Protein 9C0S (pdb70)

Sequence (2258 aa):
GPMGPTPFPTAATVRDWSFTLFDRYEPVYTPMCDQCCCYCTFGPCNLEGNRRGACGLDMKGQAAREFFLRCITGCACHSAHGRHLLDHIISIFGEDMPINMGASNVIAPNIQLITGRQPKTLGDLKPIMEYVEEELGQLLATVHAGQEGAAIDYDNKAMLAGILDHVGMEVSDIAQVTALGFPKSDPEAPLVEVGMGTLDASKPVIIAIGHNVAGVTYIMDYMEDNNLTDKMEIGGLCCTAFDMTRYKREDRKPPYAKIVGTISKELKVVRSGIPDVIVIDEQCVRADLVEEGKKLKIPVIASNEKVMYGLPDRTNDDVDAIIEDIKTGKIPGCVMLDYEKLGELVPRLAMEMAPLREGISAIPSDEEMASLVAKCVACGECALACPEELDIPDAIQAAKEGDFTALDFLHDLCVGCRRCEQVCNKEIPILSVIDKAAQKAIAEEKGLVRAGRGQVSDAEIRAEGLNLVMGTTPGVIAIIGCANYPAGSKDVYRIAEEFLNRNYIVAVSGCSAMDIGMYKDADGKTLYERFPGRFERGNILNTGSCVSNSHISGTCHKVAAIFAGRNLSGNLAEIADYTLNRVGAVGLAWGAYSQKAAAIGTGCNMYGIPAVLGPHSGKYRRALIAKTYDENKWKVYDSRNGSELDIPPSPEFLITTAETWQEACVLLAKNCIRPSDNNMGRSIKLTHWIELSEKYLGVLPEDWWKFVRHEADLPLSRREELLKKLETEHGWEIDWKKKKIISGPKIKFDVSSQPTNLKRLCKGPMGPTPFPTAATVRDWSFTLFDRYEPVYTPMCDQCCYCTFGPCNLEGNRRGACGLDMKGQAAREFFLRCITGCACHSAHGRHLLDHIISIFGEDMPINMGASNVIAPNIQLITGRQPKTLGDLKPIMEYVEEELGQLLATVHAGQEGAAIDYDNKAMLAGILDHVGMEVSDIAQVTALGFPKSDPEAPLVEVGMGTLDASKPVIIAIGHNVAGVTYIMDYMEDNNLTDKMEIGGLCCTAFDMTRYKREDRKPPYAKIVGTISKELKVVRSGIPDVIVIDEQCVRADLVEEGKKLKIPVIASNEKVMYGLPDRTNDDVDAIIEDIKTGKIPGCVMLDYEKLGELVPRLAMEMAPLREGISAIPSDEEMASLVAKCVACGECALACPEELDIPDAIQAAKEGDFTALDFLHDLCVGCRRCEQVCNKEIPILSVIDKAAQKAIAEEKGLVRAGRGQVSDAEIRAEGLNLVMGTTPGVIAIIGCANYPAGSKDVYRIAEEFLNRNYIVAVSGCSAMDIGMYKDADGKTLYERFPGRFERGNILNTGSCVSNSHISGTCHKVAAIFAGRNLSGNLAEIADYTLNRVGAVGLAWGAYSQKAAAIGTGCNMYGIPAVLGPHSGKYRRALIAKTYDENKWKVYDSRNGSELDIPPSPEFLITTAETWQEACVLLAKNCIRPSDNNMGRSIKLTHWIELSEKYLGVLPEDWWKFVRHEADLPLSRREELLKKLETEHGWEIDWKKKKIISGPKIKFDVSSQPTNLKRLCVDTTKNTKLFTSYGVKTSKAITTEVAAKLISKAKRPLFVVGTGVLDPELLDRAVKIAKAKNIPIAATGSSMPGFVDKDVNAKYINLHQLGFYLTDPDWPGLDGNGNYDTIILLGHKKYYINQVLSAVKNFSDVKSISIDRNYIQNATMSFGNLSKADHIAALDEVIDLLVDTTKNTKLFTSYGVKTSKAITTEVAAKLISKAKRPLFVVGTGVLDPELLDRAVKIAKAKNIPIAATGSSMPGFVDKDVNAKYINLHQLGFYLTDPDWPGLDGNGNYDTIILLGHKKYYINQVLSAVKNFSDVKSISIDRNYIQNATMSFGNLSKADHIAALDEVIDLLPFEISPMFEGERVRKEGMFVELGGPKSLGLELVRAKPMDEIEDGKVTIVGPDLKDMEEGKTYPWAMIFHVGGELVEPDLESVIERRVHDFINYCQGIMHLNQRYDVWMRISKDTAAKMDSFEPFGKAVMMLFKTELPFIEKMQVTFYTDQAEVEKQMAEAMEIFKARDARTKDLHDEDVDVFYGCTLCQSFAPTNVCVVSPDRVSLCGAINWFDGRAAAKVDPEGPQFAIEKGELLDAKTGEYSGVNEVAKKLSSGEFDKIKLHSFFDAPHTSCGCFEVVGFYIPEVDGIGWVNREYQGMAPNGLGFSTMAGQTGGGKQIVGFLGIGINYFYSPKFIQADGGWNRVVWLPSMLKEKIDEAIPDDMKDKIATEKDVTDIESLKTFLKEKNHPVVANWA

Radius of gyration: 40.44 Å; Cα contacts (8 Å, |Δi|>4): 5189; chains: 5; bounding box: 118×117×101 Å

Secondary structure (DSSP, 8-state):
----S-SS--TTTTHHHHHHHHHHEEEEE--S-SEE-SSTT--EE-TTT-B-TTS-BHHHHHHHHHHHHHHHHHHHHHHHHHHHHHHHHHHH-TTPBP---S-S-S-HHHHHHT-----BSTTHHHHHHHHHHHHHHHHHTTSTTS---HHHHHHHHHHHHHHHHHHHHHHHHHHHHHTT---S-TTPPEEEESGGGS-TTS-EEEEESS--HHHHHHHHHHHHTT-TTT-EEEEETHHHHHHHSTTGGG-PPPS-EEEESTTHHHHHHHHT--SEEEE-SSS--TTHHHHHHTTT--EEE-SSS--TT--B-SSS-HHHHHHHHHSSS-S--B---HHHHHHHHHHHHHHHTTTSTT--SPPPHHHHHHHHHH----SHHHHH-TT---HHHHHHHHTTS-THHHHHHHHH-----TTGGG-TT---HHHHHHHHTHHHHHH--EEEE----S--TTHHHHHHHHHHTTS---EEEEEEEE--SS-THHHHHHHHHHHHTT-EEEE-THHHHHHTT---TTS--HHHHS-SSSSTTEEEE--SGGGHHHHHHHHHHHHHHTS----TT-HHHHHHHHHHH--EEEEEEE--SHHHHHHHHHHHHTT--EEE-GGGGGGSEEEEE-SS-GGGSEEEETTT--EEE--S-S-EEEEE-SSHHHHHHHHHHTT--TT--HHHHHHHHHHHHHHHHHHHSS--SSGGGG--SGGGS-STTHHHHHHHHHHHS--EEETTTTEEEE--SS---TT--EES-GGG--/----S-SS--TTTTHHHHHHHHHHEEEEE--S-SEE-SSTT-PEE-TTT---TTS--HHHHHHHHHHHHHHHHHHHHHHHHHHHHHHHHHHH-S-PBP--SS-S-S-HHHHHHH-----BGGGHHHHHHHHHHHHHHHHGGGSTTS---HHHHHHHHHHHHHHHHHHHHHHHHHHHHHHT---S-TTPPEEEESSTTS-SSS-EEEEESS-TTSHHHHHHHHHTTT-TTTSEEEEEHHHHHHHHHTT-SS-PPPS-EEEE-GGGHHHHHHHT--SEEEE-SSS--TTHHHHHHHTT--EEE-SSS--TT--B-SSS-HHHHHHHHHTTSSSEEE---HHHHHHHHHHHHHHHGGGSTT---PPPHHHHHHHHHH-----HHHHH-TT---HHHHHHHHHTT--HHHHHHHHH-----TGGGT-TT---HHHHHHHHTHHHHTT--EEEEPP--S--HHHHHHHHHHHHHSSS--EEEE---S--SS-THHHHHHHHHHHTTT-EEEE-HHHHHHHTT---TT---HHHHS--SSSTT-EEE--SGGGHHHHHHHHHHIIIIIT----TT-HHHHHHHHHHH--EEEEETT--SHHHHHHHHHHHHTT--EEE-GGGGGGSEEEEE-TT-GGGSEEEETTT--EEE----SSEEEEE-SSHHHHHHHHHHTT--TT--HHHHHHHHHHHHHHIIIIISS--SSGGGG--STTSS-GGGHHHHHHHHHHHH--EEETTTTEEEE--SS---TT--EES-TT--/---TT----SS---S---EE--HHHHHHHHHT-SSEEEEE-GGGGSHHHHHHHHHHHHHTT--EEE-STTHHHHHSS-S-EE---HHHHHHHHT-TT---SSSS---SEEEEES--HHHHHHHHHHHHHSS--EEEE-SSS--SSSSEE-----HHHHHHHHHHHHHT-/--SSS----SS-S-S--PEE--HHHHHHHHHH-SS-EEEE-TTTTSHHHHHHHHHHHHHHT--EEE-SS-GGGGTTSSS-EEE--HHHHHHHTT-TT--TTTSS---SEEEEES--HHHHHHHHHHHHHH---EEEE-SSS--SSSSEE-----HHHHHHHHHHHHHH-/---B-TTTTS----GGGEEEEEESSSS--EEEEEE--TTS--TTEEEEES--GGG--SS-EE--EEEEEEE-TT--GGGHHHHHHHHHHHHTTBTTEE---STT--EEEEEHHHHHHH-SSHHHHHHHHHHHHHHSTT--EEEEEEE-SHHHHHHHHHHHHHHHHHHHHHHHH--SSS-SEEEEE-GGGGTSTT--EEEBTTB--SSSS--HHHHHHHHHH-TTSSEEEEE--SEEETTTTEEHHHHHHHHHHTTSS-S---TT-SSSS-----S--SEEEEEETTTTEEEEEETT--S--TTS--HHHHHTTS-TT---SS-EEE-SGGGG-TTTTGGGTGGGGEEE--HHHHHHHTTTS-TTTGGG-B-TTT--SHHHHHHHHHHTT-GGGTT--

Structure (mmCIF, N/CA/C/O backbone):
data_9C0S
#
_entry.id   9C0S
#
_cell.length_a   1.00
_cell.length_b   1.00
_cell.length_c   1.00
_cell.angle_alpha   90.00
_cell.angle_beta   90.00
_cell.angle_gamma   90.00
#
_symmetry.space_group_name_H-M   'P 1'
#
loop_
_entity.id
_entity.type
_entity.pdbx_description
1 polymer 'Acetyl-CoA decarbonylase/synthase complex subunit alpha 2'
2 polymer 'Acetyl-CoA decarbonylase/synthase complex subunit epsilon 2'
3 polymer 'Acetyl-CoA decarbonylase/synthase complex subunit beta 2'
4 non-polymer 'IRON/SULFUR CLUSTER'
5 non-polymer 'Fe(3)-Ni(1)-S(4) cluster'
6 non-polymer 'FE3-S4 CLUSTER'
7 non-polymer 'CARBON MONOXIDE'
8 non-polymer 'NICKEL (II) ION'
#
loop_
_atom_site.group_PDB
_atom_site.id
_atom_site.type_symbol
_atom_site.label_atom_id
_atom_site.label_alt_id
_atom_site.label_comp_id
_atom_site.label_asym_id
_atom_site.label_entity_id
_atom_site.label_seq_id
_atom_site.pdbx_PDB_ins_code
_atom_site.Cartn_x
_atom_site.Cartn_y
_atom_site.Cartn_z
_atom_site.occupancy
_atom_site.B_iso_or_equiv
_atom_site.auth_seq_id
_atom_site.auth_comp_id
_atom_site.auth_asym_id
_atom_site.auth_atom_id
_atom_site.pdbx_PDB_model_num
ATOM 1 N N . GLY A 1 40 ? 114.188 120.981 167.418 1.00 62.68 40 GLY A N 1
ATOM 2 C CA . GLY A 1 40 ? 114.481 119.862 168.294 1.00 64.13 40 GLY A CA 1
ATOM 3 C C . GLY A 1 40 ? 115.550 118.935 167.746 1.00 65.52 40 GLY A C 1
ATOM 4 O O . GLY A 1 40 ? 116.743 119.198 167.898 1.00 61.87 40 GLY A O 1
ATOM 5 N N . PRO A 1 41 ? 115.128 117.846 167.102 1.00 61.91 41 PRO A N 1
ATOM 6 C CA . PRO A 1 41 ? 116.096 116.888 166.552 1.00 57.30 41 PRO A CA 1
ATOM 7 C C . PRO A 1 41 ? 116.604 117.349 165.193 1.00 53.80 41 PRO A C 1
ATOM 8 O O . PRO A 1 41 ? 115.821 117.682 164.300 1.00 53.66 41 PRO A O 1
ATOM 12 N N . MET A 1 42 ? 117.925 117.362 165.040 1.00 53.25 42 MET A N 1
ATOM 13 C CA . MET A 1 42 ? 118.574 117.839 163.830 1.00 48.70 42 MET A CA 1
ATOM 14 C C . MET A 1 42 ? 119.370 116.713 163.184 1.00 52.47 42 MET A C 1
ATOM 15 O O . MET A 1 42 ? 119.881 115.820 163.866 1.00 58.51 42 MET A O 1
ATOM 20 N N . GLY A 1 43 ? 119.465 116.763 161.859 1.00 47.24 43 GLY A N 1
ATOM 21 C CA . GLY A 1 43 ? 120.233 115.797 161.113 1.00 42.60 43 GLY A CA 1
ATOM 22 C C . GLY A 1 43 ? 121.699 116.171 161.042 1.00 42.58 43 GLY A C 1
ATOM 23 O O . GLY A 1 43 ? 122.158 117.113 161.696 1.00 42.66 43 GLY A O 1
ATOM 24 N N . PRO A 1 44 ? 122.469 115.435 160.234 1.00 40.14 44 PRO A N 1
ATOM 25 C CA . PRO A 1 44 ? 123.917 115.681 160.182 1.00 39.50 44 PRO A CA 1
ATOM 26 C C . PRO A 1 44 ? 124.332 116.839 159.292 1.00 41.30 44 PRO A C 1
ATOM 27 O O . PRO A 1 44 ? 125.448 117.348 159.464 1.00 43.71 44 PRO A O 1
ATOM 31 N N . THR A 1 45 ? 123.491 117.279 158.356 1.00 39.84 45 THR A N 1
ATOM 32 C CA . THR A 1 45 ? 123.883 118.261 157.342 1.00 39.02 45 THR A CA 1
ATOM 33 C C . THR A 1 45 ? 122.934 119.452 157.344 1.00 39.66 45 THR A C 1
ATOM 34 O O . THR A 1 45 ? 122.070 119.572 156.466 1.00 41.02 45 THR A O 1
ATOM 38 N N . PRO A 1 46 ? 123.064 120.355 158.317 1.00 38.34 46 PRO A N 1
ATOM 39 C CA . PRO A 1 46 ? 122.400 121.658 158.212 1.00 34.74 46 PRO A CA 1
ATOM 40 C C . PRO A 1 46 ? 123.333 122.703 157.619 1.00 36.33 46 PRO A C 1
ATOM 41 O O . PRO A 1 46 ? 124.526 122.753 157.924 1.00 39.91 46 PRO A O 1
ATOM 45 N N . PHE A 1 47 ? 122.769 123.555 156.767 1.00 33.75 47 PHE A N 1
ATOM 46 C CA . PHE A 1 47 ? 123.530 124.552 156.021 1.00 30.24 47 PHE A CA 1
ATOM 47 C C . PHE A 1 47 ? 124.680 123.889 155.257 1.00 31.64 47 PHE A C 1
ATOM 48 O O . PHE A 1 47 ? 125.852 124.191 155.505 1.00 34.02 47 PHE A O 1
ATOM 56 N N . PRO A 1 48 ? 124.378 122.992 154.322 1.00 29.95 48 PRO A N 1
ATOM 57 C CA . PRO A 1 48 ? 125.423 122.138 153.747 1.00 29.59 48 PRO A CA 1
ATOM 58 C C . PRO A 1 48 ? 126.364 122.912 152.836 1.00 34.02 48 PRO A C 1
ATOM 59 O O . PRO A 1 48 ? 126.105 124.042 152.415 1.00 35.04 48 PRO A O 1
ATOM 63 N N . THR A 1 49 ? 127.492 122.267 152.540 1.00 32.23 49 THR A N 1
ATOM 64 C CA . THR A 1 49 ? 128.493 122.800 151.625 1.00 29.24 49 THR A CA 1
ATOM 65 C C . THR A 1 49 ? 128.941 121.705 150.666 1.00 28.94 49 THR A C 1
ATOM 66 O O . THR A 1 49 ? 128.320 120.640 150.603 1.00 27.49 49 THR A O 1
ATOM 70 N N . ALA A 1 50 ? 130.014 121.954 149.914 1.00 27.19 50 ALA A N 1
ATOM 71 C CA . ALA A 1 50 ? 130.493 120.953 148.968 1.00 27.76 50 ALA A CA 1
ATOM 72 C C . ALA A 1 50 ? 131.033 119.718 149.676 1.00 32.79 50 ALA A C 1
ATOM 73 O O . ALA A 1 50 ? 130.927 118.606 149.145 1.00 37.19 50 ALA A O 1
ATOM 75 N N . ALA A 1 51 ? 131.616 119.888 150.864 1.00 31.43 51 ALA A N 1
ATOM 76 C CA . ALA A 1 51 ? 132.194 118.759 151.583 1.00 27.45 51 ALA A CA 1
ATOM 77 C C . ALA A 1 51 ? 131.138 117.891 152.255 1.00 29.74 51 ALA A C 1
ATOM 78 O O . ALA A 1 51 ? 131.321 116.673 152.359 1.00 32.14 51 ALA A O 1
ATOM 80 N N . THR A 1 52 ? 130.038 118.487 152.717 1.00 28.50 52 THR A N 1
ATOM 81 C CA . THR A 1 52 ? 129.062 117.739 153.503 1.00 30.42 52 THR A CA 1
ATOM 82 C C . THR A 1 52 ? 128.198 116.829 152.635 1.00 32.56 52 THR A C 1
ATOM 83 O O . THR A 1 52 ? 127.845 115.723 153.058 1.00 34.89 52 THR A O 1
ATOM 87 N N . VAL A 1 53 ? 127.848 117.267 151.428 1.00 30.93 53 VAL A N 1
ATOM 88 C CA . VAL A 1 53 ? 126.960 116.497 150.563 1.00 30.27 53 VAL A CA 1
ATOM 89 C C . VAL A 1 53 ? 127.778 115.631 149.615 1.00 31.49 53 VAL A C 1
ATOM 90 O O . VAL A 1 53 ? 127.230 115.012 148.696 1.00 32.89 53 VAL A O 1
ATOM 94 N N . ARG A 1 54 ? 129.095 115.589 149.827 1.00 31.54 54 ARG A N 1
ATOM 95 C CA . ARG A 1 54 ? 129.963 114.825 148.937 1.00 28.61 54 ARG A CA 1
ATOM 96 C C . ARG A 1 54 ? 129.670 113.332 149.014 1.00 30.04 54 ARG A C 1
ATOM 97 O O . ARG A 1 54 ? 129.700 112.638 147.991 1.00 31.81 54 ARG A O 1
ATOM 105 N N . ASP A 1 55 ? 129.394 112.818 150.214 1.00 30.85 55 ASP A N 1
ATOM 106 C CA . ASP A 1 55 ? 129.153 111.387 150.371 1.00 34.68 55 ASP A CA 1
ATOM 107 C C . ASP A 1 55 ? 127.921 110.942 149.591 1.00 35.36 55 ASP A C 1
ATOM 108 O O . ASP A 1 55 ? 127.959 109.942 148.864 1.00 33.89 55 ASP A O 1
ATOM 113 N N . TRP A 1 56 ? 126.817 111.681 149.721 1.00 31.38 56 TRP A N 1
ATOM 114 C CA . TRP A 1 56 ? 125.585 111.293 149.040 1.00 30.24 56 TRP A CA 1
ATOM 115 C C . TRP A 1 56 ? 125.713 111.432 147.528 1.00 31.78 56 TRP A C 1
ATOM 116 O O . TRP A 1 56 ? 125.254 110.562 146.778 1.00 33.03 56 TRP A O 1
ATOM 127 N N . SER A 1 57 ? 126.324 112.523 147.062 1.00 29.56 57 SER A N 1
ATOM 128 C CA . SER A 1 57 ? 126.509 112.705 145.627 1.00 27.72 57 SER A CA 1
ATOM 129 C C . SER A 1 57 ? 127.408 111.621 145.048 1.00 31.20 57 SER A C 1
ATOM 130 O O . SER A 1 57 ? 127.148 111.104 143.955 1.00 33.70 57 SER A O 1
ATOM 133 N N . PHE A 1 58 ? 128.468 111.254 145.771 1.00 32.12 58 PHE A N 1
ATOM 134 C CA . PHE A 1 58 ? 129.340 110.181 145.307 1.00 32.67 58 PHE A CA 1
ATOM 135 C C . PHE A 1 58 ? 128.611 108.843 145.295 1.00 34.22 58 PHE A C 1
ATOM 136 O O . PHE A 1 58 ? 128.788 108.042 144.371 1.00 37.05 58 PHE A O 1
ATOM 144 N N . THR A 1 59 ? 127.782 108.582 146.310 1.00 31.97 59 THR A N 1
ATOM 145 C CA . THR A 1 59 ? 126.986 107.358 146.314 1.00 34.51 59 THR A CA 1
ATOM 146 C C . THR A 1 59 ? 126.053 107.311 145.111 1.00 34.21 59 THR A C 1
ATOM 147 O O . THR A 1 59 ? 125.899 106.263 144.473 1.00 38.43 59 THR A O 1
ATOM 151 N N . LEU A 1 60 ? 125.433 108.445 144.780 1.00 30.15 60 LEU A N 1
ATOM 152 C CA . LEU A 1 60 ? 124.579 108.505 143.598 1.00 28.45 60 LEU A CA 1
ATOM 153 C C . LEU A 1 60 ? 125.378 108.257 142.324 1.00 28.36 60 LEU A C 1
ATOM 154 O O . LEU A 1 60 ? 124.916 107.550 141.421 1.00 30.25 60 LEU A O 1
ATOM 159 N N . PHE A 1 61 ? 126.580 108.832 142.230 1.00 28.91 61 PHE A N 1
ATOM 160 C CA . PHE A 1 61 ? 127.366 108.717 141.005 1.00 28.18 61 PHE A CA 1
ATOM 161 C C . PHE A 1 61 ? 128.002 107.343 140.831 1.00 30.94 61 PHE A C 1
ATOM 162 O O . PHE A 1 61 ? 128.341 106.974 139.701 1.00 28.86 61 PHE A O 1
ATOM 170 N N . ASP A 1 62 ? 128.185 106.584 141.913 1.00 31.88 62 ASP A N 1
ATOM 171 C CA . ASP A 1 62 ? 128.639 105.203 141.760 1.00 32.41 62 ASP A CA 1
ATOM 172 C C . ASP A 1 62 ? 127.624 104.362 140.994 1.00 35.76 62 ASP A C 1
ATOM 173 O O . ASP A 1 62 ? 128.003 103.524 140.167 1.00 36.71 62 ASP A O 1
ATOM 178 N N . ARG A 1 63 ? 126.332 104.567 141.248 1.00 30.90 63 ARG A N 1
ATOM 179 C CA . ARG A 1 63 ? 125.315 103.853 140.482 1.00 25.06 63 ARG A CA 1
ATOM 180 C C . ARG A 1 63 ? 125.020 104.563 139.165 1.00 25.28 63 ARG A C 1
ATOM 181 O O . ARG A 1 63 ? 125.185 103.987 138.085 1.00 27.46 63 ARG A O 1
ATOM 189 N N . TYR A 1 64 ? 124.583 105.819 139.239 1.00 23.92 64 TYR A N 1
ATOM 190 C CA . TYR A 1 64 ? 124.256 106.605 138.050 1.00 20.25 64 TYR A CA 1
ATOM 191 C C . TYR A 1 64 ? 125.514 107.340 137.607 1.00 22.66 64 TYR A C 1
ATOM 192 O O . TYR A 1 64 ? 125.810 108.445 138.062 1.00 24.21 64 TYR A O 1
ATOM 201 N N . GLU A 1 65 ? 126.262 106.714 136.706 1.00 23.65 65 GLU A N 1
ATOM 202 C CA . GLU A 1 65 ? 127.498 107.306 136.227 1.00 20.91 65 GLU A CA 1
ATOM 203 C C . GLU A 1 65 ? 127.198 108.542 135.383 1.00 20.60 65 GLU A C 1
ATOM 204 O O . GLU A 1 65 ? 126.207 108.567 134.639 1.00 20.01 65 GLU A O 1
ATOM 210 N N . PRO A 1 66 ? 128.020 109.584 135.487 1.00 20.17 66 PRO A N 1
ATOM 211 C CA . PRO A 1 66 ? 127.849 110.747 134.612 1.00 19.17 66 PRO A CA 1
ATOM 212 C C . PRO A 1 66 ? 128.332 110.452 133.202 1.00 17.64 66 PRO A C 1
ATOM 213 O O . PRO A 1 66 ? 129.365 109.810 132.997 1.00 21.04 66 PRO A O 1
ATOM 217 N N . VAL A 1 67 ? 127.566 110.928 132.228 1.00 15.93 67 VAL A N 1
ATOM 218 C CA . VAL A 1 67 ? 127.893 110.812 130.814 1.00 19.24 67 VAL A CA 1
ATOM 219 C C . VAL A 1 67 ? 128.079 112.222 130.279 1.00 20.61 67 VAL A C 1
ATOM 220 O O . VAL A 1 67 ? 127.161 113.047 130.363 1.00 23.02 67 VAL A O 1
ATOM 224 N N . TYR A 1 68 ? 129.261 112.500 129.738 1.00 18.29 68 TYR A N 1
ATOM 225 C CA . TYR A 1 68 ? 129.582 113.815 129.204 1.00 18.39 68 TYR A CA 1
ATOM 226 C C . TYR A 1 68 ? 129.500 113.784 127.686 1.00 20.40 68 TYR A C 1
ATOM 227 O O . TYR A 1 68 ? 130.154 112.962 127.038 1.00 22.64 68 TYR A O 1
ATOM 236 N N . THR A 1 69 ? 128.700 114.691 127.124 1.00 19.75 69 THR A N 1
ATOM 237 C CA . THR A 1 69 ? 128.561 114.867 125.682 1.00 19.45 69 THR A CA 1
ATOM 238 C C . THR A 1 69 ? 128.973 116.303 125.387 1.00 17.95 69 THR A C 1
ATOM 239 O O . THR A 1 69 ? 128.122 117.202 125.314 1.00 19.71 69 THR A O 1
ATOM 243 N N . PRO A 1 70 ? 130.272 116.556 125.230 1.00 17.34 70 PRO A N 1
ATOM 244 C CA . PRO A 1 70 ? 130.748 117.940 125.135 1.00 18.08 70 PRO A CA 1
ATOM 245 C C . PRO A 1 70 ? 130.142 118.668 123.948 1.00 20.97 70 PRO A C 1
ATOM 246 O O . PRO A 1 70 ? 129.971 118.106 122.865 1.00 23.87 70 PRO A O 1
ATOM 250 N N . MET A 1 71 ? 129.820 119.938 124.168 1.00 21.90 71 MET A N 1
ATOM 251 C CA . MET A 1 71 ? 129.257 120.799 123.140 1.00 22.03 71 MET A CA 1
ATOM 252 C C . MET A 1 71 ? 130.326 121.394 122.238 1.00 25.42 71 MET A C 1
ATOM 253 O O . MET A 1 71 ? 129.991 122.131 121.305 1.00 28.10 71 MET A O 1
ATOM 258 N N . CYS A 1 72 ? 131.594 121.085 122.493 1.00 26.54 72 CYS A N 1
ATOM 259 C CA . CYS A 1 72 ? 132.703 121.712 121.793 1.00 27.91 72 CYS A CA 1
ATOM 260 C C . CYS A 1 72 ? 133.977 120.939 122.094 1.00 25.15 72 CYS A C 1
ATOM 261 O O . CYS A 1 72 ? 134.058 120.199 123.077 1.00 26.87 72 CYS A O 1
ATOM 264 N N . ASP A 1 73 ? 134.973 121.122 121.231 1.00 20.99 73 ASP A N 1
ATOM 265 C CA . ASP A 1 73 ? 136.280 120.505 121.396 1.00 18.46 73 ASP A CA 1
ATOM 266 C C . ASP A 1 73 ? 137.321 121.472 121.941 1.00 22.50 73 ASP A C 1
ATOM 267 O O . ASP A 1 73 ? 138.502 121.120 122.004 1.00 28.39 73 ASP A O 1
ATOM 272 N N . GLN A 1 74 ? 136.917 122.679 122.333 1.00 24.73 74 GLN A N 1
ATOM 273 C CA . GLN A 1 74 ? 137.862 123.709 122.736 1.00 21.26 74 GLN A CA 1
ATOM 274 C C . GLN A 1 74 ? 137.411 124.352 124.038 1.00 22.08 74 GLN A C 1
ATOM 275 O O . GLN A 1 74 ? 136.262 124.217 124.462 1.00 29.78 74 GLN A O 1
ATOM 281 N N . CYS A 1 75 ? 138.347 125.053 124.669 1.00 19.57 75 CYS A N 1
ATOM 282 C CA . CYS A 1 75 ? 138.077 125.860 125.851 1.00 24.20 75 CYS A CA 1
ATOM 283 C C . CYS A 1 75 ? 138.443 127.310 125.560 1.00 28.29 75 CYS A C 1
ATOM 284 O O . CYS A 1 75 ? 139.575 127.602 125.156 1.00 25.52 75 CYS A O 1
ATOM 287 N N . CYS A 1 76 ? 137.476 128.203 125.778 1.00 34.85 76 CYS A N 1
ATOM 288 C CA A CYS A 1 76 ? 137.623 129.633 125.512 0.50 36.19 76 CYS A CA 1
ATOM 289 C CA B CYS A 1 76 ? 137.584 129.632 125.524 0.50 36.23 76 CYS A CA 1
ATOM 290 C C . CYS A 1 76 ? 137.856 130.442 126.785 1.00 32.29 76 CYS A C 1
ATOM 291 O O . CYS A 1 76 ? 137.762 131.672 126.747 1.00 37.86 76 CYS A O 1
ATOM 296 N N . TYR A 1 77 ? 138.174 129.786 127.907 1.00 25.61 77 TYR A N 1
ATOM 297 C CA . TYR A 1 77 ? 138.082 130.453 129.206 1.00 25.80 77 TYR A CA 1
ATOM 298 C C . TYR A 1 77 ? 139.163 131.508 129.425 1.00 27.54 77 TYR A C 1
ATOM 299 O O . TYR A 1 77 ? 138.850 132.636 129.821 1.00 37.64 77 TYR A O 1
ATOM 308 N N . CYS A 1 78 ? 140.432 131.178 129.196 1.00 23.49 78 CYS A N 1
ATOM 309 C CA . CYS A 1 78 ? 141.506 132.061 129.633 1.00 18.08 78 CYS A CA 1
ATOM 310 C C . CYS A 1 78 ? 142.528 132.238 128.518 1.00 17.93 78 CYS A C 1
ATOM 311 O O . CYS A 1 78 ? 142.521 131.521 127.515 1.00 22.11 78 CYS A O 1
ATOM 314 N N . THR A 1 79 ? 143.416 133.221 128.707 1.00 15.06 79 THR A N 1
ATOM 315 C CA . THR A 1 79 ? 144.322 133.623 127.635 1.00 14.45 79 THR A CA 1
ATOM 316 C C . THR A 1 79 ? 145.351 132.545 127.318 1.00 16.32 79 THR A C 1
ATOM 317 O O . THR A 1 79 ? 145.984 132.590 126.257 1.00 20.88 79 THR A O 1
ATOM 321 N N . PHE A 1 80 ? 145.543 131.576 128.215 1.00 15.29 80 PHE A N 1
ATOM 322 C CA . PHE A 1 80 ? 146.332 130.404 127.854 1.00 15.10 80 PHE A CA 1
ATOM 323 C C . PHE A 1 80 ? 145.684 129.604 126.737 1.00 16.24 80 PHE A C 1
ATOM 324 O O . PHE A 1 80 ? 146.355 128.764 126.127 1.00 19.39 80 PHE A O 1
ATOM 332 N N . GLY A 1 81 ? 144.406 129.839 126.462 1.00 13.68 81 GLY A N 1
ATOM 333 C CA . GLY A 1 81 ? 143.708 129.148 125.411 1.00 14.63 81 GLY A CA 1
ATOM 334 C C . GLY A 1 81 ? 143.411 130.034 124.219 1.00 17.17 81 GLY A C 1
ATOM 335 O O . GLY A 1 81 ? 144.042 131.077 124.023 1.00 20.20 81 GLY A O 1
ATOM 336 N N . PRO A 1 82 ? 142.430 129.638 123.393 1.00 17.92 82 PRO A N 1
ATOM 337 C CA . PRO A 1 82 ? 141.551 128.463 123.529 1.00 20.53 82 PRO A CA 1
ATOM 338 C C . PRO A 1 82 ? 142.328 127.160 123.424 1.00 16.96 82 PRO A C 1
ATOM 339 O O . PRO A 1 82 ? 143.255 127.055 122.629 1.00 17.15 82 PRO A O 1
ATOM 343 N N . CYS A 1 83 ? 141.988 126.154 124.222 1.00 16.96 83 CYS A N 1
ATOM 344 C CA . CYS A 1 83 ? 142.744 124.909 124.266 1.00 14.54 83 CYS A CA 1
ATOM 345 C C . CYS A 1 83 ? 141.946 123.803 123.596 1.00 18.64 83 CYS A C 1
ATOM 346 O O . CYS A 1 83 ? 140.744 123.671 123.836 1.00 26.76 83 CYS A O 1
ATOM 349 N N . ASN A 1 84 ? 142.618 123.019 122.757 1.00 17.07 84 ASN A N 1
ATOM 350 C CA . ASN A 1 84 ? 141.992 121.899 122.064 1.00 17.39 84 ASN A CA 1
ATOM 351 C C . ASN A 1 84 ? 142.022 120.677 122.972 1.00 22.77 84 ASN A C 1
ATOM 352 O O . ASN A 1 84 ? 143.087 120.103 123.218 1.00 27.31 84 ASN A O 1
ATOM 357 N N . LEU A 1 85 ? 140.853 120.278 123.475 1.00 19.13 85 LEU A N 1
ATOM 358 C CA . LEU A 1 85 ? 140.728 119.126 124.358 1.00 15.72 85 LEU A CA 1
ATOM 359 C C . LEU A 1 85 ? 140.130 117.918 123.647 1.00 17.79 85 LEU A C 1
ATOM 360 O O . LEU A 1 85 ? 139.650 116.992 124.305 1.00 23.53 85 LEU A O 1
ATOM 365 N N . GLU A 1 86 ? 140.147 117.910 122.317 1.00 16.81 86 GLU A N 1
ATOM 366 C CA . GLU A 1 86 ? 139.578 116.801 121.567 1.00 20.76 86 GLU A CA 1
ATOM 367 C C . GLU A 1 86 ? 140.371 115.523 121.809 1.00 20.80 86 GLU A C 1
ATOM 368 O O . GLU A 1 86 ? 141.593 115.543 121.975 1.00 22.78 86 GLU A O 1
ATOM 374 N N . GLY A 1 87 ? 139.660 114.399 121.827 1.00 19.62 87 GLY A N 1
ATOM 375 C CA . GLY A 1 87 ? 140.289 113.134 122.151 1.00 18.58 87 GLY A CA 1
ATOM 376 C C . GLY A 1 87 ? 140.648 112.987 123.611 1.00 19.85 87 GLY A C 1
ATOM 377 O O . GLY A 1 87 ? 141.590 112.258 123.940 1.00 22.54 87 GLY A O 1
ATOM 378 N N . ASN A 1 88 ? 139.921 113.670 124.497 1.00 19.72 88 ASN A N 1
ATOM 379 C CA . ASN A 1 88 ? 140.194 113.662 125.935 1.00 20.92 88 ASN A CA 1
ATOM 380 C C . ASN A 1 88 ? 141.617 114.128 126.235 1.00 23.07 88 ASN A C 1
ATOM 381 O O . ASN A 1 88 ? 142.291 113.599 127.121 1.00 26.37 88 ASN A O 1
ATOM 386 N N . ARG A 1 89 ? 142.079 115.128 125.491 1.00 19.41 89 ARG A N 1
ATOM 387 C CA . ARG A 1 89 ? 143.368 115.740 125.768 1.00 16.96 89 ARG A CA 1
ATOM 388 C C . ARG A 1 89 ? 143.225 116.753 126.901 1.00 19.46 89 ARG A C 1
ATOM 389 O O . ARG A 1 89 ? 142.140 116.966 127.448 1.00 20.84 89 ARG A O 1
ATOM 397 N N . ARG A 1 90 ? 144.332 117.393 127.259 1.00 17.09 90 ARG A N 1
ATOM 398 C CA . ARG A 1 90 ? 144.367 118.309 128.387 1.00 14.56 90 ARG A CA 1
ATOM 399 C C . ARG A 1 90 ? 144.735 119.710 127.919 1.00 14.50 90 ARG A C 1
ATOM 400 O O . ARG A 1 90 ? 145.448 119.885 126.926 1.00 15.95 90 ARG A O 1
ATOM 408 N N . GLY A 1 91 ? 144.237 120.707 128.644 1.00 13.33 91 GLY A N 1
ATOM 409 C CA . GLY A 1 91 ? 144.569 122.086 128.366 1.00 15.22 91 GLY A CA 1
ATOM 410 C C . GLY A 1 91 ? 145.888 122.491 128.992 1.00 16.80 91 GLY A C 1
ATOM 411 O O . GLY A 1 91 ? 146.617 121.686 129.572 1.00 18.92 91 GLY A O 1
ATOM 412 N N . ALA A 1 92 ? 146.199 123.781 128.863 1.00 14.44 92 ALA A N 1
ATOM 413 C CA . ALA A 1 92 ? 147.415 124.310 129.469 1.00 12.64 92 ALA A CA 1
ATOM 414 C C . ALA A 1 92 ? 147.364 124.271 130.990 1.00 15.34 92 ALA A C 1
ATOM 415 O O . ALA A 1 92 ? 148.412 124.369 131.635 1.00 18.96 92 ALA A O 1
ATOM 417 N N . CYS A 1 93 ? 146.177 124.131 131.573 1.00 14.90 93 CYS A N 1
ATOM 418 C CA . CYS A 1 93 ? 146.017 124.000 133.013 1.00 14.60 93 CYS A CA 1
ATOM 419 C C . CYS A 1 93 ? 145.865 122.553 133.460 1.00 17.00 93 CYS A C 1
ATOM 420 O O . CYS A 1 93 ? 145.628 122.307 134.646 1.00 18.02 93 CYS A O 1
ATOM 423 N N . GLY A 1 94 ? 145.998 121.595 132.547 1.00 16.68 94 GLY A N 1
ATOM 424 C CA . GLY A 1 94 ? 145.874 120.198 132.906 1.00 17.17 94 GLY A CA 1
ATOM 425 C C . GLY A 1 94 ? 144.459 119.687 133.028 1.00 19.23 94 GLY A C 1
ATOM 426 O O . GLY A 1 94 ? 144.249 118.611 133.595 1.00 26.56 94 GLY A O 1
ATOM 427 N N . LEU A 1 95 ? 143.477 120.422 132.514 1.00 17.06 95 LEU A N 1
ATOM 428 C CA . LEU A 1 95 ? 142.078 120.024 132.603 1.00 17.71 95 LEU A CA 1
ATOM 429 C C . LEU A 1 95 ? 141.682 119.274 131.337 1.00 17.93 95 LEU A C 1
ATOM 430 O O . LEU A 1 95 ? 141.820 119.801 130.228 1.00 20.42 95 LEU A O 1
ATOM 435 N N . ASP A 1 96 ? 141.193 118.047 131.503 1.00 17.13 96 ASP A N 1
ATOM 436 C CA . ASP A 1 96 ? 140.747 117.247 130.374 1.00 17.81 96 ASP A CA 1
ATOM 437 C C . ASP A 1 96 ? 139.340 117.672 129.955 1.00 19.63 96 ASP A C 1
ATOM 438 O O . ASP A 1 96 ? 138.694 118.503 130.598 1.00 22.87 96 ASP A O 1
ATOM 443 N N . MET A 1 97 ? 138.854 117.091 128.855 1.00 16.68 97 MET A N 1
ATOM 444 C CA . MET A 1 97 ? 137.577 117.525 128.299 1.00 14.52 97 MET A CA 1
ATOM 445 C C . MET A 1 97 ? 136.399 117.112 129.172 1.00 17.48 97 MET A C 1
ATOM 446 O O . MET A 1 97 ? 135.381 117.814 129.203 1.00 19.24 97 MET A O 1
ATOM 451 N N . LYS A 1 98 ? 136.504 115.980 129.873 1.00 17.23 98 LYS A N 1
ATOM 452 C CA . LYS A 1 98 ? 135.454 115.606 130.815 1.00 15.89 98 LYS A CA 1
ATOM 453 C C . LYS A 1 98 ? 135.314 116.650 131.913 1.00 18.38 98 LYS A C 1
ATOM 454 O O . LYS A 1 98 ? 134.196 117.047 132.270 1.00 20.69 98 LYS A O 1
ATOM 460 N N . GLY A 1 99 ? 136.443 117.115 132.451 1.00 17.38 99 GLY A N 1
ATOM 461 C CA . GLY A 1 99 ? 136.399 118.172 133.443 1.00 16.40 99 GLY A CA 1
ATOM 462 C C . GLY A 1 99 ? 135.824 119.461 132.892 1.00 18.32 99 GLY A C 1
ATOM 463 O O . GLY A 1 99 ? 135.099 120.173 133.587 1.00 25.24 99 GLY A O 1
ATOM 464 N N . GLN A 1 100 ? 136.133 119.776 131.632 1.00 15.85 100 GLN A N 1
ATOM 465 C CA . GLN A 1 100 ? 135.581 120.981 131.020 1.00 15.10 100 GLN A CA 1
ATOM 466 C C . GLN A 1 100 ? 134.068 120.886 130.867 1.00 19.18 100 GLN A C 1
ATOM 467 O O . GLN A 1 100 ? 133.350 121.853 131.144 1.00 21.19 100 GLN A O 1
ATOM 473 N N . ALA A 1 101 ? 133.564 119.732 130.422 1.00 19.53 101 ALA A N 1
ATOM 474 C CA . ALA A 1 101 ? 132.118 119.559 130.305 1.00 17.46 101 ALA A CA 1
ATOM 475 C C . ALA A 1 101 ? 131.441 119.639 131.667 1.00 14.77 101 ALA A C 1
ATOM 476 O O . ALA A 1 101 ? 130.376 120.257 131.809 1.00 16.01 101 ALA A O 1
ATOM 478 N N . ALA A 1 102 ? 132.047 119.021 132.685 1.00 14.71 102 ALA A N 1
ATOM 479 C CA . ALA A 1 102 ? 131.487 119.097 134.029 1.00 14.31 102 ALA A CA 1
ATOM 480 C C . ALA A 1 102 ? 131.470 120.532 134.538 1.00 16.78 102 ALA A C 1
ATOM 481 O O . ALA A 1 102 ? 130.490 120.970 135.150 1.00 20.42 102 ALA A O 1
ATOM 483 N N . ARG A 1 103 ? 132.542 121.285 134.280 1.00 15.37 103 ARG A N 1
ATOM 484 C CA . ARG A 1 103 ? 132.591 122.684 134.692 1.00 15.42 103 ARG A CA 1
ATOM 485 C C . ARG A 1 103 ? 131.543 123.516 133.965 1.00 17.71 103 ARG A C 1
ATOM 486 O O . ARG A 1 103 ? 130.927 124.402 134.563 1.00 20.15 103 ARG A O 1
ATOM 494 N N . GLU A 1 104 ? 131.332 123.253 132.673 1.00 18.49 104 GLU A N 1
ATOM 495 C CA . GLU A 1 104 ? 130.317 123.992 131.928 1.00 17.26 104 GLU A CA 1
ATOM 496 C C . GLU A 1 104 ? 128.920 123.719 132.473 1.00 17.04 104 GLU A C 1
ATOM 497 O O . GLU A 1 104 ? 128.123 124.649 132.662 1.00 19.42 104 GLU A O 1
ATOM 503 N N . PHE A 1 105 ? 128.605 122.449 132.741 1.00 14.93 105 PHE A N 1
ATOM 504 C CA . PHE A 1 105 ? 127.296 122.130 133.305 1.00 13.58 105 PHE A CA 1
ATOM 505 C C . PHE A 1 105 ? 127.139 122.730 134.698 1.00 14.96 105 PHE A C 1
ATOM 506 O O . PHE A 1 105 ? 126.053 123.197 135.067 1.00 15.04 105 PHE A O 1
ATOM 514 N N . PHE A 1 106 ? 128.217 122.729 135.484 1.00 14.77 106 PHE A N 1
ATOM 515 C CA . PHE A 1 106 ? 128.198 123.366 136.796 1.00 14.96 106 PHE A CA 1
ATOM 516 C C . PHE A 1 106 ? 127.928 124.860 136.675 1.00 14.54 106 PHE A C 1
ATOM 517 O O . PHE A 1 106 ? 127.178 125.432 137.476 1.00 15.73 106 PHE A O 1
ATOM 525 N N . LEU A 1 107 ? 128.533 125.509 135.678 1.00 13.71 107 LEU A N 1
ATOM 526 C CA . LEU A 1 107 ? 128.290 126.930 135.455 1.00 13.59 107 LEU A CA 1
ATOM 527 C C . LEU A 1 107 ? 126.835 127.188 135.085 1.00 15.79 107 LEU A C 1
ATOM 528 O O . LEU A 1 107 ? 126.227 128.152 135.563 1.00 19.14 107 LEU A O 1
ATOM 533 N N . ARG A 1 108 ? 126.257 126.336 134.235 1.00 14.27 108 ARG A N 1
ATOM 534 C CA . ARG A 1 108 ? 124.841 126.488 133.907 1.00 13.62 108 ARG A CA 1
ATOM 535 C C . ARG A 1 108 ? 123.969 126.343 135.151 1.00 14.67 108 ARG A C 1
ATOM 536 O O . ARG A 1 108 ? 123.041 127.135 135.374 1.00 15.48 108 ARG A O 1
ATOM 544 N N . CYS A 1 109 ? 124.261 125.336 135.979 1.00 15.13 109 CYS A N 1
ATOM 545 C CA . CYS A 1 109 ? 123.467 125.114 137.183 1.00 15.13 109 CYS A CA 1
ATOM 546 C C . CYS A 1 109 ? 123.562 126.298 138.138 1.00 15.35 109 CYS A C 1
ATOM 547 O O . CYS A 1 109 ? 122.550 126.735 138.699 1.00 15.70 109 CYS A O 1
ATOM 550 N N . ILE A 1 110 ? 124.768 126.837 138.332 1.00 13.99 110 ILE A N 1
ATOM 551 C CA . ILE A 1 110 ? 124.905 127.959 139.255 1.00 14.30 110 ILE A CA 1
ATOM 552 C C . ILE A 1 110 ? 124.282 129.221 138.676 1.00 16.69 110 ILE A C 1
ATOM 553 O O . ILE A 1 110 ? 123.779 130.060 139.426 1.00 19.57 110 ILE A O 1
ATOM 558 N N . THR A 1 111 ? 124.291 129.387 137.351 1.00 15.62 111 THR A N 1
ATOM 559 C CA . THR A 1 111 ? 123.604 130.533 136.761 1.00 14.79 111 THR A CA 1
ATOM 560 C C . THR A 1 111 ? 122.100 130.453 136.996 1.00 18.07 111 THR A C 1
ATOM 561 O O . THR A 1 111 ? 121.462 131.454 137.350 1.00 19.62 111 THR A O 1
ATOM 565 N N . GLY A 1 112 ? 121.514 129.267 136.813 1.00 17.58 112 GLY A N 1
ATOM 566 C CA . GLY A 1 112 ? 120.096 129.109 137.107 1.00 15.71 112 GLY A CA 1
ATOM 567 C C . GLY A 1 112 ? 119.777 129.339 138.573 1.00 17.19 112 GLY A C 1
ATOM 568 O O . GLY A 1 112 ? 118.784 130.000 138.914 1.00 21.87 112 GLY A O 1
ATOM 569 N N . CYS A 1 113 ? 120.618 128.803 139.461 1.00 17.62 113 CYS A N 1
ATOM 570 C CA . CYS A 1 113 ? 120.433 129.022 140.891 1.00 17.80 113 CYS A CA 1
ATOM 571 C C . CYS A 1 113 ? 120.525 130.501 141.236 1.00 20.32 113 CYS A C 1
ATOM 572 O O . CYS A 1 113 ? 119.745 131.004 142.051 1.00 23.08 113 CYS A O 1
ATOM 575 N N . ALA A 1 114 ? 121.476 131.211 140.628 1.00 18.47 114 ALA A N 1
ATOM 576 C CA . ALA A 1 114 ? 121.623 132.639 140.880 1.00 18.85 114 ALA A CA 1
ATOM 577 C C . ALA A 1 114 ? 120.408 133.412 140.398 1.00 21.58 114 ALA A C 1
ATOM 578 O O . ALA A 1 114 ? 119.959 134.346 141.067 1.00 23.32 114 ALA A O 1
ATOM 580 N N . CYS A 1 115 ? 119.868 133.049 139.234 1.00 23.33 115 CYS A N 1
ATOM 581 C CA . CYS A 1 115 ? 118.653 133.704 138.758 1.00 23.81 115 CYS A CA 1
ATOM 582 C C . CYS A 1 115 ? 117.511 133.525 139.746 1.00 23.80 115 CYS A C 1
ATOM 583 O O . CYS A 1 115 ? 116.852 134.499 140.139 1.00 28.55 115 CYS A O 1
ATOM 586 N N . HIS A 1 116 ? 117.264 132.281 140.163 1.00 21.99 116 HIS A N 1
ATOM 587 C CA . HIS A 1 116 ? 116.168 132.037 141.095 1.00 23.01 116 HIS A CA 1
ATOM 588 C C . HIS A 1 116 ? 116.389 132.772 142.412 1.00 26.02 116 HIS A C 1
ATOM 589 O O . HIS A 1 116 ? 115.466 133.404 142.942 1.00 25.39 116 HIS A O 1
ATOM 596 N N . SER A 1 117 ? 117.616 132.732 142.938 1.00 24.79 117 SER A N 1
ATOM 597 C CA . SER A 1 117 ? 117.895 133.349 144.229 1.00 23.03 117 SER A CA 1
ATOM 598 C C . SER A 1 117 ? 117.810 134.869 144.160 1.00 28.24 117 SER A C 1
ATOM 599 O O . SER A 1 117 ? 117.330 135.506 145.100 1.00 31.59 117 SER A O 1
ATOM 602 N N . ALA A 1 118 ? 118.267 135.472 143.061 1.00 28.11 118 ALA A N 1
ATOM 603 C CA . ALA A 1 118 ? 118.200 136.924 142.935 1.00 24.78 118 ALA A CA 1
ATOM 604 C C . ALA A 1 118 ? 116.764 137.397 142.760 1.00 29.17 118 ALA A C 1
ATOM 605 O O . ALA A 1 118 ? 116.365 138.413 143.345 1.00 34.92 118 ALA A O 1
ATOM 607 N N . HIS A 1 119 ? 115.971 136.676 141.960 1.00 31.20 119 HIS A N 1
ATOM 608 C CA . HIS A 1 119 ? 114.557 137.016 141.850 1.00 33.73 119 HIS A CA 1
ATOM 609 C C . HIS A 1 119 ? 113.871 136.899 143.204 1.00 33.91 119 HIS A C 1
ATOM 610 O O . HIS A 1 119 ? 113.093 137.781 143.595 1.00 38.91 119 HIS A O 1
ATOM 617 N N . GLY A 1 120 ? 114.173 135.832 143.948 1.00 30.34 120 GLY A N 1
ATOM 618 C CA . GLY A 1 120 ? 113.604 135.682 145.275 1.00 32.92 120 GLY A CA 1
ATOM 619 C C . GLY A 1 120 ? 114.026 136.783 146.227 1.00 32.84 120 GLY A C 1
ATOM 620 O O . GLY A 1 120 ? 113.217 137.274 147.013 1.00 37.25 120 GLY A O 1
ATOM 621 N N . ARG A 1 121 ? 115.297 137.182 146.175 1.00 31.75 121 ARG A N 1
ATOM 622 C CA . ARG A 1 121 ? 115.784 138.234 147.060 1.00 35.11 121 ARG A CA 1
ATOM 623 C C . ARG A 1 121 ? 115.115 139.567 146.755 1.00 34.22 121 ARG A C 1
ATOM 624 O O . ARG A 1 121 ? 114.696 140.279 147.676 1.00 38.55 121 ARG A O 1
ATOM 632 N N . HIS A 1 122 ? 115.004 139.925 145.474 1.00 31.04 122 HIS A N 1
ATOM 633 C CA . HIS A 1 122 ? 114.338 141.176 145.123 1.00 32.70 122 HIS A CA 1
ATOM 634 C C . HIS A 1 122 ? 112.871 141.150 145.536 1.00 37.10 122 HIS A C 1
ATOM 635 O O . HIS A 1 122 ? 112.360 142.123 146.111 1.00 41.06 122 HIS A O 1
ATOM 642 N N . LEU A 1 123 ? 112.183 140.036 145.266 1.00 36.01 123 LEU A N 1
ATOM 643 C CA . LEU A 1 123 ? 110.784 139.918 145.659 1.00 37.23 123 LEU A CA 1
ATOM 644 C C . LEU A 1 123 ? 110.626 140.017 147.171 1.00 34.85 123 LEU A C 1
ATOM 645 O O . LEU A 1 123 ? 109.726 140.704 147.663 1.00 35.74 123 LEU A O 1
ATOM 650 N N . LEU A 1 124 ? 111.501 139.346 147.921 1.00 33.51 124 LEU A N 1
ATOM 651 C CA . LEU A 1 124 ? 111.417 139.359 149.376 1.00 33.14 124 LEU A CA 1
ATOM 652 C C . LEU A 1 124 ? 111.668 140.754 149.929 1.00 34.48 124 LEU A C 1
ATOM 653 O O . LEU A 1 124 ? 110.981 141.198 150.854 1.00 36.66 124 LEU A O 1
ATOM 658 N N . ASP A 1 125 ? 112.661 141.458 149.382 1.00 33.81 125 ASP A N 1
ATOM 659 C CA . ASP A 1 125 ? 112.948 142.807 149.857 1.00 32.70 125 ASP A CA 1
ATOM 660 C C . ASP A 1 125 ? 111.776 143.742 149.590 1.00 35.27 125 ASP A C 1
ATOM 661 O O . ASP A 1 125 ? 111.367 144.506 150.473 1.00 39.05 125 ASP A O 1
ATOM 666 N N . HIS A 1 126 ? 111.206 143.684 148.382 1.00 35.62 126 HIS A N 1
ATOM 667 C CA . HIS A 1 126 ? 110.051 144.530 148.090 1.00 38.73 126 HIS A CA 1
ATOM 668 C C . HIS A 1 126 ? 108.860 144.181 148.976 1.00 37.70 126 HIS A C 1
ATOM 669 O O . HIS A 1 126 ? 108.171 145.081 149.480 1.00 37.49 126 HIS A O 1
ATOM 676 N N . ILE A 1 127 ? 108.615 142.886 149.190 1.00 35.84 127 ILE A N 1
ATOM 677 C CA . ILE A 1 127 ? 107.484 142.455 150.001 1.00 33.15 127 ILE A CA 1
ATOM 678 C C . ILE A 1 127 ? 107.652 142.903 151.446 1.00 34.65 127 ILE A C 1
ATOM 679 O O . ILE A 1 127 ? 106.699 143.368 152.076 1.00 35.96 127 ILE A O 1
ATOM 684 N N . ILE A 1 128 ? 108.856 142.762 152.001 1.00 37.07 128 ILE A N 1
ATOM 685 C CA . ILE A 1 128 ? 109.086 143.188 153.377 1.00 36.17 128 ILE A CA 1
ATOM 686 C C . ILE A 1 128 ? 108.990 144.704 153.490 1.00 36.60 128 ILE A C 1
ATOM 687 O O . ILE A 1 128 ? 108.482 145.235 154.485 1.00 39.02 128 ILE A O 1
ATOM 692 N N . SER A 1 129 ? 109.459 145.427 152.469 1.00 35.15 129 SER A N 1
ATOM 693 C CA . SER A 1 129 ? 109.359 146.882 152.491 1.00 35.39 129 SER A CA 1
ATOM 694 C C . SER A 1 129 ? 107.906 147.341 152.502 1.00 37.59 129 SER A C 1
ATOM 695 O O . SER A 1 129 ? 107.549 148.276 153.228 1.00 34.71 129 SER A O 1
ATOM 698 N N . ILE A 1 130 ? 107.051 146.694 151.709 1.00 42.83 130 ILE A N 1
ATOM 699 C CA . ILE A 1 130 ? 105.666 147.146 151.603 1.00 44.03 130 ILE A CA 1
ATOM 700 C C . ILE A 1 130 ? 104.757 146.598 152.703 1.00 43.29 130 ILE A C 1
ATOM 701 O O . ILE A 1 130 ? 103.946 147.356 153.257 1.00 40.70 130 ILE A O 1
ATOM 706 N N . PHE A 1 131 ? 104.888 145.321 153.061 1.00 45.00 131 PHE A N 1
ATOM 707 C CA . PHE A 1 131 ? 103.944 144.650 153.941 1.00 43.57 131 PHE A CA 1
ATOM 708 C C . PHE A 1 131 ? 104.442 144.455 155.366 1.00 42.25 131 PHE A C 1
ATOM 709 O O . PHE A 1 131 ? 103.658 144.019 156.217 1.00 40.53 131 PHE A O 1
ATOM 717 N N . GLY A 1 132 ? 105.698 144.753 155.653 1.00 44.81 132 GLY A N 1
ATOM 718 C CA . GLY A 1 132 ? 106.229 144.559 156.987 1.00 48.87 132 GLY A CA 1
ATOM 719 C C . GLY A 1 132 ? 106.952 143.231 157.131 1.00 52.69 132 GLY A C 1
ATOM 720 O O . GLY A 1 132 ? 106.651 142.246 156.448 1.00 52.74 132 GLY A O 1
ATOM 721 N N . GLU A 1 133 ? 107.925 143.201 158.042 1.00 50.75 133 GLU A N 1
ATOM 722 C CA . GLU A 1 133 ? 108.753 142.019 158.246 1.00 47.43 133 GLU A CA 1
ATOM 723 C C . GLU A 1 133 ? 108.141 141.010 159.207 1.00 50.47 133 GLU A C 1
ATOM 724 O O . GLU A 1 133 ? 108.663 139.896 159.319 1.00 49.39 133 GLU A O 1
ATOM 730 N N . ASP A 1 134 ? 107.060 141.362 159.900 1.00 57.62 134 ASP A N 1
ATOM 731 C CA . ASP A 1 134 ? 106.435 140.481 160.876 1.00 56.04 134 ASP A CA 1
ATOM 732 C C . ASP A 1 134 ? 105.241 139.725 160.310 1.00 47.83 134 ASP A C 1
ATOM 733 O O . ASP A 1 134 ? 104.512 139.082 161.071 1.00 44.41 134 ASP A O 1
ATOM 738 N N . MET A 1 135 ? 105.023 139.790 159.006 1.00 50.09 135 MET A N 1
ATOM 739 C CA . MET A 1 135 ? 103.900 139.093 158.393 1.00 46.63 135 MET A CA 1
ATOM 740 C C . MET A 1 135 ? 104.114 137.587 158.477 1.00 45.43 135 MET A C 1
ATOM 741 O O . MET A 1 135 ? 105.142 137.090 158.000 1.00 45.57 135 MET A O 1
ATOM 746 N N . PRO A 1 136 ? 103.193 136.831 159.069 1.00 41.97 136 PRO A N 1
ATOM 747 C CA . PRO A 1 136 ? 103.367 135.378 159.135 1.00 38.89 136 PRO A CA 1
ATOM 748 C C . PRO A 1 136 ? 103.229 134.740 157.763 1.00 40.62 136 PRO A C 1
ATOM 749 O O . PRO A 1 136 ? 102.568 135.271 156.868 1.00 43.90 136 PRO A O 1
ATOM 753 N N . ILE A 1 137 ? 103.864 133.583 157.606 1.00 43.48 137 ILE A N 1
ATOM 754 C CA . ILE A 1 137 ? 103.798 132.843 156.350 1.00 42.85 137 ILE A CA 1
ATOM 755 C C . ILE A 1 137 ? 102.444 132.151 156.267 1.00 45.03 137 ILE A C 1
ATOM 756 O O . ILE A 1 137 ? 102.104 131.321 157.117 1.00 48.21 137 ILE A O 1
ATOM 761 N N . ASN A 1 138 ? 101.669 132.489 155.241 1.00 41.65 138 ASN A N 1
ATOM 762 C CA . ASN A 1 138 ? 100.349 131.908 155.006 1.00 43.51 138 ASN A CA 1
ATOM 763 C C . ASN A 1 138 ? 100.390 131.236 153.639 1.00 46.81 138 ASN A C 1
ATOM 764 O O . ASN A 1 138 ? 100.038 131.840 152.624 1.00 51.94 138 ASN A O 1
ATOM 769 N N . MET A 1 139 ? 100.818 129.976 153.618 1.00 49.75 139 MET A N 1
ATOM 770 C CA . MET A 1 139 ? 100.986 129.243 152.371 1.00 51.33 139 MET A CA 1
ATOM 771 C C . MET A 1 139 ? 99.850 128.274 152.084 1.00 52.89 139 MET A C 1
ATOM 772 O O . MET A 1 139 ? 99.533 128.040 150.914 1.00 52.02 139 MET A O 1
ATOM 777 N N . GLY A 1 140 ? 99.238 127.711 153.112 1.00 55.42 140 GLY A N 1
ATOM 778 C CA . GLY A 1 140 ? 98.153 126.772 152.922 1.00 51.72 140 GLY A CA 1
ATOM 779 C C . GLY A 1 140 ? 97.988 125.895 154.144 1.00 58.46 140 GLY A C 1
ATOM 780 O O . GLY A 1 140 ? 98.673 126.055 155.155 1.00 62.34 140 GLY A O 1
ATOM 781 N N . ALA A 1 141 ? 97.055 124.954 154.026 1.00 58.32 141 ALA A N 1
ATOM 782 C CA . ALA A 1 141 ? 96.793 123.985 155.088 1.00 57.58 141 ALA A CA 1
ATOM 783 C C . ALA A 1 141 ? 97.877 122.918 155.027 1.00 54.22 141 ALA A C 1
ATOM 784 O O . ALA A 1 141 ? 97.785 121.946 154.278 1.00 52.41 141 ALA A O 1
ATOM 786 N N . SER A 1 142 ? 98.923 123.103 155.829 1.00 51.63 142 SER A N 1
ATOM 787 C CA . SER A 1 142 ? 100.070 122.210 155.787 1.00 48.37 142 SER A CA 1
ATOM 788 C C . SER A 1 142 ? 100.744 122.179 157.150 1.00 45.31 142 SER A C 1
ATOM 789 O O . SER A 1 142 ? 100.591 123.094 157.964 1.00 44.00 142 SER A O 1
ATOM 792 N N . ASN A 1 143 ? 101.501 121.108 157.386 1.00 44.59 143 ASN A N 1
ATOM 793 C CA . ASN A 1 143 ? 102.293 120.970 158.603 1.00 44.02 143 ASN A CA 1
ATOM 794 C C . ASN A 1 143 ? 103.697 121.538 158.424 1.00 44.05 143 ASN A C 1
ATOM 795 O O . ASN A 1 143 ? 104.184 122.281 159.281 1.00 45.30 143 ASN A O 1
ATOM 800 N N . VAL A 1 144 ? 104.355 121.196 157.322 1.00 39.72 144 VAL A N 1
ATOM 801 C CA . VAL A 1 144 ? 105.644 121.770 156.959 1.00 34.71 144 VAL A CA 1
ATOM 802 C C . VAL A 1 144 ? 105.388 122.773 155.843 1.00 39.22 144 VAL A C 1
ATOM 803 O O . VAL A 1 144 ? 105.037 122.393 154.720 1.00 39.15 144 VAL A O 1
ATOM 807 N N . ILE A 1 145 ? 105.560 124.060 156.147 1.00 40.30 145 ILE A N 1
ATOM 808 C CA . ILE A 1 145 ? 105.278 125.103 155.168 1.00 40.14 145 ILE A CA 1
ATOM 809 C C . ILE A 1 145 ? 106.452 125.377 154.235 1.00 37.93 145 ILE A C 1
ATOM 810 O O . ILE A 1 145 ? 106.252 125.959 153.159 1.00 42.49 145 ILE A O 1
ATOM 815 N N . ALA A 1 146 ? 107.666 124.981 154.611 1.00 33.16 146 ALA A N 1
ATOM 816 C CA . ALA A 1 146 ? 108.860 125.173 153.789 1.00 27.70 146 ALA A CA 1
ATOM 817 C C . ALA A 1 146 ? 109.657 123.876 153.759 1.00 27.80 146 ALA A C 1
ATOM 818 O O . ALA A 1 146 ? 110.706 123.760 154.403 1.00 28.94 146 ALA A O 1
ATOM 820 N N . PRO A 1 147 ? 109.174 122.867 153.026 1.00 27.86 147 PRO A N 1
ATOM 821 C CA . PRO A 1 147 ? 109.872 121.568 153.027 1.00 27.08 147 PRO A CA 1
ATOM 822 C C . PRO A 1 147 ? 111.310 121.639 152.541 1.00 25.72 147 PRO A C 1
ATOM 823 O O . PRO A 1 147 ? 112.177 120.961 153.105 1.00 24.98 147 PRO A O 1
ATOM 827 N N . ASN A 1 148 ? 111.599 122.450 151.520 1.00 25.79 148 ASN A N 1
ATOM 828 C CA . ASN A 1 148 ? 112.971 122.546 151.028 1.00 24.35 148 ASN A CA 1
ATOM 829 C C . ASN A 1 148 ? 113.862 123.291 152.012 1.00 24.35 148 ASN A C 1
ATOM 830 O O . ASN A 1 148 ? 115.010 122.894 152.243 1.00 28.72 148 ASN A O 1
ATOM 835 N N . ILE A 1 149 ? 113.353 124.377 152.598 1.00 21.29 149 ILE A N 1
ATOM 836 C CA . ILE A 1 149 ? 114.137 125.142 153.562 1.00 21.82 149 ILE A CA 1
ATOM 837 C C . ILE A 1 149 ? 114.464 124.285 154.778 1.00 25.15 149 ILE A C 1
ATOM 838 O O . ILE A 1 149 ? 115.604 124.260 155.254 1.00 28.05 149 ILE A O 1
ATOM 843 N N . GLN A 1 150 ? 113.467 123.565 155.294 1.00 23.44 150 GLN A N 1
ATOM 844 C CA . GLN A 1 150 ? 113.712 122.679 156.425 1.00 23.04 150 GLN A CA 1
ATOM 845 C C . GLN A 1 150 ? 114.656 121.546 156.044 1.00 26.81 150 GLN A C 1
ATOM 846 O O . GLN A 1 150 ? 115.528 121.167 156.833 1.00 30.39 150 GLN A O 1
ATOM 852 N N . LEU A 1 151 ? 114.500 120.994 154.839 1.00 25.01 151 LEU A N 1
ATOM 853 C CA . LEU A 1 151 ? 115.346 119.880 154.424 1.00 22.84 151 LEU A CA 1
ATOM 854 C C . LEU A 1 151 ? 116.805 120.298 154.296 1.00 25.32 151 LEU A C 1
ATOM 855 O O . LEU A 1 151 ? 117.706 119.540 154.672 1.00 31.08 151 LEU A O 1
ATOM 860 N N . ILE A 1 152 ? 117.063 121.494 153.773 1.00 24.58 152 ILE A N 1
ATOM 861 C CA . ILE A 1 152 ? 118.434 121.906 153.497 1.00 26.88 152 ILE A CA 1
ATOM 862 C C . ILE A 1 152 ? 119.035 122.629 154.697 1.00 25.74 152 ILE A C 1
ATOM 863 O O . ILE A 1 152 ? 120.028 122.173 155.274 1.00 25.69 152 ILE A O 1
ATOM 868 N N . THR A 1 153 ? 118.442 123.759 155.082 1.00 24.71 153 THR A N 1
ATOM 869 C CA . THR A 1 153 ? 118.998 124.551 156.173 1.00 29.49 153 THR A CA 1
ATOM 870 C C . THR A 1 153 ? 118.716 123.940 157.540 1.00 34.32 153 THR A C 1
ATOM 871 O O . THR A 1 153 ? 119.555 124.039 158.441 1.00 37.34 153 THR A O 1
ATOM 875 N N . GLY A 1 154 ? 117.560 123.306 157.714 1.00 33.96 154 GLY A N 1
ATOM 876 C CA . GLY A 1 154 ? 117.163 122.781 159.002 1.00 32.60 154 GLY A CA 1
ATOM 877 C C . GLY A 1 154 ? 116.330 123.719 159.845 1.00 36.14 154 GLY A C 1
ATOM 878 O O . GLY A 1 154 ? 115.870 123.315 160.920 1.00 41.17 154 GLY A O 1
ATOM 879 N N . ARG A 1 155 ? 116.121 124.952 159.398 1.00 36.01 155 ARG A N 1
ATOM 880 C CA . ARG A 1 155 ? 115.315 125.919 160.123 1.00 41.03 155 ARG A CA 1
ATOM 881 C C . ARG A 1 155 ? 113.838 125.748 159.784 1.00 42.05 155 ARG A C 1
ATOM 882 O O . ARG A 1 155 ? 113.470 125.132 158.781 1.00 40.59 155 ARG A O 1
ATOM 890 N N . GLN A 1 156 ? 112.987 126.312 160.642 1.00 43.84 156 GLN A N 1
ATOM 891 C CA . GLN A 1 156 ? 111.537 126.308 160.455 1.00 42.10 156 GLN A CA 1
ATOM 892 C C . GLN A 1 156 ? 111.053 127.752 160.474 1.00 48.63 156 GLN A C 1
ATOM 893 O O . GLN A 1 156 ? 110.686 128.280 161.535 1.00 49.96 156 GLN A O 1
ATOM 899 N N . PRO A 1 157 ? 111.042 128.429 159.328 1.00 48.54 157 PRO A N 1
ATOM 900 C CA . PRO A 1 157 ? 110.592 129.824 159.301 1.00 47.21 157 PRO A CA 1
ATOM 901 C C . PRO A 1 157 ? 109.118 129.951 159.648 1.00 51.50 157 PRO A C 1
ATOM 902 O O . PRO A 1 157 ? 108.302 129.080 159.337 1.00 50.41 157 PRO A O 1
ATOM 906 N N . LYS A 1 158 ? 108.783 131.057 160.309 1.00 50.57 158 LYS A N 1
ATOM 907 C CA . LYS A 1 158 ? 107.404 131.367 160.666 1.00 44.07 158 LYS A CA 1
ATOM 908 C C . LYS A 1 158 ? 106.903 132.638 160.002 1.00 41.00 158 LYS A C 1
ATOM 909 O O . LYS A 1 158 ? 105.850 132.620 159.353 1.00 44.13 158 LYS A O 1
ATOM 915 N N . THR A 1 159 ? 107.625 133.742 160.144 1.00 40.61 159 THR A N 1
ATOM 916 C CA . THR A 1 159 ? 107.240 135.017 159.567 1.00 42.94 159 THR A CA 1
ATOM 917 C C . THR A 1 159 ? 107.979 135.234 158.248 1.00 43.53 159 THR A C 1
ATOM 918 O O . THR A 1 159 ? 108.675 134.347 157.744 1.00 45.21 159 THR A O 1
ATOM 922 N N . LEU A 1 160 ? 107.826 136.429 157.673 1.00 41.57 160 LEU A N 1
ATOM 923 C CA . LEU A 1 160 ? 108.538 136.746 156.439 1.00 39.67 160 LEU A CA 1
ATOM 924 C C . LEU A 1 160 ? 110.015 137.005 156.705 1.00 41.35 160 LEU A C 1
ATOM 925 O O . LEU A 1 160 ? 110.877 136.554 155.943 1.00 45.03 160 LEU A O 1
ATOM 930 N N . GLY A 1 161 ? 110.326 137.720 157.788 1.00 39.07 161 GLY A N 1
ATOM 931 C CA . GLY A 1 161 ? 111.710 138.010 158.118 1.00 37.37 161 GLY A CA 1
ATOM 932 C C . GLY A 1 161 ? 112.543 136.776 158.390 1.00 37.44 161 GLY A C 1
ATOM 933 O O . GLY A 1 161 ? 113.767 136.818 158.228 1.00 38.40 161 GLY A O 1
ATOM 934 N N . ASP A 1 162 ? 111.908 135.675 158.797 1.00 36.90 162 ASP A N 1
ATOM 935 C CA . ASP A 1 162 ? 112.629 134.422 158.971 1.00 37.26 162 ASP A CA 1
ATOM 936 C C . ASP A 1 162 ? 113.230 133.926 157.665 1.00 40.33 162 ASP A C 1
ATOM 937 O O . ASP A 1 162 ? 114.208 133.170 157.692 1.00 41.47 162 ASP A O 1
ATOM 942 N N . LEU A 1 163 ? 112.668 134.328 156.524 1.00 36.35 163 LEU A N 1
ATOM 943 C CA . LEU A 1 163 ? 113.254 133.982 155.237 1.00 34.01 163 LEU A CA 1
ATOM 944 C C . LEU A 1 163 ? 114.476 134.826 154.906 1.00 36.73 163 LEU A C 1
ATOM 945 O O . LEU A 1 163 ? 115.232 134.466 153.998 1.00 37.75 163 LEU A O 1
ATOM 950 N N . LYS A 1 164 ? 114.679 135.940 155.611 1.00 37.46 164 LYS A N 1
ATOM 951 C CA . LYS A 1 164 ? 115.821 136.804 155.316 1.00 34.81 164 LYS A CA 1
ATOM 952 C C . LYS A 1 164 ? 117.163 136.119 155.543 1.00 34.55 164 LYS A C 1
ATOM 953 O O . LYS A 1 164 ? 118.022 136.196 154.648 1.00 37.76 164 LYS A O 1
ATOM 959 N N . PRO A 1 165 ? 117.429 135.463 156.683 1.00 29.43 165 PRO A N 1
ATOM 960 C CA . PRO A 1 165 ? 118.728 134.783 156.820 1.00 33.86 165 PRO A CA 1
ATOM 961 C C . PRO A 1 165 ? 118.962 133.715 155.768 1.00 33.57 165 PRO A C 1
ATOM 962 O O . PRO A 1 165 ? 120.072 133.613 155.230 1.00 33.82 165 PRO A O 1
ATOM 966 N N . ILE A 1 166 ? 117.926 132.942 155.431 1.00 32.49 166 ILE A N 1
ATOM 967 C CA . ILE A 1 166 ? 118.094 131.819 154.513 1.00 30.28 166 ILE A CA 1
ATOM 968 C C . ILE A 1 166 ? 118.638 132.305 153.178 1.00 33.32 166 ILE A C 1
ATOM 969 O O . ILE A 1 166 ? 119.666 131.816 152.691 1.00 36.13 166 ILE A O 1
ATOM 974 N N . MET A 1 167 ? 117.987 133.318 152.599 1.00 33.26 167 MET A N 1
ATOM 975 C CA . MET A 1 167 ? 118.478 133.918 151.364 1.00 31.45 167 MET A CA 1
ATOM 976 C C . MET A 1 167 ? 119.944 134.294 151.499 1.00 33.05 167 MET A C 1
ATOM 977 O O . MET A 1 167 ? 120.768 133.953 150.640 1.00 34.89 167 MET A O 1
ATOM 982 N N . GLU A 1 168 ? 120.293 134.950 152.610 1.00 31.96 168 GLU A N 1
ATOM 983 C CA . GLU A 1 168 ? 121.678 135.338 152.844 1.00 32.97 168 GLU A CA 1
ATOM 984 C C . GLU A 1 168 ? 122.599 134.139 152.698 1.00 30.66 168 GLU A C 1
ATOM 985 O O . GLU A 1 168 ? 123.548 134.162 151.903 1.00 30.08 168 GLU A O 1
ATOM 991 N N . TYR A 1 169 ? 122.281 133.047 153.401 1.00 27.99 169 TYR A N 1
ATOM 992 C CA . TYR A 1 169 ? 123.108 131.853 153.306 1.00 26.30 169 TYR A CA 1
ATOM 993 C C . TYR A 1 169 ? 123.318 131.478 151.849 1.00 28.37 169 TYR A C 1
ATOM 994 O O . TYR A 1 169 ? 124.459 131.366 151.382 1.00 31.35 169 TYR A O 1
ATOM 1003 N N . VAL A 1 170 ? 122.221 131.402 151.091 1.00 29.39 170 VAL A N 1
ATOM 1004 C CA . VAL A 1 170 ? 122.315 130.974 149.701 1.00 27.60 170 VAL A CA 1
ATOM 1005 C C . VAL A 1 170 ? 123.305 131.854 148.956 1.00 30.47 170 VAL A C 1
ATOM 1006 O O . VAL A 1 170 ? 124.264 131.358 148.347 1.00 34.47 170 VAL A O 1
ATOM 1010 N N . GLU A 1 171 ? 123.154 133.177 149.082 1.00 28.94 171 GLU A N 1
ATOM 1011 C CA . GLU A 1 171 ? 124.002 134.057 148.288 1.00 27.27 171 GLU A CA 1
ATOM 1012 C C . GLU A 1 171 ? 125.462 133.856 148.661 1.00 28.13 171 GLU A C 1
ATOM 1013 O O . GLU A 1 171 ? 126.323 133.751 147.777 1.00 28.06 171 GLU A O 1
ATOM 1019 N N . GLU A 1 172 ? 125.745 133.695 149.958 1.00 29.36 172 GLU A N 1
ATOM 1020 C CA . GLU A 1 172 ? 127.119 133.445 150.369 1.00 30.37 172 GLU A CA 1
ATOM 1021 C C . GLU A 1 172 ? 127.655 132.202 149.680 1.00 29.87 172 GLU A C 1
ATOM 1022 O O . GLU A 1 172 ? 128.702 132.243 149.020 1.00 31.87 172 GLU A O 1
ATOM 1028 N N . GLU A 1 173 ? 126.898 131.104 149.753 1.00 27.50 173 GLU A N 1
ATOM 1029 C CA . GLU A 1 173 ? 127.347 129.873 149.120 1.00 22.76 173 GLU A CA 1
ATOM 1030 C C . GLU A 1 173 ? 127.558 130.090 147.632 1.00 24.42 173 GLU A C 1
ATOM 1031 O O . GLU A 1 173 ? 128.537 129.594 147.058 1.00 25.52 173 GLU A O 1
ATOM 1037 N N . LEU A 1 174 ? 126.679 130.881 147.007 1.00 25.44 174 LEU A N 1
ATOM 1038 C CA . LEU A 1 174 ? 126.815 131.160 145.584 1.00 22.82 174 LEU A CA 1
ATOM 1039 C C . LEU A 1 174 ? 128.213 131.668 145.276 1.00 21.15 174 LEU A C 1
ATOM 1040 O O . LEU A 1 174 ? 128.893 131.147 144.382 1.00 22.88 174 LEU A O 1
ATOM 1045 N N . GLY A 1 175 ? 128.687 132.639 146.063 1.00 18.73 175 GLY A N 1
ATOM 1046 C CA . GLY A 1 175 ? 130.026 133.155 145.842 1.00 19.55 175 GLY A CA 1
ATOM 1047 C C . GLY A 1 175 ? 131.056 132.049 145.824 1.00 20.59 175 GLY A C 1
ATOM 1048 O O . GLY A 1 175 ? 131.819 131.909 144.864 1.00 20.81 175 GLY A O 1
ATOM 1049 N N . GLN A 1 176 ? 131.029 131.191 146.849 1.00 20.61 176 GLN A N 1
ATOM 1050 C CA . GLN A 1 176 ? 131.963 130.074 146.898 1.00 20.11 176 GLN A CA 1
ATOM 1051 C C . GLN A 1 176 ? 131.860 129.240 145.631 1.00 18.14 176 GLN A C 1
ATOM 1052 O O . GLN A 1 176 ? 132.867 128.974 144.963 1.00 17.36 176 GLN A O 1
ATOM 1058 N N . LEU A 1 177 ? 130.633 128.880 145.245 1.00 17.40 177 LEU A N 1
ATOM 1059 C CA . LEU A 1 177 ? 130.457 128.070 144.048 1.00 14.90 177 LEU A CA 1
ATOM 1060 C C . LEU A 1 177 ? 130.948 128.816 142.817 1.00 16.37 177 LEU A C 1
ATOM 1061 O O . LEU A 1 177 ? 131.594 128.227 141.941 1.00 19.22 177 LEU A O 1
ATOM 1066 N N . LEU A 1 178 ? 130.687 130.125 142.752 1.00 16.75 178 LEU A N 1
ATOM 1067 C CA . LEU A 1 178 ? 131.168 130.896 141.613 1.00 15.55 178 LEU A CA 1
ATOM 1068 C C . LEU A 1 178 ? 132.688 130.904 141.568 1.00 14.89 178 LEU A C 1
ATOM 1069 O O . LEU A 1 178 ? 133.279 130.894 140.480 1.00 14.16 178 LEU A O 1
ATOM 1074 N N . ALA A 1 179 ? 133.337 130.872 142.736 1.00 16.84 179 ALA A N 1
ATOM 1075 C CA . ALA A 1 179 ? 134.792 130.820 142.769 1.00 16.11 179 ALA A CA 1
ATOM 1076 C C . ALA A 1 179 ? 135.332 129.567 142.095 1.00 16.97 179 ALA A C 1
ATOM 1077 O O . ALA A 1 179 ? 136.488 129.560 141.662 1.00 17.64 179 ALA A O 1
ATOM 1079 N N . THR A 1 180 ? 134.522 128.514 141.986 1.00 17.55 180 THR A N 1
ATOM 1080 C CA . THR A 1 180 ? 134.971 127.293 141.334 1.00 16.25 180 THR A CA 1
ATOM 1081 C C . THR A 1 180 ? 135.006 127.415 139.816 1.00 17.00 180 THR A C 1
ATOM 1082 O O . THR A 1 180 ? 135.606 126.559 139.156 1.00 18.21 180 THR A O 1
ATOM 1086 N N . VAL A 1 181 ? 134.396 128.457 139.242 1.00 18.41 181 VAL A N 1
ATOM 1087 C CA . VAL A 1 181 ? 134.457 128.637 137.791 1.00 17.31 181 VAL A CA 1
ATOM 1088 C C . VAL A 1 181 ? 135.795 129.195 137.336 1.00 17.00 181 VAL A C 1
ATOM 1089 O O . VAL A 1 181 ? 136.092 129.172 136.135 1.00 22.95 181 VAL A O 1
ATOM 1093 N N . HIS A 1 182 ? 136.622 129.673 138.261 1.00 14.32 182 HIS A N 1
ATOM 1094 C CA . HIS A 1 182 ? 137.923 130.218 137.914 1.00 16.15 182 HIS A CA 1
ATOM 1095 C C . HIS A 1 182 ? 138.834 129.129 137.352 1.00 16.88 182 HIS A C 1
ATOM 1096 O O . HIS A 1 182 ? 138.650 127.934 137.597 1.00 18.07 182 HIS A O 1
ATOM 1103 N N . ALA A 1 183 ? 139.825 129.561 136.577 1.00 15.37 183 ALA A N 1
ATOM 1104 C CA . ALA A 1 183 ? 140.800 128.632 136.026 1.00 16.58 183 ALA A CA 1
ATOM 1105 C C . ALA A 1 183 ? 141.714 128.109 137.126 1.00 19.90 183 ALA A C 1
ATOM 1106 O O . ALA A 1 183 ? 142.137 128.856 138.012 1.00 20.56 183 ALA A O 1
ATOM 1108 N N . GLY A 1 184 ? 142.022 126.819 137.062 1.00 22.60 184 GLY A N 1
ATOM 1109 C CA . GLY A 1 184 ? 142.826 126.193 138.097 1.00 22.36 184 GLY A CA 1
ATOM 1110 C C . GLY A 1 184 ? 142.147 126.126 139.447 1.00 25.13 184 GLY A C 1
ATOM 1111 O O . GLY A 1 184 ? 142.778 126.422 140.469 1.00 32.01 184 GLY A O 1
ATOM 1112 N N . GLN A 1 185 ? 140.871 125.744 139.479 1.00 23.78 185 GLN A N 1
ATOM 1113 C CA . GLN A 1 185 ? 140.108 125.682 140.715 1.00 23.83 185 GLN A CA 1
ATOM 1114 C C . GLN A 1 185 ? 139.564 124.295 141.023 1.00 29.68 185 GLN A C 1
ATOM 1115 O O . GLN A 1 185 ? 138.929 124.116 142.069 1.00 37.89 185 GLN A O 1
ATOM 1121 N N . GLU A 1 186 ? 139.784 123.318 140.148 1.00 30.88 186 GLU A N 1
ATOM 1122 C CA . GLU A 1 186 ? 139.378 121.938 140.376 1.00 32.12 186 GLU A CA 1
ATOM 1123 C C . GLU A 1 186 ? 139.980 121.083 139.273 1.00 33.80 186 GLU A C 1
ATOM 1124 O O . GLU A 1 186 ? 140.138 121.541 138.138 1.00 34.63 186 GLU A O 1
ATOM 1130 N N . GLY A 1 187 ? 140.310 119.840 139.616 1.00 31.86 187 GLY A N 1
ATOM 1131 C CA . GLY A 1 187 ? 140.967 118.958 138.673 1.00 34.18 187 GLY A CA 1
ATOM 1132 C C . GLY A 1 187 ? 140.104 117.818 138.175 1.00 30.68 187 GLY A C 1
ATOM 1133 O O . GLY A 1 187 ? 140.257 117.371 137.035 1.00 34.40 187 GLY A O 1
ATOM 1134 N N . ALA A 1 188 ? 139.192 117.341 139.016 1.00 27.21 188 ALA A N 1
ATOM 1135 C CA . ALA A 1 188 ? 138.357 116.192 138.702 1.00 26.79 188 ALA A CA 1
ATOM 1136 C C . ALA A 1 188 ? 136.958 116.647 138.314 1.00 26.02 188 ALA A C 1
ATOM 1137 O O . ALA A 1 188 ? 136.466 117.667 138.805 1.00 28.23 188 ALA A O 1
ATOM 1139 N N . ALA A 1 189 ? 136.323 115.882 137.423 1.00 21.73 189 ALA A N 1
ATOM 1140 C CA . ALA A 1 189 ? 134.969 116.209 136.990 1.00 22.06 189 ALA A CA 1
ATOM 1141 C C . ALA A 1 189 ? 133.931 115.846 138.045 1.00 25.12 189 ALA A C 1
ATOM 1142 O O . ALA A 1 189 ? 132.878 116.492 138.123 1.00 24.41 189 ALA A O 1
ATOM 1144 N N . ILE A 1 190 ? 134.235 114.813 138.835 1.00 24.25 190 ILE A N 1
ATOM 1145 C CA . ILE A 1 190 ? 133.298 114.364 139.903 1.00 25.57 190 ILE A CA 1
ATOM 1146 C C . ILE A 1 190 ? 133.125 115.498 140.921 1.00 29.05 190 ILE A C 1
ATOM 1147 O O . ILE A 1 190 ? 132.029 115.623 141.486 1.00 33.98 190 ILE A O 1
ATOM 1152 N N . ASP A 1 191 ? 134.171 116.285 141.143 1.00 26.90 191 ASP A N 1
ATOM 1153 C CA . ASP A 1 191 ? 134.090 117.386 142.136 1.00 28.14 191 ASP A CA 1
ATOM 1154 C C . ASP A 1 191 ? 133.277 118.532 141.534 1.00 27.57 191 ASP A C 1
ATOM 1155 O O . ASP A 1 191 ? 132.700 119.298 142.317 1.00 29.07 191 ASP A O 1
ATOM 1160 N N . TYR A 1 192 ? 133.200 118.616 140.202 1.00 24.94 192 TYR A N 1
ATOM 1161 C CA . TYR A 1 192 ? 132.333 119.645 139.567 1.00 20.39 192 TYR A CA 1
ATOM 1162 C C . TYR A 1 192 ? 130.882 119.160 139.607 1.00 22.19 192 TYR A C 1
ATOM 1163 O O . TYR A 1 192 ? 129.993 119.997 139.815 1.00 25.66 192 TYR A O 1
ATOM 1172 N N . ASP A 1 193 ? 130.654 117.858 139.433 1.00 20.84 193 ASP A N 1
ATOM 1173 C CA . ASP A 1 193 ? 129.303 117.308 139.496 1.00 20.39 193 ASP A CA 1
ATOM 1174 C C . ASP A 1 193 ? 128.698 117.468 140.888 1.00 22.26 193 ASP A C 1
ATOM 1175 O O . ASP A 1 193 ? 127.519 117.815 141.024 1.00 25.94 193 ASP A O 1
ATOM 1180 N N . ASN A 1 194 ? 129.488 117.207 141.931 1.00 21.46 194 ASN A N 1
ATOM 1181 C CA . ASN A 1 194 ? 128.998 117.381 143.297 1.00 20.23 194 ASN A CA 1
ATOM 1182 C C . ASN A 1 194 ? 128.646 118.838 143.578 1.00 21.73 194 ASN A C 1
ATOM 1183 O O . ASN A 1 194 ? 127.608 119.136 144.188 1.00 25.10 194 ASN A O 1
ATOM 1188 N N . LYS A 1 195 ? 129.501 119.763 143.137 1.00 18.69 195 LYS A N 1
ATOM 1189 C CA . LYS A 1 195 ? 129.207 121.180 143.304 1.00 15.28 195 LYS A CA 1
ATOM 1190 C C . LYS A 1 195 ? 127.966 121.587 142.519 1.00 15.60 195 LYS A C 1
ATOM 1191 O O . LYS A 1 195 ? 127.199 122.443 142.972 1.00 20.59 195 LYS A O 1
ATOM 1197 N N . ALA A 1 196 ? 127.744 120.982 141.350 1.00 14.88 196 ALA A N 1
ATOM 1198 C CA . ALA A 1 196 ? 126.525 121.253 140.594 1.00 15.50 196 ALA A CA 1
ATOM 1199 C C . ALA A 1 196 ? 125.291 120.746 141.330 1.00 20.00 196 ALA A C 1
ATOM 1200 O O . ALA A 1 196 ? 124.238 121.391 141.302 1.00 21.27 196 ALA A O 1
ATOM 1202 N N . MET A 1 197 ? 125.396 119.586 141.982 1.00 20.24 197 MET A N 1
ATOM 1203 C CA . MET A 1 197 ? 124.285 119.095 142.798 1.00 19.14 197 MET A CA 1
ATOM 1204 C C . MET A 1 197 ? 123.979 120.055 143.943 1.00 15.82 197 MET A C 1
ATOM 1205 O O . MET A 1 197 ? 122.807 120.332 144.247 1.00 19.88 197 MET A O 1
ATOM 1210 N N . LEU A 1 198 ? 125.027 120.566 144.594 1.00 14.24 198 LEU A N 1
ATOM 1211 C CA . LEU A 1 198 ? 124.827 121.571 145.636 1.00 14.94 198 LEU A CA 1
ATOM 1212 C C . LEU A 1 198 ? 124.156 122.818 145.072 1.00 16.01 198 LEU A C 1
ATOM 1213 O O . LEU A 1 198 ? 123.262 123.398 145.703 1.00 18.67 198 LEU A O 1
ATOM 1218 N N . ALA A 1 199 ? 124.574 123.242 143.879 1.00 16.20 199 ALA A N 1
ATOM 1219 C CA . ALA A 1 199 ? 123.941 124.384 143.230 1.00 18.50 199 ALA A CA 1
ATOM 1220 C C . ALA A 1 199 ? 122.466 124.118 142.965 1.00 18.74 199 ALA A C 1
ATOM 1221 O O . ALA A 1 199 ? 121.629 125.008 143.135 1.00 21.60 199 ALA A O 1
ATOM 1223 N N . GLY A 1 200 ? 122.132 122.898 142.547 1.00 18.14 200 GLY A N 1
ATOM 1224 C CA . GLY A 1 200 ? 120.738 122.566 142.292 1.00 19.34 200 GLY A CA 1
ATOM 1225 C C . GLY A 1 200 ? 119.875 122.624 143.540 1.00 17.95 200 GLY A C 1
ATOM 1226 O O . GLY A 1 200 ? 118.764 123.166 143.516 1.00 18.81 200 GLY A O 1
ATOM 1227 N N . ILE A 1 201 ? 120.367 122.066 144.648 1.00 16.79 201 ILE A N 1
ATOM 1228 C CA . ILE A 1 201 ? 119.556 122.096 145.866 1.00 16.74 201 ILE A CA 1
ATOM 1229 C C . ILE A 1 201 ? 119.437 123.523 146.400 1.00 16.24 201 ILE A C 1
ATOM 1230 O O . ILE A 1 201 ? 118.376 123.931 146.896 1.00 17.55 201 ILE A O 1
ATOM 1235 N N . LEU A 1 202 ? 120.510 124.313 146.290 1.00 16.60 202 LEU A N 1
ATOM 1236 C CA . LEU A 1 202 ? 120.420 125.723 146.661 1.00 18.10 202 LEU A CA 1
ATOM 1237 C C . LEU A 1 202 ? 119.423 126.459 145.775 1.00 21.65 202 LEU A C 1
ATOM 1238 O O . LEU A 1 202 ? 118.692 127.344 146.240 1.00 24.07 202 LEU A O 1
ATOM 1243 N N . ASP A 1 203 ? 119.379 126.104 144.490 1.00 20.45 203 ASP A N 1
ATOM 1244 C CA . ASP A 1 203 ? 118.394 126.683 143.588 1.00 18.53 203 ASP A CA 1
ATOM 1245 C C . ASP A 1 203 ? 116.982 126.371 144.052 1.00 21.32 203 ASP A C 1
ATOM 1246 O O . ASP A 1 203 ? 116.119 127.254 144.064 1.00 22.79 203 ASP A O 1
ATOM 1251 N N . HIS A 1 204 ? 116.730 125.117 144.435 1.00 22.05 204 HIS A N 1
ATOM 1252 C CA . HIS A 1 204 ? 115.403 124.752 144.926 1.00 19.70 204 HIS A CA 1
ATOM 1253 C C . HIS A 1 204 ? 115.041 125.548 146.174 1.00 19.12 204 HIS A C 1
ATOM 1254 O O . HIS A 1 204 ? 113.896 125.994 146.327 1.00 24.67 204 HIS A O 1
ATOM 1261 N N . VAL A 1 205 ? 116.010 125.748 147.071 1.00 17.29 205 VAL A N 1
ATOM 1262 C CA . VAL A 1 205 ? 115.763 126.578 148.251 1.00 18.35 205 VAL A CA 1
ATOM 1263 C C . VAL A 1 205 ? 115.374 127.994 147.838 1.00 23.07 205 VAL A C 1
ATOM 1264 O O . VAL A 1 205 ? 114.438 128.589 148.394 1.00 27.17 205 VAL A O 1
ATOM 1268 N N . GLY A 1 206 ? 116.087 128.558 146.860 1.00 22.55 206 GLY A N 1
ATOM 1269 C CA . GLY A 1 206 ? 115.774 129.908 146.412 1.00 22.66 206 GLY A CA 1
ATOM 1270 C C . GLY A 1 206 ? 114.386 130.026 145.808 1.00 25.04 206 GLY A C 1
ATOM 1271 O O . GLY A 1 206 ? 113.649 130.976 146.098 1.00 28.53 206 GLY A O 1
ATOM 1272 N N . MET A 1 207 ? 114.014 129.066 144.956 1.00 23.79 207 MET A N 1
ATOM 1273 C CA . MET A 1 207 ? 112.667 129.061 144.389 1.00 23.15 207 MET A CA 1
ATOM 1274 C C . MET A 1 207 ? 111.609 128.957 145.477 1.00 23.82 207 MET A C 1
ATOM 1275 O O . MET A 1 207 ? 110.575 129.633 145.410 1.00 26.43 207 MET A O 1
ATOM 1280 N N . GLU A 1 208 ? 111.834 128.100 146.477 1.00 24.11 208 GLU A N 1
ATOM 1281 C CA . GLU A 1 208 ? 110.855 127.976 147.550 1.00 25.49 208 GLU A CA 1
ATOM 1282 C C . GLU A 1 208 ? 110.711 129.283 148.316 1.00 29.19 208 GLU A C 1
ATOM 1283 O O . GLU A 1 208 ? 109.594 129.693 148.648 1.00 36.24 208 GLU A O 1
ATOM 1289 N N . VAL A 1 209 ? 111.829 129.958 148.597 1.00 26.69 209 VAL A N 1
ATOM 1290 C CA . VAL A 1 209 ? 111.762 131.239 149.300 1.00 28.22 209 VAL A CA 1
ATOM 1291 C C . VAL A 1 209 ? 110.959 132.248 148.487 1.00 28.94 209 VAL A C 1
ATOM 1292 O O . VAL A 1 209 ? 110.068 132.934 149.011 1.00 28.52 209 VAL A O 1
ATOM 1296 N N . SER A 1 210 ? 111.255 132.340 147.187 1.00 31.05 210 SER A N 1
ATOM 1297 C CA . SER A 1 210 ? 110.568 133.303 146.330 1.00 27.89 210 SER A CA 1
ATOM 1298 C C . SER A 1 210 ? 109.072 133.029 146.278 1.00 28.09 210 SER A C 1
ATOM 1299 O O . SER A 1 210 ? 108.251 133.943 146.439 1.00 31.52 210 SER A O 1
ATOM 1302 N N . ASP A 1 211 ? 108.698 131.768 146.049 1.00 29.27 211 ASP A N 1
ATOM 1303 C CA . ASP A 1 211 ? 107.285 131.432 145.931 1.00 33.32 211 ASP A CA 1
ATOM 1304 C C . ASP A 1 211 ? 106.556 131.634 147.251 1.00 30.77 211 ASP A C 1
ATOM 1305 O O . ASP A 1 211 ? 105.420 132.117 147.264 1.00 30.85 211 ASP A O 1
ATOM 1310 N N . ILE A 1 212 ? 107.189 131.281 148.372 1.00 29.51 212 ILE A N 1
ATOM 1311 C CA . ILE A 1 212 ? 106.558 131.485 149.672 1.00 31.71 212 ILE A CA 1
ATOM 1312 C C . ILE A 1 212 ? 106.290 132.966 149.899 1.00 31.13 212 ILE A C 1
ATOM 1313 O O . ILE A 1 212 ? 105.183 133.363 150.285 1.00 32.69 212 ILE A O 1
ATOM 1318 N N . ALA A 1 213 ? 107.292 133.810 149.633 1.00 29.28 213 ALA A N 1
ATOM 1319 C CA . ALA A 1 213 ? 107.114 135.243 149.840 1.00 27.51 213 ALA A CA 1
ATOM 1320 C C . ALA A 1 213 ? 105.996 135.790 148.962 1.00 30.49 213 ALA A C 1
ATOM 1321 O O . ALA A 1 213 ? 105.097 136.491 149.445 1.00 34.95 213 ALA A O 1
ATOM 1323 N N . GLN A 1 214 ? 106.021 135.460 147.667 1.00 28.83 214 GLN A N 1
ATOM 1324 C CA . GLN A 1 214 ? 105.039 136.037 146.753 1.00 28.77 214 GLN A CA 1
ATOM 1325 C C . GLN A 1 214 ? 103.628 135.537 147.055 1.00 30.12 214 GLN A C 1
ATOM 1326 O O . GLN A 1 214 ? 102.670 136.320 147.020 1.00 31.19 214 GLN A O 1
ATOM 1332 N N . VAL A 1 215 ? 103.477 134.250 147.383 1.00 31.88 215 VAL A N 1
ATOM 1333 C CA . VAL A 1 215 ? 102.153 133.711 147.672 1.00 31.27 215 VAL A CA 1
ATOM 1334 C C . VAL A 1 215 ? 101.606 134.297 148.965 1.00 29.93 215 VAL A C 1
ATOM 1335 O O . VAL A 1 215 ? 100.437 134.691 149.035 1.00 32.46 215 VAL A O 1
ATOM 1339 N N . THR A 1 216 ? 102.438 134.370 150.008 1.00 30.07 216 THR A N 1
ATOM 1340 C CA . THR A 1 216 ? 101.975 134.925 151.273 1.00 30.06 216 THR A CA 1
ATOM 1341 C C . THR A 1 216 ? 101.595 136.392 151.127 1.00 28.87 216 THR A C 1
ATOM 1342 O O . THR A 1 216 ? 100.597 136.842 151.702 1.00 27.02 216 THR A O 1
ATOM 1346 N N . ALA A 1 217 ? 102.366 137.154 150.348 1.00 28.71 217 ALA A N 1
ATOM 1347 C CA . ALA A 1 217 ? 102.129 138.590 150.265 1.00 28.67 217 ALA A CA 1
ATOM 1348 C C . ALA A 1 217 ? 100.960 138.929 149.347 1.00 31.78 217 ALA A C 1
ATOM 1349 O O . ALA A 1 217 ? 99.994 139.575 149.767 1.00 31.74 217 ALA A O 1
ATOM 1351 N N . LEU A 1 218 ? 101.030 138.504 148.085 1.00 32.37 218 LEU A N 1
ATOM 1352 C CA . LEU A 1 218 ? 100.147 139.021 147.049 1.00 29.72 218 LEU A CA 1
ATOM 1353 C C . LEU A 1 218 ? 98.850 138.230 146.909 1.00 32.36 218 LEU A C 1
ATOM 1354 O O . LEU A 1 218 ? 98.203 138.306 145.859 1.00 38.38 218 LEU A O 1
ATOM 1359 N N . GLY A 1 219 ? 98.456 137.485 147.936 1.00 29.87 219 GLY A N 1
ATOM 1360 C CA . GLY A 1 219 ? 97.159 136.824 147.928 1.00 30.39 219 GLY A CA 1
ATOM 1361 C C . GLY A 1 219 ? 96.980 135.796 146.833 1.00 32.15 219 GLY A C 1
ATOM 1362 O O . GLY A 1 219 ? 95.896 135.699 146.247 1.00 34.02 219 GLY A O 1
ATOM 1363 N N . PHE A 1 220 ? 98.020 135.020 146.545 1.00 31.20 220 PHE A N 1
ATOM 1364 C CA . PHE A 1 220 ? 97.919 133.964 145.555 1.00 28.46 220 PHE A CA 1
ATOM 1365 C C . PHE A 1 220 ? 97.038 132.835 146.085 1.00 33.11 220 PHE A C 1
ATOM 1366 O O . PHE A 1 220 ? 96.812 132.729 147.291 1.00 39.72 220 PHE A O 1
ATOM 1374 N N . PRO A 1 221 ? 96.498 131.997 145.199 1.00 32.15 221 PRO A N 1
ATOM 1375 C CA . PRO A 1 221 ? 95.725 130.841 145.667 1.00 34.68 221 PRO A CA 1
ATOM 1376 C C . PRO A 1 221 ? 96.563 129.948 146.570 1.00 38.73 221 PRO A C 1
ATOM 1377 O O . PRO A 1 221 ? 97.744 129.706 146.314 1.00 41.17 221 PRO A O 1
ATOM 1381 N N . LYS A 1 222 ? 95.937 129.460 147.636 1.00 40.17 222 LYS A N 1
ATOM 1382 C CA . LYS A 1 222 ? 96.610 128.680 148.674 1.00 39.44 222 LYS A CA 1
ATOM 1383 C C . LYS A 1 222 ? 96.141 127.231 148.569 1.00 40.70 222 LYS A C 1
ATOM 1384 O O . LYS A 1 222 ? 95.170 126.831 149.213 1.00 46.25 222 LYS A O 1
ATOM 1390 N N . SER A 1 223 ? 96.847 126.448 147.752 1.00 39.87 223 SER A N 1
ATOM 1391 C CA . SER A 1 223 ? 96.566 125.022 147.579 1.00 41.94 223 SER A CA 1
ATOM 1392 C C . SER A 1 223 ? 95.109 124.787 147.188 1.00 48.73 223 SER A C 1
ATOM 1393 O O . SER A 1 223 ? 94.440 123.890 147.704 1.00 51.25 223 SER A O 1
ATOM 1396 N N . ASP A 1 224 ? 94.611 125.609 146.268 1.00 45.73 224 ASP A N 1
ATOM 1397 C CA . ASP A 1 224 ? 93.217 125.533 145.857 1.00 49.75 224 ASP A CA 1
ATOM 1398 C C . ASP A 1 224 ? 93.068 124.529 144.723 1.00 51.80 224 ASP A C 1
ATOM 1399 O O . ASP A 1 224 ? 93.639 124.742 143.645 1.00 53.41 224 ASP A O 1
ATOM 1404 N N . PRO A 1 225 ? 92.330 123.432 144.915 1.00 49.52 225 PRO A N 1
ATOM 1405 C CA . PRO A 1 225 ? 92.073 122.512 143.797 1.00 50.60 225 PRO A CA 1
ATOM 1406 C C . PRO A 1 225 ? 91.093 123.058 142.775 1.00 51.44 225 PRO A C 1
ATOM 1407 O O . PRO A 1 225 ? 90.939 122.450 141.707 1.00 48.77 225 PRO A O 1
ATOM 1411 N N . GLU A 1 226 ? 90.430 124.176 143.064 1.00 52.93 226 GLU A N 1
ATOM 1412 C CA . GLU A 1 226 ? 89.440 124.747 142.161 1.00 53.94 226 GLU A CA 1
ATOM 1413 C C . GLU A 1 226 ? 89.865 126.140 141.717 1.00 55.30 226 GLU A C 1
ATOM 1414 O O . GLU A 1 226 ? 89.057 127.075 141.729 1.00 58.74 226 GLU A O 1
ATOM 1420 N N . ALA A 1 227 ? 91.130 126.286 141.332 1.00 52.11 227 ALA A N 1
ATOM 1421 C CA . ALA A 1 227 ? 91.644 127.581 140.923 1.00 49.20 227 ALA A CA 1
ATOM 1422 C C . ALA A 1 227 ? 90.952 128.053 139.644 1.00 49.69 227 ALA A C 1
ATOM 1423 O O . ALA A 1 227 ? 90.556 127.238 138.806 1.00 49.21 227 ALA A O 1
ATOM 1425 N N . PRO A 1 228 ? 90.788 129.364 139.475 1.00 48.21 228 PRO A N 1
ATOM 1426 C CA . PRO A 1 228 ? 90.067 129.870 138.302 1.00 47.28 228 PRO A CA 1
ATOM 1427 C C . PRO A 1 228 ? 90.812 129.596 137.006 1.00 46.12 228 PRO A C 1
ATOM 1428 O O . PRO A 1 228 ? 92.040 129.485 136.973 1.00 46.59 228 PRO A O 1
ATOM 1432 N N . LEU A 1 229 ? 90.042 129.487 135.926 1.00 42.26 229 LEU A N 1
ATOM 1433 C CA . LEU A 1 229 ? 90.589 129.242 134.600 1.00 42.19 229 LEU A CA 1
ATOM 1434 C C . LEU A 1 229 ? 90.837 130.559 133.878 1.00 42.94 229 LEU A C 1
ATOM 1435 O O . LEU A 1 229 ? 90.063 131.511 134.011 1.00 46.48 229 LEU A O 1
ATOM 1440 N N . VAL A 1 230 ? 91.924 130.606 133.111 1.00 37.87 230 VAL A N 1
ATOM 1441 C CA . VAL A 1 230 ? 92.353 131.811 132.413 1.00 40.01 230 VAL A CA 1
ATOM 1442 C C . VAL A 1 230 ? 92.654 131.456 130.962 1.00 37.47 230 VAL A C 1
ATOM 1443 O O . VAL A 1 230 ? 93.166 130.368 130.670 1.00 39.98 230 VAL A O 1
ATOM 1447 N N . GLU A 1 231 ? 92.309 132.370 130.056 1.00 36.86 231 GLU A N 1
ATOM 1448 C CA . GLU A 1 231 ? 92.497 132.151 128.628 1.00 37.98 231 GLU A CA 1
ATOM 1449 C C . GLU A 1 231 ? 93.972 132.202 128.250 1.00 37.09 231 GLU A C 1
ATOM 1450 O O . GLU A 1 231 ? 94.745 132.995 128.791 1.00 38.67 231 GLU A O 1
ATOM 1456 N N . VAL A 1 232 ? 94.354 131.345 127.305 1.00 40.40 232 VAL A N 1
ATOM 1457 C CA . VAL A 1 232 ? 95.714 131.268 126.785 1.00 40.95 232 VAL A CA 1
ATOM 1458 C C . VAL A 1 232 ? 95.648 131.196 125.267 1.00 45.16 232 VAL A C 1
ATOM 1459 O O . VAL A 1 232 ? 94.817 130.472 124.708 1.00 49.29 232 VAL A O 1
ATOM 1463 N N . GLY A 1 233 ? 96.516 131.943 124.605 1.00 45.25 233 GLY A N 1
ATOM 1464 C CA . GLY A 1 233 ? 96.638 131.905 123.160 1.00 47.21 233 GLY A CA 1
ATOM 1465 C C . GLY A 1 233 ? 96.731 133.297 122.568 1.00 49.87 233 GLY A C 1
ATOM 1466 O O . GLY A 1 233 ? 96.366 134.298 123.185 1.00 49.41 233 GLY A O 1
ATOM 1467 N N . MET A 1 234 ? 97.238 133.361 121.333 1.00 49.59 234 MET A N 1
ATOM 1468 C CA . MET A 1 234 ? 97.328 134.636 120.631 1.00 49.17 234 MET A CA 1
ATOM 1469 C C . MET A 1 234 ? 95.975 135.113 120.128 1.00 51.27 234 MET A C 1
ATOM 1470 O O . MET A 1 234 ? 95.828 136.299 119.814 1.00 54.96 234 MET A O 1
ATOM 1475 N N . GLY A 1 235 ? 94.990 134.223 120.042 1.00 49.56 235 GLY A N 1
ATOM 1476 C CA . GLY A 1 235 ? 93.679 134.588 119.548 1.00 47.93 235 GLY A CA 1
ATOM 1477 C C . GLY A 1 235 ? 92.733 135.000 120.655 1.00 48.13 235 GLY A C 1
ATOM 1478 O O . GLY A 1 235 ? 91.514 135.026 120.464 1.00 51.24 235 GLY A O 1
ATOM 1479 N N . THR A 1 236 ? 93.289 135.322 121.823 1.00 51.79 236 THR A N 1
ATOM 1480 C CA . THR A 1 236 ? 92.500 135.745 122.968 1.00 53.28 236 THR A CA 1
ATOM 1481 C C . THR A 1 236 ? 92.594 137.238 123.248 1.00 51.35 236 THR A C 1
ATOM 1482 O O . THR A 1 236 ? 91.805 137.750 124.049 1.00 47.56 236 THR A O 1
ATOM 1486 N N . LEU A 1 237 ? 93.525 137.946 122.614 1.00 54.58 237 LEU A N 1
ATOM 1487 C CA . LEU A 1 237 ? 93.677 139.382 122.811 1.00 54.87 237 LEU A CA 1
ATOM 1488 C C . LEU A 1 237 ? 92.854 140.123 121.765 1.00 57.29 237 LEU A C 1
ATOM 1489 O O . LEU A 1 237 ? 93.133 140.029 120.565 1.00 54.43 237 LEU A O 1
ATOM 1494 N N . ASP A 1 238 ? 91.841 140.856 122.221 1.00 56.93 238 ASP A N 1
ATOM 1495 C CA . ASP A 1 238 ? 90.997 141.644 121.329 1.00 53.71 238 ASP A CA 1
ATOM 1496 C C . ASP A 1 238 ? 91.768 142.885 120.901 1.00 57.68 238 ASP A C 1
ATOM 1497 O O . ASP A 1 238 ? 92.072 143.753 121.726 1.00 54.54 238 ASP A O 1
ATOM 1502 N N . ALA A 1 239 ? 92.087 142.973 119.611 1.00 56.56 239 ALA A N 1
ATOM 1503 C CA . ALA A 1 239 ? 92.840 144.097 119.063 1.00 49.64 239 ALA A CA 1
ATOM 1504 C C . ALA A 1 239 ? 92.020 145.371 118.961 1.00 50.53 239 ALA A C 1
ATOM 1505 O O . ALA A 1 239 ? 92.525 146.373 118.438 1.00 49.65 239 ALA A O 1
ATOM 1507 N N . SER A 1 240 ? 90.779 145.369 119.437 1.00 51.88 240 SER A N 1
ATOM 1508 C CA . SER A 1 240 ? 89.933 146.553 119.429 1.00 51.23 240 SER A CA 1
ATOM 1509 C C . SER A 1 240 ? 90.144 147.434 120.653 1.00 53.60 240 SER A C 1
ATOM 1510 O O . SER A 1 240 ? 89.499 148.481 120.763 1.00 56.35 240 SER A O 1
ATOM 1513 N N . LYS A 1 241 ? 91.023 147.040 121.563 1.00 48.70 241 LYS A N 1
ATOM 1514 C CA . LYS A 1 241 ? 91.323 147.772 122.782 1.00 45.03 241 LYS A CA 1
ATOM 1515 C C . LYS A 1 241 ? 92.824 147.981 122.886 1.00 45.29 241 LYS A C 1
ATOM 1516 O O . LYS A 1 241 ? 93.604 147.253 122.262 1.00 47.18 241 LYS A O 1
ATOM 1522 N N . PRO A 1 242 ? 93.263 148.983 123.649 1.00 43.23 242 PRO A N 1
ATOM 1523 C CA . PRO A 1 242 ? 94.698 149.116 123.929 1.00 41.34 242 PRO A CA 1
ATOM 1524 C C . PRO A 1 242 ? 95.230 147.877 124.633 1.00 42.71 242 PRO A C 1
ATOM 1525 O O . PRO A 1 242 ? 94.549 147.277 125.468 1.00 44.50 242 PRO A O 1
ATOM 1529 N N . VAL A 1 243 ? 96.459 147.496 124.285 1.00 39.43 243 VAL A N 1
ATOM 1530 C CA . VAL A 1 243 ? 97.059 146.245 124.735 1.00 32.73 243 VAL A CA 1
ATOM 1531 C C . VAL A 1 243 ? 98.379 146.535 125.436 1.00 30.79 243 VAL A C 1
ATOM 1532 O O . VAL A 1 243 ? 99.261 147.203 124.878 1.00 37.67 243 VAL A O 1
ATOM 1536 N N . ILE A 1 244 ? 98.510 146.021 126.656 1.00 29.89 244 ILE A N 1
ATOM 1537 C CA . ILE A 1 244 ? 99.764 146.006 127.398 1.00 30.76 244 ILE A CA 1
ATOM 1538 C C . ILE A 1 244 ? 100.256 144.567 127.439 1.00 29.74 244 ILE A C 1
ATOM 1539 O O . ILE A 1 244 ? 99.474 143.649 127.710 1.00 36.15 244 ILE A O 1
ATOM 1544 N N . ILE A 1 245 ? 101.539 144.366 127.147 1.00 23.51 245 ILE A N 1
ATOM 1545 C CA . ILE A 1 245 ? 102.141 143.038 127.143 1.00 24.98 245 ILE A CA 1
ATOM 1546 C C . ILE A 1 245 ? 103.318 143.049 128.107 1.00 28.26 245 ILE A C 1
ATOM 1547 O O . ILE A 1 245 ? 104.272 143.815 127.921 1.00 32.29 245 ILE A O 1
ATOM 1552 N N . ALA A 1 246 ? 103.259 142.189 129.120 1.00 25.74 246 ALA A N 1
ATOM 1553 C CA . ALA A 1 246 ? 104.297 142.085 130.138 1.00 22.60 246 ALA A CA 1
ATOM 1554 C C . ALA A 1 246 ? 105.104 140.818 129.893 1.00 26.78 246 ALA A C 1
ATOM 1555 O O . ALA A 1 246 ? 104.546 139.715 129.883 1.00 32.36 246 ALA A O 1
ATOM 1557 N N . ILE A 1 247 ? 106.411 140.978 129.708 1.00 23.35 247 ILE A N 1
ATOM 1558 C CA . ILE A 1 247 ? 107.331 139.877 129.460 1.00 24.84 247 ILE A CA 1
ATOM 1559 C C . ILE A 1 247 ? 108.360 139.866 130.578 1.00 27.69 247 ILE A C 1
ATOM 1560 O O . ILE A 1 247 ? 108.960 140.903 130.884 1.00 31.26 247 ILE A O 1
ATOM 1565 N N . GLY A 1 248 ? 108.559 138.711 131.186 1.00 25.00 248 GLY A N 1
ATOM 1566 C CA . GLY A 1 248 ? 109.543 138.579 132.236 1.00 28.28 248 GLY A CA 1
ATOM 1567 C C . GLY A 1 248 ? 109.126 137.511 133.224 1.00 33.54 248 GLY A C 1
ATOM 1568 O O . GLY A 1 248 ? 108.264 136.686 132.939 1.00 35.13 248 GLY A O 1
ATOM 1569 N N . HIS A 1 249 ? 109.765 137.550 134.393 1.00 38.49 249 HIS A N 1
ATOM 1570 C CA . HIS A 1 249 ? 109.498 136.591 135.452 1.00 36.41 249 HIS A CA 1
ATOM 1571 C C . HIS A 1 249 ? 109.121 137.227 136.778 1.00 36.69 249 HIS A C 1
ATOM 1572 O O . HIS A 1 249 ? 108.645 136.512 137.666 1.00 41.34 249 HIS A O 1
ATOM 1579 N N . ASN A 1 250 ? 109.317 138.528 136.946 1.00 36.50 250 ASN A N 1
ATOM 1580 C CA . ASN A 1 250 ? 108.915 139.200 138.168 1.00 39.58 250 ASN A CA 1
ATOM 1581 C C . ASN A 1 250 ? 107.463 139.656 138.067 1.00 40.75 250 ASN A C 1
ATOM 1582 O O . ASN A 1 250 ? 106.843 139.625 137.003 1.00 41.25 250 ASN A O 1
ATOM 1587 N N . VAL A 1 251 ? 106.919 140.082 139.208 1.00 41.58 251 VAL A N 1
ATOM 1588 C CA . VAL A 1 251 ? 105.535 140.525 139.294 1.00 39.07 251 VAL A CA 1
ATOM 1589 C C . VAL A 1 251 ? 105.386 141.851 140.025 1.00 39.09 251 VAL A C 1
ATOM 1590 O O . VAL A 1 251 ? 104.271 142.362 140.132 1.00 44.33 251 VAL A O 1
ATOM 1594 N N . ALA A 1 252 ? 106.480 142.441 140.512 1.00 33.92 252 ALA A N 1
ATOM 1595 C CA . ALA A 1 252 ? 106.378 143.619 141.368 1.00 35.47 252 ALA A CA 1
ATOM 1596 C C . ALA A 1 252 ? 105.737 144.794 140.637 1.00 39.25 252 ALA A C 1
ATOM 1597 O O . ALA A 1 252 ? 104.775 145.394 141.130 1.00 42.04 252 ALA A O 1
ATOM 1599 N N . GLY A 1 253 ? 106.258 145.142 139.458 1.00 38.99 253 GLY A N 1
ATOM 1600 C CA . GLY A 1 253 ? 105.673 146.234 138.700 1.00 34.40 253 GLY A CA 1
ATOM 1601 C C . GLY A 1 253 ? 104.358 145.864 138.046 1.00 36.30 253 GLY A C 1
ATOM 1602 O O . GLY A 1 253 ? 103.497 146.727 137.836 1.00 41.73 253 GLY A O 1
ATOM 1603 N N . VAL A 1 254 ? 104.182 144.583 137.719 1.00 35.87 254 VAL A N 1
ATOM 1604 C CA . VAL A 1 254 ? 102.923 144.130 137.140 1.00 33.01 254 VAL A CA 1
ATOM 1605 C C . VAL A 1 254 ? 101.784 144.335 138.129 1.00 35.48 254 VAL A C 1
ATOM 1606 O O . VAL A 1 254 ? 100.671 144.711 137.745 1.00 40.34 254 VAL A O 1
ATOM 1610 N N . THR A 1 255 ? 102.045 144.100 139.417 1.00 33.40 255 THR A N 1
ATOM 1611 C CA . THR A 1 255 ? 101.016 144.324 140.427 1.00 34.99 255 THR A CA 1
ATOM 1612 C C . THR A 1 255 ? 100.601 145.788 140.475 1.00 37.23 255 THR A C 1
ATOM 1613 O O . THR A 1 255 ? 99.412 146.096 140.598 1.00 42.39 255 THR A O 1
ATOM 1617 N N . TYR A 1 256 ? 101.566 146.705 140.382 1.00 34.94 256 TYR A N 1
ATOM 1618 C CA . TYR A 1 256 ? 101.230 148.125 140.365 1.00 35.77 256 TYR A CA 1
ATOM 1619 C C . TYR A 1 256 ? 100.428 148.486 139.122 1.00 40.17 256 TYR A C 1
ATOM 1620 O O . TYR A 1 256 ? 99.487 149.288 139.190 1.00 41.52 256 TYR A O 1
ATOM 1629 N N . ILE A 1 257 ? 100.788 147.906 137.976 1.00 39.39 257 ILE A N 1
ATOM 1630 C CA . ILE A 1 257 ? 100.040 148.165 136.746 1.00 37.62 257 ILE A CA 1
ATOM 1631 C C . ILE A 1 257 ? 98.593 147.706 136.897 1.00 40.29 257 ILE A C 1
ATOM 1632 O O . ILE A 1 257 ? 97.650 148.429 136.548 1.00 46.84 257 ILE A O 1
ATOM 1637 N N . MET A 1 258 ? 98.397 146.496 137.428 1.00 37.63 258 MET A N 1
ATOM 1638 C CA . MET A 1 258 ? 97.042 145.990 137.639 1.00 39.64 258 MET A CA 1
ATOM 1639 C C . MET A 1 258 ? 96.279 146.837 138.648 1.00 42.16 258 MET A C 1
ATOM 1640 O O . MET A 1 258 ? 95.076 147.066 138.486 1.00 44.54 258 MET A O 1
ATOM 1645 N N . ASP A 1 259 ? 96.952 147.290 139.707 1.00 40.67 259 ASP A N 1
ATOM 1646 C CA . ASP A 1 259 ? 96.285 148.129 140.696 1.00 38.78 259 ASP A CA 1
ATOM 1647 C C . ASP A 1 259 ? 95.817 149.437 140.078 1.00 41.38 259 ASP A C 1
ATOM 1648 O O . ASP A 1 259 ? 94.696 149.888 140.339 1.00 45.90 259 ASP A O 1
ATOM 1653 N N . TYR A 1 260 ? 96.659 150.058 139.248 1.00 42.50 260 TYR A N 1
ATOM 1654 C CA . TYR A 1 260 ? 96.248 151.288 138.579 1.00 42.63 260 TYR A CA 1
ATOM 1655 C C . TYR A 1 260 ? 95.094 151.034 137.620 1.00 44.05 260 TYR A C 1
ATOM 1656 O O . TYR A 1 260 ? 94.178 151.857 137.511 1.00 47.73 260 TYR A O 1
ATOM 1665 N N . MET A 1 261 ? 95.123 149.905 136.907 1.00 41.33 261 MET A N 1
ATOM 1666 C CA . MET A 1 261 ? 94.020 149.582 136.007 1.00 39.53 261 MET A CA 1
ATOM 1667 C C . MET A 1 261 ? 92.716 149.392 136.775 1.00 44.97 261 MET A C 1
ATOM 1668 O O . MET A 1 261 ? 91.659 149.872 136.348 1.00 46.92 261 MET A O 1
ATOM 1673 N N . GLU A 1 262 ? 92.772 148.694 137.912 1.00 47.59 262 GLU A N 1
ATOM 1674 C CA . GLU A 1 262 ? 91.566 148.446 138.698 1.00 46.64 262 GLU A CA 1
ATOM 1675 C C . GLU A 1 262 ? 91.027 149.728 139.321 1.00 47.73 262 GLU A C 1
ATOM 1676 O O . GLU A 1 262 ? 89.810 149.940 139.357 1.00 50.52 262 GLU A O 1
ATOM 1682 N N . ASP A 1 263 ? 91.915 150.589 139.827 1.00 47.85 263 ASP A N 1
ATOM 1683 C CA . ASP A 1 263 ? 91.466 151.788 140.530 1.00 48.72 263 ASP A CA 1
ATOM 1684 C C . ASP A 1 263 ? 90.721 152.739 139.600 1.00 53.67 263 ASP A C 1
ATOM 1685 O O . ASP A 1 263 ? 89.723 153.348 140.000 1.00 57.19 263 ASP A O 1
ATOM 1690 N N . ASN A 1 264 ? 91.187 152.881 138.363 1.00 52.12 264 ASN A N 1
ATOM 1691 C CA . ASN A 1 264 ? 90.580 153.790 137.402 1.00 53.24 264 ASN A CA 1
ATOM 1692 C C . ASN A 1 264 ? 89.502 153.122 136.556 1.00 55.99 264 ASN A C 1
ATOM 1693 O O . ASN A 1 264 ? 88.987 153.751 135.624 1.00 58.32 264 ASN A O 1
ATOM 1698 N N . ASN A 1 265 ? 89.160 151.867 136.856 1.00 54.37 265 ASN A N 1
ATOM 1699 C CA . ASN A 1 265 ? 88.120 151.125 136.138 1.00 55.14 265 ASN A CA 1
ATOM 1700 C C . ASN A 1 265 ? 88.457 150.983 134.655 1.00 55.26 265 ASN A C 1
ATOM 1701 O O . ASN A 1 265 ? 87.576 151.012 133.794 1.00 58.14 265 ASN A O 1
ATOM 1706 N N . LEU A 1 266 ? 89.743 150.827 134.354 1.00 52.53 266 LEU A N 1
ATOM 1707 C CA . LEU A 1 266 ? 90.201 150.601 132.990 1.00 53.84 266 LEU A CA 1
ATOM 1708 C C . LEU A 1 266 ? 90.271 149.125 132.627 1.00 56.26 266 LEU A C 1
ATOM 1709 O O . LEU A 1 266 ? 90.652 148.797 131.499 1.00 58.07 266 LEU A O 1
ATOM 1714 N N . THR A 1 267 ? 89.913 148.230 133.550 1.00 55.82 267 THR A N 1
ATOM 1715 C CA . THR A 1 267 ? 90.003 146.800 133.286 1.00 56.35 267 THR A CA 1
ATOM 1716 C C . THR A 1 267 ? 89.020 146.339 132.218 1.00 59.09 267 THR A C 1
ATOM 1717 O O . THR A 1 267 ? 89.206 145.257 131.651 1.00 58.90 267 THR A O 1
ATOM 1721 N N . ASP A 1 268 ? 87.985 147.124 131.935 1.00 60.78 268 ASP A N 1
ATOM 1722 C CA . ASP A 1 268 ? 86.992 146.769 130.932 1.00 61.21 268 ASP A CA 1
ATOM 1723 C C . ASP A 1 268 ? 87.283 147.369 129.562 1.00 59.32 268 ASP A C 1
ATOM 1724 O O . ASP A 1 268 ? 86.520 147.124 128.622 1.00 60.52 268 ASP A O 1
ATOM 1729 N N . LYS A 1 269 ? 88.359 148.144 129.422 1.00 53.64 269 LYS A N 1
ATOM 1730 C CA . LYS A 1 269 ? 88.696 148.744 128.140 1.00 52.11 269 LYS A CA 1
ATOM 1731 C C . LYS A 1 269 ? 90.169 148.625 127.774 1.00 52.96 269 LYS A C 1
ATOM 1732 O O . LYS A 1 269 ? 90.552 149.083 126.694 1.00 56.94 269 LYS A O 1
ATOM 1738 N N . MET A 1 270 ? 91.002 148.034 128.627 1.00 52.25 270 MET A N 1
ATOM 1739 C CA . MET A 1 270 ? 92.408 147.801 128.331 1.00 49.45 270 MET A CA 1
ATOM 1740 C C . MET A 1 270 ? 92.720 146.337 128.590 1.00 47.75 270 MET A C 1
ATOM 1741 O O . MET A 1 270 ? 92.309 145.787 129.617 1.00 55.37 270 MET A O 1
ATOM 1746 N N . GLU A 1 271 ? 93.443 145.707 127.669 1.00 38.01 271 GLU A N 1
ATOM 1747 C CA . GLU A 1 271 ? 93.734 144.282 127.747 1.00 39.99 271 GLU A CA 1
ATOM 1748 C C . GLU A 1 271 ? 95.198 144.090 128.111 1.00 41.30 271 GLU A C 1
ATOM 1749 O O . GLU A 1 271 ? 96.086 144.591 127.412 1.00 44.59 271 GLU A O 1
ATOM 1755 N N . ILE A 1 272 ? 95.447 143.357 129.193 1.00 38.78 272 ILE A N 1
ATOM 1756 C CA . ILE A 1 272 ? 96.799 143.067 129.652 1.00 34.73 272 ILE A CA 1
ATOM 1757 C C . ILE A 1 272 ? 97.075 141.583 129.447 1.00 37.91 272 ILE A C 1
ATOM 1758 O O . ILE A 1 272 ? 96.244 140.724 129.780 1.00 44.68 272 ILE A O 1
ATOM 1763 N N . GLY A 1 273 ? 98.218 141.291 128.843 1.00 33.36 273 GLY A N 1
ATOM 1764 C CA . GLY A 1 273 ? 98.614 139.924 128.586 1.00 32.63 273 GLY A CA 1
ATOM 1765 C C . GLY A 1 273 ? 100.020 139.684 129.088 1.00 30.57 273 GLY A C 1
ATOM 1766 O O . GLY A 1 273 ? 100.839 140.598 129.170 1.00 30.95 273 GLY A O 1
ATOM 1767 N N . GLY A 1 274 ? 100.281 138.438 129.441 1.00 27.31 274 GLY A N 1
ATOM 1768 C CA . GLY A 1 274 ? 101.566 138.040 129.993 1.00 25.23 274 GLY A CA 1
ATOM 1769 C C . GLY A 1 274 ? 102.238 136.995 129.126 1.00 27.58 274 GLY A C 1
ATOM 1770 O O . GLY A 1 274 ? 101.591 136.056 128.660 1.00 33.53 274 GLY A O 1
ATOM 1771 N N . LEU A 1 275 ? 103.536 137.177 128.904 1.00 25.20 275 LEU A N 1
ATOM 1772 C CA . LEU A 1 275 ? 104.383 136.184 128.263 1.00 26.39 275 LEU A CA 1
ATOM 1773 C C . LEU A 1 275 ? 105.336 135.615 129.304 1.00 31.36 275 LEU A C 1
ATOM 1774 O O . LEU A 1 275 ? 105.827 136.348 130.167 1.00 33.24 275 LEU A O 1
ATOM 1779 N N . CYS A 1 276 ? 105.579 134.306 129.226 1.00 34.10 276 CYS A N 1
ATOM 1780 C CA . CYS A 1 276 ? 106.391 133.581 130.202 1.00 34.11 276 CYS A CA 1
ATOM 1781 C C . CYS A 1 276 ? 105.714 133.567 131.568 1.00 34.84 276 CYS A C 1
ATOM 1782 O O . CYS A 1 276 ? 104.516 133.847 131.675 1.00 35.35 276 CYS A O 1
ATOM 1785 N N . CYS A 1 277 ? 106.475 133.247 132.619 1.00 34.54 277 CYS A N 1
ATOM 1786 C CA . CYS A 1 277 ? 105.890 132.972 133.929 1.00 34.89 277 CYS A CA 1
ATOM 1787 C C . CYS A 1 277 ? 105.207 134.183 134.554 1.00 33.61 277 CYS A C 1
ATOM 1788 O O . CYS A 1 277 ? 104.390 134.009 135.467 1.00 36.51 277 CYS A O 1
ATOM 1791 N N . THR A 1 278 ? 105.520 135.399 134.101 1.00 30.77 278 THR A N 1
ATOM 1792 C CA . THR A 1 278 ? 104.818 136.559 134.633 1.00 29.90 278 THR A CA 1
ATOM 1793 C C . THR A 1 278 ? 103.330 136.507 134.316 1.00 32.21 278 THR A C 1
ATOM 1794 O O . THR A 1 278 ? 102.536 137.110 135.040 1.00 34.02 278 THR A O 1
ATOM 1798 N N . ALA A 1 279 ? 102.933 135.773 133.273 1.00 32.13 279 ALA A N 1
ATOM 1799 C CA . ALA A 1 279 ? 101.513 135.562 133.015 1.00 29.74 279 ALA A CA 1
ATOM 1800 C C . ALA A 1 279 ? 100.858 134.801 134.161 1.00 32.34 279 ALA A C 1
ATOM 1801 O O . ALA A 1 279 ? 99.794 135.191 134.655 1.00 34.10 279 ALA A O 1
ATOM 1803 N N . PHE A 1 280 ? 101.491 133.713 134.607 1.00 32.37 280 PHE A N 1
ATOM 1804 C CA . PHE A 1 280 ? 100.971 132.978 135.755 1.00 30.04 280 PHE A CA 1
ATOM 1805 C C . PHE A 1 280 ? 101.008 133.831 137.015 1.00 31.74 280 PHE A C 1
ATOM 1806 O O . PHE A 1 280 ? 100.065 133.812 137.815 1.00 35.00 280 PHE A O 1
ATOM 1814 N N . ASP A 1 281 ? 102.089 134.591 137.206 1.00 30.33 281 ASP A N 1
ATOM 1815 C CA . ASP A 1 281 ? 102.197 135.424 138.399 1.00 29.29 281 ASP A CA 1
ATOM 1816 C C . ASP A 1 281 ? 101.128 136.511 138.431 1.00 32.26 281 ASP A C 1
ATOM 1817 O O . ASP A 1 281 ? 100.650 136.876 139.510 1.00 37.53 281 ASP A O 1
ATOM 1822 N N . MET A 1 282 ? 100.741 137.040 137.267 1.00 31.88 282 MET A N 1
ATOM 1823 C CA . MET A 1 282 ? 99.713 138.073 137.220 1.00 31.82 282 MET A CA 1
ATOM 1824 C C . MET A 1 282 ? 98.309 137.483 137.262 1.00 33.27 282 MET A C 1
ATOM 1825 O O . MET A 1 282 ? 97.376 138.157 137.711 1.00 37.24 282 MET A O 1
ATOM 1830 N N . THR A 1 283 ? 98.134 136.244 136.804 1.00 33.24 283 THR A N 1
ATOM 1831 C CA . THR A 1 283 ? 96.838 135.586 136.889 1.00 34.33 283 THR A CA 1
ATOM 1832 C C . THR A 1 283 ? 96.621 134.876 138.217 1.00 35.21 283 THR A C 1
ATOM 1833 O O . THR A 1 283 ? 95.525 134.359 138.451 1.00 41.98 283 THR A O 1
ATOM 1837 N N . ARG A 1 284 ? 97.638 134.817 139.075 1.00 32.32 284 ARG A N 1
ATOM 1838 C CA . ARG A 1 284 ? 97.467 134.376 140.452 1.00 31.14 284 ARG A CA 1
ATOM 1839 C C . ARG A 1 284 ? 97.279 135.533 141.424 1.00 32.28 284 ARG A C 1
ATOM 1840 O O . ARG A 1 284 ? 97.058 135.291 142.615 1.00 37.41 284 ARG A O 1
ATOM 1848 N N . TYR A 1 285 ? 97.362 136.773 140.947 1.00 29.22 285 TYR A N 1
ATOM 1849 C CA . TYR A 1 285 ? 97.319 137.948 141.811 1.00 30.48 285 TYR A CA 1
ATOM 1850 C C . TYR A 1 285 ? 95.925 138.103 142.407 1.00 33.51 285 TYR A C 1
ATOM 1851 O O . TYR A 1 285 ? 94.961 138.379 141.685 1.00 36.59 285 TYR A O 1
ATOM 1860 N N . LYS A 1 286 ? 95.818 137.918 143.724 1.00 32.68 286 LYS A N 1
ATOM 1861 C CA . LYS A 1 286 ? 94.573 138.072 144.477 1.00 35.04 286 LYS A CA 1
ATOM 1862 C C . LYS A 1 286 ? 93.476 137.121 144.006 1.00 37.66 286 LYS A C 1
ATOM 1863 O O . LYS A 1 286 ? 92.294 137.354 144.274 1.00 39.35 286 LYS A O 1
ATOM 1869 N N . ARG A 1 287 ? 93.840 136.042 143.312 1.00 37.59 287 ARG A N 1
ATOM 1870 C CA . ARG A 1 287 ? 92.867 135.096 142.780 1.00 38.78 287 ARG A CA 1
ATOM 1871 C C . ARG A 1 287 ? 92.584 133.943 143.733 1.00 43.57 287 ARG A C 1
ATOM 1872 O O . ARG A 1 287 ? 92.154 132.870 143.290 1.00 50.23 287 ARG A O 1
ATOM 1880 N N . GLU A 1 288 ? 92.817 134.133 145.033 1.00 41.96 288 GLU A N 1
ATOM 1881 C CA . GLU A 1 288 ? 92.457 133.113 146.010 1.00 42.55 288 GLU A CA 1
ATOM 1882 C C . GLU A 1 288 ? 90.949 132.972 146.165 1.00 52.27 288 GLU A C 1
ATOM 1883 O O . GLU A 1 288 ? 90.485 131.939 146.659 1.00 58.14 288 GLU A O 1
ATOM 1889 N N . ASP A 1 289 ? 90.179 133.978 145.755 1.00 53.23 289 ASP A N 1
ATOM 1890 C CA . ASP A 1 289 ? 88.726 133.945 145.852 1.00 55.72 289 ASP A CA 1
ATOM 1891 C C . ASP A 1 289 ? 88.063 133.331 144.626 1.00 57.83 289 ASP A C 1
ATOM 1892 O O . ASP A 1 289 ? 86.830 133.319 144.549 1.00 63.25 289 ASP A O 1
ATOM 1897 N N . ARG A 1 290 ? 88.849 132.841 143.667 1.00 53.69 290 ARG A N 1
ATOM 1898 C CA . ARG A 1 290 ? 88.396 132.124 142.477 1.00 56.61 290 ARG A CA 1
ATOM 1899 C C . ARG A 1 290 ? 87.604 132.994 141.510 1.00 57.89 290 ARG A C 1
ATOM 1900 O O . ARG A 1 290 ? 86.968 132.461 140.593 1.00 58.95 290 ARG A O 1
ATOM 1908 N N . LYS A 1 291 ? 87.618 134.311 141.682 1.00 59.59 291 LYS A N 1
ATOM 1909 C CA . LYS A 1 291 ? 87.006 135.184 140.691 1.00 59.64 291 LYS A CA 1
ATOM 1910 C C . LYS A 1 291 ? 87.779 135.092 139.378 1.00 58.41 291 LYS A C 1
ATOM 1911 O O . LYS A 1 291 ? 89.013 135.050 139.387 1.00 61.70 291 LYS A O 1
ATOM 1917 N N . PRO A 1 292 ? 87.091 135.038 138.242 1.00 56.92 292 PRO A N 1
ATOM 1918 C CA . PRO A 1 292 ? 87.789 134.965 136.952 1.00 60.72 292 PRO A CA 1
ATOM 1919 C C . PRO A 1 292 ? 88.693 136.168 136.756 1.00 60.69 292 PRO A C 1
ATOM 1920 O O . PRO A 1 292 ? 88.311 137.303 137.080 1.00 60.34 292 PRO A O 1
ATOM 1924 N N . PRO A 1 293 ? 89.901 135.964 136.232 1.00 56.09 293 PRO A N 1
ATOM 1925 C CA . PRO A 1 293 ? 90.846 137.075 136.082 1.00 52.64 293 PRO A CA 1
ATOM 1926 C C . PRO A 1 293 ? 90.733 137.770 134.734 1.00 51.55 293 PRO A C 1
ATOM 1927 O O . PRO A 1 293 ? 90.552 137.144 133.688 1.00 54.24 293 PRO A O 1
ATOM 1931 N N . TYR A 1 294 ? 90.843 139.098 134.772 1.00 46.45 294 TYR A N 1
ATOM 1932 C CA . TYR A 1 294 ? 90.827 139.893 133.551 1.00 48.77 294 TYR A CA 1
ATOM 1933 C C . TYR A 1 294 ? 92.147 139.833 132.793 1.00 51.05 294 TYR A C 1
ATOM 1934 O O . TYR A 1 294 ? 92.165 140.108 131.589 1.00 51.19 294 TYR A O 1
ATOM 1943 N N . ALA A 1 295 ? 93.242 139.486 133.463 1.00 50.17 295 ALA A N 1
ATOM 1944 C CA . ALA A 1 295 ? 94.513 139.302 132.779 1.00 45.10 295 ALA A CA 1
ATOM 1945 C C . ALA A 1 295 ? 94.449 138.094 131.856 1.00 44.98 295 ALA A C 1
ATOM 1946 O O . ALA A 1 295 ? 93.689 137.150 132.084 1.00 50.03 295 ALA A O 1
ATOM 1948 N N . LYS A 1 296 ? 95.259 138.124 130.802 1.00 40.22 296 LYS A N 1
ATOM 1949 C CA . LYS A 1 296 ? 95.313 137.011 129.870 1.00 37.34 296 LYS A CA 1
ATOM 1950 C C . LYS A 1 296 ? 96.747 136.523 129.704 1.00 37.33 296 LYS A C 1
ATOM 1951 O O . LYS A 1 296 ? 97.710 137.233 130.002 1.00 40.71 296 LYS A O 1
ATOM 1957 N N . ILE A 1 297 ? 96.871 135.287 129.234 1.00 33.99 297 ILE A N 1
ATOM 1958 C CA . ILE A 1 297 ? 98.158 134.643 129.001 1.00 30.47 297 ILE A CA 1
ATOM 1959 C C . ILE A 1 297 ? 98.340 134.518 127.497 1.00 36.60 297 ILE A C 1
ATOM 1960 O O . ILE A 1 297 ? 97.504 133.913 126.815 1.00 39.46 297 ILE A O 1
ATOM 1965 N N . VAL A 1 298 ? 99.423 135.091 126.973 1.00 35.39 298 VAL A N 1
ATOM 1966 C CA . VAL A 1 298 ? 99.641 135.058 125.532 1.00 30.11 298 VAL A CA 1
ATOM 1967 C C . VAL A 1 298 ? 100.275 133.739 125.112 1.00 31.09 298 VAL A C 1
ATOM 1968 O O . VAL A 1 298 ? 99.788 133.064 124.197 1.00 36.38 298 VAL A O 1
ATOM 1972 N N . GLY A 1 299 ? 101.357 133.347 125.768 1.00 24.53 299 GLY A N 1
ATOM 1973 C CA . GLY A 1 299 ? 102.010 132.099 125.438 1.00 28.64 299 GLY A CA 1
ATOM 1974 C C . GLY A 1 299 ? 103.408 132.042 126.023 1.00 30.63 299 GLY A C 1
ATOM 1975 O O . GLY A 1 299 ? 103.776 132.832 126.891 1.00 31.95 299 GLY A O 1
ATOM 1976 N N . THR A 1 300 ? 104.177 131.083 125.515 1.00 31.43 300 THR A N 1
ATOM 1977 C CA . THR A 1 300 ? 105.528 130.823 125.991 1.00 29.42 300 THR A CA 1
ATOM 1978 C C . THR A 1 300 ? 106.514 131.763 125.299 1.00 31.29 300 THR A C 1
ATOM 1979 O O . THR A 1 300 ? 106.132 132.741 124.653 1.00 33.14 300 THR A O 1
ATOM 1983 N N . ILE A 1 301 ? 107.812 131.471 125.433 1.00 34.00 301 ILE A N 1
ATOM 1984 C CA . ILE A 1 301 ? 108.837 132.312 124.820 1.00 32.82 301 ILE A CA 1
ATOM 1985 C C . ILE A 1 301 ? 108.738 132.276 123.301 1.00 29.33 301 ILE A C 1
ATOM 1986 O O . ILE A 1 301 ? 109.074 133.257 122.625 1.00 29.79 301 ILE A O 1
ATOM 1991 N N . SER A 1 302 ? 108.263 131.160 122.741 1.00 27.68 302 SER A N 1
ATOM 1992 C CA . SER A 1 302 ? 108.183 131.026 121.289 1.00 26.49 302 SER A CA 1
ATOM 1993 C C . SER A 1 302 ? 107.327 132.126 120.673 1.00 28.54 302 SER A C 1
ATOM 1994 O O . SER A 1 302 ? 107.664 132.665 119.612 1.00 28.19 302 SER A O 1
ATOM 1997 N N . LYS A 1 303 ? 106.218 132.476 121.325 1.00 31.63 303 LYS A N 1
ATOM 1998 C CA . LYS A 1 303 ? 105.331 133.509 120.810 1.00 30.18 303 LYS A CA 1
ATOM 1999 C C . LYS A 1 303 ? 105.896 134.913 120.975 1.00 29.86 303 LYS A C 1
ATOM 2000 O O . LYS A 1 303 ? 105.360 135.846 120.365 1.00 32.32 303 LYS A O 1
ATOM 2006 N N . GLU A 1 304 ? 106.975 135.075 121.749 1.00 28.20 304 GLU A N 1
ATOM 2007 C CA . GLU A 1 304 ? 107.431 136.401 122.162 1.00 26.33 304 GLU A CA 1
ATOM 2008 C C . GLU A 1 304 ? 107.632 137.333 120.975 1.00 29.89 304 GLU A C 1
ATOM 2009 O O . GLU A 1 304 ? 107.153 138.472 120.977 1.00 32.92 304 GLU A O 1
ATOM 2015 N N . LEU A 1 305 ? 108.345 136.870 119.950 1.00 27.80 305 LEU A N 1
ATOM 2016 C CA . LEU A 1 305 ? 108.530 137.700 118.767 1.00 26.70 305 LEU A CA 1
ATOM 2017 C C . LEU A 1 305 ? 107.273 137.732 117.906 1.00 28.11 305 LEU A C 1
ATOM 2018 O O . LEU A 1 305 ? 106.920 138.785 117.362 1.00 30.06 305 LEU A O 1
ATOM 2023 N N . LYS A 1 306 ? 106.575 136.597 117.798 1.00 27.42 306 LYS A N 1
ATOM 2024 C CA . LYS A 1 306 ? 105.468 136.493 116.853 1.00 27.33 306 LYS A CA 1
ATOM 2025 C C . LYS A 1 306 ? 104.387 137.522 117.150 1.00 28.87 306 LYS A C 1
ATOM 2026 O O . LYS A 1 306 ? 103.891 138.194 116.237 1.00 30.37 306 LYS A O 1
ATOM 2032 N N . VAL A 1 307 ? 104.030 137.679 118.425 1.00 26.62 307 VAL A N 1
ATOM 2033 C CA . VAL A 1 307 ? 103.046 138.688 118.803 1.00 29.83 307 VAL A CA 1
ATOM 2034 C C . VAL A 1 307 ? 103.527 140.072 118.395 1.00 31.99 307 VAL A C 1
ATOM 2035 O O . VAL A 1 307 ? 102.766 140.870 117.832 1.00 35.15 307 VAL A O 1
ATOM 2039 N N . VAL A 1 308 ? 104.806 140.370 118.644 1.00 29.66 308 VAL A N 1
ATOM 2040 C CA . VAL A 1 308 ? 105.361 141.654 118.228 1.00 30.09 308 VAL A CA 1
ATOM 2041 C C . VAL A 1 308 ? 105.288 141.799 116.716 1.00 32.90 308 VAL A C 1
ATOM 2042 O O . VAL A 1 308 ? 105.107 142.908 116.197 1.00 34.03 308 VAL A O 1
ATOM 2046 N N . ARG A 1 309 ? 105.414 140.689 115.984 1.00 32.30 309 ARG A N 1
ATOM 2047 C CA . ARG A 1 309 ? 105.301 140.752 114.532 1.00 28.87 309 ARG A CA 1
ATOM 2048 C C . ARG A 1 309 ? 103.877 141.056 114.091 1.00 31.15 309 ARG A C 1
ATOM 2049 O O . ARG A 1 309 ? 103.672 141.615 113.008 1.00 35.84 309 ARG A O 1
ATOM 2057 N N . SER A 1 310 ? 102.885 140.704 114.908 1.00 31.18 310 SER A N 1
ATOM 2058 C CA . SER A 1 310 ? 101.494 140.855 114.503 1.00 33.69 310 SER A CA 1
ATOM 2059 C C . SER A 1 310 ? 100.952 142.258 114.730 1.00 36.45 310 SER A C 1
ATOM 2060 O O . SER A 1 310 ? 99.845 142.556 114.269 1.00 38.22 310 SER A O 1
ATOM 2063 N N . GLY A 1 311 ? 101.689 143.120 115.425 1.00 33.78 311 GLY A N 1
ATOM 2064 C CA . GLY A 1 311 ? 101.191 144.435 115.762 1.00 33.05 311 GLY A CA 1
ATOM 2065 C C . GLY A 1 311 ? 100.147 144.452 116.853 1.00 35.08 311 GLY A C 1
ATOM 2066 O O . GLY A 1 311 ? 99.587 145.519 117.135 1.00 41.67 311 GLY A O 1
ATOM 2067 N N . ILE A 1 312 ? 99.862 143.302 117.469 1.00 34.98 312 ILE A N 1
ATOM 2068 C CA . ILE A 1 312 ? 98.871 143.256 118.545 1.00 36.17 312 ILE A CA 1
ATOM 2069 C C . ILE A 1 312 ? 99.265 144.129 119.733 1.00 35.52 312 ILE A C 1
ATOM 2070 O O . ILE A 1 312 ? 98.430 144.931 120.183 1.00 32.50 312 ILE A O 1
ATOM 2075 N N . PRO A 1 313 ? 100.480 144.036 120.286 1.00 35.37 313 PRO A N 1
ATOM 2076 C CA . PRO A 1 313 ? 100.791 144.833 121.479 1.00 35.83 313 PRO A CA 1
ATOM 2077 C C . PRO A 1 313 ? 100.838 146.319 121.169 1.00 35.50 313 PRO A C 1
ATOM 2078 O O . PRO A 1 313 ? 101.310 146.739 120.111 1.00 38.25 313 PRO A O 1
ATOM 2082 N N . ASP A 1 314 ? 100.341 147.115 122.112 1.00 33.56 314 ASP A N 1
ATOM 2083 C CA . ASP A 1 314 ? 100.449 148.563 122.028 1.00 31.94 314 ASP A CA 1
ATOM 2084 C C . ASP A 1 314 ? 101.542 149.122 122.923 1.00 32.45 314 ASP A C 1
ATOM 2085 O O . ASP A 1 314 ? 102.145 150.143 122.579 1.00 39.48 314 ASP A O 1
ATOM 2090 N N . VAL A 1 315 ? 101.814 148.475 124.055 1.00 29.80 315 VAL A N 1
ATOM 2091 C CA . VAL A 1 315 ? 102.955 148.807 124.904 1.00 27.25 315 VAL A CA 1
ATOM 2092 C C . VAL A 1 315 ? 103.558 147.505 125.413 1.00 28.40 315 VAL A C 1
ATOM 2093 O O . VAL A 1 315 ? 102.828 146.556 125.722 1.00 32.64 315 VAL A O 1
ATOM 2097 N N . ILE A 1 316 ? 104.888 147.446 125.484 1.00 26.81 316 ILE A N 1
ATOM 2098 C CA . ILE A 1 316 ? 105.595 146.278 125.993 1.00 24.47 316 ILE A CA 1
ATOM 2099 C C . ILE A 1 316 ? 106.365 146.690 127.238 1.00 25.23 316 ILE A C 1
ATOM 2100 O O . ILE A 1 316 ? 107.036 147.726 127.240 1.00 28.64 316 ILE A O 1
ATOM 2105 N N . VAL A 1 317 ? 106.245 145.897 128.300 1.00 27.74 317 VAL A N 1
ATOM 2106 C CA . VAL A 1 317 ? 107.036 146.054 129.514 1.00 30.40 317 VAL A CA 1
ATOM 2107 C C . VAL A 1 317 ? 107.858 144.788 129.699 1.00 31.56 317 VAL A C 1
ATOM 2108 O O . VAL A 1 317 ? 107.361 143.683 129.461 1.00 33.81 317 VAL A O 1
ATOM 2112 N N . ILE A 1 318 ? 109.121 144.945 130.094 1.00 28.04 318 ILE A N 1
ATOM 2113 C CA . ILE A 1 318 ? 110.034 143.816 130.253 1.00 27.28 318 ILE A CA 1
ATOM 2114 C C . ILE A 1 318 ? 110.617 143.841 131.661 1.00 31.25 318 ILE A C 1
ATOM 2115 O O . ILE A 1 318 ? 111.108 144.882 132.112 1.00 32.79 318 ILE A O 1
ATOM 2120 N N . ASP A 1 319 ? 110.538 142.710 132.370 1.00 30.45 319 ASP A N 1
ATOM 2121 C CA . ASP A 1 319 ? 111.017 142.729 133.748 1.00 32.12 319 ASP A CA 1
ATOM 2122 C C . ASP A 1 319 ? 112.432 142.188 133.947 1.00 37.76 319 ASP A C 1
ATOM 2123 O O . ASP A 1 319 ? 113.364 142.972 134.150 1.00 42.12 319 ASP A O 1
ATOM 2128 N N . GLU A 1 320 ? 112.624 140.865 133.876 1.00 33.73 320 GLU A N 1
ATOM 2129 C CA . GLU A 1 320 ? 113.953 140.319 134.149 1.00 32.96 320 GLU A CA 1
ATOM 2130 C C . GLU A 1 320 ? 114.534 139.379 133.097 1.00 41.23 320 GLU A C 1
ATOM 2131 O O . GLU A 1 320 ? 115.653 139.588 132.623 1.00 52.85 320 GLU A O 1
ATOM 2137 N N . GLN A 1 321 ? 113.814 138.316 132.751 1.00 36.04 321 GLN A N 1
ATOM 2138 C CA . GLN A 1 321 ? 114.464 137.164 132.145 1.00 34.27 321 GLN A CA 1
ATOM 2139 C C . GLN A 1 321 ? 113.514 136.448 131.198 1.00 34.55 321 GLN A C 1
ATOM 2140 O O . GLN A 1 321 ? 112.299 136.658 131.218 1.00 40.95 321 GLN A O 1
ATOM 2146 N N . CYS A 1 322 ? 114.101 135.587 130.364 1.00 32.21 322 CYS A N 1
ATOM 2147 C CA . CYS A 1 322 ? 113.407 134.970 129.233 1.00 38.30 322 CYS A CA 1
ATOM 2148 C C . CYS A 1 322 ? 112.826 136.043 128.319 1.00 34.99 322 CYS A C 1
ATOM 2149 O O . CYS A 1 322 ? 111.721 135.917 127.788 1.00 33.52 322 CYS A O 1
ATOM 2152 N N . VAL A 1 323 ? 113.594 137.114 128.135 1.00 30.80 323 VAL A N 1
ATOM 2153 C CA . VAL A 1 323 ? 113.216 138.249 127.306 1.00 30.37 323 VAL A CA 1
ATOM 2154 C C . VAL A 1 323 ? 114.133 138.276 126.092 1.00 31.99 323 VAL A C 1
ATOM 2155 O O . VAL A 1 323 ? 115.361 138.266 126.237 1.00 36.87 323 VAL A O 1
ATOM 2159 N N . ARG A 1 324 ? 113.542 138.306 124.901 1.00 29.98 324 ARG A N 1
ATOM 2160 C CA . ARG A 1 324 ? 114.333 138.369 123.680 1.00 28.84 324 ARG A CA 1
ATOM 2161 C C . ARG A 1 324 ? 115.116 139.674 123.633 1.00 31.18 324 ARG A C 1
ATOM 2162 O O . ARG A 1 324 ? 114.573 140.747 123.907 1.00 34.59 324 ARG A O 1
ATOM 2170 N N . ALA A 1 325 ? 116.396 139.580 123.282 1.00 33.63 325 ALA A N 1
ATOM 2171 C CA . ALA A 1 325 ? 117.308 140.714 123.322 1.00 34.23 325 ALA A CA 1
ATOM 2172 C C . ALA A 1 325 ? 117.224 141.597 122.085 1.00 37.65 325 ALA A C 1
ATOM 2173 O O . ALA A 1 325 ? 118.136 142.398 121.851 1.00 46.34 325 ALA A O 1
ATOM 2175 N N . ASP A 1 326 ? 116.163 141.476 121.288 1.00 34.15 326 ASP A N 1
ATOM 2176 C CA . ASP A 1 326 ? 115.981 142.307 120.104 1.00 31.74 326 ASP A CA 1
ATOM 2177 C C . ASP A 1 326 ? 114.539 142.783 119.983 1.00 36.43 326 ASP A C 1
ATOM 2178 O O . ASP A 1 326 ? 114.061 143.061 118.881 1.00 40.36 326 ASP A O 1
ATOM 2183 N N . LEU A 1 327 ? 113.835 142.884 121.113 1.00 37.20 327 LEU A N 1
ATOM 2184 C CA . LEU A 1 327 ? 112.452 143.347 121.084 1.00 32.69 327 LEU A CA 1
ATOM 2185 C C . LEU A 1 327 ? 112.363 144.782 120.585 1.00 36.08 327 LEU A C 1
ATOM 2186 O O . LEU A 1 327 ? 111.445 145.129 119.834 1.00 42.27 327 LEU A O 1
ATOM 2191 N N . VAL A 1 328 ? 113.306 145.632 120.995 1.00 37.41 328 VAL A N 1
ATOM 2192 C CA . VAL A 1 328 ? 113.322 147.015 120.523 1.00 38.96 328 VAL A CA 1
ATOM 2193 C C . VAL A 1 328 ? 113.541 147.062 119.016 1.00 41.24 328 VAL A C 1
ATOM 2194 O O . VAL A 1 328 ? 112.915 147.860 118.308 1.00 47.69 328 VAL A O 1
ATOM 2198 N N . GLU A 1 329 ? 114.416 146.194 118.501 1.00 41.73 329 GLU A N 1
ATOM 2199 C CA . GLU A 1 329 ? 114.735 146.211 117.076 1.00 42.95 329 GLU A CA 1
ATOM 2200 C C . GLU A 1 329 ? 113.501 145.948 116.224 1.00 42.24 329 GLU A C 1
ATOM 2201 O O . GLU A 1 329 ? 113.288 146.614 115.205 1.00 44.94 329 GLU A O 1
ATOM 2207 N N . GLU A 1 330 ? 112.677 144.985 116.623 1.00 39.22 330 GLU A N 1
ATOM 2208 C CA . GLU A 1 330 ? 111.469 144.643 115.886 1.00 39.05 330 GLU A CA 1
ATOM 2209 C C . GLU A 1 330 ? 110.248 145.427 116.347 1.00 40.83 330 GLU A C 1
ATOM 2210 O O . GLU A 1 330 ? 109.180 145.294 115.741 1.00 43.53 330 GLU A O 1
ATOM 2216 N N . GLY A 1 331 ? 110.377 146.235 117.396 1.00 39.00 331 GLY A N 1
ATOM 2217 C CA . GLY A 1 331 ? 109.267 147.029 117.879 1.00 37.88 331 GLY A CA 1
ATOM 2218 C C . GLY A 1 331 ? 109.291 148.451 117.361 1.00 42.67 331 GLY A C 1
ATOM 2219 O O . GLY A 1 331 ? 108.239 149.035 117.087 1.00 48.84 331 GLY A O 1
ATOM 2220 N N . LYS A 1 332 ? 110.490 149.023 117.226 1.00 42.09 332 LYS A N 1
ATOM 2221 C CA . LYS A 1 332 ? 110.609 150.368 116.675 1.00 46.02 332 LYS A CA 1
ATOM 2222 C C . LYS A 1 332 ? 110.126 150.419 115.232 1.00 46.72 332 LYS A C 1
ATOM 2223 O O . LYS A 1 332 ? 109.605 151.448 114.786 1.00 47.97 332 LYS A O 1
ATOM 2229 N N . LYS A 1 333 ? 110.287 149.321 114.489 1.00 44.27 333 LYS A N 1
ATOM 2230 C CA . LYS A 1 333 ? 109.759 149.259 113.131 1.00 42.54 333 LYS A CA 1
ATOM 2231 C C . LYS A 1 333 ? 108.241 149.357 113.119 1.00 42.10 333 LYS A C 1
ATOM 2232 O O . LYS A 1 333 ? 107.658 149.849 112.146 1.00 44.08 333 LYS A O 1
ATOM 2238 N N . LEU A 1 334 ? 107.585 148.893 114.182 1.00 40.17 334 LEU A N 1
ATOM 2239 C CA . LEU A 1 334 ? 106.133 148.924 114.291 1.00 38.56 334 LEU A CA 1
ATOM 2240 C C . LEU A 1 334 ? 105.642 149.990 115.262 1.00 38.12 334 LEU A C 1
ATOM 2241 O O . LEU A 1 334 ? 104.446 150.026 115.570 1.00 39.06 334 LEU A O 1
ATOM 2246 N N . LYS A 1 335 ? 106.535 150.853 115.751 1.00 36.50 335 LYS A N 1
ATOM 2247 C CA . LYS A 1 335 ? 106.185 151.925 116.685 1.00 36.18 335 LYS A CA 1
ATOM 2248 C C . LYS A 1 335 ? 105.548 151.367 117.957 1.00 35.48 335 LYS A C 1
ATOM 2249 O O . LYS A 1 335 ? 104.510 151.844 118.422 1.00 40.15 335 LYS A O 1
ATOM 2255 N N . ILE A 1 336 ? 106.180 150.345 118.521 1.00 33.98 336 ILE A N 1
ATOM 2256 C CA . ILE A 1 336 ? 105.714 149.692 119.738 1.00 31.55 336 ILE A CA 1
ATOM 2257 C C . ILE A 1 336 ? 106.674 150.068 120.866 1.00 32.44 336 ILE A C 1
ATOM 2258 O O . ILE A 1 336 ? 107.805 149.562 120.907 1.00 36.30 336 ILE A O 1
ATOM 2263 N N . PRO A 1 337 ? 106.279 150.946 121.787 1.00 31.85 337 PRO A N 1
ATOM 2264 C CA . PRO A 1 337 ? 107.184 151.329 122.878 1.00 31.36 337 PRO A CA 1
ATOM 2265 C C . PRO A 1 337 ? 107.543 150.142 123.761 1.00 32.49 337 PRO A C 1
ATOM 2266 O O . PRO A 1 337 ? 106.714 149.267 124.031 1.00 33.32 337 PRO A O 1
ATOM 2270 N N . VAL A 1 338 ? 108.797 150.130 124.213 1.00 30.97 338 VAL A N 1
ATOM 2271 C CA . VAL A 1 338 ? 109.327 149.085 125.084 1.00 26.80 338 VAL A CA 1
ATOM 2272 C C . VAL A 1 338 ? 109.873 149.747 126.340 1.00 27.86 338 VAL A C 1
ATOM 2273 O O . VAL A 1 338 ? 110.714 150.648 126.255 1.00 34.40 338 VAL A O 1
ATOM 2277 N N . ILE A 1 339 ? 109.409 149.293 127.502 1.00 28.07 339 ILE A N 1
ATOM 2278 C CA . ILE A 1 339 ? 109.743 149.905 128.783 1.00 32.77 339 ILE A CA 1
ATOM 2279 C C . ILE A 1 339 ? 110.421 148.860 129.658 1.00 34.73 339 ILE A C 1
ATOM 2280 O O . ILE A 1 339 ? 109.853 147.790 129.916 1.00 34.22 339 ILE A O 1
ATOM 2285 N N . ALA A 1 340 ? 111.627 149.176 130.122 1.00 31.30 340 ALA A N 1
ATOM 2286 C CA . ALA A 1 340 ? 112.319 148.348 131.095 1.00 30.14 340 ALA A CA 1
ATOM 2287 C C . ALA A 1 340 ? 111.914 148.769 132.500 1.00 35.14 340 ALA A C 1
ATOM 2288 O O . ALA A 1 340 ? 111.602 149.934 132.751 1.00 38.34 340 ALA A O 1
ATOM 2290 N N . SER A 1 341 ? 111.917 147.806 133.422 1.00 32.95 341 SER A N 1
ATOM 2291 C CA . SER A 1 341 ? 111.463 148.062 134.780 1.00 32.21 341 SER A CA 1
ATOM 2292 C C . SER A 1 341 ? 112.397 147.538 135.861 1.00 36.99 341 SER A C 1
ATOM 2293 O O . SER A 1 341 ? 112.100 147.720 137.047 1.00 41.82 341 SER A O 1
ATOM 2296 N N . ASN A 1 342 ? 113.509 146.901 135.501 1.00 34.28 342 ASN A N 1
ATOM 2297 C CA . ASN A 1 342 ? 114.426 146.333 136.476 1.00 34.88 342 ASN A CA 1
ATOM 2298 C C . ASN A 1 342 ? 115.856 146.727 136.143 1.00 37.39 342 ASN A C 1
ATOM 2299 O O . ASN A 1 342 ? 116.201 146.954 134.981 1.00 36.62 342 ASN A O 1
ATOM 2304 N N . GLU A 1 343 ? 116.688 146.808 137.184 1.00 43.12 343 GLU A N 1
ATOM 2305 C CA . GLU A 1 343 ? 118.101 147.111 136.992 1.00 41.17 343 GLU A CA 1
ATOM 2306 C C . GLU A 1 343 ? 118.844 145.979 136.297 1.00 37.10 343 GLU A C 1
ATOM 2307 O O . GLU A 1 343 ? 119.916 146.215 135.730 1.00 42.63 343 GLU A O 1
ATOM 2313 N N . LYS A 1 344 ? 118.304 144.759 136.333 1.00 34.34 344 LYS A N 1
ATOM 2314 C CA . LYS A 1 344 ? 118.927 143.653 135.613 1.00 33.27 344 LYS A CA 1
ATOM 2315 C C . LYS A 1 344 ? 118.894 143.888 134.109 1.00 35.87 344 LYS A C 1
ATOM 2316 O O . LYS A 1 344 ? 119.856 143.569 133.403 1.00 44.03 344 LYS A O 1
ATOM 2322 N N . VAL A 1 345 ? 117.792 144.435 133.601 1.00 35.01 345 VAL A N 1
ATOM 2323 C CA . VAL A 1 345 ? 117.590 144.638 132.170 1.00 33.84 345 VAL A CA 1
ATOM 2324 C C . VAL A 1 345 ? 117.282 146.109 131.947 1.00 33.89 345 VAL A C 1
ATOM 2325 O O . VAL A 1 345 ? 116.173 146.569 132.248 1.00 36.17 345 VAL A O 1
ATOM 2329 N N . MET A 1 346 ? 118.253 146.836 131.397 1.00 30.44 346 MET A N 1
ATOM 2330 C CA . MET A 1 346 ? 118.005 148.263 131.078 1.00 32.52 346 MET A CA 1
ATOM 2331 C C . MET A 1 346 ? 118.000 148.406 129.554 1.00 33.73 346 MET A C 1
ATOM 2332 O O . MET A 1 346 ? 117.685 149.503 129.074 1.00 38.18 346 MET A O 1
ATOM 2337 N N . TYR A 1 347 ? 118.342 147.340 128.829 1.00 29.58 347 TYR A N 1
ATOM 2338 C CA . TYR A 1 347 ? 118.231 147.335 127.343 1.00 29.68 347 TYR A CA 1
ATOM 2339 C C . TYR A 1 347 ? 118.919 148.554 126.702 1.00 34.81 347 TYR A C 1
ATOM 2340 O O . TYR A 1 347 ? 118.541 148.905 125.571 1.00 36.43 347 TYR A O 1
ATOM 2349 N N . GLY A 1 348 ? 119.905 149.160 127.372 1.00 35.29 348 GLY A N 1
ATOM 2350 C CA . GLY A 1 348 ? 120.636 150.322 126.817 1.00 37.01 348 GLY A CA 1
ATOM 2351 C C . GLY A 1 348 ? 119.733 151.519 126.615 1.00 38.89 348 GLY A C 1
ATOM 2352 O O . GLY A 1 348 ? 120.103 152.388 125.810 1.00 39.21 348 GLY A O 1
ATOM 2353 N N . LEU A 1 349 ? 118.608 151.579 127.330 1.00 40.72 349 LEU A N 1
ATOM 2354 C CA . LEU A 1 349 ? 117.627 152.641 127.212 1.00 41.59 349 LEU A CA 1
ATOM 2355 C C . LEU A 1 349 ? 117.973 153.804 128.136 1.00 43.13 349 LEU A C 1
ATOM 2356 O O . LEU A 1 349 ? 118.660 153.626 129.145 1.00 46.09 349 LEU A O 1
ATOM 2361 N N . PRO A 1 350 ? 117.517 155.012 127.809 1.00 38.60 350 PRO A N 1
ATOM 2362 C CA . PRO A 1 350 ? 117.722 156.142 128.722 1.00 43.73 350 PRO A CA 1
ATOM 2363 C C . PRO A 1 350 ? 116.962 155.944 130.023 1.00 43.14 350 PRO A C 1
ATOM 2364 O O . PRO A 1 350 ? 115.859 155.393 130.042 1.00 45.50 350 PRO A O 1
ATOM 2368 N N . ASP A 1 351 ? 117.563 156.399 131.118 1.00 43.89 351 ASP A N 1
ATOM 2369 C CA . ASP A 1 351 ? 116.967 156.264 132.442 1.00 50.04 351 ASP A CA 1
ATOM 2370 C C . ASP A 1 351 ? 116.187 157.534 132.761 1.00 55.25 351 ASP A C 1
ATOM 2371 O O . ASP A 1 351 ? 116.778 158.589 133.014 1.00 62.55 351 ASP A O 1
ATOM 2376 N N . ARG A 1 352 ? 114.861 157.431 132.750 1.00 51.40 352 ARG A N 1
ATOM 2377 C CA . ARG A 1 352 ? 113.980 158.556 133.023 1.00 53.14 352 ARG A CA 1
ATOM 2378 C C . ARG A 1 352 ? 113.298 158.456 134.378 1.00 57.67 352 ARG A C 1
ATOM 2379 O O . ARG A 1 352 ? 112.228 159.046 134.560 1.00 67.05 352 ARG A O 1
ATOM 2387 N N . THR A 1 353 ? 113.882 157.722 135.326 1.00 54.87 353 THR A N 1
ATOM 2388 C CA . THR A 1 353 ? 113.254 157.451 136.615 1.00 57.12 353 THR A CA 1
ATOM 2389 C C . THR A 1 353 ? 112.872 158.725 137.358 1.00 60.86 353 THR A C 1
ATOM 2390 O O . THR A 1 353 ? 111.738 158.856 137.828 1.00 64.71 353 THR A O 1
ATOM 2394 N N . ASN A 1 354 ? 113.803 159.670 137.468 1.00 60.19 354 ASN A N 1
ATOM 2395 C CA . ASN A 1 354 ? 113.543 160.932 138.161 1.00 63.44 354 ASN A CA 1
ATOM 2396 C C . ASN A 1 354 ? 113.095 161.957 137.128 1.00 68.07 354 ASN A C 1
ATOM 2397 O O . ASN A 1 354 ? 113.892 162.734 136.602 1.00 71.52 354 ASN A O 1
ATOM 2402 N N . ASP A 1 355 ? 111.798 161.963 136.840 1.00 65.74 355 ASP A N 1
ATOM 2403 C CA . ASP A 1 355 ? 111.232 162.845 135.828 1.00 65.53 355 ASP A CA 1
ATOM 2404 C C . ASP A 1 355 ? 109.729 162.946 136.068 1.00 70.69 355 ASP A C 1
ATOM 2405 O O . ASP A 1 355 ? 109.219 162.516 137.108 1.00 73.40 355 ASP A O 1
ATOM 2410 N N . ASP A 1 356 ? 109.018 163.521 135.103 1.00 71.02 356 ASP A N 1
ATOM 2411 C CA . ASP A 1 356 ? 107.569 163.646 135.146 1.00 69.35 356 ASP A CA 1
ATOM 2412 C C . ASP A 1 356 ? 106.954 162.731 134.095 1.00 65.07 356 ASP A C 1
ATOM 2413 O O . ASP A 1 356 ? 107.491 162.591 132.992 1.00 65.07 356 ASP A O 1
ATOM 2418 N N . VAL A 1 357 ? 105.828 162.108 134.446 1.00 60.88 357 VAL A N 1
ATOM 2419 C CA . VAL A 1 357 ? 105.230 161.102 133.572 1.00 60.69 357 VAL A CA 1
ATOM 2420 C C . VAL A 1 357 ? 104.757 161.728 132.265 1.00 63.99 357 VAL A C 1
ATOM 2421 O O . VAL A 1 357 ? 104.839 161.105 131.200 1.00 63.73 357 VAL A O 1
ATOM 2425 N N . ASP A 1 358 ? 104.254 162.964 132.318 1.00 63.66 358 ASP A N 1
ATOM 2426 C CA . ASP A 1 358 ? 103.760 163.611 131.106 1.00 62.47 358 ASP A CA 1
ATOM 2427 C C . ASP A 1 358 ? 104.878 163.829 130.093 1.00 65.18 358 ASP A C 1
ATOM 2428 O O . ASP A 1 358 ? 104.686 163.614 128.890 1.00 65.95 358 ASP A O 1
ATOM 2433 N N . ALA A 1 359 ? 106.053 164.263 130.558 1.00 63.66 359 ALA A N 1
ATOM 2434 C CA . ALA A 1 359 ? 107.172 164.482 129.646 1.00 61.76 359 ALA A CA 1
ATOM 2435 C C . ALA A 1 359 ? 107.632 163.176 129.011 1.00 61.59 359 ALA A C 1
ATOM 2436 O O . ALA A 1 359 ? 107.929 163.130 127.810 1.00 66.95 359 ALA A O 1
ATOM 2438 N N . ILE A 1 360 ? 107.696 162.102 129.801 1.00 56.34 360 ILE A N 1
ATOM 2439 C CA . ILE A 1 360 ? 108.068 160.798 129.259 1.00 57.12 360 ILE A CA 1
ATOM 2440 C C . ILE A 1 360 ? 107.046 160.342 128.227 1.00 55.49 360 ILE A C 1
ATOM 2441 O O . ILE A 1 360 ? 107.405 159.815 127.166 1.00 55.39 360 ILE A O 1
ATOM 2446 N N . ILE A 1 361 ? 105.759 160.537 128.521 1.00 55.46 361 ILE A N 1
ATOM 2447 C CA . ILE A 1 361 ? 104.708 160.153 127.583 1.00 54.06 361 ILE A CA 1
ATOM 2448 C C . ILE A 1 361 ? 104.861 160.919 126.277 1.00 58.71 361 ILE A C 1
ATOM 2449 O O . ILE A 1 361 ? 104.773 160.345 125.187 1.00 62.24 361 ILE A O 1
ATOM 2454 N N . GLU A 1 362 ? 105.094 162.230 126.369 1.00 57.32 362 GLU A N 1
ATOM 2455 C CA . GLU A 1 362 ? 105.229 163.042 125.164 1.00 58.04 362 GLU A CA 1
ATOM 2456 C C . GLU A 1 362 ? 106.444 162.625 124.345 1.00 59.25 362 GLU A C 1
ATOM 2457 O O . GLU A 1 362 ? 106.367 162.521 123.114 1.00 61.15 362 GLU A O 1
ATOM 2463 N N . ASP A 1 363 ? 107.576 162.379 125.010 1.00 58.53 363 ASP A N 1
ATOM 2464 C CA . ASP A 1 363 ? 108.781 161.978 124.293 1.00 56.94 363 ASP A CA 1
ATOM 2465 C C . ASP A 1 363 ? 108.612 160.616 123.629 1.00 58.47 363 ASP A C 1
ATOM 2466 O O . ASP A 1 363 ? 109.071 160.411 122.501 1.00 61.21 363 ASP A O 1
ATOM 2471 N N . ILE A 1 364 ? 107.969 159.666 124.311 1.00 58.30 364 ILE A N 1
ATOM 2472 C CA . ILE A 1 364 ? 107.751 158.355 123.706 1.00 56.12 364 ILE A CA 1
ATOM 2473 C C . ILE A 1 364 ? 106.758 158.455 122.553 1.00 57.11 364 ILE A C 1
ATOM 2474 O O . ILE A 1 364 ? 106.910 157.784 121.525 1.00 57.01 364 ILE A O 1
ATOM 2479 N N . LYS A 1 365 ? 105.734 159.299 122.698 1.00 58.25 365 LYS A N 1
ATOM 2480 C CA . LYS A 1 365 ? 104.707 159.422 121.670 1.00 58.02 365 LYS A CA 1
ATOM 2481 C C . LYS A 1 365 ? 105.263 160.062 120.405 1.00 56.97 365 LYS A C 1
ATOM 2482 O O . LYS A 1 365 ? 105.140 159.504 119.309 1.00 54.80 365 LYS A O 1
ATOM 2488 N N . THR A 1 366 ? 105.882 161.237 120.536 1.00 61.27 366 THR A N 1
ATOM 2489 C CA . THR A 1 366 ? 106.470 161.953 119.399 1.00 66.81 366 THR A CA 1
ATOM 2490 C C . THR A 1 366 ? 107.871 162.385 119.827 1.00 66.04 366 THR A C 1
ATOM 2491 O O . THR A 1 366 ? 108.055 163.478 120.370 1.00 69.67 366 THR A O 1
ATOM 2495 N N . GLY A 1 367 ? 108.851 161.529 119.577 1.00 62.37 367 GLY A N 1
ATOM 2496 C CA . GLY A 1 367 ? 110.203 161.831 119.997 1.00 63.53 367 GLY A CA 1
ATOM 2497 C C . GLY A 1 367 ? 111.188 160.807 119.489 1.00 59.87 367 GLY A C 1
ATOM 2498 O O . GLY A 1 367 ? 110.914 160.073 118.537 1.00 58.54 367 GLY A O 1
ATOM 2499 N N . LYS A 1 368 ? 112.346 160.767 120.145 1.00 59.30 368 LYS A N 1
ATOM 2500 C CA . LYS A 1 368 ? 113.469 159.957 119.695 1.00 62.72 368 LYS A CA 1
ATOM 2501 C C . LYS A 1 368 ? 113.634 158.652 120.461 1.00 60.71 368 LYS A C 1
ATOM 2502 O O . LYS A 1 368 ? 114.313 157.747 119.965 1.00 67.83 368 LYS A O 1
ATOM 2508 N N . ILE A 1 369 ? 113.042 158.529 121.643 1.00 54.61 369 ILE A N 1
ATOM 2509 C CA . ILE A 1 369 ? 113.268 157.382 122.517 1.00 54.64 369 ILE A CA 1
ATOM 2510 C C . ILE A 1 369 ? 112.161 156.359 122.271 1.00 50.71 369 ILE A C 1
ATOM 2511 O O . ILE A 1 369 ? 110.975 156.723 122.329 1.00 52.42 369 ILE A O 1
ATOM 2516 N N . PRO A 1 370 ? 112.492 155.102 121.970 1.00 44.96 370 PRO A N 1
ATOM 2517 C CA . PRO A 1 370 ? 111.472 154.053 121.861 1.00 46.47 370 PRO A CA 1
ATOM 2518 C C . PRO A 1 370 ? 111.032 153.464 123.193 1.00 42.51 370 PRO A C 1
ATOM 2519 O O . PRO A 1 370 ? 110.356 152.429 123.202 1.00 37.12 370 PRO A O 1
ATOM 2523 N N . GLY A 1 371 ? 111.405 154.093 124.296 1.00 43.57 371 GLY A N 1
ATOM 2524 C CA . GLY A 1 371 ? 111.076 153.591 125.611 1.00 39.06 371 GLY A CA 1
ATOM 2525 C C . GLY A 1 371 ? 112.014 154.186 126.642 1.00 37.92 371 GLY A C 1
ATOM 2526 O O . GLY A 1 371 ? 112.787 155.098 126.353 1.00 42.69 371 GLY A O 1
ATOM 2527 N N . CYS A 1 372 ? 111.929 153.643 127.852 1.00 32.79 372 CYS A N 1
ATOM 2528 C CA . CYS A 1 372 ? 112.739 154.143 128.953 1.00 36.85 372 CYS A CA 1
ATOM 2529 C C . CYS A 1 372 ? 112.834 153.072 130.029 1.00 41.45 372 CYS A C 1
ATOM 2530 O O . CYS A 1 372 ? 112.138 152.054 129.992 1.00 42.13 372 CYS A O 1
ATOM 2533 N N . VAL A 1 373 ? 113.726 153.315 130.985 1.00 39.89 373 VAL A N 1
ATOM 2534 C CA . VAL A 1 373 ? 113.858 152.489 132.177 1.00 38.06 373 VAL A CA 1
ATOM 2535 C C . VAL A 1 373 ? 113.127 153.200 133.306 1.00 41.98 373 VAL A C 1
ATOM 2536 O O . VAL A 1 373 ? 113.466 154.336 133.659 1.00 46.59 373 VAL A O 1
ATOM 2540 N N . MET A 1 374 ? 112.122 152.537 133.871 1.00 38.92 374 MET A N 1
ATOM 2541 C CA . MET A 1 374 ? 111.250 153.112 134.890 1.00 41.04 374 MET A CA 1
ATOM 2542 C C . MET A 1 374 ? 111.342 152.220 136.125 1.00 42.40 374 MET A C 1
ATOM 2543 O O . MET A 1 374 ? 110.545 151.296 136.300 1.00 43.91 374 MET A O 1
ATOM 2548 N N . LEU A 1 375 ? 112.322 152.502 136.983 1.00 44.13 375 LEU A N 1
ATOM 2549 C CA . LEU A 1 375 ? 112.566 151.671 138.153 1.00 43.85 375 LEU A CA 1
ATOM 2550 C C . LEU A 1 375 ? 111.651 152.002 139.324 1.00 47.14 375 LEU A C 1
ATOM 2551 O O . LEU A 1 375 ? 111.606 151.229 140.287 1.00 47.22 375 LEU A O 1
ATOM 2556 N N . ASP A 1 376 ? 110.928 153.119 139.272 1.00 49.94 376 ASP A N 1
ATOM 2557 C CA . ASP A 1 376 ? 109.943 153.439 140.298 1.00 49.36 376 ASP A CA 1
ATOM 2558 C C . ASP A 1 376 ? 108.641 152.721 139.967 1.00 47.76 376 ASP A C 1
ATOM 2559 O O . ASP A 1 376 ? 108.094 152.890 138.872 1.00 48.38 376 ASP A O 1
ATOM 2564 N N . TYR A 1 377 ? 108.143 151.924 140.914 1.00 44.47 377 TYR A N 1
ATOM 2565 C CA . TYR A 1 377 ? 107.033 151.025 140.611 1.00 42.78 377 TYR A CA 1
ATOM 2566 C C . TYR A 1 377 ? 105.712 151.775 140.496 1.00 43.89 377 TYR A C 1
ATOM 2567 O O . TYR A 1 377 ? 104.895 151.462 139.624 1.00 47.63 377 TYR A O 1
ATOM 2576 N N . GLU A 1 378 ? 105.478 152.762 141.363 1.00 43.45 378 GLU A N 1
ATOM 2577 C CA . GLU A 1 378 ? 104.263 153.563 141.245 1.00 43.56 378 GLU A CA 1
ATOM 2578 C C . GLU A 1 378 ? 104.255 154.356 139.944 1.00 47.02 378 GLU A C 1
ATOM 2579 O O . GLU A 1 378 ? 103.233 154.417 139.246 1.00 43.84 378 GLU A O 1
ATOM 2585 N N . LYS A 1 379 ? 105.394 154.959 139.596 1.00 48.81 379 LYS A N 1
ATOM 2586 C CA . LYS A 1 379 ? 105.478 155.718 138.355 1.00 43.54 379 LYS A CA 1
ATOM 2587 C C . LYS A 1 379 ? 105.280 154.818 137.145 1.00 40.69 379 LYS A C 1
ATOM 2588 O O . LYS A 1 379 ? 104.629 155.215 136.176 1.00 45.27 379 LYS A O 1
ATOM 2594 N N . LEU A 1 380 ? 105.834 153.605 137.177 1.00 39.18 380 LEU A N 1
ATOM 2595 C CA . LEU A 1 380 ? 105.623 152.671 136.074 1.00 39.53 380 LEU A CA 1
ATOM 2596 C C . LEU A 1 380 ? 104.160 152.257 135.976 1.00 39.36 380 LEU A C 1
ATOM 2597 O O . LEU A 1 380 ? 103.584 152.217 134.879 1.00 41.57 380 LEU A O 1
ATOM 2602 N N . GLY A 1 381 ? 103.541 151.946 137.117 1.00 40.42 381 GLY A N 1
ATOM 2603 C CA . GLY A 1 381 ? 102.153 151.525 137.111 1.00 37.94 381 GLY A CA 1
ATOM 2604 C C . GLY A 1 381 ? 101.204 152.620 136.671 1.00 39.50 381 GLY A C 1
ATOM 2605 O O . GLY A 1 381 ? 100.103 152.337 136.197 1.00 41.56 381 GLY A O 1
ATOM 2606 N N . GLU A 1 382 ? 101.606 153.879 136.837 1.00 42.52 382 GLU A N 1
ATOM 2607 C CA . GLU A 1 382 ? 100.812 154.981 136.306 1.00 41.16 382 GLU A CA 1
ATOM 2608 C C . GLU A 1 382 ? 101.125 155.266 134.839 1.00 37.49 382 GLU A C 1
ATOM 2609 O O . GLU A 1 382 ? 100.218 155.582 134.061 1.00 38.17 382 GLU A O 1
ATOM 2615 N N . LEU A 1 383 ? 102.393 155.132 134.442 1.00 39.14 383 LEU A N 1
ATOM 2616 C CA . LEU A 1 383 ? 102.820 155.500 133.096 1.00 36.63 383 LEU A CA 1
ATOM 2617 C C . LEU A 1 383 ? 102.335 154.505 132.052 1.00 35.55 383 LEU A C 1
ATOM 2618 O O . LEU A 1 383 ? 101.854 154.907 130.987 1.00 38.71 383 LEU A O 1
ATOM 2623 N N . VAL A 1 384 ? 102.466 153.205 132.329 1.00 32.45 384 VAL A N 1
ATOM 2624 C CA . VAL A 1 384 ? 102.160 152.198 131.309 1.00 31.56 384 VAL A CA 1
ATOM 2625 C C . VAL A 1 384 ? 100.720 152.287 130.812 1.00 37.40 384 VAL A C 1
ATOM 2626 O O . VAL A 1 384 ? 100.514 152.279 129.586 1.00 41.25 384 VAL A O 1
ATOM 2630 N N . PRO A 1 385 ? 99.695 152.375 131.671 1.00 35.39 385 PRO A N 1
ATOM 2631 C CA . PRO A 1 385 ? 98.323 152.460 131.137 1.00 36.04 385 PRO A CA 1
ATOM 2632 C C . PRO A 1 385 ? 98.075 153.699 130.295 1.00 38.48 385 PRO A C 1
ATOM 2633 O O . PRO A 1 385 ? 97.482 153.600 129.213 1.00 42.70 385 PRO A O 1
ATOM 2637 N N . ARG A 1 386 ? 98.505 154.871 130.766 1.00 36.05 386 ARG A N 1
ATOM 2638 C CA . ARG A 1 386 ? 98.305 156.093 129.995 1.00 34.62 386 ARG A CA 1
ATOM 2639 C C . ARG A 1 386 ? 99.064 156.043 128.676 1.00 35.74 386 ARG A C 1
ATOM 2640 O O . ARG A 1 386 ? 98.558 156.493 127.642 1.00 41.29 386 ARG A O 1
ATOM 2648 N N . LEU A 1 387 ? 100.284 155.503 128.695 1.00 35.19 387 LEU A N 1
ATOM 2649 C CA . LEU A 1 387 ? 101.057 155.381 127.464 1.00 35.65 387 LEU A CA 1
ATOM 2650 C C . LEU A 1 387 ? 100.363 154.460 126.469 1.00 36.55 387 LEU A C 1
ATOM 2651 O O . LEU A 1 387 ? 100.305 154.761 125.272 1.00 39.79 387 LEU A O 1
ATOM 2656 N N . ALA A 1 388 ? 99.825 153.334 126.945 1.00 36.00 388 ALA A N 1
ATOM 2657 C CA . ALA A 1 388 ? 99.090 152.439 126.056 1.00 36.75 388 ALA A CA 1
ATOM 2658 C C . ALA A 1 388 ? 97.847 153.117 125.496 1.00 41.49 388 ALA A C 1
ATOM 2659 O O . ALA A 1 388 ? 97.534 152.976 124.308 1.00 46.26 388 ALA A O 1
ATOM 2661 N N . MET A 1 389 ? 97.127 153.860 126.340 1.00 41.91 389 MET A N 1
ATOM 2662 C CA . MET A 1 389 ? 95.924 154.549 125.885 1.00 40.26 389 MET A CA 1
ATOM 2663 C C . MET A 1 389 ? 96.250 155.589 124.822 1.00 42.87 389 MET A C 1
ATOM 2664 O O . MET A 1 389 ? 95.508 155.742 123.845 1.00 45.18 389 MET A O 1
ATOM 2669 N N . GLU A 1 390 ? 97.352 156.319 124.997 1.00 45.01 390 GLU A N 1
ATOM 2670 C CA . GLU A 1 390 ? 97.728 157.352 124.040 1.00 43.18 390 GLU A CA 1
ATOM 2671 C C . GLU A 1 390 ? 98.427 156.795 122.806 1.00 44.06 390 GLU A C 1
ATOM 2672 O O . GLU A 1 390 ? 98.520 157.501 121.797 1.00 51.18 390 GLU A O 1
ATOM 2678 N N . MET A 1 391 ? 98.920 155.558 122.858 1.00 43.90 391 MET A N 1
ATOM 2679 C CA . MET A 1 391 ? 99.577 154.960 121.703 1.00 45.27 391 MET A CA 1
ATOM 2680 C C . MET A 1 391 ? 98.658 154.072 120.877 1.00 43.22 391 MET A C 1
ATOM 2681 O O . MET A 1 391 ? 98.962 153.816 119.707 1.00 44.95 391 MET A O 1
ATOM 2686 N N . ALA A 1 392 ? 97.555 153.592 121.451 1.00 41.82 392 ALA A N 1
ATOM 2687 C CA . ALA A 1 392 ? 96.641 152.743 120.689 1.00 41.19 392 ALA A CA 1
ATOM 2688 C C . ALA A 1 392 ? 96.068 153.428 119.452 1.00 47.71 392 ALA A C 1
ATOM 2689 O O . ALA A 1 392 ? 96.075 152.804 118.376 1.00 54.28 392 ALA A O 1
ATOM 2691 N N . PRO A 1 393 ? 95.565 154.666 119.507 1.00 47.98 393 PRO A N 1
ATOM 2692 C CA . PRO A 1 393 ? 95.017 155.285 118.294 1.00 45.63 393 PRO A CA 1
ATOM 2693 C C . PRO A 1 393 ? 96.062 155.793 117.313 1.00 48.44 393 PRO A C 1
ATOM 2694 O O . PRO A 1 393 ? 95.689 156.247 116.226 1.00 47.01 393 PRO A O 1
ATOM 2698 N N . LEU A 1 394 ? 97.349 155.737 117.654 1.00 49.82 394 LEU A N 1
ATOM 2699 C CA . LEU A 1 394 ? 98.397 156.262 116.787 1.00 44.48 394 LEU A CA 1
ATOM 2700 C C . LEU A 1 394 ? 99.186 155.181 116.066 1.00 43.50 394 LEU A C 1
ATOM 2701 O O . LEU A 1 394 ? 99.788 155.463 115.025 1.00 45.34 394 LEU A O 1
ATOM 2706 N N . ARG A 1 395 ? 99.206 153.956 116.589 1.00 46.56 395 ARG A N 1
ATOM 2707 C CA . ARG A 1 395 ? 99.874 152.839 115.938 1.00 50.39 395 ARG A CA 1
ATOM 2708 C C . ARG A 1 395 ? 98.892 151.924 115.214 1.00 53.38 395 ARG A C 1
ATOM 2709 O O . ARG A 1 395 ? 99.254 150.802 114.842 1.00 56.61 395 ARG A O 1
ATOM 2717 N N . GLU A 1 396 ? 97.662 152.387 115.002 1.00 51.96 396 GLU A N 1
ATOM 2718 C CA . GLU A 1 396 ? 96.651 151.586 114.327 1.00 58.72 396 GLU A CA 1
ATOM 2719 C C . GLU A 1 396 ? 97.084 151.251 112.903 1.00 63.61 396 GLU A C 1
ATOM 2720 O O . GLU A 1 396 ? 97.694 152.066 112.205 1.00 61.56 396 GLU A O 1
ATOM 2726 N N . GLY A 1 397 ? 96.759 150.034 112.477 1.00 61.59 397 GLY A N 1
ATOM 2727 C CA . GLY A 1 397 ? 97.064 149.602 111.122 1.00 61.16 397 GLY A CA 1
ATOM 2728 C C . GLY A 1 397 ? 98.540 149.441 110.834 1.00 65.57 397 GLY A C 1
ATOM 2729 O O . GLY A 1 397 ? 98.995 149.771 109.732 1.00 68.75 397 GLY A O 1
ATOM 2730 N N . ILE A 1 398 ? 99.304 148.942 111.803 1.00 58.10 398 ILE A N 1
ATOM 2731 C CA . ILE A 1 398 ? 100.726 148.671 111.628 1.00 51.59 398 ILE A CA 1
ATOM 2732 C C . ILE A 1 398 ? 100.990 147.237 112.060 1.00 46.63 398 ILE A C 1
ATOM 2733 O O . ILE A 1 398 ? 100.729 146.875 113.213 1.00 46.99 398 ILE A O 1
ATOM 2738 N N . SER A 1 399 ? 101.505 146.426 111.140 1.00 45.57 399 SER A N 1
ATOM 2739 C CA . SER A 1 399 ? 101.882 145.053 111.444 1.00 41.23 399 SER A CA 1
ATOM 2740 C C . SER A 1 399 ? 102.881 144.585 110.398 1.00 38.72 399 SER A C 1
ATOM 2741 O O . SER A 1 399 ? 102.935 145.113 109.284 1.00 41.30 399 SER A O 1
ATOM 2744 N N . ALA A 1 400 ? 103.669 143.581 110.769 1.00 34.93 400 ALA A N 1
ATOM 2745 C CA . ALA A 1 400 ? 104.680 143.024 109.883 1.00 36.55 400 ALA A CA 1
ATOM 2746 C C . ALA A 1 400 ? 104.136 141.930 108.974 1.00 40.64 400 ALA A C 1
ATOM 2747 O O . ALA A 1 400 ? 104.893 141.387 108.164 1.00 40.57 400 ALA A O 1
ATOM 2749 N N . ILE A 1 401 ? 102.858 141.596 109.089 1.00 41.62 401 ILE A N 1
ATOM 2750 C CA . ILE A 1 401 ? 102.270 140.562 108.230 1.00 40.79 401 ILE A CA 1
ATOM 2751 C C . ILE A 1 401 ? 102.194 141.085 106.799 1.00 43.77 401 ILE A C 1
ATOM 2752 O O . ILE A 1 401 ? 101.626 142.168 106.568 1.00 41.86 401 ILE A O 1
ATOM 2757 N N . PRO A 1 402 ? 102.741 140.372 105.820 1.00 46.75 402 PRO A N 1
ATOM 2758 C CA . PRO A 1 402 ? 102.710 140.865 104.440 1.00 49.97 402 PRO A CA 1
ATOM 2759 C C . PRO A 1 402 ? 101.326 140.737 103.825 1.00 55.02 402 PRO A C 1
ATOM 2760 O O . PRO A 1 402 ? 100.493 139.931 104.245 1.00 55.77 402 PRO A O 1
ATOM 2764 N N . SER A 1 403 ? 101.089 141.559 102.805 1.00 56.62 403 SER A N 1
ATOM 2765 C CA . SER A 1 403 ? 99.868 141.457 102.026 1.00 59.40 403 SER A CA 1
ATOM 2766 C C . SER A 1 403 ? 99.885 140.176 101.193 1.00 60.75 403 SER A C 1
ATOM 2767 O O . SER A 1 403 ? 100.913 139.509 101.048 1.00 63.70 403 SER A O 1
ATOM 2770 N N . ASP A 1 404 ? 98.718 139.826 100.647 1.00 59.63 404 ASP A N 1
ATOM 2771 C CA . ASP A 1 404 ? 98.622 138.618 99.833 1.00 61.88 404 ASP A CA 1
ATOM 2772 C C . ASP A 1 404 ? 99.509 138.720 98.597 1.00 57.50 404 ASP A C 1
ATOM 2773 O O . ASP A 1 404 ? 100.248 137.785 98.268 1.00 60.18 404 ASP A O 1
ATOM 2778 N N . GLU A 1 405 ? 99.462 139.862 97.908 1.00 55.18 405 GLU A N 1
ATOM 2779 C CA . GLU A 1 405 ? 100.369 140.086 96.787 1.00 55.30 405 GLU A CA 1
ATOM 2780 C C . GLU A 1 405 ? 101.813 140.193 97.264 1.00 52.66 405 GLU A C 1
ATOM 2781 O O . GLU A 1 405 ? 102.733 139.687 96.607 1.00 50.56 405 GLU A O 1
ATOM 2787 N N . GLU A 1 406 ? 102.027 140.850 98.407 1.00 51.84 406 GLU A N 1
ATOM 2788 C CA . GLU A 1 406 ? 103.368 140.935 98.975 1.00 49.36 406 GLU A CA 1
ATOM 2789 C C . GLU A 1 406 ? 103.907 139.552 99.319 1.00 45.63 406 GLU A C 1
ATOM 2790 O O . GLU A 1 406 ? 105.070 139.241 99.034 1.00 45.57 406 GLU A O 1
ATOM 2796 N N . MET A 1 407 ? 103.070 138.702 99.920 1.00 45.40 407 MET A N 1
ATOM 2797 C CA . MET A 1 407 ? 103.506 137.348 100.243 1.00 44.19 407 MET A CA 1
ATOM 2798 C C . MET A 1 407 ? 103.746 136.524 98.987 1.00 40.28 407 MET A C 1
ATOM 2799 O O . MET A 1 407 ? 104.654 135.686 98.962 1.00 38.62 407 MET A O 1
ATOM 2804 N N . ALA A 1 408 ? 102.946 136.739 97.939 1.00 38.96 408 ALA A N 1
ATOM 2805 C CA . ALA A 1 408 ? 103.192 136.050 96.676 1.00 37.50 408 ALA A CA 1
ATOM 2806 C C . ALA A 1 408 ? 104.543 136.442 96.091 1.00 36.12 408 ALA A C 1
ATOM 2807 O O . ALA A 1 408 ? 105.300 135.583 95.624 1.00 39.31 408 ALA A O 1
ATOM 2809 N N . SER A 1 409 ? 104.872 137.735 96.121 1.00 35.17 409 SER A N 1
ATOM 2810 C CA . SER A 1 409 ? 106.179 138.166 95.634 1.00 35.35 409 SER A CA 1
ATOM 2811 C C . SER A 1 409 ? 107.303 137.587 96.486 1.00 34.42 409 SER A C 1
ATOM 2812 O O . SER A 1 409 ? 108.341 137.163 95.959 1.00 32.22 409 SER A O 1
ATOM 2815 N N . LEU A 1 410 ? 107.111 137.553 97.807 1.00 36.93 410 LEU A N 1
ATOM 2816 C CA . LEU A 1 410 ? 108.120 136.987 98.697 1.00 31.92 410 LEU A CA 1
ATOM 2817 C C . LEU A 1 410 ? 108.358 135.513 98.392 1.00 30.33 410 LEU A C 1
ATOM 2818 O O . LEU A 1 410 ? 109.503 135.052 98.336 1.00 33.29 410 LEU A O 1
ATOM 2823 N N . VAL A 1 411 ? 107.279 134.752 98.194 1.00 31.14 411 VAL A N 1
ATOM 2824 C CA . VAL A 1 411 ? 107.427 133.326 97.920 1.00 29.76 411 VAL A CA 1
ATOM 2825 C C . VAL A 1 411 ? 107.984 133.100 96.521 1.00 30.97 411 VAL A C 1
ATOM 2826 O O . VAL A 1 411 ? 108.602 132.063 96.252 1.00 31.49 411 VAL A O 1
ATOM 2830 N N . ALA A 1 412 ? 107.783 134.055 95.611 1.00 32.43 412 ALA A N 1
ATOM 2831 C CA . ALA A 1 412 ? 108.378 133.951 94.286 1.00 32.13 412 ALA A CA 1
ATOM 2832 C C . ALA A 1 412 ? 109.838 134.382 94.265 1.00 32.90 412 ALA A C 1
ATOM 2833 O O . ALA A 1 412 ? 110.542 134.091 93.292 1.00 31.12 412 ALA A O 1
ATOM 2835 N N . LYS A 1 413 ? 110.307 135.068 95.309 1.00 33.40 413 LYS A N 1
ATOM 2836 C CA . LYS A 1 413 ? 111.685 135.547 95.335 1.00 31.83 413 LYS A CA 1
ATOM 2837 C C . LYS A 1 413 ? 112.706 134.460 95.654 1.00 38.49 413 LYS A C 1
ATOM 2838 O O . LYS A 1 413 ? 113.890 134.642 95.354 1.00 43.06 413 LYS A O 1
ATOM 2844 N N . CYS A 1 414 ? 112.290 133.344 96.248 1.00 37.69 414 CYS A N 1
ATOM 2845 C CA . CYS A 1 414 ? 113.250 132.350 96.712 1.00 35.43 414 CYS A CA 1
ATOM 2846 C C . CYS A 1 414 ? 113.872 131.585 95.547 1.00 40.30 414 CYS A C 1
ATOM 2847 O O . CYS A 1 414 ? 113.273 131.433 94.479 1.00 41.28 414 CYS A O 1
ATOM 2850 N N . VAL A 1 415 ? 115.095 131.103 95.770 1.00 42.86 415 VAL A N 1
ATOM 2851 C CA . VAL A 1 415 ? 115.833 130.311 94.793 1.00 38.55 415 VAL A CA 1
ATOM 2852 C C . VAL A 1 415 ? 116.227 128.944 95.339 1.00 39.29 415 VAL A C 1
ATOM 2853 O O . VAL A 1 415 ? 116.906 128.183 94.643 1.00 43.79 415 VAL A O 1
ATOM 2857 N N . ALA A 1 416 ? 115.811 128.607 96.561 1.00 39.41 416 ALA A N 1
ATOM 2858 C CA . ALA A 1 416 ? 116.100 127.316 97.188 1.00 39.60 416 ALA A CA 1
ATOM 2859 C C . ALA A 1 416 ? 117.609 127.079 97.305 1.00 40.97 416 ALA A C 1
ATOM 2860 O O . ALA A 1 416 ? 118.176 126.163 96.706 1.00 39.43 416 ALA A O 1
ATOM 2862 N N . CYS A 1 417 ? 118.256 127.937 98.095 1.00 40.01 417 CYS A N 1
ATOM 2863 C CA . CYS A 1 417 ? 119.682 127.812 98.363 1.00 37.63 417 CYS A CA 1
ATOM 2864 C C . CYS A 1 417 ? 119.990 127.022 99.631 1.00 40.75 417 CYS A C 1
ATOM 2865 O O . CYS A 1 417 ? 121.154 126.673 99.855 1.00 39.89 417 CYS A O 1
ATOM 2868 N N . GLY A 1 418 ? 118.988 126.739 100.463 1.00 37.61 418 GLY A N 1
ATOM 2869 C CA . GLY A 1 418 ? 119.143 125.837 101.587 1.00 30.53 418 GLY A CA 1
ATOM 2870 C C . GLY A 1 418 ? 119.748 126.423 102.846 1.00 29.89 418 GLY A C 1
ATOM 2871 O O . GLY A 1 418 ? 119.950 125.676 103.812 1.00 31.80 418 GLY A O 1
ATOM 2872 N N . GLU A 1 419 ? 120.049 127.723 102.876 1.00 29.31 419 GLU A N 1
ATOM 2873 C CA . GLU A 1 419 ? 120.659 128.309 104.068 1.00 26.10 419 GLU A CA 1
ATOM 2874 C C . GLU A 1 419 ? 119.695 128.322 105.249 1.00 26.46 419 GLU A C 1
ATOM 2875 O O . GLU A 1 419 ? 120.099 128.059 106.390 1.00 27.78 419 GLU A O 1
ATOM 2881 N N . CYS A 1 420 ? 118.421 128.639 105.001 1.00 26.61 420 CYS A N 1
ATOM 2882 C CA . CYS A 1 420 ? 117.461 128.744 106.094 1.00 25.34 420 CYS A CA 1
ATOM 2883 C C . CYS A 1 420 ? 117.283 127.411 106.809 1.00 24.12 420 CYS A C 1
ATOM 2884 O O . CYS A 1 420 ? 117.230 127.364 108.043 1.00 26.01 420 CYS A O 1
ATOM 2887 N N . ALA A 1 421 ? 117.192 126.315 106.052 1.00 24.29 421 ALA A N 1
ATOM 2888 C CA . ALA A 1 421 ? 117.083 125.000 106.674 1.00 24.66 421 ALA A CA 1
ATOM 2889 C C . ALA A 1 421 ? 118.340 124.650 107.457 1.00 24.46 421 ALA A C 1
ATOM 2890 O O . ALA A 1 421 ? 118.262 123.975 108.490 1.00 25.12 421 ALA A O 1
ATOM 2892 N N . LEU A 1 422 ? 119.504 125.093 106.979 1.00 24.41 422 LEU A N 1
ATOM 2893 C CA . LEU A 1 422 ? 120.746 124.845 107.701 1.00 21.91 422 LEU A CA 1
ATOM 2894 C C . LEU A 1 422 ? 120.804 125.623 109.008 1.00 22.43 422 LEU A C 1
ATOM 2895 O O . LEU A 1 422 ? 121.386 125.143 109.987 1.00 27.80 422 LEU A O 1
ATOM 2900 N N . ALA A 1 423 ? 120.217 126.817 109.047 1.00 20.00 423 ALA A N 1
ATOM 2901 C CA . ALA A 1 423 ? 120.273 127.664 110.231 1.00 17.23 423 ALA A CA 1
ATOM 2902 C C . ALA A 1 423 ? 119.091 127.470 111.174 1.00 17.75 423 ALA A C 1
ATOM 2903 O O . ALA A 1 423 ? 119.047 128.117 112.225 1.00 20.84 423 ALA A O 1
ATOM 2905 N N . CYS A 1 424 ? 118.143 126.605 110.838 1.00 18.59 424 CYS A N 1
ATOM 2906 C CA . CYS A 1 424 ? 116.971 126.410 111.686 1.00 18.62 424 CYS A CA 1
ATOM 2907 C C . CYS A 1 424 ? 117.327 125.537 112.885 1.00 21.06 424 CYS A C 1
ATOM 2908 O O . CYS A 1 424 ? 117.857 124.437 112.704 1.00 23.78 424 CYS A O 1
ATOM 2911 N N . PRO A 1 425 ? 117.068 125.993 114.114 1.00 19.39 425 PRO A N 1
ATOM 2912 C CA . PRO A 1 425 ? 117.339 125.138 115.281 1.00 16.45 425 PRO A CA 1
ATOM 2913 C C . PRO A 1 425 ? 116.540 123.849 115.284 1.00 17.41 425 PRO A C 1
ATOM 2914 O O . PRO A 1 425 ? 117.038 122.825 115.767 1.00 23.41 425 PRO A O 1
ATOM 2918 N N . GLU A 1 426 ? 115.315 123.864 114.764 1.00 16.27 426 GLU A N 1
ATOM 2919 C CA . GLU A 1 426 ? 114.477 122.675 114.705 1.00 18.62 426 GLU A CA 1
ATOM 2920 C C . GLU A 1 426 ? 114.621 121.916 113.393 1.00 22.32 426 GLU A C 1
ATOM 2921 O O . GLU A 1 426 ? 113.912 120.925 113.190 1.00 28.91 426 GLU A O 1
ATOM 2927 N N . GLU A 1 427 ? 115.514 122.358 112.507 1.00 21.60 427 GLU A N 1
ATOM 2928 C CA . GLU A 1 427 ? 115.797 121.676 111.243 1.00 24.06 427 GLU A CA 1
ATOM 2929 C C . GLU A 1 427 ? 114.535 121.504 110.399 1.00 27.09 427 GLU A C 1
ATOM 2930 O O . GLU A 1 427 ? 114.314 120.458 109.784 1.00 28.12 427 GLU A O 1
ATOM 2936 N N . LEU A 1 428 ? 113.701 122.539 110.371 1.00 27.34 428 LEU A N 1
ATOM 2937 C CA . LEU A 1 428 ? 112.494 122.504 109.558 1.00 27.31 428 LEU A CA 1
ATOM 2938 C C . LEU A 1 428 ? 112.844 122.558 108.076 1.00 37.25 428 LEU A C 1
ATOM 2939 O O . LEU A 1 428 ? 113.816 123.203 107.673 1.00 39.22 428 LEU A O 1
ATOM 2944 N N . ASP A 1 429 ? 112.041 121.873 107.262 1.00 38.97 429 ASP A N 1
ATOM 2945 C CA . ASP A 1 429 ? 112.243 121.823 105.813 1.00 38.70 429 ASP A CA 1
ATOM 2946 C C . ASP A 1 429 ? 111.624 123.064 105.166 1.00 37.32 429 ASP A C 1
ATOM 2947 O O . ASP A 1 429 ? 110.618 123.013 104.457 1.00 42.09 429 ASP A O 1
ATOM 2952 N N . ILE A 1 430 ? 112.258 124.208 105.430 1.00 34.07 430 ILE A N 1
ATOM 2953 C CA . ILE A 1 430 ? 111.753 125.476 104.900 1.00 32.58 430 ILE A CA 1
ATOM 2954 C C . ILE A 1 430 ? 111.767 125.522 103.375 1.00 36.48 430 ILE A C 1
ATOM 2955 O O . ILE A 1 430 ? 110.739 125.894 102.784 1.00 38.50 430 ILE A O 1
ATOM 2960 N N . PRO A 1 431 ? 112.867 125.187 102.680 1.00 36.58 431 PRO A N 1
ATOM 2961 C CA . PRO A 1 431 ? 112.848 125.301 101.211 1.00 35.44 431 PRO A CA 1
ATOM 2962 C C . PRO A 1 431 ? 111.778 124.454 100.544 1.00 38.55 431 PRO A C 1
ATOM 2963 O O . PRO A 1 431 ? 111.206 124.880 99.535 1.00 39.96 431 PRO A O 1
ATOM 2967 N N . ASP A 1 432 ? 111.487 123.267 101.080 1.00 43.44 432 ASP A N 1
ATOM 2968 C CA . ASP A 1 432 ? 110.405 122.459 100.530 1.00 40.66 432 ASP A CA 1
ATOM 2969 C C . ASP A 1 432 ? 109.066 123.172 100.668 1.00 37.94 432 ASP A C 1
ATOM 2970 O O . ASP A 1 432 ? 108.253 123.175 99.736 1.00 40.56 432 ASP A O 1
ATOM 2975 N N . ALA A 1 433 ? 108.825 123.790 101.825 1.00 36.25 433 ALA A N 1
ATOM 2976 C CA . ALA A 1 433 ? 107.583 124.525 102.031 1.00 38.26 433 ALA A CA 1
ATOM 2977 C C . ALA A 1 433 ? 107.481 125.713 101.083 1.00 39.59 433 ALA A C 1
ATOM 2978 O O . ALA A 1 433 ? 106.408 125.988 100.535 1.00 43.15 433 ALA A O 1
ATOM 2980 N N . ILE A 1 434 ? 108.587 126.430 100.875 1.00 38.09 434 ILE A N 1
ATOM 2981 C CA . ILE A 1 434 ? 108.553 127.582 99.977 1.00 36.25 434 ILE A CA 1
ATOM 2982 C C . ILE A 1 434 ? 108.331 127.134 98.537 1.00 37.41 434 ILE A C 1
ATOM 2983 O O . ILE A 1 434 ? 107.596 127.778 97.778 1.00 38.45 434 ILE A O 1
ATOM 2988 N N . GLN A 1 435 ? 108.956 126.024 98.136 1.00 38.94 435 GLN A N 1
ATOM 2989 C CA . GLN A 1 435 ? 108.743 125.498 96.792 1.00 38.90 435 GLN A CA 1
ATOM 2990 C C . GLN A 1 435 ? 107.297 125.063 96.594 1.00 41.11 435 GLN A C 1
ATOM 2991 O O . GLN A 1 435 ? 106.715 125.280 95.524 1.00 45.46 435 GLN A O 1
ATOM 2997 N N . ALA A 1 436 ? 106.701 124.442 97.614 1.00 40.34 436 ALA A N 1
ATOM 2998 C CA . ALA A 1 436 ? 105.290 124.082 97.530 1.00 43.93 436 ALA A CA 1
ATOM 2999 C C . ALA A 1 436 ? 104.409 125.322 97.443 1.00 46.13 436 ALA A C 1
ATOM 3000 O O . ALA A 1 436 ? 103.437 125.350 96.679 1.00 50.58 436 ALA A O 1
ATOM 3002 N N . ALA A 1 437 ? 104.737 126.361 98.213 1.00 42.27 437 ALA A N 1
ATOM 3003 C CA . ALA A 1 437 ? 103.925 127.572 98.227 1.00 42.99 437 ALA A CA 1
ATOM 3004 C C . ALA A 1 437 ? 104.134 128.430 96.988 1.00 45.29 437 ALA A C 1
ATOM 3005 O O . ALA A 1 437 ? 103.341 129.348 96.747 1.00 46.16 437 ALA A O 1
ATOM 3007 N N . LYS A 1 438 ? 105.183 128.163 96.205 1.00 44.98 438 LYS A N 1
ATOM 3008 C CA . LYS A 1 438 ? 105.375 128.886 94.951 1.00 43.92 438 LYS A CA 1
ATOM 3009 C C . LYS A 1 438 ? 104.219 128.657 93.988 1.00 53.05 438 LYS A C 1
ATOM 3010 O O . LYS A 1 438 ? 103.949 129.505 93.130 1.00 56.67 438 LYS A O 1
ATOM 3016 N N . GLU A 1 439 ? 103.529 127.525 94.112 1.00 51.94 439 GLU A N 1
ATOM 3017 C CA . GLU A 1 439 ? 102.435 127.155 93.223 1.00 55.12 439 GLU A CA 1
ATOM 3018 C C . GLU A 1 439 ? 101.087 127.218 93.937 1.00 56.52 439 GLU A C 1
ATOM 3019 O O . GLU A 1 439 ? 100.206 126.388 93.709 1.00 58.59 439 GLU A O 1
ATOM 3025 N N . GLY A 1 440 ? 100.919 128.207 94.809 1.00 57.61 440 GLY A N 1
ATOM 3026 C CA . GLY A 1 440 ? 99.647 128.407 95.489 1.00 54.32 440 GLY A CA 1
ATOM 3027 C C . GLY A 1 440 ? 99.251 127.295 96.435 1.00 54.31 440 GLY A C 1
ATOM 3028 O O . GLY A 1 440 ? 98.091 126.864 96.431 1.00 59.07 440 GLY A O 1
ATOM 3029 N N . ASP A 1 441 ? 100.191 126.815 97.248 1.00 52.45 441 ASP A N 1
ATOM 3030 C CA . ASP A 1 441 ? 99.932 125.778 98.249 1.00 52.16 441 ASP A CA 1
ATOM 3031 C C . ASP A 1 441 ? 100.503 126.276 99.575 1.00 53.97 441 ASP A C 1
ATOM 3032 O O . ASP A 1 441 ? 101.655 125.992 99.912 1.00 55.14 441 ASP A O 1
ATOM 3037 N N . PHE A 1 442 ? 99.686 127.011 100.333 1.00 50.16 442 PHE A N 1
ATOM 3038 C CA . PHE A 1 442 ? 100.129 127.669 101.556 1.00 48.16 442 PHE A CA 1
ATOM 3039 C C . PHE A 1 442 ? 99.907 126.821 102.804 1.00 51.27 442 PHE A C 1
ATOM 3040 O O . PHE A 1 442 ? 99.821 127.370 103.910 1.00 51.86 442 PHE A O 1
ATOM 3048 N N . THR A 1 443 ? 99.810 125.498 102.666 1.00 49.26 443 THR A N 1
ATOM 3049 C CA . THR A 1 443 ? 99.540 124.654 103.823 1.00 50.53 443 THR A CA 1
ATOM 3050 C C . THR A 1 443 ? 100.808 124.122 104.480 1.00 48.21 443 THR A C 1
ATOM 3051 O O . THR A 1 443 ? 100.786 123.796 105.673 1.00 48.55 443 THR A O 1
ATOM 3055 N N . ALA A 1 444 ? 101.914 124.027 103.736 1.00 47.15 444 ALA A N 1
ATOM 3056 C CA . ALA A 1 444 ? 103.164 123.566 104.332 1.00 39.32 444 ALA A CA 1
ATOM 3057 C C . ALA A 1 444 ? 103.668 124.552 105.376 1.00 41.68 444 ALA A C 1
ATOM 3058 O O . ALA A 1 444 ? 104.140 124.152 106.447 1.00 48.70 444 ALA A O 1
ATOM 3060 N N . LEU A 1 445 ? 103.569 125.849 105.085 1.00 39.47 445 LEU A N 1
ATOM 3061 C CA . LEU A 1 445 ? 103.924 126.859 106.076 1.00 38.30 445 LEU A CA 1
ATOM 3062 C C . LEU A 1 445 ? 102.956 126.833 107.254 1.00 38.34 445 LEU A C 1
ATOM 3063 O O . LEU A 1 445 ? 103.354 127.077 108.400 1.00 42.00 445 LEU A O 1
ATOM 3068 N N . ASP A 1 446 ? 101.683 126.532 106.990 1.00 38.94 446 ASP A N 1
ATOM 3069 C CA . ASP A 1 446 ? 100.720 126.369 108.073 1.00 42.53 446 ASP A CA 1
ATOM 3070 C C . ASP A 1 446 ? 101.138 125.244 109.010 1.00 45.52 446 ASP A C 1
ATOM 3071 O O . ASP A 1 446 ? 101.032 125.373 110.235 1.00 51.40 446 ASP A O 1
ATOM 3076 N N . PHE A 1 447 ? 101.601 124.125 108.449 1.00 45.52 447 PHE A N 1
ATOM 3077 C CA . PHE A 1 447 ? 102.118 123.044 109.281 1.00 42.45 447 PHE A CA 1
ATOM 3078 C C . PHE A 1 447 ? 103.369 123.482 110.033 1.00 37.00 447 PHE A C 1
ATOM 3079 O O . PHE A 1 447 ? 103.508 123.216 111.232 1.00 38.46 447 PHE A O 1
ATOM 3087 N N . LEU A 1 448 ? 104.287 124.163 109.346 1.00 33.77 448 LEU A N 1
ATOM 3088 C CA . LEU A 1 448 ? 105.545 124.577 109.955 1.00 34.06 448 LEU A CA 1
ATOM 3089 C C . LEU A 1 448 ? 105.367 125.635 111.036 1.00 32.41 448 LEU A C 1
ATOM 3090 O O . LEU A 1 448 ? 106.298 125.854 111.818 1.00 33.32 448 LEU A O 1
ATOM 3095 N N . HIS A 1 449 ? 104.212 126.302 111.089 1.00 29.38 449 HIS A N 1
ATOM 3096 C CA . HIS A 1 449 ? 104.010 127.340 112.096 1.00 27.79 449 HIS A CA 1
ATOM 3097 C C . HIS A 1 449 ? 104.115 126.787 113.512 1.00 32.01 449 HIS A C 1
ATOM 3098 O O . HIS A 1 449 ? 104.738 127.409 114.380 1.00 31.98 449 HIS A O 1
ATOM 3105 N N . ASP A 1 450 ? 103.507 125.629 113.770 1.00 34.15 450 ASP A N 1
ATOM 3106 C CA . ASP A 1 450 ? 103.528 125.075 115.119 1.00 31.69 450 ASP A CA 1
ATOM 3107 C C . ASP A 1 450 ? 104.919 124.605 115.522 1.00 29.95 450 ASP A C 1
ATOM 3108 O O . ASP A 1 450 ? 105.300 124.740 116.690 1.00 31.84 450 ASP A O 1
ATOM 3113 N N . LEU A 1 451 ? 105.688 124.060 114.578 1.00 27.08 451 LEU A N 1
ATOM 3114 C CA . LEU A 1 451 ? 107.024 123.566 114.890 1.00 23.44 451 LEU A CA 1
ATOM 3115 C C . LEU A 1 451 ? 108.033 124.695 115.062 1.00 22.46 451 LEU A C 1
ATOM 3116 O O . LEU A 1 451 ? 109.014 124.534 115.796 1.00 24.48 451 LEU A O 1
ATOM 3121 N N . CYS A 1 452 ? 107.817 125.828 114.401 1.00 22.26 452 CYS A N 1
ATOM 3122 C CA . CYS A 1 452 ? 108.748 126.943 114.488 1.00 19.92 452 CYS A CA 1
ATOM 3123 C C . CYS A 1 452 ? 108.663 127.615 115.854 1.00 22.02 452 CYS A C 1
ATOM 3124 O O . CYS A 1 452 ? 107.603 127.666 116.482 1.00 26.67 452 CYS A O 1
ATOM 3127 N N . VAL A 1 453 ? 109.800 128.136 116.315 1.00 20.68 453 VAL A N 1
ATOM 3128 C CA . VAL A 1 453 ? 109.895 128.770 117.624 1.00 18.98 453 VAL A CA 1
ATOM 3129 C C . VAL A 1 453 ? 110.051 130.281 117.514 1.00 20.19 453 VAL A C 1
ATOM 3130 O O . VAL A 1 453 ? 110.270 130.951 118.529 1.00 21.09 453 VAL A O 1
ATOM 3134 N N . GLY A 1 454 ? 109.939 130.838 116.311 1.00 20.88 454 GLY A N 1
ATOM 3135 C CA . GLY A 1 454 ? 110.021 132.274 116.125 1.00 20.22 454 GLY A CA 1
ATOM 3136 C C . GLY A 1 454 ? 111.351 132.871 116.535 1.00 21.09 454 GLY A C 1
ATOM 3137 O O . GLY A 1 454 ? 111.392 133.890 117.230 1.00 20.56 454 GLY A O 1
ATOM 3138 N N . CYS A 1 455 ? 112.447 132.246 116.111 1.00 19.98 455 CYS A N 1
ATOM 3139 C CA . CYS A 1 455 ? 113.780 132.657 116.527 1.00 19.48 455 CYS A CA 1
ATOM 3140 C C . CYS A 1 455 ? 114.503 133.515 115.496 1.00 20.37 455 CYS A C 1
ATOM 3141 O O . CYS A 1 455 ? 115.585 134.029 115.797 1.00 21.21 455 CYS A O 1
ATOM 3144 N N . ARG A 1 456 ? 113.947 133.668 114.294 1.00 24.02 456 ARG A N 1
ATOM 3145 C CA . ARG A 1 456 ? 114.425 134.559 113.238 1.00 23.54 456 ARG A CA 1
ATOM 3146 C C . ARG A 1 456 ? 115.759 134.135 112.630 1.00 25.78 456 ARG A C 1
ATOM 3147 O O . ARG A 1 456 ? 116.243 134.814 111.714 1.00 30.13 456 ARG A O 1
ATOM 3155 N N . ARG A 1 457 ? 116.362 133.033 113.083 1.00 21.45 457 ARG A N 1
ATOM 3156 C CA . ARG A 1 457 ? 117.693 132.667 112.610 1.00 18.46 457 ARG A CA 1
ATOM 3157 C C . ARG A 1 457 ? 117.714 132.338 111.123 1.00 19.71 457 ARG A C 1
ATOM 3158 O O . ARG A 1 457 ? 118.781 132.397 110.504 1.00 22.83 457 ARG A O 1
ATOM 3166 N N . CYS A 1 458 ? 116.568 131.993 110.538 1.00 22.10 458 CYS A N 1
ATOM 3167 C CA . CYS A 1 458 ? 116.508 131.750 109.102 1.00 20.21 458 CYS A CA 1
ATOM 3168 C C . CYS A 1 458 ? 116.548 133.042 108.300 1.00 22.96 458 CYS A C 1
ATOM 3169 O O . CYS A 1 458 ? 117.016 133.040 107.157 1.00 28.49 458 CYS A O 1
ATOM 3172 N N . GLU A 1 459 ? 116.058 134.146 108.870 1.00 26.03 459 GLU A N 1
ATOM 3173 C CA . GLU A 1 459 ? 115.980 135.393 108.117 1.00 24.23 459 GLU A CA 1
ATOM 3174 C C . GLU A 1 459 ? 117.363 135.975 107.849 1.00 23.67 459 GLU A C 1
ATOM 3175 O O . GLU A 1 459 ? 117.606 136.544 106.779 1.00 24.84 459 GLU A O 1
ATOM 3181 N N . GLN A 1 460 ? 118.280 135.844 108.806 1.00 23.32 460 GLN A N 1
ATOM 3182 C CA . GLN A 1 460 ? 119.574 136.508 108.723 1.00 24.85 460 GLN A CA 1
ATOM 3183 C C . GLN A 1 460 ? 120.545 135.826 107.767 1.00 26.69 460 GLN A C 1
ATOM 3184 O O . GLN A 1 460 ? 121.616 136.382 107.505 1.00 30.46 460 GLN A O 1
ATOM 3190 N N . VAL A 1 461 ? 120.207 134.648 107.246 1.00 24.26 461 VAL A N 1
ATOM 3191 C CA . VAL A 1 461 ? 121.052 133.945 106.288 1.00 21.22 461 VAL A CA 1
ATOM 3192 C C . VAL A 1 461 ? 120.451 133.919 104.896 1.00 26.54 461 VAL A C 1
ATOM 3193 O O . VAL A 1 461 ? 121.011 133.266 104.003 1.00 34.60 461 VAL A O 1
ATOM 3197 N N . CYS A 1 462 ? 119.333 134.603 104.677 1.00 30.00 462 CYS A N 1
ATOM 3198 C CA . CYS A 1 462 ? 118.685 134.640 103.373 1.00 33.45 462 CYS A CA 1
ATOM 3199 C C . CYS A 1 462 ? 119.228 135.825 102.586 1.00 38.01 462 CYS A C 1
ATOM 3200 O O . CYS A 1 462 ? 119.049 136.979 102.990 1.00 43.43 462 CYS A O 1
ATOM 3203 N N . ASN A 1 463 ? 119.898 135.540 101.467 1.00 38.27 463 ASN A N 1
ATOM 3204 C CA . ASN A 1 463 ? 120.455 136.607 100.643 1.00 40.51 463 ASN A CA 1
ATOM 3205 C C . ASN A 1 463 ? 119.375 137.432 99.957 1.00 43.08 463 ASN A C 1
ATOM 3206 O O . ASN A 1 463 ? 119.658 138.547 99.508 1.00 39.81 463 ASN A O 1
ATOM 3211 N N . LYS A 1 464 ? 118.153 136.911 99.864 1.00 41.55 464 LYS A N 1
ATOM 3212 C CA . LYS A 1 464 ? 117.049 137.626 99.242 1.00 36.92 464 LYS A CA 1
ATOM 3213 C C . LYS A 1 464 ? 116.295 138.523 100.212 1.00 36.61 464 LYS A C 1
ATOM 3214 O O . LYS A 1 464 ? 115.397 139.254 99.780 1.00 40.23 464 LYS A O 1
ATOM 3220 N N . GLU A 1 465 ? 116.637 138.486 101.502 1.00 37.12 465 GLU A N 1
ATOM 3221 C CA . GLU A 1 465 ? 115.949 139.260 102.537 1.00 37.63 465 GLU A CA 1
ATOM 3222 C C . GLU A 1 465 ? 114.458 138.928 102.576 1.00 35.17 465 GLU A C 1
ATOM 3223 O O . GLU A 1 465 ? 113.598 139.810 102.561 1.00 35.57 465 GLU A O 1
ATOM 3229 N N . ILE A 1 466 ? 114.157 137.635 102.623 1.00 32.23 466 ILE A N 1
ATOM 3230 C CA . ILE A 1 466 ? 112.783 137.151 102.705 1.00 30.14 466 ILE A CA 1
ATOM 3231 C C . ILE A 1 466 ? 112.425 136.997 104.180 1.00 33.26 466 ILE A C 1
ATOM 3232 O O . ILE A 1 466 ? 113.093 136.228 104.887 1.00 37.29 466 ILE A O 1
ATOM 3237 N N . PRO A 1 467 ? 111.405 137.695 104.679 1.00 30.97 467 PRO A N 1
ATOM 3238 C CA . PRO A 1 467 ? 110.984 137.492 106.071 1.00 28.49 467 PRO A CA 1
ATOM 3239 C C . PRO A 1 467 ? 110.214 136.194 106.243 1.00 28.74 467 PRO A C 1
ATOM 3240 O O . PRO A 1 467 ? 108.980 136.182 106.194 1.00 30.06 467 PRO A O 1
ATOM 3244 N N . ILE A 1 468 ? 110.940 135.091 106.436 1.00 26.62 468 ILE A N 1
ATOM 3245 C CA . ILE A 1 468 ? 110.308 133.774 106.478 1.00 26.00 468 ILE A CA 1
ATOM 3246 C C . ILE A 1 468 ? 109.369 133.660 107.673 1.00 26.92 468 ILE A C 1
ATOM 3247 O O . ILE A 1 468 ? 108.323 133.006 107.596 1.00 29.48 468 ILE A O 1
ATOM 3252 N N . LEU A 1 469 ? 109.730 134.280 108.798 1.00 23.54 469 LEU A N 1
ATOM 3253 C CA . LEU A 1 469 ? 108.865 134.235 109.974 1.00 24.81 469 LEU A CA 1
ATOM 3254 C C . LEU A 1 469 ? 107.527 134.912 109.696 1.00 31.09 469 LEU A C 1
ATOM 3255 O O . LEU A 1 469 ? 106.462 134.378 110.032 1.00 35.48 469 LEU A O 1
ATOM 3260 N N . SER A 1 470 ? 107.563 136.087 109.064 1.00 28.58 470 SER A N 1
ATOM 3261 C CA . SER A 1 470 ? 106.326 136.771 108.707 1.00 25.92 470 SER A CA 1
ATOM 3262 C C . SER A 1 470 ? 105.550 136.005 107.645 1.00 26.92 470 SER A C 1
ATOM 3263 O O . SER A 1 470 ? 104.316 136.025 107.649 1.00 32.64 470 SER A O 1
ATOM 3266 N N . VAL A 1 471 ? 106.249 135.325 106.735 1.00 25.02 471 VAL A N 1
ATOM 3267 C CA . VAL A 1 471 ? 105.576 134.497 105.736 1.00 26.38 471 VAL A CA 1
ATOM 3268 C C . VAL A 1 471 ? 104.809 133.369 106.416 1.00 30.85 471 VAL A C 1
ATOM 3269 O O . VAL A 1 471 ? 103.649 133.088 106.086 1.00 38.30 471 VAL A O 1
ATOM 3273 N N . ILE A 1 472 ? 105.446 132.714 107.388 1.00 30.94 472 ILE A N 1
ATOM 3274 C CA . ILE A 1 472 ? 104.796 131.634 108.125 1.00 33.22 472 ILE A CA 1
ATOM 3275 C C . ILE A 1 472 ? 103.604 132.165 108.911 1.00 34.18 472 ILE A C 1
ATOM 3276 O O . ILE A 1 472 ? 102.538 131.535 108.959 1.00 36.27 472 ILE A O 1
ATOM 3281 N N . ASP A 1 473 ? 103.761 133.334 109.537 1.00 33.34 473 ASP A N 1
ATOM 3282 C CA . ASP A 1 473 ? 102.652 133.929 110.278 1.00 36.83 473 ASP A CA 1
ATOM 3283 C C . ASP A 1 473 ? 101.483 134.265 109.358 1.00 40.73 473 ASP A C 1
ATOM 3284 O O . ASP A 1 473 ? 100.319 134.054 109.717 1.00 44.65 473 ASP A O 1
ATOM 3289 N N . LYS A 1 474 ? 101.770 134.800 108.170 1.00 37.82 474 LYS A N 1
ATOM 3290 C CA . LYS A 1 474 ? 100.705 135.088 107.216 1.00 36.07 474 LYS A CA 1
ATOM 3291 C C . LYS A 1 474 ? 100.005 133.810 106.776 1.00 37.47 474 LYS A C 1
ATOM 3292 O O . LYS A 1 474 ? 98.776 133.780 106.643 1.00 44.31 474 LYS A O 1
ATOM 3298 N N . ALA A 1 475 ? 100.770 132.741 106.549 1.00 35.79 475 ALA A N 1
ATOM 3299 C CA . ALA A 1 475 ? 100.160 131.481 106.138 1.00 39.33 475 ALA A CA 1
ATOM 3300 C C . ALA A 1 475 ? 99.319 130.864 107.250 1.00 45.68 475 ALA A C 1
ATOM 3301 O O . ALA A 1 475 ? 98.350 130.152 106.967 1.00 49.62 475 ALA A O 1
ATOM 3303 N N . ALA A 1 476 ? 99.673 131.112 108.513 1.00 45.66 476 ALA A N 1
ATOM 3304 C CA . ALA A 1 476 ? 98.952 130.535 109.643 1.00 42.99 476 ALA A CA 1
ATOM 3305 C C . ALA A 1 476 ? 98.096 131.559 110.382 1.00 45.14 476 ALA A C 1
ATOM 3306 O O . ALA A 1 476 ? 97.790 131.362 111.562 1.00 48.22 476 ALA A O 1
ATOM 3308 N N . GLN A 1 477 ? 97.765 132.674 109.729 1.00 44.37 477 GLN A N 1
ATOM 3309 C CA . GLN A 1 477 ? 96.888 133.680 110.326 1.00 46.37 477 GLN A CA 1
ATOM 3310 C C . GLN A 1 477 ? 95.589 133.081 110.858 1.00 49.75 477 GLN A C 1
ATOM 3311 O O . GLN A 1 477 ? 95.178 133.372 111.987 1.00 53.24 477 GLN A O 1
ATOM 3317 N N . LYS A 1 478 ? 94.913 132.259 110.051 1.00 45.58 478 LYS A N 1
ATOM 3318 C CA . LYS A 1 478 ? 93.639 131.694 110.491 1.00 47.24 478 LYS A CA 1
ATOM 3319 C C . LYS A 1 478 ? 93.826 130.757 111.680 1.00 52.89 478 LYS A C 1
ATOM 3320 O O . LYS A 1 478 ? 93.026 130.776 112.625 1.00 52.56 478 LYS A O 1
ATOM 3326 N N . ALA A 1 479 ? 94.877 129.935 111.654 1.00 50.65 479 ALA A N 1
ATOM 3327 C CA . ALA A 1 479 ? 95.148 129.049 112.781 1.00 43.97 479 ALA A CA 1
ATOM 3328 C C . ALA A 1 479 ? 95.424 129.846 114.049 1.00 49.81 479 ALA A C 1
ATOM 3329 O O . ALA A 1 479 ? 94.954 129.483 115.133 1.00 56.97 479 ALA A O 1
ATOM 3331 N N . ILE A 1 480 ? 96.182 130.938 113.929 1.00 50.72 480 ILE A N 1
ATOM 3332 C CA . ILE A 1 480 ? 96.441 131.801 115.080 1.00 53.38 480 ILE A CA 1
ATOM 3333 C C . ILE A 1 480 ? 95.138 132.386 115.605 1.00 55.40 480 ILE A C 1
ATOM 3334 O O . ILE A 1 480 ? 94.906 132.441 116.819 1.00 56.61 480 ILE A O 1
ATOM 3339 N N . ALA A 1 481 ? 94.266 132.833 114.697 1.00 50.87 481 ALA A N 1
ATOM 3340 C CA . ALA A 1 481 ? 92.958 133.330 115.107 1.00 54.28 481 ALA A CA 1
ATOM 3341 C C . ALA A 1 481 ? 92.154 132.257 115.829 1.00 60.31 481 ALA A C 1
ATOM 3342 O O . ALA A 1 481 ? 91.342 132.572 116.706 1.00 56.72 481 ALA A O 1
ATOM 3344 N N . GLU A 1 482 ? 92.364 130.989 115.476 1.00 60.67 482 GLU A N 1
ATOM 3345 C CA . GLU A 1 482 ? 91.671 129.888 116.132 1.00 60.27 482 GLU A CA 1
ATOM 3346 C C . GLU A 1 482 ? 92.307 129.484 117.459 1.00 59.33 482 GLU A C 1
ATOM 3347 O O . GLU A 1 482 ? 91.690 128.729 118.218 1.00 59.49 482 GLU A O 1
ATOM 3353 N N . GLU A 1 483 ? 93.506 129.975 117.769 1.00 57.86 483 GLU A N 1
ATOM 3354 C CA . GLU A 1 483 ? 94.239 129.546 118.961 1.00 59.33 483 GLU A CA 1
ATOM 3355 C C . GLU A 1 483 ? 93.601 130.139 120.211 1.00 58.11 483 GLU A C 1
ATOM 3356 O O . GLU A 1 483 ? 93.862 131.288 120.574 1.00 59.03 483 GLU A O 1
ATOM 3362 N N . LYS A 1 484 ? 92.764 129.349 120.882 1.00 56.30 484 LYS A N 1
ATOM 3363 C CA . LYS A 1 484 ? 92.185 129.727 122.164 1.00 50.78 484 LYS A CA 1
ATOM 3364 C C . LYS A 1 484 ? 92.146 128.504 123.067 1.00 48.41 484 LYS A C 1
ATOM 3365 O O . LYS A 1 484 ? 91.745 127.422 122.630 1.00 53.73 484 LYS A O 1
ATOM 3371 N N . GLY A 1 485 ? 92.558 128.679 124.324 1.00 44.29 485 GLY A N 1
ATOM 3372 C CA . GLY A 1 485 ? 92.559 127.586 125.276 1.00 41.49 485 GLY A CA 1
ATOM 3373 C C . GLY A 1 485 ? 92.379 128.101 126.687 1.00 39.23 485 GLY A C 1
ATOM 3374 O O . GLY A 1 485 ? 92.371 129.307 126.934 1.00 37.67 485 GLY A O 1
ATOM 3375 N N . LEU A 1 486 ? 92.253 127.162 127.621 1.00 37.21 486 LEU A N 1
ATOM 3376 C CA . LEU A 1 486 ? 92.043 127.480 129.026 1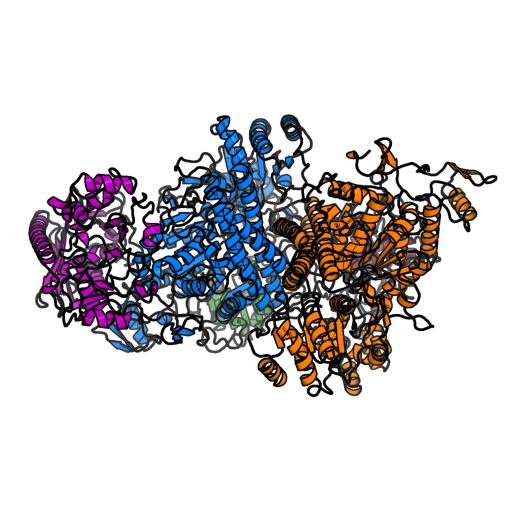.00 35.74 486 LEU A CA 1
ATOM 3377 C C . LEU A 1 486 ? 93.078 126.760 129.876 1.00 34.98 486 LEU A C 1
ATOM 3378 O O . LEU A 1 486 ? 93.379 125.587 129.636 1.00 37.12 486 LEU A O 1
ATOM 3383 N N . VAL A 1 487 ? 93.623 127.460 130.872 1.00 35.10 487 VAL A N 1
ATOM 3384 C CA . VAL A 1 487 ? 94.570 126.852 131.800 1.00 32.83 487 VAL A CA 1
ATOM 3385 C C . VAL A 1 487 ? 94.193 127.240 133.223 1.00 34.06 487 VAL A C 1
ATOM 3386 O O . VAL A 1 487 ? 93.594 128.291 133.465 1.00 35.66 487 VAL A O 1
ATOM 3390 N N . ARG A 1 488 ? 94.540 126.372 134.169 1.00 31.71 488 ARG A N 1
ATOM 3391 C CA . ARG A 1 488 ? 94.258 126.615 135.577 1.00 29.25 488 ARG A CA 1
ATOM 3392 C C . ARG A 1 488 ? 95.363 127.456 136.201 1.00 32.44 488 ARG A C 1
ATOM 3393 O O . ARG A 1 488 ? 96.550 127.234 135.946 1.00 36.36 488 ARG A O 1
ATOM 3401 N N . ALA A 1 489 ? 94.963 128.426 137.019 1.00 32.25 489 ALA A N 1
ATOM 3402 C CA . ALA A 1 489 ? 95.922 129.292 137.682 1.00 30.42 489 ALA A CA 1
ATOM 3403 C C . ALA A 1 489 ? 96.720 128.512 138.722 1.00 31.39 489 ALA A C 1
ATOM 3404 O O . ALA A 1 489 ? 96.310 127.448 139.193 1.00 36.85 489 ALA A O 1
ATOM 3406 N N . GLY A 1 490 ? 97.879 129.059 139.078 1.00 31.16 490 GLY A N 1
ATOM 3407 C CA . GLY A 1 490 ? 98.772 128.402 140.011 1.00 34.49 490 GLY A CA 1
ATOM 3408 C C . GLY A 1 490 ? 98.191 128.203 141.395 1.00 37.10 490 GLY A C 1
ATOM 3409 O O . GLY A 1 490 ? 97.925 129.171 142.114 1.00 38.33 490 GLY A O 1
ATOM 3410 N N . ARG A 1 491 ? 97.995 126.941 141.778 1.00 35.87 491 ARG A N 1
ATOM 3411 C CA . ARG A 1 491 ? 97.413 126.616 143.072 1.00 37.76 491 ARG A CA 1
ATOM 3412 C C . ARG A 1 491 ? 98.384 126.805 144.229 1.00 42.36 491 ARG A C 1
ATOM 3413 O O . ARG A 1 491 ? 97.940 127.000 145.365 1.00 47.84 491 ARG A O 1
ATOM 3421 N N . GLY A 1 492 ? 99.683 126.757 143.975 1.00 40.46 492 GLY A N 1
ATOM 3422 C CA . GLY A 1 492 ? 100.673 126.810 145.037 1.00 39.16 492 GLY A CA 1
ATOM 3423 C C . GLY A 1 492 ? 101.258 125.431 145.313 1.00 38.18 492 GLY A C 1
ATOM 3424 O O . GLY A 1 492 ? 101.681 124.735 144.392 1.00 41.79 492 GLY A O 1
ATOM 3425 N N . GLN A 1 493 ? 101.273 125.042 146.583 1.00 35.66 493 GLN A N 1
ATOM 3426 C CA . GLN A 1 493 ? 101.785 123.743 146.991 1.00 39.54 493 GLN A CA 1
ATOM 3427 C C . GLN A 1 493 ? 100.640 122.757 147.192 1.00 40.88 493 GLN A C 1
ATOM 3428 O O . GLN A 1 493 ? 99.460 123.102 147.112 1.00 44.59 493 GLN A O 1
ATOM 3434 N N . VAL A 1 494 ? 101.010 121.509 147.456 1.00 36.70 494 VAL A N 1
ATOM 3435 C CA . VAL A 1 494 ? 100.046 120.453 147.737 1.00 36.97 494 VAL A CA 1
ATOM 3436 C C . VAL A 1 494 ? 99.852 120.363 149.244 1.00 43.43 494 VAL A C 1
ATOM 3437 O O . VAL A 1 494 ? 100.826 120.274 150.001 1.00 50.59 494 VAL A O 1
ATOM 3441 N N . SER A 1 495 ? 98.597 120.391 149.679 1.00 41.49 495 SER A N 1
ATOM 3442 C CA . SER A 1 495 ? 98.292 120.382 151.101 1.00 41.58 495 SER A CA 1
ATOM 3443 C C . SER A 1 495 ? 98.573 119.011 151.711 1.00 41.42 495 SER A C 1
ATOM 3444 O O . SER A 1 495 ? 98.594 117.986 151.026 1.00 40.87 495 SER A O 1
ATOM 3447 N N . ASP A 1 496 ? 98.788 119.007 153.025 1.00 41.46 496 ASP A N 1
ATOM 3448 C CA . ASP A 1 496 ? 99.031 117.784 153.792 1.00 37.32 496 ASP A CA 1
ATOM 3449 C C . ASP A 1 496 ? 97.796 116.923 153.961 1.00 38.92 496 ASP A C 1
ATOM 3450 O O . ASP A 1 496 ? 97.874 115.966 154.734 1.00 38.65 496 ASP A O 1
ATOM 3455 N N . ALA A 1 497 ? 96.669 117.211 153.314 1.00 38.57 497 ALA A N 1
ATOM 3456 C CA . ALA A 1 497 ? 95.520 116.314 153.310 1.00 30.67 497 ALA A CA 1
ATOM 3457 C C . ALA A 1 497 ? 95.416 115.509 152.024 1.00 36.02 497 ALA A C 1
ATOM 3458 O O . ALA A 1 497 ? 95.095 114.316 152.064 1.00 37.26 497 ALA A O 1
ATOM 3460 N N . GLU A 1 498 ? 95.699 116.137 150.880 1.00 37.97 498 GLU A N 1
ATOM 3461 C CA . GLU A 1 498 ? 95.680 115.418 149.612 1.00 35.74 498 GLU A CA 1
ATOM 3462 C C . GLU A 1 498 ? 96.787 114.374 149.543 1.00 34.46 498 GLU A C 1
ATOM 3463 O O . GLU A 1 498 ? 96.603 113.319 148.928 1.00 36.66 498 GLU A O 1
ATOM 3469 N N . ILE A 1 499 ? 97.934 114.643 150.172 1.00 29.65 499 ILE A N 1
ATOM 3470 C CA . ILE A 1 499 ? 99.012 113.658 150.198 1.00 27.90 499 ILE A CA 1
ATOM 3471 C C . ILE A 1 499 ? 98.566 112.401 150.933 1.00 32.16 499 ILE A C 1
ATOM 3472 O O . ILE A 1 499 ? 98.814 111.278 150.480 1.00 37.55 499 ILE A O 1
ATOM 3477 N N . ARG A 1 500 ? 97.905 112.569 152.080 1.00 30.13 500 ARG A N 1
ATOM 3478 C CA . ARG A 1 500 ? 97.386 111.416 152.809 1.00 29.19 500 ARG A CA 1
ATOM 3479 C C . ARG A 1 500 ? 96.279 110.722 152.028 1.00 32.23 500 ARG A C 1
ATOM 3480 O O . ARG A 1 500 ? 96.185 109.489 152.037 1.00 32.81 500 ARG A O 1
ATOM 3488 N N . ALA A 1 501 ? 95.426 111.496 151.353 1.00 31.35 501 ALA A N 1
ATOM 3489 C CA . ALA A 1 501 ? 94.358 110.895 150.561 1.00 32.22 501 ALA A CA 1
ATOM 3490 C C . ALA A 1 501 ? 94.908 110.086 149.394 1.00 35.58 501 ALA A C 1
ATOM 3491 O O . ALA A 1 501 ? 94.283 109.109 148.967 1.00 38.21 501 ALA A O 1
ATOM 3493 N N . GLU A 1 502 ? 96.068 110.472 148.864 1.00 37.70 502 GLU A N 1
ATOM 3494 C CA . GLU A 1 502 ? 96.655 109.768 147.732 1.00 39.15 502 GLU A CA 1
ATOM 3495 C C . GLU A 1 502 ? 97.632 108.672 148.130 1.00 41.63 502 GLU A C 1
ATOM 3496 O O . GLU A 1 502 ? 97.938 107.811 147.298 1.00 45.28 502 GLU A O 1
ATOM 3502 N N . GLY A 1 503 ? 98.146 108.693 149.359 1.00 41.60 503 GLY A N 1
ATOM 3503 C CA . GLY A 1 503 ? 99.027 107.619 149.790 1.00 42.64 503 GLY A CA 1
ATOM 3504 C C . GLY A 1 503 ? 98.341 106.267 149.775 1.00 42.69 503 GLY A C 1
ATOM 3505 O O . GLY A 1 503 ? 98.939 105.258 149.390 1.00 43.67 503 GLY A O 1
ATOM 3506 N N . LEU A 1 504 ? 97.072 106.231 150.186 1.00 40.76 504 LEU A N 1
ATOM 3507 C CA . LEU A 1 504 ? 96.317 104.985 150.154 1.00 43.82 504 LEU A CA 1
ATOM 3508 C C . LEU A 1 504 ? 96.158 104.474 148.729 1.00 47.77 504 LEU A C 1
ATOM 3509 O O . LEU A 1 504 ? 96.306 103.273 148.468 1.00 46.71 504 LEU A O 1
ATOM 3514 N N . ASN A 1 505 ? 95.852 105.373 147.791 1.00 45.62 505 ASN A N 1
ATOM 3515 C CA . ASN A 1 505 ? 95.719 104.969 146.397 1.00 43.01 505 ASN A CA 1
ATOM 3516 C C . ASN A 1 505 ? 97.051 104.513 145.819 1.00 41.86 505 ASN A C 1
ATOM 3517 O O . ASN A 1 505 ? 97.084 103.613 144.974 1.00 42.35 505 ASN A O 1
ATOM 3522 N N . LEU A 1 506 ? 98.155 105.116 146.264 1.00 39.07 506 LEU A N 1
ATOM 3523 C CA . LEU A 1 506 ? 99.465 104.714 145.767 1.00 38.26 506 LEU A CA 1
ATOM 3524 C C . LEU A 1 506 ? 99.893 103.364 146.331 1.00 43.18 506 LEU A C 1
ATOM 3525 O O . LEU A 1 506 ? 100.608 102.615 145.656 1.00 46.57 506 LEU A O 1
ATOM 3530 N N . VAL A 1 507 ? 99.475 103.035 147.555 1.00 42.85 507 VAL A N 1
ATOM 3531 C CA . VAL A 1 507 ? 99.861 101.753 148.141 1.00 39.13 507 VAL A CA 1
ATOM 3532 C C . VAL A 1 507 ? 98.895 100.618 147.814 1.00 42.50 507 VAL A C 1
ATOM 3533 O O . VAL A 1 507 ? 99.276 99.445 147.937 1.00 43.56 507 VAL A O 1
ATOM 3537 N N . MET A 1 508 ? 97.663 100.922 147.409 1.00 42.24 508 MET A N 1
ATOM 3538 C CA . MET A 1 508 ? 96.708 99.886 147.034 1.00 42.51 508 MET A CA 1
ATOM 3539 C C . MET A 1 508 ? 96.678 99.622 145.533 1.00 42.99 508 MET A C 1
ATOM 3540 O O . MET A 1 508 ? 95.757 98.956 145.050 1.00 43.04 508 MET A O 1
ATOM 3545 N N . GLY A 1 509 ? 97.662 100.118 144.791 1.00 43.06 509 GLY A N 1
ATOM 3546 C CA . GLY A 1 509 ? 97.752 99.830 143.371 1.00 42.68 509 GLY A CA 1
ATOM 3547 C C . GLY A 1 509 ? 96.649 100.420 142.520 1.00 45.31 509 GLY A C 1
ATOM 3548 O O . GLY A 1 509 ? 96.141 99.744 141.617 1.00 48.32 509 GLY A O 1
ATOM 3549 N N . THR A 1 510 ? 96.261 101.668 142.786 1.00 44.33 510 THR A N 1
ATOM 3550 C CA . THR A 1 510 ? 95.348 102.395 141.919 1.00 41.17 510 THR A CA 1
ATOM 3551 C C . THR A 1 510 ? 95.969 103.628 141.283 1.00 39.52 510 THR A C 1
ATOM 3552 O O . THR A 1 510 ? 95.490 104.062 140.230 1.00 38.87 510 THR A O 1
ATOM 3556 N N . THR A 1 511 ? 97.009 104.200 141.885 1.00 41.38 511 THR A N 1
ATOM 3557 C CA . THR A 1 511 ? 97.768 105.285 141.275 1.00 36.36 511 THR A CA 1
ATOM 3558 C C . THR A 1 511 ? 99.109 104.743 140.800 1.00 33.19 511 THR A C 1
ATOM 3559 O O . THR A 1 511 ? 99.970 104.420 141.633 1.00 37.83 511 THR A O 1
ATOM 3563 N N . PRO A 1 512 ? 99.328 104.609 139.490 1.00 28.99 512 PRO A N 1
ATOM 3564 C CA . PRO A 1 512 ? 100.596 104.034 139.011 1.00 27.14 512 PRO A CA 1
ATOM 3565 C C . PRO A 1 512 ? 101.824 104.882 139.303 1.00 27.40 512 PRO A C 1
ATOM 3566 O O . PRO A 1 512 ? 102.937 104.348 139.256 1.00 36.93 512 PRO A O 1
ATOM 3570 N N . GLY A 1 513 ? 101.675 106.167 139.589 1.00 24.77 513 GLY A N 1
ATOM 3571 C CA . GLY A 1 513 ? 102.823 106.994 139.894 1.00 25.70 513 GLY A CA 1
ATOM 3572 C C . GLY A 1 513 ? 102.501 108.464 139.703 1.00 24.72 513 GLY A C 1
ATOM 3573 O O . GLY A 1 513 ? 101.351 108.846 139.496 1.00 28.75 513 GLY A O 1
ATOM 3574 N N . VAL A 1 514 ? 103.553 109.278 139.781 1.00 24.74 514 VAL A N 1
ATOM 3575 C CA . VAL A 1 514 ? 103.445 110.723 139.624 1.00 23.86 514 VAL A CA 1
ATOM 3576 C C . VAL A 1 514 ? 104.321 111.154 138.456 1.00 23.55 514 VAL A C 1
ATOM 3577 O O . VAL A 1 514 ? 105.497 110.778 138.381 1.00 26.42 514 VAL A O 1
ATOM 3581 N N . ILE A 1 515 ? 103.745 111.932 137.544 1.00 21.48 515 ILE A N 1
ATOM 3582 C CA . ILE A 1 515 ? 104.466 112.507 136.414 1.00 21.21 515 ILE A CA 1
ATOM 3583 C C . ILE A 1 515 ? 104.405 114.020 136.550 1.00 25.21 515 ILE A C 1
ATOM 3584 O O . ILE A 1 515 ? 103.314 114.596 136.634 1.00 28.11 515 ILE A O 1
ATOM 3589 N N . ALA A 1 516 ? 105.568 114.662 136.574 1.00 26.51 516 ALA A N 1
ATOM 3590 C CA . ALA A 1 516 ? 105.667 116.112 136.726 1.00 24.80 516 ALA A CA 1
ATOM 3591 C C . ALA A 1 516 ? 106.153 116.697 135.405 1.00 25.33 516 ALA A C 1
ATOM 3592 O O . ALA A 1 516 ? 107.351 116.681 135.114 1.00 27.07 516 ALA A O 1
ATOM 3594 N N . ILE A 1 517 ? 105.224 117.212 134.605 1.00 20.26 517 ILE A N 1
ATOM 3595 C CA . ILE A 1 517 ? 105.553 117.800 133.312 1.00 21.38 517 ILE A CA 1
ATOM 3596 C C . ILE A 1 517 ? 105.897 119.266 133.552 1.00 21.54 517 ILE A C 1
ATOM 3597 O O . ILE A 1 517 ? 105.019 120.083 133.839 1.00 23.25 517 ILE A O 1
ATOM 3602 N N . ILE A 1 518 ? 107.182 119.596 133.456 1.00 20.96 518 ILE A N 1
ATOM 3603 C CA . ILE A 1 518 ? 107.681 120.937 133.700 1.00 21.77 518 ILE A CA 1
ATOM 3604 C C . ILE A 1 518 ? 108.644 121.303 132.577 1.00 23.89 518 ILE A C 1
ATOM 3605 O O . ILE A 1 518 ? 108.828 120.553 131.621 1.00 26.74 518 ILE A O 1
ATOM 3610 N N . GLY A 1 519 ? 109.249 122.472 132.696 1.00 22.62 519 GLY A N 1
ATOM 3611 C CA . GLY A 1 519 ? 110.319 122.871 131.808 1.00 25.45 519 GLY A CA 1
ATOM 3612 C C . GLY A 1 519 ? 109.910 123.996 130.875 1.00 27.24 519 GLY A C 1
ATOM 3613 O O . GLY A 1 519 ? 108.849 124.611 131.005 1.00 31.99 519 GLY A O 1
ATOM 3614 N N . CYS A 1 520 ? 110.787 124.250 129.911 1.00 26.53 520 CYS A N 1
ATOM 3615 C CA . CYS A 1 520 ? 110.645 125.350 128.972 1.00 23.06 520 CYS A CA 1
ATOM 3616 C C . CYS A 1 520 ? 109.900 124.878 127.724 1.00 22.67 520 CYS A C 1
ATOM 3617 O O . CYS A 1 520 ? 109.322 123.789 127.693 1.00 25.14 520 CYS A O 1
ATOM 3620 N N . ALA A 1 521 ? 109.904 125.698 126.676 1.00 21.86 521 ALA A N 1
ATOM 3621 C CA . ALA A 1 521 ? 109.128 125.441 125.469 1.00 23.22 521 ALA A CA 1
ATOM 3622 C C . ALA A 1 521 ? 110.009 125.397 124.226 1.00 23.12 521 ALA A C 1
ATOM 3623 O O . ALA A 1 521 ? 109.639 125.901 123.165 1.00 28.64 521 ALA A O 1
ATOM 3625 N N . ASN A 1 522 ? 111.190 124.794 124.340 1.00 20.89 522 ASN A N 1
ATOM 3626 C CA . ASN A 1 522 ? 112.033 124.522 123.176 1.00 17.28 522 ASN A CA 1
ATOM 3627 C C . ASN A 1 522 ? 111.792 123.086 122.709 1.00 20.60 522 ASN A C 1
ATOM 3628 O O . ASN A 1 522 ? 112.660 122.215 122.768 1.00 21.97 522 ASN A O 1
ATOM 3633 N N . TYR A 1 523 ? 110.567 122.856 122.245 1.00 20.50 523 TYR A N 1
ATOM 3634 C CA . TYR A 1 523 ? 110.139 121.526 121.848 1.00 20.85 523 TYR A CA 1
ATOM 3635 C C . TYR A 1 523 ? 110.713 121.150 120.484 1.00 21.36 523 TYR A C 1
ATOM 3636 O O . TYR A 1 523 ? 110.899 122.010 119.620 1.00 23.24 523 TYR A O 1
ATOM 3645 N N . PRO A 1 524 ? 110.998 119.865 120.269 1.00 20.36 524 PRO A N 1
ATOM 3646 C CA . PRO A 1 524 ? 111.543 119.437 118.974 1.00 21.93 524 PRO A CA 1
ATOM 3647 C C . PRO A 1 524 ? 110.502 119.395 117.865 1.00 25.92 524 PRO A C 1
ATOM 3648 O O . PRO A 1 524 ? 110.813 119.700 116.710 1.00 23.64 524 PRO A O 1
ATOM 3652 N N . ALA A 1 525 ? 109.269 119.022 118.198 1.00 25.83 525 ALA A N 1
ATOM 3653 C CA . ALA A 1 525 ? 108.212 118.815 117.212 1.00 22.57 525 ALA A CA 1
ATOM 3654 C C . ALA A 1 525 ? 106.920 119.491 117.652 1.00 23.44 525 ALA A C 1
ATOM 3655 O O . ALA A 1 525 ? 105.839 118.900 117.631 1.00 27.62 525 ALA A O 1
ATOM 3657 N N . GLY A 1 526 ? 107.016 120.753 118.057 1.00 22.11 526 GLY A N 1
ATOM 3658 C CA . GLY A 1 526 ? 105.834 121.529 118.371 1.00 23.88 526 GLY A CA 1
ATOM 3659 C C . GLY A 1 526 ? 105.362 121.354 119.798 1.00 27.88 526 GLY A C 1
ATOM 3660 O O . GLY A 1 526 ? 105.862 120.535 120.572 1.00 31.80 526 GLY A O 1
ATOM 3661 N N . SER A 1 527 ? 104.349 122.145 120.142 1.00 25.87 527 SER A N 1
ATOM 3662 C CA . SER A 1 527 ? 103.839 122.221 121.504 1.00 27.24 527 SER A CA 1
ATOM 3663 C C . SER A 1 527 ? 102.779 121.173 121.814 1.00 27.34 527 SER A C 1
ATOM 3664 O O . SER A 1 527 ? 102.260 121.155 122.935 1.00 27.41 527 SER A O 1
ATOM 3667 N N . LYS A 1 528 ? 102.436 120.309 120.861 1.00 27.02 528 LYS A N 1
ATOM 3668 C CA . LYS A 1 528 ? 101.410 119.303 121.100 1.00 25.67 528 LYS A CA 1
ATOM 3669 C C . LYS A 1 528 ? 101.939 118.056 121.797 1.00 27.80 528 LYS A C 1
ATOM 3670 O O . LYS A 1 528 ? 101.135 117.248 122.273 1.00 30.81 528 LYS A O 1
ATOM 3676 N N . ASP A 1 529 ? 103.261 117.879 121.874 1.00 28.21 529 ASP A N 1
ATOM 3677 C CA . ASP A 1 529 ? 103.812 116.664 122.467 1.00 27.31 529 ASP A CA 1
ATOM 3678 C C . ASP A 1 529 ? 103.527 116.591 123.963 1.00 23.99 529 ASP A C 1
ATOM 3679 O O . ASP A 1 529 ? 103.194 115.519 124.486 1.00 22.66 529 ASP A O 1
ATOM 3684 N N . VAL A 1 530 ? 103.662 117.715 124.669 1.00 23.45 530 VAL A N 1
ATOM 3685 C CA . VAL A 1 530 ? 103.355 117.730 126.096 1.00 24.11 530 VAL A CA 1
ATOM 3686 C C . VAL A 1 530 ? 101.879 117.434 126.321 1.00 26.55 530 VAL A C 1
ATOM 3687 O O . VAL A 1 530 ? 101.511 116.710 127.255 1.00 28.72 530 VAL A O 1
ATOM 3691 N N . TYR A 1 531 ? 101.012 117.983 125.466 1.00 25.29 531 TYR A N 1
ATOM 3692 C CA . TYR A 1 531 ? 99.585 117.691 125.559 1.00 24.08 531 TYR A CA 1
ATOM 3693 C C . TYR A 1 531 ? 99.308 116.208 125.351 1.00 24.79 531 TYR A C 1
ATOM 3694 O O . TYR A 1 531 ? 98.517 115.609 126.087 1.00 26.22 531 TYR A O 1
ATOM 3703 N N . ARG A 1 532 ? 99.952 115.598 124.353 1.00 23.77 532 ARG A N 1
ATOM 3704 C CA . ARG A 1 532 ? 99.737 114.178 124.095 1.00 23.50 532 ARG A CA 1
ATOM 3705 C C . ARG A 1 532 ? 100.213 113.323 125.263 1.00 26.45 532 ARG A C 1
ATOM 3706 O O . ARG A 1 532 ? 99.525 112.380 125.673 1.00 31.49 532 ARG A O 1
ATOM 3714 N N . ILE A 1 533 ? 101.384 113.643 125.817 1.00 23.75 533 ILE A N 1
ATOM 3715 C CA . ILE A 1 533 ? 101.914 112.873 126.941 1.00 22.66 533 ILE A CA 1
ATOM 3716 C C . ILE A 1 533 ? 101.004 113.009 128.157 1.00 26.37 533 ILE A C 1
ATOM 3717 O O . ILE A 1 533 ? 100.682 112.021 128.831 1.00 27.36 533 ILE A O 1
ATOM 3722 N N . ALA A 1 534 ? 100.571 114.239 128.452 1.00 26.15 534 ALA A N 1
ATOM 3723 C CA . ALA A 1 534 ? 99.692 114.461 129.594 1.00 24.66 534 ALA A CA 1
ATOM 3724 C C . ALA A 1 534 ? 98.363 113.741 129.418 1.00 27.02 534 ALA A C 1
ATOM 3725 O O . ALA A 1 534 ? 97.847 113.140 130.365 1.00 27.80 534 ALA A O 1
ATOM 3727 N N . GLU A 1 535 ? 97.791 113.788 128.211 1.00 30.88 535 GLU A N 1
ATOM 3728 C CA . GLU A 1 535 ? 96.536 113.090 127.957 1.00 28.36 535 GLU A CA 1
ATOM 3729 C C . GLU A 1 535 ? 96.700 111.585 128.114 1.00 28.32 535 GLU A C 1
ATOM 3730 O O . GLU A 1 535 ? 95.847 110.918 128.712 1.00 29.62 535 GLU A O 1
ATOM 3736 N N . GLU A 1 536 ? 97.797 111.032 127.589 1.00 28.27 536 GLU A N 1
ATOM 3737 C CA . GLU A 1 536 ? 98.028 109.597 127.703 1.00 30.90 536 GLU A CA 1
ATOM 3738 C C . GLU A 1 536 ? 98.174 109.172 129.157 1.00 29.73 536 GLU A C 1
ATOM 3739 O O . GLU A 1 536 ? 97.626 108.142 129.567 1.00 31.14 536 GLU A O 1
ATOM 3745 N N . PHE A 1 537 ? 98.906 109.950 129.956 1.00 27.39 537 PHE A N 1
ATOM 3746 C CA . PHE A 1 537 ? 99.111 109.557 131.347 1.00 25.28 537 PHE A CA 1
ATOM 3747 C C . PHE A 1 537 ? 97.889 109.824 132.217 1.00 25.62 537 PHE A C 1
ATOM 3748 O O . PHE A 1 537 ? 97.685 109.123 133.213 1.00 29.37 537 PHE A O 1
ATOM 3756 N N . LEU A 1 538 ? 97.067 110.816 131.870 1.00 26.20 538 LEU A N 1
ATOM 3757 C CA . LEU A 1 538 ? 95.833 111.041 132.612 1.00 23.88 538 LEU A CA 1
ATOM 3758 C C . LEU A 1 538 ? 94.772 110.007 132.267 1.00 27.22 538 LEU A C 1
ATOM 3759 O O . LEU A 1 538 ? 93.946 109.667 133.121 1.00 29.20 538 LEU A O 1
ATOM 3764 N N . ASN A 1 539 ? 94.775 109.500 131.032 1.00 31.16 539 ASN A N 1
ATOM 3765 C CA . ASN A 1 539 ? 93.845 108.439 130.666 1.00 30.24 539 ASN A CA 1
ATOM 3766 C C . ASN A 1 539 ? 94.094 107.161 131.455 1.00 31.28 539 ASN A C 1
ATOM 3767 O O . ASN A 1 539 ? 93.170 106.358 131.619 1.00 38.24 539 ASN A O 1
ATOM 3772 N N . ARG A 1 540 ? 95.314 106.958 131.948 1.00 29.61 540 ARG A N 1
ATOM 3773 C CA . ARG A 1 540 ? 95.664 105.791 132.744 1.00 27.51 540 ARG A CA 1
ATOM 3774 C C . ARG A 1 540 ? 95.663 106.083 134.239 1.00 27.20 540 ARG A C 1
ATOM 3775 O O . ARG A 1 540 ? 96.184 105.277 135.017 1.00 26.32 540 ARG A O 1
ATOM 3783 N N . ASN A 1 541 ? 95.110 107.226 134.648 1.00 30.03 541 ASN A N 1
ATOM 3784 C CA . ASN A 1 541 ? 94.921 107.579 136.058 1.00 30.50 541 ASN A CA 1
ATOM 3785 C C . ASN A 1 541 ? 96.253 107.753 136.788 1.00 29.78 541 ASN A C 1
ATOM 3786 O O . ASN A 1 541 ? 96.442 107.272 137.906 1.00 29.89 541 ASN A O 1
ATOM 3791 N N . TYR A 1 542 ? 97.181 108.456 136.144 1.00 27.65 542 TYR A N 1
ATOM 3792 C CA . TYR A 1 542 ? 98.381 108.917 136.824 1.00 22.75 542 TYR A CA 1
ATOM 3793 C C . TYR A 1 542 ? 98.071 110.198 137.595 1.00 23.57 542 TYR A C 1
ATOM 3794 O O . TYR A 1 542 ? 96.963 110.738 137.539 1.00 28.78 542 TYR A O 1
ATOM 3803 N N . ILE A 1 543 ? 99.061 110.694 138.327 1.00 21.27 543 ILE A N 1
ATOM 3804 C CA . ILE A 1 543 ? 98.996 112.004 138.964 1.00 21.13 543 ILE A CA 1
ATOM 3805 C C . ILE A 1 543 ? 99.922 112.913 138.170 1.00 22.05 543 ILE A C 1
ATOM 3806 O O . ILE A 1 543 ? 101.149 112.836 138.299 1.00 26.86 543 ILE A O 1
ATOM 3811 N N . VAL A 1 544 ? 99.345 113.774 137.341 1.00 21.26 544 VAL A N 1
ATOM 3812 C CA . VAL A 1 544 ? 100.111 114.665 136.480 1.00 20.59 544 VAL A CA 1
ATOM 3813 C C . VAL A 1 544 ? 100.121 116.049 137.110 1.00 21.17 544 VAL A C 1
ATOM 3814 O O . VAL A 1 544 ? 99.062 116.627 137.379 1.00 24.36 544 VAL A O 1
ATOM 3818 N N . ALA A 1 545 ? 101.317 116.576 137.355 1.00 19.02 545 ALA A N 1
ATOM 3819 C CA . ALA A 1 545 ? 101.500 117.924 137.870 1.00 17.80 545 ALA A CA 1
ATOM 3820 C C . ALA A 1 545 ? 102.281 118.728 136.843 1.00 23.54 545 ALA A C 1
ATOM 3821 O O . ALA A 1 545 ? 103.315 118.270 136.349 1.00 28.68 545 ALA A O 1
ATOM 3823 N N . VAL A 1 546 ? 101.786 119.922 136.521 1.00 21.65 546 VAL A N 1
ATOM 3824 C CA . VAL A 1 546 ? 102.372 120.745 135.474 1.00 21.76 546 VAL A CA 1
ATOM 3825 C C . VAL A 1 546 ? 102.716 122.113 136.043 1.00 26.15 546 VAL A C 1
ATOM 3826 O O . VAL A 1 546 ? 102.160 122.553 137.050 1.00 28.83 546 VAL A O 1
ATOM 3830 N N . SER A 1 547 ? 103.657 122.782 135.379 1.00 25.82 547 SER A N 1
ATOM 3831 C CA . SER A 1 547 ? 104.080 124.117 135.774 1.00 26.00 547 SER A CA 1
ATOM 3832 C C . SER A 1 547 ? 104.865 124.741 134.631 1.00 29.07 547 SER A C 1
ATOM 3833 O O . SER A 1 547 ? 105.310 124.052 133.711 1.00 31.41 547 SER A O 1
ATOM 3836 N N . GLY A 1 548 ? 105.029 126.061 134.705 1.00 30.92 548 GLY A N 1
ATOM 3837 C CA . GLY A 1 548 ? 105.832 126.764 133.725 1.00 32.45 548 GLY A CA 1
ATOM 3838 C C . GLY A 1 548 ? 105.168 126.844 132.360 1.00 28.81 548 GLY A C 1
ATOM 3839 O O . GLY A 1 548 ? 103.943 126.807 132.224 1.00 29.54 548 GLY A O 1
ATOM 3840 N N . CYS A 1 549 ? 106.007 126.953 131.327 1.00 26.90 549 CYS A N 1
ATOM 3841 C CA . CYS A 1 549 ? 105.511 127.093 129.962 1.00 30.26 549 CYS A CA 1
ATOM 3842 C C . CYS A 1 549 ? 104.783 125.838 129.491 1.00 28.28 549 CYS A C 1
ATOM 3843 O O . CYS A 1 549 ? 103.926 125.912 128.597 1.00 29.90 549 CYS A O 1
ATOM 3846 N N . SER A 1 550 ? 105.110 124.685 130.079 1.00 24.77 550 SER A N 1
ATOM 3847 C CA . SER A 1 550 ? 104.470 123.437 129.679 1.00 23.65 550 SER A CA 1
ATOM 3848 C C . SER A 1 550 ? 102.974 123.466 129.964 1.00 28.63 550 SER A C 1
ATOM 3849 O O . SER A 1 550 ? 102.179 122.945 129.177 1.00 33.79 550 SER A O 1
ATOM 3852 N N . ALA A 1 551 ? 102.570 124.070 131.083 1.00 25.62 551 ALA A N 1
ATOM 3853 C CA . ALA A 1 551 ? 101.145 124.213 131.366 1.00 21.67 551 ALA A CA 1
ATOM 3854 C C . ALA A 1 551 ? 100.454 125.052 130.298 1.00 24.48 551 ALA A C 1
ATOM 3855 O O . ALA A 1 551 ? 99.356 124.708 129.840 1.00 28.68 551 ALA A O 1
ATOM 3857 N N . MET A 1 552 ? 101.089 126.152 129.883 1.00 24.94 552 MET A N 1
ATOM 3858 C CA . MET A 1 552 ? 100.516 126.992 128.836 1.00 25.06 552 MET A CA 1
ATOM 3859 C C . MET A 1 552 ? 100.355 126.218 127.538 1.00 28.18 552 MET A C 1
ATOM 3860 O O . MET A 1 552 ? 99.322 126.325 126.867 1.00 31.67 552 MET A O 1
ATOM 3865 N N . ASP A 1 553 ? 101.366 125.435 127.163 1.00 27.57 553 ASP A N 1
ATOM 3866 C CA . ASP A 1 553 ? 101.290 124.718 125.896 1.00 32.32 553 ASP A CA 1
ATOM 3867 C C . ASP A 1 553 ? 100.473 123.435 125.983 1.00 31.20 553 ASP A C 1
ATOM 3868 O O . ASP A 1 553 ? 100.182 122.835 124.943 1.00 37.11 553 ASP A O 1
ATOM 3873 N N . ILE A 1 554 ? 100.101 123.000 127.183 1.00 27.03 554 ILE A N 1
ATOM 3874 C CA . ILE A 1 554 ? 99.158 121.895 127.327 1.00 27.70 554 ILE A CA 1
ATOM 3875 C C . ILE A 1 554 ? 97.720 122.393 127.292 1.00 31.64 554 ILE A C 1
ATOM 3876 O O . ILE A 1 554 ? 96.853 121.766 126.678 1.00 34.67 554 ILE A O 1
ATOM 3881 N N . GLY A 1 555 ? 97.446 123.530 127.928 1.00 32.35 555 GLY A N 1
ATOM 3882 C CA . GLY A 1 555 ? 96.097 124.061 127.960 1.00 30.96 555 GLY A CA 1
ATOM 3883 C C . GLY A 1 555 ? 95.674 124.791 126.701 1.00 34.14 555 GLY A C 1
ATOM 3884 O O . GLY A 1 555 ? 94.787 125.647 126.748 1.00 37.32 555 GLY A O 1
ATOM 3885 N N . MET A 1 556 ? 96.295 124.467 125.566 1.00 34.05 556 MET A N 1
ATOM 3886 C CA . MET A 1 556 ? 96.044 125.181 124.322 1.00 36.01 556 MET A CA 1
ATOM 3887 C C . MET A 1 556 ? 95.296 124.359 123.279 1.00 39.39 556 MET A C 1
ATOM 3888 O O . MET A 1 556 ? 94.846 124.927 122.279 1.00 45.63 556 MET A O 1
ATOM 3893 N N . TYR A 1 557 ? 95.151 123.052 123.478 1.00 37.84 557 TYR A N 1
ATOM 3894 C CA . TYR A 1 557 ? 94.516 122.170 122.500 1.00 34.75 557 TYR A CA 1
ATOM 3895 C C . TYR A 1 557 ? 93.156 121.728 123.029 1.00 39.13 557 TYR A C 1
ATOM 3896 O O . TYR A 1 557 ? 93.069 120.842 123.884 1.00 42.73 557 TYR A O 1
ATOM 3905 N N . LYS A 1 558 ? 92.097 122.346 122.515 1.00 44.82 558 LYS A N 1
ATOM 3906 C CA . LYS A 1 558 ? 90.748 121.917 122.844 1.00 50.27 558 LYS A CA 1
ATOM 3907 C C . LYS A 1 558 ? 90.433 120.585 122.171 1.00 53.17 558 LYS A C 1
ATOM 3908 O O . LYS A 1 558 ? 90.960 120.261 121.103 1.00 48.58 558 LYS A O 1
ATOM 3914 N N . ASP A 1 559 ? 89.565 119.810 122.813 1.00 59.38 559 ASP A N 1
ATOM 3915 C CA . ASP A 1 559 ? 89.153 118.517 122.291 1.00 64.54 559 ASP A CA 1
ATOM 3916 C C . ASP A 1 559 ? 88.059 118.705 121.240 1.00 72.36 559 ASP A C 1
ATOM 3917 O O . ASP A 1 559 ? 87.579 119.815 120.995 1.00 74.36 559 ASP A O 1
ATOM 3922 N N . ALA A 1 560 ? 87.662 117.600 120.601 1.00 73.85 560 ALA A N 1
ATOM 3923 C CA . ALA A 1 560 ? 86.574 117.643 119.631 1.00 72.01 560 ALA A CA 1
ATOM 3924 C C . ALA A 1 560 ? 85.272 118.132 120.249 1.00 69.84 560 ALA A C 1
ATOM 3925 O O . ALA A 1 560 ? 84.400 118.627 119.526 1.00 67.88 560 ALA A O 1
ATOM 3927 N N . ASP A 1 561 ? 85.122 118.005 121.565 1.00 71.08 561 ASP A N 1
ATOM 3928 C CA . ASP A 1 561 ? 83.986 118.553 122.290 1.00 72.16 561 ASP A CA 1
ATOM 3929 C C . ASP A 1 561 ? 84.235 119.977 122.768 1.00 69.48 561 ASP A C 1
ATOM 3930 O O . ASP A 1 561 ? 83.416 120.520 123.517 1.00 66.17 561 ASP A O 1
ATOM 3935 N N . GLY A 1 562 ? 85.339 120.590 122.351 1.00 67.79 562 GLY A N 1
ATOM 3936 C CA . GLY A 1 562 ? 85.676 121.937 122.777 1.00 61.22 562 GLY A CA 1
ATOM 3937 C C . GLY A 1 562 ? 86.052 122.059 124.237 1.00 59.42 562 GLY A C 1
ATOM 3938 O O . GLY A 1 562 ? 85.644 123.021 124.899 1.00 58.16 562 GLY A O 1
ATOM 3939 N N . LYS A 1 563 ? 86.822 121.107 124.757 1.00 59.08 563 LYS A N 1
ATOM 3940 C CA . LYS A 1 563 ? 87.274 121.127 126.139 1.00 55.88 563 LYS A CA 1
ATOM 3941 C C . LYS A 1 563 ? 88.771 120.861 126.193 1.00 52.10 563 LYS A C 1
ATOM 3942 O O . LYS A 1 563 ? 89.334 120.200 125.317 1.00 53.00 563 LYS A O 1
ATOM 3948 N N . THR A 1 564 ? 89.412 121.384 127.232 1.00 46.69 564 THR A N 1
ATOM 3949 C CA . THR A 1 564 ? 90.830 121.170 127.472 1.00 42.35 564 THR A CA 1
ATOM 3950 C C . THR A 1 564 ? 91.021 120.159 128.597 1.00 43.49 564 THR A C 1
ATOM 3951 O O . THR A 1 564 ? 90.065 119.721 129.244 1.00 43.21 564 THR A O 1
ATOM 3955 N N . LEU A 1 565 ? 92.283 119.784 128.817 1.00 37.94 565 LEU A N 1
ATOM 3956 C CA . LEU A 1 565 ? 92.593 118.798 129.846 1.00 32.03 565 LEU A CA 1
ATOM 3957 C C . LEU A 1 565 ? 92.242 119.305 131.237 1.00 34.16 565 LEU A C 1
ATOM 3958 O O . LEU A 1 565 ? 91.808 118.524 132.091 1.00 39.66 565 LEU A O 1
ATOM 3963 N N . TYR A 1 566 ? 92.419 120.604 131.484 1.00 33.32 566 TYR A N 1
ATOM 3964 C CA . TYR A 1 566 ? 92.129 121.152 132.805 1.00 35.33 566 TYR A CA 1
ATOM 3965 C C . TYR A 1 566 ? 90.637 121.137 133.106 1.00 42.92 566 TYR A C 1
ATOM 3966 O O . TYR A 1 566 ? 90.244 121.044 134.275 1.00 46.87 566 TYR A O 1
ATOM 3975 N N . GLU A 1 567 ? 89.795 121.232 132.080 1.00 42.29 567 GLU A N 1
ATOM 3976 C CA . GLU A 1 567 ? 88.357 121.106 132.274 1.00 41.53 567 GLU A CA 1
ATOM 3977 C C . GLU A 1 567 ? 87.898 119.656 132.283 1.00 40.97 567 GLU A C 1
ATOM 3978 O O . GLU A 1 567 ? 86.902 119.333 132.941 1.00 43.22 567 GLU A O 1
ATOM 3984 N N . ARG A 1 568 ? 88.601 118.776 131.568 1.00 37.55 568 ARG A N 1
ATOM 3985 C CA . ARG A 1 568 ? 88.247 117.361 131.584 1.00 37.17 568 ARG A CA 1
ATOM 3986 C C . ARG A 1 568 ? 88.588 116.719 132.922 1.00 40.32 568 ARG A C 1
ATOM 3987 O O . ARG A 1 568 ? 87.832 115.879 133.424 1.00 44.44 568 ARG A O 1
ATOM 3995 N N . PHE A 1 569 ? 89.716 117.099 133.517 1.00 40.10 569 PHE A N 1
ATOM 3996 C CA . PHE A 1 569 ? 90.176 116.505 134.758 1.00 38.11 569 PHE A CA 1
ATOM 3997 C C . PHE A 1 569 ? 90.351 117.584 135.818 1.00 40.14 569 PHE A C 1
ATOM 3998 O O . PHE A 1 569 ? 90.937 118.637 135.532 1.00 41.67 569 PHE A O 1
ATOM 4006 N N . PRO A 1 570 ? 89.871 117.366 137.040 1.00 37.64 570 PRO A N 1
ATOM 4007 C CA . PRO A 1 570 ? 89.972 118.403 138.072 1.00 40.48 570 PRO A CA 1
ATOM 4008 C C . PRO A 1 570 ? 91.414 118.652 138.488 1.00 40.70 570 PRO A C 1
ATOM 4009 O O . PRO A 1 570 ? 92.329 117.890 138.170 1.00 38.09 570 PRO A O 1
ATOM 4013 N N . GLY A 1 571 ? 91.603 119.751 139.215 1.00 38.96 571 GLY A N 1
ATOM 4014 C CA . GLY A 1 571 ? 92.926 120.163 139.637 1.00 36.01 571 GLY A CA 1
ATOM 4015 C C . GLY A 1 571 ? 93.311 119.699 141.027 1.00 36.62 571 GLY A C 1
ATOM 4016 O O . GLY A 1 571 ? 94.018 120.407 141.750 1.00 38.40 571 GLY A O 1
ATOM 4017 N N . ARG A 1 572 ? 92.855 118.513 141.412 1.00 35.37 572 ARG A N 1
ATOM 4018 C CA . ARG A 1 572 ? 93.192 117.951 142.708 1.00 35.62 572 ARG A CA 1
ATOM 4019 C C . ARG A 1 572 ? 94.476 117.134 142.617 1.00 35.63 572 ARG A C 1
ATOM 4020 O O . ARG A 1 572 ? 94.955 116.792 141.535 1.00 40.20 572 ARG A O 1
ATOM 4028 N N . PHE A 1 573 ? 95.042 116.826 143.784 1.00 31.37 573 PHE A N 1
ATOM 4029 C CA . PHE A 1 573 ? 96.158 115.886 143.874 1.00 29.77 573 PHE A CA 1
ATOM 4030 C C . PHE A 1 573 ? 95.575 114.496 144.102 1.00 35.11 573 PHE A C 1
ATOM 4031 O O . PHE A 1 573 ? 95.479 113.998 145.224 1.00 36.19 573 PHE A O 1
ATOM 4039 N N . GLU A 1 574 ? 95.164 113.871 143.002 1.00 37.61 574 GLU A N 1
ATOM 4040 C CA . GLU A 1 574 ? 94.584 112.536 143.050 1.00 36.37 574 GLU A CA 1
ATOM 4041 C C . GLU A 1 574 ? 94.715 111.902 141.672 1.00 33.70 574 GLU A C 1
ATOM 4042 O O . GLU A 1 574 ? 95.035 112.571 140.687 1.00 32.54 574 GLU A O 1
ATOM 4048 N N . ARG A 1 575 ? 94.477 110.593 141.622 1.00 33.14 575 ARG A N 1
ATOM 4049 C CA . ARG A 1 575 ? 94.640 109.849 140.381 1.00 31.63 575 ARG A CA 1
ATOM 4050 C C . ARG A 1 575 ? 93.697 110.376 139.306 1.00 35.37 575 ARG A C 1
ATOM 4051 O O . ARG A 1 575 ? 92.526 110.664 139.565 1.00 37.88 575 ARG A O 1
ATOM 4059 N N . GLY A 1 576 ? 94.222 110.510 138.090 1.00 31.67 576 GLY A N 1
ATOM 4060 C CA . GLY A 1 576 ? 93.433 111.023 136.991 1.00 30.04 576 GLY A CA 1
ATOM 4061 C C . GLY A 1 576 ? 93.145 112.503 137.056 1.00 33.03 576 GLY A C 1
ATOM 4062 O O . GLY A 1 576 ? 92.199 112.967 136.417 1.00 36.91 576 GLY A O 1
ATOM 4063 N N . ASN A 1 577 ? 93.933 113.263 137.812 1.00 31.04 577 ASN A N 1
ATOM 4064 C CA . ASN A 1 577 ? 93.730 114.696 137.966 1.00 30.77 577 ASN A CA 1
ATOM 4065 C C . ASN A 1 577 ? 95.025 115.429 137.654 1.00 31.95 577 ASN A C 1
ATOM 4066 O O . ASN A 1 577 ? 96.116 114.929 137.944 1.00 32.59 577 ASN A O 1
ATOM 4071 N N . ILE A 1 578 ? 94.902 116.614 137.061 1.00 33.29 578 ILE A N 1
ATOM 4072 C CA . ILE A 1 578 ? 96.044 117.422 136.649 1.00 26.74 578 ILE A CA 1
ATOM 4073 C C . ILE A 1 578 ? 95.982 118.758 137.375 1.00 29.54 578 ILE A C 1
ATOM 4074 O O . ILE A 1 578 ? 94.960 119.452 137.324 1.00 37.43 578 ILE A O 1
ATOM 4079 N N . LEU A 1 579 ? 97.075 119.118 138.043 1.00 25.07 579 LEU A N 1
ATOM 4080 C CA . LEU A 1 579 ? 97.167 120.361 138.794 1.00 24.76 579 LEU A CA 1
ATOM 4081 C C . LEU A 1 579 ? 98.333 121.192 138.277 1.00 27.33 579 LEU A C 1
ATOM 4082 O O . LEU A 1 579 ? 99.431 120.672 138.058 1.00 32.01 579 LEU A O 1
ATOM 4087 N N . ASN A 1 580 ? 98.085 122.482 138.075 1.00 28.15 580 ASN A N 1
ATOM 4088 C CA . ASN A 1 580 ? 99.108 123.425 137.638 1.00 28.49 580 ASN A CA 1
ATOM 4089 C C . ASN A 1 580 ? 99.600 124.186 138.864 1.00 31.35 580 ASN A C 1
ATOM 4090 O O . ASN A 1 580 ? 98.871 125.013 139.422 1.00 31.92 580 ASN A O 1
ATOM 4095 N N . THR A 1 581 ? 100.836 123.902 139.283 1.00 30.18 581 THR A N 1
ATOM 4096 C CA . THR A 1 581 ? 101.365 124.518 140.497 1.00 31.10 581 THR A CA 1
ATOM 4097 C C . THR A 1 581 ? 101.556 126.020 140.322 1.00 34.02 581 THR A C 1
ATOM 4098 O O . THR A 1 581 ? 101.336 126.790 141.264 1.00 36.49 581 THR A O 1
ATOM 4102 N N . GLY A 1 582 ? 101.968 126.455 139.135 1.00 30.70 582 GLY A N 1
ATOM 4103 C CA . GLY A 1 582 ? 102.126 127.874 138.884 1.00 30.73 582 GLY A CA 1
ATOM 4104 C C . GLY A 1 582 ? 103.285 128.227 137.977 1.00 32.19 582 GLY A C 1
ATOM 4105 O O . GLY A 1 582 ? 103.485 127.601 136.933 1.00 34.48 582 GLY A O 1
ATOM 4106 N N . SER A 1 583 ? 104.057 129.236 138.371 1.00 31.09 583 SER A N 1
ATOM 4107 C CA . SER A 1 583 ? 105.169 129.721 137.566 1.00 28.88 583 SER A CA 1
ATOM 4108 C C . SER A 1 583 ? 106.371 128.794 137.740 1.00 33.07 583 SER A C 1
ATOM 4109 O O . SER A 1 583 ? 106.269 127.697 138.296 1.00 36.35 583 SER A O 1
ATOM 4112 N N . CYS A 1 584 ? 107.533 129.229 137.250 1.00 33.25 584 CYS A N 1
ATOM 4113 C CA . CYS A 1 584 ? 108.734 128.406 137.347 1.00 31.92 584 CYS A CA 1
ATOM 4114 C C . CYS A 1 584 ? 109.126 128.191 138.804 1.00 28.63 584 CYS A C 1
ATOM 4115 O O . CYS A 1 584 ? 109.396 127.061 139.228 1.00 30.51 584 CYS A O 1
ATOM 4118 N N . VAL A 1 585 ? 109.115 129.264 139.601 1.00 27.99 585 VAL A N 1
ATOM 4119 C CA . VAL A 1 585 ? 109.491 129.178 141.009 1.00 29.68 585 VAL A CA 1
ATOM 4120 C C . VAL A 1 585 ? 108.525 128.341 141.831 1.00 28.47 585 VAL A C 1
ATOM 4121 O O . VAL A 1 585 ? 108.785 128.097 143.014 1.00 28.08 585 VAL A O 1
ATOM 4125 N N . SER A 1 586 ? 107.414 127.902 141.242 1.00 27.60 586 SER A N 1
ATOM 4126 C CA . SER A 1 586 ? 106.507 126.990 141.921 1.00 26.35 586 SER A CA 1
ATOM 4127 C C . SER A 1 586 ? 106.984 125.546 141.875 1.00 27.63 586 SER A C 1
ATOM 4128 O O . SER A 1 586 ? 106.450 124.714 142.617 1.00 32.95 586 SER A O 1
ATOM 4131 N N . ASN A 1 587 ? 107.978 125.232 141.036 1.00 26.03 587 ASN A N 1
ATOM 4132 C CA . ASN A 1 587 ? 108.461 123.857 140.945 1.00 25.04 587 ASN A CA 1
ATOM 4133 C C . ASN A 1 587 ? 109.016 123.370 142.275 1.00 27.43 587 ASN A C 1
ATOM 4134 O O . ASN A 1 587 ? 109.009 122.163 142.545 1.00 28.57 587 ASN A O 1
ATOM 4139 N N . SER A 1 588 ? 109.487 124.291 143.119 1.00 27.12 588 SER A N 1
ATOM 4140 C CA . SER A 1 588 ? 109.982 123.915 144.438 1.00 26.08 588 SER A CA 1
ATOM 4141 C C . SER A 1 588 ? 108.918 123.197 145.254 1.00 25.77 588 SER A C 1
ATOM 4142 O O . SER A 1 588 ? 109.248 122.417 146.154 1.00 27.60 588 SER A O 1
ATOM 4145 N N . HIS A 1 589 ? 107.640 123.450 144.965 1.00 26.59 589 HIS A N 1
ATOM 4146 C CA . HIS A 1 589 ? 106.582 122.711 145.642 1.00 28.15 589 HIS A CA 1
ATOM 4147 C C . HIS A 1 589 ? 106.569 121.250 145.212 1.00 30.62 589 HIS A C 1
ATOM 4148 O O . HIS A 1 589 ? 106.462 120.353 146.058 1.00 37.99 589 HIS A O 1
ATOM 4155 N N . ILE A 1 590 ? 106.709 120.989 143.909 1.00 25.86 590 ILE A N 1
ATOM 4156 C CA . ILE A 1 590 ? 106.600 119.620 143.408 1.00 28.25 590 ILE A CA 1
ATOM 4157 C C . ILE A 1 590 ? 107.638 118.729 144.077 1.00 33.09 590 ILE A C 1
ATOM 4158 O O . ILE A 1 590 ? 107.304 117.703 144.683 1.00 35.34 590 ILE A O 1
ATOM 4163 N N . SER A 1 591 ? 108.906 119.148 144.042 1.00 29.95 591 SER A N 1
ATOM 4164 C CA . SER A 1 591 ? 109.941 118.409 144.756 1.00 28.53 591 SER A CA 1
ATOM 4165 C C . SER A 1 591 ? 109.631 118.359 146.243 1.00 28.62 591 SER A C 1
ATOM 4166 O O . SER A 1 591 ? 109.765 117.306 146.880 1.00 32.71 591 SER A O 1
ATOM 4169 N N . GLY A 1 592 ? 109.169 119.480 146.801 1.00 26.59 592 GLY A N 1
ATOM 4170 C CA . GLY A 1 592 ? 108.785 119.490 148.200 1.00 24.53 592 GLY A CA 1
ATOM 4171 C C . GLY A 1 592 ? 107.734 118.444 148.507 1.00 22.75 592 GLY A C 1
ATOM 4172 O O . GLY A 1 592 ? 107.764 117.816 149.570 1.00 25.82 592 GLY A O 1
ATOM 4173 N N . THR A 1 593 ? 106.813 118.218 147.564 1.00 22.30 593 THR A N 1
ATOM 4174 C CA . THR A 1 593 ? 105.804 117.181 147.749 1.00 27.21 593 THR A CA 1
ATOM 4175 C C . THR A 1 593 ? 106.463 115.854 148.094 1.00 26.10 593 THR A C 1
ATOM 4176 O O . THR A 1 593 ? 106.091 115.197 149.075 1.00 26.15 593 THR A O 1
ATOM 4180 N N . CYS A 1 594 ? 107.491 115.478 147.330 1.00 25.09 594 CYS A N 1
ATOM 4181 C CA . CYS A 1 594 ? 108.205 114.237 147.608 1.00 26.37 594 CYS A CA 1
ATOM 4182 C C . CYS A 1 594 ? 108.721 114.222 149.040 1.00 26.18 594 CYS A C 1
ATOM 4183 O O . CYS A 1 594 ? 108.519 113.248 149.775 1.00 27.24 594 CYS A O 1
ATOM 4186 N N . HIS A 1 595 ? 109.345 115.324 149.469 1.00 25.48 595 HIS A N 1
ATOM 4187 C CA . HIS A 1 595 ? 109.859 115.391 150.831 1.00 24.54 595 HIS A CA 1
ATOM 4188 C C . HIS A 1 595 ? 108.743 115.166 151.839 1.00 26.40 595 HIS A C 1
ATOM 4189 O O . HIS A 1 595 ? 108.923 114.439 152.824 1.00 29.31 595 HIS A O 1
ATOM 4196 N N . LYS A 1 596 ? 107.570 115.752 151.587 1.00 25.90 596 LYS A N 1
ATOM 4197 C CA . LYS A 1 596 ? 106.460 115.595 152.518 1.00 22.29 596 LYS A CA 1
ATOM 4198 C C . LYS A 1 596 ? 106.064 114.132 152.650 1.00 23.43 596 LYS A C 1
ATOM 4199 O O . LYS A 1 596 ? 105.701 113.677 153.741 1.00 28.35 596 LYS A O 1
ATOM 4205 N N . VAL A 1 597 ? 106.165 113.369 151.558 1.00 23.31 597 VAL A N 1
ATOM 4206 C CA . VAL A 1 597 ? 105.834 111.949 151.622 1.00 23.70 597 VAL A CA 1
ATOM 4207 C C . VAL A 1 597 ? 106.745 111.243 152.617 1.00 25.94 597 VAL A C 1
ATOM 4208 O O . VAL A 1 597 ? 106.313 110.351 153.357 1.00 25.43 597 VAL A O 1
ATOM 4212 N N . ALA A 1 598 ? 108.015 111.647 152.668 1.00 28.15 598 ALA A N 1
ATOM 4213 C CA . ALA A 1 598 ? 108.922 111.079 153.656 1.00 27.76 598 ALA A CA 1
ATOM 4214 C C . ALA A 1 598 ? 108.560 111.535 155.063 1.00 27.03 598 ALA A C 1
ATOM 4215 O O . ALA A 1 598 ? 108.712 110.776 156.027 1.00 29.76 598 ALA A O 1
ATOM 4217 N N . ALA A 1 599 ? 108.077 112.769 155.202 1.00 24.92 599 ALA A N 1
ATOM 4218 C CA . ALA A 1 599 ? 107.822 113.345 156.514 1.00 25.88 599 ALA A CA 1
ATOM 4219 C C . ALA A 1 599 ? 106.431 113.039 157.050 1.00 32.69 599 ALA A C 1
ATOM 4220 O O . ALA A 1 599 ? 106.153 113.353 158.213 1.00 40.76 599 ALA A O 1
ATOM 4222 N N . ILE A 1 600 ? 105.557 112.439 156.246 1.00 30.53 600 ILE A N 1
ATOM 4223 C CA . ILE A 1 600 ? 104.194 112.151 156.677 1.00 27.16 600 ILE A CA 1
ATOM 4224 C C . ILE A 1 600 ? 104.067 110.678 157.037 1.00 27.99 600 ILE A C 1
ATOM 4225 O O . ILE A 1 600 ? 103.758 110.331 158.182 1.00 31.15 600 ILE A O 1
ATOM 4230 N N . PHE A 1 601 ? 104.308 109.803 156.060 1.00 25.18 601 PHE A N 1
ATOM 4231 C CA . PHE A 1 601 ? 104.064 108.379 156.255 1.00 24.85 601 PHE A CA 1
ATOM 4232 C C . PHE A 1 601 ? 105.194 107.689 157.005 1.00 27.89 601 PHE A C 1
ATOM 4233 O O . PHE A 1 601 ? 104.947 106.714 157.720 1.00 30.42 601 PHE A O 1
ATOM 4241 N N . ALA A 1 602 ? 106.429 108.165 156.854 1.00 27.21 602 ALA A N 1
ATOM 4242 C CA . ALA A 1 602 ? 107.558 107.568 157.554 1.00 27.36 602 ALA A CA 1
ATOM 4243 C C . ALA A 1 602 ? 107.930 108.310 158.830 1.00 31.22 602 ALA A C 1
ATOM 4244 O O . ALA A 1 602 ? 108.630 107.743 159.677 1.00 29.74 602 ALA A O 1
ATOM 4246 N N . GLY A 1 603 ? 107.484 109.553 158.989 1.00 32.61 603 GLY A N 1
ATOM 4247 C CA . GLY A 1 603 ? 107.784 110.299 160.194 1.00 31.58 603 GLY A CA 1
ATOM 4248 C C . GLY A 1 603 ? 109.224 110.726 160.335 1.00 36.47 603 GLY A C 1
ATOM 4249 O O . GLY A 1 603 ? 109.648 111.083 161.436 1.00 37.86 603 GLY A O 1
ATOM 4250 N N . ARG A 1 604 ? 109.992 110.701 159.249 1.00 36.10 604 ARG A N 1
ATOM 4251 C CA . ARG A 1 604 ? 111.398 111.067 159.311 1.00 34.25 604 ARG A CA 1
ATOM 4252 C C . ARG A 1 604 ? 111.559 112.560 159.568 1.00 34.99 604 ARG A C 1
ATOM 4253 O O . ARG A 1 604 ? 110.721 113.377 159.179 1.00 35.37 604 ARG A O 1
ATOM 4261 N N . ASN A 1 605 ? 112.652 112.911 160.238 1.00 34.86 605 ASN A N 1
ATOM 4262 C CA . ASN A 1 605 ? 112.974 114.313 160.454 1.00 33.84 605 ASN A CA 1
ATOM 4263 C C . ASN A 1 605 ? 113.411 114.958 159.145 1.00 36.23 605 ASN A C 1
ATOM 4264 O O . ASN A 1 605 ? 114.188 114.383 158.378 1.00 37.22 605 ASN A O 1
ATOM 4269 N N . LEU A 1 606 ? 112.905 116.162 158.891 1.00 36.23 606 LEU A N 1
ATOM 4270 C CA . LEU A 1 606 ? 113.287 116.902 157.696 1.00 31.04 606 LEU A CA 1
ATOM 4271 C C . LEU A 1 606 ? 114.473 117.824 157.929 1.00 29.97 606 LEU A C 1
ATOM 4272 O O . LEU A 1 606 ? 115.215 118.111 156.985 1.00 30.67 606 LEU A O 1
ATOM 4277 N N . SER A 1 607 ? 114.677 118.283 159.161 1.00 31.25 607 SER A N 1
ATOM 4278 C CA . SER A 1 607 ? 115.706 119.276 159.452 1.00 32.38 607 SER A CA 1
ATOM 4279 C C . SER A 1 607 ? 117.089 118.681 159.218 1.00 35.58 607 SER A C 1
ATOM 4280 O O . SER A 1 607 ? 117.547 117.830 159.987 1.00 39.49 607 SER A O 1
ATOM 4283 N N . GLY A 1 608 ? 117.753 119.129 158.156 1.00 33.74 608 GLY A N 1
ATOM 4284 C CA . GLY A 1 608 ? 119.112 118.697 157.864 1.00 34.21 608 GLY A CA 1
ATOM 4285 C C . GLY A 1 608 ? 119.260 117.218 157.584 1.00 36.23 608 GLY A C 1
ATOM 4286 O O . GLY A 1 608 ? 120.222 116.595 158.048 1.00 41.96 608 GLY A O 1
ATOM 4287 N N . ASN A 1 609 ? 118.337 116.640 156.821 1.00 31.98 609 ASN A N 1
ATOM 4288 C CA . ASN A 1 609 ? 118.339 115.212 156.517 1.00 32.64 609 ASN A CA 1
ATOM 4289 C C . ASN A 1 609 ? 118.273 114.988 155.014 1.00 33.33 609 ASN A C 1
ATOM 4290 O O . ASN A 1 609 ? 117.464 114.207 154.510 1.00 35.86 609 ASN A O 1
ATOM 4295 N N . LEU A 1 610 ? 119.135 115.689 154.275 1.00 29.39 610 LEU A N 1
ATOM 4296 C CA . LEU A 1 610 ? 119.116 115.598 152.819 1.00 29.43 610 LEU A CA 1
ATOM 4297 C C . LEU A 1 610 ? 119.381 114.174 152.348 1.00 27.26 610 LEU A C 1
ATOM 4298 O O . LEU A 1 610 ? 118.669 113.654 151.481 1.00 27.81 610 LEU A O 1
ATOM 4303 N N . ALA A 1 611 ? 120.401 113.522 152.911 1.00 28.98 611 ALA A N 1
ATOM 4304 C CA . ALA A 1 611 ? 120.750 112.178 152.462 1.00 29.10 611 ALA A CA 1
ATOM 4305 C C . ALA A 1 611 ? 119.640 111.179 152.765 1.00 30.73 611 ALA A C 1
ATOM 4306 O O . ALA A 1 611 ? 119.275 110.371 151.904 1.00 34.76 611 ALA A O 1
ATOM 4308 N N . GLU A 1 612 ? 119.081 111.230 153.976 1.00 29.62 612 GLU A N 1
ATOM 4309 C CA . GLU A 1 612 ? 118.048 110.275 154.366 1.00 31.06 612 GLU A CA 1
ATOM 4310 C C . GLU A 1 612 ? 116.800 110.427 153.507 1.00 30.43 612 GLU A C 1
ATOM 4311 O O . GLU A 1 612 ? 116.270 109.442 152.975 1.00 34.30 612 GLU A O 1
ATOM 4317 N N . ILE A 1 613 ? 116.317 111.660 153.355 1.00 28.98 613 ILE A N 1
ATOM 4318 C CA . ILE A 1 613 ? 115.097 111.893 152.591 1.00 27.48 613 ILE A CA 1
ATOM 4319 C C . ILE A 1 613 ? 115.328 111.609 151.112 1.00 25.54 613 ILE A C 1
ATOM 4320 O O . ILE A 1 613 ? 114.443 111.094 150.419 1.00 25.14 613 ILE A O 1
ATOM 4325 N N . ALA A 1 614 ? 116.517 111.940 150.603 1.00 24.79 614 ALA A N 1
ATOM 4326 C CA . ALA A 1 614 ? 116.829 111.639 149.211 1.00 23.76 614 ALA A CA 1
ATOM 4327 C C . ALA A 1 614 ? 116.851 110.137 148.966 1.00 25.96 614 ALA A C 1
ATOM 4328 O O . ALA A 1 614 ? 116.332 109.661 147.951 1.00 26.45 614 ALA A O 1
ATOM 4330 N N . ASP A 1 615 ? 117.438 109.373 149.890 1.00 25.84 615 ASP A N 1
ATOM 4331 C CA . ASP A 1 615 ? 117.418 107.918 149.775 1.00 24.09 615 ASP A CA 1
ATOM 4332 C C . ASP A 1 615 ? 115.993 107.383 149.818 1.00 27.98 615 ASP A C 1
ATOM 4333 O O . ASP A 1 615 ? 115.630 106.491 149.039 1.00 33.86 615 ASP A O 1
ATOM 4338 N N . TYR A 1 616 ? 115.174 107.916 150.727 1.00 26.90 616 TYR A N 1
ATOM 4339 C CA . TYR A 1 616 ? 113.790 107.467 150.842 1.00 22.85 616 TYR A CA 1
ATOM 4340 C C . TYR A 1 616 ? 113.025 107.726 149.549 1.00 22.91 616 TYR A C 1
ATOM 4341 O O . TYR A 1 616 ? 112.292 106.858 149.062 1.00 23.65 616 TYR A O 1
ATOM 4350 N N . THR A 1 617 ? 113.187 108.920 148.978 1.00 23.13 617 THR A N 1
ATOM 4351 C CA . THR A 1 617 ? 112.512 109.245 147.726 1.00 25.68 617 THR A CA 1
ATOM 4352 C C . THR A 1 617 ? 113.021 108.374 146.583 1.00 25.72 617 THR A C 1
ATOM 4353 O O . THR A 1 617 ? 112.236 107.911 145.747 1.00 24.24 617 THR A O 1
ATOM 4357 N N . LEU A 1 618 ? 114.333 108.133 146.535 1.00 24.95 618 LEU A N 1
ATOM 4358 C CA . LEU A 1 618 ? 114.904 107.316 145.472 1.00 24.66 618 LEU A CA 1
ATOM 4359 C C . LEU A 1 618 ? 114.426 105.873 145.544 1.00 26.66 618 LEU A C 1
ATOM 4360 O O . LEU A 1 618 ? 114.273 105.222 144.505 1.00 28.88 618 LEU A O 1
ATOM 4365 N N . ASN A 1 619 ? 114.187 105.353 146.748 1.00 24.47 619 ASN A N 1
ATOM 4366 C CA . ASN A 1 619 ? 113.841 103.946 146.893 1.00 23.82 619 ASN A CA 1
ATOM 4367 C C . ASN A 1 619 ? 112.344 103.674 146.978 1.00 26.76 619 ASN A C 1
ATOM 4368 O O . ASN A 1 619 ? 111.930 102.538 146.724 1.00 27.63 619 ASN A O 1
ATOM 4373 N N . ARG A 1 620 ? 111.525 104.662 147.323 1.00 26.49 620 ARG A N 1
ATOM 4374 C CA . ARG A 1 620 ? 110.128 104.331 147.596 1.00 23.73 620 ARG A CA 1
ATOM 4375 C C . ARG A 1 620 ? 109.122 105.129 146.778 1.00 24.97 620 ARG A C 1
ATOM 4376 O O . ARG A 1 620 ? 108.116 104.566 146.343 1.00 27.15 620 ARG A O 1
ATOM 4384 N N . VAL A 1 621 ? 109.362 106.416 146.554 1.00 25.73 621 VAL A N 1
ATOM 4385 C CA . VAL A 1 621 ? 108.374 107.294 145.936 1.00 25.00 621 VAL A CA 1
ATOM 4386 C C . VAL A 1 621 ? 108.497 107.209 144.422 1.00 26.74 621 VAL A C 1
ATOM 4387 O O . VAL A 1 621 ? 109.575 107.443 143.863 1.00 31.33 621 VAL A O 1
ATOM 4391 N N . GLY A 1 622 ? 107.393 106.877 143.755 1.00 26.64 622 GLY A N 1
ATOM 4392 C CA . GLY A 1 622 ? 107.387 106.808 142.306 1.00 27.55 622 GLY A CA 1
ATOM 4393 C C . GLY A 1 622 ? 106.977 108.108 141.647 1.00 27.19 622 GLY A C 1
ATOM 4394 O O . GLY A 1 622 ? 105.786 108.378 141.457 1.00 28.79 622 GLY A O 1
ATOM 4395 N N . ALA A 1 623 ? 107.969 108.907 141.260 1.00 22.70 623 ALA A N 1
ATOM 4396 C CA . ALA A 1 623 ? 107.733 110.214 140.665 1.00 21.14 623 ALA A CA 1
ATOM 4397 C C . ALA A 1 623 ? 108.818 110.483 139.636 1.00 21.63 623 ALA A C 1
ATOM 4398 O O . ALA A 1 623 ? 110.005 110.326 139.932 1.00 25.13 623 ALA A O 1
ATOM 4400 N N . VAL A 1 624 ? 108.409 110.876 138.432 1.00 19.39 624 VAL A N 1
ATOM 4401 C CA . VAL A 1 624 ? 109.332 111.146 137.336 1.00 16.28 624 VAL A CA 1
ATOM 4402 C C . VAL A 1 624 ? 109.012 112.511 136.745 1.00 19.09 624 VAL A C 1
ATOM 4403 O O . VAL A 1 624 ? 107.843 112.842 136.518 1.00 24.49 624 VAL A O 1
ATOM 4407 N N . GLY A 1 625 ? 110.051 113.304 136.501 1.00 18.71 625 GLY A N 1
ATOM 4408 C CA . GLY A 1 625 ? 109.907 114.603 135.877 1.00 19.34 625 GLY A CA 1
ATOM 4409 C C . GLY A 1 625 ? 110.143 114.533 134.380 1.00 21.63 625 GLY A C 1
ATOM 4410 O O . GLY A 1 625 ? 110.880 113.681 133.891 1.00 22.81 625 GLY A O 1
ATOM 4411 N N . LEU A 1 626 ? 109.509 115.449 133.652 1.00 19.42 626 LEU A N 1
ATOM 4412 C CA . LEU A 1 626 ? 109.615 115.497 132.198 1.00 20.31 626 LEU A CA 1
ATOM 4413 C C . LEU A 1 626 ? 109.765 116.943 131.760 1.00 20.24 626 LEU A C 1
ATOM 4414 O O . LEU A 1 626 ? 108.849 117.749 131.953 1.00 21.11 626 LEU A O 1
ATOM 4419 N N . ALA A 1 627 ? 110.912 117.265 131.167 1.00 19.77 627 ALA A N 1
ATOM 4420 C CA . ALA A 1 627 ? 111.206 118.597 130.642 1.00 18.02 627 ALA A CA 1
ATOM 4421 C C . ALA A 1 627 ? 111.428 118.458 129.139 1.00 19.09 627 ALA A C 1
ATOM 4422 O O . ALA A 1 627 ? 112.552 118.253 128.676 1.00 23.65 627 ALA A O 1
ATOM 4424 N N . TRP A 1 628 ? 110.344 118.567 128.371 1.00 18.33 628 TRP A N 1
ATOM 4425 C CA . TRP A 1 628 ? 110.435 118.309 126.939 1.00 17.30 628 TRP A CA 1
ATOM 4426 C C . TRP A 1 628 ? 111.132 119.443 126.197 1.00 19.52 628 TRP A C 1
ATOM 4427 O O . TRP A 1 628 ? 111.851 119.190 125.224 1.00 24.40 628 TRP A O 1
ATOM 4438 N N . GLY A 1 629 ? 110.944 120.684 126.632 1.00 16.96 629 GLY A N 1
ATOM 4439 C CA . GLY A 1 629 ? 111.487 121.809 125.898 1.00 19.00 629 GLY A CA 1
ATOM 4440 C C . GLY A 1 629 ? 112.472 122.664 126.667 1.00 19.72 629 GLY A C 1
ATOM 4441 O O . GLY A 1 629 ? 112.582 123.865 126.411 1.00 22.79 629 GLY A O 1
ATOM 4442 N N . ALA A 1 630 ? 113.205 122.061 127.598 1.00 19.37 630 ALA A N 1
ATOM 4443 C CA . ALA A 1 630 ? 114.120 122.819 128.440 1.00 17.80 630 ALA A CA 1
ATOM 4444 C C . ALA A 1 630 ? 115.292 123.356 127.625 1.00 18.33 630 ALA A C 1
ATOM 4445 O O . ALA A 1 630 ? 115.927 122.615 126.869 1.00 22.37 630 ALA A O 1
ATOM 4447 N N . TYR A 1 631 ? 115.577 124.650 127.781 1.00 16.80 631 TYR A N 1
ATOM 4448 C CA . TYR A 1 631 ? 116.745 125.255 127.152 1.00 16.66 631 TYR A CA 1
ATOM 4449 C C . TYR A 1 631 ? 117.552 126.051 128.170 1.00 16.11 631 TYR A C 1
ATOM 4450 O O . TYR A 1 631 ? 118.775 126.169 128.049 1.00 18.62 631 TYR A O 1
ATOM 4459 N N . SER A 1 632 ? 116.874 126.599 129.174 1.00 16.00 632 SER A N 1
ATOM 4460 C CA . SER A 1 632 ? 117.481 127.573 130.066 1.00 14.77 632 SER A CA 1
ATOM 4461 C C . SER A 1 632 ? 118.362 126.898 131.112 1.00 16.55 632 SER A C 1
ATOM 4462 O O . SER A 1 632 ? 118.271 125.694 131.366 1.00 19.29 632 SER A O 1
ATOM 4465 N N . GLN A 1 633 ? 119.230 127.707 131.724 1.00 16.05 633 GLN A N 1
ATOM 4466 C CA . GLN A 1 633 ? 120.055 127.223 132.824 1.00 16.42 633 GLN A CA 1
ATOM 4467 C C . GLN A 1 633 ? 119.228 127.003 134.083 1.00 18.45 633 GLN A C 1
ATOM 4468 O O . GLN A 1 633 ? 119.599 126.189 134.937 1.00 20.36 633 GLN A O 1
ATOM 4474 N N . LYS A 1 634 ? 118.109 127.719 134.213 1.00 16.89 634 LYS A N 1
ATOM 4475 C CA . LYS A 1 634 ? 117.188 127.470 135.315 1.00 15.87 634 LYS A CA 1
ATOM 4476 C C . LYS A 1 634 ? 116.633 126.055 135.249 1.00 15.23 634 LYS A C 1
ATOM 4477 O O . LYS A 1 634 ? 116.491 125.387 136.279 1.00 16.84 634 LYS A O 1
ATOM 4483 N N . ALA A 1 635 ? 116.302 125.587 134.045 1.00 13.36 635 ALA A N 1
ATOM 4484 C CA . ALA A 1 635 ? 115.829 124.217 133.887 1.00 13.39 635 ALA A CA 1
ATOM 4485 C C . ALA A 1 635 ? 116.904 123.217 134.285 1.00 15.64 635 ALA A C 1
ATOM 4486 O O . ALA A 1 635 ? 116.607 122.186 134.900 1.00 19.21 635 ALA A O 1
ATOM 4488 N N . ALA A 1 636 ? 118.162 123.502 133.942 1.00 14.52 636 ALA A N 1
ATOM 4489 C CA . ALA A 1 636 ? 119.257 122.638 134.368 1.00 15.06 636 ALA A CA 1
ATOM 4490 C C . ALA A 1 636 ? 119.372 122.604 135.886 1.00 15.56 636 ALA A C 1
ATOM 4491 O O . ALA A 1 636 ? 119.565 121.537 136.478 1.00 15.61 636 ALA A O 1
ATOM 4493 N N . ALA A 1 637 ? 119.256 123.766 136.532 1.00 14.72 637 ALA A N 1
ATOM 4494 C CA . ALA A 1 637 ? 119.325 123.806 137.989 1.00 14.10 637 ALA A CA 1
ATOM 4495 C C . ALA A 1 637 ? 118.182 123.021 138.620 1.00 17.92 637 ALA A C 1
ATOM 4496 O O . ALA A 1 637 ? 118.391 122.271 139.581 1.00 22.44 637 ALA A O 1
ATOM 4498 N N . ILE A 1 638 ? 116.967 123.171 138.086 1.00 17.65 638 ILE A N 1
ATOM 4499 C CA . ILE A 1 638 ? 115.816 122.451 138.628 1.00 15.80 638 ILE A CA 1
ATOM 4500 C C . ILE A 1 638 ? 115.990 120.948 138.448 1.00 14.95 638 ILE A C 1
ATOM 4501 O O . ILE A 1 638 ? 115.731 120.165 139.370 1.00 16.03 638 ILE A O 1
ATOM 4506 N N . GLY A 1 639 ? 116.431 120.520 137.264 1.00 14.98 639 GLY A N 1
ATOM 4507 C CA . GLY A 1 639 ? 116.638 119.099 137.032 1.00 14.71 639 GLY A CA 1
ATOM 4508 C C . GLY A 1 639 ? 117.721 118.512 137.916 1.00 16.48 639 GLY A C 1
ATOM 4509 O O . GLY A 1 639 ? 117.570 117.410 138.449 1.00 20.44 639 GLY A O 1
ATOM 4510 N N . THR A 1 640 ? 118.829 119.237 138.084 1.00 15.36 640 THR A N 1
ATOM 4511 C CA . THR A 1 640 ? 119.899 118.760 138.952 1.00 16.78 640 THR A CA 1
ATOM 4512 C C . THR A 1 640 ? 119.438 118.678 140.403 1.00 17.55 640 THR A C 1
ATOM 4513 O O . THR A 1 640 ? 119.743 117.705 141.105 1.00 18.56 640 THR A O 1
ATOM 4517 N N . GLY A 1 641 ? 118.694 119.684 140.869 1.00 18.12 641 GLY A N 1
ATOM 4518 C CA . GLY A 1 641 ? 118.160 119.628 142.220 1.00 17.90 641 GLY A CA 1
ATOM 4519 C C . GLY A 1 641 ? 117.195 118.476 142.415 1.00 19.09 641 GLY A C 1
ATOM 4520 O O . GLY A 1 641 ? 117.170 117.848 143.476 1.00 19.91 641 GLY A O 1
ATOM 4521 N N . CYS A 1 642 ? 116.384 118.184 141.395 1.00 18.32 642 CYS A N 1
ATOM 4522 C CA . CYS A 1 642 ? 115.506 117.021 141.459 1.00 17.10 642 CYS A CA 1
ATOM 4523 C C . CYS A 1 642 ? 116.312 115.730 141.517 1.00 17.37 642 CYS A C 1
ATOM 4524 O O . CYS A 1 642 ? 115.954 114.796 142.243 1.00 19.89 642 CYS A O 1
ATOM 4527 N N . ASN A 1 643 ? 117.402 115.658 140.749 1.00 17.72 643 ASN A N 1
ATOM 4528 C CA . ASN A 1 643 ? 118.251 114.472 140.767 1.00 17.19 643 ASN A CA 1
ATOM 4529 C C . ASN A 1 643 ? 118.887 114.266 142.136 1.00 18.54 643 ASN A C 1
ATOM 4530 O O . ASN A 1 643 ? 118.985 113.133 142.619 1.00 21.14 643 ASN A O 1
ATOM 4535 N N . MET A 1 644 ? 119.334 115.351 142.773 1.00 17.87 644 MET A N 1
ATOM 4536 C CA . MET A 1 644 ? 119.899 115.239 144.113 1.00 18.57 644 MET A CA 1
ATOM 4537 C C . MET A 1 644 ? 118.861 114.802 145.139 1.00 19.52 644 MET A C 1
ATOM 4538 O O . MET A 1 644 ? 119.229 114.245 146.178 1.00 21.58 644 MET A O 1
ATOM 4543 N N . TYR A 1 645 ? 117.579 115.031 144.869 1.00 19.86 645 TYR A N 1
ATOM 4544 C CA . TYR A 1 645 ? 116.505 114.541 145.720 1.00 16.33 645 TYR A CA 1
ATOM 4545 C C . TYR A 1 645 ? 116.059 113.134 145.346 1.00 17.91 645 TYR A C 1
ATOM 4546 O O . TYR A 1 645 ? 115.147 112.601 145.983 1.00 22.14 645 TYR A O 1
ATOM 4555 N N . GLY A 1 646 ? 116.671 112.527 144.333 1.00 15.84 646 GLY A N 1
ATOM 4556 C CA . GLY A 1 646 ? 116.355 111.170 143.942 1.00 17.42 646 GLY A CA 1
ATOM 4557 C C . GLY A 1 646 ? 115.244 111.017 142.928 1.00 18.23 646 GLY A C 1
ATOM 4558 O O . GLY A 1 646 ? 114.750 109.898 142.745 1.00 22.63 646 GLY A O 1
ATOM 4559 N N . ILE A 1 647 ? 114.837 112.091 142.264 1.00 15.78 647 ILE A N 1
ATOM 4560 C CA . ILE A 1 647 ? 113.727 112.063 141.314 1.00 15.66 647 ILE A CA 1
ATOM 4561 C C . ILE A 1 647 ? 114.305 111.978 139.905 1.00 15.44 647 ILE A C 1
ATOM 4562 O O . ILE A 1 647 ? 114.993 112.916 139.476 1.00 16.85 647 ILE A O 1
ATOM 4567 N N . PRO A 1 648 ? 114.061 110.900 139.165 1.00 14.34 648 PRO A N 1
ATOM 4568 C CA . PRO A 1 648 ? 114.550 110.824 137.785 1.00 13.95 648 PRO A CA 1
ATOM 4569 C C . PRO A 1 648 ? 113.810 111.791 136.871 1.00 17.51 648 PRO A C 1
ATOM 4570 O O . PRO A 1 648 ? 112.655 112.155 137.101 1.00 22.97 648 PRO A O 1
ATOM 4574 N N . ALA A 1 649 ? 114.506 112.204 135.814 1.00 16.86 649 ALA A N 1
ATOM 4575 C CA . ALA A 1 649 ? 113.981 113.178 134.867 1.00 15.84 649 ALA A CA 1
ATOM 4576 C C . ALA A 1 649 ? 114.314 112.772 133.439 1.00 16.72 649 ALA A C 1
ATOM 4577 O O . ALA A 1 649 ? 115.415 112.287 133.152 1.00 20.45 649 ALA A O 1
ATOM 4579 N N . VAL A 1 650 ? 113.349 112.982 132.549 1.00 16.44 650 VAL A N 1
ATOM 4580 C CA . VAL A 1 650 ? 113.509 112.761 131.118 1.00 17.16 650 VAL A CA 1
ATOM 4581 C C . VAL A 1 650 ? 113.345 114.102 130.420 1.00 19.24 650 VAL A C 1
ATOM 4582 O O . VAL A 1 650 ? 112.354 114.806 130.643 1.00 19.72 650 VAL A O 1
ATOM 4586 N N . LEU A 1 651 ? 114.313 114.456 129.584 1.00 19.73 651 LEU A N 1
ATOM 4587 C CA . LEU A 1 651 ? 114.353 115.746 128.920 1.00 17.78 651 LEU A CA 1
ATOM 4588 C C . LEU A 1 651 ? 114.242 115.564 127.412 1.00 18.54 651 LEU A C 1
ATOM 4589 O O . LEU A 1 651 ? 114.321 114.452 126.880 1.00 19.86 651 LEU A O 1
ATOM 4594 N N . GLY A 1 652 ? 114.035 116.685 126.731 1.00 19.88 652 GLY A N 1
ATOM 4595 C CA . GLY A 1 652 ? 113.912 116.693 125.293 1.00 19.42 652 GLY A CA 1
ATOM 4596 C C . GLY A 1 652 ? 115.235 116.424 124.606 1.00 22.27 652 GLY A C 1
ATOM 4597 O O . GLY A 1 652 ? 116.300 116.451 125.230 1.00 28.01 652 GLY A O 1
ATOM 4598 N N . PRO A 1 653 ? 115.191 116.149 123.301 1.00 18.16 653 PRO A N 1
ATOM 4599 C CA . PRO A 1 653 ? 116.434 115.846 122.573 1.00 18.21 653 PRO A CA 1
ATOM 4600 C C . PRO A 1 653 ? 117.416 117.003 122.533 1.00 18.06 653 PRO A C 1
ATOM 4601 O O . PRO A 1 653 ? 118.614 116.769 122.329 1.00 15.41 653 PRO A O 1
ATOM 4605 N N . HIS A 1 654 ? 116.952 118.241 122.714 1.00 21.04 654 HIS A N 1
ATOM 4606 C CA . HIS A 1 654 ? 117.865 119.378 122.738 1.00 20.40 654 HIS A CA 1
ATOM 4607 C C . HIS A 1 654 ? 118.734 119.373 123.988 1.00 19.51 654 HIS A C 1
ATOM 4608 O O . HIS A 1 654 ? 119.853 119.897 123.969 1.00 23.32 654 HIS A O 1
ATOM 4615 N N . SER A 1 655 ? 118.246 118.771 125.074 1.00 17.71 655 SER A N 1
ATOM 4616 C CA . SER A 1 655 ? 118.946 118.813 126.352 1.00 19.08 655 SER A CA 1
ATOM 4617 C C . SER A 1 655 ? 120.261 118.049 126.336 1.00 19.62 655 SER A C 1
ATOM 4618 O O . SER A 1 655 ? 121.043 118.181 127.284 1.00 23.06 655 SER A O 1
ATOM 4621 N N . GLY A 1 656 ? 120.526 117.257 125.295 1.00 16.74 656 GLY A N 1
ATOM 4622 C CA . GLY A 1 656 ? 121.848 116.686 125.128 1.00 15.39 656 GLY A CA 1
ATOM 4623 C C . GLY A 1 656 ? 122.929 117.732 124.972 1.00 14.10 656 GLY A C 1
ATOM 4624 O O . GLY A 1 656 ? 124.112 117.423 125.146 1.00 14.86 656 GLY A O 1
ATOM 4625 N N . LYS A 1 657 ? 122.548 118.968 124.649 1.00 14.64 657 LYS A N 1
ATOM 4626 C CA . LYS A 1 657 ? 123.485 120.080 124.607 1.00 14.88 657 LYS A CA 1
ATOM 4627 C C . LYS A 1 657 ? 123.884 120.568 125.993 1.00 15.14 657 LYS A C 1
ATOM 4628 O O . LYS A 1 657 ? 124.767 121.426 126.097 1.00 18.42 657 LYS A O 1
ATOM 4634 N N . TYR A 1 658 ? 123.258 120.053 127.053 1.00 14.59 658 TYR A N 1
ATOM 4635 C CA . TYR A 1 658 ? 123.625 120.437 128.411 1.00 14.81 658 TYR A CA 1
ATOM 4636 C C . TYR A 1 658 ? 124.964 119.859 128.846 1.00 17.44 658 TYR A C 1
ATOM 4637 O O . TYR A 1 658 ? 125.486 120.276 129.885 1.00 22.27 658 TYR A O 1
ATOM 4646 N N . ARG A 1 659 ? 125.514 118.907 128.092 1.00 15.37 659 ARG A N 1
ATOM 4647 C CA . ARG A 1 659 ? 126.833 118.291 128.243 1.00 13.32 659 ARG A CA 1
ATOM 4648 C C . ARG A 1 659 ? 126.910 117.284 129.386 1.00 15.83 659 ARG A C 1
ATOM 4649 O O . ARG A 1 659 ? 127.996 116.748 129.624 1.00 18.64 659 ARG A O 1
ATOM 4657 N N . ARG A 1 660 ? 125.822 117.002 130.099 1.00 16.45 660 ARG A N 1
ATOM 4658 C CA . ARG A 1 660 ? 125.898 116.041 131.189 1.00 17.46 660 ARG A CA 1
ATOM 4659 C C . ARG A 1 660 ? 124.574 115.310 131.348 1.00 17.97 660 ARG A C 1
ATOM 4660 O O . ARG A 1 660 ? 123.504 115.924 131.312 1.00 19.67 660 ARG A O 1
ATOM 4668 N N . ALA A 1 661 ? 124.666 113.994 131.523 1.00 14.85 661 ALA A N 1
ATOM 4669 C CA . ALA A 1 661 ? 123.534 113.154 131.884 1.00 14.05 661 ALA A CA 1
ATOM 4670 C C . ALA A 1 661 ? 123.988 112.191 132.971 1.00 16.59 661 ALA A C 1
ATOM 4671 O O . ALA A 1 661 ? 125.175 112.091 133.277 1.00 19.87 661 ALA A O 1
ATOM 4673 N N . LEU A 1 662 ? 123.034 111.471 133.556 1.00 16.06 662 LEU A N 1
ATOM 4674 C CA . LEU A 1 662 ? 123.322 110.490 134.600 1.00 15.13 662 LEU A CA 1
ATOM 4675 C C . LEU A 1 662 ? 122.620 109.188 134.246 1.00 15.13 662 LEU A C 1
ATOM 4676 O O . LEU A 1 662 ? 121.396 109.086 134.378 1.00 16.18 662 LEU A O 1
ATOM 4681 N N . ILE A 1 663 ? 123.387 108.193 133.805 1.00 16.61 663 ILE A N 1
ATOM 4682 C CA . ILE A 1 663 ? 122.820 106.928 133.350 1.00 17.08 663 ILE A CA 1
ATOM 4683 C C . ILE A 1 663 ? 123.481 105.788 134.110 1.00 21.03 663 ILE A C 1
ATOM 4684 O O . ILE A 1 663 ? 124.652 105.869 134.491 1.00 23.66 663 ILE A O 1
ATOM 4689 N N . ALA A 1 664 ? 122.718 104.724 134.346 1.00 22.33 664 ALA A N 1
ATOM 4690 C CA . ALA A 1 664 ? 123.191 103.564 135.085 1.00 23.63 664 ALA A CA 1
ATOM 4691 C C . ALA A 1 664 ? 123.396 102.390 134.139 1.00 33.89 664 ALA A C 1
ATOM 4692 O O . ALA A 1 664 ? 122.626 102.199 133.193 1.00 35.09 664 ALA A O 1
ATOM 4694 N N . LYS A 1 665 ? 124.440 101.605 134.400 1.00 33.54 665 LYS A N 1
ATOM 4695 C CA . LYS A 1 665 ? 124.737 100.425 133.595 1.00 34.64 665 LYS A CA 1
ATOM 4696 C C . LYS A 1 665 ? 123.829 99.284 134.035 1.00 40.40 665 LYS A C 1
ATOM 4697 O O . LYS A 1 665 ? 123.974 98.757 135.142 1.00 45.59 665 LYS A O 1
ATOM 4703 N N . THR A 1 666 ? 122.889 98.906 133.168 1.00 39.99 666 THR A N 1
ATOM 4704 C CA . THR A 1 666 ? 121.965 97.824 133.491 1.00 38.33 666 THR A CA 1
ATOM 4705 C C . THR A 1 666 ? 122.690 96.489 133.621 1.00 43.24 666 THR A C 1
ATOM 4706 O O . THR A 1 666 ? 122.407 95.706 134.536 1.00 47.92 666 THR A O 1
ATOM 4710 N N . TYR A 1 667 ? 123.646 96.222 132.728 1.00 38.53 667 TYR A N 1
ATOM 4711 C CA . TYR A 1 667 ? 124.249 94.895 132.653 1.00 37.66 667 TYR A CA 1
ATOM 4712 C C . TYR A 1 667 ? 125.092 94.565 133.881 1.00 42.72 667 TYR A C 1
ATOM 4713 O O . TYR A 1 667 ? 125.135 93.404 134.300 1.00 44.49 667 TYR A O 1
ATOM 4722 N N . ASP A 1 668 ? 125.767 95.551 134.467 1.00 43.33 668 ASP A N 1
ATOM 4723 C CA . ASP A 1 668 ? 126.632 95.304 135.618 1.00 42.22 668 ASP A CA 1
ATOM 4724 C C . ASP A 1 668 ? 125.761 95.064 136.846 1.00 43.82 668 ASP A C 1
ATOM 4725 O O . ASP A 1 668 ? 125.125 95.991 137.357 1.00 42.19 668 ASP A O 1
ATOM 4730 N N . GLU A 1 669 ? 125.737 93.819 137.327 1.00 46.85 669 GLU A N 1
ATOM 4731 C CA . GLU A 1 669 ? 124.865 93.435 138.430 1.00 45.78 669 GLU A CA 1
ATOM 4732 C C . GLU A 1 669 ? 125.392 93.857 139.794 1.00 43.67 669 GLU A C 1
ATOM 4733 O O . GLU A 1 669 ? 124.635 93.812 140.769 1.00 44.38 669 GLU A O 1
ATOM 4739 N N . ASN A 1 670 ? 126.656 94.260 139.894 1.00 43.94 670 ASN A N 1
ATOM 4740 C CA . ASN A 1 670 ? 127.220 94.667 141.174 1.00 44.84 670 ASN A CA 1
ATOM 4741 C C . ASN A 1 670 ? 126.897 96.111 141.533 1.00 42.74 670 ASN A C 1
ATOM 4742 O O . ASN A 1 670 ? 127.248 96.550 142.633 1.00 40.52 670 ASN A O 1
ATOM 4747 N N . LYS A 1 671 ? 126.242 96.855 140.641 1.00 41.72 671 LYS A N 1
ATOM 4748 C CA . LYS A 1 671 ? 125.862 98.238 140.899 1.00 41.45 671 LYS A CA 1
ATOM 4749 C C . LYS A 1 671 ? 124.372 98.380 141.183 1.00 39.00 671 LYS A C 1
ATOM 4750 O O . LYS A 1 671 ? 123.809 99.463 141.002 1.00 39.47 671 LYS A O 1
ATOM 4756 N N . TRP A 1 672 ? 123.724 97.304 141.618 1.00 37.23 672 TRP A N 1
ATOM 4757 C CA . TRP A 1 672 ? 122.304 97.292 141.949 1.00 35.60 672 TRP A CA 1
ATOM 4758 C C . TRP A 1 672 ? 122.085 96.609 143.291 1.00 38.88 672 TRP A C 1
ATOM 4759 O O . TRP A 1 672 ? 121.220 95.746 143.449 1.00 41.33 672 TRP A O 1
ATOM 4770 N N . LYS A 1 673 ? 122.888 96.989 144.283 1.00 38.94 673 LYS A N 1
ATOM 4771 C CA . LYS A 1 673 ? 122.812 96.420 145.620 1.00 36.85 673 LYS A CA 1
ATOM 4772 C C . LYS A 1 673 ? 122.639 97.534 146.642 1.00 37.90 673 LYS A C 1
ATOM 4773 O O . LYS A 1 673 ? 123.251 98.599 146.520 1.00 41.99 673 LYS A O 1
ATOM 4779 N N . VAL A 1 674 ? 121.805 97.280 147.648 1.00 39.32 674 VAL A N 1
ATOM 4780 C CA . VAL A 1 674 ? 121.567 98.204 148.743 1.00 38.90 674 VAL A CA 1
ATOM 4781 C C . VAL A 1 674 ? 121.762 97.447 150.053 1.00 40.21 674 VAL A C 1
ATOM 4782 O O . VAL A 1 674 ? 122.129 96.275 150.061 1.00 41.64 674 VAL A O 1
ATOM 4786 N N . TYR A 1 675 ? 121.505 98.128 151.165 1.00 39.65 675 TYR A N 1
ATOM 4787 C CA . TYR A 1 675 ? 121.569 97.519 152.484 1.00 37.72 675 TYR A CA 1
ATOM 4788 C C . TYR A 1 675 ? 120.174 97.460 153.088 1.00 39.58 675 TYR A C 1
ATOM 4789 O O . TYR A 1 675 ? 119.379 98.391 152.930 1.00 42.55 675 TYR A O 1
ATOM 4798 N N . ASP A 1 676 ? 119.877 96.357 153.767 1.00 38.60 676 ASP A N 1
ATOM 4799 C CA . ASP A 1 676 ? 118.613 96.226 154.478 1.00 36.37 676 ASP A CA 1
ATOM 4800 C C . ASP A 1 676 ? 118.733 96.952 155.813 1.00 41.03 676 ASP A C 1
ATOM 4801 O O . ASP A 1 676 ? 119.588 96.610 156.636 1.00 45.80 676 ASP A O 1
ATOM 4806 N N . SER A 1 677 ? 117.881 97.951 156.027 1.00 38.71 677 SER A N 1
ATOM 4807 C CA . SER A 1 677 ? 117.977 98.813 157.205 1.00 40.29 677 SER A CA 1
ATOM 4808 C C . SER A 1 677 ? 117.673 98.087 158.511 1.00 48.43 677 SER A C 1
ATOM 4809 O O . SER A 1 677 ? 117.729 98.721 159.573 1.00 52.30 677 SER A O 1
ATOM 4812 N N . ARG A 1 678 ? 117.353 96.797 158.468 1.00 46.99 678 ARG A N 1
ATOM 4813 C CA . ARG A 1 678 ? 117.153 95.984 159.661 1.00 46.02 678 ARG A CA 1
ATOM 4814 C C . ARG A 1 678 ? 118.311 95.041 159.939 1.00 48.39 678 ARG A C 1
ATOM 4815 O O . ARG A 1 678 ? 118.673 94.840 161.100 1.00 50.35 678 ARG A O 1
ATOM 4823 N N . ASN A 1 679 ? 118.900 94.457 158.898 1.00 45.41 679 ASN A N 1
ATOM 4824 C CA . ASN A 1 679 ? 120.008 93.521 159.034 1.00 43.80 679 ASN A CA 1
ATOM 4825 C C . ASN A 1 679 ? 121.358 94.148 158.723 1.00 48.07 679 ASN A C 1
ATOM 4826 O O . ASN A 1 679 ? 122.363 93.779 159.338 1.00 52.75 679 ASN A O 1
ATOM 4831 N N . GLY A 1 680 ? 121.406 95.091 157.785 1.00 46.63 680 GLY A N 1
ATOM 4832 C CA . GLY A 1 680 ? 122.658 95.616 157.291 1.00 41.93 680 GLY A CA 1
ATOM 4833 C C . GLY A 1 680 ? 123.302 94.784 156.207 1.00 43.26 680 GLY A C 1
ATOM 4834 O O . GLY A 1 680 ? 124.405 95.123 155.760 1.00 49.44 680 GLY A O 1
ATOM 4835 N N . SER A 1 681 ? 122.652 93.709 155.773 1.00 38.98 681 SER A N 1
ATOM 4836 C CA . SER A 1 681 ? 123.171 92.826 154.743 1.00 42.63 681 SER A CA 1
ATOM 4837 C C . SER A 1 681 ? 122.874 93.383 153.352 1.00 46.30 681 SER A C 1
ATOM 4838 O O . SER A 1 681 ? 122.086 94.315 153.179 1.00 46.45 681 SER A O 1
ATOM 4841 N N . GLU A 1 682 ? 123.522 92.794 152.351 1.00 47.11 682 GLU A N 1
ATOM 4842 C CA . GLU A 1 682 ? 123.337 93.218 150.971 1.00 42.93 682 GLU A CA 1
ATOM 4843 C C . GLU A 1 682 ? 122.014 92.687 150.433 1.00 46.15 682 GLU A C 1
ATOM 4844 O O . GLU A 1 682 ? 121.669 91.521 150.648 1.00 49.49 682 GLU A O 1
ATOM 4850 N N . LEU A 1 683 ? 121.277 93.547 149.735 1.00 45.81 683 LEU A N 1
ATOM 4851 C CA . LEU A 1 683 ? 119.968 93.215 149.190 1.00 43.76 683 LEU A CA 1
ATOM 4852 C C . LEU A 1 683 ? 119.902 93.670 147.740 1.00 41.62 683 LEU A C 1
ATOM 4853 O O . LEU A 1 683 ? 120.335 94.780 147.414 1.00 42.44 683 LEU A O 1
ATOM 4858 N N . ASP A 1 684 ? 119.367 92.813 146.877 1.00 43.05 684 ASP A N 1
ATOM 4859 C CA . ASP A 1 684 ? 119.208 93.153 145.472 1.00 41.33 684 ASP A CA 1
ATOM 4860 C C . ASP A 1 684 ? 117.987 94.040 145.269 1.00 41.70 684 ASP A C 1
ATOM 4861 O O . ASP A 1 684 ? 117.013 93.979 146.025 1.00 46.94 684 ASP A O 1
ATOM 4866 N N . ILE A 1 685 ? 118.050 94.878 144.239 1.00 36.01 685 ILE A N 1
ATOM 4867 C CA . ILE A 1 685 ? 116.929 95.736 143.864 1.00 35.62 685 ILE A CA 1
ATOM 4868 C C . ILE A 1 685 ? 116.721 95.643 142.357 1.00 34.49 685 ILE A C 1
ATOM 4869 O O . ILE A 1 685 ? 117.678 95.370 141.618 1.00 32.75 685 ILE A O 1
ATOM 4874 N N . PRO A 1 686 ? 115.501 95.850 141.856 1.00 32.90 686 PRO A N 1
ATOM 4875 C CA . PRO A 1 686 ? 115.308 95.877 140.410 1.00 30.99 686 PRO A CA 1
ATOM 4876 C C . PRO A 1 686 ? 115.998 97.084 139.804 1.00 31.02 686 PRO A C 1
ATOM 4877 O O . PRO A 1 686 ? 116.151 98.126 140.464 1.00 32.27 686 PRO A O 1
ATOM 4881 N N . PRO A 1 687 ? 116.436 96.993 138.550 1.00 29.91 687 PRO A N 1
ATOM 4882 C CA . PRO A 1 687 ? 117.136 98.137 137.925 1.00 29.88 687 PRO A CA 1
ATOM 4883 C C . PRO A 1 687 ? 116.179 99.249 137.509 1.00 30.25 687 PRO A C 1
ATOM 4884 O O . PRO A 1 687 ? 115.978 99.552 136.329 1.00 31.44 687 PRO A O 1
ATOM 4888 N N . SER A 1 688 ? 115.566 99.888 138.508 1.00 26.74 688 SER A N 1
ATOM 4889 C CA . SER A 1 688 ? 114.665 101.004 138.279 1.00 23.31 688 SER A CA 1
ATOM 4890 C C . SER A 1 688 ? 114.719 101.927 139.490 1.00 23.33 688 SER A C 1
ATOM 4891 O O . SER A 1 688 ? 114.602 101.441 140.626 1.00 25.84 688 SER A O 1
ATOM 4894 N N . PRO A 1 689 ? 114.889 103.240 139.289 1.00 22.99 689 PRO A N 1
ATOM 4895 C CA . PRO A 1 689 ? 115.038 103.933 138.002 1.00 24.67 689 PRO A CA 1
ATOM 4896 C C . PRO A 1 689 ? 116.408 103.685 137.381 1.00 25.88 689 PRO A C 1
ATOM 4897 O O . PRO A 1 689 ? 117.413 103.628 138.082 1.00 29.50 689 PRO A O 1
ATOM 4901 N N . GLU A 1 690 ? 116.473 103.529 136.062 1.00 23.27 690 GLU A N 1
ATOM 4902 C CA . GLU A 1 690 ? 117.720 103.230 135.374 1.00 25.31 690 GLU A CA 1
ATOM 4903 C C . GLU A 1 690 ? 118.514 104.479 135.020 1.00 26.98 690 GLU A C 1
ATOM 4904 O O . GLU A 1 690 ? 119.595 104.363 134.434 1.00 29.88 690 GLU A O 1
ATOM 4910 N N . PHE A 1 691 ? 118.007 105.661 135.358 1.00 22.90 691 PHE A N 1
ATOM 4911 C CA . PHE A 1 691 ? 118.741 106.899 135.147 1.00 19.50 691 PHE A CA 1
ATOM 4912 C C . PHE A 1 691 ? 118.242 107.935 136.142 1.00 19.74 691 PHE A C 1
ATOM 4913 O O . PHE A 1 691 ? 117.135 107.827 136.674 1.00 26.22 691 PHE A O 1
ATOM 4921 N N . LEU A 1 692 ? 119.076 108.943 136.386 1.00 16.37 692 LEU A N 1
ATOM 4922 C CA . LEU A 1 692 ? 118.649 110.112 137.140 1.00 14.82 692 LEU A CA 1
ATOM 4923 C C . LEU A 1 692 ? 118.257 111.273 136.243 1.00 15.95 692 LEU A C 1
ATOM 4924 O O . LEU A 1 692 ? 117.278 111.964 136.534 1.00 20.75 692 LEU A O 1
ATOM 4929 N N . ILE A 1 693 ? 118.983 111.495 135.154 1.00 14.63 693 ILE A N 1
ATOM 4930 C CA . ILE A 1 693 ? 118.538 112.401 134.101 1.00 16.20 693 ILE A CA 1
ATOM 4931 C C . ILE A 1 693 ? 118.916 111.774 132.767 1.00 15.16 693 ILE A C 1
ATOM 4932 O O . ILE A 1 693 ? 119.981 111.163 132.635 1.00 18.03 693 ILE A O 1
ATOM 4937 N N . THR A 1 694 ? 118.016 111.867 131.794 1.00 12.94 694 THR A N 1
ATOM 4938 C CA . THR A 1 694 ? 118.286 111.306 130.474 1.00 15.78 694 THR A CA 1
ATOM 4939 C C . THR A 1 694 ? 117.549 112.144 129.438 1.00 17.62 694 THR A C 1
ATOM 4940 O O . THR A 1 694 ? 116.804 113.064 129.779 1.00 18.94 694 THR A O 1
ATOM 4944 N N . THR A 1 695 ? 117.759 111.822 128.163 1.00 17.60 695 THR A N 1
ATOM 4945 C CA . THR A 1 695 ? 117.113 112.520 127.063 1.00 19.55 695 THR A CA 1
ATOM 4946 C C . THR A 1 695 ? 116.344 111.527 126.205 1.00 20.71 695 THR A C 1
ATOM 4947 O O . THR A 1 695 ? 116.708 110.353 126.109 1.00 24.08 695 THR A O 1
ATOM 4951 N N . ALA A 1 696 ? 115.270 112.012 125.587 1.00 21.07 696 ALA A N 1
ATOM 4952 C CA . ALA A 1 696 ? 114.456 111.210 124.685 1.00 21.94 696 ALA A CA 1
ATOM 4953 C C . ALA A 1 696 ? 114.203 111.994 123.407 1.00 26.90 696 ALA A C 1
ATOM 4954 O O . ALA A 1 696 ? 114.123 113.224 123.425 1.00 31.91 696 ALA A O 1
ATOM 4956 N N . GLU A 1 697 ? 114.072 111.273 122.294 1.00 24.53 697 GLU A N 1
ATOM 4957 C CA . GLU A 1 697 ? 113.933 111.918 120.993 1.00 25.82 697 GLU A CA 1
ATOM 4958 C C . GLU A 1 697 ? 112.477 112.212 120.640 1.00 28.79 697 GLU A C 1
ATOM 4959 O O . GLU A 1 697 ? 112.131 113.357 120.336 1.00 34.35 697 GLU A O 1
ATOM 4965 N N . THR A 1 698 ? 111.620 111.198 120.665 1.00 26.58 698 THR A N 1
ATOM 4966 C CA . THR A 1 698 ? 110.208 111.360 120.354 1.00 23.66 698 THR A CA 1
ATOM 4967 C C . THR A 1 698 ? 109.371 111.182 121.613 1.00 26.05 698 THR A C 1
ATOM 4968 O O . THR A 1 698 ? 109.841 110.670 122.632 1.00 29.66 698 THR A O 1
ATOM 4972 N N . TRP A 1 699 ? 108.111 111.618 121.533 1.00 24.48 699 TRP A N 1
ATOM 4973 C CA . TRP A 1 699 ? 107.251 111.598 122.710 1.00 22.06 699 TRP A CA 1
ATOM 4974 C C . TRP A 1 699 ? 106.768 110.196 123.063 1.00 24.02 699 TRP A C 1
ATOM 4975 O O . TRP A 1 699 ? 106.434 109.951 124.225 1.00 26.69 699 TRP A O 1
ATOM 4986 N N . GLN A 1 700 ? 106.723 109.272 122.100 1.00 24.01 700 GLN A N 1
ATOM 4987 C CA . GLN A 1 700 ? 106.417 107.883 122.435 1.00 23.17 700 GLN A CA 1
ATOM 4988 C C . GLN A 1 700 ? 107.512 107.273 123.302 1.00 23.32 700 GLN A C 1
ATOM 4989 O O . GLN A 1 700 ? 107.225 106.574 124.285 1.00 24.28 700 GLN A O 1
ATOM 4995 N N . GLU A 1 701 ? 108.774 107.534 122.955 1.00 20.08 701 GLU A N 1
ATOM 4996 C CA . GLU A 1 701 ? 109.884 107.082 123.786 1.00 18.56 701 GLU A CA 1
ATOM 4997 C C . GLU A 1 701 ? 109.814 107.705 125.172 1.00 19.56 701 GLU A C 1
ATOM 4998 O O . GLU A 1 701 ? 110.084 107.037 126.177 1.00 21.32 701 GLU A O 1
ATOM 5004 N N . ALA A 1 702 ? 109.454 108.988 125.243 1.00 18.75 702 ALA A N 1
ATOM 5005 C CA . ALA A 1 702 ? 109.299 109.644 126.536 1.00 18.95 702 ALA A CA 1
ATOM 5006 C C . ALA A 1 702 ? 108.196 108.991 127.357 1.00 17.04 702 ALA A C 1
ATOM 5007 O O . ALA A 1 702 ? 108.352 108.792 128.565 1.00 20.69 702 ALA A O 1
ATOM 5009 N N . CYS A 1 703 ? 107.073 108.653 126.719 1.00 15.68 703 CYS A N 1
ATOM 5010 C CA . CYS A 1 703 ? 105.986 107.988 127.431 1.00 16.66 703 CYS A CA 1
ATOM 5011 C C . CYS A 1 703 ? 106.438 106.645 127.986 1.00 18.71 703 CYS A C 1
ATOM 5012 O O . CYS A 1 703 ? 106.170 106.315 129.149 1.00 21.60 703 CYS A O 1
ATOM 5015 N N . VAL A 1 704 ? 107.138 105.857 127.165 1.00 17.81 704 VAL A N 1
ATOM 5016 C CA . VAL A 1 704 ? 107.606 104.548 127.617 1.00 17.37 704 VAL A CA 1
ATOM 5017 C C . VAL A 1 704 ? 108.588 104.699 128.775 1.00 19.09 704 VAL A C 1
ATOM 5018 O O . VAL A 1 704 ? 108.505 103.976 129.776 1.00 20.25 704 VAL A O 1
ATOM 5022 N N . LEU A 1 705 ? 109.531 105.638 128.658 1.00 18.46 705 LEU A N 1
ATOM 5023 C CA . LEU A 1 705 ? 110.519 105.836 129.714 1.00 16.82 705 LEU A CA 1
ATOM 5024 C C . LEU A 1 705 ? 109.867 106.306 131.008 1.00 17.59 705 LEU A C 1
ATOM 5025 O O . LEU A 1 705 ? 110.225 105.840 132.096 1.00 19.65 705 LEU A O 1
ATOM 5030 N N . LEU A 1 706 ? 108.910 107.233 130.912 1.00 16.26 706 LEU A N 1
ATOM 5031 C CA . LEU A 1 706 ? 108.219 107.717 132.101 1.00 17.50 706 LEU A CA 1
ATOM 5032 C C . LEU A 1 706 ? 107.426 106.603 132.769 1.00 20.75 706 LEU A C 1
ATOM 5033 O O . LEU A 1 706 ? 107.406 106.498 134.001 1.00 21.30 706 LEU A O 1
ATOM 5038 N N . ALA A 1 707 ? 106.754 105.765 131.974 1.00 20.26 707 ALA A N 1
ATOM 5039 C CA . ALA A 1 707 ? 106.021 104.640 132.545 1.00 18.69 707 ALA A CA 1
ATOM 5040 C C . ALA A 1 707 ? 106.960 103.656 133.229 1.00 19.04 707 ALA A C 1
ATOM 5041 O O . ALA A 1 707 ? 106.662 103.158 134.320 1.00 18.26 707 ALA A O 1
ATOM 5043 N N . LYS A 1 708 ? 108.101 103.364 132.601 1.00 22.65 708 LYS A N 1
ATOM 5044 C CA . LYS A 1 708 ? 109.019 102.373 133.153 1.00 20.95 708 LYS A CA 1
ATOM 5045 C C . LYS A 1 708 ? 109.724 102.881 134.404 1.00 20.81 708 LYS A C 1
ATOM 5046 O O . LYS A 1 708 ? 109.996 102.098 135.320 1.00 22.17 708 LYS A O 1
ATOM 5052 N N . ASN A 1 709 ? 110.012 104.179 134.472 1.00 22.11 709 ASN A N 1
ATOM 5053 C CA . ASN A 1 709 ? 110.811 104.722 135.564 1.00 19.53 709 ASN A CA 1
ATOM 5054 C C . ASN A 1 709 ? 109.992 105.069 136.799 1.00 22.15 709 ASN A C 1
ATOM 5055 O O . ASN A 1 709 ? 110.564 105.552 137.782 1.00 21.33 709 ASN A O 1
ATOM 5060 N N . CYS A 1 710 ? 108.680 104.843 136.780 1.00 23.98 710 CYS A N 1
ATOM 5061 C CA . CYS A 1 710 ? 107.868 105.025 137.975 1.00 23.17 710 CYS A CA 1
ATOM 5062 C C . CYS A 1 710 ? 108.003 103.871 138.958 1.00 26.46 710 CYS A C 1
ATOM 5063 O O . CYS A 1 710 ? 107.523 103.982 140.090 1.00 28.92 710 CYS A O 1
ATOM 5066 N N . ILE A 1 711 ? 108.642 102.772 138.552 1.00 23.61 711 ILE A N 1
ATOM 5067 C CA . ILE A 1 711 ? 108.800 101.618 139.425 1.00 24.16 711 ILE A CA 1
ATOM 5068 C C . ILE A 1 711 ? 109.826 101.922 140.512 1.00 24.76 711 ILE A C 1
ATOM 5069 O O . ILE A 1 711 ? 110.785 102.677 140.305 1.00 24.25 711 ILE A O 1
ATOM 5074 N N . ARG A 1 712 ? 109.618 101.335 141.687 1.00 24.46 712 ARG A N 1
ATOM 5075 C CA . ARG A 1 712 ? 110.503 101.503 142.826 1.00 24.10 712 ARG A CA 1
ATOM 5076 C C . ARG A 1 712 ? 110.782 100.154 143.472 1.00 28.33 712 ARG A C 1
ATOM 5077 O O . ARG A 1 712 ? 109.949 99.246 143.405 1.00 32.63 712 ARG A O 1
ATOM 5085 N N . PRO A 1 713 ? 111.954 99.993 144.094 1.00 26.80 713 PRO A N 1
ATOM 5086 C CA . PRO A 1 713 ? 112.290 98.693 144.701 1.00 25.72 713 PRO A CA 1
ATOM 5087 C C . PRO A 1 713 ? 111.333 98.248 145.794 1.00 29.13 713 PRO A C 1
ATOM 5088 O O . PRO A 1 713 ? 111.113 97.041 145.952 1.00 31.02 713 PRO A O 1
ATOM 5092 N N . SER A 1 714 ? 110.757 99.178 146.551 1.00 30.10 714 SER A N 1
ATOM 5093 C CA . SER A 1 714 ? 109.938 98.844 147.710 1.00 27.97 714 SER A CA 1
ATOM 5094 C C . SER A 1 714 ? 108.468 98.636 147.373 1.00 33.64 714 SER A C 1
ATOM 5095 O O . SER A 1 714 ? 107.664 98.438 148.289 1.00 41.38 714 SER A O 1
ATOM 5098 N N . ASP A 1 715 ? 108.096 98.687 146.096 1.00 31.10 715 ASP A N 1
ATOM 5099 C CA . ASP A 1 715 ? 106.700 98.536 145.713 1.00 30.49 715 ASP A CA 1
ATOM 5100 C C . ASP A 1 715 ? 106.154 97.182 146.150 1.00 31.91 715 ASP A C 1
ATOM 5101 O O . ASP A 1 715 ? 106.823 96.152 146.027 1.00 34.77 715 ASP A O 1
ATOM 5106 N N . ASN A 1 716 ? 104.926 97.188 146.663 1.00 33.69 716 ASN A N 1
ATOM 5107 C CA . ASN A 1 716 ? 104.241 95.956 147.030 1.00 34.38 716 ASN A CA 1
ATOM 5108 C C . ASN A 1 716 ? 103.675 95.301 145.771 1.00 35.81 716 ASN A C 1
ATOM 5109 O O . ASN A 1 716 ? 103.953 95.722 144.645 1.00 40.11 716 ASN A O 1
ATOM 5114 N N . ASN A 1 717 ? 102.871 94.251 145.949 1.00 32.49 717 ASN A N 1
ATOM 5115 C CA . ASN A 1 717 ? 102.382 93.493 144.802 1.00 33.98 717 ASN A CA 1
ATOM 5116 C C . ASN A 1 717 ? 101.441 94.320 143.934 1.00 37.03 717 ASN A C 1
ATOM 5117 O O . ASN A 1 717 ? 101.511 94.253 142.702 1.00 38.74 717 ASN A O 1
ATOM 5122 N N . MET A 1 718 ? 100.559 95.109 144.551 1.00 35.37 718 MET A N 1
ATOM 5123 C CA . MET A 1 718 ? 99.556 95.843 143.783 1.00 34.66 718 MET A CA 1
ATOM 5124 C C . MET A 1 718 ? 100.188 96.966 142.967 1.00 33.33 718 MET A C 1
ATOM 5125 O O . MET A 1 718 ? 99.895 97.123 141.773 1.00 35.12 718 MET A O 1
ATOM 5130 N N . GLY A 1 719 ? 101.051 97.765 143.597 1.00 31.45 719 GLY A N 1
ATOM 5131 C CA . GLY A 1 719 ? 101.708 98.841 142.874 1.00 28.63 719 GLY A CA 1
ATOM 5132 C C . GLY A 1 719 ? 102.612 98.331 141.770 1.00 28.41 719 GLY A C 1
ATOM 5133 O O . GLY A 1 719 ? 102.614 98.864 140.657 1.00 31.66 719 GLY A O 1
ATOM 5134 N N . ARG A 1 720 ? 103.385 97.283 142.059 1.00 28.01 720 ARG A N 1
ATOM 5135 C CA . ARG A 1 720 ? 104.231 96.689 141.031 1.00 28.29 720 ARG A CA 1
ATOM 5136 C C . ARG A 1 720 ? 103.392 96.132 139.890 1.00 28.55 720 ARG A C 1
ATOM 5137 O O . ARG A 1 720 ? 103.755 96.274 138.718 1.00 31.60 720 ARG A O 1
ATOM 5145 N N . SER A 1 721 ? 102.259 95.505 140.213 1.00 27.60 721 SER A N 1
ATOM 5146 C CA . SER A 1 721 ? 101.398 94.940 139.180 1.00 25.81 721 SER A CA 1
ATOM 5147 C C . SER A 1 721 ? 100.836 96.027 138.274 1.00 24.90 721 SER A C 1
ATOM 5148 O O . SER A 1 721 ? 100.847 95.891 137.046 1.00 27.72 721 SER A O 1
ATOM 5151 N N . ILE A 1 722 ? 100.346 97.122 138.859 1.00 26.71 722 ILE A N 1
ATOM 5152 C CA . ILE A 1 722 ? 99.756 98.174 138.036 1.00 26.09 722 ILE A CA 1
ATOM 5153 C C . ILE A 1 722 ? 100.830 98.880 137.211 1.00 28.45 722 ILE A C 1
ATOM 5154 O O . ILE A 1 722 ? 100.607 99.223 136.040 1.00 30.00 722 ILE A O 1
ATOM 5159 N N . LYS A 1 723 ? 102.016 99.091 137.792 1.00 26.22 723 LYS A N 1
ATOM 5160 C CA . LYS A 1 723 ? 103.095 99.717 137.037 1.00 23.80 723 LYS A CA 1
ATOM 5161 C C . LYS A 1 723 ? 103.546 98.832 135.883 1.00 24.35 723 LYS A C 1
ATOM 5162 O O . LYS A 1 723 ? 103.774 99.326 134.774 1.00 26.47 723 LYS A O 1
ATOM 5168 N N . LEU A 1 724 ? 103.676 97.524 136.121 1.00 25.11 724 LEU A N 1
ATOM 5169 C CA . LEU A 1 724 ? 104.021 96.606 135.041 1.00 23.51 724 LEU A CA 1
ATOM 5170 C C . LEU A 1 724 ? 102.945 96.595 133.966 1.00 25.51 724 LEU A C 1
ATOM 5171 O O . LEU A 1 724 ? 103.256 96.574 132.771 1.00 27.30 724 LEU A O 1
ATOM 5176 N N . THR A 1 725 ? 101.672 96.613 134.372 1.00 26.80 725 THR A N 1
ATOM 5177 C CA . THR A 1 725 ? 100.580 96.653 133.405 1.00 28.43 725 THR A CA 1
ATOM 5178 C C . THR A 1 725 ? 100.710 97.862 132.490 1.00 28.77 725 THR A C 1
ATOM 5179 O O . THR A 1 725 ? 100.706 97.731 131.259 1.00 31.35 725 THR A O 1
ATOM 5183 N N . HIS A 1 726 ? 100.853 99.052 133.080 1.00 25.88 726 HIS A N 1
ATOM 5184 C CA . HIS A 1 726 ? 100.898 100.264 132.271 1.00 22.79 726 HIS A CA 1
ATOM 5185 C C . HIS A 1 726 ? 102.164 100.326 131.425 1.00 25.30 726 HIS A C 1
ATOM 5186 O O . HIS A 1 726 ? 102.119 100.755 130.266 1.00 27.94 726 HIS A O 1
ATOM 5193 N N . TRP A 1 727 ? 103.298 99.888 131.977 1.00 25.38 727 TRP A N 1
ATOM 5194 C CA . TRP A 1 727 ? 104.548 99.907 131.223 1.00 21.58 727 TRP A CA 1
ATOM 5195 C C . TRP A 1 727 ? 104.484 98.967 130.026 1.00 24.56 727 TRP A C 1
ATOM 5196 O O . TRP A 1 727 ? 104.880 99.334 128.914 1.00 26.88 727 TRP A O 1
ATOM 5207 N N . ILE A 1 728 ? 103.976 97.750 130.233 1.00 23.33 728 ILE A N 1
ATOM 5208 C CA . ILE A 1 728 ? 103.858 96.795 129.137 1.00 25.28 728 ILE A CA 1
ATOM 5209 C C . ILE A 1 728 ? 102.891 97.313 128.083 1.00 26.31 728 ILE A C 1
ATOM 5210 O O . ILE A 1 728 ? 103.152 97.209 126.878 1.00 31.40 728 ILE A O 1
ATOM 5215 N N . GLU A 1 729 ? 101.760 97.881 128.513 1.00 25.10 729 GLU A N 1
ATOM 5216 C CA . GLU A 1 729 ? 100.786 98.396 127.557 1.00 26.82 729 GLU A CA 1
ATOM 5217 C C . GLU A 1 729 ? 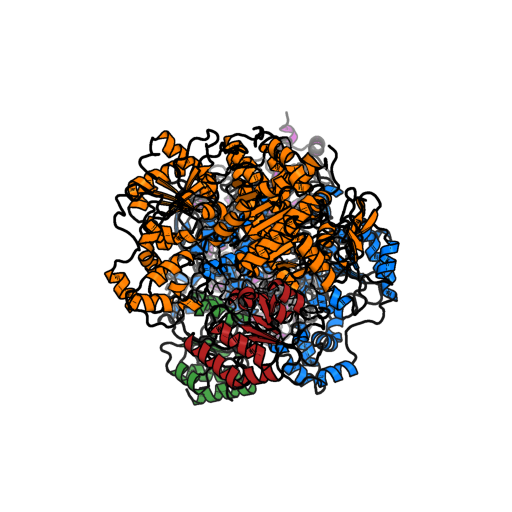101.377 99.526 126.722 1.00 28.35 729 GLU A C 1
ATOM 5218 O O . GLU A 1 729 ? 101.222 99.553 125.496 1.00 27.42 729 GLU A O 1
ATOM 5224 N N . LEU A 1 730 ? 102.070 100.466 127.370 1.00 27.47 730 LEU A N 1
ATOM 5225 C CA . LEU A 1 730 ? 102.667 101.575 126.633 1.00 22.44 730 LEU A CA 1
ATOM 5226 C C . LEU A 1 730 ? 103.758 101.091 125.688 1.00 22.90 730 LEU A C 1
ATOM 5227 O O . LEU A 1 730 ? 103.866 101.579 124.558 1.00 25.00 730 LEU A O 1
ATOM 5232 N N . SER A 1 731 ? 104.581 100.136 126.131 1.00 23.16 731 SER A N 1
ATOM 5233 C CA . SER A 1 731 ? 105.628 99.609 125.262 1.00 24.88 731 SER A CA 1
ATOM 5234 C C . SER A 1 731 ? 105.035 98.919 124.042 1.00 25.42 731 SER A C 1
ATOM 5235 O O . SER A 1 731 ? 105.501 99.127 122.916 1.00 28.43 731 SER A O 1
ATOM 5238 N N . GLU A 1 732 ? 103.991 98.111 124.240 1.00 25.87 732 GLU A N 1
ATOM 5239 C CA . GLU A 1 732 ? 103.357 97.436 123.112 1.00 25.65 732 GLU A CA 1
ATOM 5240 C C . GLU A 1 732 ? 102.690 98.432 122.172 1.00 23.74 732 GLU A C 1
ATOM 5241 O O . GLU A 1 732 ? 102.698 98.241 120.951 1.00 24.25 732 GLU A O 1
ATOM 5247 N N . LYS A 1 733 ? 102.103 99.497 122.720 1.00 22.69 733 LYS A N 1
ATOM 5248 C CA . LYS A 1 733 ? 101.377 100.445 121.882 1.00 22.84 733 LYS A CA 1
ATOM 5249 C C . LYS A 1 733 ? 102.325 101.328 121.077 1.00 23.22 733 LYS A C 1
ATOM 5250 O O . LYS A 1 733 ? 102.083 101.584 119.892 1.00 22.90 733 LYS A O 1
ATOM 5256 N N . TYR A 1 734 ? 103.409 101.799 121.692 1.00 22.97 734 TYR A N 1
ATOM 5257 C CA . TYR A 1 734 ? 104.278 102.784 121.065 1.00 20.18 734 TYR A CA 1
ATOM 5258 C C . TYR A 1 734 ? 105.573 102.202 120.514 1.00 21.99 734 TYR A C 1
ATOM 5259 O O . TYR A 1 734 ? 106.385 102.956 119.970 1.00 26.74 734 TYR A O 1
ATOM 5268 N N . LEU A 1 735 ? 105.794 100.894 120.637 1.00 22.16 735 LEU A N 1
ATOM 5269 C CA . LEU A 1 735 ? 106.995 100.288 120.083 1.00 21.60 735 LEU A CA 1
ATOM 5270 C C . LEU A 1 735 ? 106.732 98.986 119.342 1.00 25.19 735 LEU A C 1
ATOM 5271 O O . LEU A 1 735 ? 107.687 98.377 118.852 1.00 27.95 735 LEU A O 1
ATOM 5276 N N . GLY A 1 736 ? 105.483 98.534 119.249 1.00 24.94 736 GLY A N 1
ATOM 5277 C CA . GLY A 1 736 ? 105.163 97.298 118.569 1.00 26.33 736 GLY A CA 1
ATOM 5278 C C . GLY A 1 736 ? 105.633 96.037 119.257 1.00 31.91 736 GLY A C 1
ATOM 5279 O O . GLY A 1 736 ? 105.208 94.945 118.862 1.00 35.63 736 GLY A O 1
ATOM 5280 N N . VAL A 1 737 ? 106.495 96.141 120.269 1.00 29.06 737 VAL A N 1
ATOM 5281 C CA . VAL A 1 737 ? 107.001 94.990 121.001 1.00 29.46 737 VAL A CA 1
ATOM 5282 C C . VAL A 1 737 ? 106.813 95.240 122.490 1.00 30.21 737 VAL A C 1
ATOM 5283 O O . VAL A 1 737 ? 106.654 96.376 122.942 1.00 28.49 737 VAL A O 1
ATOM 5287 N N . LEU A 1 738 ? 106.819 94.157 123.247 1.00 32.16 738 LEU A N 1
ATOM 5288 C CA . LEU A 1 738 ? 106.783 94.217 124.698 1.00 32.59 738 LEU A CA 1
ATOM 5289 C C . LEU A 1 738 ? 108.205 94.154 125.252 1.00 30.68 738 LEU A C 1
ATOM 5290 O O . LEU A 1 738 ? 109.088 93.548 124.637 1.00 31.14 738 LEU A O 1
ATOM 5295 N N . PRO A 1 739 ? 108.454 94.775 126.408 1.00 30.48 739 PRO A N 1
ATOM 5296 C CA . PRO A 1 739 ? 109.839 94.968 126.861 1.00 33.27 739 PRO A CA 1
ATOM 5297 C C . PRO A 1 739 ? 110.573 93.652 127.062 1.00 40.17 739 PRO A C 1
ATOM 5298 O O . PRO A 1 739 ? 109.975 92.620 127.366 1.00 44.77 739 PRO A O 1
ATOM 5302 N N . GLU A 1 740 ? 111.904 93.701 126.970 1.00 36.25 740 GLU A N 1
ATOM 5303 C CA . GLU A 1 740 ? 112.719 92.466 127.135 1.00 39.31 740 GLU A CA 1
ATOM 5304 C C . GLU A 1 740 ? 113.140 92.302 128.602 1.00 37.36 740 GLU A C 1
ATOM 5305 O O . GLU A 1 740 ? 113.625 91.207 128.950 1.00 40.78 740 GLU A O 1
ATOM 5311 N N . ASP A 1 741 ? 112.953 93.333 129.433 1.00 33.89 741 ASP A N 1
ATOM 5312 C CA . ASP A 1 741 ? 113.437 93.266 130.841 1.00 31.48 741 ASP A CA 1
ATOM 5313 C C . ASP A 1 741 ? 112.263 93.165 131.824 1.00 31.90 741 ASP A C 1
ATOM 5314 O O . ASP A 1 741 ? 112.503 93.310 133.038 1.00 33.34 741 ASP A O 1
ATOM 5319 N N . TRP A 1 742 ? 111.047 92.935 131.322 1.00 30.08 742 TRP A N 1
ATOM 5320 C CA . TRP A 1 742 ? 109.853 92.847 132.206 1.00 28.32 742 TRP A CA 1
ATOM 5321 C C . TRP A 1 742 ? 110.094 91.782 133.281 1.00 32.30 742 TRP A C 1
ATOM 5322 O O . TRP A 1 742 ? 109.772 92.050 134.455 1.00 34.71 742 TRP A O 1
ATOM 5333 N N . TRP A 1 743 ? 110.645 90.627 132.894 1.00 32.71 743 TRP A N 1
ATOM 5334 C CA . TRP A 1 743 ? 110.909 89.547 133.837 1.00 30.72 743 TRP A CA 1
ATOM 5335 C C . TRP A 1 743 ? 111.828 89.981 134.968 1.00 30.96 743 TRP A C 1
ATOM 5336 O O . TRP A 1 743 ? 111.837 89.340 136.025 1.00 35.22 743 TRP A O 1
ATOM 5347 N N . LYS A 1 744 ? 112.602 91.049 134.773 1.00 28.20 744 LYS A N 1
ATOM 5348 C CA . LYS A 1 744 ? 113.476 91.537 135.830 1.00 29.06 744 LYS A CA 1
ATOM 5349 C C . LYS A 1 744 ? 112.710 92.221 136.953 1.00 31.54 744 LYS A C 1
ATOM 5350 O O . LYS A 1 744 ? 113.316 92.554 137.978 1.00 34.46 744 LYS A O 1
ATOM 5356 N N . PHE A 1 745 ? 111.404 92.440 136.790 1.00 30.97 745 PHE A N 1
ATOM 5357 C CA . PHE A 1 745 ? 110.594 93.127 137.788 1.00 26.54 745 PHE A CA 1
ATOM 5358 C C . PHE A 1 745 ? 109.503 92.231 138.365 1.00 28.10 745 PHE A C 1
ATOM 5359 O O . PHE A 1 745 ? 108.538 92.734 138.947 1.00 27.34 745 PHE A O 1
ATOM 5367 N N . VAL A 1 746 ? 109.635 90.914 138.220 1.00 32.03 746 VAL A N 1
ATOM 5368 C CA . VAL A 1 746 ? 108.616 89.985 138.694 1.00 36.49 746 VAL A CA 1
ATOM 5369 C C . VAL A 1 746 ? 109.162 89.160 139.852 1.00 39.89 746 VAL A C 1
ATOM 5370 O O . VAL A 1 746 ? 109.813 88.131 139.643 1.00 41.50 746 VAL A O 1
ATOM 5374 N N . ARG A 1 747 ? 108.900 89.606 141.081 1.00 36.25 747 ARG A N 1
ATOM 5375 C CA . ARG A 1 747 ? 109.290 88.855 142.265 1.00 36.04 747 ARG A CA 1
ATOM 5376 C C . ARG A 1 747 ? 108.214 87.887 142.731 1.00 43.05 747 ARG A C 1
ATOM 5377 O O . ARG A 1 747 ? 108.520 86.953 143.481 1.00 46.76 747 ARG A O 1
ATOM 5385 N N . HIS A 1 748 ? 106.969 88.085 142.305 1.00 46.08 748 HIS A N 1
ATOM 5386 C CA . HIS A 1 748 ? 105.843 87.328 142.826 1.00 46.01 748 HIS A CA 1
ATOM 5387 C C . HIS A 1 748 ? 104.849 87.074 141.704 1.00 46.30 748 HIS A C 1
ATOM 5388 O O . HIS A 1 748 ? 104.782 87.824 140.726 1.00 46.53 748 HIS A O 1
ATOM 5395 N N . GLU A 1 749 ? 104.062 86.008 141.863 1.00 49.37 749 GLU A N 1
ATOM 5396 C CA . GLU A 1 749 ? 102.997 85.730 140.908 1.00 49.31 749 GLU A CA 1
ATOM 5397 C C . GLU A 1 749 ? 101.929 86.813 140.920 1.00 46.14 749 GLU A C 1
ATOM 5398 O O . GLU A 1 749 ? 101.163 86.925 139.957 1.00 47.10 749 GLU A O 1
ATOM 5404 N N . ALA A 1 750 ? 101.858 87.607 141.988 1.00 43.28 750 ALA A N 1
ATOM 5405 C CA . ALA A 1 750 ? 100.954 88.746 142.039 1.00 38.58 750 ALA A CA 1
ATOM 5406 C C . ALA A 1 750 ? 101.529 89.983 141.365 1.00 40.71 750 ALA A C 1
ATOM 5407 O O . ALA A 1 750 ? 100.814 90.981 141.229 1.00 42.49 750 ALA A O 1
ATOM 5409 N N . ASP A 1 751 ? 102.796 89.944 140.948 1.00 42.38 751 ASP A N 1
ATOM 5410 C CA . ASP A 1 751 ? 103.402 91.071 140.251 1.00 39.03 751 ASP A CA 1
ATOM 5411 C C . ASP A 1 751 ? 102.935 91.190 138.807 1.00 37.51 751 ASP A C 1
ATOM 5412 O O . ASP A 1 751 ? 103.077 92.261 138.210 1.00 31.52 751 ASP A O 1
ATOM 5417 N N . LEU A 1 752 ? 102.386 90.122 138.238 1.00 40.64 752 LEU A N 1
ATOM 5418 C CA . LEU A 1 752 ? 102.037 90.089 136.828 1.00 38.87 752 LEU A CA 1
ATOM 5419 C C . LEU A 1 752 ? 100.711 90.803 136.569 1.00 40.40 752 LEU A C 1
ATOM 5420 O O . LEU A 1 752 ? 99.865 90.903 137.461 1.00 39.94 752 LEU A O 1
ATOM 5425 N N . PRO A 1 753 ? 100.515 91.318 135.354 1.00 42.09 753 PRO A N 1
ATOM 5426 C CA . PRO A 1 753 ? 99.241 91.969 135.024 1.00 39.88 753 PRO A CA 1
ATOM 5427 C C . PRO A 1 753 ? 98.072 90.998 135.091 1.00 43.50 753 PRO A C 1
ATOM 5428 O O . PRO A 1 753 ? 98.215 89.795 134.863 1.00 45.83 753 PRO A O 1
ATOM 5432 N N . LEU A 1 754 ? 96.898 91.546 135.410 1.00 42.42 754 LEU A N 1
ATOM 5433 C CA . LEU A 1 754 ? 95.708 90.721 135.589 1.00 45.20 754 LEU A CA 1
ATOM 5434 C C . LEU A 1 754 ? 95.211 90.149 134.267 1.00 46.17 754 LEU A C 1
ATOM 5435 O O . LEU A 1 754 ? 94.809 88.981 134.203 1.00 45.54 754 LEU A O 1
ATOM 5440 N N . SER A 1 755 ? 95.224 90.957 133.204 1.00 45.00 755 SER A N 1
ATOM 5441 C CA . SER A 1 755 ? 94.578 90.557 131.956 1.00 44.91 755 SER A CA 1
ATOM 5442 C C . SER A 1 755 ? 95.274 89.364 131.310 1.00 47.30 755 SER A C 1
ATOM 5443 O O . SER A 1 755 ? 94.610 88.450 130.809 1.00 43.48 755 SER A O 1
ATOM 5446 N N . ARG A 1 756 ? 96.604 89.352 131.309 1.00 46.74 756 ARG A N 1
ATOM 5447 C CA . ARG A 1 756 ? 97.383 88.336 130.611 1.00 45.60 756 ARG A CA 1
ATOM 5448 C C . ARG A 1 756 ? 98.283 87.570 131.573 1.00 46.09 756 ARG A C 1
ATOM 5449 O O . ARG A 1 756 ? 99.461 87.338 131.296 1.00 47.57 756 ARG A O 1
ATOM 5457 N N . ARG A 1 757 ? 97.736 87.168 132.722 1.00 46.29 757 ARG A N 1
ATOM 5458 C CA . ARG A 1 757 ? 98.547 86.487 133.727 1.00 43.38 757 ARG A CA 1
ATOM 5459 C C . ARG A 1 757 ? 99.018 85.124 133.232 1.00 41.98 757 ARG A C 1
ATOM 5460 O O . ARG A 1 757 ? 100.199 84.787 133.355 1.00 47.05 757 ARG A O 1
ATOM 5468 N N . GLU A 1 758 ? 98.109 84.326 132.670 1.00 44.13 758 GLU A N 1
ATOM 5469 C CA . GLU A 1 758 ? 98.498 83.011 132.169 1.00 47.71 758 GLU A CA 1
ATOM 5470 C C . GLU A 1 758 ? 99.408 83.128 130.952 1.00 48.63 758 GLU A C 1
ATOM 5471 O O . GLU A 1 758 ? 100.373 82.365 130.813 1.00 49.64 758 GLU A O 1
ATOM 5477 N N . GLU A 1 759 ? 99.122 84.085 130.065 1.00 49.65 759 GLU A N 1
ATOM 5478 C CA . GLU A 1 759 ? 99.943 84.272 128.873 1.00 47.90 759 GLU A CA 1
ATOM 5479 C C . GLU A 1 759 ? 101.363 84.696 129.226 1.00 45.36 759 GLU A C 1
ATOM 5480 O O . GLU A 1 759 ? 102.308 84.355 128.507 1.00 46.11 759 GLU A O 1
ATOM 5486 N N . LEU A 1 760 ? 101.534 85.437 130.322 1.00 44.93 760 LEU A N 1
ATOM 5487 C CA . LEU A 1 760 ? 102.870 85.834 130.747 1.00 40.73 760 LEU A CA 1
ATOM 5488 C C . LEU A 1 760 ? 103.554 84.747 131.565 1.00 43.93 760 LEU A C 1
ATOM 5489 O O . LEU A 1 760 ? 104.776 84.584 131.473 1.00 47.54 760 LEU A O 1
ATOM 5494 N N . LEU A 1 761 ? 102.792 84.000 132.368 1.00 46.47 761 LEU A N 1
ATOM 5495 C CA . LEU A 1 761 ? 103.376 82.905 133.136 1.00 46.17 761 LEU A CA 1
ATOM 5496 C C . LEU A 1 761 ? 103.881 81.799 132.220 1.00 47.59 761 LEU A C 1
ATOM 5497 O O . LEU A 1 761 ? 104.925 81.192 132.488 1.00 49.81 761 LEU A O 1
ATOM 5502 N N . LYS A 1 762 ? 103.156 81.521 131.133 1.00 47.16 762 LYS A N 1
ATOM 5503 C CA . LYS A 1 762 ? 103.635 80.538 130.168 1.00 49.69 762 LYS A CA 1
ATOM 5504 C C . LYS A 1 762 ? 104.948 80.983 129.538 1.00 52.26 762 LYS A C 1
ATOM 5505 O O . LYS A 1 762 ? 105.861 80.171 129.346 1.00 60.49 762 LYS A O 1
ATOM 5511 N N . LYS A 1 763 ? 105.062 82.272 129.208 1.00 46.41 763 LYS A N 1
ATOM 5512 C CA . LYS A 1 763 ? 106.311 82.789 128.658 1.00 46.28 763 LYS A CA 1
ATOM 5513 C C . LYS A 1 763 ? 107.441 82.700 129.675 1.00 50.86 763 LYS A C 1
ATOM 5514 O O . LYS A 1 763 ? 108.579 82.372 129.319 1.00 53.00 763 LYS A O 1
ATOM 5520 N N . LEU A 1 764 ? 107.149 82.998 130.943 1.00 48.72 764 LEU A N 1
ATOM 5521 C CA . LEU A 1 764 ? 108.164 82.872 131.985 1.00 47.19 764 LEU A CA 1
ATOM 5522 C C . LEU A 1 764 ? 108.645 81.433 132.112 1.00 51.55 764 LEU A C 1
ATOM 5523 O O . LEU A 1 764 ? 109.846 81.182 132.260 1.00 52.74 764 LEU A O 1
ATOM 5528 N N . GLU A 1 765 ? 107.717 80.475 132.066 1.00 54.55 765 GLU A N 1
ATOM 5529 C CA . GLU A 1 765 ? 108.102 79.069 132.145 1.00 55.56 765 GLU A CA 1
ATOM 5530 C C . GLU A 1 765 ? 108.916 78.641 130.930 1.00 60.69 765 GLU A C 1
ATOM 5531 O O . GLU A 1 765 ? 109.902 77.908 131.064 1.00 62.93 765 GLU A O 1
ATOM 5537 N N . THR A 1 766 ? 108.521 79.083 129.736 1.00 61.79 766 THR A N 1
ATOM 5538 C CA . THR A 1 766 ? 109.148 78.612 128.504 1.00 62.86 766 THR A CA 1
ATOM 5539 C C . THR A 1 766 ? 110.415 79.395 128.164 1.00 62.95 766 THR A C 1
ATOM 5540 O O . THR A 1 766 ? 111.487 78.806 127.991 1.00 64.68 766 THR A O 1
ATOM 5544 N N . GLU A 1 767 ? 110.305 80.721 128.060 1.00 60.39 767 GLU A N 1
ATOM 5545 C CA . GLU A 1 767 ? 111.446 81.523 127.626 1.00 60.65 767 GLU A CA 1
ATOM 5546 C C . GLU A 1 767 ? 112.539 81.589 128.686 1.00 56.70 767 GLU A C 1
ATOM 5547 O O . GLU A 1 767 ? 113.724 81.651 128.342 1.00 56.95 767 GLU A O 1
ATOM 5553 N N . HIS A 1 768 ? 112.172 81.576 129.968 1.00 53.72 768 HIS A N 1
ATOM 5554 C CA . HIS A 1 768 ? 113.140 81.729 131.045 1.00 53.54 768 HIS A CA 1
ATOM 5555 C C . HIS A 1 768 ? 113.364 80.464 131.861 1.00 53.34 768 HIS A C 1
ATOM 5556 O O . HIS A 1 768 ? 114.322 80.416 132.639 1.00 48.32 768 HIS A O 1
ATOM 5563 N N . GLY A 1 769 ? 112.519 79.447 131.712 1.00 55.27 769 GLY A N 1
ATOM 5564 C CA . GLY A 1 769 ? 112.717 78.203 132.430 1.00 58.57 769 GLY A CA 1
ATOM 5565 C C . GLY A 1 769 ? 112.376 78.240 133.901 1.00 62.16 769 GLY A C 1
ATOM 5566 O O . GLY A 1 769 ? 112.890 77.415 134.662 1.00 60.38 769 GLY A O 1
ATOM 5567 N N . TRP A 1 770 ? 111.525 79.168 134.328 1.00 59.86 770 TRP A N 1
ATOM 5568 C CA . TRP A 1 770 ? 111.178 79.275 135.738 1.00 56.81 770 TRP A CA 1
ATOM 5569 C C . TRP A 1 770 ? 110.269 78.125 136.162 1.00 64.20 770 TRP A C 1
ATOM 5570 O O . TRP A 1 770 ? 109.535 77.551 135.354 1.00 66.21 770 TRP A O 1
ATOM 5581 N N . GLU A 1 771 ? 110.328 77.792 137.449 1.00 63.39 771 GLU A N 1
ATOM 5582 C CA . GLU A 1 771 ? 109.519 76.721 138.017 1.00 65.06 771 GLU A CA 1
ATOM 5583 C C . GLU A 1 771 ? 108.209 77.304 138.535 1.00 65.64 771 GLU A C 1
ATOM 5584 O O . GLU A 1 771 ? 108.215 78.150 139.436 1.00 63.76 771 GLU A O 1
ATOM 5590 N N . ILE A 1 772 ? 107.093 76.838 137.979 1.00 68.66 772 ILE A N 1
ATOM 5591 C CA . ILE A 1 772 ? 105.773 77.382 138.270 1.00 67.47 772 ILE A CA 1
ATOM 5592 C C . ILE A 1 772 ? 104.800 76.238 138.524 1.00 73.83 772 ILE A C 1
ATOM 5593 O O . ILE A 1 772 ? 104.886 75.181 137.889 1.00 81.39 772 ILE A O 1
ATOM 5598 N N . ASP A 1 773 ? 103.888 76.443 139.471 1.00 69.66 773 ASP A N 1
ATOM 5599 C CA . ASP A 1 773 ? 102.799 75.514 139.737 1.00 69.87 773 ASP A CA 1
ATOM 5600 C C . ASP A 1 773 ? 101.554 76.031 139.027 1.00 70.24 773 ASP A C 1
ATOM 5601 O O . ASP A 1 773 ? 101.227 77.218 139.125 1.00 72.14 773 ASP A O 1
ATOM 5606 N N . TRP A 1 774 ? 100.863 75.141 138.315 1.00 69.99 774 TRP A N 1
ATOM 5607 C CA . TRP A 1 774 ? 99.751 75.558 137.471 1.00 72.42 774 TRP A CA 1
ATOM 5608 C C . TRP A 1 774 ? 98.402 75.511 138.175 1.00 74.79 774 TRP A C 1
ATOM 5609 O O . TRP A 1 774 ? 97.520 76.315 137.852 1.00 77.35 774 TRP A O 1
ATOM 5620 N N . LYS A 1 775 ? 98.212 74.589 139.122 1.00 76.16 775 LYS A N 1
ATOM 5621 C CA . LYS A 1 775 ? 96.941 74.529 139.837 1.00 75.04 775 LYS A CA 1
ATOM 5622 C C . LYS A 1 775 ? 96.703 75.795 140.651 1.00 75.66 775 LYS A C 1
ATOM 5623 O O . LYS A 1 775 ? 95.589 76.330 140.669 1.00 76.95 775 LYS A O 1
ATOM 5629 N N . LYS A 1 776 ? 97.734 76.287 141.331 1.00 74.37 776 LYS A N 1
ATOM 5630 C CA . LYS A 1 776 ? 97.624 77.491 142.142 1.00 72.02 776 LYS A CA 1
ATOM 5631 C C . LYS A 1 776 ? 98.053 78.751 141.402 1.00 74.36 776 LYS A C 1
ATOM 5632 O O . LYS A 1 776 ? 97.927 79.847 141.959 1.00 72.66 776 LYS A O 1
ATOM 5638 N N . LYS A 1 777 ? 98.547 78.622 140.169 1.00 75.02 777 LYS A N 1
ATOM 5639 C CA . LYS A 1 777 ? 99.028 79.756 139.378 1.00 70.24 777 LYS A CA 1
ATOM 5640 C C . LYS A 1 777 ? 100.087 80.544 140.147 1.00 69.76 777 LYS A C 1
ATOM 5641 O O . LYS A 1 777 ? 100.066 81.775 140.204 1.00 71.35 777 LYS A O 1
ATOM 5647 N N . LYS A 1 778 ? 101.025 79.815 140.745 1.00 64.47 778 LYS A N 1
ATOM 5648 C CA . LYS A 1 778 ? 102.016 80.385 141.647 1.00 60.11 778 LYS A CA 1
ATOM 5649 C C . LYS A 1 778 ? 103.416 80.123 141.116 1.00 63.30 778 LYS A C 1
ATOM 5650 O O . LYS A 1 778 ? 103.725 79.004 140.694 1.00 68.15 778 LYS A O 1
ATOM 5656 N N . ILE A 1 779 ? 104.259 81.152 141.145 1.00 62.26 779 ILE A N 1
ATOM 5657 C CA . ILE A 1 779 ? 105.663 81.013 140.771 1.00 63.21 779 ILE A CA 1
ATOM 5658 C C . ILE A 1 779 ? 106.409 80.451 141.976 1.00 62.14 779 ILE A C 1
ATOM 5659 O O . ILE A 1 779 ? 106.553 81.127 142.997 1.00 60.05 779 ILE A O 1
ATOM 5664 N N . ILE A 1 780 ? 106.882 79.213 141.862 1.00 61.15 780 ILE A N 1
ATOM 5665 C CA . ILE A 1 780 ? 107.545 78.572 142.992 1.00 62.67 780 ILE A CA 1
ATOM 5666 C C . ILE A 1 780 ? 109.056 78.796 142.976 1.00 62.46 780 ILE A C 1
ATOM 5667 O O . ILE A 1 780 ? 109.693 78.753 144.033 1.00 62.10 780 ILE A O 1
ATOM 5672 N N . SER A 1 781 ? 109.645 79.051 141.809 1.00 62.17 781 SER A N 1
ATOM 5673 C CA . SER A 1 781 ? 111.081 79.283 141.730 1.00 58.23 781 SER A CA 1
ATOM 5674 C C . SER A 1 781 ? 111.398 79.998 140.426 1.00 58.94 781 SER A C 1
ATOM 5675 O O . SER A 1 781 ? 110.667 79.884 139.439 1.00 61.23 781 SER A O 1
ATOM 5678 N N . GLY A 1 782 ? 112.508 80.733 140.437 1.00 55.14 782 GLY A N 1
ATOM 5679 C CA . GLY A 1 782 ? 112.975 81.427 139.260 1.00 51.18 782 GLY A CA 1
ATOM 5680 C C . GLY A 1 782 ? 113.325 82.891 139.465 1.00 47.76 782 GLY A C 1
ATOM 5681 O O . GLY A 1 782 ? 114.321 83.377 138.921 1.00 47.87 782 GLY A O 1
ATOM 5682 N N . PRO A 1 783 ? 112.527 83.630 140.240 1.00 49.06 783 PRO A N 1
ATOM 5683 C CA . PRO A 1 783 ? 112.924 85.001 140.581 1.00 45.81 783 PRO A CA 1
ATOM 5684 C C . PRO A 1 783 ? 114.229 85.027 141.361 1.00 47.25 783 PRO A C 1
ATOM 5685 O O . PRO A 1 783 ? 114.499 84.154 142.188 1.00 49.20 783 PRO A O 1
ATOM 5689 N N . LYS A 1 784 ? 115.042 86.044 141.088 1.00 45.56 784 LYS A N 1
ATOM 5690 C CA . LYS A 1 784 ? 116.310 86.231 141.779 1.00 49.64 784 LYS A CA 1
ATOM 5691 C C . LYS A 1 784 ? 116.196 87.158 142.981 1.00 54.73 784 LYS A C 1
ATOM 5692 O O . LYS A 1 784 ? 117.213 87.451 143.618 1.00 62.38 784 LYS A O 1
ATOM 5698 N N . ILE A 1 785 ? 114.992 87.626 143.302 1.00 52.60 785 ILE A N 1
ATOM 5699 C CA . ILE A 1 785 ? 114.751 88.462 144.472 1.00 51.13 785 ILE A CA 1
ATOM 5700 C C . ILE A 1 785 ? 113.414 88.036 145.068 1.00 51.25 785 ILE A C 1
ATOM 5701 O O . ILE A 1 785 ? 112.362 88.244 144.453 1.00 51.29 785 ILE A O 1
ATOM 5706 N N . LYS A 1 786 ? 113.455 87.422 146.246 1.00 49.48 786 LYS A N 1
ATOM 5707 C CA . LYS A 1 786 ? 112.232 86.992 146.906 1.00 52.57 786 LYS A CA 1
ATOM 5708 C C . LYS A 1 786 ? 111.465 88.198 147.433 1.00 55.30 786 LYS A C 1
ATOM 5709 O O . LYS A 1 786 ? 112.049 89.125 148.002 1.00 58.12 786 LYS A O 1
ATOM 5715 N N . PHE A 1 787 ? 110.149 88.184 147.239 1.00 50.18 787 PHE A N 1
ATOM 5716 C CA . PHE A 1 787 ? 109.322 89.300 147.671 1.00 47.13 787 PHE A CA 1
ATOM 5717 C C . PHE A 1 787 ? 109.256 89.354 149.191 1.00 50.55 787 PHE A C 1
ATOM 5718 O O . PHE A 1 787 ? 108.987 88.344 149.849 1.00 49.78 787 PHE A O 1
ATOM 5726 N N . ASP A 1 788 ? 109.505 90.542 149.748 1.00 54.18 788 ASP A N 1
ATOM 5727 C CA . ASP A 1 788 ? 109.439 90.744 151.195 1.00 49.19 788 ASP A CA 1
ATOM 5728 C C . ASP A 1 788 ? 109.128 92.227 151.397 1.00 50.87 788 ASP A C 1
ATOM 5729 O O . ASP A 1 788 ? 110.021 93.069 151.268 1.00 51.75 788 ASP A O 1
ATOM 5734 N N . VAL A 1 789 ? 107.867 92.529 151.715 1.00 49.46 789 VAL A N 1
ATOM 5735 C CA . VAL A 1 789 ? 107.439 93.919 151.846 1.00 46.98 789 VAL A CA 1
ATOM 5736 C C . VAL A 1 789 ? 108.102 94.617 153.029 1.00 44.26 789 VAL A C 1
ATOM 5737 O O . VAL A 1 789 ? 108.240 95.846 153.019 1.00 44.35 789 VAL A O 1
ATOM 5741 N N . SER A 1 790 ? 108.531 93.870 154.046 1.00 43.02 790 SER A N 1
ATOM 5742 C CA . SER A 1 790 ? 109.150 94.470 155.221 1.00 43.38 790 SER A CA 1
ATOM 5743 C C . SER A 1 790 ? 110.588 94.913 154.984 1.00 43.95 790 SER A C 1
ATOM 5744 O O . SER A 1 790 ? 111.139 95.631 155.825 1.00 43.92 790 SER A O 1
ATOM 5747 N N . SER A 1 791 ? 111.205 94.508 153.877 1.00 43.33 791 SER A N 1
ATOM 5748 C CA . SER A 1 791 ? 112.574 94.916 153.593 1.00 39.09 791 SER A CA 1
ATOM 5749 C C . SER A 1 791 ? 112.654 96.425 153.400 1.00 37.88 791 SER A C 1
ATOM 5750 O O . SER A 1 791 ? 111.785 97.036 152.773 1.00 46.00 791 SER A O 1
ATOM 5753 N N . GLN A 1 792 ? 113.714 97.028 153.942 1.00 37.43 792 GLN A N 1
ATOM 5754 C CA . GLN A 1 792 ? 113.908 98.477 153.924 1.00 38.73 792 GLN A CA 1
ATOM 5755 C C . GLN A 1 792 ? 115.212 98.796 153.206 1.00 39.14 792 GLN A C 1
ATOM 5756 O O . GLN A 1 792 ? 116.286 98.815 153.829 1.00 39.96 792 GLN A O 1
ATOM 5762 N N . PRO A 1 793 ? 115.170 99.047 151.898 1.00 33.44 793 PRO A N 1
ATOM 5763 C CA . PRO A 1 793 ? 116.400 99.377 151.171 1.00 30.92 793 PRO A CA 1
ATOM 5764 C C . PRO A 1 793 ? 116.997 100.693 151.643 1.00 33.24 793 PRO A C 1
ATOM 5765 O O . PRO A 1 793 ? 116.284 101.627 152.017 1.00 38.41 793 PRO A O 1
ATOM 5769 N N . THR A 1 794 ? 118.327 100.757 151.629 1.00 33.19 794 THR A N 1
ATOM 5770 C CA . THR A 1 794 ? 119.036 101.978 151.976 1.00 34.64 794 THR A CA 1
ATOM 5771 C C . THR A 1 794 ? 120.359 102.015 151.226 1.00 35.49 794 THR A C 1
ATOM 5772 O O . THR A 1 794 ? 120.983 100.978 150.986 1.00 36.71 794 THR A O 1
ATOM 5776 N N . ASN A 1 795 ? 120.772 103.220 150.841 1.00 36.43 795 ASN A N 1
ATOM 5777 C CA . ASN A 1 795 ? 122.101 103.448 150.293 1.00 37.54 795 ASN A CA 1
ATOM 5778 C C . ASN A 1 795 ? 123.093 103.917 151.347 1.00 38.16 795 ASN A C 1
ATOM 5779 O O . ASN A 1 795 ? 124.264 104.135 151.022 1.00 39.84 795 ASN A O 1
ATOM 5784 N N . LEU A 1 796 ? 122.656 104.076 152.593 1.00 37.80 796 LEU A N 1
ATOM 5785 C CA . LEU A 1 796 ? 123.494 104.574 153.674 1.00 41.37 796 LEU A CA 1
ATOM 5786 C C . LEU A 1 796 ? 123.678 103.485 154.721 1.00 47.91 796 LEU A C 1
ATOM 5787 O O . LEU A 1 796 ? 122.697 102.910 155.204 1.00 47.36 796 LEU A O 1
ATOM 5792 N N . LYS A 1 797 ? 124.934 103.208 155.070 1.00 47.08 797 LYS A N 1
ATOM 5793 C CA . LYS A 1 797 ? 125.240 102.216 156.092 1.00 46.11 797 LYS A CA 1
ATOM 5794 C C . LYS A 1 797 ? 125.114 102.765 157.507 1.00 49.13 797 LYS A C 1
ATOM 5795 O O . LYS A 1 797 ? 125.156 101.983 158.463 1.00 56.99 797 LYS A O 1
ATOM 5801 N N . ARG A 1 798 ? 124.951 104.077 157.665 1.00 42.52 798 ARG A N 1
ATOM 5802 C CA . ARG A 1 798 ? 124.887 104.694 158.983 1.00 44.19 798 ARG A CA 1
ATOM 5803 C C . ARG A 1 798 ? 123.499 104.633 159.609 1.00 46.35 798 ARG A C 1
ATOM 5804 O O . ARG A 1 798 ? 123.331 105.100 160.740 1.00 46.08 798 ARG A O 1
ATOM 5812 N N . LEU A 1 799 ? 122.510 104.077 158.914 1.00 47.75 799 LEU A N 1
ATOM 5813 C CA . LEU A 1 799 ? 121.150 103.948 159.424 1.00 45.78 799 LEU A CA 1
ATOM 5814 C C . LEU A 1 799 ? 120.695 102.493 159.413 1.00 45.48 799 LEU A C 1
ATOM 5815 O O . LEU A 1 799 ? 119.568 102.178 159.027 1.00 45.86 799 LEU A O 1
ATOM 5820 N N . CYS A 1 800 ? 121.568 101.587 159.843 1.00 48.49 800 CYS A N 1
ATOM 5821 C CA . CYS A 1 800 ? 121.273 100.162 159.872 1.00 56.33 800 CYS A CA 1
ATOM 5822 C C . CYS A 1 800 ? 121.405 99.636 161.294 1.00 56.62 800 CYS A C 1
ATOM 5823 O O . CYS A 1 800 ? 122.333 100.005 162.021 1.00 53.30 800 CYS A O 1
ATOM 5826 N N . LYS A 1 801 ? 120.472 98.773 161.683 1.00 56.17 801 LYS A N 1
ATOM 5827 C CA . LYS A 1 801 ? 120.487 98.173 163.011 1.00 61.51 801 LYS A CA 1
ATOM 5828 C C . LYS A 1 801 ? 121.600 97.136 163.130 1.00 63.65 801 LYS A C 1
ATOM 5829 O O . LYS A 1 801 ? 121.388 96.038 163.644 1.00 61.27 801 LYS A O 1
ATOM 5835 N N . GLY B 1 40 ? 129.333 160.320 158.789 1.00 78.34 40 GLY B N 1
ATOM 5836 C CA . GLY B 1 40 ? 129.627 161.711 158.501 1.00 74.87 40 GLY B CA 1
ATOM 5837 C C . GLY B 1 40 ? 129.024 162.187 157.194 1.00 73.14 40 GLY B C 1
ATOM 5838 O O . GLY B 1 40 ? 127.955 161.723 156.797 1.00 71.06 40 GLY B O 1
ATOM 5839 N N . PRO B 1 41 ? 129.706 163.110 156.516 1.00 71.45 41 PRO B N 1
ATOM 5840 C CA . PRO B 1 41 ? 129.204 163.602 155.223 1.00 65.48 41 PRO B CA 1
ATOM 5841 C C . PRO B 1 41 ? 129.370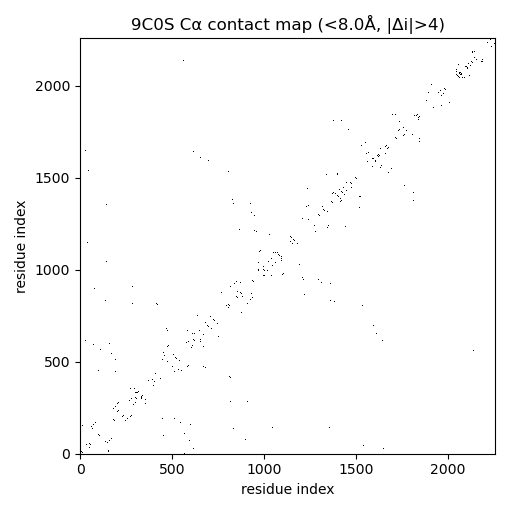 162.533 154.152 1.00 62.94 41 PRO B C 1
ATOM 5842 O O . PRO B 1 41 ? 130.488 162.134 153.822 1.00 62.95 41 PRO B O 1
ATOM 5846 N N . MET B 1 42 ? 128.246 162.075 153.608 1.00 62.54 42 MET B N 1
ATOM 5847 C CA . MET B 1 42 ? 128.205 160.901 152.749 1.00 60.08 42 MET B CA 1
ATOM 5848 C C . MET B 1 42 ? 127.865 161.304 151.319 1.00 59.45 42 MET B C 1
ATOM 5849 O O . MET B 1 42 ? 127.038 162.192 151.093 1.00 61.88 42 MET B O 1
ATOM 5854 N N . GLY B 1 43 ? 128.506 160.643 150.356 1.00 55.77 43 GLY B N 1
ATOM 5855 C CA . GLY B 1 43 ? 128.309 160.957 148.962 1.00 50.86 43 GLY B CA 1
ATOM 5856 C C . GLY B 1 43 ? 127.019 160.384 148.415 1.00 52.15 43 GLY B C 1
ATOM 5857 O O . GLY B 1 43 ? 126.220 159.755 149.121 1.00 57.01 43 GLY B O 1
ATOM 5858 N N . PRO B 1 44 ? 126.804 160.598 147.114 1.00 46.63 44 PRO B N 1
ATOM 5859 C CA . PRO B 1 44 ? 125.511 160.269 146.504 1.00 47.30 44 PRO B CA 1
ATOM 5860 C C . PRO B 1 44 ? 125.352 158.821 146.066 1.00 50.55 44 PRO B C 1
ATOM 5861 O O . PRO B 1 44 ? 124.308 158.488 145.494 1.00 52.97 44 PRO B O 1
ATOM 5865 N N . THR B 1 45 ? 126.330 157.947 146.305 1.00 51.96 45 THR B N 1
ATOM 5866 C CA . THR B 1 45 ? 126.258 156.546 145.881 1.00 49.97 45 THR B CA 1
ATOM 5867 C C . THR B 1 45 ? 126.511 155.630 147.072 1.00 51.63 45 THR B C 1
ATOM 5868 O O . THR B 1 45 ? 127.604 155.064 147.214 1.00 47.93 45 THR B O 1
ATOM 5872 N N . PRO B 1 46 ? 125.519 155.454 147.948 1.00 54.74 46 PRO B N 1
ATOM 5873 C CA . PRO B 1 46 ? 125.652 154.480 149.044 1.00 47.35 46 PRO B CA 1
ATOM 5874 C C . PRO B 1 46 ? 125.373 153.069 148.548 1.00 48.54 46 PRO B C 1
ATOM 5875 O O . PRO B 1 46 ? 124.279 152.780 148.057 1.00 51.53 46 PRO B O 1
ATOM 5879 N N . PHE B 1 47 ? 126.366 152.183 148.691 1.00 43.77 47 PHE B N 1
ATOM 5880 C CA . PHE B 1 47 ? 126.262 150.788 148.272 1.00 40.45 47 PHE B CA 1
ATOM 5881 C C . PHE B 1 47 ? 125.802 150.714 146.820 1.00 42.67 47 PHE B C 1
ATOM 5882 O O . PHE B 1 47 ? 124.653 150.344 146.548 1.00 46.14 47 PHE B O 1
ATOM 5890 N N . PRO B 1 48 ? 126.667 151.059 145.870 1.00 42.89 48 PRO B N 1
ATOM 5891 C CA . PRO B 1 48 ? 126.216 151.243 144.487 1.00 40.34 48 PRO B CA 1
ATOM 5892 C C . PRO B 1 48 ? 125.727 149.956 143.843 1.00 41.29 48 PRO B C 1
ATOM 5893 O O . PRO B 1 48 ? 126.163 148.852 144.178 1.00 41.92 48 PRO B O 1
ATOM 5897 N N . THR B 1 49 ? 124.797 150.122 142.902 1.00 41.55 49 THR B N 1
ATOM 5898 C CA . THR B 1 49 ? 124.280 149.027 142.090 1.00 37.17 49 THR B CA 1
ATOM 5899 C C . THR B 1 49 ? 124.449 149.371 140.616 1.00 37.20 49 THR B C 1
ATOM 5900 O O . THR B 1 49 ? 125.146 150.333 140.278 1.00 38.53 49 THR B O 1
ATOM 5904 N N . ALA B 1 50 ? 123.825 148.588 139.733 1.00 35.04 50 ALA B N 1
ATOM 5905 C CA . ALA B 1 50 ? 123.970 148.825 138.299 1.00 36.02 50 ALA B CA 1
ATOM 5906 C C . ALA B 1 50 ? 123.444 150.200 137.902 1.00 37.39 50 ALA B C 1
ATOM 5907 O O . ALA B 1 50 ? 124.066 150.900 137.096 1.00 37.66 50 ALA B O 1
ATOM 5909 N N . ALA B 1 51 ? 122.296 150.602 138.452 1.00 37.22 51 ALA B N 1
ATOM 5910 C CA . ALA B 1 51 ? 121.726 151.900 138.109 1.00 37.29 51 ALA B CA 1
ATOM 5911 C C . ALA B 1 51 ? 122.453 153.050 138.793 1.00 37.76 51 ALA B C 1
ATOM 5912 O O . ALA B 1 51 ? 122.480 154.163 138.257 1.00 39.75 51 ALA B O 1
ATOM 5914 N N . THR B 1 52 ? 123.035 152.809 139.969 1.00 35.87 52 THR B N 1
ATOM 5915 C CA . THR B 1 52 ? 123.708 153.883 140.693 1.00 36.88 52 THR B CA 1
ATOM 5916 C C . THR B 1 52 ? 124.982 154.331 139.987 1.00 42.35 52 THR B C 1
ATOM 5917 O O . THR B 1 52 ? 125.335 155.514 140.041 1.00 48.19 52 THR B O 1
ATOM 5921 N N . VAL B 1 53 ? 125.682 153.411 139.325 1.00 41.35 53 VAL B N 1
ATOM 5922 C CA . VAL B 1 53 ? 126.911 153.719 138.606 1.00 34.75 53 VAL B CA 1
ATOM 5923 C C . VAL B 1 53 ? 126.701 153.713 137.099 1.00 33.93 53 VAL B C 1
ATOM 5924 O O . VAL B 1 53 ? 127.675 153.743 136.341 1.00 37.09 53 VAL B O 1
ATOM 5928 N N . ARG B 1 54 ? 125.448 153.663 136.643 1.00 36.13 54 ARG B N 1
ATOM 5929 C CA . ARG B 1 54 ? 125.183 153.646 135.209 1.00 34.99 54 ARG B CA 1
ATOM 5930 C C . ARG B 1 54 ? 125.631 154.944 134.550 1.00 37.35 54 ARG B C 1
ATOM 5931 O O . ARG B 1 54 ? 126.225 154.925 133.464 1.00 42.04 54 ARG B O 1
ATOM 5939 N N . ASP B 1 55 ? 125.360 156.081 135.194 1.00 35.39 55 ASP B N 1
ATOM 5940 C CA . ASP B 1 55 ? 125.726 157.370 134.614 1.00 37.01 55 ASP B CA 1
ATOM 5941 C C . ASP B 1 55 ? 127.238 157.525 134.506 1.00 34.39 55 ASP B C 1
ATOM 5942 O O . ASP B 1 55 ? 127.742 158.023 133.495 1.00 34.74 55 ASP B O 1
ATOM 5947 N N . TRP B 1 56 ? 127.979 157.107 135.536 1.00 36.36 56 TRP B N 1
ATOM 5948 C CA . TRP B 1 56 ? 129.432 157.241 135.496 1.00 34.61 56 TRP B CA 1
ATOM 5949 C C . TRP B 1 56 ? 130.042 156.335 134.433 1.00 33.10 56 TRP B C 1
ATOM 5950 O O . TRP B 1 56 ? 130.959 156.745 133.711 1.00 36.40 56 TRP B O 1
ATOM 5961 N N . SER B 1 57 ? 129.545 155.103 134.319 1.00 30.84 57 SER B N 1
ATOM 5962 C CA . SER B 1 57 ? 130.034 154.206 133.279 1.00 29.18 57 SER B CA 1
ATOM 5963 C C . SER B 1 57 ? 129.722 154.752 131.892 1.00 33.77 57 SER B C 1
ATOM 5964 O O . SER B 1 57 ? 130.553 154.665 130.981 1.00 36.64 57 SER B O 1
ATOM 5967 N N . PHE B 1 58 ? 128.524 155.312 131.710 1.00 37.39 58 PHE B N 1
ATOM 5968 C CA . PHE B 1 58 ? 128.171 155.895 130.420 1.00 36.65 58 PHE B CA 1
ATOM 5969 C C . PHE B 1 58 ? 129.055 157.094 130.099 1.00 36.34 58 PHE B C 1
ATOM 5970 O O . PHE B 1 58 ? 129.475 157.277 128.951 1.00 40.14 58 PHE B O 1
ATOM 5978 N N . THR B 1 59 ? 129.353 157.920 131.105 1.00 34.62 59 THR B N 1
ATOM 5979 C CA . THR B 1 59 ? 130.266 159.040 130.902 1.00 35.35 59 THR B CA 1
ATOM 5980 C C . THR B 1 59 ? 131.650 158.551 130.494 1.00 34.30 59 THR B C 1
ATOM 5981 O O . THR B 1 59 ? 132.272 159.110 129.582 1.00 36.91 59 THR B O 1
ATOM 5985 N N . LEU B 1 60 ? 132.143 157.498 131.150 1.00 32.57 60 LEU B N 1
ATOM 5986 C CA . LEU B 1 60 ? 133.451 156.952 130.800 1.00 28.25 60 LEU B CA 1
ATOM 5987 C C . LEU B 1 60 ? 133.460 156.413 129.374 1.00 28.70 60 LEU B C 1
ATOM 5988 O O . LEU B 1 60 ? 134.398 156.664 128.609 1.00 29.47 60 LEU B O 1
ATOM 5993 N N . PHE B 1 61 ? 132.419 155.670 128.996 1.00 30.09 61 PHE B N 1
ATOM 5994 C CA . PHE B 1 61 ? 132.371 155.071 127.666 1.00 29.45 61 PHE B CA 1
ATOM 5995 C C . PHE B 1 61 ? 132.036 156.073 126.570 1.00 33.22 61 PHE B C 1
ATOM 5996 O O . PHE B 1 61 ? 132.210 155.749 125.391 1.00 32.87 61 PHE B O 1
ATOM 6004 N N . ASP B 1 62 ? 131.549 157.263 126.919 1.00 34.79 62 ASP B N 1
ATOM 6005 C CA . ASP B 1 62 ? 131.409 158.314 125.918 1.00 35.42 62 ASP B CA 1
ATOM 6006 C C . ASP B 1 62 ? 132.762 158.749 125.371 1.00 36.94 62 ASP B C 1
ATOM 6007 O O . ASP B 1 62 ? 132.866 159.099 124.190 1.00 40.90 62 ASP B O 1
ATOM 6012 N N . ARG B 1 63 ? 133.800 158.733 126.206 1.00 30.29 63 ARG B N 1
ATOM 6013 C CA . ARG B 1 63 ? 135.145 159.083 125.773 1.00 29.31 63 ARG B CA 1
ATOM 6014 C C . ARG B 1 63 ? 135.952 157.872 125.329 1.00 29.44 63 ARG B C 1
ATOM 6015 O O . ARG B 1 63 ? 136.712 157.965 124.359 1.00 31.20 63 ARG B O 1
ATOM 6023 N N . TYR B 1 64 ? 135.800 156.739 126.009 1.00 28.39 64 TYR B N 1
ATOM 6024 C CA . TYR B 1 64 ? 136.569 155.528 125.729 1.00 25.69 64 TYR B CA 1
ATOM 6025 C C . TYR B 1 64 ? 135.608 154.461 125.216 1.00 27.27 64 TYR B C 1
ATOM 6026 O O . TYR B 1 64 ? 134.959 153.766 126.004 1.00 28.78 64 TYR B O 1
ATOM 6035 N N . GLU B 1 65 ? 135.523 154.330 123.897 1.00 25.71 65 GLU B N 1
ATOM 6036 C CA . GLU B 1 65 ? 134.618 153.358 123.310 1.00 23.08 65 GLU B CA 1
ATOM 6037 C C . GLU B 1 65 ? 135.110 151.941 123.595 1.00 21.08 65 GLU B C 1
ATOM 6038 O O . GLU B 1 65 ? 136.322 151.688 123.592 1.00 22.13 65 GLU B O 1
ATOM 6044 N N . PRO B 1 66 ? 134.200 151.004 123.865 1.00 20.87 66 PRO B N 1
ATOM 6045 C CA . PRO B 1 66 ? 134.599 149.599 124.013 1.00 20.21 66 PRO B CA 1
ATOM 6046 C C . PRO B 1 66 ? 134.891 148.970 122.657 1.00 18.71 66 PRO B C 1
ATOM 6047 O O . PRO B 1 66 ? 134.072 149.025 121.737 1.00 22.63 66 PRO B O 1
ATOM 6051 N N . VAL B 1 67 ? 136.071 148.374 122.545 1.00 15.08 67 VAL B N 1
ATOM 6052 C CA . VAL B 1 67 ? 136.496 147.646 121.359 1.00 15.14 67 VAL B CA 1
ATOM 6053 C C . VAL B 1 67 ? 136.355 146.164 121.662 1.00 19.77 67 VAL B C 1
ATOM 6054 O O . VAL B 1 67 ? 137.029 145.640 122.556 1.00 24.46 67 VAL B O 1
ATOM 6058 N N . TYR B 1 68 ? 135.485 145.488 120.922 1.00 18.27 68 TYR B N 1
ATOM 6059 C CA . TYR B 1 68 ? 135.196 144.080 121.149 1.00 17.11 68 TYR B CA 1
ATOM 6060 C C . TYR B 1 68 ? 135.984 143.242 120.153 1.00 17.93 68 TYR B C 1
ATOM 6061 O O . TYR B 1 68 ? 135.860 143.432 118.939 1.00 20.38 68 TYR B O 1
ATOM 6070 N N . THR B 1 69 ? 136.790 142.315 120.670 1.00 19.97 69 THR B N 1
ATOM 6071 C CA . THR B 1 69 ? 137.575 141.384 119.865 1.00 22.19 69 THR B CA 1
ATOM 6072 C C . THR B 1 69 ? 137.186 139.982 120.317 1.00 21.90 69 THR B C 1
ATOM 6073 O O . THR B 1 69 ? 137.897 139.354 121.116 1.00 19.42 69 THR B O 1
ATOM 6077 N N . PRO B 1 70 ? 136.056 139.467 119.835 1.00 22.31 70 PRO B N 1
ATOM 6078 C CA . PRO B 1 70 ? 135.543 138.194 120.351 1.00 23.81 70 PRO B CA 1
ATOM 6079 C C . PRO B 1 70 ? 136.496 137.040 120.086 1.00 26.49 70 PRO B C 1
ATOM 6080 O O . PRO B 1 70 ? 137.195 136.996 119.073 1.00 27.67 70 PRO B O 1
ATOM 6084 N N . MET B 1 71 ? 136.515 136.100 121.029 1.00 26.09 71 MET B N 1
ATOM 6085 C CA . MET B 1 71 ? 137.370 134.924 120.953 1.00 27.32 71 MET B CA 1
ATOM 6086 C C . MET B 1 71 ? 136.722 133.765 120.209 1.00 26.71 71 MET B C 1
ATOM 6087 O O . MET B 1 71 ? 137.410 132.790 119.891 1.00 26.24 71 MET B O 1
ATOM 6092 N N . CYS B 1 72 ? 135.434 133.854 119.893 1.00 25.21 72 CYS B N 1
ATOM 6093 C CA . CYS B 1 72 ? 134.730 132.691 119.382 1.00 25.48 72 CYS B CA 1
ATOM 6094 C C . CYS B 1 72 ? 133.494 133.188 118.643 1.00 30.25 72 CYS B C 1
ATOM 6095 O O . CYS B 1 72 ? 132.781 134.072 119.124 1.00 35.74 72 CYS B O 1
ATOM 6098 N N . ASP B 1 73 ? 133.250 132.617 117.463 1.00 28.61 73 ASP B N 1
ATOM 6099 C CA . ASP B 1 73 ? 132.204 133.093 116.564 1.00 24.22 73 ASP B CA 1
ATOM 6100 C C . ASP B 1 73 ? 130.842 132.472 116.849 1.00 24.61 73 ASP B C 1
ATOM 6101 O O . ASP B 1 73 ? 129.895 132.692 116.082 1.00 26.42 73 ASP B O 1
ATOM 6106 N N . GLN B 1 74 ? 130.721 131.699 117.922 1.00 21.98 74 GLN B N 1
ATOM 6107 C CA . GLN B 1 74 ? 129.470 131.051 118.273 1.00 19.33 74 GLN B CA 1
ATOM 6108 C C . GLN B 1 74 ? 129.142 131.328 119.731 1.00 20.47 74 GLN B C 1
ATOM 6109 O O . GLN B 1 74 ? 130.034 131.540 120.557 1.00 24.28 74 GLN B O 1
ATOM 6115 N N . CYS B 1 75 ? 127.850 131.336 120.035 1.00 18.30 75 CYS B N 1
ATOM 6116 C CA . CYS B 1 75 ? 127.369 131.376 121.406 1.00 15.87 75 CYS B CA 1
ATOM 6117 C C . CYS B 1 75 ? 126.789 130.015 121.750 1.00 16.25 75 CYS B C 1
ATOM 6118 O O . CYS B 1 75 ? 126.059 129.418 120.951 1.00 17.87 75 CYS B O 1
ATOM 6121 N N . CYS B 1 76 ? 127.129 129.528 122.944 1.00 22.71 76 CYS B N 1
ATOM 6122 C CA . CYS B 1 76 ? 126.871 128.146 123.327 1.00 23.72 76 CYS B CA 1
ATOM 6123 C C . CYS B 1 76 ? 126.195 128.049 124.691 1.00 22.18 76 CYS B C 1
ATOM 6124 O O . CYS B 1 76 ? 126.248 126.993 125.328 1.00 27.42 76 CYS B O 1
ATOM 6127 N N . TYR B 1 77 ? 125.559 129.130 125.148 1.00 20.57 77 TYR B N 1
ATOM 6128 C CA . TYR B 1 77 ? 125.068 129.189 126.521 1.00 17.86 77 TYR B CA 1
ATOM 6129 C C . TYR B 1 77 ? 123.891 128.246 126.745 1.00 19.40 77 TYR B C 1
ATOM 6130 O O . TYR B 1 77 ? 123.871 127.486 127.719 1.00 26.06 77 TYR B O 1
ATOM 6139 N N . CYS B 1 78 ? 122.899 128.281 125.863 1.00 18.62 78 CYS B N 1
ATOM 6140 C CA . CYS B 1 78 ? 121.671 127.527 126.058 1.00 17.76 78 CYS B CA 1
ATOM 6141 C C . CYS B 1 78 ? 121.479 126.535 124.916 1.00 18.83 78 CYS B C 1
ATOM 6142 O O . CYS B 1 78 ? 122.217 126.536 123.929 1.00 21.75 78 CYS B O 1
ATOM 6145 N N . THR B 1 79 ? 120.472 125.676 125.065 1.00 15.64 79 THR B N 1
ATOM 6146 C CA . THR B 1 79 ? 120.258 124.583 124.125 1.00 15.18 79 THR B CA 1
ATOM 6147 C C . THR B 1 79 ? 119.590 125.026 122.831 1.00 17.30 79 THR B C 1
ATOM 6148 O O . THR B 1 79 ? 119.444 124.205 121.919 1.00 19.01 79 THR B O 1
ATOM 6152 N N . PHE B 1 80 ? 119.172 126.289 122.727 1.00 17.33 80 PHE B N 1
ATOM 6153 C CA . PHE B 1 80 ? 118.779 126.822 121.427 1.00 17.10 80 PHE B CA 1
ATOM 6154 C C . PHE B 1 80 ? 119.959 126.850 120.466 1.00 18.27 80 PHE B C 1
ATOM 6155 O O . PHE B 1 80 ? 119.771 126.782 119.247 1.00 18.07 80 PHE B O 1
ATOM 6163 N N . GLY B 1 81 ? 121.175 126.936 120.996 1.00 17.76 81 GLY B N 1
ATOM 6164 C CA . GLY B 1 81 ? 122.363 127.042 120.187 1.00 15.50 81 GLY B CA 1
ATOM 6165 C C . GLY B 1 81 ? 122.883 125.701 119.713 1.00 19.99 81 GLY B C 1
ATOM 6166 O O . GLY B 1 81 ? 122.181 124.687 119.761 1.00 26.32 81 GLY B O 1
ATOM 6167 N N . PRO B 1 82 ? 124.133 125.669 119.230 1.00 19.33 82 PRO B N 1
ATOM 6168 C CA . PRO B 1 82 ? 125.080 126.788 119.092 1.00 21.51 82 PRO B CA 1
ATOM 6169 C C . PRO B 1 82 ? 124.612 127.816 118.069 1.00 20.87 82 PRO B C 1
ATOM 6170 O O . PRO B 1 82 ? 124.198 127.459 116.971 1.00 22.25 82 PRO B O 1
ATOM 6174 N N . CYS B 1 83 ? 124.655 129.101 118.405 1.00 18.96 83 CYS B N 1
ATOM 6175 C CA . CYS B 1 83 ? 124.216 130.155 117.501 1.00 15.76 83 CYS B CA 1
ATOM 6176 C C . CYS B 1 83 ? 125.439 130.794 116.860 1.00 17.80 83 CYS B C 1
ATOM 6177 O O . CYS B 1 83 ? 126.318 131.300 117.564 1.00 23.19 83 CYS B O 1
ATOM 6180 N N . ASN B 1 84 ? 125.491 130.763 115.532 1.00 18.22 84 ASN B N 1
ATOM 6181 C CA . ASN B 1 84 ? 126.555 131.417 114.784 1.00 19.52 84 ASN B CA 1
ATOM 6182 C C . ASN B 1 84 ? 126.296 132.917 114.767 1.00 19.92 84 ASN B C 1
ATOM 6183 O O . ASN B 1 84 ? 125.254 133.363 114.276 1.00 22.83 84 ASN B O 1
ATOM 6188 N N . LEU B 1 85 ? 127.232 133.700 115.306 1.00 18.61 85 LEU B N 1
ATOM 6189 C CA . LEU B 1 85 ? 127.080 135.147 115.366 1.00 18.23 85 LEU B CA 1
ATOM 6190 C C . LEU B 1 85 ? 128.057 135.867 114.445 1.00 23.38 85 LEU B C 1
ATOM 6191 O O . LEU B 1 85 ? 128.253 137.078 114.583 1.00 27.64 85 LEU B O 1
ATOM 6196 N N . GLU B 1 86 ? 128.670 135.144 113.510 1.00 24.51 86 GLU B N 1
ATOM 6197 C CA . GLU B 1 86 ? 129.633 135.746 112.598 1.00 26.39 86 GLU B CA 1
ATOM 6198 C C . GLU B 1 86 ? 128.971 136.835 111.763 1.00 27.61 86 GLU B C 1
ATOM 6199 O O . GLU B 1 86 ? 127.871 136.649 111.236 1.00 27.83 86 GLU B O 1
ATOM 6205 N N . GLY B 1 87 ? 129.647 137.973 111.643 1.00 27.96 87 GLY B N 1
ATOM 6206 C CA . GLY B 1 87 ? 129.076 139.103 110.940 1.00 28.13 87 GLY B CA 1
ATOM 6207 C C . GLY B 1 87 ? 128.062 139.884 111.740 1.00 26.76 87 GLY B C 1
ATOM 6208 O O . GLY B 1 87 ? 127.157 140.488 111.156 1.00 27.60 87 GLY B O 1
ATOM 6209 N N . ASN B 1 88 ? 128.185 139.878 113.069 1.00 26.52 88 ASN B N 1
ATOM 6210 C CA . ASN B 1 88 ? 127.274 140.586 113.969 1.00 24.27 88 ASN B CA 1
ATOM 6211 C C . ASN B 1 88 ? 125.831 140.118 113.809 1.00 23.83 88 ASN B C 1
ATOM 6212 O O . ASN B 1 88 ? 124.890 140.868 114.077 1.00 25.23 88 ASN B O 1
ATOM 6217 N N . ARG B 1 89 ? 125.643 138.876 113.373 1.00 22.87 89 ARG B N 1
ATOM 6218 C CA . ARG B 1 89 ? 124.306 138.309 113.309 1.00 22.13 89 ARG B CA 1
ATOM 6219 C C . ARG B 1 89 ? 123.802 137.993 114.711 1.00 19.09 89 ARG B C 1
ATOM 6220 O O . ARG B 1 89 ? 124.574 137.669 115.617 1.00 22.41 89 ARG B O 1
ATOM 6228 N N . ARG B 1 90 ? 122.491 138.097 114.888 1.00 15.04 90 ARG B N 1
ATOM 6229 C CA . ARG B 1 90 ? 121.878 137.882 116.188 1.00 16.41 90 ARG B CA 1
ATOM 6230 C C . ARG B 1 90 ? 121.547 136.409 116.388 1.00 16.46 90 ARG B C 1
ATOM 6231 O O . ARG B 1 90 ? 121.279 135.676 115.433 1.00 20.16 90 ARG B O 1
ATOM 6239 N N . GLY B 1 91 ? 121.577 135.981 117.648 1.00 13.63 91 GLY B N 1
ATOM 6240 C CA . GLY B 1 91 ? 121.250 134.616 117.993 1.00 13.76 91 GLY B CA 1
ATOM 6241 C C . GLY B 1 91 ? 119.755 134.384 118.077 1.00 18.61 91 GLY B C 1
ATOM 6242 O O . GLY B 1 91 ? 118.937 135.266 117.820 1.00 22.50 91 GLY B O 1
ATOM 6243 N N . ALA B 1 92 ? 119.397 133.153 118.452 1.00 17.28 92 ALA B N 1
ATOM 6244 C CA . ALA B 1 92 ? 117.988 132.794 118.571 1.00 14.93 92 ALA B CA 1
ATOM 6245 C C . ALA B 1 92 ? 117.274 133.595 119.651 1.00 16.67 92 ALA B C 1
ATOM 6246 O O . ALA B 1 92 ? 116.041 133.671 119.636 1.00 18.66 92 ALA B O 1
ATOM 6248 N N . CYS B 1 93 ? 118.012 134.189 120.585 1.00 16.14 93 CYS B N 1
ATOM 6249 C CA . CYS B 1 93 ? 117.436 135.046 121.611 1.00 14.46 93 CYS B CA 1
ATOM 6250 C C . CYS B 1 93 ? 117.564 136.528 121.288 1.00 17.32 93 CYS B C 1
ATOM 6251 O O . CYS B 1 93 ? 117.172 137.361 122.109 1.00 18.38 93 CYS B O 1
ATOM 6254 N N . GLY B 1 94 ? 118.100 136.876 120.122 1.00 17.93 94 GLY B N 1
ATOM 6255 C CA . GLY B 1 94 ? 118.246 138.260 119.727 1.00 19.36 94 GLY B CA 1
ATOM 6256 C C . GLY B 1 94 ? 119.564 138.910 120.088 1.00 19.29 94 GLY B C 1
ATOM 6257 O O . GLY B 1 94 ? 119.794 140.059 119.693 1.00 23.82 94 GLY B O 1
ATOM 6258 N N . LEU B 1 95 ? 120.435 138.222 120.821 1.00 17.93 95 LEU B N 1
ATOM 6259 C CA . LEU B 1 95 ? 121.733 138.779 121.174 1.00 20.49 95 LEU B CA 1
ATOM 6260 C C . LEU B 1 95 ? 122.673 138.717 119.976 1.00 21.37 95 LEU B C 1
ATOM 6261 O O . LEU B 1 95 ? 122.786 137.678 119.320 1.00 24.79 95 LEU B O 1
ATOM 6266 N N . ASP B 1 96 ? 123.347 139.828 119.695 1.00 18.31 96 ASP B N 1
ATOM 6267 C CA . ASP B 1 96 ? 124.284 139.905 118.585 1.00 18.09 96 ASP B CA 1
ATOM 6268 C C . ASP B 1 96 ? 125.672 139.465 119.050 1.00 20.15 96 ASP B C 1
ATOM 6269 O O . ASP B 1 96 ? 125.853 138.984 120.171 1.00 24.08 96 ASP B O 1
ATOM 6274 N N . MET B 1 97 ? 126.674 139.627 118.186 1.00 19.40 97 MET B N 1
ATOM 6275 C CA . MET B 1 97 ? 128.020 139.182 118.527 1.00 19.56 97 MET B CA 1
ATOM 6276 C C . MET B 1 97 ? 128.698 140.144 119.497 1.00 21.78 97 MET B C 1
ATOM 6277 O O . MET B 1 97 ? 129.433 139.711 120.393 1.00 24.95 97 MET B O 1
ATOM 6282 N N . LYS B 1 98 ? 128.460 141.449 119.339 1.00 19.99 98 LYS B N 1
ATOM 6283 C CA . LYS B 1 98 ? 129.002 142.420 120.285 1.00 20.23 98 LYS B CA 1
ATOM 6284 C C . LYS B 1 98 ? 128.430 142.204 121.679 1.00 21.64 98 LYS B C 1
ATOM 6285 O O . LYS B 1 98 ? 129.164 142.244 122.676 1.00 24.08 98 LYS B O 1
ATOM 6291 N N . GLY B 1 99 ? 127.120 141.973 121.766 1.00 17.72 99 GLY B N 1
ATOM 6292 C CA . GLY B 1 99 ? 126.516 141.682 123.054 1.00 18.86 99 GLY B CA 1
ATOM 6293 C C . GLY B 1 99 ? 127.060 140.411 123.672 1.00 18.75 99 GLY B C 1
ATOM 6294 O O . GLY B 1 99 ? 127.261 140.337 124.885 1.00 21.36 99 GLY B O 1
ATOM 6295 N N . GLN B 1 100 ? 127.311 139.393 122.846 1.00 15.57 100 GLN B N 1
ATOM 6296 C CA . GLN B 1 100 ? 127.873 138.147 123.359 1.00 16.51 100 GLN B CA 1
ATOM 6297 C C . GLN B 1 100 ? 129.292 138.349 123.879 1.00 21.13 100 GLN B C 1
ATOM 6298 O O . GLN B 1 100 ? 129.663 137.787 124.915 1.00 21.37 100 GLN B O 1
ATOM 6304 N N . ALA B 1 101 ? 130.100 139.146 123.175 1.00 21.42 101 ALA B N 1
ATOM 6305 C CA . ALA B 1 101 ? 131.443 139.446 123.664 1.00 16.46 101 ALA B CA 1
ATOM 6306 C C . ALA B 1 101 ? 131.390 140.203 124.984 1.00 18.82 101 ALA B C 1
ATOM 6307 O O . ALA B 1 101 ? 132.162 139.913 125.911 1.00 24.57 101 ALA B O 1
ATOM 6309 N N . ALA B 1 102 ? 130.483 141.177 125.090 1.00 16.16 102 ALA B N 1
ATOM 6310 C CA . ALA B 1 102 ? 130.334 141.910 126.343 1.00 16.63 102 ALA B CA 1
ATOM 6311 C C . ALA B 1 102 ? 129.888 140.986 127.469 1.00 18.75 102 ALA B C 1
ATOM 6312 O O . ALA B 1 102 ? 130.363 141.103 128.603 1.00 19.49 102 ALA B O 1
ATOM 6314 N N . ARG B 1 103 ? 128.979 140.056 127.170 1.00 17.91 103 ARG B N 1
ATOM 6315 C CA . ARG B 1 103 ? 128.527 139.098 128.174 1.00 17.77 103 ARG B CA 1
ATOM 6316 C C . ARG B 1 103 ? 129.665 138.191 128.627 1.00 18.71 103 ARG B C 1
ATOM 6317 O O . ARG B 1 103 ? 129.788 137.888 129.818 1.00 17.76 103 ARG B O 1
ATOM 6325 N N . GLU B 1 104 ? 130.504 137.743 127.690 1.00 16.96 104 GLU B N 1
ATOM 6326 C CA . GLU B 1 104 ? 131.644 136.906 128.055 1.00 16.60 104 GLU B CA 1
ATOM 6327 C C . GLU B 1 104 ? 132.626 137.661 128.945 1.00 16.31 104 GLU B C 1
ATOM 6328 O O . GLU B 1 104 ? 133.112 137.121 129.949 1.00 17.92 104 GLU B O 1
ATOM 6334 N N . PHE B 1 105 ? 132.928 138.914 128.597 1.00 16.16 105 PHE B N 1
ATOM 6335 C CA . PHE B 1 105 ? 133.834 139.700 129.430 1.00 14.85 105 PHE B CA 1
ATOM 6336 C C . PHE B 1 105 ? 133.235 139.950 130.809 1.00 16.69 105 PHE B C 1
ATOM 6337 O O . PHE B 1 105 ? 133.944 139.906 131.822 1.00 18.78 105 PHE B O 1
ATOM 6345 N N . PHE B 1 106 ? 131.928 140.212 130.867 1.00 16.77 106 PHE B N 1
ATOM 6346 C CA . PHE B 1 106 ? 131.258 140.396 132.149 1.00 15.40 106 PHE B CA 1
ATOM 6347 C C . PHE B 1 106 ? 131.316 139.126 132.987 1.00 15.99 106 PHE B C 1
ATOM 6348 O O . PHE B 1 106 ? 131.493 139.187 134.209 1.00 19.17 106 PHE B O 1
ATOM 6356 N N . LEU B 1 107 ? 131.162 137.964 132.346 1.00 15.29 107 LEU B N 1
ATOM 6357 C CA . LEU B 1 107 ? 131.268 136.697 133.063 1.00 15.31 107 LEU B CA 1
ATOM 6358 C C . LEU B 1 107 ? 132.668 136.505 133.632 1.00 15.23 107 LEU B C 1
ATOM 6359 O O . LEU B 1 107 ? 132.826 136.072 134.779 1.00 15.13 107 LEU B O 1
ATOM 6364 N N . ARG B 1 108 ? 133.698 136.828 132.847 1.00 14.93 108 ARG B N 1
ATOM 6365 C CA . ARG B 1 108 ? 135.062 136.744 133.367 1.00 14.69 108 ARG B CA 1
ATOM 6366 C C . ARG B 1 108 ? 135.254 137.673 134.562 1.00 16.90 108 ARG B C 1
ATOM 6367 O O . ARG B 1 108 ? 135.850 137.285 135.579 1.00 20.49 108 ARG B O 1
ATOM 6375 N N . CYS B 1 109 ? 134.749 138.905 134.457 1.00 15.57 109 CYS B N 1
ATOM 6376 C CA . CYS B 1 109 ? 134.912 139.868 135.542 1.00 14.72 109 CYS B CA 1
ATOM 6377 C C . CYS B 1 109 ? 134.215 139.402 136.814 1.00 15.87 109 CYS B C 1
ATOM 6378 O O . CYS B 1 109 ? 134.786 139.488 137.908 1.00 18.47 109 CYS B O 1
ATOM 6381 N N . ILE B 1 110 ? 132.980 138.905 136.697 1.00 15.07 110 ILE B N 1
ATOM 6382 C CA . ILE B 1 110 ? 132.278 138.456 137.896 1.00 15.38 110 ILE B CA 1
ATOM 6383 C C . ILE B 1 110 ? 132.921 137.198 138.459 1.00 17.72 110 ILE B C 1
ATOM 6384 O O . ILE B 1 110 ? 132.917 136.994 139.675 1.00 19.28 110 ILE B O 1
ATOM 6389 N N . THR B 1 111 ? 133.476 136.333 137.605 1.00 17.01 111 THR B N 1
ATOM 6390 C CA . THR B 1 111 ? 134.189 135.165 138.111 1.00 14.39 111 THR B CA 1
ATOM 6391 C C . THR B 1 111 ? 135.382 135.582 138.960 1.00 17.07 111 THR B C 1
ATOM 6392 O O . THR B 1 111 ? 135.583 135.067 140.067 1.00 20.93 111 THR B O 1
ATOM 6396 N N . GLY B 1 112 ? 136.175 136.534 138.464 1.00 17.61 112 GLY B N 1
ATOM 6397 C CA . GLY B 1 112 ? 137.298 137.022 139.253 1.00 18.57 112 GLY B CA 1
ATOM 6398 C C . GLY B 1 112 ? 136.862 137.695 140.543 1.00 20.30 112 GLY B C 1
ATOM 6399 O O . GLY B 1 112 ? 137.458 137.479 141.607 1.00 22.95 112 GLY B O 1
ATOM 6400 N N . CYS B 1 113 ? 135.814 138.520 140.465 1.00 20.17 113 CYS B N 1
ATOM 6401 C CA . CYS B 1 113 ? 135.316 139.208 141.651 1.00 19.83 113 CYS B CA 1
ATOM 6402 C C . CYS B 1 113 ? 134.823 138.218 142.696 1.00 24.03 113 CYS B C 1
ATOM 6403 O O . CYS B 1 113 ? 135.096 138.377 143.891 1.00 26.52 113 CYS B O 1
ATOM 6406 N N . ALA B 1 114 ? 134.097 137.186 142.263 1.00 22.82 114 ALA B N 1
ATOM 6407 C CA . ALA B 1 114 ? 133.607 136.178 143.193 1.00 21.95 114 ALA B CA 1
ATOM 6408 C C . ALA B 1 114 ? 134.749 135.364 143.775 1.00 24.73 114 ALA B C 1
ATOM 6409 O O . ALA B 1 114 ? 134.693 134.963 144.939 1.00 29.33 114 ALA B O 1
ATOM 6411 N N . CYS B 1 115 ? 135.791 135.101 142.986 1.00 26.04 115 CYS B N 1
ATOM 6412 C CA . CYS B 1 115 ? 136.951 134.400 143.522 1.00 27.47 115 CYS B CA 1
ATOM 6413 C C . CYS B 1 115 ? 137.587 135.196 144.656 1.00 27.74 115 CYS B C 1
ATOM 6414 O O . CYS B 1 115 ? 137.837 134.666 145.749 1.00 33.48 115 CYS B O 1
ATOM 6417 N N . HIS B 1 116 ? 137.829 136.488 144.418 1.00 25.53 116 HIS B N 1
ATOM 6418 C CA . HIS B 1 116 ? 138.427 137.324 145.457 1.00 26.52 116 HIS B CA 1
ATOM 6419 C C . HIS B 1 116 ? 137.513 137.441 146.672 1.00 30.89 116 HIS B C 1
ATOM 6420 O O . HIS B 1 116 ? 137.977 137.372 147.818 1.00 34.83 116 HIS B O 1
ATOM 6427 N N . SER B 1 117 ? 136.206 137.600 146.446 1.00 29.23 117 SER B N 1
ATOM 6428 C CA . SER B 1 117 ? 135.277 137.756 147.559 1.00 30.34 117 SER B CA 1
ATOM 6429 C C . SER B 1 117 ? 135.126 136.471 148.363 1.00 31.44 117 SER B C 1
ATOM 6430 O O . SER B 1 117 ? 134.966 136.528 149.585 1.00 34.77 117 SER B O 1
ATOM 6433 N N . ALA B 1 118 ? 135.162 135.310 147.705 1.00 31.20 118 ALA B N 1
ATOM 6434 C CA . ALA B 1 118 ? 135.122 134.042 148.423 1.00 33.64 118 ALA B CA 1
ATOM 6435 C C . ALA B 1 118 ? 136.384 133.840 149.248 1.00 34.40 118 ALA B C 1
ATOM 6436 O O . ALA B 1 118 ? 136.318 133.365 150.390 1.00 38.49 118 ALA B O 1
ATOM 6438 N N . HIS B 1 119 ? 137.544 134.195 148.686 1.00 35.18 119 HIS B N 1
ATOM 6439 C CA . HIS B 1 119 ? 138.773 134.164 149.472 1.00 39.60 119 HIS B CA 1
ATOM 6440 C C . HIS B 1 119 ? 138.647 135.051 150.704 1.00 38.57 119 HIS B C 1
ATOM 6441 O O . HIS B 1 119 ? 139.011 134.644 151.815 1.00 40.74 119 HIS B O 1
ATOM 6448 N N . GLY B 1 120 ? 138.104 136.257 150.529 1.00 36.05 120 GLY B N 1
ATOM 6449 C CA . GLY B 1 120 ? 137.939 137.156 151.660 1.00 36.65 120 GLY B CA 1
ATOM 6450 C C . GLY B 1 120 ? 136.978 136.626 152.706 1.00 36.36 120 GLY B C 1
ATOM 6451 O O . GLY B 1 120 ? 137.239 136.725 153.905 1.00 38.30 120 GLY B O 1
ATOM 6452 N N . ARG B 1 121 ? 135.850 136.065 152.266 1.00 37.88 121 ARG B N 1
ATOM 6453 C CA . ARG B 1 121 ? 134.875 135.520 153.204 1.00 39.15 121 ARG B CA 1
ATOM 6454 C C . ARG B 1 121 ? 135.460 134.362 153.999 1.00 42.05 121 ARG B C 1
ATOM 6455 O O . ARG B 1 121 ? 135.298 134.297 155.223 1.00 46.02 121 ARG B O 1
ATOM 6463 N N . HIS B 1 122 ? 136.152 133.440 153.324 1.00 40.54 122 HIS B N 1
ATOM 6464 C CA . HIS B 1 122 ? 136.755 132.313 154.027 1.00 41.39 122 HIS B CA 1
ATOM 6465 C C . HIS B 1 122 ? 137.815 132.789 155.014 1.00 41.97 122 HIS B C 1
ATOM 6466 O O . HIS B 1 122 ? 137.855 132.338 156.167 1.00 45.03 122 HIS B O 1
ATOM 6473 N N . LEU B 1 123 ? 138.679 133.712 154.580 1.00 40.73 123 LEU B N 1
ATOM 6474 C CA . LEU B 1 123 ? 139.721 134.219 155.466 1.00 40.29 123 LEU B CA 1
ATOM 6475 C C . LEU B 1 123 ? 139.121 134.917 156.679 1.00 42.43 123 LEU B C 1
ATOM 6476 O O . LEU B 1 123 ? 139.571 134.704 157.810 1.00 46.47 123 LEU B O 1
ATOM 6481 N N . LEU B 1 124 ? 138.099 135.749 156.464 1.00 40.72 124 LEU B N 1
ATOM 6482 C CA . LEU B 1 124 ? 137.478 136.465 157.571 1.00 38.91 124 LEU B CA 1
ATOM 6483 C C . LEU B 1 124 ? 136.802 135.508 158.541 1.00 44.11 124 LEU B C 1
ATOM 6484 O O . LEU B 1 124 ? 136.927 135.668 159.759 1.00 46.19 124 LEU B O 1
ATOM 6489 N N . ASP B 1 125 ? 136.087 134.504 158.026 1.00 45.16 125 ASP B N 1
ATOM 6490 C CA . ASP B 1 125 ? 135.435 133.537 158.903 1.00 45.05 125 ASP B CA 1
ATOM 6491 C C . ASP B 1 125 ? 136.459 132.776 159.737 1.00 45.21 125 ASP B C 1
ATOM 6492 O O . ASP B 1 125 ? 136.305 132.636 160.957 1.00 46.46 125 ASP B O 1
ATOM 6497 N N . HIS B 1 126 ? 137.528 132.295 159.096 1.00 45.86 126 HIS B N 1
ATOM 6498 C CA . HIS B 1 126 ? 138.534 131.524 159.821 1.00 46.88 126 HIS B CA 1
ATOM 6499 C C . HIS B 1 126 ? 139.262 132.383 160.847 1.00 45.59 126 HIS B C 1
ATOM 6500 O O . HIS B 1 126 ? 139.570 131.913 161.949 1.00 48.99 126 HIS B O 1
ATOM 6507 N N . ILE B 1 127 ? 139.555 133.639 160.505 1.00 41.69 127 ILE B N 1
ATOM 6508 C CA . ILE B 1 127 ? 140.262 134.516 161.432 1.00 43.92 127 ILE B CA 1
ATOM 6509 C C . ILE B 1 127 ? 139.365 134.897 162.605 1.00 42.24 127 ILE B C 1
ATOM 6510 O O . ILE B 1 127 ? 139.826 134.994 163.749 1.00 42.77 127 ILE B O 1
ATOM 6515 N N . ILE B 1 128 ? 138.074 135.125 162.344 1.00 44.14 128 ILE B N 1
ATOM 6516 C CA . ILE B 1 128 ? 137.134 135.418 163.419 1.00 45.59 128 ILE B CA 1
ATOM 6517 C C . ILE B 1 128 ? 136.982 134.214 164.336 1.00 45.38 128 ILE B C 1
ATOM 6518 O O . ILE B 1 128 ? 136.840 134.366 165.556 1.00 44.32 128 ILE B O 1
ATOM 6523 N N . SER B 1 129 ? 137.036 133.003 163.779 1.00 46.59 129 SER B N 1
ATOM 6524 C CA . SER B 1 129 ? 136.962 131.794 164.591 1.00 44.04 129 SER B CA 1
ATOM 6525 C C . SER B 1 129 ? 138.162 131.613 165.516 1.00 49.52 129 SER B C 1
ATOM 6526 O O . SER B 1 129 ? 138.191 130.629 166.264 1.00 55.25 129 SER B O 1
ATOM 6529 N N . ILE B 1 130 ? 139.141 132.517 165.491 1.00 47.09 130 ILE B N 1
ATOM 6530 C CA . ILE B 1 130 ? 140.322 132.396 166.338 1.00 46.78 130 ILE B CA 1
ATOM 6531 C C . ILE B 1 130 ? 140.487 133.645 167.195 1.00 46.40 130 ILE B C 1
ATOM 6532 O O . ILE B 1 130 ? 140.555 133.562 168.426 1.00 45.22 130 ILE B O 1
ATOM 6537 N N . PHE B 1 131 ? 140.551 134.809 166.553 1.00 48.26 131 PHE B N 1
ATOM 6538 C CA . PHE B 1 131 ? 140.825 136.066 167.237 1.00 45.74 131 PHE B CA 1
ATOM 6539 C C . PHE B 1 131 ? 139.562 136.815 167.642 1.00 46.06 131 PHE B C 1
ATOM 6540 O O . PHE B 1 131 ? 139.658 137.947 168.127 1.00 45.11 131 PHE B O 1
ATOM 6548 N N . GLY B 1 132 ? 138.391 136.219 167.458 1.00 47.18 132 GLY B N 1
ATOM 6549 C CA . GLY B 1 132 ? 137.156 136.907 167.756 1.00 48.11 132 GLY B CA 1
ATOM 6550 C C . GLY B 1 132 ? 136.770 137.878 166.656 1.00 51.59 132 GLY B C 1
ATOM 6551 O O . GLY B 1 132 ? 137.304 137.860 165.543 1.00 54.34 132 GLY B O 1
ATOM 6552 N N . GLU B 1 133 ? 135.821 138.751 166.987 1.00 50.89 133 GLU B N 1
ATOM 6553 C CA . GLU B 1 133 ? 135.285 139.700 166.025 1.00 50.99 133 GLU B CA 1
ATOM 6554 C C . GLU B 1 133 ? 135.432 141.153 166.454 1.00 55.92 133 GLU B C 1
ATOM 6555 O O . GLU B 1 133 ? 135.027 142.046 165.701 1.00 55.87 133 GLU B O 1
ATOM 6561 N N . ASP B 1 134 ? 136.002 141.422 167.628 1.00 57.36 134 ASP B N 1
ATOM 6562 C CA . ASP B 1 134 ? 136.152 142.786 168.119 1.00 55.74 134 ASP B CA 1
ATOM 6563 C C . ASP B 1 134 ? 137.606 143.247 168.151 1.00 54.83 134 ASP B C 1
ATOM 6564 O O . ASP B 1 134 ? 137.936 144.192 168.873 1.00 53.12 134 ASP B O 1
ATOM 6569 N N . MET B 1 135 ? 138.479 142.606 167.383 1.00 56.27 135 MET B N 1
ATOM 6570 C CA . MET B 1 135 ? 139.878 143.011 167.344 1.00 52.60 135 MET B CA 1
ATOM 6571 C C . MET B 1 135 ? 140.024 144.275 166.505 1.00 50.65 135 MET B C 1
ATOM 6572 O O . MET B 1 135 ? 139.614 144.280 165.338 1.00 53.58 135 MET B O 1
ATOM 6577 N N . PRO B 1 136 ? 140.580 145.356 167.049 1.00 48.68 136 PRO B N 1
ATOM 6578 C CA . PRO B 1 136 ? 140.706 146.593 166.269 1.00 51.91 136 PRO B CA 1
ATOM 6579 C C . PRO B 1 136 ? 141.597 146.404 165.050 1.00 49.84 136 PRO B C 1
ATOM 6580 O O . PRO B 1 136 ? 142.574 145.653 165.075 1.00 49.93 136 PRO B O 1
ATOM 6584 N N . ILE B 1 137 ? 141.243 147.100 163.975 1.00 50.89 137 ILE B N 1
ATOM 6585 C CA . ILE B 1 137 ? 142.000 147.036 162.729 1.00 52.58 137 ILE B CA 1
ATOM 6586 C C . ILE B 1 137 ? 143.232 147.921 162.848 1.00 56.52 137 ILE B C 1
ATOM 6587 O O . ILE B 1 137 ? 143.138 149.086 163.252 1.00 59.30 137 ILE B O 1
ATOM 6592 N N . ASN B 1 138 ? 144.394 147.370 162.496 1.00 54.46 138 ASN B N 1
ATOM 6593 C CA . ASN B 1 138 ? 145.658 148.106 162.554 1.00 58.25 138 ASN B CA 1
ATOM 6594 C C . ASN B 1 138 ? 146.465 147.766 161.304 1.00 60.68 138 ASN B C 1
ATOM 6595 O O . ASN B 1 138 ? 147.194 146.770 161.278 1.00 60.49 138 ASN B O 1
ATOM 6600 N N . MET B 1 139 ? 146.334 148.597 160.273 1.00 56.57 139 MET B N 1
ATOM 6601 C CA . MET B 1 139 ? 147.064 148.419 159.026 1.00 55.14 139 MET B CA 1
ATOM 6602 C C . MET B 1 139 ? 148.347 149.236 158.970 1.00 60.56 139 MET B C 1
ATOM 6603 O O . MET B 1 139 ? 149.065 149.168 157.968 1.00 60.42 139 MET B O 1
ATOM 6608 N N . GLY B 1 140 ? 148.654 150.000 160.017 1.00 60.13 140 GLY B N 1
ATOM 6609 C CA . GLY B 1 140 ? 149.805 150.870 160.059 1.00 57.58 140 GLY B CA 1
ATOM 6610 C C . GLY B 1 140 ? 149.412 152.232 160.584 1.00 66.79 140 GLY B C 1
ATOM 6611 O O . GLY B 1 140 ? 148.356 152.400 161.205 1.00 69.97 140 GLY B O 1
ATOM 6612 N N . ALA B 1 141 ? 150.272 153.216 160.332 1.00 68.79 141 ALA B N 1
ATOM 6613 C CA . ALA B 1 141 ? 150.045 154.585 160.786 1.00 68.86 141 ALA B CA 1
ATOM 6614 C C . ALA B 1 141 ? 149.338 155.360 159.680 1.00 66.21 141 ALA B C 1
ATOM 6615 O O . ALA B 1 141 ? 149.962 155.748 158.687 1.00 64.39 141 ALA B O 1
ATOM 6617 N N . SER B 1 142 ? 148.044 155.586 159.857 1.00 65.94 142 SER B N 1
ATOM 6618 C CA . SER B 1 142 ? 147.204 156.308 158.903 1.00 65.46 142 SER B CA 1
ATOM 6619 C C . SER B 1 142 ? 145.864 156.568 159.583 1.00 66.19 142 SER B C 1
ATOM 6620 O O . SER B 1 142 ? 145.675 156.238 160.761 1.00 67.53 142 SER B O 1
ATOM 6623 N N . ASN B 1 143 ? 144.928 157.160 158.843 1.00 65.32 143 ASN B N 1
ATOM 6624 C CA . ASN B 1 143 ? 143.593 157.401 159.376 1.00 62.98 143 ASN B CA 1
ATOM 6625 C C . ASN B 1 143 ? 142.538 156.779 158.469 1.00 62.95 143 ASN B C 1
ATOM 6626 O O . ASN B 1 143 ? 141.480 156.352 158.943 1.00 65.69 143 ASN B O 1
ATOM 6631 N N . VAL B 1 144 ? 142.814 156.717 157.168 1.00 61.58 144 VAL B N 1
ATOM 6632 C CA . VAL B 1 144 ? 141.933 156.034 156.218 1.00 59.49 144 VAL B CA 1
ATOM 6633 C C . VAL B 1 144 ? 142.442 154.597 156.137 1.00 58.04 144 VAL B C 1
ATOM 6634 O O . VAL B 1 144 ? 143.296 154.255 155.318 1.00 61.01 144 VAL B O 1
ATOM 6638 N N . ILE B 1 145 ? 141.927 153.749 157.028 1.00 56.04 145 ILE B N 1
ATOM 6639 C CA . ILE B 1 145 ? 142.374 152.361 157.073 1.00 54.55 145 ILE B CA 1
ATOM 6640 C C . ILE B 1 145 ? 141.879 151.598 155.852 1.00 53.34 145 ILE B C 1
ATOM 6641 O O . ILE B 1 145 ? 142.634 150.845 155.225 1.00 57.20 145 ILE B O 1
ATOM 6646 N N . ALA B 1 146 ? 140.612 151.780 155.491 1.00 51.65 146 ALA B N 1
ATOM 6647 C CA . ALA B 1 146 ? 140.012 151.099 154.344 1.00 47.45 146 ALA B CA 1
ATOM 6648 C C . ALA B 1 146 ? 139.583 152.131 153.312 1.00 46.45 146 ALA B C 1
ATOM 6649 O O . ALA B 1 146 ? 138.486 152.707 153.424 1.00 49.90 146 ALA B O 1
ATOM 6651 N N . PRO B 1 147 ? 140.404 152.405 152.299 1.00 42.15 147 PRO B N 1
ATOM 6652 C CA . PRO B 1 147 ? 140.030 153.409 151.293 1.00 39.70 147 PRO B CA 1
ATOM 6653 C C . PRO B 1 147 ? 138.921 152.945 150.362 1.00 39.52 147 PRO B C 1
ATOM 6654 O O . PRO B 1 147 ? 137.980 153.698 150.093 1.00 40.64 147 PRO B O 1
ATOM 6658 N N . ASN B 1 148 ? 139.021 151.710 149.862 1.00 40.62 148 ASN B N 1
ATOM 6659 C CA . ASN B 1 148 ? 138.012 151.203 148.935 1.00 37.52 148 ASN B CA 1
ATOM 6660 C C . ASN B 1 148 ? 136.664 151.025 149.620 1.00 38.10 148 ASN B C 1
ATOM 6661 O O . ASN B 1 148 ? 135.620 151.332 149.032 1.00 42.67 148 ASN B O 1
ATOM 6666 N N . ILE B 1 149 ? 136.664 150.524 150.857 1.00 34.04 149 ILE B N 1
ATOM 6667 C CA . ILE B 1 149 ? 135.412 150.342 151.588 1.00 34.43 149 ILE B CA 1
ATOM 6668 C C . ILE B 1 149 ? 134.722 151.682 151.793 1.00 35.77 149 ILE B C 1
ATOM 6669 O O . ILE B 1 149 ? 133.519 151.827 151.550 1.00 37.08 149 ILE B O 1
ATOM 6674 N N . GLN B 1 150 ? 135.481 152.687 152.232 1.00 34.58 150 GLN B N 1
ATOM 6675 C CA . GLN B 1 150 ? 134.904 154.007 152.451 1.00 33.10 150 GLN B CA 1
ATOM 6676 C C . GLN B 1 150 ? 134.423 154.620 151.143 1.00 34.26 150 GLN B C 1
ATOM 6677 O O . GLN B 1 150 ? 133.380 155.282 151.106 1.00 35.55 150 GLN B O 1
ATOM 6683 N N . LEU B 1 151 ? 135.172 154.416 150.059 1.00 34.21 151 LEU B N 1
ATOM 6684 C CA . LEU B 1 151 ? 134.768 154.969 148.772 1.00 33.87 151 LEU B CA 1
ATOM 6685 C C . LEU B 1 151 ? 133.473 154.340 148.270 1.00 36.72 151 LEU B C 1
ATOM 6686 O O . LEU B 1 151 ? 132.588 155.046 147.775 1.00 41.49 151 LEU B O 1
ATOM 6691 N N . ILE B 1 152 ? 133.338 153.021 148.394 1.00 34.80 152 ILE B N 1
ATOM 6692 C CA . ILE B 1 152 ? 132.221 152.316 147.776 1.00 32.87 152 ILE B CA 1
ATOM 6693 C C . ILE B 1 152 ? 131.010 152.304 148.701 1.00 35.91 152 ILE B C 1
ATOM 6694 O O . ILE B 1 152 ? 129.947 152.830 148.353 1.00 42.63 152 ILE B O 1
ATOM 6699 N N . THR B 1 153 ? 131.155 151.705 149.882 1.00 32.64 153 THR B N 1
ATOM 6700 C CA . THR B 1 153 ? 130.033 151.547 150.796 1.00 32.90 153 THR B CA 1
ATOM 6701 C C . THR B 1 153 ? 129.851 152.729 151.738 1.00 35.68 153 THR B C 1
ATOM 6702 O O . THR B 1 153 ? 128.848 152.776 152.457 1.00 39.13 153 THR B O 1
ATOM 6706 N N . GLY B 1 154 ? 130.783 153.679 151.752 1.00 36.38 154 GLY B N 1
ATOM 6707 C CA . GLY B 1 154 ? 130.669 154.807 152.654 1.00 36.91 154 GLY B CA 1
ATOM 6708 C C . GLY B 1 154 ? 130.806 154.461 154.116 1.00 35.73 154 GLY B C 1
ATOM 6709 O O . GLY B 1 154 ? 130.380 155.243 154.970 1.00 34.31 154 GLY B O 1
ATOM 6710 N N . ARG B 1 155 ? 131.390 153.311 154.431 1.00 36.09 155 ARG B N 1
ATOM 6711 C CA . ARG B 1 155 ? 131.549 152.852 155.800 1.00 36.98 155 ARG B CA 1
ATOM 6712 C C . ARG B 1 155 ? 133.024 152.825 156.173 1.00 39.06 155 ARG B C 1
ATOM 6713 O O . ARG B 1 155 ? 133.894 152.611 155.323 1.00 41.95 155 ARG B O 1
ATOM 6721 N N . GLN B 1 156 ? 133.300 153.043 157.460 1.00 38.85 156 GLN B N 1
ATOM 6722 C CA . GLN B 1 156 ? 134.660 153.088 157.993 1.00 43.43 156 GLN B CA 1
ATOM 6723 C C . GLN B 1 156 ? 134.761 152.066 159.119 1.00 47.06 156 GLN B C 1
ATOM 6724 O O . GLN B 1 156 ? 134.687 152.421 160.305 1.00 52.53 156 GLN B O 1
ATOM 6730 N N . PRO B 1 157 ? 134.920 150.786 158.785 1.00 46.42 157 PRO B N 1
ATOM 6731 C CA . PRO B 1 157 ? 135.000 149.757 159.825 1.00 50.77 157 PRO B CA 1
ATOM 6732 C C . PRO B 1 157 ? 136.229 149.930 160.702 1.00 50.28 157 PRO B C 1
ATOM 6733 O O . PRO B 1 157 ? 137.282 150.395 160.259 1.00 51.17 157 PRO B O 1
ATOM 6737 N N . LYS B 1 158 ? 136.079 149.547 161.971 1.00 49.00 158 LYS B N 1
ATOM 6738 C CA . LYS B 1 158 ? 137.161 149.638 162.941 1.00 49.36 158 LYS B CA 1
ATOM 6739 C C . LYS B 1 158 ? 137.455 148.331 163.660 1.00 46.59 158 LYS B C 1
ATOM 6740 O O . LYS B 1 158 ? 138.475 148.249 164.353 1.00 46.22 158 LYS B O 1
ATOM 6746 N N . THR B 1 159 ? 136.606 147.315 163.526 1.00 47.77 159 THR B N 1
ATOM 6747 C CA . THR B 1 159 ? 136.825 146.016 164.141 1.00 46.34 159 THR B CA 1
ATOM 6748 C C . THR B 1 159 ? 136.730 144.934 163.076 1.00 47.35 159 THR B C 1
ATOM 6749 O O . THR B 1 159 ? 136.148 145.134 162.007 1.00 49.23 159 THR B O 1
ATOM 6753 N N . LEU B 1 160 ? 137.323 143.777 163.378 1.00 45.51 160 LEU B N 1
ATOM 6754 C CA . LEU B 1 160 ? 137.350 142.688 162.409 1.00 45.51 160 LEU B CA 1
ATOM 6755 C C . LEU B 1 160 ? 135.950 142.179 162.091 1.00 46.91 160 LEU B C 1
ATOM 6756 O O . LEU B 1 160 ? 135.701 141.708 160.975 1.00 43.44 160 LEU B O 1
ATOM 6761 N N . GLY B 1 161 ? 135.026 142.262 163.049 1.00 50.34 161 GLY B N 1
ATOM 6762 C CA . GLY B 1 161 ? 133.647 141.901 162.775 1.00 47.35 161 GLY B CA 1
ATOM 6763 C C . GLY B 1 161 ? 132.893 142.932 161.962 1.00 46.26 161 GLY B C 1
ATOM 6764 O O . GLY B 1 161 ? 131.894 142.590 161.321 1.00 47.42 161 GLY B O 1
ATOM 6765 N N . ASP B 1 162 ? 133.357 144.185 161.966 1.00 47.04 162 ASP B N 1
ATOM 6766 C CA . ASP B 1 162 ? 132.699 145.235 161.197 1.00 46.05 162 ASP B CA 1
ATOM 6767 C C . ASP B 1 162 ? 132.799 145.003 159.696 1.00 46.39 162 ASP B C 1
ATOM 6768 O O . ASP B 1 162 ? 132.021 145.592 158.938 1.00 49.55 162 ASP B O 1
ATOM 6773 N N . LEU B 1 163 ? 133.742 144.175 159.249 1.00 44.41 163 LEU B N 1
ATOM 6774 C CA . LEU B 1 163 ? 133.817 143.795 157.846 1.00 39.71 163 LEU B CA 1
ATOM 6775 C C . LEU B 1 163 ? 132.807 142.720 157.476 1.00 41.79 163 LEU B C 1
ATOM 6776 O O . LEU B 1 163 ? 132.630 142.446 156.284 1.00 42.60 163 LEU B O 1
ATOM 6781 N N . LYS B 1 164 ? 132.154 142.104 158.461 1.00 45.83 164 LYS B N 1
ATOM 6782 C CA . LYS B 1 164 ? 131.160 141.074 158.163 1.00 44.52 164 LYS B CA 1
ATOM 6783 C C . LYS B 1 164 ? 129.988 141.601 157.344 1.00 44.45 164 LYS B C 1
ATOM 6784 O O . LYS B 1 164 ? 129.609 140.939 156.362 1.00 44.89 164 LYS B O 1
ATOM 6790 N N . PRO B 1 165 ? 129.359 142.738 157.676 1.00 42.53 165 PRO B N 1
ATOM 6791 C CA . PRO B 1 165 ? 128.289 143.241 156.796 1.00 42.94 165 PRO B CA 1
ATOM 6792 C C . PRO B 1 165 ? 128.759 143.548 155.385 1.00 40.01 165 PRO B C 1
ATOM 6793 O O . PRO B 1 165 ? 128.024 143.285 154.424 1.00 40.67 165 PRO B O 1
ATOM 6797 N N . ILE B 1 166 ? 129.981 144.069 155.236 1.00 39.23 166 ILE B N 1
ATOM 6798 C CA . ILE B 1 166 ? 130.465 144.496 153.924 1.00 36.07 166 ILE B CA 1
ATOM 6799 C C . ILE B 1 166 ? 130.457 143.327 152.947 1.00 37.25 166 ILE B C 1
ATOM 6800 O O . ILE B 1 166 ? 129.845 143.399 151.873 1.00 40.51 166 ILE B O 1
ATOM 6805 N N . MET B 1 167 ? 131.096 142.214 153.332 1.00 36.55 167 MET B N 1
ATOM 6806 C CA . MET B 1 167 ? 131.021 140.988 152.541 1.00 35.28 167 MET B CA 1
ATOM 6807 C C . MET B 1 167 ? 129.586 140.640 152.197 1.00 38.29 167 MET B C 1
ATOM 6808 O O . MET B 1 167 ? 129.272 140.366 151.035 1.00 40.48 167 MET B O 1
ATOM 6813 N N . GLU B 1 168 ? 128.689 140.709 153.183 1.00 38.26 168 GLU B N 1
ATOM 6814 C CA . GLU B 1 168 ? 127.286 140.419 152.919 1.00 37.80 168 GLU B CA 1
ATOM 6815 C C . GLU B 1 168 ? 126.785 141.229 151.730 1.00 36.21 168 GLU B C 1
ATOM 6816 O O . GLU B 1 168 ? 126.302 140.665 150.737 1.00 39.88 168 GLU B O 1
ATOM 6822 N N . TYR B 1 169 ? 126.994 142.550 151.772 1.00 33.45 169 TYR B N 1
ATOM 6823 C CA . TYR B 1 169 ? 126.592 143.398 150.655 1.00 33.80 169 TYR B CA 1
ATOM 6824 C C . TYR B 1 169 ? 127.174 142.867 149.357 1.00 33.82 169 TYR B C 1
ATOM 6825 O O . TYR B 1 169 ? 126.439 142.581 148.402 1.00 36.34 169 TYR B O 1
ATOM 6834 N N . VAL B 1 170 ? 128.488 142.634 149.346 1.00 32.82 170 VAL B N 1
ATOM 6835 C CA . VAL B 1 170 ? 129.147 142.149 148.140 1.00 32.29 170 VAL B CA 1
ATOM 6836 C C . VAL B 1 170 ? 128.479 140.870 147.658 1.00 37.47 170 VAL B C 1
ATOM 6837 O O . VAL B 1 170 ? 128.096 140.758 146.486 1.00 38.23 170 VAL B O 1
ATOM 6841 N N . GLU B 1 171 ? 128.257 139.916 148.573 1.00 37.56 171 GLU B N 1
ATOM 6842 C CA . GLU B 1 171 ? 127.659 138.651 148.159 1.00 33.37 171 GLU B CA 1
ATOM 6843 C C . GLU B 1 171 ? 126.331 138.898 147.465 1.00 35.09 171 GLU B C 1
ATOM 6844 O O . GLU B 1 171 ? 126.082 138.371 146.372 1.00 38.33 171 GLU B O 1
ATOM 6850 N N . GLU B 1 172 ? 125.499 139.766 148.049 1.00 33.29 172 GLU B N 1
ATOM 6851 C CA . GLU B 1 172 ? 124.219 140.081 147.432 1.00 36.44 172 GLU B CA 1
ATOM 6852 C C . GLU B 1 172 ? 124.427 140.546 146.000 1.00 37.20 172 GLU B C 1
ATOM 6853 O O . GLU B 1 172 ? 123.894 139.951 145.053 1.00 34.42 172 GLU B O 1
ATOM 6859 N N . GLU B 1 173 ? 125.297 141.543 145.820 1.00 35.71 173 GLU B N 1
ATOM 6860 C CA . GLU B 1 173 ? 125.529 142.077 144.486 1.00 32.02 173 GLU B CA 1
ATOM 6861 C C . GLU B 1 173 ? 126.023 140.986 143.552 1.00 32.16 173 GLU B C 1
ATOM 6862 O O . GLU B 1 173 ? 125.598 140.914 142.392 1.00 35.88 173 GLU B O 1
ATOM 6868 N N . LEU B 1 174 ? 126.879 140.094 144.061 1.00 31.41 174 LEU B N 1
ATOM 6869 C CA . LEU B 1 174 ? 127.393 139.013 143.230 1.00 30.08 174 LEU B CA 1
ATOM 6870 C C . LEU B 1 174 ? 126.247 138.233 142.609 1.00 29.30 174 LEU B C 1
ATOM 6871 O O . LEU B 1 174 ? 126.200 138.043 141.386 1.00 29.36 174 LEU B O 1
ATOM 6876 N N . GLY B 1 175 ? 125.272 137.837 143.430 1.00 27.20 175 GLY B N 1
ATOM 6877 C CA . GLY B 1 175 ? 124.126 137.132 142.886 1.00 28.07 175 GLY B CA 1
ATOM 6878 C C . GLY B 1 175 ? 123.417 137.954 141.831 1.00 27.89 175 GLY B C 1
ATOM 6879 O O . GLY B 1 175 ? 123.175 137.484 140.715 1.00 28.06 175 GLY B O 1
ATOM 6880 N N . GLN B 1 176 ? 123.167 139.230 142.140 1.00 29.15 176 GLN B N 1
ATOM 6881 C CA . GLN B 1 176 ? 122.440 140.088 141.216 1.00 26.41 176 GLN B CA 1
ATOM 6882 C C . GLN B 1 176 ? 123.200 140.292 139.917 1.00 28.74 176 GLN B C 1
ATOM 6883 O O . GLN B 1 176 ? 122.610 140.745 138.930 1.00 30.60 176 GLN B O 1
ATOM 6889 N N . LEU B 1 177 ? 124.492 139.966 139.891 1.00 26.82 177 LEU B N 1
ATOM 6890 C CA . LEU B 1 177 ? 125.226 140.021 138.637 1.00 23.31 177 LEU B CA 1
ATOM 6891 C C . LEU B 1 177 ? 125.227 138.676 137.923 1.00 22.71 177 LEU B C 1
ATOM 6892 O O . LEU B 1 177 ? 125.096 138.630 136.695 1.00 25.00 177 LEU B O 1
ATOM 6897 N N . LEU B 1 178 ? 125.336 137.574 138.670 1.00 21.85 178 LEU B N 1
ATOM 6898 C CA . LEU B 1 178 ? 125.428 136.271 138.020 1.00 18.57 178 LEU B CA 1
ATOM 6899 C C . LEU B 1 178 ? 124.129 135.918 137.311 1.00 19.26 178 LEU B C 1
ATOM 6900 O O . LEU B 1 178 ? 124.152 135.267 136.260 1.00 21.29 178 LEU B O 1
ATOM 6905 N N . ALA B 1 179 ? 122.994 136.367 137.852 1.00 19.71 179 ALA B N 1
ATOM 6906 C CA . ALA B 1 179 ? 121.713 136.166 137.189 1.00 19.43 179 ALA B CA 1
ATOM 6907 C C . ALA B 1 179 ? 121.675 136.800 135.807 1.00 22.39 179 ALA B C 1
ATOM 6908 O O . ALA B 1 179 ? 120.853 136.401 134.977 1.00 24.26 179 ALA B O 1
ATOM 6910 N N . THR B 1 180 ? 122.544 137.777 135.538 1.00 21.42 180 THR B N 1
ATOM 6911 C CA . THR B 1 180 ? 122.574 138.391 134.218 1.00 20.60 180 THR B CA 1
ATOM 6912 C C . THR B 1 180 ? 123.192 137.472 133.170 1.00 21.97 180 THR B C 1
ATOM 6913 O O . THR B 1 180 ? 122.962 137.675 131.973 1.00 23.51 180 THR B O 1
ATOM 6917 N N . VAL B 1 181 ? 123.956 136.460 133.590 1.00 20.31 181 VAL B N 1
ATOM 6918 C CA . VAL B 1 181 ? 124.558 135.533 132.637 1.00 20.10 181 VAL B CA 1
ATOM 6919 C C . VAL B 1 181 ? 123.504 134.660 131.967 1.00 22.64 181 VAL B C 1
ATOM 6920 O O . VAL B 1 181 ? 123.754 134.097 130.894 1.00 27.01 181 VAL B O 1
ATOM 6924 N N . HIS B 1 182 ? 122.318 134.553 132.559 1.00 19.97 182 HIS B N 1
ATOM 6925 C CA . HIS B 1 182 ? 121.254 133.742 131.983 1.00 22.58 182 HIS B CA 1
ATOM 6926 C C . HIS B 1 182 ? 120.815 134.300 130.635 1.00 24.39 182 HIS B C 1
ATOM 6927 O O . HIS B 1 182 ? 120.839 135.510 130.398 1.00 23.84 182 HIS B O 1
ATOM 6934 N N . ALA B 1 183 ? 120.414 133.395 129.746 1.00 25.51 183 ALA B N 1
ATOM 6935 C CA . ALA B 1 183 ? 119.912 133.799 128.442 1.00 24.73 183 ALA B CA 1
ATOM 6936 C C . ALA B 1 183 ? 118.667 134.664 128.594 1.00 26.57 183 ALA B C 1
ATOM 6937 O O . ALA B 1 183 ? 117.758 134.346 129.365 1.00 27.64 183 ALA B O 1
ATOM 6939 N N . GLY B 1 184 ? 118.632 135.767 127.851 1.00 24.94 184 GLY B N 1
ATOM 6940 C CA . GLY B 1 184 ? 117.495 136.661 127.896 1.00 23.78 184 GLY B CA 1
ATOM 6941 C C . GLY B 1 184 ? 117.419 137.559 129.108 1.00 29.67 184 GLY B C 1
ATOM 6942 O O . GLY B 1 184 ? 116.318 137.964 129.491 1.00 38.39 184 GLY B O 1
ATOM 6943 N N . GLN B 1 185 ? 118.552 137.889 129.726 1.00 28.79 185 GLN B N 1
ATOM 6944 C CA . GLN B 1 185 ? 118.573 138.748 130.902 1.00 28.13 185 GLN B CA 1
ATOM 6945 C C . GLN B 1 185 ? 119.181 140.117 130.634 1.00 32.26 185 GLN B C 1
ATOM 6946 O O . GLN B 1 185 ? 119.195 140.957 131.538 1.00 39.46 185 GLN B O 1
ATOM 6952 N N . GLU B 1 186 ? 119.692 140.358 129.429 1.00 29.48 186 GLU B N 1
ATOM 6953 C CA . GLU B 1 186 ? 120.209 141.658 129.023 1.00 31.95 186 GLU B CA 1
ATOM 6954 C C . GLU B 1 186 ? 120.495 141.607 127.531 1.00 34.71 186 GLU B C 1
ATOM 6955 O O . GLU B 1 186 ? 120.951 140.583 127.014 1.00 40.36 186 GLU B O 1
ATOM 6961 N N . GLY B 1 187 ? 120.225 142.716 126.847 1.00 31.21 187 GLY B N 1
ATOM 6962 C CA . GLY B 1 187 ? 120.389 142.759 125.408 1.00 33.54 187 GLY B CA 1
ATOM 6963 C C . GLY B 1 187 ? 121.112 143.986 124.897 1.00 35.46 187 GLY B C 1
ATOM 6964 O O . GLY B 1 187 ? 120.895 144.413 123.760 1.00 40.09 187 GLY B O 1
ATOM 6965 N N . ALA B 1 188 ? 121.971 144.567 125.730 1.00 32.11 188 ALA B N 1
ATOM 6966 C CA . ALA B 1 188 ? 122.768 145.726 125.353 1.00 28.76 188 ALA B CA 1
ATOM 6967 C C . ALA B 1 188 ? 124.197 145.516 125.824 1.00 30.01 188 ALA B C 1
ATOM 6968 O O . ALA B 1 188 ? 124.426 145.213 126.998 1.00 33.18 188 ALA B O 1
ATOM 6970 N N . ALA B 1 189 ? 125.154 145.677 124.908 1.00 25.88 189 ALA B N 1
ATOM 6971 C CA . ALA B 1 189 ? 126.556 145.528 125.278 1.00 24.27 189 ALA B CA 1
ATOM 6972 C C . ALA B 1 189 ? 127.004 146.617 126.244 1.00 28.64 189 ALA B C 1
ATOM 6973 O O . ALA B 1 189 ? 127.871 146.371 127.091 1.00 30.67 189 ALA B O 1
ATOM 6975 N N . ILE B 1 190 ? 126.430 147.816 126.141 1.00 29.51 190 ILE B N 1
ATOM 6976 C CA . ILE B 1 190 ? 126.854 148.918 126.999 1.00 30.62 190 ILE B CA 1
ATOM 6977 C C . ILE B 1 190 ? 126.437 148.668 128.446 1.00 32.16 190 ILE B C 1
ATOM 6978 O O . ILE B 1 190 ? 127.199 148.940 129.385 1.00 37.52 190 ILE B O 1
ATOM 6983 N N . ASP B 1 191 ? 125.232 148.132 128.654 1.00 26.53 191 ASP B N 1
ATOM 6984 C CA . ASP B 1 191 ? 124.801 147.789 130.004 1.00 27.02 191 ASP B CA 1
ATOM 6985 C C . ASP B 1 191 ? 125.643 146.654 130.575 1.00 29.52 191 ASP B C 1
ATOM 6986 O O . ASP B 1 191 ? 125.962 146.648 131.772 1.00 32.20 191 ASP B O 1
ATOM 6991 N N . TYR B 1 192 ? 126.013 145.687 129.733 1.00 27.58 192 TYR B N 1
ATOM 6992 C CA . TYR B 1 192 ? 126.917 144.628 130.169 1.00 24.73 192 TYR B CA 1
ATOM 6993 C C . TYR B 1 192 ? 128.264 145.198 130.594 1.00 24.76 192 TYR B C 1
ATOM 6994 O O . TYR B 1 192 ? 128.839 144.767 131.598 1.00 26.86 192 TYR B O 1
ATOM 7003 N N . ASP B 1 193 ? 128.783 146.170 129.839 1.00 24.43 193 ASP B N 1
ATOM 7004 C CA . ASP B 1 193 ? 130.042 146.808 130.212 1.00 26.21 193 ASP B CA 1
ATOM 7005 C C . ASP B 1 193 ? 129.920 147.539 131.544 1.00 30.46 193 ASP B C 1
ATOM 7006 O O . ASP B 1 193 ? 130.830 147.478 132.382 1.00 32.92 193 ASP B O 1
ATOM 7011 N N . ASN B 1 194 ? 128.804 148.243 131.754 1.00 28.30 194 ASN B N 1
ATOM 7012 C CA . ASN B 1 194 ? 128.590 148.927 133.028 1.00 27.56 194 ASN B CA 1
ATOM 7013 C C . ASN B 1 194 ? 128.559 147.936 134.187 1.00 29.24 194 ASN B C 1
ATOM 7014 O O . ASN B 1 194 ? 129.181 148.164 135.236 1.00 32.91 194 ASN B O 1
ATOM 7019 N N . LYS B 1 195 ? 127.851 146.819 134.009 1.00 23.42 195 LYS B N 1
ATOM 7020 C CA . LYS B 1 195 ? 127.807 145.800 135.050 1.00 22.85 195 LYS B CA 1
ATOM 7021 C C . LYS B 1 195 ? 129.182 145.185 135.288 1.00 23.32 195 LYS B C 1
ATOM 7022 O O . LYS B 1 195 ? 129.524 144.853 136.428 1.00 24.16 195 LYS B O 1
ATOM 7028 N N . ALA B 1 196 ? 129.982 145.027 134.229 1.00 24.40 196 ALA B N 1
ATOM 7029 C CA . ALA B 1 196 ? 131.334 144.500 134.391 1.00 21.94 196 ALA B CA 1
ATOM 7030 C C . ALA B 1 196 ? 132.205 145.450 135.199 1.00 23.68 196 ALA B C 1
ATOM 7031 O O . ALA B 1 196 ? 132.998 145.016 136.042 1.00 30.03 196 ALA B O 1
ATOM 7033 N N . MET B 1 197 ? 132.082 146.753 134.946 1.00 24.04 197 MET B N 1
ATOM 7034 C CA . MET B 1 197 ? 132.831 147.728 135.736 1.00 26.78 197 MET B CA 1
ATOM 7035 C C . MET B 1 197 ? 132.399 147.698 137.201 1.00 24.41 197 MET B C 1
ATOM 7036 O O . MET B 1 197 ? 133.237 147.800 138.112 1.00 27.16 197 MET B O 1
ATOM 7041 N N . LEU B 1 198 ? 131.094 147.552 137.448 1.00 22.85 198 LEU B N 1
ATOM 7042 C CA . LEU B 1 198 ? 130.623 147.407 138.825 1.00 23.34 198 LEU B CA 1
ATOM 7043 C C . LEU B 1 198 ? 131.216 146.163 139.481 1.00 24.65 198 LEU B C 1
ATOM 7044 O O . LEU B 1 198 ? 131.642 146.201 140.644 1.00 28.12 198 LEU B O 1
ATOM 7049 N N . ALA B 1 199 ? 131.261 145.052 138.743 1.00 23.71 199 ALA B N 1
ATOM 7050 C CA . ALA B 1 199 ? 131.871 143.835 139.266 1.00 22.27 199 ALA B CA 1
ATOM 7051 C C . ALA B 1 199 ? 133.345 144.050 139.582 1.00 22.12 199 ALA B C 1
ATOM 7052 O O . ALA B 1 199 ? 133.857 143.524 140.575 1.00 25.86 199 ALA B O 1
ATOM 7054 N N . GLY B 1 200 ? 134.046 144.811 138.742 1.00 22.31 200 GLY B N 1
ATOM 7055 C CA . GLY B 1 200 ? 135.448 145.090 139.009 1.00 21.39 200 GLY B CA 1
ATOM 7056 C C . GLY B 1 200 ? 135.659 145.870 140.294 1.00 23.93 200 GLY B C 1
ATOM 7057 O O . GLY B 1 200 ? 136.553 145.554 141.088 1.00 28.57 200 GLY B O 1
ATOM 7058 N N . ILE B 1 201 ? 134.842 146.902 140.521 1.00 23.17 201 ILE B N 1
ATOM 7059 C CA . ILE B 1 201 ? 135.002 147.654 141.767 1.00 22.11 201 ILE B CA 1
ATOM 7060 C C . ILE B 1 201 ? 134.631 146.792 142.974 1.00 25.01 201 ILE B C 1
ATOM 7061 O O . ILE B 1 201 ? 135.248 146.907 144.046 1.00 28.84 201 ILE B O 1
ATOM 7066 N N . LEU B 1 202 ? 133.594 145.965 142.846 1.00 24.93 202 LEU B N 1
ATOM 7067 C CA . LEU B 1 202 ? 133.225 145.067 143.970 1.00 22.45 202 LEU B CA 1
ATOM 7068 C C . LEU B 1 202 ? 134.322 144.015 144.133 1.00 25.84 202 LEU B C 1
ATOM 7069 O O . LEU B 1 202 ? 134.294 143.300 145.144 1.00 28.27 202 LEU B O 1
ATOM 7074 N N . ASP B 1 203 ? 135.253 143.937 143.177 1.00 27.16 203 ASP B N 1
ATOM 7075 C CA . ASP B 1 203 ? 136.394 142.987 143.254 1.00 25.44 203 ASP B CA 1
ATOM 7076 C C . ASP B 1 203 ? 137.547 143.668 143.981 1.00 26.07 203 ASP B C 1
ATOM 7077 O O . ASP B 1 203 ? 138.336 142.956 144.619 1.00 28.77 203 ASP B O 1
ATOM 7082 N N . HIS B 1 204 ? 137.643 144.994 143.860 1.00 24.56 204 HIS B N 1
ATOM 7083 C CA . HIS B 1 204 ? 138.689 145.747 144.593 1.00 25.12 204 HIS B CA 1
ATOM 7084 C C . HIS B 1 204 ? 138.246 145.881 146.045 1.00 26.44 204 HIS B C 1
ATOM 7085 O O . HIS B 1 204 ? 139.120 145.962 146.917 1.00 31.37 204 HIS B O 1
ATOM 7092 N N . VAL B 1 205 ? 136.936 145.889 146.289 1.00 24.67 205 VAL B N 1
ATOM 7093 C CA . VAL B 1 205 ? 136.507 145.924 147.689 1.00 26.05 205 VAL B CA 1
ATOM 7094 C C . VAL B 1 205 ? 136.795 144.590 148.373 1.00 30.58 205 VAL B C 1
ATOM 7095 O O . VAL B 1 205 ? 137.272 144.546 149.518 1.00 34.33 205 VAL B O 1
ATOM 7099 N N . GLY B 1 206 ? 136.504 143.483 147.686 1.00 29.90 206 GLY B N 1
ATOM 7100 C CA . GLY B 1 206 ? 136.772 142.172 148.258 1.00 28.51 206 GLY B CA 1
ATOM 7101 C C . GLY B 1 206 ? 138.245 141.943 148.538 1.00 30.94 206 GLY B C 1
ATOM 7102 O O . GLY B 1 206 ? 138.613 141.422 149.596 1.00 32.94 206 GLY B O 1
ATOM 7103 N N . MET B 1 207 ? 139.109 142.332 147.596 1.00 32.05 207 MET B N 1
ATOM 7104 C CA . MET B 1 207 ? 140.548 142.237 147.827 1.00 32.68 207 MET B CA 1
ATOM 7105 C C . MET B 1 207 ? 140.969 143.088 149.016 1.00 33.61 207 MET B C 1
ATOM 7106 O O . MET B 1 207 ? 141.820 142.678 149.818 1.00 37.49 207 MET B O 1
ATOM 7111 N N . GLU B 1 208 ? 140.398 144.289 149.133 1.00 32.31 208 GLU B N 1
ATOM 7112 C CA . GLU B 1 208 ? 140.744 145.161 150.249 1.00 33.87 208 GLU B CA 1
ATOM 7113 C C . GLU B 1 208 ? 140.417 144.500 151.577 1.00 35.45 208 GLU B C 1
ATOM 7114 O O . GLU B 1 208 ? 141.234 144.508 152.505 1.00 40.50 208 GLU B O 1
ATOM 7120 N N . VAL B 1 209 ? 139.226 143.911 151.685 1.00 32.13 209 VAL B N 1
ATOM 7121 C CA . VAL B 1 209 ? 138.853 143.288 152.951 1.00 33.08 209 VAL B CA 1
ATOM 7122 C C . VAL B 1 209 ? 139.729 142.072 153.221 1.00 37.88 209 VAL B C 1
ATOM 7123 O O . VAL B 1 209 ? 140.133 141.820 154.365 1.00 39.40 209 VAL B O 1
ATOM 7127 N N . SER B 1 210 ? 140.023 141.291 152.175 1.00 40.07 210 SER B N 1
ATOM 7128 C CA . SER B 1 210 ? 140.888 140.126 152.331 1.00 34.98 210 SER B CA 1
ATOM 7129 C C . SER B 1 210 ? 142.227 140.525 152.930 1.00 36.11 210 SER B C 1
ATOM 7130 O O . SER B 1 210 ? 142.677 139.955 153.936 1.00 39.76 210 SER B O 1
ATOM 7133 N N . ASP B 1 211 ? 142.873 141.521 152.320 1.00 36.95 211 ASP B N 1
ATOM 7134 C CA . ASP B 1 211 ? 144.184 141.942 152.794 1.00 38.11 211 ASP B CA 1
ATOM 7135 C C . ASP B 1 211 ? 144.096 142.552 154.184 1.00 38.09 211 ASP B C 1
ATOM 7136 O O . ASP B 1 211 ? 144.979 142.324 155.017 1.00 38.62 211 ASP B O 1
ATOM 7141 N N . ILE B 1 212 ? 143.041 143.323 154.459 1.00 38.39 212 ILE B N 1
ATOM 7142 C CA . ILE B 1 212 ? 142.896 143.931 155.778 1.00 36.85 212 ILE B CA 1
ATOM 7143 C C . ILE B 1 212 ? 142.848 142.854 156.852 1.00 36.45 212 ILE B C 1
ATOM 7144 O O . ILE B 1 212 ? 143.563 142.924 157.859 1.00 36.40 212 ILE B O 1
ATOM 7149 N N . ALA B 1 213 ? 142.016 141.831 156.643 1.00 36.92 213 ALA B N 1
ATOM 7150 C CA . ALA B 1 213 ? 141.893 140.769 157.636 1.00 32.98 213 ALA B CA 1
ATOM 7151 C C . ALA B 1 213 ? 143.206 140.014 157.799 1.00 36.11 213 ALA B C 1
ATOM 7152 O O . ALA B 1 213 ? 143.687 139.815 158.924 1.00 37.93 213 ALA B O 1
ATOM 7154 N N . GLN B 1 214 ? 143.814 139.598 156.683 1.00 39.18 214 GLN B N 1
ATOM 7155 C CA . GLN B 1 214 ? 145.015 138.775 156.778 1.00 35.10 214 GLN B CA 1
ATOM 7156 C C . GLN B 1 214 ? 146.226 139.558 157.270 1.00 35.17 214 GLN B C 1
ATOM 7157 O O . GLN B 1 214 ? 147.200 138.945 157.719 1.00 37.85 214 GLN B O 1
ATOM 7163 N N . VAL B 1 215 ? 146.191 140.886 157.206 1.00 37.57 215 VAL B N 1
ATOM 7164 C CA . VAL B 1 215 ? 147.279 141.688 157.751 1.00 38.45 215 VAL B CA 1
ATOM 7165 C C . VAL B 1 215 ? 147.058 141.988 159.227 1.00 35.74 215 VAL B C 1
ATOM 7166 O O . VAL B 1 215 ? 147.988 141.886 160.031 1.00 38.90 215 VAL B O 1
ATOM 7170 N N . THR B 1 216 ? 145.833 142.350 159.618 1.00 36.30 216 THR B N 1
ATOM 7171 C CA . THR B 1 216 ? 145.583 142.659 161.019 1.00 37.69 216 THR B CA 1
ATOM 7172 C C . THR B 1 216 ? 145.577 141.416 161.899 1.00 40.54 216 THR B C 1
ATOM 7173 O O . THR B 1 216 ? 145.756 141.540 163.115 1.00 41.67 216 THR B O 1
ATOM 7177 N N . ALA B 1 217 ? 145.383 140.227 161.325 1.00 38.37 217 ALA B N 1
ATOM 7178 C CA . ALA B 1 217 ? 145.315 139.021 162.144 1.00 36.71 217 ALA B CA 1
ATOM 7179 C C . ALA B 1 217 ? 146.665 138.317 162.263 1.00 35.69 217 ALA B C 1
ATOM 7180 O O . ALA B 1 217 ? 147.176 138.123 163.370 1.00 39.21 217 ALA B O 1
ATOM 7182 N N . LEU B 1 218 ? 147.251 137.934 161.131 1.00 35.18 218 LEU B N 1
ATOM 7183 C CA . LEU B 1 218 ? 148.394 137.030 161.119 1.00 35.12 218 LEU B CA 1
ATOM 7184 C C . LEU B 1 218 ? 149.718 137.714 161.435 1.00 35.16 218 LEU B C 1
ATOM 7185 O O . LEU B 1 218 ? 150.736 137.024 161.544 1.00 41.58 218 LEU B O 1
ATOM 7190 N N . GLY B 1 219 ? 149.738 139.034 161.583 1.00 34.33 219 GLY B N 1
ATOM 7191 C CA . GLY B 1 219 ? 150.970 139.727 161.903 1.00 40.04 219 GLY B CA 1
ATOM 7192 C C . GLY B 1 219 ? 151.843 139.982 160.692 1.00 46.87 219 GLY B C 1
ATOM 7193 O O . GLY B 1 219 ? 153.018 139.604 160.669 1.00 52.23 219 GLY B O 1
ATOM 7194 N N . PHE B 1 220 ? 151.273 140.621 159.680 1.00 41.00 220 PHE B N 1
ATOM 7195 C CA . PHE B 1 220 ? 151.991 140.963 158.463 1.00 39.15 220 PHE B CA 1
ATOM 7196 C C . PHE B 1 220 ? 152.749 142.269 158.659 1.00 46.26 220 PHE B C 1
ATOM 7197 O O . PHE B 1 220 ? 152.541 142.981 159.643 1.00 52.57 220 PHE B O 1
ATOM 7205 N N . PRO B 1 221 ? 153.668 142.604 157.752 1.00 47.23 221 PRO B N 1
ATOM 7206 C CA . PRO B 1 221 ? 154.257 143.949 157.780 1.00 47.23 221 PRO B CA 1
ATOM 7207 C C . PRO B 1 221 ? 153.177 145.013 157.643 1.00 48.95 221 PRO B C 1
ATOM 7208 O O . PRO B 1 221 ? 152.221 144.858 156.881 1.00 52.57 221 PRO B O 1
ATOM 7212 N N . LYS B 1 222 ? 153.336 146.098 158.396 1.00 48.57 222 LYS B N 1
ATOM 7213 C CA . LYS B 1 222 ? 152.339 147.165 158.478 1.00 52.24 222 LYS B CA 1
ATOM 7214 C C . LYS B 1 222 ? 152.884 148.392 157.751 1.00 60.12 222 LYS B C 1
ATOM 7215 O O . LYS B 1 222 ? 153.474 149.281 158.366 1.00 66.17 222 LYS B O 1
ATOM 7221 N N . SER B 1 223 ? 152.669 148.436 156.433 1.00 56.33 223 SER B N 1
ATOM 7222 C CA . SER B 1 223 ? 153.136 149.537 155.588 1.00 55.19 223 SER B CA 1
ATOM 7223 C C . SER B 1 223 ? 154.631 149.775 155.776 1.00 64.14 223 SER B C 1
ATOM 7224 O O . SER B 1 223 ? 155.110 150.910 155.770 1.00 64.63 223 SER B O 1
ATOM 7227 N N . ASP B 1 224 ? 155.374 148.689 155.945 1.00 65.07 224 ASP B N 1
ATOM 7228 C CA . ASP B 1 224 ? 156.786 148.787 156.282 1.00 64.81 224 ASP B CA 1
ATOM 7229 C C . ASP B 1 224 ? 157.596 149.142 155.042 1.00 66.55 224 ASP B C 1
ATOM 7230 O O . ASP B 1 224 ? 157.541 148.409 154.048 1.00 64.81 224 ASP B O 1
ATOM 7235 N N . PRO B 1 225 ? 158.350 150.243 155.051 1.00 65.08 225 PRO B N 1
ATOM 7236 C CA . PRO B 1 225 ? 159.246 150.542 153.930 1.00 62.64 225 PRO B CA 1
ATOM 7237 C C . PRO B 1 225 ? 160.563 149.787 153.977 1.00 64.53 225 PRO B C 1
ATOM 7238 O O . PRO B 1 225 ? 161.414 150.007 153.108 1.00 62.18 225 PRO B O 1
ATOM 7242 N N . GLU B 1 226 ? 160.753 148.910 154.960 1.00 66.29 226 GLU B N 1
ATOM 7243 C CA . GLU B 1 226 ? 161.987 148.155 155.147 1.00 66.41 226 GLU B CA 1
ATOM 7244 C C . GLU B 1 226 ? 161.675 146.682 155.379 1.00 67.04 226 GLU B C 1
ATOM 7245 O O . GLU B 1 226 ? 162.182 146.048 156.306 1.00 71.75 226 GLU B O 1
ATOM 7251 N N . ALA B 1 227 ? 160.818 146.122 154.530 1.00 61.22 227 ALA B N 1
ATOM 7252 C CA . ALA B 1 227 ? 160.460 144.720 154.648 1.00 57.09 227 ALA B CA 1
ATOM 7253 C C . ALA B 1 227 ? 161.670 143.835 154.345 1.00 56.07 227 ALA B C 1
ATOM 7254 O O . ALA B 1 227 ? 162.527 144.197 153.535 1.00 55.43 227 ALA B O 1
ATOM 7256 N N . PRO B 1 228 ? 161.767 142.674 154.991 1.00 57.72 228 PRO B N 1
ATOM 7257 C CA . PRO B 1 228 ? 162.935 141.814 154.781 1.00 58.99 228 PRO B CA 1
ATOM 7258 C C . PRO B 1 228 ? 162.988 141.247 153.371 1.00 57.18 228 PRO B C 1
ATOM 7259 O O . PRO B 1 228 ? 161.964 141.052 152.711 1.00 52.99 228 PRO B O 1
ATOM 7263 N N . LEU B 1 229 ? 164.209 140.987 152.911 1.00 52.58 229 LEU B N 1
ATOM 7264 C CA . LEU B 1 229 ? 164.420 140.364 151.614 1.00 45.86 229 LEU B CA 1
ATOM 7265 C C . LEU B 1 229 ? 164.193 138.859 151.705 1.00 48.83 229 LEU B C 1
ATOM 7266 O O . LEU B 1 229 ? 164.405 138.238 152.750 1.00 52.81 229 LEU B O 1
ATOM 7271 N N . VAL B 1 230 ? 163.752 138.274 150.593 1.00 46.92 230 VAL B N 1
ATOM 7272 C CA . VAL B 1 230 ? 163.338 136.878 150.538 1.00 41.03 230 VAL B CA 1
ATOM 7273 C C . VAL B 1 230 ? 164.004 136.223 149.339 1.00 41.63 230 VAL B C 1
ATOM 7274 O O . VAL B 1 230 ? 164.005 136.789 148.240 1.00 44.04 230 VAL B O 1
ATOM 7278 N N . GLU B 1 231 ? 164.562 135.033 149.551 1.00 46.20 231 GLU B N 1
ATOM 7279 C CA . GLU B 1 231 ? 165.153 134.273 148.458 1.00 48.61 231 GLU B CA 1
ATOM 7280 C C . GLU B 1 231 ? 164.052 133.654 147.606 1.00 43.68 231 GLU B C 1
ATOM 7281 O O . GLU B 1 231 ? 163.138 133.008 148.127 1.00 41.73 231 GLU B O 1
ATOM 7287 N N . VAL B 1 232 ? 164.138 133.855 146.295 1.00 42.46 232 VAL B N 1
ATOM 7288 C CA . VAL B 1 232 ? 163.143 133.363 145.351 1.00 42.26 232 VAL B CA 1
ATOM 7289 C C . VAL B 1 232 ? 163.859 132.764 144.149 1.00 40.46 232 VAL B C 1
ATOM 7290 O O . VAL B 1 232 ? 164.818 133.349 143.633 1.00 43.14 232 VAL B O 1
ATOM 7294 N N . GLY B 1 233 ? 163.409 131.599 143.717 1.00 36.74 233 GLY B N 1
ATOM 7295 C CA . GLY B 1 233 ? 163.927 131.001 142.502 1.00 40.84 233 GLY B CA 1
ATOM 7296 C C . GLY B 1 233 ? 163.904 129.490 142.572 1.00 40.35 233 GLY B C 1
ATOM 7297 O O . GLY B 1 233 ? 163.564 128.887 143.588 1.00 42.15 233 GLY B O 1
ATOM 7298 N N . MET B 1 234 ? 164.273 128.879 141.445 1.00 42.72 234 MET B N 1
ATOM 7299 C CA . MET B 1 234 ? 164.372 127.425 141.374 1.00 44.42 234 MET B CA 1
ATOM 7300 C C . MET B 1 234 ? 165.527 126.910 142.224 1.00 50.73 234 MET B C 1
ATOM 7301 O O . MET B 1 234 ? 165.363 125.976 143.017 1.00 54.77 234 MET B O 1
ATOM 7306 N N . GLY B 1 235 ? 166.705 127.509 142.070 1.00 50.10 235 GLY B N 1
ATOM 7307 C CA . GLY B 1 235 ? 167.901 127.063 142.751 1.00 49.85 235 GLY B CA 1
ATOM 7308 C C . GLY B 1 235 ? 168.037 127.494 144.189 1.00 52.94 235 GLY B C 1
ATOM 7309 O O . GLY B 1 235 ? 168.989 127.083 144.859 1.00 56.72 235 GLY B O 1
ATOM 7310 N N . THR B 1 236 ? 167.115 128.315 144.693 1.00 49.69 236 THR B N 1
ATOM 7311 C CA . THR B 1 236 ? 167.166 128.709 146.095 1.00 54.51 236 THR B CA 1
ATOM 7312 C C . THR B 1 236 ? 166.756 127.575 147.023 1.00 57.32 236 THR B C 1
ATOM 7313 O O . THR B 1 236 ? 167.052 127.631 148.222 1.00 54.85 236 THR B O 1
ATOM 7317 N N . LEU B 1 237 ? 166.086 126.554 146.499 1.00 56.24 237 LEU B N 1
ATOM 7318 C CA . LEU B 1 237 ? 165.669 125.418 147.303 1.00 57.62 237 LEU B CA 1
ATOM 7319 C C . LEU B 1 237 ? 166.777 124.375 147.381 1.00 59.42 237 LEU B C 1
ATOM 7320 O O . LEU B 1 237 ? 167.579 124.217 146.456 1.00 59.88 237 LEU B O 1
ATOM 7325 N N . ASP B 1 238 ? 166.819 123.667 148.503 1.00 58.45 238 ASP B N 1
ATOM 7326 C CA . ASP B 1 238 ? 167.733 122.550 148.676 1.00 59.99 238 ASP B CA 1
ATOM 7327 C C . ASP B 1 238 ? 167.116 121.271 148.114 1.00 62.32 238 ASP B C 1
ATOM 7328 O O . ASP B 1 238 ? 165.951 121.231 147.713 1.00 63.41 238 ASP B O 1
ATOM 7333 N N . ALA B 1 239 ? 167.921 120.211 148.087 1.00 61.25 239 ALA B N 1
ATOM 7334 C CA . ALA B 1 239 ? 167.470 118.913 147.604 1.00 56.99 239 ALA B CA 1
ATOM 7335 C C . ALA B 1 239 ? 167.780 117.759 148.542 1.00 60.28 239 ALA B C 1
ATOM 7336 O O . ALA B 1 239 ? 167.139 116.708 148.422 1.00 62.36 239 ALA B O 1
ATOM 7338 N N . SER B 1 240 ? 168.730 117.909 149.465 1.00 61.92 240 SER B N 1
ATOM 7339 C CA . SER B 1 240 ? 169.043 116.859 150.425 1.00 61.54 240 SER B CA 1
ATOM 7340 C C . SER B 1 240 ? 168.125 116.872 151.639 1.00 60.82 240 SER B C 1
ATOM 7341 O O . SER B 1 240 ? 168.233 115.980 152.486 1.00 61.55 240 SER B O 1
ATOM 7344 N N . LYS B 1 241 ? 167.238 117.851 151.744 1.00 54.69 241 LYS B N 1
ATOM 7345 C CA . LYS B 1 241 ? 166.320 117.998 152.858 1.00 52.40 241 LYS B CA 1
ATOM 7346 C C . LYS B 1 241 ? 164.890 117.710 152.418 1.00 52.16 241 LYS B C 1
ATOM 7347 O O . LYS B 1 241 ? 164.573 117.769 151.226 1.00 55.43 241 LYS B O 1
ATOM 7353 N N . PRO B 1 242 ? 164.001 117.367 153.353 1.00 50.40 242 PRO B N 1
ATOM 7354 C CA . PRO B 1 242 ? 162.584 117.229 152.999 1.00 45.33 242 PRO B CA 1
ATOM 7355 C C . PRO B 1 242 ? 162.032 118.540 152.460 1.00 46.36 242 PRO B C 1
ATOM 7356 O O . PRO B 1 242 ? 162.436 119.625 152.879 1.00 50.72 242 PRO B O 1
ATOM 7360 N N . VAL B 1 243 ? 161.119 118.428 151.495 1.00 41.23 243 VAL B N 1
ATOM 7361 C CA . VAL B 1 243 ? 160.589 119.582 150.776 1.00 38.24 243 VAL B CA 1
ATOM 7362 C C . VAL B 1 243 ? 159.069 119.583 150.872 1.00 35.79 243 VAL B C 1
ATOM 7363 O O . VAL B 1 243 ? 158.417 118.576 150.564 1.00 40.56 243 VAL B O 1
ATOM 7367 N N . ILE B 1 244 ? 158.510 120.719 151.281 1.00 33.89 244 ILE B N 1
ATOM 7368 C CA . ILE B 1 244 ? 157.068 120.935 151.317 1.00 33.75 244 ILE B CA 1
ATOM 7369 C C . ILE B 1 244 ? 156.750 122.078 150.366 1.00 35.62 244 ILE B C 1
ATOM 7370 O O . ILE B 1 244 ? 157.182 123.214 150.594 1.00 40.31 244 ILE B O 1
ATOM 7375 N N . ILE B 1 245 ? 155.975 121.794 149.323 1.00 31.76 245 ILE B N 1
ATOM 7376 C CA . ILE B 1 245 ? 155.618 122.788 148.318 1.00 31.01 245 ILE B CA 1
ATOM 7377 C C . ILE B 1 245 ? 154.154 123.153 148.511 1.00 31.03 245 ILE B C 1
ATOM 7378 O O . ILE B 1 245 ? 153.274 122.285 148.445 1.00 33.00 245 ILE B O 1
ATOM 7383 N N . ALA B 1 246 ? 153.894 124.437 148.735 1.00 28.65 246 ALA B N 1
ATOM 7384 C CA . ALA B 1 246 ? 152.546 124.952 148.930 1.00 26.40 246 ALA B CA 1
ATOM 7385 C C . ALA B 1 246 ? 152.126 125.723 147.687 1.00 28.96 246 ALA B C 1
ATOM 7386 O O . ALA B 1 246 ? 152.740 126.740 147.346 1.00 34.60 246 ALA B O 1
ATOM 7388 N N . ILE B 1 247 ? 151.078 125.245 147.024 1.00 26.49 247 ILE B N 1
ATOM 7389 C CA . ILE B 1 247 ? 150.516 125.891 145.846 1.00 27.61 247 ILE B CA 1
ATOM 7390 C C . ILE B 1 247 ? 149.127 126.396 146.201 1.00 31.20 247 ILE B C 1
ATOM 7391 O O . ILE B 1 247 ? 148.393 125.744 146.953 1.00 36.77 247 ILE B O 1
ATOM 7396 N N . GLY B 1 248 ? 148.770 127.563 145.675 1.00 31.44 248 GLY B N 1
ATOM 7397 C CA . GLY B 1 248 ? 147.445 128.096 145.918 1.00 35.62 248 GLY B CA 1
ATOM 7398 C C . GLY B 1 248 ? 147.429 129.550 146.338 1.00 37.82 248 GLY B C 1
ATOM 7399 O O . GLY B 1 248 ? 148.328 130.316 145.985 1.00 40.88 248 GLY B O 1
ATOM 7400 N N . HIS B 1 249 ? 146.398 129.941 147.087 1.00 39.02 249 HIS B N 1
ATOM 7401 C CA . HIS B 1 249 ? 146.231 131.331 147.491 1.00 37.51 249 HIS B CA 1
ATOM 7402 C C . HIS B 1 249 ? 145.832 131.523 148.944 1.00 38.59 249 HIS B C 1
ATOM 7403 O O . HIS B 1 249 ? 145.800 132.671 149.396 1.00 43.31 249 HIS B O 1
ATOM 7410 N N . ASN B 1 250 ? 145.528 130.466 149.691 1.00 36.99 250 ASN B N 1
ATOM 7411 C CA . ASN B 1 250 ? 144.992 130.589 151.042 1.00 39.93 250 ASN B CA 1
ATOM 7412 C C . ASN B 1 250 ? 146.092 130.284 152.049 1.00 44.21 250 ASN B C 1
ATOM 7413 O O . ASN B 1 250 ? 146.543 129.140 152.157 1.00 45.20 250 ASN B O 1
ATOM 7418 N N . VAL B 1 251 ? 146.519 131.302 152.789 1.00 42.39 251 VAL B N 1
ATOM 7419 C CA . VAL B 1 251 ? 147.464 131.094 153.895 1.00 42.65 251 VAL B CA 1
ATOM 7420 C C . VAL B 1 251 ? 146.605 130.849 155.132 1.00 46.61 251 VAL B C 1
ATOM 7421 O O . VAL B 1 251 ? 146.385 131.718 155.980 1.00 50.68 251 VAL B O 1
ATOM 7425 N N . ALA B 1 252 ? 146.094 129.623 155.233 1.00 41.36 252 ALA B N 1
ATOM 7426 C CA . ALA B 1 252 ? 145.281 129.238 156.379 1.00 40.82 252 ALA B CA 1
ATOM 7427 C C . ALA B 1 252 ? 145.742 127.908 156.960 1.00 44.18 252 ALA B C 1
ATOM 7428 O O . ALA B 1 252 ? 145.645 127.688 158.171 1.00 47.19 252 ALA B O 1
ATOM 7430 N N . GLY B 1 253 ? 146.240 127.017 156.106 1.00 45.79 253 GLY B N 1
ATOM 7431 C CA . GLY B 1 253 ? 146.821 125.766 156.553 1.00 45.59 253 GLY B CA 1
ATOM 7432 C C . GLY B 1 253 ? 148.329 125.862 156.521 1.00 44.97 253 GLY B C 1
ATOM 7433 O O . GLY B 1 253 ? 149.038 125.167 157.259 1.00 48.39 253 GLY B O 1
ATOM 7434 N N . VAL B 1 254 ? 148.826 126.745 155.653 1.00 42.19 254 VAL B N 1
ATOM 7435 C CA . VAL B 1 254 ? 150.250 127.056 155.645 1.00 40.20 254 VAL B CA 1
ATOM 7436 C C . VAL B 1 254 ? 150.664 127.651 156.982 1.00 43.12 254 VAL B C 1
ATOM 7437 O O . VAL B 1 254 ? 151.768 127.398 157.472 1.00 46.77 254 VAL B O 1
ATOM 7441 N N . THR B 1 255 ? 149.787 128.452 157.592 1.00 42.11 255 THR B N 1
ATOM 7442 C CA . THR B 1 255 ? 150.077 128.986 158.919 1.00 41.51 255 THR B CA 1
ATOM 7443 C C . THR B 1 255 ? 150.217 127.869 159.947 1.00 43.82 255 THR B C 1
ATOM 7444 O O . THR B 1 255 ? 151.137 127.891 160.771 1.00 47.36 255 THR B O 1
ATOM 7448 N N . TYR B 1 256 ? 149.314 126.886 159.916 1.00 44.55 256 TYR B N 1
ATOM 7449 C CA . TYR B 1 256 ? 149.414 125.768 160.850 1.00 43.69 256 TYR B CA 1
ATOM 7450 C C . TYR B 1 256 ? 150.697 124.980 160.620 1.00 46.82 256 TYR B C 1
ATOM 7451 O O . TYR B 1 256 ? 151.373 124.581 161.577 1.00 50.50 256 TYR B O 1
ATOM 7460 N N . ILE B 1 257 ? 151.055 124.766 159.352 1.00 42.41 257 ILE B N 1
ATOM 7461 C CA . ILE B 1 257 ? 152.299 124.071 159.029 1.00 42.15 257 ILE B CA 1
ATOM 7462 C C . ILE B 1 257 ? 153.496 124.840 159.577 1.00 42.65 257 ILE B C 1
ATOM 7463 O O . ILE B 1 257 ? 154.416 124.255 160.165 1.00 43.66 257 ILE B O 1
ATOM 7468 N N . MET B 1 258 ? 153.501 126.163 159.398 1.00 41.43 258 MET B N 1
ATOM 7469 C CA . MET B 1 258 ? 154.627 126.972 159.854 1.00 41.10 258 MET B CA 1
ATOM 7470 C C . MET B 1 258 ? 154.739 126.975 161.373 1.00 46.87 258 MET B C 1
ATOM 7471 O O . MET B 1 258 ? 155.845 126.882 161.911 1.00 51.25 258 MET B O 1
ATOM 7476 N N . ASP B 1 259 ? 153.615 127.093 162.085 1.00 46.57 259 ASP B N 1
ATOM 7477 C CA . ASP B 1 259 ? 153.669 126.992 163.542 1.00 46.56 259 ASP B CA 1
ATOM 7478 C C . ASP B 1 259 ? 154.185 125.628 163.985 1.00 51.08 259 ASP B C 1
ATOM 7479 O O . ASP B 1 259 ? 155.019 125.542 164.895 1.00 52.95 259 ASP B O 1
ATOM 7484 N N . TYR B 1 260 ? 153.713 124.551 163.349 1.00 49.75 260 TYR B N 1
ATOM 7485 C CA . TYR B 1 260 ? 154.201 123.221 163.704 1.00 47.84 260 TYR B CA 1
ATOM 7486 C C . TYR B 1 260 ? 155.701 123.101 163.469 1.00 51.60 260 TYR B C 1
ATOM 7487 O O . TYR B 1 260 ? 156.403 122.421 164.225 1.00 58.62 260 TYR B O 1
ATOM 7496 N N . MET B 1 261 ? 156.211 123.740 162.416 1.00 49.46 261 MET B N 1
ATOM 7497 C CA . MET B 1 261 ? 157.641 123.649 162.144 1.00 51.01 261 MET B CA 1
ATOM 7498 C C . MET B 1 261 ? 158.463 124.516 163.093 1.00 53.56 261 MET B C 1
ATOM 7499 O O . MET B 1 261 ? 159.573 124.127 163.474 1.00 55.80 261 MET B O 1
ATOM 7504 N N . GLU B 1 262 ? 157.951 125.686 163.483 1.00 55.96 262 GLU B N 1
ATOM 7505 C CA . GLU B 1 262 ? 158.721 126.557 164.369 1.00 57.76 262 GLU B CA 1
ATOM 7506 C C . GLU B 1 262 ? 158.702 126.076 165.816 1.00 59.95 262 GLU B C 1
ATOM 7507 O O . GLU B 1 262 ? 159.697 126.239 166.530 1.00 62.95 262 GLU B O 1
ATOM 7513 N N . ASP B 1 263 ? 157.600 125.486 166.276 1.00 58.48 263 ASP B N 1
ATOM 7514 C CA . ASP B 1 263 ? 157.553 125.013 167.655 1.00 58.81 263 ASP B CA 1
ATOM 7515 C C . ASP B 1 263 ? 158.112 123.605 167.816 1.00 56.10 263 ASP B C 1
ATOM 7516 O O . ASP B 1 263 ? 158.095 123.071 168.929 1.00 57.55 263 ASP B O 1
ATOM 7521 N N . ASN B 1 264 ? 158.596 122.994 166.735 1.00 54.99 264 ASN B N 1
ATOM 7522 C CA . ASN B 1 264 ? 159.245 121.690 166.792 1.00 56.99 264 ASN B CA 1
ATOM 7523 C C . ASN B 1 264 ? 160.683 121.741 166.294 1.00 61.90 264 ASN B C 1
ATOM 7524 O O . ASN B 1 264 ? 161.286 120.684 166.067 1.00 60.62 264 ASN B O 1
ATOM 7529 N N . ASN B 1 265 ? 161.245 122.940 166.120 1.00 62.78 265 ASN B N 1
ATOM 7530 C CA . ASN B 1 265 ? 162.630 123.124 165.681 1.00 61.70 265 ASN B CA 1
ATOM 7531 C C . ASN B 1 265 ? 162.906 122.407 164.360 1.00 61.53 265 ASN B C 1
ATOM 7532 O O . ASN B 1 265 ? 163.949 121.775 164.180 1.00 61.79 265 ASN B O 1
ATOM 7537 N N . LEU B 1 266 ? 161.963 122.506 163.424 1.00 60.41 266 LEU B N 1
ATOM 7538 C CA . LEU B 1 266 ? 162.116 121.931 162.095 1.00 57.50 266 LEU B CA 1
ATOM 7539 C C . LEU B 1 266 ? 162.376 122.986 161.027 1.00 60.69 266 LEU B C 1
ATOM 7540 O O . LEU B 1 266 ? 162.384 122.660 159.836 1.00 60.82 266 LEU B O 1
ATOM 7545 N N . THR B 1 267 ? 162.586 124.245 161.422 1.00 62.85 267 THR B N 1
ATOM 7546 C CA . THR B 1 267 ? 162.854 125.296 160.447 1.00 61.68 267 THR B CA 1
ATOM 7547 C C . THR B 1 267 ? 164.194 125.113 159.748 1.00 60.83 267 THR B C 1
ATOM 7548 O O . THR B 1 267 ? 164.408 125.703 158.684 1.00 62.68 267 THR B O 1
ATOM 7552 N N . ASP B 1 268 ? 165.098 124.313 160.318 1.00 61.02 268 ASP B N 1
ATOM 7553 C CA . ASP B 1 268 ? 166.409 124.082 159.731 1.00 63.05 268 ASP B CA 1
ATOM 7554 C C . ASP B 1 268 ? 166.578 122.699 159.121 1.00 59.82 268 ASP B C 1
ATOM 7555 O O . ASP B 1 268 ? 167.467 122.519 158.284 1.00 59.73 268 ASP B O 1
ATOM 7560 N N . LYS B 1 269 ? 165.757 121.726 159.512 1.00 56.06 269 LYS B N 1
ATOM 7561 C CA . LYS B 1 269 ? 165.892 120.360 159.027 1.00 52.90 269 LYS B CA 1
ATOM 7562 C C . LYS B 1 269 ? 165.121 120.094 157.742 1.00 55.38 269 LYS B C 1
ATOM 7563 O O . LYS B 1 269 ? 165.282 119.019 157.155 1.00 56.68 269 LYS B O 1
ATOM 7569 N N . MET B 1 270 ? 164.294 121.033 157.288 1.00 57.46 270 MET B N 1
ATOM 7570 C CA . MET B 1 270 ? 163.523 120.847 156.068 1.00 54.14 270 MET B CA 1
ATOM 7571 C C . MET B 1 270 ? 163.318 122.200 155.403 1.00 52.93 270 MET B C 1
ATOM 7572 O O . MET B 1 270 ? 163.691 123.245 155.942 1.00 53.99 270 MET B O 1
ATOM 7577 N N . GLU B 1 271 ? 162.713 122.171 154.218 1.00 46.61 271 GLU B N 1
ATOM 7578 C CA . GLU B 1 271 ? 162.480 123.370 153.430 1.00 44.86 271 GLU B CA 1
ATOM 7579 C C . GLU B 1 271 ? 161.007 123.464 153.069 1.00 43.43 271 GLU B C 1
ATOM 7580 O O . GLU B 1 271 ? 160.377 122.460 152.719 1.00 46.72 271 GLU B O 1
ATOM 7586 N N . ILE B 1 272 ? 160.464 124.674 153.159 1.00 41.79 272 ILE B N 1
ATOM 7587 C CA . ILE B 1 272 ? 159.090 124.955 152.767 1.00 36.37 272 ILE B CA 1
ATOM 7588 C C . ILE B 1 272 ? 159.124 126.030 151.689 1.00 37.37 272 ILE B C 1
ATOM 7589 O O . ILE B 1 272 ? 159.550 127.166 151.941 1.00 39.56 272 ILE B O 1
ATOM 7594 N N . GLY B 1 273 ? 158.693 125.666 150.487 1.00 35.55 273 GLY B N 1
ATOM 7595 C CA . GLY B 1 273 ? 158.622 126.593 149.379 1.00 35.33 273 GLY B CA 1
ATOM 7596 C C . GLY B 1 273 ? 157.180 126.818 148.973 1.00 32.11 273 GLY B C 1
ATOM 7597 O O . GLY B 1 273 ? 156.324 125.954 149.159 1.00 34.28 273 GLY B O 1
ATOM 7598 N N . GLY B 1 274 ? 156.918 127.995 148.425 1.00 33.72 274 GLY B N 1
ATOM 7599 C CA . GLY B 1 274 ? 155.582 128.351 147.999 1.00 36.90 274 GLY B CA 1
ATOM 7600 C C . GLY B 1 274 ? 155.570 128.847 146.569 1.00 35.02 274 GLY B C 1
ATOM 7601 O O . GLY B 1 274 ? 156.534 129.440 146.084 1.00 37.98 274 GLY B O 1
ATOM 7602 N N . LEU B 1 275 ? 154.452 128.595 145.897 1.00 30.89 275 LEU B N 1
ATOM 7603 C CA . LEU B 1 275 ? 154.219 129.069 144.544 1.00 33.60 275 LEU B CA 1
ATOM 7604 C C . LEU B 1 275 ? 153.020 130.006 144.541 1.00 38.89 275 LEU B C 1
ATOM 7605 O O . LEU B 1 275 ? 152.193 129.986 145.456 1.00 42.50 275 LEU B O 1
ATOM 7610 N N . CYS B 1 276 ? 152.937 130.835 143.500 1.00 37.40 276 CYS B N 1
ATOM 7611 C CA . CYS B 1 276 ? 151.868 131.820 143.372 1.00 36.54 276 CYS B CA 1
ATOM 7612 C C . CYS B 1 276 ? 151.849 132.769 144.566 1.00 41.72 276 CYS B C 1
ATOM 7613 O O . CYS B 1 276 ? 152.875 132.962 145.225 1.00 48.04 276 CYS B O 1
ATOM 7616 N N . CYS B 1 277 ? 150.690 133.365 144.856 1.00 37.89 277 CYS B N 1
ATOM 7617 C CA . CYS B 1 277 ? 150.611 134.374 145.906 1.00 37.06 277 CYS B CA 1
ATOM 7618 C C . CYS B 1 277 ? 150.660 133.788 147.309 1.00 37.67 277 CYS B C 1
ATOM 7619 O O . CYS B 1 277 ? 150.965 134.521 148.260 1.00 42.48 277 CYS B O 1
ATOM 7622 N N . THR B 1 278 ? 150.356 132.497 147.470 1.00 36.28 278 THR B N 1
ATOM 7623 C CA . THR B 1 278 ? 150.490 131.900 148.791 1.00 35.58 278 THR B CA 1
ATOM 7624 C C . THR B 1 278 ? 151.934 131.932 149.267 1.00 35.74 278 THR B C 1
ATOM 7625 O O . THR B 1 278 ? 152.170 131.961 150.474 1.00 35.30 278 THR B O 1
ATOM 7629 N N . ALA B 1 279 ? 152.900 131.978 148.346 1.00 37.59 279 ALA B N 1
ATOM 7630 C CA . ALA B 1 279 ? 154.292 132.172 148.737 1.00 35.97 279 ALA B CA 1
ATOM 7631 C C . ALA B 1 279 ? 154.494 133.536 149.384 1.00 38.53 279 ALA B C 1
ATOM 7632 O O . ALA B 1 279 ? 155.138 133.651 150.433 1.00 39.91 279 ALA B O 1
ATOM 7634 N N . PHE B 1 280 ? 153.949 134.586 148.766 1.00 36.61 280 PHE B N 1
ATOM 7635 C CA . PHE B 1 280 ? 154.091 135.925 149.326 1.00 36.31 280 PHE B CA 1
ATOM 7636 C C . PHE B 1 280 ? 153.384 136.037 150.669 1.00 41.67 280 PHE B C 1
ATOM 7637 O O . PHE B 1 280 ? 153.914 136.637 151.611 1.00 44.30 280 PHE B O 1
ATOM 7645 N N . ASP B 1 281 ? 152.185 135.460 150.778 1.00 41.69 281 ASP B N 1
ATOM 7646 C CA . ASP B 1 281 ? 151.462 135.509 152.045 1.00 40.09 281 ASP B CA 1
ATOM 7647 C C . ASP B 1 281 ? 152.174 134.701 153.125 1.00 41.34 281 ASP B C 1
ATOM 7648 O O . ASP B 1 281 ? 152.216 135.114 154.290 1.00 42.35 281 ASP B O 1
ATOM 7653 N N . MET B 1 282 ? 152.737 133.548 152.759 1.00 42.98 282 MET B N 1
ATOM 7654 C CA . MET B 1 282 ? 153.507 132.743 153.698 1.00 40.49 282 MET B CA 1
ATOM 7655 C C . MET B 1 282 ? 154.740 133.494 154.179 1.00 40.76 282 MET B C 1
ATOM 7656 O O . MET B 1 282 ? 155.087 133.444 155.364 1.00 45.50 282 MET B O 1
ATOM 7661 N N . THR B 1 283 ? 155.417 134.192 153.267 1.00 38.67 283 THR B N 1
ATOM 7662 C CA . THR B 1 283 ? 156.597 134.962 153.640 1.00 43.16 283 THR B CA 1
ATOM 7663 C C . THR B 1 283 ? 156.236 136.122 154.560 1.00 44.94 283 THR B C 1
ATOM 7664 O O . THR B 1 283 ? 156.895 136.342 155.582 1.00 47.91 283 THR B O 1
ATOM 7668 N N . ARG B 1 284 ? 155.185 136.872 154.219 1.00 42.79 284 ARG B N 1
ATOM 7669 C CA . ARG B 1 284 ? 154.787 138.007 155.046 1.00 41.55 284 ARG B CA 1
ATOM 7670 C C . ARG B 1 284 ? 154.306 137.580 156.425 1.00 43.69 284 ARG B C 1
ATOM 7671 O O . ARG B 1 284 ? 154.265 138.412 157.338 1.00 46.44 284 ARG B O 1
ATOM 7679 N N . TYR B 1 285 ? 153.941 136.311 156.594 1.00 41.90 285 TYR B N 1
ATOM 7680 C CA . TYR B 1 285 ? 153.408 135.836 157.864 1.00 40.43 285 TYR B CA 1
ATOM 7681 C C . TYR B 1 285 ? 154.434 135.992 158.980 1.00 45.50 285 TYR B C 1
ATOM 7682 O O . TYR B 1 285 ? 155.595 135.600 158.833 1.00 50.08 285 TYR B O 1
ATOM 7691 N N . LYS B 1 286 ? 153.992 136.570 160.100 1.00 44.85 286 LYS B N 1
ATOM 7692 C CA . LYS B 1 286 ? 154.819 136.730 161.299 1.00 47.42 286 LYS B CA 1
ATOM 7693 C C . LYS B 1 286 ? 156.122 137.466 160.998 1.00 50.96 286 LYS B C 1
ATOM 7694 O O . LYS B 1 286 ? 157.174 137.143 161.554 1.00 56.50 286 LYS B O 1
ATOM 7700 N N . ARG B 1 287 ? 156.066 138.465 160.123 1.00 49.52 287 ARG B N 1
ATOM 7701 C CA . ARG B 1 287 ? 157.257 139.183 159.688 1.00 53.96 287 ARG B CA 1
ATOM 7702 C C . ARG B 1 287 ? 157.113 140.685 159.898 1.00 53.62 287 ARG B C 1
ATOM 7703 O O . ARG B 1 287 ? 157.574 141.493 159.090 1.00 50.19 287 ARG B O 1
ATOM 7711 N N . GLU B 1 288 ? 156.464 141.075 160.992 1.00 55.55 288 GLU B N 1
ATOM 7712 C CA . GLU B 1 288 ? 156.452 142.472 161.405 1.00 58.90 288 GLU B CA 1
ATOM 7713 C C . GLU B 1 288 ? 157.684 142.833 162.221 1.00 63.81 288 GLU B C 1
ATOM 7714 O O . GLU B 1 288 ? 157.924 144.017 162.482 1.00 64.11 288 GLU B O 1
ATOM 7720 N N . ASP B 1 289 ? 158.468 141.832 162.623 1.00 64.46 289 ASP B N 1
ATOM 7721 C CA . ASP B 1 289 ? 159.701 142.030 163.376 1.00 66.21 289 ASP B CA 1
ATOM 7722 C C . ASP B 1 289 ? 160.910 142.277 162.484 1.00 70.59 289 ASP B C 1
ATOM 7723 O O . ASP B 1 289 ? 162.017 142.431 163.013 1.00 74.84 289 ASP B O 1
ATOM 7728 N N . ARG B 1 290 ? 160.731 142.286 161.163 1.00 68.45 290 ARG B N 1
ATOM 7729 C CA . ARG B 1 290 ? 161.737 142.602 160.152 1.00 68.16 290 ARG B CA 1
ATOM 7730 C C . ARG B 1 290 ? 162.816 141.534 160.012 1.00 71.09 290 ARG B C 1
ATOM 7731 O O . ARG B 1 290 ? 163.707 141.688 159.168 1.00 73.22 290 ARG B O 1
ATOM 7739 N N . LYS B 1 291 ? 162.776 140.466 160.800 1.00 67.36 291 LYS B N 1
ATOM 7740 C CA . LYS B 1 291 ? 163.767 139.411 160.660 1.00 66.15 291 LYS B CA 1
ATOM 7741 C C . LYS B 1 291 ? 163.547 138.661 159.347 1.00 64.96 291 LYS B C 1
ATOM 7742 O O . LYS B 1 291 ? 162.409 138.533 158.889 1.00 65.14 291 LYS B O 1
ATOM 7748 N N . PRO B 1 292 ? 164.614 138.171 158.708 1.00 63.47 292 PRO B N 1
ATOM 7749 C CA . PRO B 1 292 ? 164.438 137.459 157.444 1.00 62.22 292 PRO B CA 1
ATOM 7750 C C . PRO B 1 292 ? 163.658 136.172 157.650 1.00 61.70 292 PRO B C 1
ATOM 7751 O O . PRO B 1 292 ? 163.779 135.518 158.700 1.00 59.97 292 PRO B O 1
ATOM 7755 N N . PRO B 1 293 ? 162.845 135.773 156.679 1.00 56.71 293 PRO B N 1
ATOM 7756 C CA . PRO B 1 293 ? 162.069 134.540 156.821 1.00 53.13 293 PRO B CA 1
ATOM 7757 C C . PRO B 1 293 ? 162.876 133.310 156.433 1.00 56.54 293 PRO B C 1
ATOM 7758 O O . PRO B 1 293 ? 163.894 133.384 155.742 1.00 60.32 293 PRO B O 1
ATOM 7762 N N . TYR B 1 294 ? 162.392 132.159 156.898 1.00 54.57 294 TYR B N 1
ATOM 7763 C CA . TYR B 1 294 ? 162.960 130.877 156.510 1.00 54.29 294 TYR B CA 1
ATOM 7764 C C . TYR B 1 294 ? 162.234 130.240 155.334 1.00 49.76 294 TYR B C 1
ATOM 7765 O O . TYR B 1 294 ? 162.809 129.376 154.664 1.00 47.64 294 TYR B O 1
ATOM 7774 N N . ALA B 1 295 ? 160.994 130.644 155.073 1.00 48.24 295 ALA B N 1
ATOM 7775 C CA . ALA B 1 295 ? 160.242 130.109 153.950 1.00 45.50 295 ALA B CA 1
ATOM 7776 C C . ALA B 1 295 ? 160.788 130.647 152.633 1.00 47.02 295 ALA B C 1
ATOM 7777 O O . ALA B 1 295 ? 161.306 131.764 152.558 1.00 46.49 295 ALA B O 1
ATOM 7779 N N . LYS B 1 296 ? 160.666 129.837 151.583 1.00 43.50 296 LYS B N 1
ATOM 7780 C CA . LYS B 1 296 ? 161.209 130.170 150.276 1.00 39.64 296 LYS B CA 1
ATOM 7781 C C . LYS B 1 296 ? 160.095 130.311 149.247 1.00 37.85 296 LYS B C 1
ATOM 7782 O O . LYS B 1 296 ? 159.010 129.743 149.396 1.00 41.02 296 LYS B O 1
ATOM 7788 N N . ILE B 1 297 ? 160.375 131.083 148.202 1.00 34.53 297 ILE B N 1
ATOM 7789 C CA . ILE B 1 297 ? 159.467 131.260 147.076 1.00 29.59 297 ILE B CA 1
ATOM 7790 C C . ILE B 1 297 ? 160.070 130.559 145.869 1.00 31.79 297 ILE B C 1
ATOM 7791 O O . ILE B 1 297 ? 161.220 130.825 145.500 1.00 40.42 297 ILE B O 1
ATOM 7796 N N . VAL B 1 298 ? 159.306 129.661 145.255 1.00 26.39 298 VAL B N 1
ATOM 7797 C CA . VAL B 1 298 ? 159.820 128.863 144.147 1.00 25.97 298 VAL B CA 1
ATOM 7798 C C . VAL B 1 298 ? 159.620 129.567 142.813 1.00 31.90 298 VAL B C 1
ATOM 7799 O O . VAL B 1 298 ? 160.558 129.705 142.025 1.00 37.86 298 VAL B O 1
ATOM 7803 N N . GLY B 1 299 ? 158.405 130.022 142.533 1.00 31.11 299 GLY B N 1
ATOM 7804 C CA . GLY B 1 299 ? 158.143 130.684 141.274 1.00 28.72 299 GLY B CA 1
ATOM 7805 C C . GLY B 1 299 ? 156.657 130.892 141.068 1.00 34.01 299 GLY B C 1
ATOM 7806 O O . GLY B 1 299 ? 155.844 130.653 141.964 1.00 32.81 299 GLY B O 1
ATOM 7807 N N . THR B 1 300 ? 156.325 131.343 139.864 1.00 35.02 300 THR B N 1
ATOM 7808 C CA . THR B 1 300 ? 154.949 131.647 139.497 1.00 30.45 300 THR B CA 1
ATOM 7809 C C . THR B 1 300 ? 154.233 130.365 139.074 1.00 31.66 300 THR B C 1
ATOM 7810 O O . THR B 1 300 ? 154.723 129.251 139.278 1.00 34.44 300 THR B O 1
ATOM 7814 N N . ILE B 1 301 ? 153.047 130.517 138.480 1.00 32.71 301 ILE B N 1
ATOM 7815 C CA . ILE B 1 301 ? 152.280 129.357 138.037 1.00 34.19 301 ILE B CA 1
ATOM 7816 C C . ILE B 1 301 ? 152.994 128.634 136.901 1.00 33.03 301 ILE B C 1
ATOM 7817 O O . ILE B 1 301 ? 152.955 127.399 136.821 1.00 32.37 301 ILE B O 1
ATOM 7822 N N . SER B 1 302 ? 153.680 129.373 136.026 1.00 33.23 302 SER B N 1
ATOM 7823 C CA . SER B 1 302 ? 154.326 128.758 134.873 1.00 30.91 302 SER B CA 1
ATOM 7824 C C . SER B 1 302 ? 155.437 127.798 135.274 1.00 29.29 302 SER B C 1
ATOM 7825 O O . SER B 1 302 ? 155.898 127.016 134.437 1.00 28.83 302 SER B O 1
ATOM 7828 N N . LYS B 1 303 ? 155.880 127.841 136.528 1.00 30.88 303 LYS B N 1
ATOM 7829 C CA . LYS B 1 303 ? 156.901 126.929 137.016 1.00 31.27 303 LYS B CA 1
ATOM 7830 C C . LYS B 1 303 ? 156.330 125.653 137.622 1.00 29.67 303 LYS B C 1
ATOM 7831 O O . LYS B 1 303 ? 157.092 124.704 137.841 1.00 30.46 303 LYS B O 1
ATOM 7837 N N . GLU B 1 304 ? 155.014 125.588 137.849 1.00 28.93 304 GLU B N 1
ATOM 7838 C CA . GLU B 1 304 ? 154.421 124.539 138.674 1.00 26.99 304 GLU B CA 1
ATOM 7839 C C . GLU B 1 304 ? 154.811 123.145 138.207 1.00 26.92 304 GLU B C 1
ATOM 7840 O O . GLU B 1 304 ? 155.551 122.439 138.904 1.00 29.97 304 GLU B O 1
ATOM 7846 N N . LEU B 1 305 ? 154.358 122.762 137.010 1.00 24.73 305 LEU B N 1
ATOM 7847 C CA . LEU B 1 305 ? 154.695 121.445 136.482 1.00 23.92 305 LEU B CA 1
ATOM 7848 C C . LEU B 1 305 ? 156.202 121.243 136.451 1.00 26.21 305 LEU B C 1
ATOM 7849 O O . LEU B 1 305 ? 156.693 120.148 136.750 1.00 31.47 305 LEU B O 1
ATOM 7854 N N . LYS B 1 306 ? 156.952 122.304 136.136 1.00 25.53 306 LYS B N 1
ATOM 7855 C CA . LYS B 1 306 ? 158.406 122.207 136.113 1.00 25.32 306 LYS B CA 1
ATOM 7856 C C . LYS B 1 306 ? 158.929 121.673 137.437 1.00 27.37 306 LYS B C 1
ATOM 7857 O O . LYS B 1 306 ? 159.686 120.695 137.471 1.00 29.73 306 LYS B O 1
ATOM 7863 N N . VAL B 1 307 ? 158.488 122.273 138.546 1.00 27.82 307 VAL B N 1
ATOM 7864 C CA . VAL B 1 307 ? 158.917 121.801 139.859 1.00 26.33 307 VAL B CA 1
ATOM 7865 C C . VAL B 1 307 ? 158.560 120.332 140.021 1.00 27.00 307 VAL B C 1
ATOM 7866 O O . VAL B 1 307 ? 159.384 119.514 140.446 1.00 33.83 307 VAL B O 1
ATOM 7870 N N . VAL B 1 308 ? 157.336 119.971 139.631 1.00 24.87 308 VAL B N 1
ATOM 7871 C CA . VAL B 1 308 ? 156.892 118.589 139.760 1.00 24.55 308 VAL B CA 1
ATOM 7872 C C . VAL B 1 308 ? 157.784 117.673 138.936 1.00 26.67 308 VAL B C 1
ATOM 7873 O O . VAL B 1 308 ? 158.112 116.558 139.358 1.00 29.70 308 VAL B O 1
ATOM 7877 N N . ARG B 1 309 ? 158.218 118.138 137.765 1.00 27.20 309 ARG B N 1
ATOM 7878 C CA . ARG B 1 309 ? 159.075 117.318 136.922 1.00 28.83 309 ARG B CA 1
ATOM 7879 C C . ARG B 1 309 ? 160.516 117.276 137.407 1.00 33.62 309 ARG B C 1
ATOM 7880 O O . ARG B 1 309 ? 161.278 116.417 136.951 1.00 38.78 309 ARG B O 1
ATOM 7888 N N . SER B 1 310 ? 160.910 118.172 138.313 1.00 31.38 310 SER B N 1
ATOM 7889 C CA . SER B 1 310 ? 162.284 118.175 138.794 1.00 30.33 310 SER B CA 1
ATOM 7890 C C . SER B 1 310 ? 162.532 117.149 139.891 1.00 33.29 310 SER B C 1
ATOM 7891 O O . SER B 1 310 ? 163.694 116.837 140.170 1.00 34.01 310 SER B O 1
ATOM 7894 N N . GLY B 1 311 ? 161.481 116.622 140.515 1.00 33.21 311 GLY B N 1
ATOM 7895 C CA . GLY B 1 311 ? 161.632 115.688 141.608 1.00 35.43 311 GLY B CA 1
ATOM 7896 C C . GLY B 1 311 ? 161.983 116.318 142.935 1.00 37.96 311 GLY B C 1
ATOM 7897 O O . GLY B 1 311 ? 162.147 115.591 143.922 1.00 46.20 311 GLY B O 1
ATOM 7898 N N . ILE B 1 312 ? 162.109 117.645 142.987 1.00 36.10 312 ILE B N 1
ATOM 7899 C CA . ILE B 1 312 ? 162.486 118.308 144.236 1.00 36.35 312 ILE B CA 1
ATOM 7900 C C . ILE B 1 312 ? 161.453 118.111 145.341 1.00 40.46 312 ILE B C 1
ATOM 7901 O O . ILE B 1 312 ? 161.840 117.701 146.447 1.00 43.26 312 ILE B O 1
ATOM 7906 N N . PRO B 1 313 ? 160.156 118.371 145.131 1.00 39.70 313 PRO B N 1
ATOM 7907 C CA . PRO B 1 313 ? 159.220 118.331 146.260 1.00 38.79 313 PRO B CA 1
ATOM 7908 C C . PRO B 1 313 ? 159.084 116.938 146.853 1.00 38.43 313 PRO B C 1
ATOM 7909 O O . PRO B 1 313 ? 159.134 115.927 146.149 1.00 39.98 313 PRO B O 1
ATOM 7913 N N . ASP B 1 314 ? 158.908 116.901 148.173 1.00 35.97 314 ASP B N 1
ATOM 7914 C CA . ASP B 1 314 ? 158.584 115.673 148.878 1.00 37.59 314 ASP B CA 1
ATOM 7915 C C . ASP B 1 314 ? 157.130 115.599 149.312 1.00 42.53 314 ASP B C 1
ATOM 7916 O O . ASP B 1 314 ? 156.646 114.500 149.596 1.00 46.82 314 ASP B O 1
ATOM 7921 N N . VAL B 1 315 ? 156.429 116.731 149.375 1.00 40.92 315 VAL B N 1
ATOM 7922 C CA . VAL B 1 315 ? 154.979 116.743 149.532 1.00 36.42 315 VAL B CA 1
ATOM 7923 C C . VAL B 1 315 ? 154.454 118.033 148.916 1.00 35.42 315 VAL B C 1
ATOM 7924 O O . VAL B 1 315 ? 155.158 119.045 148.868 1.00 35.08 315 VAL B O 1
ATOM 7928 N N . ILE B 1 316 ? 153.217 117.988 148.418 1.00 32.13 316 ILE B N 1
ATOM 7929 C CA . ILE B 1 316 ? 152.579 119.147 147.803 1.00 30.03 316 ILE B CA 1
ATOM 7930 C C . ILE B 1 316 ? 151.222 119.354 148.461 1.00 29.00 316 ILE B C 1
ATOM 7931 O O . ILE B 1 316 ? 150.452 118.401 148.611 1.00 30.93 316 ILE B O 1
ATOM 7936 N N . VAL B 1 317 ? 150.941 120.591 148.866 1.00 25.90 317 VAL B N 1
ATOM 7937 C CA . VAL B 1 317 ? 149.661 120.964 149.461 1.00 24.11 317 VAL B CA 1
ATOM 7938 C C . VAL B 1 317 ? 149.053 122.080 148.617 1.00 26.07 317 VAL B C 1
ATOM 7939 O O . VAL B 1 317 ? 149.672 123.136 148.433 1.00 28.10 317 VAL B O 1
ATOM 7943 N N . ILE B 1 318 ? 147.844 121.848 148.108 1.00 26.17 318 ILE B N 1
ATOM 7944 C CA . ILE B 1 318 ? 147.182 122.762 147.178 1.00 26.59 318 ILE B CA 1
ATOM 7945 C C . ILE B 1 318 ? 145.997 123.409 147.882 1.00 29.33 318 ILE B C 1
ATOM 7946 O O . ILE B 1 318 ? 145.152 122.709 148.452 1.00 32.51 318 ILE B O 1
ATOM 7951 N N . ASP B 1 319 ? 145.940 124.747 147.868 1.00 31.12 319 ASP B N 1
ATOM 7952 C CA . ASP B 1 319 ? 144.906 125.386 148.674 1.00 32.74 319 ASP B CA 1
ATOM 7953 C C . ASP B 1 319 ? 143.643 125.772 147.904 1.00 40.25 319 ASP B C 1
ATOM 7954 O O . ASP B 1 319 ? 142.644 125.053 147.986 1.00 47.17 319 ASP B O 1
ATOM 7959 N N . GLU B 1 320 ? 143.656 126.863 147.130 1.00 37.96 320 GLU B N 1
ATOM 7960 C CA . GLU B 1 320 ? 142.471 127.140 146.318 1.00 41.62 320 GLU B CA 1
ATOM 7961 C C . GLU B 1 320 ? 142.744 127.509 144.861 1.00 41.89 320 GLU B C 1
ATOM 7962 O O . GLU B 1 320 ? 142.173 126.909 143.946 1.00 45.83 320 GLU B O 1
ATOM 7968 N N . GLN B 1 321 ? 143.599 128.501 144.628 1.00 37.94 321 GLN B N 1
ATOM 7969 C CA . GLN B 1 321 ? 143.609 129.207 143.354 1.00 37.10 321 GLN B CA 1
ATOM 7970 C C . GLN B 1 321 ? 144.910 129.000 142.595 1.00 43.71 321 GLN B C 1
ATOM 7971 O O . GLN B 1 321 ? 145.974 128.795 143.185 1.00 45.53 321 GLN B O 1
ATOM 7977 N N . CYS B 1 322 ? 144.804 129.074 141.268 1.00 38.49 322 CYS B N 1
ATOM 7978 C CA . CYS B 1 322 ? 145.941 128.947 140.362 1.00 39.20 322 CYS B CA 1
ATOM 7979 C C . CYS B 1 322 ? 146.702 127.651 140.638 1.00 37.84 322 CYS B C 1
ATOM 7980 O O . CYS B 1 322 ? 147.892 127.644 140.952 1.00 37.57 322 CYS B O 1
ATOM 7983 N N . VAL B 1 323 ? 145.971 126.546 140.535 1.00 33.88 323 VAL B N 1
ATOM 7984 C CA . VAL B 1 323 ? 146.497 125.210 140.782 1.00 28.95 323 VAL B CA 1
ATOM 7985 C C . VAL B 1 323 ? 146.247 124.368 139.540 1.00 29.31 323 VAL B C 1
ATOM 7986 O O . VAL B 1 323 ? 145.105 124.260 139.080 1.00 36.63 323 VAL B O 1
ATOM 7990 N N . ARG B 1 324 ? 147.309 123.775 139.002 1.00 24.69 324 ARG B N 1
ATOM 7991 C CA . ARG B 1 324 ? 147.168 122.936 137.822 1.00 24.82 324 ARG B CA 1
ATOM 7992 C C . ARG B 1 324 ? 146.269 121.744 138.130 1.00 25.81 324 ARG B C 1
ATOM 7993 O O . ARG B 1 324 ? 146.230 121.234 139.250 1.00 32.75 324 ARG B O 1
ATOM 8001 N N . ALA B 1 325 ? 145.535 121.299 137.113 1.00 25.54 325 ALA B N 1
ATOM 8002 C CA . ALA B 1 325 ? 144.511 120.277 137.280 1.00 30.43 325 ALA B CA 1
ATOM 8003 C C . ALA B 1 325 ? 145.043 118.866 137.069 1.00 34.31 325 ALA B C 1
ATOM 8004 O O . ALA B 1 325 ? 144.254 117.916 137.045 1.00 44.32 325 ALA B O 1
ATOM 8006 N N . ASP B 1 326 ? 146.357 118.702 136.917 1.00 30.66 326 ASP B N 1
ATOM 8007 C CA . ASP B 1 326 ? 146.947 117.394 136.656 1.00 32.41 326 ASP B CA 1
ATOM 8008 C C . ASP B 1 326 ? 148.119 117.115 137.588 1.00 35.24 326 ASP B C 1
ATOM 8009 O O . ASP B 1 326 ? 149.001 116.318 137.261 1.00 34.61 326 ASP B O 1
ATOM 8014 N N . LEU B 1 327 ? 148.147 117.766 138.754 1.00 35.91 327 LEU B N 1
ATOM 8015 C CA . LEU B 1 327 ? 149.245 117.543 139.688 1.00 32.43 327 LEU B CA 1
ATOM 8016 C C . LEU B 1 327 ? 149.226 116.132 140.259 1.00 35.74 327 LEU B C 1
ATOM 8017 O O . LEU B 1 327 ? 150.289 115.569 140.538 1.00 41.03 327 LEU B O 1
ATOM 8022 N N . VAL B 1 328 ? 148.040 115.546 140.441 1.00 37.89 328 VAL B N 1
ATOM 8023 C CA . VAL B 1 328 ? 147.961 114.193 140.987 1.00 41.24 328 VAL B CA 1
ATOM 8024 C C . VAL B 1 328 ? 148.625 113.193 140.051 1.00 43.41 328 VAL B C 1
ATOM 8025 O O . VAL B 1 328 ? 149.392 112.333 140.492 1.00 49.31 328 VAL B O 1
ATOM 8029 N N . GLU B 1 329 ? 148.357 113.295 138.748 1.00 40.42 329 GLU B N 1
ATOM 8030 C CA . GLU B 1 329 ? 148.901 112.320 137.806 1.00 43.27 329 GLU B CA 1
ATOM 8031 C C . GLU B 1 329 ? 150.425 112.360 137.783 1.00 44.34 329 GLU B C 1
ATOM 8032 O O . GLU B 1 329 ? 151.089 111.331 137.957 1.00 47.49 329 GLU B O 1
ATOM 8038 N N . GLU B 1 330 ? 150.999 113.549 137.585 1.00 39.56 330 GLU B N 1
ATOM 8039 C CA . GLU B 1 330 ? 152.452 113.663 137.514 1.00 38.69 330 GLU B CA 1
ATOM 8040 C C . GLU B 1 330 ? 153.103 113.347 138.856 1.00 40.24 330 GLU B C 1
ATOM 8041 O O . GLU B 1 330 ? 154.155 112.696 138.903 1.00 43.81 330 GLU B O 1
ATOM 8047 N N . GLY B 1 331 ? 152.493 113.791 139.956 1.00 36.99 331 GLY B N 1
ATOM 8048 C CA . GLY B 1 331 ? 153.032 113.471 141.266 1.00 36.41 331 GLY B CA 1
ATOM 8049 C C . GLY B 1 331 ? 153.020 111.983 141.552 1.00 40.23 331 GLY B C 1
ATOM 8050 O O . GLY B 1 331 ? 153.935 111.457 142.186 1.00 45.42 331 GLY B O 1
ATOM 8051 N N . LYS B 1 332 ? 151.982 111.285 141.088 1.00 41.61 332 LYS B N 1
ATOM 8052 C CA . LYS B 1 332 ? 151.923 109.836 141.240 1.00 42.17 332 LYS B CA 1
ATOM 8053 C C . LYS B 1 332 ? 152.973 109.155 140.374 1.00 41.49 332 LYS B C 1
ATOM 8054 O O . LYS B 1 332 ? 153.581 108.160 140.785 1.00 45.22 332 LYS B O 1
ATOM 8060 N N . LYS B 1 333 ? 153.203 109.680 139.167 1.00 39.08 333 LYS B N 1
ATOM 8061 C CA . LYS B 1 333 ? 154.304 109.175 138.352 1.00 40.42 333 LYS B CA 1
ATOM 8062 C C . LYS B 1 333 ? 155.639 109.346 139.066 1.00 39.51 333 LYS B C 1
ATOM 8063 O O . LYS B 1 333 ? 156.522 108.487 138.964 1.00 39.98 333 LYS B O 1
ATOM 8069 N N . LEU B 1 334 ? 155.807 110.451 139.791 1.00 38.87 334 LEU B N 1
ATOM 8070 C CA . LEU B 1 334 ? 157.032 110.712 140.534 1.00 40.20 334 LEU B CA 1
ATOM 8071 C C . LEU B 1 334 ? 156.889 110.458 142.032 1.00 39.00 334 LEU B C 1
ATOM 8072 O O . LEU B 1 334 ? 157.778 110.843 142.798 1.00 38.25 334 LEU B O 1
ATOM 8077 N N . LYS B 1 335 ? 155.797 109.820 142.461 1.00 40.46 335 LYS B N 1
ATOM 8078 C CA . LYS B 1 335 ? 155.589 109.429 143.859 1.00 39.89 335 LYS B CA 1
ATOM 8079 C C . LYS B 1 335 ? 155.636 110.639 144.794 1.00 42.13 335 LYS B C 1
ATOM 8080 O O . LYS B 1 335 ? 156.333 110.642 145.811 1.00 43.31 335 LYS B O 1
ATOM 8086 N N . ILE B 1 336 ? 154.882 111.676 144.444 1.00 41.51 336 ILE B N 1
ATOM 8087 C CA . ILE B 1 336 ? 154.821 112.912 145.213 1.00 38.81 336 ILE B CA 1
ATOM 8088 C C . ILE B 1 336 ? 153.447 112.985 145.880 1.00 41.42 336 ILE B C 1
ATOM 8089 O O . ILE B 1 336 ? 152.426 113.083 145.183 1.00 43.85 336 ILE B O 1
ATOM 8094 N N . PRO B 1 337 ? 153.368 112.932 147.210 1.00 37.28 337 PRO B N 1
ATOM 8095 C CA . PRO B 1 337 ? 152.063 113.026 147.879 1.00 33.09 337 PRO B CA 1
ATOM 8096 C C . PRO B 1 337 ? 151.397 114.375 147.646 1.00 36.67 337 PRO B C 1
ATOM 8097 O O . PRO B 1 337 ? 152.058 115.416 147.580 1.00 35.77 337 PRO B O 1
ATOM 8101 N N . VAL B 1 338 ? 150.067 114.344 147.543 1.00 36.09 338 VAL B N 1
ATOM 8102 C CA . VAL B 1 338 ? 149.249 115.519 147.264 1.00 30.06 338 VAL B CA 1
ATOM 8103 C C . VAL B 1 338 ? 148.171 115.632 148.335 1.00 30.15 338 VAL B C 1
ATOM 8104 O O . VAL B 1 338 ? 147.415 114.680 148.568 1.00 34.80 338 VAL B O 1
ATOM 8108 N N . ILE B 1 339 ? 148.096 116.794 148.980 1.00 30.61 339 ILE B N 1
ATOM 8109 C CA . ILE B 1 339 ? 147.126 117.058 150.034 1.00 30.98 339 ILE B CA 1
ATOM 8110 C C . ILE B 1 339 ? 146.310 118.284 149.644 1.00 30.95 339 ILE B C 1
ATOM 8111 O O . ILE B 1 339 ? 146.873 119.338 149.321 1.00 33.63 339 ILE B O 1
ATOM 8116 N N . ALA B 1 340 ? 144.988 118.143 149.687 1.00 28.91 340 ALA B N 1
ATOM 8117 C CA . ALA B 1 340 ? 144.061 119.234 149.413 1.00 27.80 340 ALA B CA 1
ATOM 8118 C C . ALA B 1 340 ? 143.423 119.670 150.724 1.00 31.74 340 ALA B C 1
ATOM 8119 O O . ALA B 1 340 ? 142.795 118.858 151.410 1.00 37.18 340 ALA B O 1
ATOM 8121 N N . SER B 1 341 ? 143.569 120.948 151.062 1.00 30.94 341 SER B N 1
ATOM 8122 C CA . SER B 1 341 ? 143.122 121.480 152.343 1.00 33.03 341 SER B CA 1
ATOM 8123 C C . SER B 1 341 ? 142.051 122.551 152.167 1.00 37.21 341 SER B C 1
ATOM 8124 O O . SER B 1 341 ? 142.032 123.554 152.882 1.00 37.80 341 SER B O 1
ATOM 8127 N N . ASN B 1 342 ? 141.139 122.353 151.217 1.00 39.32 342 ASN B N 1
ATOM 8128 C CA . ASN B 1 342 ? 140.084 123.330 150.985 1.00 43.02 342 ASN B CA 1
ATOM 8129 C C . ASN B 1 342 ? 138.909 122.653 150.297 1.00 47.03 342 ASN B C 1
ATOM 8130 O O . ASN B 1 342 ? 139.037 121.564 149.731 1.00 43.08 342 ASN B O 1
ATOM 8135 N N . GLU B 1 343 ? 137.753 123.319 150.361 1.00 49.95 343 GLU B N 1
ATOM 8136 C CA . GLU B 1 343 ? 136.547 122.822 149.711 1.00 45.28 343 GLU B CA 1
ATOM 8137 C C . GLU B 1 343 ? 136.488 123.166 148.230 1.00 42.70 343 GLU B C 1
ATOM 8138 O O . GLU B 1 343 ? 135.835 122.446 147.468 1.00 47.93 343 GLU B O 1
ATOM 8144 N N . LYS B 1 344 ? 137.145 124.248 147.807 1.00 40.33 344 LYS B N 1
ATOM 8145 C CA . LYS B 1 344 ? 137.109 124.628 146.399 1.00 39.45 344 LYS B CA 1
ATOM 8146 C C . LYS B 1 344 ? 137.925 123.665 145.546 1.00 43.06 344 LYS B C 1
ATOM 8147 O O . LYS B 1 344 ? 137.537 123.347 144.417 1.00 47.56 344 LYS B O 1
ATOM 8153 N N . VAL B 1 345 ? 139.053 123.191 146.066 1.00 39.31 345 VAL B N 1
ATOM 8154 C CA . VAL B 1 345 ? 139.920 122.250 145.366 1.00 37.04 345 VAL B CA 1
ATOM 8155 C C . VAL B 1 345 ? 139.946 120.960 146.171 1.00 36.13 345 VAL B C 1
ATOM 8156 O O . VAL B 1 345 ? 140.417 120.943 147.316 1.00 38.84 345 VAL B O 1
ATOM 8160 N N . MET B 1 346 ? 139.456 119.865 145.581 1.00 34.92 346 MET B N 1
ATOM 8161 C CA . MET B 1 346 ? 139.456 118.543 146.268 1.00 29.32 346 MET B CA 1
ATOM 8162 C C . MET B 1 346 ? 140.081 117.469 145.367 1.00 28.59 346 MET B C 1
ATOM 8163 O O . MET B 1 346 ? 140.551 116.472 145.927 1.00 33.38 346 MET B O 1
ATOM 8168 N N . TYR B 1 347 ? 140.048 117.630 144.041 1.00 25.77 347 TYR B N 1
ATOM 8169 C CA . TYR B 1 347 ? 140.745 116.713 143.091 1.00 26.05 347 TYR B CA 1
ATOM 8170 C C . TYR B 1 347 ? 140.115 115.322 142.990 1.00 29.12 347 TYR B C 1
ATOM 8171 O O . TYR B 1 347 ? 140.655 114.500 142.237 1.00 32.38 347 TYR B O 1
ATOM 8180 N N . GLY B 1 348 ? 139.035 115.051 143.714 1.00 29.15 348 GLY B N 1
ATOM 8181 C CA . GLY B 1 348 ? 138.478 113.688 143.710 1.00 28.57 348 GLY B CA 1
ATOM 8182 C C . GLY B 1 348 ? 139.254 112.775 144.637 1.00 31.67 348 GLY B C 1
ATOM 8183 O O . GLY B 1 348 ? 139.035 111.555 144.569 1.00 34.06 348 GLY B O 1
ATOM 8184 N N . LEU B 1 349 ? 140.148 113.332 145.455 1.00 32.01 349 LEU B N 1
ATOM 8185 C CA . LEU B 1 349 ? 140.870 112.539 146.432 1.00 36.06 349 LEU B CA 1
ATOM 8186 C C . LEU B 1 349 ? 139.957 112.187 147.606 1.00 36.87 349 LEU B C 1
ATOM 8187 O O . LEU B 1 349 ? 139.009 112.920 147.902 1.00 38.52 349 LEU B O 1
ATOM 8192 N N . PRO B 1 350 ? 140.214 111.066 148.280 1.00 34.16 350 PRO B N 1
ATOM 8193 C CA . PRO B 1 350 ? 139.357 110.673 149.405 1.00 36.51 350 PRO B CA 1
ATOM 8194 C C . PRO B 1 350 ? 139.369 111.713 150.514 1.00 39.83 350 PRO B C 1
ATOM 8195 O O . PRO B 1 350 ? 140.395 112.333 150.800 1.00 42.39 350 PRO B O 1
ATOM 8199 N N . ASP B 1 351 ? 138.209 111.901 151.137 1.00 39.84 351 ASP B N 1
ATOM 8200 C CA . ASP B 1 351 ? 138.069 112.800 152.277 1.00 41.09 351 ASP B CA 1
ATOM 8201 C C . ASP B 1 351 ? 138.395 112.017 153.543 1.00 43.45 351 ASP B C 1
ATOM 8202 O O . ASP B 1 351 ? 137.598 111.187 153.991 1.00 50.37 351 ASP B O 1
ATOM 8207 N N . ARG B 1 352 ? 139.566 112.275 154.115 1.00 42.45 352 ARG B N 1
ATOM 8208 C CA . ARG B 1 352 ? 140.042 111.577 155.301 1.00 46.46 352 ARG B CA 1
ATOM 8209 C C . ARG B 1 352 ? 140.301 112.557 156.437 1.00 44.93 352 ARG B C 1
ATOM 8210 O O . ARG B 1 352 ? 141.292 112.452 157.161 1.00 44.32 352 ARG B O 1
ATOM 8218 N N . THR B 1 353 ? 139.405 113.532 156.598 1.00 45.30 353 THR B N 1
ATOM 8219 C CA . THR B 1 353 ? 139.553 114.503 157.677 1.00 49.10 353 THR B CA 1
ATOM 8220 C C . THR B 1 353 ? 139.352 113.852 159.040 1.00 51.01 353 THR B C 1
ATOM 8221 O O . THR B 1 353 ? 140.059 114.176 160.000 1.00 51.91 353 THR B O 1
ATOM 8225 N N . ASN B 1 354 ? 138.399 112.929 159.141 1.00 51.40 354 ASN B N 1
ATOM 8226 C CA . ASN B 1 354 ? 138.104 112.258 160.400 1.00 50.34 354 ASN B CA 1
ATOM 8227 C C . ASN B 1 354 ? 139.005 111.058 160.662 1.00 52.67 354 ASN B C 1
ATOM 8228 O O . ASN B 1 354 ? 138.875 110.427 161.716 1.00 53.50 354 ASN B O 1
ATOM 8233 N N . ASP B 1 355 ? 139.906 110.729 159.743 1.00 52.38 355 ASP B N 1
ATOM 8234 C CA . ASP B 1 355 ? 140.799 109.595 159.913 1.00 53.41 355 ASP B CA 1
ATOM 8235 C C . ASP B 1 355 ? 142.056 110.008 160.673 1.00 54.34 355 ASP B C 1
ATOM 8236 O O . ASP B 1 355 ? 142.418 111.185 160.738 1.00 51.62 355 ASP B O 1
ATOM 8241 N N . ASP B 1 356 ? 142.719 109.014 161.257 1.00 58.87 356 ASP B N 1
ATOM 8242 C CA . ASP B 1 356 ? 143.914 109.269 162.047 1.00 57.12 356 ASP B CA 1
ATOM 8243 C C . ASP B 1 356 ? 145.076 109.686 161.153 1.00 57.71 356 ASP B C 1
ATOM 8244 O O . ASP B 1 356 ? 145.189 109.262 160.000 1.00 60.73 356 ASP B O 1
ATOM 8249 N N . VAL B 1 357 ? 145.948 110.534 161.702 1.00 57.62 357 VAL B N 1
ATOM 8250 C CA . VAL B 1 357 ? 147.103 111.007 160.946 1.00 56.26 357 VAL B CA 1
ATOM 8251 C C . VAL B 1 357 ? 148.055 109.856 160.640 1.00 53.49 357 VAL B C 1
ATOM 8252 O O . VAL B 1 357 ? 148.602 109.764 159.535 1.00 51.03 357 VAL B O 1
ATOM 8256 N N . ASP B 1 358 ? 148.267 108.960 161.608 1.00 55.60 358 ASP B N 1
ATOM 8257 C CA . ASP B 1 358 ? 149.170 107.835 161.390 1.00 57.15 358 ASP B CA 1
ATOM 8258 C C . ASP B 1 358 ? 148.647 106.906 160.301 1.00 56.37 358 ASP B C 1
ATOM 8259 O O . ASP B 1 358 ? 149.418 106.427 159.462 1.00 56.86 358 ASP B O 1
ATOM 8264 N N . ALA B 1 359 ? 147.339 106.636 160.302 1.00 54.47 359 ALA B N 1
ATOM 8265 C CA . ALA B 1 359 ? 146.760 105.778 159.272 1.00 51.26 359 ALA B CA 1
ATOM 8266 C C . ALA B 1 359 ? 146.897 106.403 157.890 1.00 51.49 359 ALA B C 1
ATOM 8267 O O . ALA B 1 359 ? 147.234 105.714 156.919 1.00 53.77 359 ALA B O 1
ATOM 8269 N N . ILE B 1 360 ? 146.642 107.709 157.782 1.00 50.42 360 ILE B N 1
ATOM 8270 C CA . ILE B 1 360 ? 146.780 108.396 156.500 1.00 48.77 360 ILE B CA 1
ATOM 8271 C C . ILE B 1 360 ? 148.227 108.357 156.030 1.00 49.48 360 ILE B C 1
ATOM 8272 O O . ILE B 1 360 ? 148.507 108.112 154.850 1.00 51.54 360 ILE B O 1
ATOM 8277 N N . ILE B 1 361 ? 149.169 108.600 156.945 1.00 48.18 361 ILE B N 1
ATOM 8278 C CA . ILE B 1 361 ? 150.583 108.589 156.585 1.00 45.79 361 ILE B CA 1
ATOM 8279 C C . ILE B 1 361 ? 150.997 107.205 156.106 1.00 50.26 361 ILE B C 1
ATOM 8280 O O . ILE B 1 361 ? 151.710 107.067 155.106 1.00 53.05 361 ILE B O 1
ATOM 8285 N N . GLU B 1 362 ? 150.552 106.158 156.806 1.00 52.65 362 GLU B N 1
ATOM 8286 C CA . GLU B 1 362 ? 150.890 104.798 156.399 1.00 52.35 362 GLU B CA 1
ATOM 8287 C C . GLU B 1 362 ? 150.290 104.460 155.040 1.00 52.86 362 GLU B C 1
ATOM 8288 O O . GLU B 1 362 ? 150.952 103.845 154.196 1.00 55.78 362 GLU B O 1
ATOM 8294 N N . ASP B 1 363 ? 149.035 104.855 154.809 1.00 53.83 363 ASP B N 1
ATOM 8295 C CA . ASP B 1 363 ? 148.391 104.569 153.531 1.00 54.16 363 ASP B CA 1
ATOM 8296 C C . ASP B 1 363 ? 149.088 105.291 152.386 1.00 52.88 363 ASP B C 1
ATOM 8297 O O . ASP B 1 363 ? 149.245 104.733 151.294 1.00 55.99 363 ASP B O 1
ATOM 8302 N N . ILE B 1 364 ? 149.506 106.538 152.612 1.00 52.57 364 ILE B N 1
ATOM 8303 C CA . ILE B 1 364 ? 150.211 107.282 151.573 1.00 50.67 364 ILE B CA 1
ATOM 8304 C C . ILE B 1 364 ? 151.590 106.681 151.325 1.00 52.65 364 ILE B C 1
ATOM 8305 O O . ILE B 1 364 ? 152.030 106.559 150.176 1.00 53.40 364 ILE B O 1
ATOM 8310 N N . LYS B 1 365 ? 152.287 106.288 152.394 1.00 53.94 365 LYS B N 1
ATOM 8311 C CA . LYS B 1 365 ? 153.614 105.696 152.251 1.00 54.39 365 LYS B CA 1
ATOM 8312 C C . LYS B 1 365 ? 153.556 104.374 151.495 1.00 58.52 365 LYS B C 1
ATOM 8313 O O . LYS B 1 365 ? 154.402 104.106 150.634 1.00 57.89 365 LYS B O 1
ATOM 8319 N N . THR B 1 366 ? 152.564 103.539 151.796 1.00 61.52 366 THR B N 1
ATOM 8320 C CA . THR B 1 366 ? 152.428 102.246 151.139 1.00 61.27 366 THR B CA 1
ATOM 8321 C C . THR B 1 366 ? 151.807 102.347 149.751 1.00 62.41 366 THR B C 1
ATOM 8322 O O . THR B 1 366 ? 151.595 101.312 149.110 1.00 59.21 366 THR B O 1
ATOM 8326 N N . GLY B 1 367 ? 151.515 103.553 149.278 1.00 60.50 367 GLY B N 1
ATOM 8327 C CA . GLY B 1 367 ? 150.993 103.742 147.935 1.00 59.75 367 GLY B CA 1
ATOM 8328 C C . GLY B 1 367 ? 149.614 103.167 147.694 1.00 58.25 367 GLY B C 1
ATOM 8329 O O . GLY B 1 367 ? 149.356 102.621 146.614 1.00 65.31 367 GLY B O 1
ATOM 8330 N N . LYS B 1 368 ? 148.719 103.273 148.674 1.00 55.18 368 LYS B N 1
ATOM 8331 C CA . LYS B 1 368 ? 147.340 102.846 148.483 1.00 57.95 368 LYS B CA 1
ATOM 8332 C C . LYS B 1 368 ? 146.445 103.966 147.975 1.00 55.70 368 LYS B C 1
ATOM 8333 O O . LYS B 1 368 ? 145.420 103.684 147.343 1.00 54.95 368 LYS B O 1
ATOM 8339 N N . ILE B 1 369 ? 146.805 105.219 148.234 1.00 49.91 369 ILE B N 1
ATOM 8340 C CA . ILE B 1 369 ? 146.064 106.371 147.729 1.00 48.85 369 ILE B CA 1
ATOM 8341 C C . ILE B 1 369 ? 147.064 107.364 147.147 1.00 48.58 369 ILE B C 1
ATOM 8342 O O . ILE B 1 369 ? 148.209 107.432 147.616 1.00 51.53 369 ILE B O 1
ATOM 8347 N N . PRO B 1 370 ? 146.690 108.147 146.132 1.00 44.54 370 PRO B N 1
ATOM 8348 C CA . PRO B 1 370 ? 147.619 109.136 145.573 1.00 42.51 370 PRO B CA 1
ATOM 8349 C C . PRO B 1 370 ? 147.691 110.431 146.362 1.00 39.92 370 PRO B C 1
ATOM 8350 O O . PRO B 1 370 ? 148.465 111.321 145.991 1.00 37.95 370 PRO B O 1
ATOM 8354 N N . GLY B 1 371 ? 146.919 110.553 147.428 1.00 40.77 371 GLY B N 1
ATOM 8355 C CA . GLY B 1 371 ? 146.849 111.781 148.189 1.00 38.74 371 GLY B CA 1
ATOM 8356 C C . GLY B 1 371 ? 145.615 111.765 149.062 1.00 41.61 371 GLY B C 1
ATOM 8357 O O . GLY B 1 371 ? 144.873 110.785 149.110 1.00 45.05 371 GLY B O 1
ATOM 8358 N N . CYS B 1 372 ? 145.406 112.881 149.753 1.00 41.21 372 CYS B N 1
ATOM 8359 C CA . CYS B 1 372 ? 144.283 112.966 150.678 1.00 38.73 372 CYS B CA 1
ATOM 8360 C C . CYS B 1 372 ? 143.739 114.385 150.743 1.00 38.14 372 CYS B C 1
ATOM 8361 O O . CYS B 1 372 ? 144.382 115.353 150.325 1.00 41.01 372 CYS B O 1
ATOM 8364 N N . VAL B 1 373 ? 142.521 114.487 151.270 1.00 37.33 373 VAL B N 1
ATOM 8365 C CA . VAL B 1 373 ? 141.859 115.756 151.540 1.00 35.69 373 VAL B CA 1
ATOM 8366 C C . VAL B 1 373 ? 141.743 115.908 153.049 1.00 36.02 373 VAL B C 1
ATOM 8367 O O . VAL B 1 373 ? 141.222 115.017 153.730 1.00 42.93 373 VAL B O 1
ATOM 8371 N N . MET B 1 374 ? 142.232 117.030 153.569 1.00 33.21 374 MET B N 1
ATOM 8372 C CA . MET B 1 374 ? 142.237 117.293 155.005 1.00 39.57 374 MET B CA 1
ATOM 8373 C C . MET B 1 374 ? 141.746 118.712 155.248 1.00 41.42 374 MET B C 1
ATOM 8374 O O . MET B 1 374 ? 142.481 119.676 155.013 1.00 41.48 374 MET B O 1
ATOM 8379 N N . LEU B 1 375 ? 140.512 118.838 155.726 1.00 40.72 375 LEU B N 1
ATOM 8380 C CA . LEU B 1 375 ? 139.931 120.133 156.046 1.00 42.68 375 LEU B CA 1
ATOM 8381 C C . LEU B 1 375 ? 140.185 120.562 157.483 1.00 48.53 375 LEU B C 1
ATOM 8382 O O . LEU B 1 375 ? 139.795 121.672 157.860 1.00 53.42 375 LEU B O 1
ATOM 8387 N N . ASP B 1 376 ? 140.823 119.720 158.292 1.00 48.73 376 ASP B N 1
ATOM 8388 C CA . ASP B 1 376 ? 141.148 120.062 159.673 1.00 45.71 376 ASP B CA 1
ATOM 8389 C C . ASP B 1 376 ? 142.545 120.670 159.691 1.00 46.48 376 ASP B C 1
ATOM 8390 O O . ASP B 1 376 ? 143.539 119.965 159.487 1.00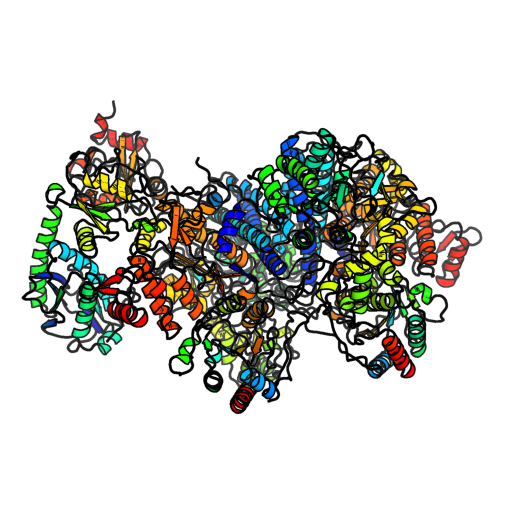 47.46 376 ASP B O 1
ATOM 8395 N N . TYR B 1 377 ? 142.617 121.980 159.933 1.00 43.74 377 TYR B N 1
ATOM 8396 C CA . TYR B 1 377 ? 143.898 122.677 159.867 1.00 43.21 377 TYR B CA 1
ATOM 8397 C C . TYR B 1 377 ? 144.864 122.166 160.928 1.00 45.66 377 TYR B C 1
ATOM 8398 O O . TYR B 1 377 ? 146.066 122.035 160.671 1.00 48.12 377 TYR B O 1
ATOM 8407 N N . GLU B 1 378 ? 144.356 121.873 162.127 1.00 47.49 378 GLU B N 1
ATOM 8408 C CA . GLU B 1 378 ? 145.213 121.346 163.185 1.00 45.63 378 GLU B CA 1
ATOM 8409 C C . GLU B 1 378 ? 145.806 119.999 162.793 1.00 44.19 378 GLU B C 1
ATOM 8410 O O . GLU B 1 378 ? 146.985 119.732 163.052 1.00 46.19 378 GLU B O 1
ATOM 8416 N N . LYS B 1 379 ? 145.001 119.131 162.175 1.00 43.68 379 LYS B N 1
ATOM 8417 C CA . LYS B 1 379 ? 145.516 117.852 161.698 1.00 41.02 379 LYS B CA 1
ATOM 8418 C C . LYS B 1 379 ? 146.473 118.041 160.529 1.00 42.56 379 LYS B C 1
ATOM 8419 O O . LYS B 1 379 ? 147.498 117.358 160.441 1.00 47.27 379 LYS B O 1
ATOM 8425 N N . LEU B 1 380 ? 146.142 118.951 159.608 1.00 40.67 380 LEU B N 1
ATOM 8426 C CA . LEU B 1 380 ? 146.964 119.145 158.416 1.00 39.44 380 LEU B CA 1
ATOM 8427 C C . LEU B 1 380 ? 148.345 119.688 158.758 1.00 41.28 380 LEU B C 1
ATOM 8428 O O . LEU B 1 380 ? 149.345 119.264 158.163 1.00 43.70 380 LEU B O 1
ATOM 8433 N N . GLY B 1 381 ? 148.421 120.625 159.707 1.00 43.51 381 GLY B N 1
ATOM 8434 C CA . GLY B 1 381 ? 149.699 121.189 160.105 1.00 42.72 381 GLY B CA 1
ATOM 8435 C C . GLY B 1 381 ? 150.648 120.184 160.721 1.00 45.20 381 GLY B C 1
ATOM 8436 O O . GLY B 1 381 ? 151.859 120.422 160.737 1.00 47.05 381 GLY B O 1
ATOM 8437 N N . GLU B 1 382 ? 150.124 119.073 161.234 1.00 44.08 382 GLU B N 1
ATOM 8438 C CA . GLU B 1 382 ? 150.957 117.980 161.715 1.00 46.29 382 GLU B CA 1
ATOM 8439 C C . GLU B 1 382 ? 151.180 116.914 160.655 1.00 43.87 382 GLU B C 1
ATOM 8440 O O . GLU B 1 382 ? 152.235 116.269 160.642 1.00 45.80 382 GLU B O 1
ATOM 8446 N N . LEU B 1 383 ? 150.211 116.721 159.760 1.00 39.83 383 LEU B N 1
ATOM 8447 C CA . LEU B 1 383 ? 150.321 115.664 158.763 1.00 37.72 383 LEU B CA 1
ATOM 8448 C C . LEU B 1 383 ? 151.323 116.025 157.675 1.00 38.72 383 LEU B C 1
ATOM 8449 O O . LEU B 1 383 ? 152.122 115.178 157.259 1.00 38.90 383 LEU B O 1
ATOM 8454 N N . VAL B 1 384 ? 151.297 117.272 157.199 1.00 40.57 384 VAL B N 1
ATOM 8455 C CA . VAL B 1 384 ? 152.157 117.651 156.075 1.00 38.25 384 VAL B CA 1
ATOM 8456 C C . VAL B 1 384 ? 153.641 117.525 156.410 1.00 40.81 384 VAL B C 1
ATOM 8457 O O . VAL B 1 384 ? 154.369 116.865 155.649 1.00 44.78 384 VAL B O 1
ATOM 8461 N N . PRO B 1 385 ? 154.156 118.105 157.506 1.00 39.11 385 PRO B N 1
ATOM 8462 C CA . PRO B 1 385 ? 155.592 117.939 157.789 1.00 37.73 385 PRO B CA 1
ATOM 8463 C C . PRO B 1 385 ? 155.986 116.503 158.074 1.00 38.64 385 PRO B C 1
ATOM 8464 O O . PRO B 1 385 ? 157.043 116.052 157.613 1.00 40.89 385 PRO B O 1
ATOM 8468 N N . ARG B 1 386 ? 155.165 115.768 158.828 1.00 40.67 386 ARG B N 1
ATOM 8469 C CA . ARG B 1 386 ? 155.473 114.369 159.104 1.00 41.89 386 ARG B CA 1
ATOM 8470 C C . ARG B 1 386 ? 155.484 113.548 157.823 1.00 41.81 386 ARG B C 1
ATOM 8471 O O . ARG B 1 386 ? 156.366 112.704 157.625 1.00 42.68 386 ARG B O 1
ATOM 8479 N N . LEU B 1 387 ? 154.510 113.781 156.940 1.00 41.50 387 LEU B N 1
ATOM 8480 C CA . LEU B 1 387 ? 154.480 113.063 155.671 1.00 38.78 387 LEU B CA 1
ATOM 8481 C C . LEU B 1 387 ? 155.707 113.382 154.829 1.00 40.25 387 LEU B C 1
ATOM 8482 O O . LEU B 1 387 ? 156.301 112.483 154.226 1.00 44.87 387 LEU B O 1
ATOM 8487 N N . ALA B 1 388 ? 156.102 114.657 154.774 1.00 40.43 388 ALA B N 1
ATOM 8488 C CA . ALA B 1 388 ? 157.296 115.017 154.017 1.00 38.67 388 ALA B CA 1
ATOM 8489 C C . ALA B 1 388 ? 158.537 114.346 154.591 1.00 43.99 388 ALA B C 1
ATOM 8490 O O . ALA B 1 388 ? 159.374 113.825 153.843 1.00 46.21 388 ALA B O 1
ATOM 8492 N N . MET B 1 389 ? 158.668 114.340 155.920 1.00 47.81 389 MET B N 1
ATOM 8493 C CA . MET B 1 389 ? 159.835 113.731 156.551 1.00 46.22 389 MET B CA 1
ATOM 8494 C C . MET B 1 389 ? 159.880 112.227 156.309 1.00 45.13 389 MET B C 1
ATOM 8495 O O . MET B 1 389 ? 160.959 111.663 156.097 1.00 48.13 389 MET B O 1
ATOM 8500 N N . GLU B 1 390 ? 158.725 111.559 156.346 1.00 44.59 390 GLU B N 1
ATOM 8501 C CA . GLU B 1 390 ? 158.709 110.117 156.117 1.00 47.40 390 GLU B CA 1
ATOM 8502 C C . GLU B 1 390 ? 158.899 109.768 154.645 1.00 49.33 390 GLU B C 1
ATOM 8503 O O . GLU B 1 390 ? 159.439 108.701 154.331 1.00 46.71 390 GLU B O 1
ATOM 8509 N N . MET B 1 391 ? 158.465 110.637 153.733 1.00 48.45 391 MET B N 1
ATOM 8510 C CA . MET B 1 391 ? 158.544 110.339 152.309 1.00 47.47 391 MET B CA 1
ATOM 8511 C C . MET B 1 391 ? 159.858 110.768 151.674 1.00 50.53 391 MET B C 1
ATOM 8512 O O . MET B 1 391 ? 160.185 110.283 150.585 1.00 53.81 391 MET B O 1
ATOM 8517 N N . ALA B 1 392 ? 160.611 111.664 152.314 1.00 49.76 392 ALA B N 1
ATOM 8518 C CA . ALA B 1 392 ? 161.912 112.052 151.772 1.00 46.23 392 ALA B CA 1
ATOM 8519 C C . ALA B 1 392 ? 162.856 110.870 151.582 1.00 52.88 392 ALA B C 1
ATOM 8520 O O . ALA B 1 392 ? 163.482 110.780 150.511 1.00 59.84 392 ALA B O 1
ATOM 8522 N N . PRO B 1 393 ? 163.017 109.935 152.542 1.00 53.23 393 PRO B N 1
ATOM 8523 C CA . PRO B 1 393 ? 163.933 108.811 152.304 1.00 51.54 393 PRO B CA 1
ATOM 8524 C C . PRO B 1 393 ? 163.289 107.663 151.542 1.00 49.67 393 PRO B C 1
ATOM 8525 O O . PRO B 1 393 ? 163.835 106.556 151.506 1.00 51.95 393 PRO B O 1
ATOM 8529 N N . LEU B 1 394 ? 162.129 107.907 150.932 1.00 48.61 394 LEU B N 1
ATOM 8530 C CA . LEU B 1 394 ? 161.417 106.878 150.189 1.00 47.00 394 LEU B CA 1
ATOM 8531 C C . LEU B 1 394 ? 161.321 107.156 148.697 1.00 50.60 394 LEU B C 1
ATOM 8532 O O . LEU B 1 394 ? 160.838 106.294 147.957 1.00 51.39 394 LEU B O 1
ATOM 8537 N N . ARG B 1 395 ? 161.759 108.323 148.236 1.00 53.71 395 ARG B N 1
ATOM 8538 C CA . ARG B 1 395 ? 161.699 108.687 146.827 1.00 55.09 395 ARG B CA 1
ATOM 8539 C C . ARG B 1 395 ? 163.014 109.301 146.375 1.00 59.25 395 ARG B C 1
ATOM 8540 O O . ARG B 1 395 ? 163.054 110.132 145.464 1.00 63.05 395 ARG B O 1
ATOM 8548 N N . GLU B 1 396 ? 164.113 108.905 147.011 1.00 61.37 396 GLU B N 1
ATOM 8549 C CA . GLU B 1 396 ? 165.422 109.400 146.608 1.00 63.95 396 GLU B CA 1
ATOM 8550 C C . GLU B 1 396 ? 165.795 108.855 145.236 1.00 66.48 396 GLU B C 1
ATOM 8551 O O . GLU B 1 396 ? 165.592 107.673 144.941 1.00 67.13 396 GLU B O 1
ATOM 8557 N N . GLY B 1 397 ? 166.346 109.726 144.395 1.00 66.37 397 GLY B N 1
ATOM 8558 C CA . GLY B 1 397 ? 166.706 109.327 143.051 1.00 65.82 397 GLY B CA 1
ATOM 8559 C C . GLY B 1 397 ? 165.539 109.139 142.111 1.00 62.05 397 GLY B C 1
ATOM 8560 O O . GLY B 1 397 ? 165.676 108.447 141.099 1.00 63.04 397 GLY B O 1
ATOM 8561 N N . ILE B 1 398 ? 164.388 109.734 142.414 1.00 61.01 398 ILE B N 1
ATOM 8562 C CA . ILE B 1 398 ? 163.203 109.651 141.568 1.00 58.15 398 ILE B CA 1
ATOM 8563 C C . ILE B 1 398 ? 162.964 111.028 140.965 1.00 53.48 398 ILE B C 1
ATOM 8564 O O . ILE B 1 398 ? 162.734 112.001 141.693 1.00 50.05 398 ILE B O 1
ATOM 8569 N N . SER B 1 399 ? 163.018 111.108 139.638 1.00 49.93 399 SER B N 1
ATOM 8570 C CA . SER B 1 399 ? 162.813 112.369 138.939 1.00 45.24 399 SER B CA 1
ATOM 8571 C C . SER B 1 399 ? 162.454 112.074 137.491 1.00 46.30 399 SER B C 1
ATOM 8572 O O . SER B 1 399 ? 162.655 110.963 136.995 1.00 49.01 399 SER B O 1
ATOM 8575 N N . ALA B 1 400 ? 161.917 113.090 136.820 1.00 42.98 400 ALA B N 1
ATOM 8576 C CA . ALA B 1 400 ? 161.538 112.988 135.419 1.00 42.90 400 ALA B CA 1
ATOM 8577 C C . ALA B 1 400 ? 162.589 113.559 134.477 1.00 44.69 400 ALA B C 1
ATOM 8578 O O . ALA B 1 400 ? 162.373 113.563 133.261 1.00 45.10 400 ALA B O 1
ATOM 8580 N N . ILE B 1 401 ? 163.712 114.039 135.001 1.00 46.25 401 ILE B N 1
ATOM 8581 C CA . ILE B 1 401 ? 164.766 114.613 134.170 1.00 44.53 401 ILE B CA 1
ATOM 8582 C C . ILE B 1 401 ? 165.443 113.484 133.402 1.00 47.48 401 ILE B C 1
ATOM 8583 O O . ILE B 1 401 ? 165.931 112.523 134.015 1.00 49.81 401 ILE B O 1
ATOM 8588 N N . PRO B 1 402 ? 165.485 113.547 132.074 1.00 43.46 402 PRO B N 1
ATOM 8589 C CA . PRO B 1 402 ? 166.113 112.468 131.307 1.00 47.83 402 PRO B CA 1
ATOM 8590 C C . PRO B 1 402 ? 167.622 112.469 131.475 1.00 49.96 402 PRO B C 1
ATOM 8591 O O . PRO B 1 402 ? 168.245 113.503 131.728 1.00 53.62 402 PRO B O 1
ATOM 8595 N N . SER B 1 403 ? 168.209 111.284 131.331 1.00 46.63 403 SER B N 1
ATOM 8596 C CA . SER B 1 403 ? 169.657 111.176 131.289 1.00 47.43 403 SER B CA 1
ATOM 8597 C C . SER B 1 403 ? 170.176 111.697 129.951 1.00 53.77 403 SER B C 1
ATOM 8598 O O . SER B 1 403 ? 169.418 111.919 129.003 1.00 57.61 403 SER B O 1
ATOM 8601 N N . ASP B 1 404 ? 171.494 111.900 129.883 1.00 53.31 404 ASP B N 1
ATOM 8602 C CA . ASP B 1 404 ? 172.097 112.416 128.658 1.00 54.59 404 ASP B CA 1
ATOM 8603 C C . ASP B 1 404 ? 171.871 111.466 127.488 1.00 56.65 404 ASP B C 1
ATOM 8604 O O . ASP B 1 404 ? 171.534 111.902 126.380 1.00 57.44 404 ASP B O 1
ATOM 8609 N N . GLU B 1 405 ? 172.042 110.162 127.716 1.00 53.48 405 GLU B N 1
ATOM 8610 C CA . GLU B 1 405 ? 171.794 109.185 126.662 1.00 49.13 405 GLU B CA 1
ATOM 8611 C C . GLU B 1 405 ? 170.317 109.137 126.287 1.00 49.68 405 GLU B C 1
ATOM 8612 O O . GLU B 1 405 ? 169.973 109.090 125.098 1.00 50.21 405 GLU B O 1
ATOM 8618 N N . GLU B 1 406 ? 169.433 109.288 127.275 1.00 50.04 406 GLU B N 1
ATOM 8619 C CA . GLU B 1 406 ? 167.974 109.332 126.969 1.00 48.08 406 GLU B CA 1
ATOM 8620 C C . GLU B 1 406 ? 167.614 110.633 126.240 1.00 46.88 406 GLU B C 1
ATOM 8621 O O . GLU B 1 406 ? 166.745 110.583 125.359 1.00 46.70 406 GLU B O 1
ATOM 8627 N N . MET B 1 407 ? 168.259 111.751 126.588 1.00 46.96 407 MET B N 1
ATOM 8628 C CA . MET B 1 407 ? 167.988 113.039 125.894 1.00 41.31 407 MET B CA 1
ATOM 8629 C C . MET B 1 407 ? 168.698 113.033 124.542 1.00 41.36 407 MET B C 1
ATOM 8630 O O . MET B 1 407 ? 168.447 113.950 123.748 1.00 42.12 407 MET B O 1
ATOM 8635 N N . ALA B 1 408 ? 169.560 112.049 124.300 1.00 42.75 408 ALA B N 1
ATOM 8636 C CA . ALA B 1 408 ? 170.202 111.908 122.975 1.00 42.21 408 ALA B CA 1
ATOM 8637 C C . ALA B 1 408 ? 169.303 111.028 122.111 1.00 40.16 408 ALA B C 1
ATOM 8638 O O . ALA B 1 408 ? 169.282 111.229 120.889 1.00 41.07 408 ALA B O 1
ATOM 8640 N N . SER B 1 409 ? 168.580 110.102 122.736 1.00 37.97 409 SER B N 1
ATOM 8641 C CA . SER B 1 409 ? 167.673 109.198 122.036 1.00 35.96 409 SER B CA 1
ATOM 8642 C C . SER B 1 409 ? 166.348 109.883 121.717 1.00 37.68 409 SER B C 1
ATOM 8643 O O . SER B 1 409 ? 165.833 109.780 120.596 1.00 38.23 409 SER B O 1
ATOM 8646 N N . LEU B 1 410 ? 165.786 110.599 122.693 1.00 38.88 410 LEU B N 1
ATOM 8647 C CA . LEU B 1 410 ? 164.522 111.295 122.469 1.00 38.03 410 LEU B CA 1
ATOM 8648 C C . LEU B 1 410 ? 164.675 112.397 121.428 1.00 37.56 410 LEU B C 1
ATOM 8649 O O . LEU B 1 410 ? 163.778 112.606 120.604 1.00 36.44 410 LEU B O 1
ATOM 8654 N N . VAL B 1 411 ? 165.799 113.117 121.454 1.00 35.02 411 VAL B N 1
ATOM 8655 C CA . VAL B 1 411 ? 166.040 114.156 120.458 1.00 31.01 411 VAL B CA 1
ATOM 8656 C C . VAL B 1 411 ? 166.132 113.547 119.064 1.00 33.33 411 VAL B C 1
ATOM 8657 O O . VAL B 1 411 ? 165.553 114.067 118.103 1.00 37.30 411 VAL B O 1
ATOM 8661 N N . ALA B 1 412 ? 166.850 112.429 118.934 1.00 34.40 412 ALA B N 1
ATOM 8662 C CA . ALA B 1 412 ? 166.962 111.763 117.642 1.00 34.26 412 ALA B CA 1
ATOM 8663 C C . ALA B 1 412 ? 165.653 111.124 117.200 1.00 36.07 412 ALA B C 1
ATOM 8664 O O . ALA B 1 412 ? 165.497 110.824 116.012 1.00 37.63 412 ALA B O 1
ATOM 8666 N N . LYS B 1 413 ? 164.715 110.903 118.124 1.00 35.04 413 LYS B N 1
ATOM 8667 C CA . LYS B 1 413 ? 163.453 110.267 117.757 1.00 33.75 413 LYS B CA 1
ATOM 8668 C C . LYS B 1 413 ? 162.585 111.162 116.877 1.00 35.79 413 LYS B C 1
ATOM 8669 O O . LYS B 1 413 ? 161.801 110.654 116.068 1.00 37.03 413 LYS B O 1
ATOM 8675 N N . CYS B 1 414 ? 162.702 112.481 117.016 1.00 35.49 414 CYS B N 1
ATOM 8676 C CA . CYS B 1 414 ? 161.812 113.392 116.309 1.00 36.01 414 CYS B CA 1
ATOM 8677 C C . CYS B 1 414 ? 162.046 113.346 114.803 1.00 37.93 414 CYS B C 1
ATOM 8678 O O . CYS B 1 414 ? 163.145 113.049 114.328 1.00 39.62 414 CYS B O 1
ATOM 8681 N N . VAL B 1 415 ? 160.989 113.650 114.049 1.00 38.82 415 VAL B N 1
ATOM 8682 C CA . VAL B 1 415 ? 161.040 113.633 112.591 1.00 38.23 415 VAL B CA 1
ATOM 8683 C C . VAL B 1 415 ? 160.595 114.981 112.037 1.00 40.56 415 VAL B C 1
ATOM 8684 O O . VAL B 1 415 ? 160.398 115.128 110.826 1.00 47.38 415 VAL B O 1
ATOM 8688 N N . ALA B 1 416 ? 160.430 115.967 112.920 1.00 39.63 416 ALA B N 1
ATOM 8689 C CA . ALA B 1 416 ? 160.099 117.343 112.543 1.00 39.55 416 ALA B CA 1
ATOM 8690 C C . ALA B 1 416 ? 158.790 117.412 111.752 1.00 37.98 416 ALA B C 1
ATOM 8691 O O . ALA B 1 416 ? 158.757 117.777 110.576 1.00 39.35 416 ALA B O 1
ATOM 8693 N N . CYS B 1 417 ? 157.698 117.048 112.426 1.00 38.63 417 CYS B N 1
ATOM 8694 C CA . CYS B 1 417 ? 156.374 117.149 111.825 1.00 38.80 417 CYS B CA 1
ATOM 8695 C C . CYS B 1 417 ? 155.662 118.454 112.164 1.00 36.01 417 CYS B C 1
ATOM 8696 O O . CYS B 1 417 ? 154.677 118.795 111.500 1.00 32.96 417 CYS B O 1
ATOM 8699 N N . GLY B 1 418 ? 156.130 119.186 113.174 1.00 36.30 418 GLY B N 1
ATOM 8700 C CA . GLY B 1 418 ? 155.647 120.529 113.436 1.00 33.70 418 GLY B CA 1
ATOM 8701 C C . GLY B 1 418 ? 154.388 120.642 114.266 1.00 33.59 418 GLY B C 1
ATOM 8702 O O . GLY B 1 418 ? 153.857 121.751 114.397 1.00 29.77 418 GLY B O 1
ATOM 8703 N N . GLU B 1 419 ? 153.889 119.541 114.831 1.00 34.49 419 GLU B N 1
ATOM 8704 C CA . GLU B 1 419 ? 152.666 119.612 115.627 1.00 34.18 419 GLU B CA 1
ATOM 8705 C C . GLU B 1 419 ? 152.889 120.360 116.937 1.00 29.99 419 GLU B C 1
ATOM 8706 O O . GLU B 1 419 ? 151.999 121.080 117.407 1.00 29.66 419 GLU B O 1
ATOM 8712 N N . CYS B 1 420 ? 154.066 120.195 117.546 1.00 26.73 420 CYS B N 1
ATOM 8713 C CA . CYS B 1 420 ? 154.337 120.846 118.824 1.00 26.79 420 CYS B CA 1
ATOM 8714 C C . CYS B 1 420 ? 154.322 122.363 118.689 1.00 26.49 420 CYS B C 1
ATOM 8715 O O . CYS B 1 420 ? 153.802 123.066 119.563 1.00 27.11 420 CYS B O 1
ATOM 8718 N N . ALA B 1 421 ? 154.896 122.889 117.605 1.00 27.32 421 ALA B N 1
ATOM 8719 C CA . ALA B 1 421 ? 154.861 124.330 117.382 1.00 26.54 421 ALA B CA 1
ATOM 8720 C C . ALA B 1 421 ? 153.442 124.822 117.136 1.00 26.67 421 ALA B C 1
ATOM 8721 O O . ALA B 1 421 ? 153.097 125.942 117.530 1.00 26.13 421 ALA B O 1
ATOM 8723 N N . LEU B 1 422 ? 152.612 124.008 116.483 1.00 29.25 422 LEU B N 1
ATOM 8724 C CA . LEU B 1 422 ? 151.210 124.369 116.301 1.00 28.60 422 LEU B CA 1
ATOM 8725 C C . LEU B 1 422 ? 150.477 124.426 117.635 1.00 25.91 422 LEU B C 1
ATOM 8726 O O . LEU B 1 422 ? 149.642 125.311 117.853 1.00 25.30 422 LEU B O 1
ATOM 8731 N N . ALA B 1 423 ? 150.774 123.494 118.536 1.00 24.12 423 ALA B N 1
ATOM 8732 C CA . ALA B 1 423 ? 150.076 123.406 119.811 1.00 20.41 423 ALA B CA 1
ATOM 8733 C C . ALA B 1 423 ? 150.677 124.292 120.896 1.00 19.98 423 ALA B C 1
ATOM 8734 O O . ALA B 1 423 ? 150.132 124.338 122.003 1.00 21.38 423 ALA B O 1
ATOM 8736 N N . CYS B 1 424 ? 151.771 124.989 120.618 1.00 22.34 424 CYS B N 1
ATOM 8737 C CA . CYS B 1 424 ? 152.415 125.808 121.639 1.00 20.88 424 CYS B CA 1
ATOM 8738 C C . CYS B 1 424 ? 151.673 127.129 121.800 1.00 22.69 424 CYS B C 1
ATOM 8739 O O . CYS B 1 424 ? 151.546 127.878 120.825 1.00 26.18 424 CYS B O 1
ATOM 8742 N N . PRO B 1 425 ? 151.168 127.450 122.994 1.00 19.67 425 PRO B N 1
ATOM 8743 C CA . PRO B 1 425 ? 150.522 128.757 123.189 1.00 18.53 425 PRO B CA 1
ATOM 8744 C C . PRO B 1 425 ? 151.447 129.935 122.946 1.00 19.47 425 PRO B C 1
ATOM 8745 O O . PRO B 1 425 ? 150.982 130.992 122.504 1.00 23.43 425 PRO B O 1
ATOM 8749 N N . GLU B 1 426 ? 152.739 129.790 123.224 1.00 20.56 426 GLU B N 1
ATOM 8750 C CA . GLU B 1 426 ? 153.697 130.872 123.050 1.00 21.85 426 GLU B CA 1
ATOM 8751 C C . GLU B 1 426 ? 154.342 130.881 121.670 1.00 24.09 426 GLU B C 1
ATOM 8752 O O . GLU B 1 426 ? 155.154 131.768 121.390 1.00 24.48 426 GLU B O 1
ATOM 8758 N N . GLU B 1 427 ? 154.000 129.919 120.812 1.00 24.67 427 GLU B N 1
ATOM 8759 C CA . GLU B 1 427 ? 154.463 129.870 119.425 1.00 25.82 427 GLU B CA 1
ATOM 8760 C C . GLU B 1 427 ? 155.991 129.815 119.348 1.00 30.44 427 GLU B C 1
ATOM 8761 O O . GLU B 1 427 ? 156.650 130.689 118.782 1.00 29.17 427 GLU B O 1
ATOM 8767 N N . LEU B 1 428 ? 156.544 128.759 119.935 1.00 29.97 428 LEU B N 1
ATOM 8768 C CA . LEU B 1 428 ? 157.976 128.512 119.921 1.00 30.07 428 LEU B CA 1
ATOM 8769 C C . LEU B 1 428 ? 158.328 127.532 118.810 1.00 36.10 428 LEU B C 1
ATOM 8770 O O . LEU B 1 428 ? 157.563 126.615 118.500 1.00 37.37 428 LEU B O 1
ATOM 8775 N N . ASP B 1 429 ? 159.502 127.735 118.209 1.00 33.91 429 ASP B N 1
ATOM 8776 C CA . ASP B 1 429 ? 159.981 126.868 117.133 1.00 36.71 429 ASP B CA 1
ATOM 8777 C C . ASP B 1 429 ? 160.625 125.622 117.743 1.00 37.40 429 ASP B C 1
ATOM 8778 O O . ASP B 1 429 ? 161.841 125.421 117.716 1.00 41.83 429 ASP B O 1
ATOM 8783 N N . ILE B 1 430 ? 159.766 124.775 118.313 1.00 36.64 430 ILE B N 1
ATOM 8784 C CA . ILE B 1 430 ? 160.242 123.541 118.940 1.00 32.88 430 ILE B CA 1
ATOM 8785 C C . ILE B 1 430 ? 160.938 122.615 117.947 1.00 36.76 430 ILE B C 1
ATOM 8786 O O . ILE B 1 430 ? 162.017 122.094 118.277 1.00 38.17 430 ILE B O 1
ATOM 8791 N N . PRO B 1 431 ? 160.388 122.341 116.753 1.00 36.59 431 PRO B N 1
ATOM 8792 C CA . PRO B 1 431 ? 161.118 121.462 115.822 1.00 37.65 431 PRO B CA 1
ATOM 8793 C C . PRO B 1 431 ? 162.489 121.990 115.442 1.00 40.82 431 PRO B C 1
ATOM 8794 O O . PRO B 1 431 ? 163.426 121.199 115.291 1.00 44.95 431 PRO B O 1
ATOM 8798 N N . ASP B 1 432 ? 162.639 123.307 115.290 1.00 39.16 432 ASP B N 1
ATOM 8799 C CA . ASP B 1 432 ? 163.951 123.866 114.979 1.00 41.27 432 ASP B CA 1
ATOM 8800 C C . ASP B 1 432 ? 164.932 123.640 116.122 1.00 43.16 432 ASP B C 1
ATOM 8801 O O . ASP B 1 432 ? 166.096 123.287 115.894 1.00 46.46 432 ASP B O 1
ATOM 8806 N N . ALA B 1 433 ? 164.479 123.836 117.363 1.00 40.95 433 ALA B N 1
ATOM 8807 C CA . ALA B 1 433 ? 165.344 123.603 118.514 1.00 39.86 433 ALA B CA 1
ATOM 8808 C C . ALA B 1 433 ? 165.740 122.137 118.621 1.00 39.46 433 ALA B C 1
ATOM 8809 O O . ALA B 1 433 ? 166.892 121.817 118.930 1.00 40.01 433 ALA B O 1
ATOM 8811 N N . ILE B 1 434 ? 164.798 121.229 118.364 1.00 39.27 434 ILE B N 1
ATOM 8812 C CA . ILE B 1 434 ? 165.111 119.805 118.431 1.00 37.44 434 ILE B CA 1
ATOM 8813 C C . ILE B 1 434 ? 166.070 119.414 117.311 1.00 41.19 434 ILE B C 1
ATOM 8814 O O . ILE B 1 434 ? 166.971 118.589 117.507 1.00 45.78 434 ILE B O 1
ATOM 8819 N N . GLN B 1 435 ? 165.902 120.005 116.125 1.00 40.39 435 GLN B N 1
ATOM 8820 C CA . GLN B 1 435 ? 166.835 119.753 115.033 1.00 44.20 435 GLN B CA 1
ATOM 8821 C C . GLN B 1 435 ? 168.235 120.238 115.386 1.00 47.47 435 GLN B C 1
ATOM 8822 O O . GLN B 1 435 ? 169.227 119.557 115.104 1.00 51.02 435 GLN B O 1
ATOM 8828 N N . ALA B 1 436 ? 168.334 121.416 116.005 1.00 45.72 436 ALA B N 1
ATOM 8829 C CA . ALA B 1 436 ? 169.631 121.897 116.469 1.00 43.71 436 ALA B CA 1
ATOM 8830 C C . ALA B 1 436 ? 170.216 120.960 117.518 1.00 45.62 436 ALA B C 1
ATOM 8831 O O . ALA B 1 436 ? 171.430 120.724 117.546 1.00 50.14 436 ALA B O 1
ATOM 8833 N N . ALA B 1 437 ? 169.366 120.422 118.395 1.00 43.11 437 ALA B N 1
ATOM 8834 C CA . ALA B 1 437 ? 169.823 119.444 119.376 1.00 42.63 437 ALA B CA 1
ATOM 8835 C C . ALA B 1 437 ? 170.340 118.178 118.707 1.00 44.36 437 ALA B C 1
ATOM 8836 O O . ALA B 1 437 ? 171.262 117.536 119.221 1.00 48.70 437 ALA B O 1
ATOM 8838 N N . LYS B 1 438 ? 169.756 117.800 117.567 1.00 43.56 438 LYS B N 1
ATOM 8839 C CA . LYS B 1 438 ? 170.254 116.648 116.824 1.00 46.93 438 LYS B CA 1
ATOM 8840 C C . LYS B 1 438 ? 171.660 116.876 116.289 1.00 51.28 438 LYS B C 1
ATOM 8841 O O . LYS B 1 438 ? 172.358 115.906 115.977 1.00 52.81 438 LYS B O 1
ATOM 8847 N N . GLU B 1 439 ? 172.089 118.131 116.175 1.00 52.84 439 GLU B N 1
ATOM 8848 C CA . GLU B 1 439 ? 173.434 118.465 115.727 1.00 53.58 439 GLU B CA 1
ATOM 8849 C C . GLU B 1 439 ? 174.407 118.669 116.880 1.00 51.37 439 GLU B C 1
ATOM 8850 O O . GLU B 1 439 ? 175.567 119.018 116.639 1.00 53.56 439 GLU B O 1
ATOM 8856 N N . GLY B 1 440 ? 173.967 118.461 118.120 1.00 49.59 440 GLY B N 1
ATOM 8857 C CA . GLY B 1 440 ? 174.801 118.652 119.285 1.00 50.08 440 GLY B CA 1
ATOM 8858 C C . GLY B 1 440 ? 174.661 120.002 119.955 1.00 51.34 440 GLY B C 1
ATOM 8859 O O . GLY B 1 440 ? 175.156 120.171 121.075 1.00 55.53 440 GLY B O 1
ATOM 8860 N N . ASP B 1 441 ? 174.003 120.962 119.310 1.00 49.56 441 ASP B N 1
ATOM 8861 C CA . ASP B 1 441 ? 173.803 122.291 119.877 1.00 48.12 441 ASP B CA 1
ATOM 8862 C C . ASP B 1 441 ? 172.528 122.280 120.712 1.00 50.60 441 ASP B C 1
ATOM 8863 O O . ASP B 1 441 ? 171.423 122.179 120.169 1.00 51.86 441 ASP B O 1
ATOM 8868 N N . PHE B 1 442 ? 172.679 122.385 122.030 1.00 49.47 442 PHE B N 1
ATOM 8869 C CA . PHE B 1 442 ? 171.549 122.408 122.948 1.00 46.79 442 PHE B CA 1
ATOM 8870 C C . PHE B 1 442 ? 171.223 123.811 123.439 1.00 45.93 442 PHE B C 1
ATOM 8871 O O . PHE B 1 442 ? 170.444 123.960 124.385 1.00 50.04 442 PHE B O 1
ATOM 8879 N N . THR B 1 443 ? 171.803 124.843 122.822 1.00 44.52 443 THR B N 1
ATOM 8880 C CA . THR B 1 443 ? 171.528 126.208 123.254 1.00 41.81 443 THR B CA 1
ATOM 8881 C C . THR B 1 443 ? 170.144 126.672 122.820 1.00 44.75 443 THR B C 1
ATOM 8882 O O . THR B 1 443 ? 169.569 127.567 123.449 1.00 46.75 443 THR B O 1
ATOM 8886 N N . ALA B 1 444 ? 169.597 126.086 121.753 1.00 46.65 444 ALA B N 1
ATOM 8887 C CA . ALA B 1 444 ? 168.264 126.469 121.298 1.00 46.25 444 ALA B CA 1
ATOM 8888 C C . ALA B 1 444 ? 167.208 126.143 122.348 1.00 43.38 444 ALA B C 1
ATOM 8889 O O . ALA B 1 444 ? 166.352 126.976 122.666 1.00 46.21 444 ALA B O 1
ATOM 8891 N N . LEU B 1 445 ? 167.263 124.934 122.912 1.00 38.62 445 LEU B N 1
ATOM 8892 C CA . LEU B 1 445 ? 166.318 124.571 123.963 1.00 38.26 445 LEU B CA 1
ATOM 8893 C C . LEU B 1 445 ? 166.572 125.375 125.233 1.00 39.77 445 LEU B C 1
ATOM 8894 O O . LEU B 1 445 ? 165.629 125.732 125.950 1.00 44.10 445 LEU B O 1
ATOM 8899 N N . ASP B 1 446 ? 167.839 125.678 125.522 1.00 41.31 446 ASP B N 1
ATOM 8900 C CA . ASP B 1 446 ? 168.157 126.505 126.682 1.00 44.99 446 ASP B CA 1
ATOM 8901 C C . ASP B 1 446 ? 167.550 127.896 126.547 1.00 41.91 446 ASP B C 1
ATOM 8902 O O . ASP B 1 446 ? 167.085 128.479 127.533 1.00 41.70 446 ASP B O 1
ATOM 8907 N N . PHE B 1 447 ? 167.553 128.448 125.332 1.00 42.28 447 PHE B N 1
ATOM 8908 C CA . PHE B 1 447 ? 166.905 129.734 125.101 1.00 42.83 447 PHE B CA 1
ATOM 8909 C C . PHE B 1 447 ? 165.387 129.601 125.143 1.00 40.61 447 PHE B C 1
ATOM 8910 O O . PHE B 1 447 ? 164.691 130.504 125.620 1.00 39.93 447 PHE B O 1
ATOM 8918 N N . LEU B 1 448 ? 164.858 128.480 124.645 1.00 39.36 448 LEU B N 1
ATOM 8919 C CA . LEU B 1 448 ? 163.418 128.242 124.693 1.00 36.70 448 LEU B CA 1
ATOM 8920 C C . LEU B 1 448 ? 162.911 128.123 126.123 1.00 33.57 448 LEU B C 1
ATOM 8921 O O . LEU B 1 448 ? 161.732 128.385 126.386 1.00 35.05 448 LEU B O 1
ATOM 8926 N N . HIS B 1 449 ? 163.779 127.713 127.050 1.00 32.73 449 HIS B N 1
ATOM 8927 C CA . HIS B 1 449 ? 163.344 127.428 128.415 1.00 32.99 449 HIS B CA 1
ATOM 8928 C C . HIS B 1 449 ? 162.682 128.638 129.065 1.00 33.54 449 HIS B C 1
ATOM 8929 O O . HIS B 1 449 ? 161.628 128.515 129.698 1.00 36.12 449 HIS B O 1
ATOM 8936 N N . ASP B 1 450 ? 163.290 129.818 128.926 1.00 34.20 450 ASP B N 1
ATOM 8937 C CA . ASP B 1 450 ? 162.729 131.006 129.562 1.00 36.55 450 ASP B CA 1
ATOM 8938 C C . ASP B 1 450 ? 161.388 131.387 128.946 1.00 35.96 450 ASP B C 1
ATOM 8939 O O . ASP B 1 450 ? 160.480 131.840 129.653 1.00 33.22 450 ASP B O 1
ATOM 8944 N N . LEU B 1 451 ? 161.244 131.210 127.631 1.00 33.12 451 LEU B N 1
ATOM 8945 C CA . LEU B 1 451 ? 160.001 131.570 126.960 1.00 27.59 451 LEU B CA 1
ATOM 8946 C C . LEU B 1 451 ? 158.878 130.577 127.232 1.00 29.03 451 LEU B C 1
ATOM 8947 O O . LEU B 1 451 ? 157.705 130.934 127.084 1.00 31.89 451 LEU B O 1
ATOM 8952 N N . CYS B 1 452 ? 159.205 129.348 127.622 1.00 29.89 452 CYS B N 1
ATOM 8953 C CA . CYS B 1 452 ? 158.196 128.317 127.818 1.00 28.05 452 CYS B CA 1
ATOM 8954 C C . CYS B 1 452 ? 157.524 128.487 129.174 1.00 26.39 452 CYS B C 1
ATOM 8955 O O . CYS B 1 452 ? 158.197 128.687 130.189 1.00 28.65 452 CYS B O 1
ATOM 8958 N N . VAL B 1 453 ? 156.193 128.407 129.189 1.00 24.77 453 VAL B N 1
ATOM 8959 C CA . VAL B 1 453 ? 155.426 128.599 130.414 1.00 26.89 453 VAL B CA 1
ATOM 8960 C C . VAL B 1 453 ? 155.135 127.248 131.054 1.00 28.04 453 VAL B C 1
ATOM 8961 O O . VAL B 1 453 ? 154.423 127.168 132.060 1.00 30.13 453 VAL B O 1
ATOM 8965 N N . GLY B 1 454 ? 155.673 126.181 130.471 1.00 24.83 454 GLY B N 1
ATOM 8966 C CA . GLY B 1 454 ? 155.555 124.860 131.058 1.00 22.92 454 GLY B CA 1
ATOM 8967 C C . GLY B 1 454 ? 154.133 124.351 131.166 1.00 21.61 454 GLY B C 1
ATOM 8968 O O . GLY B 1 454 ? 153.608 124.192 132.271 1.00 21.29 454 GLY B O 1
ATOM 8969 N N . CYS B 1 455 ? 153.498 124.092 130.025 1.00 20.89 455 CYS B N 1
ATOM 8970 C CA . CYS B 1 455 ? 152.131 123.595 130.000 1.00 17.98 455 CYS B CA 1
ATOM 8971 C C . CYS B 1 455 ? 152.001 122.228 129.344 1.00 18.27 455 CYS B C 1
ATOM 8972 O O . CYS B 1 455 ? 150.884 121.704 129.267 1.00 21.51 455 CYS B O 1
ATOM 8975 N N . ARG B 1 456 ? 153.099 121.660 128.839 1.00 19.28 456 ARG B N 1
ATOM 8976 C CA . ARG B 1 456 ? 153.184 120.313 128.270 1.00 20.84 456 ARG B CA 1
ATOM 8977 C C . ARG B 1 456 ? 152.147 120.072 127.175 1.00 21.14 456 ARG B C 1
ATOM 8978 O O . ARG B 1 456 ? 151.955 118.932 126.735 1.00 24.50 456 ARG B O 1
ATOM 8986 N N . ARG B 1 457 ? 151.520 121.148 126.690 1.00 18.78 457 ARG B N 1
ATOM 8987 C CA . ARG B 1 457 ? 150.546 121.028 125.610 1.00 18.51 457 ARG B CA 1
ATOM 8988 C C . ARG B 1 457 ? 151.169 120.414 124.367 1.00 21.32 457 ARG B C 1
ATOM 8989 O O . ARG B 1 457 ? 150.485 119.722 123.605 1.00 24.06 457 ARG B O 1
ATOM 8997 N N . CYS B 1 458 ? 152.461 120.661 124.146 1.00 22.47 458 CYS B N 1
ATOM 8998 C CA . CYS B 1 458 ? 153.161 120.033 123.033 1.00 21.65 458 CYS B CA 1
ATOM 8999 C C . CYS B 1 458 ? 153.205 118.519 123.191 1.00 24.19 458 CYS B C 1
ATOM 9000 O O . CYS B 1 458 ? 152.939 117.779 122.236 1.00 26.94 458 CYS B O 1
ATOM 9003 N N . GLU B 1 459 ? 153.505 118.039 124.402 1.00 21.80 459 GLU B N 1
ATOM 9004 C CA . GLU B 1 459 ? 153.751 116.615 124.600 1.00 21.71 45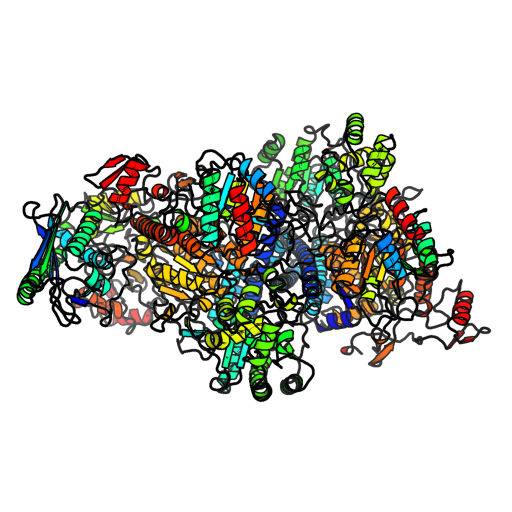9 GLU B CA 1
ATOM 9005 C C . GLU B 1 459 ? 152.528 115.761 124.302 1.00 23.27 459 GLU B C 1
ATOM 9006 O O . GLU B 1 459 ? 152.667 114.549 124.106 1.00 26.95 459 GLU B O 1
ATOM 9012 N N . GLN B 1 460 ? 151.340 116.358 124.266 1.00 23.52 460 GLN B N 1
ATOM 9013 C CA . GLN B 1 460 ? 150.124 115.611 123.986 1.00 24.37 460 GLN B CA 1
ATOM 9014 C C . GLN B 1 460 ? 149.849 115.449 122.497 1.00 27.91 460 GLN B C 1
ATOM 9015 O O . GLN B 1 460 ? 149.007 114.622 122.131 1.00 28.39 460 GLN B O 1
ATOM 9021 N N . VAL B 1 461 ? 150.530 116.201 121.632 1.00 26.90 461 VAL B N 1
ATOM 9022 C CA . VAL B 1 461 ? 150.312 116.103 120.193 1.00 25.73 461 VAL B CA 1
ATOM 9023 C C . VAL B 1 461 ? 151.459 115.417 119.477 1.00 30.84 461 VAL B C 1
ATOM 9024 O O . VAL B 1 461 ? 151.366 115.182 118.264 1.00 34.87 461 VAL B O 1
ATOM 9028 N N . CYS B 1 462 ? 152.536 115.083 120.182 1.00 29.22 462 CYS B N 1
ATOM 9029 C CA . CYS B 1 462 ? 153.662 114.395 119.570 1.00 30.17 462 CYS B CA 1
ATOM 9030 C C . CYS B 1 462 ? 153.343 112.915 119.407 1.00 36.89 462 CYS B C 1
ATOM 9031 O O . CYS B 1 462 ? 153.004 112.234 120.380 1.00 39.25 462 CYS B O 1
ATOM 9034 N N . ASN B 1 463 ? 153.449 112.417 118.175 1.00 40.22 463 ASN B N 1
ATOM 9035 C CA . ASN B 1 463 ? 153.258 110.995 117.924 1.00 39.01 463 ASN B CA 1
ATOM 9036 C C . ASN B 1 463 ? 154.480 110.168 118.295 1.00 41.34 463 ASN B C 1
ATOM 9037 O O . ASN B 1 463 ? 154.383 108.937 118.348 1.00 42.67 463 ASN B O 1
ATOM 9042 N N . LYS B 1 464 ? 155.616 110.810 118.552 1.00 42.72 464 LYS B N 1
ATOM 9043 C CA . LYS B 1 464 ? 156.817 110.137 119.024 1.00 42.70 464 LYS B CA 1
ATOM 9044 C C . LYS B 1 464 ? 156.904 110.085 120.543 1.00 41.82 464 LYS B C 1
ATOM 9045 O O . LYS B 1 464 ? 157.842 109.480 121.073 1.00 43.45 464 LYS B O 1
ATOM 9051 N N . GLU B 1 465 ? 155.955 110.707 121.247 1.00 38.20 465 GLU B N 1
ATOM 9052 C CA . GLU B 1 465 ? 155.886 110.674 122.710 1.00 37.12 465 GLU B CA 1
ATOM 9053 C C . GLU B 1 465 ? 157.174 111.200 123.343 1.00 34.89 465 GLU B C 1
ATOM 9054 O O . GLU B 1 465 ? 157.759 110.579 124.232 1.00 35.56 465 GLU B O 1
ATOM 9060 N N . ILE B 1 466 ? 157.611 112.364 122.878 1.00 31.24 466 ILE B N 1
ATOM 9061 C CA . ILE B 1 466 ? 158.836 112.992 123.360 1.00 29.85 466 ILE B CA 1
ATOM 9062 C C . ILE B 1 466 ? 158.463 113.972 124.469 1.00 29.82 466 ILE B C 1
ATOM 9063 O O . ILE B 1 466 ? 157.652 114.879 124.227 1.00 31.79 466 ILE B O 1
ATOM 9068 N N . PRO B 1 467 ? 159.013 113.830 125.675 1.00 25.10 467 PRO B N 1
ATOM 9069 C CA . PRO B 1 467 ? 158.750 114.818 126.729 1.00 25.56 467 PRO B CA 1
ATOM 9070 C C . PRO B 1 467 ? 159.459 116.135 126.459 1.00 25.99 467 PRO B C 1
ATOM 9071 O O . PRO B 1 467 ? 160.550 116.385 126.980 1.00 27.37 467 PRO B O 1
ATOM 9075 N N . ILE B 1 468 ? 158.838 116.980 125.632 1.00 23.51 468 ILE B N 1
ATOM 9076 C CA . ILE B 1 468 ? 159.491 118.202 125.167 1.00 25.18 468 ILE B CA 1
ATOM 9077 C C . ILE B 1 468 ? 159.819 119.123 126.335 1.00 29.72 468 ILE B C 1
ATOM 9078 O O . ILE B 1 468 ? 160.893 119.736 126.376 1.00 35.58 468 ILE B O 1
ATOM 9083 N N . LEU B 1 469 ? 158.904 119.246 127.299 1.00 24.30 469 LEU B N 1
ATOM 9084 C CA . LEU B 1 469 ? 159.187 120.063 128.474 1.00 24.26 469 LEU B CA 1
ATOM 9085 C C . LEU B 1 469 ? 160.362 119.501 129.266 1.00 28.18 469 LEU B C 1
ATOM 9086 O O . LEU B 1 469 ? 161.237 120.252 129.715 1.00 35.61 469 LEU B O 1
ATOM 9091 N N . SER B 1 470 ? 160.403 118.177 129.439 1.00 27.27 470 SER B N 1
ATOM 9092 C CA . SER B 1 470 ? 161.518 117.555 130.147 1.00 29.65 470 SER B CA 1
ATOM 9093 C C . SER B 1 470 ? 162.825 117.731 129.382 1.00 34.22 470 SER B C 1
ATOM 9094 O O . SER B 1 470 ? 163.878 117.957 129.986 1.00 35.95 470 SER B O 1
ATOM 9097 N N . VAL B 1 471 ? 162.776 117.625 128.052 1.00 32.08 471 VAL B N 1
ATOM 9098 C CA . VAL B 1 471 ? 163.973 117.831 127.239 1.00 31.39 471 VAL B CA 1
ATOM 9099 C C . VAL B 1 471 ? 164.481 119.261 127.389 1.00 32.41 471 VAL B C 1
ATOM 9100 O O . VAL B 1 471 ? 165.687 119.498 127.542 1.00 36.44 471 VAL B O 1
ATOM 9104 N N . ILE B 1 472 ? 163.570 120.233 127.352 1.00 30.09 472 ILE B N 1
ATOM 9105 C CA . ILE B 1 472 ? 163.957 121.632 127.505 1.00 32.87 472 ILE B CA 1
ATOM 9106 C C . ILE B 1 472 ? 164.567 121.871 128.881 1.00 38.73 472 ILE B C 1
ATOM 9107 O O . ILE B 1 472 ? 165.584 122.565 129.018 1.00 44.72 472 ILE B O 1
ATOM 9112 N N . ASP B 1 473 ? 163.962 121.294 129.923 1.00 36.94 473 ASP B N 1
ATOM 9113 C CA . ASP B 1 473 ? 164.504 121.453 131.269 1.00 40.61 473 ASP B CA 1
ATOM 9114 C C . ASP B 1 473 ? 165.881 120.809 131.394 1.00 44.70 473 ASP B C 1
ATOM 9115 O O . ASP B 1 473 ? 166.771 121.352 132.059 1.00 44.20 473 ASP B O 1
ATOM 9120 N N . LYS B 1 474 ? 166.078 119.647 130.768 1.00 43.45 474 LYS B N 1
ATOM 9121 C CA . LYS B 1 474 ? 167.395 119.020 130.787 1.00 44.17 474 LYS B CA 1
ATOM 9122 C C . LYS B 1 474 ? 168.426 119.890 130.079 1.00 46.41 474 LYS B C 1
ATOM 9123 O O . LYS B 1 474 ? 169.559 120.032 130.552 1.00 51.77 474 LYS B O 1
ATOM 9129 N N . ALA B 1 475 ? 168.050 120.483 128.945 1.00 43.09 475 ALA B N 1
ATOM 9130 C CA . ALA B 1 475 ? 168.978 121.345 128.224 1.00 42.16 475 ALA B CA 1
ATOM 9131 C C . ALA B 1 475 ? 169.248 122.652 128.957 1.00 47.51 475 ALA B C 1
ATOM 9132 O O . ALA B 1 475 ? 170.282 123.282 128.714 1.00 53.69 475 ALA B O 1
ATOM 9134 N N . ALA B 1 476 ? 168.345 123.077 129.840 1.00 48.38 476 ALA B N 1
ATOM 9135 C CA . ALA B 1 476 ? 168.521 124.314 130.591 1.00 52.25 476 ALA B CA 1
ATOM 9136 C C . ALA B 1 476 ? 168.885 124.087 132.054 1.00 53.45 476 ALA B C 1
ATOM 9137 O O . ALA B 1 476 ? 168.827 125.034 132.842 1.00 55.20 476 ALA B O 1
ATOM 9139 N N . GLN B 1 477 ? 169.221 122.852 132.435 1.00 51.93 477 GLN B N 1
ATOM 9140 C CA . GLN B 1 477 ? 169.617 122.559 133.812 1.00 53.12 477 GLN B CA 1
ATOM 9141 C C . GLN B 1 477 ? 170.713 123.493 134.319 1.00 56.11 477 GLN B C 1
ATOM 9142 O O . GLN B 1 477 ? 170.694 123.909 135.485 1.00 59.42 477 GLN B O 1
ATOM 9148 N N . LYS B 1 478 ? 171.687 123.819 133.466 1.00 59.00 478 LYS B N 1
ATOM 9149 C CA . LYS B 1 478 ? 172.796 124.663 133.900 1.00 61.74 478 LYS B CA 1
ATOM 9150 C C . LYS B 1 478 ? 172.350 126.071 134.269 1.00 67.50 478 LYS B C 1
ATOM 9151 O O . LYS B 1 478 ? 173.041 126.745 135.040 1.00 70.10 478 LYS B O 1
ATOM 9157 N N . ALA B 1 479 ? 171.221 126.535 133.736 1.00 64.64 479 ALA B N 1
ATOM 9158 C CA . ALA B 1 479 ? 170.666 127.820 134.141 1.00 57.71 479 ALA B CA 1
ATOM 9159 C C . ALA B 1 479 ? 169.632 127.680 135.246 1.00 59.23 479 ALA B C 1
ATOM 9160 O O . ALA B 1 479 ? 169.457 128.607 136.045 1.00 63.95 479 ALA B O 1
ATOM 9162 N N . ILE B 1 480 ? 168.941 126.539 135.301 1.00 59.22 480 ILE B N 1
ATOM 9163 C CA . ILE B 1 480 ? 167.993 126.287 136.384 1.00 58.53 480 ILE B CA 1
ATOM 9164 C C . ILE B 1 480 ? 168.726 126.221 137.716 1.00 57.77 480 ILE B C 1
ATOM 9165 O O . ILE B 1 480 ? 168.211 126.664 138.750 1.00 58.26 480 ILE B O 1
ATOM 9170 N N . ALA B 1 481 ? 169.943 125.674 137.711 1.00 56.06 481 ALA B N 1
ATOM 9171 C CA . ALA B 1 481 ? 170.740 125.620 138.931 1.00 60.31 481 ALA B CA 1
ATOM 9172 C C . ALA B 1 481 ? 171.085 127.006 139.465 1.00 59.61 481 ALA B C 1
ATOM 9173 O O . ALA B 1 481 ? 171.356 127.146 140.663 1.00 53.87 481 ALA B O 1
ATOM 9175 N N . GLU B 1 482 ? 171.087 128.027 138.610 1.00 61.31 482 GLU B N 1
ATOM 9176 C CA . GLU B 1 482 ? 171.457 129.382 138.999 1.00 60.13 482 GLU B CA 1
ATOM 9177 C C . GLU B 1 482 ? 170.241 130.266 139.269 1.00 54.97 482 GLU B C 1
ATOM 9178 O O . GLU B 1 482 ? 170.401 131.431 139.647 1.00 52.92 482 GLU B O 1
ATOM 9184 N N . GLU B 1 483 ? 169.028 129.724 139.155 1.00 54.27 483 GLU B N 1
ATOM 9185 C CA . GLU B 1 483 ? 167.809 130.528 139.258 1.00 51.09 483 GLU B CA 1
ATOM 9186 C C . GLU B 1 483 ? 167.608 130.940 140.713 1.00 50.94 483 GLU B C 1
ATOM 9187 O O . GLU B 1 483 ? 166.881 130.310 141.485 1.00 52.24 483 GLU B O 1
ATOM 9193 N N . LYS B 1 484 ? 168.284 132.023 141.091 1.00 48.36 484 LYS B N 1
ATOM 9194 C CA . LYS B 1 484 ? 168.215 132.579 142.433 1.00 46.99 484 LYS B CA 1
ATOM 9195 C C . LYS B 1 484 ? 168.022 134.085 142.346 1.00 47.97 484 LYS B C 1
ATOM 9196 O O . LYS B 1 484 ? 168.425 134.722 141.369 1.00 50.95 484 LYS B O 1
ATOM 9202 N N . GLY B 1 485 ? 167.400 134.650 143.374 1.00 48.22 485 GLY B N 1
ATOM 9203 C CA . GLY B 1 485 ? 167.170 136.083 143.398 1.00 47.67 485 GLY B CA 1
ATOM 9204 C C . GLY B 1 485 ? 166.574 136.507 144.720 1.00 47.08 485 GLY B C 1
ATOM 9205 O O . GLY B 1 485 ? 166.253 135.682 145.578 1.00 46.63 485 GLY B O 1
ATOM 9206 N N . LEU B 1 486 ? 166.411 137.819 144.866 1.00 46.29 486 LEU B N 1
ATOM 9207 C CA . LEU B 1 486 ? 165.877 138.421 146.078 1.00 43.29 486 LEU B CA 1
ATOM 9208 C C . LEU B 1 486 ? 164.649 139.254 145.743 1.00 42.50 486 LEU B C 1
ATOM 9209 O O . LEU B 1 486 ? 164.608 139.928 144.710 1.00 46.71 486 LEU B O 1
ATOM 9214 N N . VAL B 1 487 ? 163.646 139.199 146.616 1.00 38.82 487 VAL B N 1
ATOM 9215 C CA . VAL B 1 487 ? 162.433 139.997 146.466 1.00 33.79 487 VAL B CA 1
ATOM 9216 C C . VAL B 1 487 ? 162.043 140.547 147.830 1.00 36.64 487 VAL B C 1
ATOM 9217 O O . VAL B 1 487 ? 162.134 139.847 148.842 1.00 44.85 487 VAL B O 1
ATOM 9221 N N . ARG B 1 488 ? 161.640 141.813 147.868 1.00 36.78 488 ARG B N 1
ATOM 9222 C CA . ARG B 1 488 ? 161.167 142.403 149.112 1.00 36.51 488 ARG B CA 1
ATOM 9223 C C . ARG B 1 488 ? 159.734 141.962 149.375 1.00 37.98 488 ARG B C 1
ATOM 9224 O O . ARG B 1 488 ? 158.886 142.011 148.479 1.00 40.56 488 ARG B O 1
ATOM 9232 N N . ALA B 1 489 ? 159.467 141.531 150.605 1.00 41.11 489 ALA B N 1
ATOM 9233 C CA . ALA B 1 489 ? 158.149 141.031 150.961 1.00 42.26 489 ALA B CA 1
ATOM 9234 C C . ALA B 1 489 ? 157.110 142.146 150.890 1.00 43.35 489 ALA B C 1
ATOM 9235 O O . ALA B 1 489 ? 157.432 143.337 150.877 1.00 47.76 489 ALA B O 1
ATOM 9237 N N . GLY B 1 490 ? 155.843 141.739 150.837 1.00 40.96 490 GLY B N 1
ATOM 9238 C CA . GLY B 1 490 ? 154.744 142.678 150.730 1.00 43.48 490 GLY B CA 1
ATOM 9239 C C . GLY B 1 490 ? 154.661 143.662 151.879 1.00 46.13 490 GLY B C 1
ATOM 9240 O O . GLY B 1 490 ? 154.529 143.264 153.040 1.00 51.06 490 GLY B O 1
ATOM 9241 N N . ARG B 1 491 ? 154.734 144.955 151.562 1.00 44.08 491 ARG B N 1
ATOM 9242 C CA . ARG B 1 491 ? 154.680 145.986 152.592 1.00 48.49 491 ARG B CA 1
ATOM 9243 C C . ARG B 1 491 ? 153.267 146.209 153.113 1.00 51.83 491 ARG B C 1
ATOM 9244 O O . ARG B 1 491 ? 153.097 146.625 154.264 1.00 53.81 491 ARG B O 1
ATOM 9252 N N . GLY B 1 492 ? 152.252 145.940 152.297 1.00 48.96 492 GLY B N 1
ATOM 9253 C CA . GLY B 1 492 ? 150.885 146.216 152.684 1.00 51.07 492 GLY B CA 1
ATOM 9254 C C . GLY B 1 492 ? 150.318 147.432 151.983 1.00 52.03 492 GLY B C 1
ATOM 9255 O O . GLY B 1 492 ? 150.035 147.386 150.783 1.00 55.67 492 GLY B O 1
ATOM 9256 N N . GLN B 1 493 ? 150.155 148.528 152.714 1.00 48.50 493 GLN B N 1
ATOM 9257 C CA . GLN B 1 493 ? 149.607 149.763 152.172 1.00 49.55 493 GLN B CA 1
ATOM 9258 C C . GLN B 1 493 ? 150.647 150.877 152.291 1.00 55.69 493 GLN B C 1
ATOM 9259 O O . GLN B 1 493 ? 151.803 150.644 152.653 1.00 60.31 493 GLN B O 1
ATOM 9265 N N . VAL B 1 494 ? 150.223 152.098 151.975 1.00 55.40 494 VAL B N 1
ATOM 9266 C CA . VAL B 1 494 ? 151.082 153.276 152.013 1.00 57.33 494 VAL B CA 1
ATOM 9267 C C . VAL B 1 494 ? 150.682 154.123 153.213 1.00 59.14 494 VAL B C 1
ATOM 9268 O O . VAL B 1 494 ? 149.501 154.447 153.387 1.00 62.89 494 VAL B O 1
ATOM 9272 N N . SER B 1 495 ? 151.663 154.477 154.038 1.00 56.76 495 SER B N 1
ATOM 9273 C CA . SER B 1 495 ? 151.393 155.255 155.236 1.00 61.06 495 SER B CA 1
ATOM 9274 C C . SER B 1 495 ? 150.969 156.676 154.874 1.00 62.93 495 SER B C 1
ATOM 9275 O O . SER B 1 495 ? 151.220 157.170 153.771 1.00 64.32 495 SER B O 1
ATOM 9278 N N . ASP B 1 496 ? 150.308 157.333 155.830 1.00 66.08 496 ASP B N 1
ATOM 9279 C CA . ASP B 1 496 ? 149.791 158.677 155.591 1.00 62.76 496 ASP B CA 1
ATOM 9280 C C . ASP B 1 496 ? 150.908 159.681 155.334 1.00 64.83 496 ASP B C 1
ATOM 9281 O O . ASP B 1 496 ? 150.726 160.620 154.552 1.00 64.24 496 ASP B O 1
ATOM 9286 N N . ALA B 1 497 ? 152.061 159.511 155.985 1.00 62.57 497 ALA B N 1
ATOM 9287 C CA . ALA B 1 497 ? 153.165 160.444 155.781 1.00 60.05 497 ALA B CA 1
ATOM 9288 C C . ALA B 1 497 ? 153.682 160.392 154.348 1.00 63.37 497 ALA B C 1
ATOM 9289 O O . ALA B 1 497 ? 153.936 161.437 153.738 1.00 65.57 497 ALA B O 1
ATOM 9291 N N . GLU B 1 498 ? 153.838 159.187 153.793 1.00 62.53 498 GLU B N 1
ATOM 9292 C CA . GLU B 1 498 ? 154.309 159.060 152.416 1.00 60.22 498 GLU B CA 1
ATOM 9293 C C . GLU B 1 498 ? 153.321 159.680 151.437 1.00 59.44 498 GLU B C 1
ATOM 9294 O O . GLU B 1 498 ? 153.720 160.379 150.496 1.00 60.30 498 GLU B O 1
ATOM 9300 N N . ILE B 1 499 ? 152.026 159.434 151.642 1.00 56.76 499 ILE B N 1
ATOM 9301 C CA . ILE B 1 499 ? 151.009 160.000 150.762 1.00 53.31 499 ILE B CA 1
ATOM 9302 C C . ILE B 1 499 ? 151.013 161.519 150.851 1.00 57.20 499 ILE B C 1
ATOM 9303 O O . ILE B 1 499 ? 150.934 162.214 149.831 1.00 59.95 499 ILE B O 1
ATOM 9308 N N . ARG B 1 500 ? 151.108 162.060 152.067 1.00 55.26 500 ARG B N 1
ATOM 9309 C CA . ARG B 1 500 ? 151.138 163.509 152.229 1.00 52.93 500 ARG B CA 1
ATOM 9310 C C . ARG B 1 500 ? 152.364 164.111 151.557 1.00 57.53 500 ARG B C 1
ATOM 9311 O O . ARG B 1 500 ? 152.279 165.171 150.925 1.00 59.75 500 ARG B O 1
ATOM 9319 N N . ALA B 1 501 ? 153.516 163.449 151.683 1.00 58.21 501 ALA B N 1
ATOM 9320 C CA . ALA B 1 501 ? 154.733 163.955 151.057 1.00 55.51 501 ALA B CA 1
ATOM 9321 C C . ALA B 1 501 ? 154.637 163.930 149.536 1.00 60.05 501 ALA B C 1
ATOM 9322 O O . ALA B 1 501 ? 155.044 164.888 148.870 1.00 60.51 501 ALA B O 1
ATOM 9324 N N . GLU B 1 502 ? 154.105 162.850 148.965 1.00 60.22 502 GLU B N 1
ATOM 9325 C CA . GLU B 1 502 ? 154.136 162.673 147.518 1.00 58.41 502 GLU B CA 1
ATOM 9326 C C . GLU B 1 502 ? 152.891 163.186 146.804 1.00 60.84 502 GLU B C 1
ATOM 9327 O O . GLU B 1 502 ? 152.847 163.140 145.570 1.00 60.10 502 GLU B O 1
ATOM 9333 N N . GLY B 1 503 ? 151.885 163.673 147.533 1.00 61.69 503 GLY B N 1
ATOM 9334 C CA . GLY B 1 503 ? 150.704 164.202 146.870 1.00 62.25 503 GLY B CA 1
ATOM 9335 C C . GLY B 1 503 ? 151.012 165.382 145.969 1.00 65.95 503 GLY B C 1
ATOM 9336 O O . GLY B 1 503 ? 150.479 165.484 144.860 1.00 67.50 503 GLY B O 1
ATOM 9337 N N . LEU B 1 504 ? 151.872 166.291 146.431 1.00 64.51 504 LEU B N 1
ATOM 9338 C CA . LEU B 1 504 ? 152.225 167.450 145.618 1.00 67.93 504 LEU B CA 1
ATOM 9339 C C . LEU B 1 504 ? 152.918 167.022 144.332 1.00 68.27 504 LEU B C 1
ATOM 9340 O O . LEU B 1 504 ? 152.517 167.421 143.232 1.00 67.08 504 LEU B O 1
ATOM 9345 N N . ASN B 1 505 ? 153.952 166.187 144.452 1.00 66.16 505 ASN B N 1
ATOM 9346 C CA . ASN B 1 505 ? 154.686 165.731 143.279 1.00 65.17 505 ASN B CA 1
ATOM 9347 C C . ASN B 1 505 ? 153.832 164.869 142.360 1.00 61.59 505 ASN B C 1
ATOM 9348 O O . ASN B 1 505 ? 154.140 164.762 141.168 1.00 59.28 505 ASN B O 1
ATOM 9353 N N . LEU B 1 506 ? 152.768 164.252 142.878 1.00 61.28 506 LEU B N 1
ATOM 9354 C CA . LEU B 1 506 ? 151.916 163.422 142.034 1.00 59.32 506 LEU B CA 1
ATOM 9355 C C . LEU B 1 506 ? 150.894 164.260 141.273 1.00 60.20 506 LEU B C 1
ATOM 9356 O O . LEU B 1 506 ? 150.812 164.187 140.042 1.00 57.14 506 LEU B O 1
ATOM 9361 N N . VAL B 1 507 ? 150.096 165.055 141.989 1.00 61.84 507 VAL B N 1
ATOM 9362 C CA . VAL B 1 507 ? 149.074 165.862 141.327 1.00 60.16 507 VAL B CA 1
ATOM 9363 C C . VAL B 1 507 ? 149.714 166.917 140.431 1.00 64.93 507 VAL B C 1
ATOM 9364 O O . VAL B 1 507 ? 149.294 167.114 139.285 1.00 63.41 507 VAL B O 1
ATOM 9368 N N . MET B 1 508 ? 150.734 167.616 140.936 1.00 68.32 508 MET B N 1
ATOM 9369 C CA . MET B 1 508 ? 151.389 168.637 140.124 1.00 68.02 508 MET B CA 1
ATOM 9370 C C . MET B 1 508 ? 152.158 168.019 138.964 1.00 63.42 508 MET B C 1
ATOM 9371 O O . MET B 1 508 ? 152.157 168.560 137.853 1.00 62.29 508 MET B O 1
ATOM 9376 N N . GLY B 1 509 ? 152.817 166.889 139.199 1.00 60.77 509 GLY B N 1
ATOM 9377 C CA . GLY B 1 509 ? 153.562 166.207 138.164 1.00 57.16 509 GLY B CA 1
ATOM 9378 C C . GLY B 1 509 ? 155.065 166.195 138.333 1.00 60.58 509 GLY B C 1
ATOM 9379 O O . GLY B 1 509 ? 155.766 165.774 137.406 1.00 60.56 509 GLY B O 1
ATOM 9380 N N . THR B 1 510 ? 155.585 166.640 139.482 1.00 66.10 510 THR B N 1
ATOM 9381 C CA . THR B 1 510 ? 157.029 166.617 139.696 1.00 67.72 510 THR B CA 1
ATOM 9382 C C . THR B 1 510 ? 157.574 165.200 139.574 1.00 63.17 510 THR B C 1
ATOM 9383 O O . THR B 1 510 ? 158.608 164.976 138.934 1.00 59.54 510 THR B O 1
ATOM 9387 N N . THR B 1 511 ? 156.894 164.235 140.178 1.00 60.93 511 THR B N 1
ATOM 9388 C CA . THR B 1 511 ? 157.159 162.837 139.877 1.00 56.95 511 THR B CA 1
ATOM 9389 C C . THR B 1 511 ? 156.552 162.510 138.519 1.00 50.90 511 THR B C 1
ATOM 9390 O O . THR B 1 511 ? 155.354 162.740 138.319 1.00 53.86 511 THR B O 1
ATOM 9394 N N . PRO B 1 512 ? 157.328 161.990 137.567 1.00 42.07 512 PRO B N 1
ATOM 9395 C CA . PRO B 1 512 ? 156.797 161.810 136.206 1.00 41.73 512 PRO B CA 1
ATOM 9396 C C . PRO B 1 512 ? 155.596 160.882 136.125 1.00 45.56 512 PRO B C 1
ATOM 9397 O O . PRO B 1 512 ? 154.845 160.959 135.145 1.00 48.06 512 PRO B O 1
ATOM 9401 N N . GLY B 1 513 ? 155.385 160.019 137.106 1.00 43.43 513 GLY B N 1
ATOM 9402 C CA . GLY B 1 513 ? 154.200 159.186 137.119 1.00 38.91 513 GLY B CA 1
ATOM 9403 C C . GLY B 1 513 ? 154.352 158.036 138.089 1.00 36.12 513 GLY B C 1
ATOM 9404 O O . GLY B 1 513 ? 155.384 157.867 138.738 1.00 34.15 513 GLY B O 1
ATOM 9405 N N . VAL B 1 514 ? 153.286 157.245 138.176 1.00 37.35 514 VAL B N 1
ATOM 9406 C CA . VAL B 1 514 ? 153.266 156.028 138.979 1.00 31.85 514 VAL B CA 1
ATOM 9407 C C . VAL B 1 514 ? 152.990 154.851 138.055 1.00 30.69 514 VAL B C 1
ATOM 9408 O O . VAL B 1 514 ? 152.048 154.890 137.255 1.00 34.22 514 VAL B O 1
ATOM 9412 N N . ILE B 1 515 ? 153.823 153.819 138.151 1.00 27.66 515 ILE B N 1
ATOM 9413 C CA . ILE B 1 515 ? 153.663 152.593 137.379 1.00 26.11 515 ILE B CA 1
ATOM 9414 C C . ILE B 1 515 ? 153.324 151.474 138.352 1.00 28.23 515 ILE B C 1
ATOM 9415 O O . ILE B 1 515 ? 154.102 151.181 139.267 1.00 33.67 515 ILE B O 1
ATOM 9420 N N . ALA B 1 516 ? 152.167 150.852 138.158 1.00 25.70 516 ALA B N 1
ATOM 9421 C CA . ALA B 1 516 ? 151.716 149.741 138.991 1.00 28.63 516 ALA B CA 1
ATOM 9422 C C . ALA B 1 516 ? 151.845 148.467 138.165 1.00 26.86 516 ALA B C 1
ATOM 9423 O O . ALA B 1 516 ? 150.995 148.174 137.321 1.00 26.49 516 ALA B O 1
ATOM 9425 N N . ILE B 1 517 ? 152.913 147.712 138.404 1.00 26.25 517 ILE B N 1
ATOM 9426 C CA . ILE B 1 517 ? 153.177 146.485 137.661 1.00 25.24 517 ILE B CA 1
ATOM 9427 C C . ILE B 1 517 ? 152.479 145.348 138.400 1.00 26.00 517 ILE B C 1
ATOM 9428 O O . ILE B 1 517 ? 152.952 144.874 139.434 1.00 27.52 517 ILE B O 1
ATOM 9433 N N . ILE B 1 518 ? 151.340 144.915 137.867 1.00 26.10 518 ILE B N 1
ATOM 9434 C CA . ILE B 1 518 ? 150.543 143.857 138.475 1.00 27.57 518 ILE B CA 1
ATOM 9435 C C . ILE B 1 518 ? 150.352 142.750 137.449 1.00 30.46 518 ILE B C 1
ATOM 9436 O O . ILE B 1 518 ? 150.872 142.830 136.331 1.00 30.72 518 ILE B O 1
ATOM 9441 N N . GLY B 1 519 ? 149.621 141.711 137.819 1.00 28.98 519 GLY B N 1
ATOM 9442 C CA . GLY B 1 519 ? 149.185 140.708 136.869 1.00 29.42 519 GLY B CA 1
ATOM 9443 C C . GLY B 1 519 ? 149.886 139.376 137.066 1.00 30.73 519 GLY B C 1
ATOM 9444 O O . GLY B 1 519 ? 150.669 139.171 137.994 1.00 35.44 519 GLY B O 1
ATOM 9445 N N . CYS B 1 520 ? 149.574 138.469 136.149 1.00 32.15 520 CYS B N 1
ATOM 9446 C CA . CYS B 1 520 ? 150.029 137.090 136.193 1.00 32.20 520 CYS B CA 1
ATOM 9447 C C . CYS B 1 520 ? 151.305 136.929 135.368 1.00 30.72 520 CYS B C 1
ATOM 9448 O O . CYS B 1 520 ? 151.934 137.907 134.956 1.00 28.97 520 CYS B O 1
ATOM 9451 N N . ALA B 1 521 ? 151.703 135.683 135.118 1.00 33.63 521 ALA B N 1
ATOM 9452 C CA . ALA B 1 521 ? 152.957 135.371 134.442 1.00 32.12 521 ALA B CA 1
ATOM 9453 C C . ALA B 1 521 ? 152.721 134.635 133.128 1.00 27.82 521 ALA B C 1
ATOM 9454 O O . ALA B 1 521 ? 153.439 133.694 132.786 1.00 29.57 521 ALA B O 1
ATOM 9456 N N . ASN B 1 522 ? 151.708 135.054 132.373 1.00 27.61 522 ASN B N 1
ATOM 9457 C CA . ASN B 1 522 ? 151.501 134.556 131.013 1.00 25.99 522 ASN B CA 1
ATOM 9458 C C . ASN B 1 522 ? 152.170 135.499 130.011 1.00 29.30 522 ASN B C 1
ATOM 9459 O O . ASN B 1 522 ? 151.534 136.115 129.157 1.00 29.58 522 ASN B O 1
ATOM 9464 N N . TYR B 1 523 ? 153.489 135.604 130.142 1.00 28.22 523 TYR B N 1
ATOM 9465 C CA . TYR B 1 523 ? 154.248 136.522 129.313 1.00 25.25 523 TYR B CA 1
ATOM 9466 C C . TYR B 1 523 ? 154.377 135.978 127.891 1.00 26.51 523 TYR B C 1
ATOM 9467 O O . TYR B 1 523 ? 154.432 134.763 127.683 1.00 27.79 523 TYR B O 1
ATOM 9476 N N . PRO B 1 524 ? 154.417 136.859 126.892 1.00 24.82 524 PRO B N 1
ATOM 9477 C CA . PRO B 1 524 ? 154.531 136.394 125.504 1.00 23.23 524 PRO B CA 1
ATOM 9478 C C . PRO B 1 524 ? 155.948 136.017 125.100 1.00 26.58 524 PRO B C 1
ATOM 9479 O O . PRO B 1 524 ? 156.142 135.080 124.319 1.00 25.37 524 PRO B O 1
ATOM 9483 N N . ALA B 1 525 ? 156.945 136.731 125.617 1.00 26.45 525 ALA B N 1
ATOM 9484 C CA . ALA B 1 525 ? 158.332 136.577 125.186 1.00 26.46 525 ALA B CA 1
ATOM 9485 C C . ALA B 1 525 ? 159.274 136.530 126.382 1.00 26.89 525 ALA B C 1
ATOM 9486 O O . ALA B 1 525 ? 160.304 137.205 126.422 1.00 31.37 525 ALA B O 1
ATOM 9488 N N . GLY B 1 526 ? 158.930 135.727 127.383 1.00 27.56 526 GLY B N 1
ATOM 9489 C CA . GLY B 1 526 ? 159.793 135.528 128.527 1.00 30.16 526 GLY B CA 1
ATOM 9490 C C . GLY B 1 526 ? 159.472 136.451 129.689 1.00 31.06 526 GLY B C 1
ATOM 9491 O O . GLY B 1 526 ? 158.704 137.411 129.583 1.00 32.69 526 GLY B O 1
ATOM 9492 N N . SER B 1 527 ? 160.095 136.150 130.825 1.00 30.35 527 SER B N 1
ATOM 9493 C CA . SER B 1 527 ? 159.825 136.841 132.078 1.00 34.43 527 SER B CA 1
ATOM 9494 C C . SER B 1 527 ? 160.775 138.001 132.350 1.00 37.06 527 SER B C 1
ATOM 9495 O O . SER B 1 527 ? 160.673 138.626 133.410 1.00 38.48 527 SER B O 1
ATOM 9498 N N . LYS B 1 528 ? 161.693 138.304 131.432 1.00 34.37 528 LYS B N 1
ATOM 9499 C CA . LYS B 1 528 ? 162.624 139.407 131.629 1.00 35.08 528 LYS B CA 1
ATOM 9500 C C . LYS B 1 528 ? 162.075 140.747 131.159 1.00 36.43 528 LYS B C 1
ATOM 9501 O O . LYS B 1 528 ? 162.641 141.791 131.509 1.00 39.25 528 LYS B O 1
ATOM 9507 N N . ASP B 1 529 ? 160.992 140.743 130.377 1.00 35.50 529 ASP B N 1
ATOM 9508 C CA . ASP B 1 529 ? 160.441 141.992 129.863 1.00 37.16 529 ASP B CA 1
ATOM 9509 C C . ASP B 1 529 ? 159.955 142.888 130.993 1.00 34.15 529 ASP B C 1
ATOM 9510 O O . ASP B 1 529 ? 160.174 144.106 130.972 1.00 37.23 529 ASP B O 1
ATOM 9515 N N . VAL B 1 530 ? 159.286 142.302 131.987 1.00 32.60 530 VAL B N 1
ATOM 9516 C CA . VAL B 1 530 ? 158.798 143.085 133.115 1.00 31.64 530 VAL B CA 1
ATOM 9517 C C . VAL B 1 530 ? 159.964 143.664 133.910 1.00 34.16 530 VAL B C 1
ATOM 9518 O O . VAL B 1 530 ? 159.909 144.812 134.369 1.00 35.66 530 VAL B O 1
ATOM 9522 N N . TYR B 1 531 ? 161.047 142.895 134.061 1.00 32.92 531 TYR B N 1
ATOM 9523 C CA . TYR B 1 531 ? 162.229 143.409 134.744 1.00 32.12 531 TYR B CA 1
ATOM 9524 C C . TYR B 1 531 ? 162.835 144.580 133.985 1.00 35.46 531 TYR B C 1
ATOM 9525 O O . TYR B 1 531 ? 163.222 145.585 134.590 1.00 40.18 531 TYR B O 1
ATOM 9534 N N . ARG B 1 532 ? 162.929 144.466 132.658 1.00 35.00 532 ARG B N 1
ATOM 9535 C CA . ARG B 1 532 ? 163.496 145.553 131.867 1.00 33.49 532 ARG B CA 1
ATOM 9536 C C . ARG B 1 532 ? 162.636 146.808 131.953 1.00 33.39 532 ARG B C 1
ATOM 9537 O O . ARG B 1 532 ? 163.161 147.920 132.090 1.00 41.45 532 ARG B O 1
ATOM 9545 N N . ILE B 1 533 ? 161.312 146.650 131.883 1.00 29.64 533 ILE B N 1
ATOM 9546 C CA . ILE B 1 533 ? 160.419 147.803 131.989 1.00 33.15 533 ILE B CA 1
ATOM 9547 C C . ILE B 1 533 ? 160.571 148.468 133.352 1.00 37.04 533 ILE B C 1
ATOM 9548 O O . ILE B 1 533 ? 160.686 149.699 133.457 1.00 37.14 533 ILE B O 1
ATOM 9553 N N . ALA B 1 534 ? 160.577 147.661 134.416 1.00 35.12 534 ALA B N 1
ATOM 9554 C CA . ALA B 1 534 ? 160.699 148.211 135.760 1.00 31.44 534 ALA B CA 1
ATOM 9555 C C . ALA B 1 534 ? 162.027 148.928 135.944 1.00 35.79 534 ALA B C 1
ATOM 9556 O O . ALA B 1 534 ? 162.075 150.008 136.539 1.00 38.27 534 ALA B O 1
ATOM 9558 N N . GLU B 1 535 ? 163.116 148.348 135.435 1.00 35.27 535 GLU B N 1
ATOM 9559 C CA . GLU B 1 535 ? 164.423 148.986 135.555 1.00 36.89 535 GLU B CA 1
ATOM 9560 C C . GLU B 1 535 ? 164.467 150.305 134.794 1.00 38.81 535 GLU B C 1
ATOM 9561 O O . GLU B 1 535 ? 164.959 151.316 135.314 1.00 37.19 535 GLU B O 1
ATOM 9567 N N . GLU B 1 536 ? 163.945 150.317 133.565 1.00 40.72 536 GLU B N 1
ATOM 9568 C CA . GLU B 1 536 ? 163.965 151.539 132.769 1.00 38.57 536 GLU B CA 1
ATOM 9569 C C . GLU B 1 536 ? 163.161 152.645 133.437 1.00 39.58 536 GLU B C 1
ATOM 9570 O O . GLU B 1 536 ? 163.585 153.806 133.451 1.00 41.41 536 GLU B O 1
ATOM 9576 N N . PHE B 1 537 ? 161.999 152.310 134.000 1.00 39.27 537 PHE B N 1
ATOM 9577 C CA . PHE B 1 537 ? 161.193 153.348 134.633 1.00 34.49 537 PHE B CA 1
ATOM 9578 C C . PHE B 1 537 ? 161.741 153.762 135.995 1.00 37.86 537 PHE B C 1
ATOM 9579 O O . PHE B 1 537 ? 161.581 154.921 136.391 1.00 38.77 537 PHE B O 1
ATOM 9587 N N . LEU B 1 538 ? 162.392 152.849 136.719 1.00 37.23 538 LEU B N 1
ATOM 9588 C CA . LEU B 1 538 ? 163.025 153.226 137.977 1.00 36.10 538 LEU B CA 1
ATOM 9589 C C . LEU B 1 538 ? 164.218 154.142 137.745 1.00 38.52 538 LEU B C 1
ATOM 9590 O O . LEU B 1 538 ? 164.490 155.023 138.567 1.00 39.65 538 LEU B O 1
ATOM 9595 N N . ASN B 1 539 ? 164.938 153.952 136.637 1.00 38.89 539 ASN B N 1
ATOM 9596 C CA . ASN B 1 539 ? 166.042 154.849 136.317 1.00 37.40 539 ASN B CA 1
ATOM 9597 C C . ASN B 1 539 ? 165.566 156.249 135.949 1.00 41.02 539 ASN B C 1
ATOM 9598 O O . ASN B 1 539 ? 166.379 157.178 135.922 1.00 44.20 539 ASN B O 1
ATOM 9603 N N . ARG B 1 540 ? 164.271 156.423 135.675 1.00 42.20 540 ARG B N 1
ATOM 9604 C CA . ARG B 1 540 ? 163.719 157.698 135.233 1.00 43.95 540 ARG B CA 1
ATOM 9605 C C . ARG B 1 540 ? 162.935 158.413 136.330 1.00 42.97 540 ARG B C 1
ATOM 9606 O O . ARG B 1 540 ? 162.043 159.213 136.029 1.00 43.67 540 ARG B O 1
ATOM 9614 N N . ASN B 1 541 ? 163.248 158.131 137.597 1.00 40.38 541 ASN B N 1
ATOM 9615 C CA . ASN B 1 541 ? 162.635 158.802 138.746 1.00 41.00 541 ASN B CA 1
ATOM 9616 C C . ASN B 1 541 ? 161.131 158.542 138.837 1.00 40.99 541 ASN B C 1
ATOM 9617 O O . ASN B 1 541 ? 160.380 159.370 139.356 1.00 45.57 541 ASN B O 1
ATOM 9622 N N . TYR B 1 542 ? 160.676 157.399 138.336 1.00 38.71 542 TYR B N 1
ATOM 9623 C CA . TYR B 1 542 ? 159.283 157.004 138.480 1.00 37.87 542 TYR B CA 1
ATOM 9624 C C . TYR B 1 542 ? 159.085 156.223 139.775 1.00 41.71 542 TYR B C 1
ATOM 9625 O O . TYR B 1 542 ? 160.030 155.681 140.355 1.00 44.11 542 TYR B O 1
ATOM 9634 N N . ILE B 1 543 ? 157.837 156.169 140.226 1.00 39.45 543 ILE B N 1
ATOM 9635 C CA . ILE B 1 543 ? 157.448 155.295 141.327 1.00 36.33 543 ILE B CA 1
ATOM 9636 C C . ILE B 1 543 ? 156.896 154.009 140.728 1.00 35.67 543 ILE B C 1
ATOM 9637 O O . ILE B 1 543 ? 155.944 154.039 139.941 1.00 40.15 543 ILE B O 1
ATOM 9642 N N . VAL B 1 544 ? 157.492 152.880 141.095 1.00 28.74 544 VAL B N 1
ATOM 9643 C CA . VAL B 1 544 ? 157.097 151.576 140.577 1.00 26.97 544 VAL B CA 1
ATOM 9644 C C . VAL B 1 544 ? 156.578 150.745 141.740 1.00 33.60 544 VAL B C 1
ATOM 9645 O O . VAL B 1 544 ? 157.290 150.543 142.732 1.00 39.19 544 VAL B O 1
ATOM 9649 N N . ALA B 1 545 ? 155.340 150.273 141.623 1.00 32.03 545 ALA B N 1
ATOM 9650 C CA . ALA B 1 545 ? 154.715 149.420 142.623 1.00 28.30 545 ALA B CA 1
ATOM 9651 C C . ALA B 1 545 ? 154.397 148.078 141.982 1.00 28.26 545 ALA B C 1
ATOM 9652 O O . ALA B 1 545 ? 153.815 148.030 140.894 1.00 29.95 545 ALA B O 1
ATOM 9654 N N . VAL B 1 546 ? 154.779 146.995 142.653 1.00 26.33 546 VAL B N 1
ATOM 9655 C CA . VAL B 1 546 ? 154.636 145.657 142.101 1.00 27.01 546 VAL B CA 1
ATOM 9656 C C . VAL B 1 546 ? 153.819 144.802 143.059 1.00 32.80 546 VAL B C 1
ATOM 9657 O O . VAL B 1 546 ? 153.705 145.090 144.252 1.00 38.22 546 VAL B O 1
ATOM 9661 N N . SER B 1 547 ? 153.242 143.736 142.510 1.00 31.71 547 SER B N 1
ATOM 9662 C CA . SER B 1 547 ? 152.446 142.797 143.285 1.00 30.15 547 SER B CA 1
ATOM 9663 C C . SER B 1 547 ? 152.272 141.521 142.479 1.00 32.32 547 SER B C 1
ATOM 9664 O O . SER B 1 547 ? 152.476 141.499 141.263 1.00 34.73 547 SER B O 1
ATOM 9667 N N . GLY B 1 548 ? 151.883 140.457 143.178 1.00 35.49 548 GLY B N 1
ATOM 9668 C CA . GLY B 1 548 ? 151.577 139.213 142.503 1.00 38.97 548 GLY B CA 1
ATOM 9669 C C . GLY B 1 548 ? 152.804 138.546 141.905 1.00 35.72 548 GLY B C 1
ATOM 9670 O O . GLY B 1 548 ? 153.934 138.711 142.373 1.00 35.61 548 GLY B O 1
ATOM 9671 N N . CYS B 1 549 ? 152.565 137.777 140.840 1.00 34.61 549 CYS B N 1
ATOM 9672 C CA . CYS B 1 549 ? 153.634 137.010 140.212 1.00 32.72 549 CYS B CA 1
ATOM 9673 C C . CYS B 1 549 ? 154.690 137.911 139.582 1.00 31.82 549 CYS B C 1
ATOM 9674 O O . CYS B 1 549 ? 155.873 137.551 139.553 1.00 34.87 549 CYS B O 1
ATOM 9677 N N . SER B 1 550 ? 154.287 139.078 139.072 1.00 29.88 550 SER B N 1
ATOM 9678 C CA . SER B 1 550 ? 155.255 140.001 138.490 1.00 27.26 550 SER B CA 1
ATOM 9679 C C . SER B 1 550 ? 156.258 140.488 139.526 1.00 30.76 550 SER B C 1
ATOM 9680 O O . SER B 1 550 ? 157.431 140.704 139.200 1.00 35.76 550 SER B O 1
ATOM 9683 N N . ALA B 1 551 ? 155.821 140.656 140.776 1.00 30.73 551 ALA B N 1
ATOM 9684 C CA . ALA B 1 551 ? 156.731 141.100 141.825 1.00 31.35 551 ALA B CA 1
ATOM 9685 C C . ALA B 1 551 ? 157.851 140.093 142.052 1.00 31.47 551 ALA B C 1
ATOM 9686 O O . ALA B 1 551 ? 159.016 140.474 142.212 1.00 28.82 551 ALA B O 1
ATOM 9688 N N . MET B 1 552 ? 157.521 138.801 142.072 1.00 33.72 552 MET B N 1
ATOM 9689 C CA . MET B 1 552 ? 158.528 137.770 142.279 1.00 32.91 552 MET B CA 1
ATOM 9690 C C . MET B 1 552 ? 159.281 137.408 141.008 1.00 32.98 552 MET B C 1
ATOM 9691 O O . MET B 1 552 ? 160.333 136.765 141.092 1.00 37.86 552 MET B O 1
ATOM 9696 N N . ASP B 1 553 ? 158.775 137.797 139.838 1.00 33.22 553 ASP B N 1
ATOM 9697 C CA . ASP B 1 553 ? 159.503 137.574 138.597 1.00 37.59 553 ASP B CA 1
ATOM 9698 C C . ASP B 1 553 ? 160.449 138.715 138.250 1.00 36.32 553 ASP B C 1
ATOM 9699 O O . ASP B 1 553 ? 161.401 138.502 137.491 1.00 37.03 553 ASP B O 1
ATOM 9704 N N . ILE B 1 554 ? 160.208 139.916 138.778 1.00 33.43 554 ILE B N 1
ATOM 9705 C CA . ILE B 1 554 ? 161.121 141.028 138.532 1.00 32.44 554 ILE B CA 1
ATOM 9706 C C . ILE B 1 554 ? 162.459 140.789 139.223 1.00 40.32 554 ILE B C 1
ATOM 9707 O O . ILE B 1 554 ? 163.524 141.035 138.645 1.00 45.49 554 ILE B O 1
ATOM 9712 N N . GLY B 1 555 ? 162.430 140.290 140.457 1.00 39.44 555 GLY B N 1
ATOM 9713 C CA . GLY B 1 555 ? 163.619 140.112 141.261 1.00 37.60 555 GLY B CA 1
ATOM 9714 C C . GLY B 1 555 ? 164.484 138.923 140.914 1.00 41.02 555 GLY B C 1
ATOM 9715 O O . GLY B 1 555 ? 165.463 138.659 141.615 1.00 43.32 555 GLY B O 1
ATOM 9716 N N . MET B 1 556 ? 164.156 138.192 139.852 1.00 44.20 556 MET B N 1
ATOM 9717 C CA . MET B 1 556 ? 164.931 137.026 139.448 1.00 41.96 556 MET B CA 1
ATOM 9718 C C . MET B 1 556 ? 166.151 137.376 138.607 1.00 40.13 556 MET B C 1
ATOM 9719 O O . MET B 1 556 ? 166.919 136.473 138.259 1.00 41.37 556 MET B O 1
ATOM 9724 N N . TYR B 1 557 ? 166.354 138.647 138.271 1.00 39.15 557 TYR B N 1
ATOM 9725 C CA . TYR B 1 557 ? 167.429 139.056 137.379 1.00 41.08 557 TYR B CA 1
ATOM 9726 C C . TYR B 1 557 ? 168.300 140.103 138.058 1.00 44.56 557 TYR B C 1
ATOM 9727 O O . TYR B 1 557 ? 167.794 141.016 138.717 1.00 45.87 557 TYR B O 1
ATOM 9736 N N . LYS B 1 558 ? 169.612 139.963 137.889 1.00 46.38 558 LYS B N 1
ATOM 9737 C CA . LYS B 1 558 ? 170.593 140.763 138.604 1.00 51.01 558 LYS B CA 1
ATOM 9738 C C . LYS B 1 558 ? 171.519 141.472 137.624 1.00 56.52 558 LYS B C 1
ATOM 9739 O O . LYS B 1 558 ? 171.649 141.082 136.460 1.00 53.79 558 LYS B O 1
ATOM 9745 N N . ASP B 1 559 ? 172.161 142.527 138.113 1.00 59.13 559 ASP B N 1
ATOM 9746 C CA . ASP B 1 559 ? 173.111 143.302 137.328 1.00 59.38 559 ASP B CA 1
ATOM 9747 C C . ASP B 1 559 ? 174.513 142.718 137.519 1.00 67.04 559 ASP B C 1
ATOM 9748 O O . ASP B 1 559 ? 174.670 141.603 138.025 1.00 68.64 559 ASP B O 1
ATOM 9753 N N . ALA B 1 560 ? 175.545 143.461 137.107 1.00 66.54 560 ALA B N 1
ATOM 9754 C CA . ALA B 1 560 ? 176.914 142.967 137.222 1.00 64.24 560 ALA B CA 1
ATOM 9755 C C . ALA B 1 560 ? 177.291 142.704 138.675 1.00 64.47 560 ALA B C 1
ATOM 9756 O O . ALA B 1 560 ? 177.973 141.719 138.978 1.00 67.38 560 ALA B O 1
ATOM 9758 N N . ASP B 1 561 ? 176.860 143.577 139.589 1.00 65.23 561 ASP B N 1
ATOM 9759 C CA . ASP B 1 561 ? 177.133 143.366 141.006 1.00 64.92 561 ASP B CA 1
ATOM 9760 C C . ASP B 1 561 ? 176.391 142.162 141.570 1.00 64.46 561 ASP B C 1
ATOM 9761 O O . ASP B 1 561 ? 176.739 141.690 142.657 1.00 61.77 561 ASP B O 1
ATOM 9766 N N . GLY B 1 562 ? 175.385 141.654 140.864 1.00 63.26 562 GLY B N 1
ATOM 9767 C CA . GLY B 1 562 ? 174.632 140.513 141.339 1.00 58.97 562 GLY B CA 1
ATOM 9768 C C . GLY B 1 562 ? 173.523 140.832 142.311 1.00 59.01 562 GLY B C 1
ATOM 9769 O O . GLY B 1 562 ? 173.137 139.958 143.095 1.00 59.98 562 GLY B O 1
ATOM 9770 N N . LYS B 1 563 ? 173.003 142.055 142.297 1.00 58.96 563 LYS B N 1
ATOM 9771 C CA . LYS B 1 563 ? 171.913 142.460 143.170 1.00 59.47 563 LYS B CA 1
ATOM 9772 C C . LYS B 1 563 ? 170.679 142.782 142.339 1.00 57.94 563 LYS B C 1
ATOM 9773 O O . LYS B 1 563 ? 170.786 143.310 141.227 1.00 55.02 563 LYS B O 1
ATOM 9779 N N . THR B 1 564 ? 169.509 142.455 142.880 1.00 52.62 564 THR B N 1
ATOM 9780 C CA . THR B 1 564 ? 168.257 142.654 142.169 1.00 47.03 564 THR B CA 1
ATOM 9781 C C . THR B 1 564 ? 167.800 144.107 142.288 1.00 44.74 564 THR B C 1
ATOM 9782 O O . THR B 1 564 ? 168.421 144.933 142.964 1.00 46.81 564 THR B O 1
ATOM 9786 N N . LEU B 1 565 ? 166.692 144.423 141.613 1.00 40.89 565 LEU B N 1
ATOM 9787 C CA . LEU B 1 565 ? 166.141 145.772 141.681 1.00 40.82 565 LEU B CA 1
ATOM 9788 C C . LEU B 1 565 ? 165.692 146.123 143.092 1.00 40.90 565 LEU B C 1
ATOM 9789 O O . LEU B 1 565 ? 165.805 147.281 143.508 1.00 41.95 565 LEU B O 1
ATOM 9794 N N . TYR B 1 566 ? 165.177 145.144 143.839 1.00 42.45 566 TYR B N 1
ATOM 9795 C CA . TYR B 1 566 ? 164.755 145.402 145.211 1.00 41.35 566 TYR B CA 1
ATOM 9796 C C . TYR B 1 566 ? 165.937 145.788 146.089 1.00 40.23 566 TYR B C 1
ATOM 9797 O O . TYR B 1 566 ? 165.812 146.648 146.969 1.00 44.28 566 TYR B O 1
ATOM 9806 N N . GLU B 1 567 ? 167.091 145.152 145.878 1.00 42.29 567 GLU B N 1
ATOM 9807 C CA . GLU B 1 567 ? 168.285 145.533 146.626 1.00 43.55 567 GLU B CA 1
ATOM 9808 C C . GLU B 1 567 ? 168.835 146.870 146.145 1.00 42.95 567 GLU B C 1
ATOM 9809 O O . GLU B 1 567 ? 169.346 147.661 146.946 1.00 41.75 567 GLU B O 1
ATOM 9815 N N . ARG B 1 568 ? 168.741 147.138 144.841 1.00 43.19 568 ARG B N 1
ATOM 9816 C CA . ARG B 1 568 ? 169.337 148.351 144.291 1.00 42.19 568 ARG B CA 1
ATOM 9817 C C . ARG B 1 568 ? 168.554 149.597 144.694 1.00 45.14 568 ARG B C 1
ATOM 9818 O O . ARG B 1 568 ? 169.149 150.611 145.076 1.00 51.83 568 ARG B O 1
ATOM 9826 N N . PHE B 1 569 ? 167.224 149.544 144.619 1.00 44.07 569 PHE B N 1
ATOM 9827 C CA . PHE B 1 569 ? 166.404 150.698 144.951 1.00 41.00 569 PHE B CA 1
ATOM 9828 C C . PHE B 1 569 ? 165.613 150.451 146.233 1.00 45.09 569 PHE B C 1
ATOM 9829 O O . PHE B 1 569 ? 165.205 149.319 146.510 1.00 47.79 569 PHE B O 1
ATOM 9837 N N . PRO B 1 570 ? 165.371 151.493 147.034 1.00 46.44 570 PRO B N 1
ATOM 9838 C CA . PRO B 1 570 ? 164.643 151.301 148.297 1.00 46.67 570 PRO B CA 1
ATOM 9839 C C . PRO B 1 570 ? 163.154 151.070 148.090 1.00 45.86 570 PRO B C 1
ATOM 9840 O O . PRO B 1 570 ? 162.689 150.966 146.951 1.00 45.25 570 PRO B O 1
ATOM 9844 N N . GLY B 1 571 ? 162.396 150.988 149.181 1.00 44.46 571 GLY B N 1
ATOM 9845 C CA . GLY B 1 571 ? 160.989 150.652 149.087 1.00 41.64 571 GLY B CA 1
ATOM 9846 C C . GLY B 1 571 ? 160.033 151.624 149.749 1.00 45.11 571 GLY B C 1
ATOM 9847 O O . GLY B 1 571 ? 159.002 151.209 150.285 1.00 47.63 571 GLY B O 1
ATOM 9848 N N . ARG B 1 572 ? 160.356 152.912 149.725 1.00 46.66 572 ARG B N 1
ATOM 9849 C CA . ARG B 1 572 ? 159.442 153.947 150.182 1.00 49.27 572 ARG B CA 1
ATOM 9850 C C . ARG B 1 572 ? 158.605 154.457 149.015 1.00 50.51 572 ARG B C 1
ATOM 9851 O O . ARG B 1 572 ? 158.993 154.351 147.850 1.00 52.48 572 ARG B O 1
ATOM 9859 N N . PHE B 1 573 ? 157.439 155.017 149.339 1.00 49.53 573 PHE B N 1
ATOM 9860 C CA . PHE B 1 573 ? 156.595 155.642 148.321 1.00 45.99 573 PHE B CA 1
ATOM 9861 C C . PHE B 1 573 ? 157.209 156.993 147.951 1.00 52.91 573 PHE B C 1
ATOM 9862 O O . PHE B 1 573 ? 156.778 158.063 148.384 1.00 55.90 573 PHE B O 1
ATOM 9870 N N . GLU B 1 574 ? 158.262 156.917 147.143 1.00 52.24 574 GLU B N 1
ATOM 9871 C CA . GLU B 1 574 ? 158.985 158.086 146.671 1.00 52.50 574 GLU B CA 1
ATOM 9872 C C . GLU B 1 574 ? 159.533 157.784 145.286 1.00 51.03 574 GLU B C 1
ATOM 9873 O O . GLU B 1 574 ? 159.607 156.623 144.875 1.00 49.16 574 GLU B O 1
ATOM 9879 N N . ARG B 1 575 ? 159.907 158.838 144.565 1.00 51.55 575 ARG B N 1
ATOM 9880 C CA . ARG B 1 575 ? 160.426 158.668 143.215 1.00 48.82 575 ARG B CA 1
ATOM 9881 C C . ARG B 1 575 ? 161.721 157.864 143.232 1.00 48.84 575 ARG B C 1
ATOM 9882 O O . ARG B 1 575 ? 162.583 158.059 144.093 1.00 50.38 575 ARG B O 1
ATOM 9890 N N . GLY B 1 576 ? 161.837 156.932 142.289 1.00 45.86 576 GLY B N 1
ATOM 9891 C CA . GLY B 1 576 ? 163.005 156.097 142.152 1.00 43.17 576 GLY B CA 1
ATOM 9892 C C . GLY B 1 576 ? 162.964 154.816 142.959 1.00 39.51 576 GLY B C 1
ATOM 9893 O O . GLY B 1 576 ? 163.804 153.937 142.740 1.00 42.45 576 GLY B O 1
ATOM 9894 N N . ASN B 1 577 ? 162.014 154.686 143.877 1.00 40.11 577 ASN B N 1
ATOM 9895 C CA . ASN B 1 577 ? 161.924 153.516 144.737 1.00 42.04 577 ASN B CA 1
ATOM 9896 C C . ASN B 1 577 ? 160.875 152.543 144.212 1.00 39.76 577 ASN B C 1
ATOM 9897 O O . ASN B 1 577 ? 159.882 152.939 143.597 1.00 41.54 577 ASN B O 1
ATOM 9902 N N . ILE B 1 578 ? 161.107 151.257 144.463 1.00 37.97 578 ILE B N 1
ATOM 9903 C CA . ILE B 1 578 ? 160.202 150.189 144.055 1.00 35.97 578 ILE B CA 1
ATOM 9904 C C . ILE B 1 578 ? 159.680 149.497 145.306 1.00 43.03 578 ILE B C 1
ATOM 9905 O O . ILE B 1 578 ? 160.464 149.078 146.167 1.00 46.52 578 ILE B O 1
ATOM 9910 N N . LEU B 1 579 ? 158.360 149.385 145.411 1.00 36.85 579 LEU B N 1
ATOM 9911 C CA . LEU B 1 579 ? 157.708 148.794 146.570 1.00 35.46 579 LEU B CA 1
ATOM 9912 C C . LEU B 1 579 ? 156.859 147.607 146.140 1.00 35.12 579 LEU B C 1
ATOM 9913 O O . LEU B 1 579 ? 156.252 147.622 145.065 1.00 36.86 579 LEU B O 1
ATOM 9918 N N . ASN B 1 580 ? 156.828 146.578 146.980 1.00 35.58 580 ASN B N 1
ATOM 9919 C CA . ASN B 1 580 ? 156.066 145.364 146.721 1.00 35.09 580 ASN B CA 1
ATOM 9920 C C . ASN B 1 580 ? 154.938 145.255 147.736 1.00 39.42 580 ASN B C 1
ATOM 9921 O O . ASN B 1 580 ? 155.170 145.370 148.943 1.00 45.52 580 ASN B O 1
ATOM 9926 N N . THR B 1 581 ? 153.720 145.040 147.244 1.00 37.68 581 THR B N 1
ATOM 9927 C CA . THR B 1 581 ? 152.562 144.866 148.110 1.00 38.17 581 THR B CA 1
ATOM 9928 C C . THR B 1 581 ? 152.255 143.405 148.410 1.00 42.34 581 THR B C 1
ATOM 9929 O O . THR B 1 581 ? 151.466 143.130 149.319 1.00 44.55 581 THR B O 1
ATOM 9933 N N . GLY B 1 582 ? 152.851 142.473 147.681 1.00 41.76 582 GLY B N 1
ATOM 9934 C CA . GLY B 1 582 ? 152.698 141.058 147.973 1.00 40.61 582 GLY B CA 1
ATOM 9935 C C . GLY B 1 582 ? 151.679 140.397 147.055 1.00 36.76 582 GLY B C 1
ATOM 9936 O O . GLY B 1 582 ? 151.755 140.529 145.835 1.00 37.82 582 GLY B O 1
ATOM 9937 N N . SER B 1 583 ? 150.727 139.686 147.650 1.00 34.98 583 SER B N 1
ATOM 9938 C CA . SER B 1 583 ? 149.718 138.972 146.886 1.00 37.88 583 SER B CA 1
ATOM 9939 C C . SER B 1 583 ? 148.776 139.949 146.187 1.00 43.92 583 SER B C 1
ATOM 9940 O O . SER B 1 583 ? 148.674 141.124 146.548 1.00 47.41 583 SER B O 1
ATOM 9943 N N . CYS B 1 584 ? 148.078 139.445 145.165 1.00 44.98 584 CYS B N 1
ATOM 9944 C CA . CYS B 1 584 ? 147.198 140.312 144.390 1.00 47.80 584 CYS B CA 1
ATOM 9945 C C . CYS B 1 584 ? 145.965 140.746 145.174 1.00 46.73 584 CYS B C 1
ATOM 9946 O O . CYS B 1 584 ? 145.284 141.688 144.754 1.00 47.63 584 CYS B O 1
ATOM 9949 N N . VAL B 1 585 ? 145.670 140.104 146.309 1.00 40.88 585 VAL B N 1
ATOM 9950 C CA . VAL B 1 585 ? 144.649 140.636 147.202 1.00 39.83 585 VAL B CA 1
ATOM 9951 C C . VAL B 1 585 ? 145.079 141.973 147.783 1.00 42.30 585 VAL B C 1
ATOM 9952 O O . VAL B 1 585 ? 144.232 142.760 148.221 1.00 43.68 585 VAL B O 1
ATOM 9956 N N . SER B 1 586 ? 146.382 142.251 147.803 1.00 43.27 586 SER B N 1
ATOM 9957 C CA . SER B 1 586 ? 146.893 143.559 148.185 1.00 43.30 586 SER B CA 1
ATOM 9958 C C . SER B 1 586 ? 146.895 144.545 147.027 1.00 43.90 586 SER B C 1
ATOM 9959 O O . SER B 1 586 ? 147.243 145.714 147.232 1.00 47.43 586 SER B O 1
ATOM 9962 N N . ASN B 1 587 ? 146.512 144.103 145.824 1.00 42.07 587 ASN B N 1
ATOM 9963 C CA . ASN B 1 587 ? 146.481 144.999 144.672 1.00 43.01 587 ASN B CA 1
ATOM 9964 C C . ASN B 1 587 ? 145.585 146.202 144.935 1.00 41.88 587 ASN B C 1
ATOM 9965 O O . ASN B 1 587 ? 145.899 147.323 144.514 1.00 38.13 587 ASN B O 1
ATOM 9970 N N . SER B 1 588 ? 144.475 145.988 145.648 1.00 39.98 588 SER B N 1
ATOM 9971 C CA . SER B 1 588 ? 143.570 147.083 145.977 1.00 40.49 588 SER B CA 1
ATOM 9972 C C . SER B 1 588 ? 144.310 148.228 146.651 1.00 41.69 588 SER B C 1
ATOM 9973 O O . SER B 1 588 ? 143.995 149.403 146.415 1.00 46.90 588 SER B O 1
ATOM 9976 N N . HIS B 1 589 ? 145.318 147.904 147.467 1.00 39.21 589 HIS B N 1
ATOM 9977 C CA . HIS B 1 589 ? 146.105 148.936 148.133 1.00 41.90 589 HIS B CA 1
ATOM 9978 C C . HIS B 1 589 ? 146.591 149.975 147.134 1.00 43.78 589 HIS B C 1
ATOM 9979 O O . HIS B 1 589 ? 146.412 151.182 147.340 1.00 44.89 589 HIS B O 1
ATOM 9986 N N . ILE B 1 590 ? 147.158 149.518 146.014 1.00 42.13 590 ILE B N 1
ATOM 9987 C CA . ILE B 1 590 ? 147.639 150.451 145.001 1.00 40.05 590 ILE B CA 1
ATOM 9988 C C . ILE B 1 590 ? 146.505 151.361 144.554 1.00 40.11 590 ILE B C 1
ATOM 9989 O O . ILE B 1 590 ? 146.616 152.593 144.610 1.00 40.99 590 ILE B O 1
ATOM 9994 N N . SER B 1 591 ? 145.368 150.768 144.181 1.00 39.93 591 SER B N 1
ATOM 9995 C CA . SER B 1 591 ? 144.210 151.580 143.829 1.00 38.86 591 SER B CA 1
ATOM 9996 C C . SER B 1 591 ? 143.783 152.432 145.012 1.00 40.81 591 SER B C 1
ATOM 9997 O O . SER B 1 591 ? 143.540 153.638 144.866 1.00 41.71 591 SER B O 1
ATOM 10000 N N . GLY B 1 592 ? 143.754 151.835 146.206 1.00 41.28 592 GLY B N 1
ATOM 10001 C CA . GLY B 1 592 ? 143.438 152.605 147.393 1.00 40.00 592 GLY B CA 1
ATOM 10002 C C . GLY B 1 592 ? 144.383 153.774 147.569 1.00 43.56 592 GLY B C 1
ATOM 10003 O O . GLY B 1 592 ? 143.966 154.869 147.955 1.00 47.53 592 GLY B O 1
ATOM 10004 N N . THR B 1 593 ? 145.665 153.564 147.249 1.00 43.89 593 THR B N 1
ATOM 10005 C CA . THR B 1 593 ? 146.636 154.647 147.317 1.00 42.53 593 THR B CA 1
ATOM 10006 C C . THR B 1 593 ? 146.140 155.860 146.545 1.00 46.10 593 THR B C 1
ATOM 10007 O O . THR B 1 593 ? 146.102 156.977 147.076 1.00 50.76 593 THR B O 1
ATOM 10011 N N . CYS B 1 594 ? 145.688 155.639 145.306 1.00 40.71 594 CYS B N 1
ATOM 10012 C CA . CYS B 1 594 ? 145.192 156.749 144.500 1.00 38.80 594 CYS B CA 1
ATOM 10013 C C . CYS B 1 594 ? 144.065 157.473 145.219 1.00 44.82 594 CYS B C 1
ATOM 10014 O O . CYS B 1 594 ? 144.060 158.708 145.296 1.00 47.95 594 CYS B O 1
ATOM 10017 N N . HIS B 1 595 ? 143.132 156.714 145.802 1.00 45.66 595 HIS B N 1
ATOM 10018 C CA . HIS B 1 595 ? 142.020 157.332 146.514 1.00 44.09 595 HIS B CA 1
ATOM 10019 C C . HIS B 1 595 ? 142.528 158.237 147.626 1.00 46.50 595 HIS B C 1
ATOM 10020 O O . HIS B 1 595 ? 142.026 159.353 147.806 1.00 47.83 595 HIS B O 1
ATOM 10027 N N . LYS B 1 596 ? 143.552 157.788 148.357 1.00 44.62 596 LYS B N 1
ATOM 10028 C CA . LYS B 1 596 ? 144.098 158.615 149.426 1.00 44.96 596 LYS B CA 1
ATOM 10029 C C . LYS B 1 596 ? 144.640 159.923 148.872 1.00 48.52 596 LYS B C 1
ATOM 10030 O O . LYS B 1 596 ? 144.436 160.989 149.465 1.00 54.28 596 LYS B O 1
ATOM 10036 N N . VAL B 1 597 ? 145.306 159.866 147.715 1.00 45.83 597 VAL B N 1
ATOM 10037 C CA . VAL B 1 597 ? 145.786 161.090 147.081 1.00 49.88 597 VAL B CA 1
ATOM 10038 C C . VAL B 1 597 ? 144.616 162.015 146.778 1.00 52.01 597 VAL B C 1
ATOM 10039 O O . VAL B 1 597 ? 144.707 163.237 146.952 1.00 53.21 597 VAL B O 1
ATOM 10043 N N . ALA B 1 598 ? 143.488 161.446 146.346 1.00 51.25 598 ALA B N 1
ATOM 10044 C CA . ALA B 1 598 ? 142.315 162.261 146.068 1.00 49.33 598 ALA B CA 1
ATOM 10045 C C . ALA B 1 598 ? 141.666 162.794 147.336 1.00 52.30 598 ALA B C 1
ATOM 10046 O O . ALA B 1 598 ? 140.913 163.770 147.265 1.00 56.80 598 ALA B O 1
ATOM 10048 N N . ALA B 1 599 ? 141.942 162.189 148.491 1.00 50.54 599 ALA B N 1
ATOM 10049 C CA . ALA B 1 599 ? 141.281 162.560 149.735 1.00 50.67 599 ALA B CA 1
ATOM 10050 C C . ALA B 1 599 ? 142.204 163.265 150.716 1.00 57.37 599 ALA B C 1
ATOM 10051 O O . ALA B 1 599 ? 141.843 164.314 151.257 1.00 64.65 599 ALA B O 1
ATOM 10053 N N . ILE B 1 600 ? 143.391 162.711 150.966 1.00 55.81 600 ILE B N 1
ATOM 10054 C CA . ILE B 1 600 ? 144.289 163.296 151.957 1.00 57.03 600 ILE B CA 1
ATOM 10055 C C . ILE B 1 600 ? 144.800 164.654 151.489 1.00 56.75 600 ILE B C 1
ATOM 10056 O O . ILE B 1 600 ? 144.863 165.611 152.271 1.00 58.81 600 ILE B O 1
ATOM 10061 N N . PHE B 1 601 ? 145.161 164.768 150.211 1.00 59.24 601 PHE B N 1
ATOM 10062 C CA . PHE B 1 601 ? 145.738 166.012 149.711 1.00 63.34 601 PHE B CA 1
ATOM 10063 C C . PHE B 1 601 ? 144.654 167.036 149.383 1.00 65.89 601 PHE B C 1
ATOM 10064 O O . PHE B 1 601 ? 144.616 168.124 149.968 1.00 68.04 601 PHE B O 1
ATOM 10072 N N . ALA B 1 602 ? 143.767 166.706 148.446 1.00 61.71 602 ALA B N 1
ATOM 10073 C CA . ALA B 1 602 ? 142.774 167.661 147.973 1.00 60.07 602 ALA B CA 1
ATOM 10074 C C . ALA B 1 602 ? 141.635 167.884 148.957 1.00 61.37 602 ALA B C 1
ATOM 10075 O O . ALA B 1 602 ? 140.859 168.828 148.773 1.00 62.51 602 ALA B O 1
ATOM 10077 N N . GLY B 1 603 ? 141.513 167.050 149.986 1.00 59.05 603 GLY B N 1
ATOM 10078 C CA . GLY B 1 603 ? 140.440 167.206 150.946 1.00 62.09 603 GLY B CA 1
ATOM 10079 C C . GLY B 1 603 ? 139.084 166.742 150.471 1.00 63.09 603 GLY B C 1
ATOM 10080 O O . GLY B 1 603 ? 138.069 167.154 151.039 1.00 63.88 603 GLY B O 1
ATOM 10081 N N . ARG B 1 604 ? 139.032 165.900 149.443 1.00 60.73 604 ARG B N 1
ATOM 10082 C CA . ARG B 1 604 ? 137.763 165.362 148.984 1.00 55.75 604 ARG B CA 1
ATOM 10083 C C . ARG B 1 604 ? 137.219 164.353 149.993 1.00 54.10 604 ARG B C 1
ATOM 10084 O O . ARG B 1 604 ? 137.943 163.828 150.843 1.00 56.20 604 ARG B O 1
ATOM 10092 N N . ASN B 1 605 ? 135.920 164.088 149.893 1.00 50.49 605 ASN B N 1
ATOM 10093 C CA . ASN B 1 605 ? 135.250 163.156 150.790 1.00 52.03 605 ASN B CA 1
ATOM 10094 C C . ASN B 1 605 ? 135.174 161.786 150.126 1.00 49.02 605 ASN B C 1
ATOM 10095 O O . ASN B 1 605 ? 134.663 161.661 149.008 1.00 50.89 605 ASN B O 1
ATOM 10100 N N . LEU B 1 606 ? 135.688 160.764 150.812 1.00 44.45 606 LEU B N 1
ATOM 10101 C CA . LEU B 1 606 ? 135.706 159.420 150.244 1.00 43.95 606 LEU B CA 1
ATOM 10102 C C . LEU B 1 606 ? 134.339 158.752 150.312 1.00 45.46 606 LEU B C 1
ATOM 10103 O O . LEU B 1 606 ? 133.964 158.014 149.394 1.00 46.83 606 LEU B O 1
ATOM 10108 N N . SER B 1 607 ? 133.582 159.000 151.382 1.00 42.72 607 SER B N 1
ATOM 10109 C CA . SER B 1 607 ? 132.368 158.246 151.674 1.00 41.97 607 SER B CA 1
ATOM 10110 C C . SER B 1 607 ? 131.339 158.321 150.554 1.00 44.76 607 SER B C 1
ATOM 10111 O O . SER B 1 607 ? 130.758 159.382 150.305 1.00 51.20 607 SER B O 1
ATOM 10114 N N . GLY B 1 608 ? 131.108 157.197 149.882 1.00 39.72 608 GLY B N 1
ATOM 10115 C CA . GLY B 1 608 ? 130.082 157.109 148.852 1.00 41.37 608 GLY B CA 1
ATOM 10116 C C . GLY B 1 608 ? 130.268 158.070 147.700 1.00 44.09 608 GLY B C 1
ATOM 10117 O O . GLY B 1 608 ? 129.281 158.575 147.151 1.00 49.68 608 GLY B O 1
ATOM 10118 N N . ASN B 1 609 ? 131.511 158.319 147.303 1.00 41.96 609 ASN B N 1
ATOM 10119 C CA . ASN B 1 609 ? 131.847 159.324 146.299 1.00 38.37 609 ASN B CA 1
ATOM 10120 C C . ASN B 1 609 ? 132.675 158.704 145.183 1.00 36.49 609 ASN B C 1
ATOM 10121 O O . ASN B 1 609 ? 133.728 159.214 144.796 1.00 37.26 609 ASN B O 1
ATOM 10126 N N . LEU B 1 610 ? 132.204 157.570 144.659 1.00 34.29 610 LEU B N 1
ATOM 10127 C CA . LEU B 1 610 ? 132.950 156.858 143.626 1.00 34.88 610 LEU B CA 1
ATOM 10128 C C . LEU B 1 610 ? 133.129 157.714 142.378 1.00 37.83 610 LEU B C 1
ATOM 10129 O O . LEU B 1 610 ? 134.227 157.784 141.813 1.00 40.58 610 LEU B O 1
ATOM 10134 N N . ALA B 1 611 ? 132.061 158.380 141.937 1.00 36.17 611 ALA B N 1
ATOM 10135 C CA . ALA B 1 611 ? 132.128 159.152 140.700 1.00 34.12 611 ALA B CA 1
ATOM 10136 C C . ALA B 1 611 ? 133.102 160.318 140.825 1.00 35.75 611 ALA B C 1
ATOM 10137 O O . ALA B 1 611 ? 133.955 160.521 139.955 1.00 38.80 611 ALA B O 1
ATOM 10139 N N . GLU B 1 612 ? 132.999 161.088 141.912 1.00 36.36 612 GLU B N 1
ATOM 10140 C CA . GLU B 1 612 ? 133.857 162.259 142.076 1.00 36.83 612 GLU B CA 1
ATOM 10141 C C . GLU B 1 612 ? 135.320 161.863 142.251 1.00 36.32 612 GLU B C 1
ATOM 10142 O O . GLU B 1 612 ? 136.212 162.488 141.666 1.00 37.71 612 GLU B O 1
ATOM 10148 N N . ILE B 1 613 ? 135.586 160.826 143.049 1.00 36.05 613 ILE B N 1
ATOM 10149 C CA . ILE B 1 613 ? 136.963 160.396 143.272 1.00 34.17 613 ILE B CA 1
ATOM 10150 C C . ILE B 1 613 ? 137.564 159.832 141.990 1.00 35.53 613 ILE B C 1
ATOM 10151 O O . ILE B 1 613 ? 138.725 160.107 141.658 1.00 38.80 613 ILE B O 1
ATOM 10156 N N . ALA B 1 614 ? 136.790 159.033 141.251 1.00 34.36 614 ALA B N 1
ATOM 10157 C CA . ALA B 1 614 ? 137.274 158.508 139.979 1.00 31.86 614 ALA B CA 1
ATOM 10158 C C . ALA B 1 614 ? 137.531 159.632 138.985 1.00 34.53 614 ALA B C 1
ATOM 10159 O O . ALA B 1 614 ? 138.507 159.587 138.227 1.00 37.70 614 ALA B O 1
ATOM 10161 N N . ASP B 1 615 ? 136.670 160.653 138.977 1.00 32.40 615 ASP B N 1
ATOM 10162 C CA . ASP B 1 615 ? 136.895 161.811 138.118 1.00 32.87 615 ASP B CA 1
ATOM 10163 C C . ASP B 1 615 ? 138.184 162.530 138.490 1.00 37.37 615 ASP B C 1
ATOM 10164 O O . ASP B 1 615 ? 138.967 162.912 137.612 1.00 42.77 615 ASP B O 1
ATOM 10169 N N . TYR B 1 616 ? 138.424 162.719 139.790 1.00 35.72 616 TYR B N 1
ATOM 10170 C CA . TYR B 1 616 ? 139.655 163.365 140.234 1.00 33.11 616 TYR B CA 1
ATOM 10171 C C . TYR B 1 616 ? 140.879 162.566 139.805 1.00 32.15 616 TYR B C 1
ATOM 10172 O O . TYR B 1 616 ? 141.862 163.136 139.316 1.00 34.44 616 TYR B O 1
ATOM 10181 N N . THR B 1 617 ? 140.835 161.244 139.979 1.00 31.58 617 THR B N 1
ATOM 10182 C CA . THR B 1 617 ? 141.976 160.412 139.611 1.00 31.85 617 THR B CA 1
ATOM 10183 C C . THR B 1 617 ? 142.204 160.418 138.104 1.00 29.82 617 THR B C 1
ATOM 10184 O O . THR B 1 617 ? 143.352 160.426 137.644 1.00 31.63 617 THR B O 1
ATOM 10188 N N . LEU B 1 618 ? 141.126 160.417 137.320 1.00 30.12 618 LEU B N 1
ATOM 10189 C CA . LEU B 1 618 ? 141.269 160.454 135.870 1.00 30.69 618 LEU B CA 1
ATOM 10190 C C . LEU B 1 618 ? 141.794 161.800 135.388 1.00 32.53 618 LEU B C 1
ATOM 10191 O O . LEU B 1 618 ? 142.525 161.858 134.393 1.00 32.54 618 LEU B O 1
ATOM 10196 N N . ASN B 1 619 ? 141.441 162.884 136.075 1.00 33.94 619 ASN B N 1
ATOM 10197 C CA . ASN B 1 619 ? 141.787 164.216 135.599 1.00 33.44 619 ASN B CA 1
ATOM 10198 C C . ASN B 1 619 ? 143.135 164.718 136.098 1.00 34.05 619 ASN B C 1
ATOM 10199 O O . ASN B 1 619 ? 143.765 165.533 135.414 1.00 37.54 619 ASN B O 1
ATOM 10204 N N . ARG B 1 620 ? 143.604 164.269 137.264 1.00 32.48 620 ARG B N 1
ATOM 10205 C CA . ARG B 1 620 ? 144.736 164.928 137.909 1.00 35.24 620 ARG B CA 1
ATOM 10206 C C . ARG B 1 620 ? 145.841 164.008 138.408 1.00 36.92 620 ARG B C 1
ATOM 10207 O O . ARG B 1 620 ? 146.923 164.514 138.729 1.00 45.70 620 ARG B O 1
ATOM 10215 N N . VAL B 1 621 ? 145.626 162.699 138.495 1.00 33.32 621 VAL B N 1
ATOM 10216 C CA . VAL B 1 621 ? 146.613 161.785 139.062 1.00 30.86 621 VAL B CA 1
ATOM 10217 C C . VAL B 1 621 ? 147.290 161.023 137.933 1.00 32.80 621 VAL B C 1
ATOM 10218 O O . VAL B 1 621 ? 146.619 160.370 137.123 1.00 36.05 621 VAL B O 1
ATOM 10222 N N . GLY B 1 622 ? 148.618 161.102 137.877 1.00 30.93 622 GLY B N 1
ATOM 10223 C CA . GLY B 1 622 ? 149.361 160.382 136.863 1.00 30.26 622 GLY B CA 1
ATOM 10224 C C . GLY B 1 622 ? 149.757 158.987 137.298 1.00 29.09 622 GLY B C 1
ATOM 10225 O O . GLY B 1 622 ? 150.803 158.783 137.922 1.00 27.76 622 GLY B O 1
ATOM 10226 N N . ALA B 1 623 ? 148.934 158.008 136.932 1.00 31.08 623 ALA B N 1
ATOM 10227 C CA . ALA B 1 623 ? 149.172 156.618 137.280 1.00 27.96 623 ALA B CA 1
ATOM 10228 C C . ALA B 1 623 ? 148.765 155.741 136.109 1.00 25.63 623 ALA B C 1
ATOM 10229 O O . ALA B 1 623 ? 147.862 156.082 135.342 1.00 28.05 623 ALA B O 1
ATOM 10231 N N . VAL B 1 624 ? 149.445 154.607 135.977 1.00 22.90 624 VAL B N 1
ATOM 10232 C CA . VAL B 1 624 ? 149.147 153.655 134.913 1.00 21.16 624 VAL B CA 1
ATOM 10233 C C . VAL B 1 624 ? 149.549 152.268 135.390 1.00 24.48 624 VAL B C 1
ATOM 10234 O O . VAL B 1 624 ? 150.537 152.108 136.113 1.00 28.75 624 VAL B O 1
ATOM 10238 N N . GLY B 1 625 ? 148.766 151.267 135.000 1.00 24.60 625 GLY B N 1
ATOM 10239 C CA . GLY B 1 625 ? 149.003 149.892 135.394 1.00 23.84 625 GLY B CA 1
ATOM 10240 C C . GLY B 1 625 ? 149.507 149.073 134.222 1.00 23.40 625 GLY B C 1
ATOM 10241 O O . GLY B 1 625 ? 149.214 149.375 133.065 1.00 26.34 625 GLY B O 1
ATOM 10242 N N . LEU B 1 626 ? 150.271 148.028 134.532 1.00 20.79 626 LEU B N 1
ATOM 10243 C CA . LEU B 1 626 ? 150.840 147.151 133.516 1.00 22.15 626 LEU B CA 1
ATOM 10244 C C . LEU B 1 626 ? 150.640 145.707 133.943 1.00 24.88 626 LEU B C 1
ATOM 10245 O O . LEU B 1 626 ? 151.142 145.295 134.993 1.00 29.22 626 LEU B O 1
ATOM 10250 N N . ALA B 1 627 ? 149.915 144.946 133.128 1.00 20.75 627 ALA B N 1
ATOM 10251 C CA . ALA B 1 627 ? 149.719 143.511 133.328 1.00 21.13 627 ALA B CA 1
ATOM 10252 C C . ALA B 1 627 ? 150.264 142.811 132.087 1.00 22.38 627 ALA B C 1
ATOM 10253 O O . ALA B 1 627 ? 149.529 142.524 131.140 1.00 24.78 627 ALA B O 1
ATOM 10255 N N . TRP B 1 628 ? 151.568 142.538 132.090 1.00 21.72 628 TRP B N 1
ATOM 10256 C CA . TRP B 1 628 ? 152.206 142.000 130.897 1.00 21.13 628 TRP B CA 1
ATOM 10257 C C . TRP B 1 628 ? 151.878 140.530 130.673 1.00 23.34 628 TRP B C 1
ATOM 10258 O O . TRP B 1 628 ? 152.007 140.045 129.545 1.00 24.36 628 TRP B O 1
ATOM 10269 N N . GLY B 1 629 ? 151.453 139.815 131.710 1.00 24.65 629 GLY B N 1
ATOM 10270 C CA . GLY B 1 629 ? 151.146 138.406 131.568 1.00 25.77 629 GLY B CA 1
ATOM 10271 C C . GLY B 1 629 ? 149.810 137.997 132.151 1.00 27.06 629 GLY B C 1
ATOM 10272 O O . GLY B 1 629 ? 149.684 136.900 132.703 1.00 30.64 629 GLY B O 1
ATOM 10273 N N . ALA B 1 630 ? 148.805 138.861 132.039 1.00 22.79 630 ALA B N 1
ATOM 10274 C CA . ALA B 1 630 ? 147.499 138.565 132.611 1.00 21.29 630 ALA B CA 1
ATOM 10275 C C . ALA B 1 630 ? 146.831 137.422 131.856 1.00 23.34 630 ALA B C 1
ATOM 10276 O O . ALA B 1 630 ? 146.755 137.437 130.624 1.00 25.02 630 ALA B O 1
ATOM 10278 N N . TYR B 1 631 ? 146.346 136.425 132.600 1.00 25.67 631 TYR B N 1
ATOM 10279 C CA . TYR B 1 631 ? 145.651 135.289 132.006 1.00 24.82 631 TYR B CA 1
ATOM 10280 C C . TYR B 1 631 ? 144.363 134.898 132.716 1.00 23.45 631 TYR B C 1
ATOM 10281 O O . TYR B 1 631 ? 143.501 134.281 132.079 1.00 26.00 631 TYR B O 1
ATOM 10290 N N . SER B 1 632 ? 144.197 135.226 133.992 1.00 21.95 632 SER B N 1
ATOM 10291 C CA . SER B 1 632 ? 143.089 134.726 134.789 1.00 22.25 632 SER B CA 1
ATOM 10292 C C . SER B 1 632 ? 141.934 135.722 134.810 1.00 21.02 632 SER B C 1
ATOM 10293 O O . SER B 1 632 ? 142.046 136.863 134.358 1.00 22.42 632 SER B O 1
ATOM 10296 N N . GLN B 1 633 ? 140.803 135.262 135.351 1.00 20.69 633 GLN B N 1
ATOM 10297 C CA . GLN B 1 633 ? 139.639 136.126 135.499 1.00 18.93 633 GLN B CA 1
ATOM 10298 C C . GLN B 1 633 ? 139.848 137.160 136.597 1.00 19.68 633 GLN B C 1
ATOM 10299 O O . GLN B 1 633 ? 139.271 138.253 136.538 1.00 21.45 633 GLN B O 1
ATOM 10305 N N . LYS B 1 634 ? 140.661 136.832 137.604 1.00 19.75 634 LYS B N 1
ATOM 10306 C CA . LYS B 1 634 ? 140.972 137.799 138.651 1.00 21.43 634 LYS B CA 1
ATOM 10307 C C . LYS B 1 634 ? 141.684 139.014 138.076 1.00 23.24 634 LYS B C 1
ATOM 10308 O O . LYS B 1 634 ? 141.402 140.151 138.470 1.00 28.34 634 LYS B O 1
ATOM 10314 N N . ALA B 1 635 ? 142.613 138.792 137.144 1.00 19.72 635 ALA B N 1
ATOM 10315 C CA . ALA B 1 635 ? 143.305 139.908 136.507 1.00 18.44 635 ALA B CA 1
ATOM 10316 C C . ALA B 1 635 ? 142.335 140.781 135.724 1.00 22.00 635 ALA B C 1
ATOM 10317 O O . ALA B 1 635 ? 142.437 142.013 135.752 1.00 26.49 635 ALA B O 1
ATOM 10319 N N . ALA B 1 636 ? 141.388 140.162 135.016 1.00 21.77 636 ALA B N 1
ATOM 10320 C CA . ALA B 1 636 ? 140.393 140.933 134.277 1.00 19.53 636 ALA B CA 1
ATOM 10321 C C . ALA B 1 636 ? 139.528 141.764 135.216 1.00 21.14 636 ALA B C 1
ATOM 10322 O O . ALA B 1 636 ? 139.240 142.934 134.935 1.00 23.17 636 ALA B O 1
ATOM 10324 N N . ALA B 1 637 ? 139.103 141.175 136.336 1.00 20.89 637 ALA B N 1
ATOM 10325 C CA . ALA B 1 637 ? 138.305 141.921 137.305 1.00 22.74 637 ALA B CA 1
ATOM 10326 C C . ALA B 1 637 ? 139.092 143.086 137.893 1.00 23.33 637 ALA B C 1
ATOM 10327 O O . ALA B 1 637 ? 138.560 144.193 138.040 1.00 29.45 637 ALA B O 1
ATOM 10329 N N . ILE B 1 638 ? 140.364 142.855 138.233 1.00 21.77 638 ILE B N 1
ATOM 10330 C CA . ILE B 1 638 ? 141.201 143.924 138.774 1.00 23.31 638 ILE B CA 1
ATOM 10331 C C . ILE B 1 638 ? 141.362 145.043 137.755 1.00 22.67 638 ILE B C 1
ATOM 10332 O O . ILE B 1 638 ? 141.267 146.229 138.093 1.00 22.49 638 ILE B O 1
ATOM 10337 N N . GLY B 1 639 ? 141.611 144.685 136.494 1.00 21.73 639 GLY B N 1
ATOM 10338 C CA . GLY B 1 639 ? 141.757 145.699 135.463 1.00 20.07 639 GLY B CA 1
ATOM 10339 C C . GLY B 1 639 ? 140.492 146.507 135.252 1.00 22.00 639 GLY B C 1
ATOM 10340 O O . GLY B 1 639 ? 140.546 147.729 135.099 1.00 24.56 639 GLY B O 1
ATOM 10341 N N . THR B 1 640 ? 139.336 145.840 135.242 1.00 19.94 640 THR B N 1
ATOM 10342 C CA . THR B 1 640 ? 138.076 146.559 135.079 1.00 21.47 640 THR B CA 1
ATOM 10343 C C . THR B 1 640 ? 137.820 147.497 136.255 1.00 22.66 640 THR B C 1
ATOM 10344 O O . THR B 1 640 ? 137.383 148.642 136.066 1.00 24.01 640 THR B O 1
ATOM 10348 N N . GLY B 1 641 ? 138.095 147.033 137.475 1.00 24.46 641 GLY B N 1
ATOM 10349 C CA . GLY B 1 641 ? 137.945 147.899 138.633 1.00 23.10 641 GLY B CA 1
ATOM 10350 C C . GLY B 1 641 ? 138.874 149.097 138.587 1.00 24.77 641 GLY B C 1
ATOM 10351 O O . GLY B 1 641 ? 138.494 150.204 138.974 1.00 27.48 641 GLY B O 1
ATOM 10352 N N . CYS B 1 642 ? 140.105 148.890 138.117 1.00 24.70 642 CYS B N 1
ATOM 10353 C CA . CYS B 1 642 ? 141.036 150.003 137.960 1.00 24.64 642 CYS B CA 1
ATOM 10354 C C . CYS B 1 642 ? 140.548 150.986 136.903 1.00 25.60 642 CYS B C 1
ATOM 10355 O O . CYS B 1 642 ? 140.693 152.203 137.068 1.00 27.93 642 CYS B O 1
ATOM 10358 N N . ASN B 1 643 ? 139.977 150.479 135.807 1.00 25.20 643 ASN B N 1
ATOM 10359 C CA . ASN B 1 643 ? 139.448 151.355 134.768 1.00 22.55 643 ASN B CA 1
ATOM 10360 C C . ASN B 1 643 ? 138.259 152.171 135.249 1.00 25.16 643 ASN B C 1
ATOM 10361 O O . ASN B 1 643 ? 138.109 153.323 134.829 1.00 29.83 643 ASN B O 1
ATOM 10366 N N . MET B 1 644 ? 137.405 151.608 136.106 1.00 25.45 644 MET B N 1
ATOM 10367 C CA . MET B 1 644 ? 136.366 152.435 136.707 1.00 26.01 644 MET B CA 1
ATOM 10368 C C . MET B 1 644 ? 136.928 153.542 137.590 1.00 28.51 644 MET B C 1
ATOM 10369 O O . MET B 1 644 ? 136.303 154.603 137.698 1.00 30.25 644 MET B O 1
ATOM 10374 N N . TYR B 1 645 ? 138.091 153.335 138.200 1.00 27.61 645 TYR B N 1
ATOM 10375 C CA . TYR B 1 645 ? 138.704 154.320 139.080 1.00 23.88 645 TYR B CA 1
ATOM 10376 C C . TYR B 1 645 ? 139.504 155.371 138.324 1.00 26.59 645 TYR B C 1
ATOM 10377 O O . TYR B 1 645 ? 140.052 156.282 138.952 1.00 30.41 645 TYR B O 1
ATOM 10386 N N . GLY B 1 646 ? 139.586 155.270 137.001 1.00 23.34 646 GLY B N 1
ATOM 10387 C CA . GLY B 1 646 ? 140.311 156.241 136.211 1.00 24.09 646 GLY B CA 1
ATOM 10388 C C . GLY B 1 646 ? 141.777 155.948 136.004 1.00 25.20 646 GLY B C 1
ATOM 10389 O O . GLY B 1 646 ? 142.527 156.858 135.632 1.00 30.64 646 GLY B O 1
ATOM 10390 N N . ILE B 1 647 ? 142.214 154.715 136.229 1.00 22.62 647 ILE B N 1
ATOM 10391 C CA . ILE B 1 647 ? 143.610 154.323 136.079 1.00 22.37 647 ILE B CA 1
ATOM 10392 C C . ILE B 1 647 ? 143.732 153.513 134.789 1.00 22.26 647 ILE B C 1
ATOM 10393 O O . ILE B 1 647 ? 143.222 152.385 134.717 1.00 26.30 647 ILE B O 1
ATOM 10398 N N . PRO B 1 648 ? 144.382 154.037 133.752 1.00 19.53 648 PRO B N 1
ATOM 10399 C CA . PRO B 1 648 ? 144.553 153.263 132.519 1.00 19.83 648 PRO B CA 1
ATOM 10400 C C . PRO B 1 648 ? 145.484 152.077 132.724 1.00 19.43 648 PRO B C 1
ATOM 10401 O O . PRO B 1 648 ? 146.351 152.070 133.600 1.00 22.32 648 PRO B O 1
ATOM 10405 N N . ALA B 1 649 ? 145.286 151.058 131.889 1.00 20.17 649 ALA B N 1
ATOM 10406 C CA . ALA B 1 649 ? 146.035 149.814 131.991 1.00 20.21 649 ALA B CA 1
ATOM 10407 C C . ALA B 1 649 ? 146.527 149.361 130.622 1.00 21.39 649 ALA B C 1
ATOM 10408 O O . ALA B 1 649 ? 145.777 149.364 129.639 1.00 23.09 649 ALA B O 1
ATOM 10410 N N . VAL B 1 650 ? 147.797 148.968 130.578 1.00 18.95 650 VAL B N 1
ATOM 10411 C CA . VAL B 1 650 ? 148.411 148.338 129.416 1.00 18.80 650 VAL B CA 1
ATOM 10412 C C . VAL B 1 650 ? 148.655 146.877 129.762 1.00 20.97 650 VAL B C 1
ATOM 10413 O O . VAL B 1 650 ? 149.224 146.571 130.817 1.00 22.12 650 VAL B O 1
ATOM 10417 N N . LEU B 1 651 ? 148.225 145.978 128.885 1.00 20.24 651 LEU B N 1
ATOM 10418 C CA . LEU B 1 651 ? 148.327 144.551 129.132 1.00 20.66 651 LEU B CA 1
ATOM 10419 C C . LEU B 1 651 ? 149.076 143.873 127.993 1.00 20.53 651 LEU B C 1
ATOM 10420 O O . LEU B 1 651 ? 149.307 144.453 126.929 1.00 22.94 651 LEU B O 1
ATOM 10425 N N . GLY B 1 652 ? 149.462 142.627 128.237 1.00 19.36 652 GLY B N 1
ATOM 10426 C CA . GLY B 1 652 ? 150.184 141.850 127.259 1.00 20.56 652 GLY B CA 1
ATOM 10427 C C . GLY B 1 652 ? 149.315 141.480 126.074 1.00 21.41 652 GLY B C 1
ATOM 10428 O O . GLY B 1 652 ? 148.089 141.623 126.106 1.00 23.15 652 GLY B O 1
ATOM 10429 N N . PRO B 1 653 ? 149.939 141.011 124.991 1.00 18.34 653 PRO B N 1
ATOM 10430 C CA . PRO B 1 653 ? 149.159 140.637 123.800 1.00 19.65 653 PRO B CA 1
ATOM 10431 C C . PRO B 1 653 ? 148.147 139.533 124.052 1.00 21.40 653 PRO B C 1
ATOM 10432 O O . PRO B 1 653 ? 147.077 139.542 123.430 1.00 20.97 653 PRO B O 1
ATOM 10436 N N . HIS B 1 654 ? 148.446 138.587 124.948 1.00 23.05 654 HIS B N 1
ATOM 10437 C CA . HIS B 1 654 ? 147.497 137.522 125.252 1.00 20.37 654 HIS B CA 1
ATOM 10438 C C . HIS B 1 654 ? 146.196 138.078 125.811 1.00 20.37 654 HIS B C 1
ATOM 10439 O O . HIS B 1 654 ? 145.132 137.472 125.629 1.00 21.38 654 HIS B O 1
ATOM 10446 N N . SER B 1 655 ? 146.255 139.239 126.464 1.00 18.65 655 SER B N 1
ATOM 10447 C CA . SER B 1 655 ? 145.059 139.881 126.991 1.00 17.75 655 SER B CA 1
ATOM 10448 C C . SER B 1 655 ? 144.095 140.306 125.895 1.00 18.58 655 SER B C 1
ATOM 10449 O O . SER B 1 655 ? 142.943 140.629 126.201 1.00 22.35 655 SER B O 1
ATOM 10452 N N . GLY B 1 656 ? 144.533 140.319 124.636 1.00 17.75 656 GLY B N 1
ATOM 10453 C CA . GLY B 1 656 ? 143.603 140.510 123.541 1.00 19.18 656 GLY B CA 1
ATOM 10454 C C . GLY B 1 656 ? 142.559 139.421 123.434 1.00 21.19 656 GLY B C 1
ATOM 10455 O O . GLY B 1 656 ? 141.574 139.597 122.708 1.00 20.53 656 GLY B O 1
ATOM 10456 N N . LYS B 1 657 ? 142.752 138.303 124.134 1.00 20.60 657 LYS B N 1
ATOM 10457 C CA . LYS B 1 657 ? 141.747 137.254 124.222 1.00 16.79 657 LYS B CA 1
ATOM 10458 C C . LYS B 1 657 ? 140.716 137.521 125.310 1.00 16.03 657 LYS B C 1
ATOM 10459 O O . LYS B 1 657 ? 139.813 136.699 125.499 1.00 17.82 657 LYS B O 1
ATOM 10465 N N . TYR B 1 658 ? 140.831 138.640 126.028 1.00 16.00 658 TYR B N 1
ATOM 10466 C CA . TYR B 1 658 ? 139.854 139.010 127.044 1.00 15.98 658 TYR B CA 1
ATOM 10467 C C . TYR B 1 658 ? 138.565 139.564 126.454 1.00 18.58 658 TYR B C 1
ATOM 10468 O O . TYR B 1 658 ? 137.608 139.782 127.203 1.00 21.52 658 TYR B O 1
ATOM 10477 N N . ARG B 1 659 ? 138.529 139.813 125.146 1.00 19.53 659 ARG B N 1
ATOM 10478 C CA . ARG B 1 659 ? 137.357 140.121 124.326 1.00 17.90 659 ARG B CA 1
ATOM 10479 C C . ARG B 1 659 ? 136.861 141.561 124.439 1.00 17.77 659 ARG B C 1
ATOM 10480 O O . ARG B 1 659 ? 135.897 141.901 123.745 1.00 20.75 659 ARG B O 1
ATOM 10488 N N . ARG B 1 660 ? 137.467 142.417 125.260 1.00 18.84 660 ARG B N 1
ATOM 10489 C CA . ARG B 1 660 ? 136.988 143.792 125.355 1.00 20.09 660 ARG B CA 1
ATOM 10490 C C . ARG B 1 660 ? 138.097 144.699 125.864 1.00 21.66 660 ARG B C 1
ATOM 10491 O O . ARG B 1 660 ? 138.704 144.420 126.902 1.00 24.29 660 ARG B O 1
ATOM 10499 N N . ALA B 1 661 ? 138.349 145.781 125.130 1.00 20.69 661 ALA B N 1
ATOM 10500 C CA . ALA B 1 661 ? 139.249 146.848 125.541 1.00 22.07 661 ALA B CA 1
ATOM 10501 C C . ALA B 1 661 ? 138.481 148.163 125.534 1.00 20.79 661 ALA B C 1
ATOM 10502 O O . ALA B 1 661 ? 137.335 148.229 125.092 1.00 22.49 661 ALA B O 1
ATOM 10504 N N . LEU B 1 662 ? 139.118 149.225 126.023 1.00 18.87 662 LEU B N 1
ATOM 10505 C CA . LEU B 1 662 ? 138.518 150.558 126.042 1.00 20.69 662 LEU B CA 1
ATOM 10506 C C . LEU B 1 662 ? 139.503 151.541 125.425 1.00 21.43 662 LEU B C 1
ATOM 10507 O O . LEU B 1 662 ? 140.537 151.845 126.026 1.00 23.31 662 LEU B O 1
ATOM 10512 N N . ILE B 1 663 ? 139.183 152.042 124.232 1.00 20.13 663 ILE B N 1
ATOM 10513 C CA . ILE B 1 663 ? 140.089 152.900 123.476 1.00 22.80 663 ILE B CA 1
ATOM 10514 C C . ILE B 1 663 ? 139.364 154.187 123.110 1.00 28.93 663 ILE B C 1
ATOM 10515 O O . ILE B 1 663 ? 138.172 154.167 122.789 1.00 29.61 663 ILE B O 1
ATOM 10520 N N . ALA B 1 664 ? 140.077 155.306 123.178 1.00 32.22 664 ALA B N 1
ATOM 10521 C CA . ALA B 1 664 ? 139.522 156.609 122.847 1.00 32.51 664 ALA B CA 1
ATOM 10522 C C . ALA B 1 664 ? 139.873 156.991 121.415 1.00 37.26 664 ALA B C 1
ATOM 10523 O O . ALA B 1 664 ? 140.915 156.600 120.884 1.00 38.31 664 ALA B O 1
ATOM 10525 N N . LYS B 1 665 ? 138.985 157.764 120.794 1.00 46.01 665 LYS B N 1
ATOM 10526 C CA . LYS B 1 665 ? 139.180 158.228 119.424 1.00 50.67 665 LYS B CA 1
ATOM 10527 C C . LYS B 1 665 ? 140.061 159.470 119.446 1.00 55.08 665 LYS B C 1
ATOM 10528 O O . LYS B 1 665 ? 139.631 160.538 119.892 1.00 58.36 665 LYS B O 1
ATOM 10534 N N . THR B 1 666 ? 141.296 159.334 118.960 1.00 54.09 666 THR B N 1
ATOM 10535 C CA . THR B 1 666 ? 142.243 160.440 118.992 1.00 53.96 666 THR B CA 1
ATOM 10536 C C . THR B 1 666 ? 142.013 161.455 117.881 1.00 56.82 666 THR B C 1
ATOM 10537 O O . THR B 1 666 ? 142.543 162.569 117.962 1.00 59.72 666 THR B O 1
ATOM 10541 N N . TYR B 1 667 ? 141.242 161.106 116.853 1.00 56.46 667 TYR B N 1
ATOM 10542 C CA . TYR B 1 667 ? 140.989 162.001 115.733 1.00 57.01 667 TYR B CA 1
ATOM 10543 C C . TYR B 1 667 ? 139.696 162.791 115.879 1.00 58.01 667 TYR B C 1
ATOM 10544 O O . TYR B 1 667 ? 139.324 163.518 114.954 1.00 59.35 667 TYR B O 1
ATOM 10553 N N . ASP B 1 668 ? 139.004 162.666 117.007 1.00 63.50 668 ASP B N 1
ATOM 10554 C CA . ASP B 1 668 ? 137.772 163.400 117.264 1.00 67.06 668 ASP B CA 1
ATOM 10555 C C . ASP B 1 668 ? 138.032 164.426 118.358 1.00 66.97 668 ASP B C 1
ATOM 10556 O O . ASP B 1 668 ? 138.462 164.068 119.459 1.00 64.28 668 ASP B O 1
ATOM 10561 N N . GLU B 1 669 ? 137.772 165.697 118.052 1.00 63.95 669 GLU B N 1
ATOM 10562 C CA . GLU B 1 669 ? 137.946 166.763 119.029 1.00 63.88 669 GLU B CA 1
ATOM 10563 C C . GLU B 1 669 ? 136.762 166.895 119.976 1.00 64.56 669 GLU B C 1
ATOM 10564 O O . GLU B 1 669 ? 136.869 167.613 120.975 1.00 65.30 669 GLU B O 1
ATOM 10570 N N . ASN B 1 670 ? 135.647 166.223 119.691 1.00 62.85 670 ASN B N 1
ATOM 10571 C CA . ASN B 1 670 ? 134.466 166.313 120.538 1.00 62.24 670 ASN B CA 1
ATOM 10572 C C . ASN B 1 670 ? 134.510 165.362 121.725 1.00 63.20 670 ASN B C 1
ATOM 10573 O O . ASN B 1 670 ? 133.674 165.484 122.625 1.00 67.21 670 ASN B O 1
ATOM 10578 N N . LYS B 1 671 ? 135.455 164.427 121.752 1.00 62.27 671 LYS B N 1
ATOM 10579 C CA . LYS B 1 671 ? 135.596 163.495 122.862 1.00 63.55 671 LYS B CA 1
ATOM 10580 C C . LYS B 1 671 ? 136.517 164.013 123.958 1.00 62.79 671 LYS B C 1
ATOM 10581 O O . LYS B 1 671 ? 136.687 163.335 124.976 1.00 57.22 671 LYS B O 1
ATOM 10587 N N . TRP B 1 672 ? 137.111 165.192 123.779 1.00 61.40 672 TRP B N 1
ATOM 10588 C CA . TRP B 1 672 ? 138.071 165.716 124.742 1.00 59.45 672 TRP B CA 1
ATOM 10589 C C . TRP B 1 672 ? 137.620 167.062 125.296 1.00 64.05 672 TRP B C 1
ATOM 10590 O O . TRP B 1 672 ? 138.417 168.002 125.384 1.00 64.89 672 TRP B O 1
ATOM 10601 N N . LYS B 1 673 ? 136.347 167.166 125.667 1.00 66.11 673 LYS B N 1
ATOM 10602 C CA . LYS B 1 673 ? 135.794 168.374 126.262 1.00 63.03 673 LYS B CA 1
ATOM 10603 C C . LYS B 1 673 ? 135.293 168.059 127.664 1.00 63.41 673 LYS B C 1
ATOM 10604 O O . LYS B 1 673 ? 134.569 167.078 127.862 1.00 62.93 673 LYS B O 1
ATOM 10610 N N . VAL B 1 674 ? 135.682 168.888 128.630 1.00 65.66 674 VAL B N 1
ATOM 10611 C CA . VAL B 1 674 ? 135.251 168.768 130.013 1.00 66.21 674 VAL B CA 1
ATOM 10612 C C . VAL B 1 674 ? 134.713 170.123 130.459 1.00 67.16 674 VAL B C 1
ATOM 10613 O O . VAL B 1 674 ? 134.609 171.056 129.667 1.00 67.19 674 VAL B O 1
ATOM 10617 N N . TYR B 1 675 ? 134.361 170.225 131.736 1.00 69.16 675 TYR B N 1
ATOM 10618 C CA . TYR B 1 675 ? 133.874 171.470 132.306 1.00 67.66 675 TYR B CA 1
ATOM 10619 C C . TYR B 1 675 ? 134.851 171.975 133.360 1.00 69.55 675 TYR B C 1
ATOM 10620 O O . TYR B 1 675 ? 135.789 171.282 133.760 1.00 70.38 675 TYR B O 1
ATOM 10629 N N . ASP B 1 676 ? 134.620 173.204 133.808 1.00 70.81 676 ASP B N 1
ATOM 10630 C CA . ASP B 1 676 ? 135.453 173.846 134.815 1.00 70.47 676 ASP B CA 1
ATOM 10631 C C . ASP B 1 676 ? 134.738 173.811 136.157 1.00 74.51 676 ASP B C 1
ATOM 10632 O O . ASP B 1 676 ? 133.551 174.141 136.243 1.00 78.24 676 ASP B O 1
ATOM 10637 N N . SER B 1 677 ? 135.463 173.407 137.201 1.00 73.09 677 SER B N 1
ATOM 10638 C CA . SER B 1 677 ? 134.896 173.354 138.542 1.00 76.35 677 SER B CA 1
ATOM 10639 C C . SER B 1 677 ? 134.647 174.734 139.134 1.00 82.33 677 SER B C 1
ATOM 10640 O O . SER B 1 677 ? 133.984 174.833 140.171 1.00 81.49 677 SER B O 1
ATOM 10643 N N . ARG B 1 678 ? 135.161 175.794 138.508 1.00 80.29 678 ARG B N 1
ATOM 10644 C CA . ARG B 1 678 ? 134.969 177.149 139.002 1.00 75.29 678 ARG B CA 1
ATOM 10645 C C . ARG B 1 678 ? 133.969 177.954 138.186 1.00 75.30 678 ARG B C 1
ATOM 10646 O O . ARG B 1 678 ? 133.444 178.951 138.692 1.00 77.01 678 ARG B O 1
ATOM 10654 N N . ASN B 1 679 ? 133.689 177.549 136.947 1.00 77.98 679 ASN B N 1
ATOM 10655 C CA . ASN B 1 679 ? 132.810 178.309 136.067 1.00 79.22 679 ASN B CA 1
ATOM 10656 C C . ASN B 1 679 ? 131.712 177.488 135.410 1.00 78.80 679 ASN B C 1
ATOM 10657 O O . ASN B 1 679 ? 130.697 178.071 135.012 1.00 78.37 679 ASN B O 1
ATOM 10662 N N . GLY B 1 680 ? 131.866 176.172 135.284 1.00 78.80 680 GLY B N 1
ATOM 10663 C CA . GLY B 1 680 ? 130.868 175.377 134.598 1.00 76.26 680 GLY B CA 1
ATOM 10664 C C . GLY B 1 680 ? 130.854 175.543 133.097 1.00 76.09 680 GLY B C 1
ATOM 10665 O O . GLY B 1 680 ? 129.830 175.276 132.464 1.00 77.47 680 GLY B O 1
ATOM 10666 N N . SER B 1 681 ? 131.964 175.974 132.507 1.00 74.49 681 SER B N 1
ATOM 10667 C CA . SER B 1 681 ? 132.063 176.216 131.078 1.00 74.00 681 SER B CA 1
ATOM 10668 C C . SER B 1 681 ? 132.952 175.166 130.424 1.00 76.44 681 SER B C 1
ATOM 10669 O O . SER B 1 681 ? 133.739 174.484 131.086 1.00 79.49 681 SER B O 1
ATOM 10672 N N . GLU B 1 682 ? 132.817 175.045 129.107 1.00 74.75 682 GLU B N 1
ATOM 10673 C CA . GLU B 1 682 ? 133.561 174.038 128.365 1.00 73.03 682 GLU B CA 1
ATOM 10674 C C . GLU B 1 682 ? 135.058 174.328 128.401 1.00 69.96 682 GLU B C 1
ATOM 10675 O O . GLU B 1 682 ? 135.493 175.478 128.503 1.00 69.33 682 GLU B O 1
ATOM 10681 N N . LEU B 1 683 ? 135.846 173.259 128.319 1.00 70.30 683 LEU B N 1
ATOM 10682 C CA . LEU B 1 683 ? 137.295 173.344 128.396 1.00 68.13 683 LEU B CA 1
ATOM 10683 C C . LEU B 1 683 ? 137.893 172.184 127.616 1.00 67.18 683 LEU B C 1
ATOM 10684 O O . LEU B 1 683 ? 137.402 171.053 127.696 1.00 68.22 683 LEU B O 1
ATOM 10689 N N . ASP B 1 684 ? 138.951 172.470 126.863 1.00 66.39 684 ASP B N 1
ATOM 10690 C CA . ASP B 1 684 ? 139.630 171.472 126.050 1.00 61.77 684 ASP B CA 1
ATOM 10691 C C . ASP B 1 684 ? 140.805 170.886 126.821 1.00 59.10 684 ASP B C 1
ATOM 10692 O O . ASP B 1 684 ? 141.506 171.599 127.544 1.00 62.07 684 ASP B O 1
ATOM 10697 N N . ILE B 1 685 ? 141.013 169.582 126.664 1.00 59.42 685 ILE B N 1
ATOM 10698 C CA . ILE B 1 685 ? 142.074 168.878 127.380 1.00 55.92 685 ILE B CA 1
ATOM 10699 C C . ILE B 1 685 ? 142.931 168.103 126.386 1.00 55.28 685 ILE B C 1
ATOM 10700 O O . ILE B 1 685 ? 142.446 167.729 125.309 1.00 56.84 685 ILE B O 1
ATOM 10705 N N . PRO B 1 686 ? 144.206 167.851 126.694 1.00 54.00 686 PRO B N 1
ATOM 10706 C CA . PRO B 1 686 ? 145.028 167.057 125.787 1.00 51.15 686 PRO B CA 1
ATOM 10707 C C . PRO B 1 686 ? 144.528 165.625 125.721 1.00 49.55 686 PRO B C 1
ATOM 10708 O O . PRO B 1 686 ? 143.958 165.106 126.696 1.00 49.67 686 PRO B O 1
ATOM 10712 N N . PRO B 1 687 ? 144.722 164.944 124.591 1.00 50.01 687 PRO B N 1
ATOM 10713 C CA . PRO B 1 687 ? 144.221 163.565 124.436 1.00 49.02 687 PRO B CA 1
ATOM 10714 C C . PRO B 1 687 ? 145.056 162.543 125.202 1.00 43.52 687 PRO B C 1
ATOM 10715 O O . PRO B 1 687 ? 145.655 161.629 124.628 1.00 44.82 687 PRO B O 1
ATOM 10719 N N . SER B 1 688 ? 145.095 162.693 126.527 1.00 40.37 688 SER B N 1
ATOM 10720 C CA . SER B 1 688 ? 145.807 161.761 127.388 1.00 36.49 688 SER B CA 1
ATOM 10721 C C . SER B 1 688 ? 144.975 161.537 128.646 1.00 33.05 688 SER B C 1
ATOM 10722 O O . SER B 1 688 ? 144.545 162.515 129.284 1.00 31.33 688 SER B O 1
ATOM 10725 N N . PRO B 1 689 ? 144.732 160.279 129.033 1.00 31.75 689 PRO B N 1
ATOM 10726 C CA . PRO B 1 689 ? 145.165 159.041 128.373 1.00 31.89 689 PRO B CA 1
ATOM 10727 C C . PRO B 1 689 ? 144.326 158.720 127.142 1.00 32.78 689 PRO B C 1
ATOM 10728 O O . PRO B 1 689 ? 143.138 159.024 127.093 1.00 33.74 689 PRO B O 1
ATOM 10732 N N . GLU B 1 690 ? 144.925 158.098 126.129 1.00 32.22 690 GLU B N 1
ATOM 10733 C CA . GLU B 1 690 ? 144.210 157.739 124.912 1.00 33.79 690 GLU B CA 1
ATOM 10734 C C . GLU B 1 690 ? 143.423 156.445 125.053 1.00 32.89 690 GLU B C 1
ATOM 10735 O O . GLU B 1 690 ? 142.783 156.018 124.087 1.00 32.96 690 GLU B O 1
ATOM 10741 N N . PHE B 1 691 ? 143.463 155.813 126.221 1.00 29.85 691 PHE B N 1
ATOM 10742 C CA . PHE B 1 691 ? 142.746 154.569 126.454 1.00 26.72 691 PHE B CA 1
ATOM 10743 C C . PHE B 1 691 ? 142.534 154.407 127.951 1.00 25.17 691 PHE B C 1
ATOM 10744 O O . PHE B 1 691 ? 143.180 155.069 128.766 1.00 26.36 691 PHE B O 1
ATOM 10752 N N . LEU B 1 692 ? 141.616 153.509 128.302 1.00 23.42 692 LEU B N 1
ATOM 10753 C CA . LEU B 1 692 ? 141.505 153.022 129.665 1.00 20.87 692 LEU B CA 1
ATOM 10754 C C . LEU B 1 692 ? 142.075 151.626 129.844 1.00 21.38 692 LEU B C 1
ATOM 10755 O O . LEU B 1 692 ? 142.588 151.324 130.924 1.00 25.62 692 LEU B O 1
ATOM 10760 N N . ILE B 1 693 ? 142.028 150.781 128.818 1.00 19.52 693 ILE B N 1
ATOM 10761 C CA . ILE B 1 693 ? 142.747 149.515 128.819 1.00 20.20 693 ILE B CA 1
ATOM 10762 C C . ILE B 1 693 ? 143.094 149.182 127.375 1.00 21.41 693 ILE B C 1
ATOM 10763 O O . ILE B 1 693 ? 142.312 149.440 126.456 1.00 25.89 693 ILE B O 1
ATOM 10768 N N . THR B 1 694 ? 144.293 148.654 127.170 1.00 20.38 694 THR B N 1
ATOM 10769 C CA . THR B 1 694 ? 144.739 148.315 125.817 1.00 18.85 694 THR B CA 1
ATOM 10770 C C . THR B 1 694 ? 145.819 147.244 125.922 1.00 21.45 694 THR B C 1
ATOM 10771 O O . THR B 1 694 ? 146.196 146.826 127.022 1.00 26.18 694 THR B O 1
ATOM 10775 N N . THR B 1 695 ? 146.321 146.803 124.769 1.00 19.87 695 THR B N 1
ATOM 10776 C CA . THR B 1 695 ? 147.357 145.784 124.698 1.00 21.86 695 THR B CA 1
ATOM 10777 C C . THR B 1 695 ? 148.521 146.301 123.865 1.00 24.54 695 THR B C 1
ATOM 10778 O O . THR B 1 695 ? 148.354 147.175 123.010 1.00 27.47 695 THR B O 1
ATOM 10782 N N . ALA B 1 696 ? 149.707 145.754 124.127 1.00 23.49 696 ALA B N 1
ATOM 10783 C CA . ALA B 1 696 ? 150.918 146.102 123.398 1.00 23.45 696 ALA B CA 1
ATOM 10784 C C . ALA B 1 696 ? 151.646 144.830 122.993 1.00 25.57 696 ALA B C 1
ATOM 10785 O O . ALA B 1 696 ? 151.656 143.848 123.740 1.00 27.01 696 ALA B O 1
ATOM 10787 N N . GLU B 1 697 ? 152.257 144.851 121.807 1.00 29.69 697 GLU B N 1
ATOM 10788 C CA . GLU B 1 697 ? 152.909 143.653 121.291 1.00 31.00 697 GLU B CA 1
ATOM 10789 C C . GLU B 1 697 ? 154.248 143.387 121.972 1.00 30.46 697 GLU B C 1
ATOM 10790 O O . GLU B 1 697 ? 154.576 142.232 122.266 1.00 33.87 697 GLU B O 1
ATOM 10796 N N . THR B 1 698 ? 155.033 144.431 122.232 1.00 28.97 698 THR B N 1
ATOM 10797 C CA . THR B 1 698 ? 156.370 144.278 122.787 1.00 30.11 698 THR B CA 1
ATOM 10798 C C . THR B 1 698 ? 156.552 145.218 123.970 1.00 30.43 698 THR B C 1
ATOM 10799 O O . THR B 1 698 ? 155.776 146.155 124.173 1.00 30.07 698 THR B O 1
ATOM 10803 N N . TRP B 1 699 ? 157.598 144.952 124.757 1.00 27.83 699 TRP B N 1
ATOM 10804 C CA . TRP B 1 699 ? 157.826 145.723 125.973 1.00 28.95 699 TRP B CA 1
ATOM 10805 C C . TRP B 1 699 ? 158.364 147.120 125.689 1.00 33.70 699 TRP B C 1
ATOM 10806 O O . TRP B 1 699 ? 158.218 148.006 126.537 1.00 38.35 699 TRP B O 1
ATOM 10817 N N . GLN B 1 700 ? 158.973 147.344 124.523 1.00 32.54 700 GLN B N 1
ATOM 10818 C CA . GLN B 1 700 ? 159.357 148.702 124.147 1.00 33.22 700 GLN B CA 1
ATOM 10819 C C . GLN B 1 700 ? 158.127 149.557 123.862 1.00 34.72 700 GLN B C 1
ATOM 10820 O O . GLN B 1 700 ? 158.036 150.706 124.318 1.00 34.83 700 GLN B O 1
ATOM 10826 N N . GLU B 1 701 ? 157.168 149.005 123.116 1.00 31.80 701 GLU B N 1
ATOM 10827 C CA . GLU B 1 701 ? 155.899 149.691 122.911 1.00 29.22 701 GLU B CA 1
ATOM 10828 C C . GLU B 1 701 ? 155.184 149.911 124.236 1.00 31.11 701 GLU B C 1
ATOM 10829 O O . GLU B 1 701 ? 154.556 150.955 124.446 1.00 34.90 701 GLU B O 1
ATOM 10835 N N . ALA B 1 702 ? 155.270 148.936 125.144 1.00 30.22 702 ALA B N 1
ATOM 10836 C CA . ALA B 1 702 ? 154.675 149.101 126.464 1.00 28.64 702 ALA B CA 1
ATOM 10837 C C . ALA B 1 702 ? 155.327 150.250 127.220 1.00 27.62 702 ALA B C 1
ATOM 10838 O O . ALA B 1 702 ? 154.638 151.040 127.873 1.00 32.09 702 ALA B O 1
ATOM 10840 N N . CYS B 1 703 ? 156.656 150.359 127.145 1.00 26.60 703 CYS B N 1
ATOM 10841 C CA . CYS B 1 703 ? 157.344 151.467 127.801 1.00 30.56 703 CYS B CA 1
ATOM 10842 C C . CYS B 1 703 ? 156.902 152.805 127.224 1.00 30.34 703 CYS B C 1
ATOM 10843 O O . CYS B 1 703 ? 156.655 153.761 127.970 1.00 32.11 703 CYS B O 1
ATOM 10846 N N . VAL B 1 704 ? 156.788 152.886 125.897 1.00 28.44 704 VAL B N 1
ATOM 10847 C CA . VAL B 1 704 ? 156.349 154.132 125.269 1.00 28.32 704 VAL B CA 1
ATOM 10848 C C . VAL B 1 704 ? 154.932 154.482 125.708 1.00 31.42 704 VAL B C 1
ATOM 10849 O O . VAL B 1 704 ? 154.627 155.644 126.008 1.00 33.30 704 VAL B O 1
ATOM 10853 N N . LEU B 1 705 ? 154.042 153.487 125.751 1.00 31.91 705 LEU B N 1
ATOM 10854 C CA . LEU B 1 705 ? 152.662 153.740 126.155 1.00 26.98 705 LEU B CA 1
ATOM 10855 C C . LEU B 1 705 ? 152.579 154.194 127.607 1.00 28.04 705 LEU B C 1
ATOM 10856 O O . LEU B 1 705 ? 151.829 155.121 127.932 1.00 32.05 705 LEU B O 1
ATOM 10861 N N . LEU B 1 706 ? 153.334 153.545 128.497 1.00 28.24 706 LEU B N 1
ATOM 10862 C CA . LEU B 1 706 ? 153.321 153.944 129.901 1.00 28.31 706 LEU B CA 1
ATOM 10863 C C . LEU B 1 706 ? 153.878 155.350 130.071 1.00 31.06 706 LEU B C 1
ATOM 10864 O O . LEU B 1 706 ? 153.388 156.123 130.902 1.00 31.83 706 LEU B O 1
ATOM 10869 N N . ALA B 1 707 ? 154.906 155.700 129.295 1.00 29.96 707 ALA B N 1
ATOM 10870 C CA . ALA B 1 707 ? 155.435 157.058 129.344 1.00 26.97 707 ALA B CA 1
ATOM 10871 C C . ALA B 1 707 ? 154.403 158.072 128.867 1.00 30.47 707 ALA B C 1
ATOM 10872 O O . ALA B 1 707 ? 154.243 159.139 129.472 1.00 32.55 707 ALA B O 1
ATOM 10874 N N . LYS B 1 708 ? 153.690 157.758 127.783 1.00 31.01 708 LYS B N 1
ATOM 10875 C CA . LYS B 1 708 ? 152.766 158.723 127.196 1.00 31.56 708 LYS B CA 1
ATOM 10876 C C . LYS B 1 708 ? 151.479 158.874 127.999 1.00 31.94 708 LYS B C 1
ATOM 10877 O O . LYS B 1 708 ? 150.896 159.964 128.020 1.00 35.36 708 LYS B O 1
ATOM 10883 N N . ASN B 1 709 ? 151.021 157.816 128.661 1.00 32.91 709 ASN B N 1
ATOM 10884 C CA . ASN B 1 709 ? 149.726 157.827 129.328 1.00 28.99 709 ASN B CA 1
ATOM 10885 C C . ASN B 1 709 ? 149.800 158.288 130.778 1.00 31.48 709 ASN B C 1
ATOM 10886 O O . ASN B 1 709 ? 148.790 158.226 131.485 1.00 32.18 709 ASN B O 1
ATOM 10891 N N . CYS B 1 710 ? 150.961 158.742 131.237 1.00 36.35 710 CYS B N 1
ATOM 10892 C CA . CYS B 1 710 ? 151.094 159.309 132.571 1.00 39.09 710 CYS B CA 1
ATOM 10893 C C . CYS B 1 710 ? 150.838 160.810 132.597 1.00 38.55 710 CYS B C 1
ATOM 10894 O O . CYS B 1 710 ? 151.002 161.433 133.650 1.00 39.53 710 CYS B O 1
ATOM 10897 N N . ILE B 1 711 ? 150.441 161.397 131.473 1.00 37.00 711 ILE B N 1
ATOM 10898 C CA . ILE B 1 711 ? 150.214 162.834 131.375 1.00 38.71 711 ILE B CA 1
ATOM 10899 C C . ILE B 1 711 ? 148.742 163.123 131.629 1.00 39.77 711 ILE B C 1
ATOM 10900 O O . ILE B 1 711 ? 147.862 162.529 130.996 1.00 40.62 711 ILE B O 1
ATOM 10905 N N . ARG B 1 712 ? 148.473 164.037 132.552 1.00 42.79 712 ARG B N 1
ATOM 10906 C CA . ARG B 1 712 ? 147.129 164.441 132.924 1.00 40.41 712 ARG B CA 1
ATOM 10907 C C . ARG B 1 712 ? 146.910 165.905 132.568 1.00 44.79 712 ARG B C 1
ATOM 10908 O O . ARG B 1 712 ? 147.869 166.677 132.463 1.00 46.41 712 ARG B O 1
ATOM 10916 N N . PRO B 1 713 ? 145.659 166.320 132.356 1.00 44.24 713 PRO B N 1
ATOM 10917 C CA . PRO B 1 713 ? 145.406 167.726 131.996 1.00 43.31 713 PRO B CA 1
ATOM 10918 C C . PRO B 1 713 ? 145.811 168.728 133.065 1.00 45.73 713 PRO B C 1
ATOM 10919 O O . PRO B 1 713 ? 146.010 169.905 132.740 1.00 48.11 713 PRO B O 1
ATOM 10923 N N . SER B 1 714 ? 145.938 168.312 134.322 1.00 45.96 714 SER B N 1
ATOM 10924 C CA . SER B 1 714 ? 146.122 169.240 135.430 1.00 48.32 714 SER B CA 1
ATOM 10925 C C . SER B 1 714 ? 147.582 169.520 135.768 1.00 50.22 714 SER B C 1
ATOM 10926 O O . SER B 1 714 ? 147.844 170.344 136.649 1.00 52.90 714 SER B O 1
ATOM 10929 N N . ASP B 1 715 ? 148.534 168.865 135.109 1.00 48.61 715 ASP B N 1
ATOM 10930 C CA . ASP B 1 715 ? 149.933 169.077 135.448 1.00 53.23 715 ASP B CA 1
ATOM 10931 C C . ASP B 1 715 ? 150.386 170.474 135.038 1.00 55.13 715 ASP B C 1
ATOM 10932 O O . ASP B 1 715 ? 149.927 171.037 134.041 1.00 55.67 715 ASP B O 1
ATOM 10937 N N . ASN B 1 716 ? 151.294 171.036 135.829 1.00 57.29 716 ASN B N 1
ATOM 10938 C CA . ASN B 1 716 ? 151.816 172.370 135.570 1.00 59.06 716 ASN B CA 1
ATOM 10939 C C . ASN B 1 716 ? 152.892 172.294 134.489 1.00 61.36 716 ASN B C 1
ATOM 10940 O O . ASN B 1 716 ? 153.065 171.273 133.817 1.00 56.84 716 ASN B O 1
ATOM 10945 N N . ASN B 1 717 ? 153.625 173.394 134.303 1.00 65.56 717 ASN B N 1
ATOM 10946 C CA . ASN B 1 717 ? 154.670 173.424 133.285 1.00 61.81 717 ASN B CA 1
ATOM 10947 C C . ASN B 1 717 ? 155.785 172.437 133.602 1.00 63.31 717 ASN B C 1
ATOM 10948 O O . ASN B 1 717 ? 156.280 171.743 132.708 1.00 66.77 717 ASN B O 1
ATOM 10953 N N . MET B 1 718 ? 156.196 172.359 134.870 1.00 59.75 718 MET B N 1
ATOM 10954 C CA . MET B 1 718 ? 157.306 171.484 135.237 1.00 61.23 718 MET B CA 1
ATOM 10955 C C . MET B 1 718 ? 156.941 170.015 135.056 1.00 59.56 718 MET B C 1
ATOM 10956 O O . MET B 1 718 ? 157.717 169.238 134.484 1.00 58.61 718 MET B O 1
ATOM 10961 N N . GLY B 1 719 ? 155.767 169.613 135.544 1.00 57.25 719 GLY B N 1
ATOM 10962 C CA . GLY B 1 719 ? 155.362 168.223 135.408 1.00 57.41 719 GLY B CA 1
ATOM 10963 C C . GLY B 1 719 ? 155.194 167.806 133.961 1.00 56.87 719 GLY B C 1
ATOM 10964 O O . GLY B 1 719 ? 155.653 166.733 133.555 1.00 55.91 719 GLY B O 1
ATOM 10965 N N . ARG B 1 720 ? 154.541 168.651 133.162 1.00 55.47 720 ARG B N 1
ATOM 10966 C CA . ARG B 1 720 ? 154.399 168.361 131.741 1.00 50.62 720 ARG B CA 1
ATOM 10967 C C . ARG B 1 720 ? 155.756 168.309 131.054 1.00 53.05 720 ARG B C 1
ATOM 10968 O O . ARG B 1 720 ? 155.978 167.475 130.172 1.00 53.12 720 ARG B O 1
ATOM 10976 N N . SER B 1 721 ? 156.678 169.193 131.444 1.00 54.64 721 SER B N 1
ATOM 10977 C CA . SER B 1 721 ? 158.009 169.189 130.846 1.00 54.06 721 SER B CA 1
ATOM 10978 C C . SER B 1 721 ? 158.739 167.884 131.137 1.00 52.01 721 SER B C 1
ATOM 10979 O O . SER B 1 721 ? 159.331 167.280 130.237 1.00 53.98 721 SER B O 1
ATOM 10982 N N . ILE B 1 722 ? 158.697 167.426 132.391 1.00 51.00 722 ILE B N 1
ATOM 10983 C CA . ILE B 1 722 ? 159.362 166.169 132.738 1.00 51.35 722 ILE B CA 1
ATOM 10984 C C . ILE B 1 722 ? 158.716 164.998 132.006 1.00 51.47 722 ILE B C 1
ATOM 10985 O O . ILE B 1 722 ? 159.411 164.120 131.471 1.00 52.74 722 ILE B O 1
ATOM 10990 N N . LYS B 1 723 ? 157.380 164.960 131.972 1.00 46.70 723 LYS B N 1
ATOM 10991 C CA . LYS B 1 723 ? 156.695 163.860 131.300 1.00 42.68 723 LYS B CA 1
ATOM 10992 C C . LYS B 1 723 ? 157.007 163.840 129.809 1.00 43.96 723 LYS B C 1
ATOM 10993 O O . LYS B 1 723 ? 157.260 162.775 129.236 1.00 45.08 723 LYS B O 1
ATOM 10999 N N . LEU B 1 724 ? 157.000 165.009 129.165 1.00 44.78 724 LEU B N 1
ATOM 11000 C CA . LEU B 1 724 ? 157.327 165.086 127.746 1.00 40.53 724 LEU B CA 1
ATOM 11001 C C . LEU B 1 724 ? 158.772 164.685 127.491 1.00 41.82 724 LEU B C 1
ATOM 11002 O O . LEU B 1 724 ? 159.064 163.999 126.506 1.00 42.88 724 LEU B O 1
ATOM 11007 N N . THR B 1 725 ? 159.692 165.115 128.359 1.00 43.75 725 THR B N 1
ATOM 11008 C CA . THR B 1 725 ? 161.088 164.720 128.219 1.00 43.14 725 THR B CA 1
ATOM 11009 C C . THR B 1 725 ? 161.224 163.206 128.250 1.00 41.58 725 THR B C 1
ATOM 11010 O O . THR B 1 725 ? 161.862 162.608 127.374 1.00 39.55 725 THR B O 1
ATOM 11014 N N . HIS B 1 726 ? 160.615 162.568 129.252 1.00 44.49 726 HIS B N 1
ATOM 11015 C CA . HIS B 1 726 ? 160.709 161.116 129.366 1.00 44.07 726 HIS B CA 1
ATOM 11016 C C . HIS B 1 726 ? 160.061 160.423 128.174 1.00 38.97 726 HIS B C 1
ATOM 11017 O O . HIS B 1 726 ? 160.610 159.452 127.638 1.00 40.10 726 HIS B O 1
ATOM 11024 N N . TRP B 1 727 ? 158.897 160.911 127.740 1.00 35.41 727 TRP B N 1
ATOM 11025 C CA . TRP B 1 727 ? 158.196 160.287 126.623 1.00 34.01 727 TRP B CA 1
ATOM 11026 C C . TRP B 1 727 ? 159.013 160.377 125.341 1.00 37.17 727 TRP B C 1
ATOM 11027 O O . TRP B 1 727 ? 159.160 159.388 124.614 1.00 38.65 727 TRP B O 1
ATOM 11038 N N . ILE B 1 728 ? 159.570 161.555 125.054 1.00 38.98 728 ILE B N 1
ATOM 11039 C CA . ILE B 1 728 ? 160.350 161.730 123.835 1.00 36.60 728 ILE B CA 1
ATOM 11040 C C . ILE B 1 728 ? 161.630 160.906 123.894 1.00 38.78 728 ILE B C 1
ATOM 11041 O O . ILE B 1 728 ? 162.031 160.290 122.899 1.00 43.70 728 ILE B O 1
ATOM 11046 N N . GLU B 1 729 ? 162.292 160.875 125.055 1.00 37.43 729 GLU B N 1
ATOM 11047 C CA . GLU B 1 729 ? 163.510 160.081 125.178 1.00 37.67 729 GLU B CA 1
ATOM 11048 C C . GLU B 1 729 ? 163.227 158.601 124.964 1.00 37.21 729 GLU B C 1
ATOM 11049 O O . GLU B 1 729 ? 163.959 157.921 124.235 1.00 38.10 729 GLU B O 1
ATOM 11055 N N . LEU B 1 730 ? 162.158 158.086 125.579 1.00 39.10 730 LEU B N 1
ATOM 11056 C CA . LEU B 1 730 ? 161.817 156.678 125.408 1.00 40.13 730 LEU B CA 1
ATOM 11057 C C . LEU B 1 730 ? 161.435 156.371 123.966 1.00 39.46 730 LEU B C 1
ATOM 11058 O O . LEU B 1 730 ? 161.827 155.329 123.425 1.00 37.31 730 LEU B O 1
ATOM 11063 N N . SER B 1 731 ? 160.673 157.262 123.326 1.00 38.46 731 SER B N 1
ATOM 11064 C CA . SER B 1 731 ? 160.289 157.039 121.937 1.00 36.63 731 SER B CA 1
ATOM 11065 C C . SER B 1 731 ? 161.507 157.015 121.023 1.00 38.31 731 SER B C 1
ATOM 11066 O O . SER B 1 731 ? 161.631 156.132 120.168 1.00 42.90 731 SER B O 1
ATOM 11069 N N . GLU B 1 732 ? 162.430 157.963 121.202 1.00 38.75 732 GLU B N 1
ATOM 11070 C CA . GLU B 1 732 ? 163.619 157.998 120.358 1.00 39.89 732 GLU B CA 1
ATOM 11071 C C . GLU B 1 732 ? 164.545 156.822 120.638 1.00 42.55 732 GLU B C 1
ATOM 11072 O O . GLU B 1 732 ? 165.243 156.357 119.730 1.00 43.38 732 GLU B O 1
ATOM 11078 N N . LYS B 1 733 ? 164.573 156.332 121.880 1.00 40.76 733 LYS B N 1
ATOM 11079 C CA . LYS B 1 733 ? 165.434 155.200 122.200 1.00 39.16 733 LYS B CA 1
ATOM 11080 C C . LYS B 1 733 ? 164.874 153.895 121.647 1.00 42.41 733 LYS B C 1
ATOM 11081 O O . LYS B 1 733 ? 165.624 153.075 121.105 1.00 45.85 733 LYS B O 1
ATOM 11087 N N . TYR B 1 734 ? 163.561 153.685 121.762 1.00 41.54 734 TYR B N 1
ATOM 11088 C CA . TYR B 1 734 ? 162.964 152.393 121.440 1.00 38.11 734 TYR B CA 1
ATOM 11089 C C . TYR B 1 734 ? 162.327 152.366 120.054 1.00 37.56 734 TYR B C 1
ATOM 11090 O O . TYR B 1 734 ? 162.670 151.511 119.234 1.00 41.12 734 TYR B O 1
ATOM 11099 N N . LEU B 1 735 ? 161.394 153.280 119.778 1.00 37.97 735 LEU B N 1
ATOM 11100 C CA . LEU B 1 735 ? 160.744 153.303 118.474 1.00 37.94 735 LEU B CA 1
ATOM 11101 C C . LEU B 1 735 ? 161.608 153.948 117.400 1.00 39.69 735 LEU B C 1
ATOM 11102 O O . LEU B 1 735 ? 161.321 153.778 116.211 1.00 43.50 735 LEU B O 1
ATOM 11107 N N . GLY B 1 736 ? 162.648 154.682 117.785 1.00 40.66 736 GLY B N 1
ATOM 11108 C CA . GLY B 1 736 ? 163.582 155.237 116.827 1.00 41.73 736 GLY B CA 1
ATOM 11109 C C . GLY B 1 736 ? 163.125 156.485 116.109 1.00 45.08 736 GLY B C 1
ATOM 11110 O O . GLY B 1 736 ? 163.823 156.942 115.197 1.00 44.47 736 GLY B O 1
ATOM 11111 N N . VAL B 1 737 ? 161.984 157.057 116.484 1.00 44.50 737 VAL B N 1
ATOM 11112 C CA . VAL B 1 737 ? 161.481 158.266 115.837 1.00 44.42 737 VAL B CA 1
ATOM 11113 C C . VAL B 1 737 ? 160.776 159.118 116.885 1.00 46.88 737 VAL B C 1
ATOM 11114 O O . VAL B 1 737 ? 160.116 158.592 117.786 1.00 50.16 737 VAL B O 1
ATOM 11118 N N . LEU B 1 738 ? 160.940 160.430 116.778 1.00 44.85 738 LEU B N 1
ATOM 11119 C CA . LEU B 1 738 ? 160.277 161.346 117.693 1.00 44.21 738 LEU B CA 1
ATOM 11120 C C . LEU B 1 738 ? 158.766 161.278 117.474 1.00 49.83 738 LEU B C 1
ATOM 11121 O O . LEU B 1 738 ? 158.318 161.144 116.327 1.00 52.80 738 LEU B O 1
ATOM 11126 N N . PRO B 1 739 ? 157.952 161.357 118.539 1.00 49.39 739 PRO B N 1
ATOM 11127 C CA . PRO B 1 739 ? 156.508 161.102 118.404 1.00 47.05 739 PRO B CA 1
ATOM 11128 C C . PRO B 1 739 ? 155.790 162.052 117.458 1.00 54.11 739 PRO B C 1
ATOM 11129 O O . PRO B 1 739 ? 156.189 163.208 117.296 1.00 56.46 739 PRO B O 1
ATOM 11133 N N . GLU B 1 740 ? 154.714 161.571 116.837 1.00 57.89 740 GLU B N 1
ATOM 11134 C CA . GLU B 1 740 ? 153.999 162.312 115.807 1.00 55.72 740 GLU B CA 1
ATOM 11135 C C . GLU B 1 740 ? 152.863 163.167 116.353 1.00 54.73 740 GLU B C 1
ATOM 11136 O O . GLU B 1 740 ? 152.143 163.785 115.565 1.00 59.06 740 GLU B O 1
ATOM 11142 N N . ASP B 1 741 ? 152.676 163.215 117.675 1.00 51.14 741 ASP B N 1
ATOM 11143 C CA . ASP B 1 741 ? 151.628 164.054 118.243 1.00 53.85 741 ASP B CA 1
ATOM 11144 C C . ASP B 1 741 ? 152.080 164.807 119.489 1.00 52.30 741 ASP B C 1
ATOM 11145 O O . ASP B 1 741 ? 151.228 165.355 120.202 1.00 52.44 741 ASP B O 1
ATOM 11150 N N . TRP B 1 742 ? 153.387 164.867 119.763 1.00 49.64 742 TRP B N 1
ATOM 11151 C CA . TRP B 1 742 ? 153.878 165.578 120.940 1.00 50.55 742 TRP B CA 1
ATOM 11152 C C . TRP B 1 742 ? 153.432 167.034 120.944 1.00 53.29 742 TRP B C 1
ATOM 11153 O O . TRP B 1 742 ? 153.169 167.600 122.012 1.00 54.11 742 TRP B O 1
ATOM 11164 N N . TRP B 1 743 ? 153.317 167.645 119.764 1.00 55.16 743 TRP B N 1
ATOM 11165 C CA . TRP B 1 743 ? 152.925 169.044 119.665 1.00 56.75 743 TRP B CA 1
ATOM 11166 C C . TRP B 1 743 ? 151.508 169.289 120.156 1.00 56.62 743 TRP B C 1
ATOM 11167 O O . TRP B 1 743 ? 151.135 170.449 120.362 1.00 59.26 743 TRP B O 1
ATOM 11178 N N . LYS B 1 744 ? 150.711 168.235 120.342 1.00 55.85 744 LYS B N 1
ATOM 11179 C CA . LYS B 1 744 ? 149.397 168.415 120.945 1.00 53.12 744 LYS B CA 1
ATOM 11180 C C . LYS B 1 744 ? 149.500 168.675 122.442 1.00 52.18 744 LYS B C 1
ATOM 11181 O O . LYS B 1 744 ? 148.664 169.394 123.002 1.00 51.91 744 LYS B O 1
ATOM 11187 N N . PHE B 1 745 ? 150.504 168.107 123.105 1.00 53.30 745 PHE B N 1
ATOM 11188 C CA . PHE B 1 745 ? 150.680 168.297 124.546 1.00 50.80 745 PHE B CA 1
ATOM 11189 C C . PHE B 1 745 ? 151.615 169.462 124.855 1.00 53.68 745 PHE B C 1
ATOM 11190 O O . PHE B 1 745 ? 152.552 169.334 125.640 1.00 54.30 745 PHE B O 1
ATOM 11198 N N . VAL B 1 746 ? 151.393 170.607 124.211 1.00 55.43 746 VAL B N 1
ATOM 11199 C CA . VAL B 1 746 ? 152.220 171.807 124.540 1.00 61.08 746 VAL B CA 1
ATOM 11200 C C . VAL B 1 746 ? 151.288 173.016 124.619 1.00 70.78 746 VAL B C 1
ATOM 11201 O O . VAL B 1 746 ? 150.486 173.198 123.684 1.00 73.21 746 VAL B O 1
ATOM 11205 N N . ARG B 1 747 ? 151.391 173.803 125.693 1.00 71.08 747 ARG B N 1
ATOM 11206 C CA . ARG B 1 747 ? 150.465 174.943 125.889 1.00 71.33 747 ARG B CA 1
ATOM 11207 C C . ARG B 1 747 ? 151.275 176.207 126.163 1.00 78.47 747 ARG B C 1
ATOM 11208 O O . ARG B 1 747 ? 150.706 177.304 126.039 1.00 86.45 747 ARG B O 1
ATOM 11216 N N . HIS B 1 748 ? 152.554 176.058 126.514 1.00 75.99 748 HIS B N 1
ATOM 11217 C CA . HIS B 1 748 ? 153.381 177.233 126.897 1.00 75.43 748 HIS B CA 1
ATOM 11218 C C . HIS B 1 748 ? 154.857 176.936 126.608 1.00 77.10 748 HIS B C 1
ATOM 11219 O O . HIS B 1 748 ? 155.176 175.783 126.284 1.00 74.09 748 HIS B O 1
ATOM 11226 N N . GLU B 1 749 ? 155.721 177.944 126.717 1.00 81.66 749 GLU B N 1
ATOM 11227 C CA . GLU B 1 749 ? 157.137 177.771 126.415 1.00 80.25 749 GLU B CA 1
ATOM 11228 C C . GLU B 1 749 ? 157.899 177.057 127.524 1.00 77.51 749 GLU B C 1
ATOM 11229 O O . GLU B 1 749 ? 159.033 176.625 127.297 1.00 80.62 749 GLU B O 1
ATOM 11235 N N . ALA B 1 750 ? 157.311 176.927 128.710 1.00 77.23 750 ALA B N 1
ATOM 11236 C CA . ALA B 1 750 ? 157.912 176.185 129.808 1.00 74.41 750 ALA B CA 1
ATOM 11237 C C . ALA B 1 750 ? 157.457 174.733 129.851 1.00 71.65 750 ALA B C 1
ATOM 11238 O O . ALA B 1 750 ? 157.811 174.012 130.790 1.00 73.24 750 ALA B O 1
ATOM 11240 N N . ASP B 1 751 ? 156.681 174.290 128.863 1.00 67.75 751 ASP B N 1
ATOM 11241 C CA . ASP B 1 751 ? 156.173 172.926 128.830 1.00 64.30 751 ASP B CA 1
ATOM 11242 C C . ASP B 1 751 ? 157.151 171.939 128.209 1.00 67.26 751 ASP B C 1
ATOM 11243 O O . ASP B 1 751 ? 156.854 170.740 128.171 1.00 67.64 751 ASP B O 1
ATOM 11248 N N . LEU B 1 752 ? 158.298 172.402 127.729 1.00 69.91 752 LEU B N 1
ATOM 11249 C CA . LEU B 1 752 ? 159.244 171.581 126.992 1.00 67.33 752 LEU B CA 1
ATOM 11250 C C . LEU B 1 752 ? 160.516 171.348 127.796 1.00 68.29 752 LEU B C 1
ATOM 11251 O O . LEU B 1 752 ? 160.841 172.122 128.703 1.00 71.45 752 LEU B O 1
ATOM 11256 N N . PRO B 1 753 ? 161.253 170.276 127.503 1.00 69.08 753 PRO B N 1
ATOM 11257 C CA . PRO B 1 753 ? 162.544 170.066 128.171 1.00 72.25 753 PRO B CA 1
ATOM 11258 C C . PRO B 1 753 ? 163.498 171.222 127.911 1.00 76.44 753 PRO B C 1
ATOM 11259 O O . PRO B 1 753 ? 163.547 171.781 126.813 1.00 74.59 753 PRO B O 1
ATOM 11263 N N . LEU B 1 754 ? 164.265 171.576 128.945 1.00 78.42 754 LEU B N 1
ATOM 11264 C CA . LEU B 1 754 ? 165.169 172.717 128.844 1.00 78.16 754 LEU B CA 1
ATOM 11265 C C . LEU B 1 754 ? 166.353 172.427 127.930 1.00 78.14 754 LEU B C 1
ATOM 11266 O O . LEU B 1 754 ? 166.837 173.334 127.243 1.00 77.36 754 LEU B O 1
ATOM 11271 N N . SER B 1 755 ? 166.832 171.183 127.907 1.00 79.36 755 SER B N 1
ATOM 11272 C CA . SER B 1 755 ? 167.976 170.827 127.077 1.00 83.76 755 SER B CA 1
ATOM 11273 C C . SER B 1 755 ? 167.648 170.806 125.591 1.00 86.10 755 SER B C 1
ATOM 11274 O O . SER B 1 755 ? 168.572 170.785 124.771 1.00 84.41 755 SER B O 1
ATOM 11277 N N . ARG B 1 756 ? 166.364 170.808 125.224 1.00 81.88 756 ARG B N 1
ATOM 11278 C CA . ARG B 1 756 ? 165.957 170.745 123.826 1.00 77.92 756 ARG B CA 1
ATOM 11279 C C . ARG B 1 756 ? 164.927 171.822 123.496 1.00 78.71 756 ARG B C 1
ATOM 11280 O O . ARG B 1 756 ? 164.261 171.742 122.460 1.00 80.01 756 ARG B O 1
ATOM 11288 N N . ARG B 1 757 ? 164.793 172.840 124.351 1.00 79.31 757 ARG B N 1
ATOM 11289 C CA . ARG B 1 757 ? 163.745 173.838 124.158 1.00 79.33 757 ARG B CA 1
ATOM 11290 C C . ARG B 1 757 ? 163.915 174.604 122.851 1.00 79.10 757 ARG B C 1
ATOM 11291 O O . ARG B 1 757 ? 162.932 174.822 122.135 1.00 81.47 757 ARG B O 1
ATOM 11299 N N . GLU B 1 758 ? 165.141 175.012 122.518 1.00 80.11 758 GLU B N 1
ATOM 11300 C CA . GLU B 1 758 ? 165.374 175.717 121.261 1.00 86.05 758 GLU B CA 1
ATOM 11301 C C . GLU B 1 758 ? 165.080 174.828 120.057 1.00 86.05 758 GLU B C 1
ATOM 11302 O O . GLU B 1 758 ? 164.462 175.276 119.080 1.00 86.26 758 GLU B O 1
ATOM 11308 N N . GLU B 1 759 ? 165.510 173.566 120.115 1.00 84.07 759 GLU B N 1
ATOM 11309 C CA . GLU B 1 759 ? 165.255 172.641 119.016 1.00 80.93 759 GLU B CA 1
ATOM 11310 C C . GLU B 1 759 ? 163.763 172.403 118.832 1.00 80.63 759 GLU B C 1
ATOM 11311 O O . GLU B 1 759 ? 163.272 172.335 117.699 1.00 82.66 759 GLU B O 1
ATOM 11317 N N . LEU B 1 760 ? 163.022 172.270 119.934 1.00 80.05 760 LEU B N 1
ATOM 11318 C CA . LEU B 1 760 ? 161.583 172.064 119.817 1.00 75.92 760 LEU B CA 1
ATOM 11319 C C . LEU B 1 760 ? 160.865 173.326 119.354 1.00 80.15 760 LEU B C 1
ATOM 11320 O O . LEU B 1 760 ? 159.863 173.230 118.641 1.00 82.88 760 LEU B O 1
ATOM 11325 N N . LEU B 1 761 ? 161.356 174.510 119.730 1.00 82.00 761 LEU B N 1
ATOM 11326 C CA . LEU B 1 761 ? 160.818 175.737 119.147 1.00 82.34 761 LEU B CA 1
ATOM 11327 C C . LEU B 1 761 ? 161.010 175.755 117.637 1.00 84.19 761 LEU B C 1
ATOM 11328 O O . LEU B 1 761 ? 160.080 176.082 116.888 1.00 85.05 761 LEU B O 1
ATOM 11333 N N . LYS B 1 762 ? 162.207 175.391 117.170 1.00 84.70 762 LYS B N 1
ATOM 11334 C CA . LYS B 1 762 ? 162.439 175.318 115.731 1.00 85.94 762 LYS B CA 1
ATOM 11335 C C . LYS B 1 762 ? 161.498 174.317 115.072 1.00 83.87 762 LYS B C 1
ATOM 11336 O O . LYS B 1 762 ? 160.881 174.616 114.042 1.00 85.27 762 LYS B O 1
ATOM 11342 N N . LYS B 1 763 ? 161.357 173.131 115.671 1.00 83.45 763 LYS B N 1
ATOM 11343 C CA . LYS B 1 763 ? 160.499 172.101 115.093 1.00 83.89 763 LYS B CA 1
ATOM 11344 C C . LYS B 1 763 ? 159.048 172.560 115.035 1.00 86.87 763 LYS B C 1
ATOM 11345 O O . LYS B 1 763 ? 158.340 172.288 114.059 1.00 91.51 763 LYS B O 1
ATOM 11351 N N . LEU B 1 764 ? 158.582 173.252 116.075 1.00 82.62 764 LEU B N 1
ATOM 11352 C CA . LEU B 1 764 ? 157.226 173.787 116.055 1.00 81.03 764 LEU B CA 1
ATOM 11353 C C . LEU B 1 764 ? 157.071 174.851 114.975 1.00 86.58 764 LEU B C 1
ATOM 11354 O O . LEU B 1 764 ? 156.016 174.949 114.339 1.00 87.10 764 LEU B O 1
ATOM 11359 N N . GLU B 1 765 ? 158.113 175.658 114.753 1.00 90.68 765 GLU B N 1
ATOM 11360 C CA . GLU B 1 765 ? 157.987 176.771 113.816 1.00 92.46 765 GLU B CA 1
ATOM 11361 C C . GLU B 1 765 ? 158.027 176.325 112.354 1.00 93.83 765 GLU B C 1
ATOM 11362 O O . GLU B 1 765 ? 157.236 176.814 111.540 1.00 94.23 765 GLU B O 1
ATOM 11368 N N . THR B 1 766 ? 158.928 175.406 111.990 1.00 93.33 766 THR B N 1
ATOM 11369 C CA . THR B 1 766 ? 159.062 175.065 110.572 1.00 96.29 766 THR B CA 1
ATOM 11370 C C . THR B 1 766 ? 157.933 174.179 110.052 1.00 97.71 766 THR B C 1
ATOM 11371 O O . THR B 1 766 ? 157.575 174.284 108.873 1.00 101.56 766 THR B O 1
ATOM 11375 N N . GLU B 1 767 ? 157.361 173.313 110.885 1.00 95.62 767 GLU B N 1
ATOM 11376 C CA . GLU B 1 767 ? 156.291 172.424 110.444 1.00 94.94 767 GLU B CA 1
ATOM 11377 C C . GLU B 1 767 ? 154.899 172.965 110.732 1.00 94.65 767 GLU B C 1
ATOM 11378 O O . GLU B 1 767 ? 154.078 173.072 109.816 1.00 97.93 767 GLU B O 1
ATOM 11384 N N . HIS B 1 768 ? 154.599 173.304 111.982 1.00 91.50 768 HIS B N 1
ATOM 11385 C CA . HIS B 1 768 ? 153.256 173.730 112.352 1.00 90.21 768 HIS B CA 1
ATOM 11386 C C . HIS B 1 768 ? 153.038 175.231 112.208 1.00 93.42 768 HIS B C 1
ATOM 11387 O O . HIS B 1 768 ? 151.913 175.699 112.414 1.00 93.97 768 HIS B O 1
ATOM 11394 N N . GLY B 1 769 ? 154.074 175.989 111.858 1.00 94.29 769 GLY B N 1
ATOM 11395 C CA . GLY B 1 769 ? 153.913 177.405 111.561 1.00 94.51 769 GLY B CA 1
ATOM 11396 C C . GLY B 1 769 ? 153.384 178.236 112.709 1.00 96.96 769 GLY B C 1
ATOM 11397 O O . GLY B 1 769 ? 152.495 179.073 112.507 1.00 94.91 769 GLY B O 1
ATOM 11398 N N . TRP B 1 770 ? 153.905 178.022 113.912 1.00 97.64 770 TRP B N 1
ATOM 11399 C CA . TRP B 1 770 ? 153.467 178.794 115.062 1.00 95.69 770 TRP B CA 1
ATOM 11400 C C . TRP B 1 770 ? 154.260 180.093 115.167 1.00 99.85 770 TRP B C 1
ATOM 11401 O O . TRP B 1 770 ? 155.322 180.257 114.560 1.00 101.16 770 TRP B O 1
ATOM 11412 N N . GLU B 1 771 ? 153.727 181.026 115.952 1.00 100.24 771 GLU B N 1
ATOM 11413 C CA . GLU B 1 771 ? 154.382 182.304 116.211 1.00 101.64 771 GLU B CA 1
ATOM 11414 C C . GLU B 1 771 ? 155.098 182.207 117.552 1.00 102.63 771 GLU B C 1
ATOM 11415 O O . GLU B 1 771 ? 154.449 182.117 118.599 1.00 103.35 771 GLU B O 1
ATOM 11421 N N . ILE B 1 772 ? 156.431 182.228 117.513 1.00 102.99 772 ILE B N 1
ATOM 11422 C CA . ILE B 1 772 ? 157.273 182.161 118.702 1.00 105.41 772 ILE B CA 1
ATOM 11423 C C . ILE B 1 772 ? 158.303 183.278 118.622 1.00 109.51 772 ILE B C 1
ATOM 11424 O O . ILE B 1 772 ? 159.005 183.408 117.613 1.00 110.48 772 ILE B O 1
ATOM 11429 N N . ASP B 1 773 ? 158.398 184.079 119.682 1.00 109.85 773 ASP B N 1
ATOM 11430 C CA . ASP B 1 773 ? 159.351 185.183 119.728 1.00 112.64 773 ASP B CA 1
ATOM 11431 C C . ASP B 1 773 ? 160.747 184.646 120.020 1.00 110.52 773 ASP B C 1
ATOM 11432 O O . ASP B 1 773 ? 160.966 183.995 121.047 1.00 109.36 773 ASP B O 1
ATOM 11437 N N . TRP B 1 774 ? 161.691 184.917 119.115 1.00 109.41 774 TRP B N 1
ATOM 11438 C CA . TRP B 1 774 ? 163.039 184.381 119.265 1.00 110.34 774 TRP B CA 1
ATOM 11439 C C . TRP B 1 774 ? 163.907 185.229 120.185 1.00 113.14 774 TRP B C 1
ATOM 11440 O O . TRP B 1 774 ? 164.848 184.704 120.792 1.00 114.44 774 TRP B O 1
ATOM 11451 N N . LYS B 1 775 ? 163.626 186.529 120.294 1.00 114.91 775 LYS B N 1
ATOM 11452 C CA . LYS B 1 775 ? 164.373 187.372 121.221 1.00 117.97 775 LYS B CA 1
ATOM 11453 C C . LYS B 1 775 ? 164.172 186.905 122.658 1.00 117.34 775 LYS B C 1
ATOM 11454 O O . LYS B 1 775 ? 165.123 186.496 123.335 1.00 118.50 775 LYS B O 1
ATOM 11460 N N . LYS B 1 776 ? 162.934 186.957 123.138 1.00 113.91 776 LYS B N 1
ATOM 11461 C CA . LYS B 1 776 ? 162.547 186.385 124.422 1.00 109.69 776 LYS B CA 1
ATOM 11462 C C . LYS B 1 776 ? 161.714 185.146 124.120 1.00 109.83 776 LYS B C 1
ATOM 11463 O O . LYS B 1 776 ? 160.610 185.255 123.575 1.00 109.71 776 LYS B O 1
ATOM 11469 N N . LYS B 1 777 ? 162.251 183.972 124.453 1.00 111.29 777 LYS B N 1
ATOM 11470 C CA . LYS B 1 777 ? 161.604 182.713 124.104 1.00 108.95 777 LYS B CA 1
ATOM 11471 C C . LYS B 1 777 ? 160.207 182.632 124.704 1.00 106.29 777 LYS B C 1
ATOM 11472 O O . LYS B 1 777 ? 160.046 182.525 125.924 1.00 106.00 777 LYS B O 1
ATOM 11478 N N . LYS B 1 778 ? 159.197 182.684 123.842 1.00 102.33 778 LYS B N 1
ATOM 11479 C CA . LYS B 1 778 ? 157.794 182.713 124.229 1.00 99.29 778 LYS B CA 1
ATOM 11480 C C . LYS B 1 778 ? 156.962 182.442 122.988 1.00 99.98 778 LYS B C 1
ATOM 11481 O O . LYS B 1 778 ? 157.324 182.862 121.885 1.00 99.97 778 LYS B O 1
ATOM 11487 N N . ILE B 1 779 ? 155.848 181.745 123.176 1.00 100.20 779 ILE B N 1
ATOM 11488 C CA . ILE B 1 779 ? 154.973 181.377 122.070 1.00 100.46 779 ILE B CA 1
ATOM 11489 C C . ILE B 1 779 ? 153.919 182.467 121.916 1.00 99.73 779 ILE B C 1
ATOM 11490 O O . ILE B 1 779 ? 153.056 182.636 122.780 1.00 99.52 779 ILE B O 1
ATOM 11495 N N . ILE B 1 780 ? 153.994 183.211 120.812 1.00 98.83 780 ILE B N 1
ATOM 11496 C CA . ILE B 1 780 ? 152.999 184.243 120.547 1.00 99.28 780 ILE B CA 1
ATOM 11497 C C . ILE B 1 780 ? 151.656 183.613 120.206 1.00 100.13 780 ILE B C 1
ATOM 11498 O O . ILE B 1 780 ? 150.605 184.058 120.684 1.00 101.61 780 ILE B O 1
ATOM 11503 N N . SER B 1 781 ? 151.666 182.569 119.380 1.00 102.29 781 SER B N 1
ATOM 11504 C CA . SER B 1 781 ? 150.430 181.925 118.952 1.00 98.79 781 SER B CA 1
ATOM 11505 C C . SER B 1 781 ? 150.747 180.544 118.399 1.00 95.24 781 SER B C 1
ATOM 11506 O O . SER B 1 781 ? 151.894 180.237 118.067 1.00 97.21 781 SER B O 1
ATOM 11509 N N . GLY B 1 782 ? 149.705 179.719 118.295 1.00 93.65 782 GLY B N 1
ATOM 11510 C CA . GLY B 1 782 ? 149.842 178.390 117.744 1.00 91.97 782 GLY B CA 1
ATOM 11511 C C . GLY B 1 782 ? 149.222 177.250 118.539 1.00 90.57 782 GLY B C 1
ATOM 11512 O O . GLY B 1 782 ? 148.623 176.341 117.955 1.00 90.35 782 GLY B O 1
ATOM 11513 N N . PRO B 1 783 ? 149.340 177.256 119.869 1.00 88.17 783 PRO B N 1
ATOM 11514 C CA . PRO B 1 783 ? 148.730 176.181 120.662 1.00 83.02 783 PRO B CA 1
ATOM 11515 C C . PRO B 1 783 ? 147.211 176.196 120.575 1.00 83.36 783 PRO B C 1
ATOM 11516 O O . PRO B 1 783 ? 146.586 177.127 120.062 1.00 84.11 783 PRO B O 1
ATOM 11520 N N . LYS B 1 784 ? 146.617 175.124 121.097 1.00 83.75 784 LYS B N 1
ATOM 11521 C CA . LYS B 1 784 ? 145.174 174.927 121.078 1.00 79.84 784 LYS B CA 1
ATOM 11522 C C . LYS B 1 784 ? 144.522 175.074 122.443 1.00 74.54 784 LYS B C 1
ATOM 11523 O O . LYS B 1 784 ? 143.346 175.435 122.516 1.00 71.75 784 LYS B O 1
ATOM 11529 N N . ILE B 1 785 ? 145.253 174.805 123.522 1.00 77.14 785 ILE B N 1
ATOM 11530 C CA . ILE B 1 785 ? 144.762 174.979 124.883 1.00 79.87 785 ILE B CA 1
ATOM 11531 C C . ILE B 1 785 ? 145.654 175.998 125.580 1.00 81.10 785 ILE B C 1
ATOM 11532 O O . ILE B 1 785 ? 146.882 175.860 125.578 1.00 80.20 785 ILE B O 1
ATOM 11537 N N . LYS B 1 786 ? 145.036 177.023 126.162 1.00 79.21 786 LYS B N 1
ATOM 11538 C CA . LYS B 1 786 ? 145.771 178.083 126.837 1.00 81.32 786 LYS B CA 1
ATOM 11539 C C . LYS B 1 786 ? 146.001 177.721 128.298 1.00 81.06 786 LYS B C 1
ATOM 11540 O O . LYS B 1 786 ? 145.112 177.188 128.968 1.00 79.08 786 LYS B O 1
ATOM 11546 N N . PHE B 1 787 ? 147.202 178.021 128.784 1.00 78.13 787 PHE B N 1
ATOM 11547 C CA . PHE B 1 787 ? 147.601 177.627 130.126 1.00 76.52 787 PHE B CA 1
ATOM 11548 C C . PHE B 1 787 ? 146.821 178.393 131.189 1.00 82.33 787 PHE B C 1
ATOM 11549 O O . PHE B 1 787 ? 146.482 179.568 131.024 1.00 84.77 787 PHE B O 1
ATOM 11557 N N . ASP B 1 788 ? 146.538 177.704 132.293 1.00 81.74 788 ASP B N 1
ATOM 11558 C CA . ASP B 1 788 ? 145.917 178.318 133.464 1.00 79.36 788 ASP B CA 1
ATOM 11559 C C . ASP B 1 788 ? 146.207 177.425 134.658 1.00 83.75 788 ASP B C 1
ATOM 11560 O O . ASP B 1 788 ? 145.761 176.273 134.687 1.00 89.32 788 ASP B O 1
ATOM 11565 N N . VAL B 1 789 ? 146.954 177.946 135.632 1.00 83.08 789 VAL B N 1
ATOM 11566 C CA . VAL B 1 789 ? 147.323 177.142 136.793 1.00 86.98 789 VAL B CA 1
ATOM 11567 C C . VAL B 1 789 ? 146.100 176.846 137.654 1.00 85.98 789 VAL B C 1
ATOM 11568 O O . VAL B 1 789 ? 145.948 175.737 138.181 1.00 83.50 789 VAL B O 1
ATOM 11572 N N . SER B 1 790 ? 145.203 177.819 137.797 1.00 85.30 790 SER B N 1
ATOM 11573 C CA . SER B 1 790 ? 144.034 177.670 138.655 1.00 86.11 790 SER B CA 1
ATOM 11574 C C . SER B 1 790 ? 142.885 176.928 137.983 1.00 85.99 790 SER B C 1
ATOM 11575 O O . SER B 1 790 ? 141.871 176.673 138.641 1.00 84.67 790 SER B O 1
ATOM 11578 N N . SER B 1 791 ? 143.011 176.584 136.703 1.00 86.26 791 SER B N 1
ATOM 11579 C CA . SER B 1 791 ? 141.942 175.871 136.014 1.00 82.80 791 SER B CA 1
ATOM 11580 C C . SER B 1 791 ? 141.741 174.488 136.622 1.00 80.56 791 SER B C 1
ATOM 11581 O O . SER B 1 791 ? 142.703 173.777 136.925 1.00 79.76 791 SER B O 1
ATOM 11584 N N . GLN B 1 792 ? 140.480 174.111 136.800 1.00 76.67 792 GLN B N 1
ATOM 11585 C CA . GLN B 1 792 ? 140.120 172.826 137.399 1.00 69.26 792 GLN B CA 1
ATOM 11586 C C . GLN B 1 792 ? 139.252 172.029 136.436 1.00 66.78 792 GLN B C 1
ATOM 11587 O O . GLN B 1 792 ? 138.100 172.425 136.175 1.00 70.25 792 GLN B O 1
ATOM 11593 N N . PRO B 1 793 ? 139.742 170.918 135.883 1.00 61.28 793 PRO B N 1
ATOM 11594 C CA . PRO B 1 793 ? 138.925 170.138 134.944 1.00 58.17 793 PRO B CA 1
ATOM 11595 C C . PRO B 1 793 ? 138.063 169.091 135.632 1.00 59.17 793 PRO B C 1
ATOM 11596 O O . PRO B 1 793 ? 138.542 168.361 136.506 1.00 62.26 793 PRO B O 1
ATOM 11600 N N . THR B 1 794 ? 136.790 169.011 135.249 1.00 57.35 794 THR B N 1
ATOM 11601 C CA . THR B 1 794 ? 135.877 168.007 135.776 1.00 60.54 794 THR B CA 1
ATOM 11602 C C . THR B 1 794 ? 135.076 167.404 134.632 1.00 63.64 794 THR B C 1
ATOM 11603 O O . THR B 1 794 ? 134.747 168.082 133.656 1.00 69.36 794 THR B O 1
ATOM 11607 N N . ASN B 1 795 ? 134.768 166.116 134.756 1.00 59.10 795 ASN B N 1
ATOM 11608 C CA . ASN B 1 795 ? 133.939 165.424 133.779 1.00 62.42 795 ASN B CA 1
ATOM 11609 C C . ASN B 1 795 ? 132.483 165.326 134.210 1.00 66.51 795 ASN B C 1
ATOM 11610 O O . ASN B 1 795 ? 131.682 164.707 133.502 1.00 65.97 795 ASN B O 1
ATOM 11615 N N . LEU B 1 796 ? 132.122 165.919 135.346 1.00 64.56 796 LEU B N 1
ATOM 11616 C CA . LEU B 1 796 ? 130.763 165.879 135.866 1.00 64.94 796 LEU B CA 1
ATOM 11617 C C . LEU B 1 796 ? 130.181 167.285 135.863 1.00 66.06 796 LEU B C 1
ATOM 11618 O O . LEU B 1 796 ? 130.778 168.209 136.424 1.00 70.27 796 LEU B O 1
ATOM 11623 N N . LYS B 1 797 ? 129.015 167.441 135.231 1.00 65.90 797 LYS B N 1
ATOM 11624 C CA . LYS B 1 797 ? 128.352 168.739 135.196 1.00 69.14 797 LYS B CA 1
ATOM 11625 C C . LYS B 1 797 ? 127.738 169.111 136.540 1.00 67.31 797 LYS B C 1
ATOM 11626 O O . LYS B 1 797 ? 127.514 170.298 136.799 1.00 65.13 797 LYS B O 1
ATOM 11632 N N . ARG B 1 798 ? 127.479 168.131 137.403 1.00 65.54 798 ARG B N 1
ATOM 11633 C CA . ARG B 1 798 ? 126.842 168.368 138.692 1.00 64.52 798 ARG B CA 1
ATOM 11634 C C . ARG B 1 798 ? 127.811 168.860 139.758 1.00 63.69 798 ARG B C 1
ATOM 11635 O O . ARG B 1 798 ? 127.369 169.200 140.861 1.00 64.68 798 ARG B O 1
ATOM 11643 N N . LEU B 1 799 ? 129.110 168.904 139.466 1.00 64.21 799 LEU B N 1
ATOM 11644 C CA . LEU B 1 799 ? 130.111 169.310 140.440 1.00 67.21 799 LEU B CA 1
ATOM 11645 C C . LEU B 1 799 ? 130.687 170.693 140.176 1.00 69.78 799 LEU B C 1
ATOM 11646 O O . LEU B 1 799 ? 131.392 171.226 141.041 1.00 69.68 799 LEU B O 1
ATOM 11651 N N . CYS B 1 800 ? 130.406 171.285 139.021 1.00 70.99 800 CYS B N 1
ATOM 11652 C CA . CYS B 1 800 ? 130.935 172.599 138.674 1.00 69.18 800 CYS B CA 1
ATOM 11653 C C . CYS B 1 800 ? 130.406 173.681 139.609 1.00 72.40 800 CYS B C 1
ATOM 11654 O O . CYS B 1 800 ? 129.268 174.129 139.473 1.00 71.85 800 CYS B O 1
ATOM 11657 N N . VAL C 2 2 ? 124.939 112.213 91.783 1.00 63.51 2 VAL C N 1
ATOM 11658 C CA . VAL C 2 2 ? 124.785 111.427 93.000 1.00 64.78 2 VAL C CA 1
ATOM 11659 C C . VAL C 2 2 ? 125.997 111.621 93.905 1.00 63.49 2 VAL C C 1
ATOM 11660 O O . VAL C 2 2 ? 126.047 111.085 95.013 1.00 62.36 2 VAL C O 1
ATOM 11664 N N . ASP C 2 3 ? 126.970 112.398 93.426 1.00 61.43 3 ASP C N 1
ATOM 11665 C CA . ASP C 2 3 ? 128.193 112.667 94.174 1.00 60.88 3 ASP C CA 1
ATOM 11666 C C . ASP C 2 3 ? 127.879 113.239 95.551 1.00 60.25 3 ASP C C 1
ATOM 11667 O O . ASP C 2 3 ? 127.342 114.346 95.664 1.00 61.01 3 ASP C O 1
ATOM 11672 N N . THR C 2 4 ? 128.218 112.492 96.603 1.00 53.00 4 THR C N 1
ATOM 11673 C CA . THR C 2 4 ? 127.851 112.895 97.955 1.00 48.05 4 THR C CA 1
ATOM 11674 C C . THR C 2 4 ? 128.863 113.852 98.575 1.00 51.15 4 THR C C 1
ATOM 11675 O O . THR C 2 4 ? 128.482 114.710 99.377 1.00 53.29 4 THR C O 1
ATOM 11679 N N . THR C 2 5 ? 130.141 113.734 98.219 1.00 49.76 5 THR C N 1
ATOM 11680 C CA . THR C 2 5 ? 131.170 114.559 98.840 1.00 52.83 5 THR C CA 1
ATOM 11681 C C . THR C 2 5 ? 131.248 115.941 98.203 1.00 55.93 5 THR C C 1
ATOM 11682 O O . THR C 2 5 ? 132.330 116.387 97.808 1.00 57.32 5 THR C O 1
ATOM 11686 N N . LYS C 2 6 ? 130.114 116.635 98.112 1.00 55.66 6 LYS C N 1
ATOM 11687 C CA . LYS C 2 6 ? 130.067 117.951 97.487 1.00 51.68 6 LYS C CA 1
ATOM 11688 C C . LYS C 2 6 ? 129.706 119.049 98.478 1.00 50.01 6 LYS C C 1
ATOM 11689 O O . LYS C 2 6 ? 130.457 120.021 98.612 1.00 47.56 6 LYS C O 1
ATOM 11695 N N . ASN C 2 7 ? 128.582 118.924 99.184 1.00 42.32 7 ASN C N 1
ATOM 11696 C CA . ASN C 2 7 ? 128.093 119.982 100.066 1.00 36.76 7 ASN C CA 1
ATOM 11697 C C . ASN C 2 7 ? 128.501 119.662 101.501 1.00 36.81 7 ASN C C 1
ATOM 11698 O O . ASN C 2 7 ? 127.726 119.138 102.301 1.00 37.07 7 ASN C O 1
ATOM 11703 N N . THR C 2 8 ? 129.749 119.990 101.823 1.00 38.49 8 THR C N 1
ATOM 11704 C CA . THR C 2 8 ? 130.271 119.832 103.180 1.00 34.15 8 THR C CA 1
ATOM 11705 C C . THR C 2 8 ? 130.127 121.147 103.951 1.00 30.89 8 THR C C 1
ATOM 11706 O O . THR C 2 8 ? 131.090 121.739 104.435 1.00 34.07 8 THR C O 1
ATOM 11710 N N . LYS C 2 9 ? 128.881 121.600 104.054 1.00 30.55 9 LYS C N 1
ATOM 11711 C CA . LYS C 2 9 ? 128.554 122.902 104.616 1.00 27.73 9 LYS C CA 1
ATOM 11712 C C . LYS C 2 9 ? 127.869 122.745 105.967 1.00 27.61 9 LYS C C 1
ATOM 11713 O O . LYS C 2 9 ? 126.975 121.909 106.129 1.00 28.24 9 LYS C O 1
ATOM 11719 N N . LEU C 2 10 ? 128.291 123.560 106.931 1.00 29.36 10 LEU C N 1
ATOM 11720 C CA . LEU C 2 10 ? 127.761 123.526 108.285 1.00 25.71 10 LEU C CA 1
ATOM 11721 C C . LEU C 2 10 ? 127.320 124.920 108.705 1.00 22.27 10 LEU C C 1
ATOM 11722 O O . LEU C 2 10 ? 127.732 125.928 108.125 1.00 26.92 10 LEU C O 1
ATOM 11727 N N . PHE C 2 11 ? 126.469 124.965 109.729 1.00 21.02 11 PHE C N 1
ATOM 11728 C CA . PHE C 2 11 ? 126.085 126.223 110.357 1.00 21.61 11 PHE C CA 1
ATOM 11729 C C . PHE C 2 11 ? 126.963 126.546 111.559 1.00 19.62 11 PHE C C 1
ATOM 11730 O O . PHE C 2 11 ? 127.311 127.710 111.778 1.00 21.38 11 PHE C O 1
ATOM 11738 N N . THR C 2 12 ? 127.325 125.532 112.342 1.00 19.25 12 THR C N 1
ATOM 11739 C CA . THR C 2 12 ? 128.227 125.693 113.472 1.00 23.26 12 THR C CA 1
ATOM 11740 C C . THR C 2 12 ? 129.253 124.571 113.444 1.00 28.01 12 THR C C 1
ATOM 11741 O O . THR C 2 12 ? 129.021 123.504 112.871 1.00 30.20 12 THR C O 1
ATOM 11745 N N . SER C 2 13 ? 130.398 124.824 114.072 1.00 24.60 13 SER C N 1
ATOM 11746 C CA . SER C 2 13 ? 131.520 123.897 114.061 1.00 25.67 13 SER C CA 1
ATOM 11747 C C . SER C 2 13 ? 131.834 123.439 115.478 1.00 29.61 13 SER C C 1
ATOM 11748 O O . SER C 2 13 ? 131.839 124.243 116.414 1.00 32.91 13 SER C O 1
ATOM 11751 N N . TYR C 2 14 ? 132.095 122.143 115.626 1.00 28.75 14 TYR C N 1
ATOM 11752 C CA . TYR C 2 14 ? 132.468 121.561 116.908 1.00 25.93 14 TYR C CA 1
ATOM 11753 C C . TYR C 2 14 ? 133.956 121.683 117.204 1.00 28.36 14 TYR C C 1
ATOM 11754 O O . TYR C 2 14 ? 134.385 121.315 118.301 1.00 35.26 14 TYR C O 1
ATOM 11763 N N . GLY C 2 15 ? 134.742 122.185 116.270 1.00 26.98 15 GLY C N 1
ATOM 11764 C CA . GLY C 2 15 ? 136.165 122.361 116.477 1.00 28.08 15 GLY C CA 1
ATOM 11765 C C . GLY C 2 15 ? 136.913 122.219 115.162 1.00 28.93 15 GLY C C 1
ATOM 11766 O O . GLY C 2 15 ? 136.383 122.535 114.100 1.00 32.87 15 GLY C O 1
ATOM 11767 N N . VAL C 2 16 ? 138.149 121.738 115.267 1.00 27.06 16 VAL C N 1
ATOM 11768 C CA . VAL C 2 16 ? 138.998 121.552 114.094 1.00 24.01 16 VAL C CA 1
ATOM 11769 C C . VAL C 2 16 ? 138.791 120.178 113.470 1.00 27.44 16 VAL C C 1
ATOM 11770 O O . VAL C 2 16 ? 138.677 120.057 112.248 1.00 31.93 16 VAL C O 1
ATOM 11774 N N . LYS C 2 17 ? 138.739 119.130 114.289 1.00 29.52 17 LYS C N 1
ATOM 11775 C CA . LYS C 2 17 ? 138.501 117.787 113.775 1.00 30.43 17 LYS C CA 1
ATOM 11776 C C . LYS C 2 17 ? 137.126 117.711 113.124 1.00 31.54 17 LYS C C 1
ATOM 11777 O O . LYS C 2 17 ? 136.130 118.169 113.690 1.00 32.81 17 LYS C O 1
ATOM 11783 N N . THR C 2 18 ? 137.074 117.128 111.928 1.00 29.33 18 THR C N 1
ATOM 11784 C CA . THR C 2 18 ? 135.849 117.089 111.145 1.00 27.24 18 THR C CA 1
ATOM 11785 C C . THR C 2 18 ? 135.696 115.719 110.500 1.00 29.51 18 THR C C 1
ATOM 11786 O O . THR C 2 18 ? 136.660 114.963 110.355 1.00 35.60 18 THR C O 1
ATOM 11790 N N . SER C 2 19 ? 134.460 115.406 110.125 1.00 27.28 19 SER C N 1
ATOM 11791 C CA . SER C 2 19 ? 134.162 114.131 109.493 1.00 26.52 19 SER C CA 1
ATOM 11792 C C . SER C 2 19 ? 134.699 114.088 108.068 1.00 32.20 19 SER C C 1
ATOM 11793 O O . SER C 2 19 ? 134.892 115.118 107.418 1.00 33.51 19 SER C O 1
ATOM 11796 N N . LYS C 2 20 ? 134.937 112.873 107.585 1.00 34.55 20 LYS C N 1
ATOM 11797 C CA . LYS C 2 20 ? 135.351 112.655 106.207 1.00 33.61 20 LYS C CA 1
ATOM 11798 C C . LYS C 2 20 ? 134.121 112.451 105.333 1.00 34.55 20 LYS C C 1
ATOM 11799 O O . LYS C 2 20 ? 133.255 111.631 105.653 1.00 34.51 20 LYS C O 1
ATOM 11805 N N . ALA C 2 21 ? 134.044 113.203 104.238 1.00 34.10 21 ALA C N 1
ATOM 11806 C CA . ALA C 2 21 ? 132.947 113.082 103.284 1.00 34.92 21 ALA C CA 1
ATOM 11807 C C . ALA C 2 21 ? 133.317 112.015 102.262 1.00 37.18 21 ALA C C 1
ATOM 11808 O O . ALA C 2 21 ? 134.176 112.239 101.403 1.00 42.85 21 ALA C O 1
ATOM 11810 N N . ILE C 2 22 ? 132.670 110.858 102.351 1.00 34.21 22 ILE C N 1
ATOM 11811 C CA . ILE C 2 22 ? 133.019 109.709 101.530 1.00 36.59 22 ILE C CA 1
ATOM 11812 C C . ILE C 2 22 ? 131.979 109.529 100.433 1.00 41.34 22 ILE C C 1
ATOM 11813 O O . ILE C 2 22 ? 130.858 110.042 100.502 1.00 41.73 22 ILE C O 1
ATOM 11818 N N . THR C 2 23 ? 132.369 108.782 99.404 1.00 45.09 23 THR C N 1
ATOM 11819 C CA . THR C 2 23 ? 131.491 108.472 98.290 1.00 47.48 23 THR C CA 1
ATOM 11820 C C . THR C 2 23 ? 130.714 107.189 98.576 1.00 46.09 23 THR C C 1
ATOM 11821 O O . THR C 2 23 ? 130.840 106.575 99.637 1.00 50.18 23 THR C O 1
ATOM 11825 N N . THR C 2 24 ? 129.891 106.781 97.609 1.00 45.59 24 THR C N 1
ATOM 11826 C CA . THR C 2 24 ? 129.129 105.546 97.758 1.00 49.48 24 THR C CA 1
ATOM 11827 C C . THR C 2 24 ? 130.046 104.328 97.806 1.00 52.17 24 THR C C 1
ATOM 11828 O O . THR C 2 24 ? 129.807 103.397 98.584 1.00 57.57 24 THR C O 1
ATOM 11832 N N . GLU C 2 25 ? 131.094 104.314 96.979 1.00 52.09 25 GLU C N 1
ATOM 11833 C CA . GLU C 2 25 ? 131.998 103.168 96.945 1.00 56.61 25 GLU C CA 1
ATOM 11834 C C . GLU C 2 25 ? 132.731 102.997 98.270 1.00 55.92 25 GLU C C 1
ATOM 11835 O O . GLU C 2 25 ? 132.853 101.877 98.782 1.00 56.81 25 GLU C O 1
ATOM 11841 N N . VAL C 2 26 ? 133.221 104.097 98.844 1.00 52.27 26 VAL C N 1
ATOM 11842 C CA . VAL C 2 26 ? 133.940 104.014 100.111 1.00 52.30 26 VAL C CA 1
ATOM 11843 C C . VAL C 2 26 ? 133.002 103.584 101.230 1.00 49.16 26 VAL C C 1
ATOM 11844 O O . VAL C 2 26 ? 133.378 102.791 102.101 1.00 49.04 26 VAL C O 1
ATOM 11848 N N . ALA C 2 27 ? 131.770 104.099 101.230 1.00 46.53 27 ALA C N 1
ATOM 11849 C CA . ALA C 2 27 ? 130.800 103.687 102.239 1.00 41.56 27 ALA C CA 1
ATOM 11850 C C . ALA C 2 27 ? 130.484 102.202 102.124 1.00 43.29 27 ALA C C 1
ATOM 11851 O O . ALA C 2 27 ? 130.411 101.495 103.136 1.00 46.60 27 ALA C O 1
ATOM 11853 N N . ALA C 2 28 ? 130.297 101.709 100.897 1.00 43.91 28 ALA C N 1
ATOM 11854 C CA . ALA C 2 28 ? 130.022 100.289 100.708 1.00 44.66 28 ALA C CA 1
ATOM 11855 C C . ALA C 2 28 ? 131.195 99.435 101.169 1.00 42.86 28 ALA C C 1
ATOM 11856 O O . ALA C 2 28 ? 131.002 98.401 101.820 1.00 45.56 28 ALA C O 1
ATOM 11858 N N . LYS C 2 29 ? 132.422 99.854 100.847 1.00 42.10 29 LYS C N 1
ATOM 11859 C CA . LYS C 2 29 ? 133.594 99.105 101.291 1.00 49.13 29 LYS C CA 1
ATOM 11860 C C . LYS C 2 29 ? 133.700 99.089 102.811 1.00 49.86 29 LYS C C 1
ATOM 11861 O O . LYS C 2 29 ? 133.988 98.046 103.410 1.00 48.91 29 LYS C O 1
ATOM 11867 N N . LEU C 2 30 ? 133.464 100.234 103.453 1.00 48.77 30 LEU C N 1
ATOM 11868 C CA . LEU C 2 30 ? 133.576 100.306 104.906 1.00 42.04 30 LEU C CA 1
ATOM 11869 C C . LEU C 2 30 ? 132.491 99.482 105.590 1.00 42.08 30 LEU C C 1
ATOM 11870 O O . LEU C 2 30 ? 132.735 98.879 106.641 1.00 44.57 30 LEU C O 1
ATOM 11875 N N . ILE C 2 31 ? 131.286 99.449 105.016 1.00 40.59 31 ILE C N 1
ATOM 11876 C CA . ILE C 2 31 ? 130.221 98.634 105.593 1.00 40.58 31 ILE C CA 1
ATOM 11877 C C . ILE C 2 31 ? 130.516 97.151 105.400 1.00 45.35 31 ILE C C 1
ATOM 11878 O O . ILE C 2 31 ? 130.286 96.336 106.301 1.00 49.89 31 ILE C O 1
ATOM 11883 N N . SER C 2 32 ? 131.042 96.775 104.230 1.00 45.53 32 SER C N 1
ATOM 11884 C CA . SER C 2 32 ? 131.329 95.371 103.966 1.00 48.45 32 SER C CA 1
ATOM 11885 C C . SER C 2 32 ? 132.564 94.875 104.708 1.00 55.35 32 SER C C 1
ATOM 11886 O O . SER C 2 32 ? 132.716 93.662 104.884 1.00 59.95 32 SER C O 1
ATOM 11889 N N . LYS C 2 33 ? 133.445 95.774 105.143 1.00 52.89 33 LYS C N 1
ATOM 11890 C CA . LYS C 2 33 ? 134.668 95.390 105.835 1.00 52.42 33 LYS C CA 1
ATOM 11891 C C . LYS C 2 33 ? 134.557 95.493 107.351 1.00 50.65 33 LYS C C 1
ATOM 11892 O O . LYS C 2 33 ? 135.549 95.257 108.046 1.00 53.83 33 LYS C O 1
ATOM 11898 N N . ALA C 2 34 ? 133.386 95.840 107.877 1.00 48.55 34 ALA C N 1
ATOM 11899 C CA . ALA C 2 34 ? 133.226 95.981 109.318 1.00 47.64 34 ALA C CA 1
ATOM 11900 C C . ALA C 2 34 ? 133.343 94.630 110.011 1.00 49.11 34 ALA C C 1
ATOM 11901 O O . ALA C 2 34 ? 132.798 93.625 109.548 1.00 51.89 34 ALA C O 1
ATOM 11903 N N . LYS C 2 35 ? 134.067 94.611 111.133 1.00 47.20 35 LYS C N 1
ATOM 11904 C CA . LYS C 2 35 ? 134.205 93.380 111.903 1.00 45.85 35 LYS C CA 1
ATOM 11905 C C . LYS C 2 35 ? 132.901 93.015 112.602 1.00 45.73 35 LYS C C 1
ATOM 11906 O O . LYS C 2 35 ? 132.499 91.846 112.607 1.00 46.76 35 LYS C O 1
ATOM 11912 N N . ARG C 2 36 ? 132.229 94.000 113.193 1.00 44.03 36 ARG C N 1
ATOM 11913 C CA . ARG C 2 36 ? 130.991 93.767 113.938 1.00 40.80 36 ARG C CA 1
ATOM 11914 C C . ARG C 2 36 ? 130.145 95.028 113.874 1.00 39.53 36 ARG C C 1
ATOM 11915 O O . ARG C 2 36 ? 130.127 95.838 114.808 1.00 38.81 36 ARG C O 1
ATOM 11923 N N . PRO C 2 37 ? 129.426 95.230 112.774 1.00 37.23 37 PRO C N 1
ATOM 11924 C CA . PRO C 2 37 ? 128.663 96.469 112.607 1.00 31.30 37 PRO C CA 1
ATOM 11925 C C . PRO C 2 37 ? 127.343 96.449 113.361 1.00 31.84 37 PRO C C 1
ATOM 11926 O O . PRO C 2 37 ? 126.737 95.400 113.589 1.00 38.19 37 PRO C O 1
ATOM 11930 N N . LEU C 2 38 ? 126.901 97.645 113.745 1.00 28.44 38 LEU C N 1
ATOM 11931 C CA . LEU C 2 38 ? 125.614 97.845 114.400 1.00 26.52 38 LEU C CA 1
ATOM 11932 C C . LEU C 2 38 ? 124.872 98.953 113.669 1.00 25.07 38 LEU C C 1
ATOM 11933 O O . LEU C 2 38 ? 125.309 100.107 113.684 1.00 25.00 38 LEU C O 1
ATOM 11938 N N . PHE C 2 39 ? 123.757 98.606 113.032 1.00 27.74 39 PHE C N 1
ATOM 11939 C CA . PHE C 2 39 ? 122.968 99.572 112.272 1.00 24.22 39 PHE C CA 1
ATOM 11940 C C . PHE C 2 39 ? 122.123 100.369 113.257 1.00 21.14 39 PHE C C 1
ATOM 11941 O O . PHE C 2 39 ? 121.052 99.927 113.673 1.00 25.94 39 PHE C O 1
ATOM 11949 N N . VAL C 2 40 ? 122.614 101.540 113.651 1.00 18.70 40 VAL C N 1
ATOM 11950 C CA . VAL C 2 40 ? 121.882 102.409 114.567 1.00 18.67 40 VAL C CA 1
ATOM 11951 C C . VAL C 2 40 ? 120.914 103.244 113.737 1.00 21.85 40 VAL C C 1
ATOM 11952 O O . VAL C 2 40 ? 121.333 104.067 112.921 1.00 28.71 40 VAL C O 1
ATOM 11956 N N . VAL C 2 41 ? 119.616 103.037 113.944 1.00 21.81 41 VAL C N 1
ATOM 11957 C CA . VAL C 2 41 ? 118.596 103.699 113.144 1.00 20.82 41 VAL C CA 1
ATOM 11958 C C . VAL C 2 41 ? 117.696 104.504 114.071 1.00 22.08 41 VAL C C 1
ATOM 11959 O O . VAL C 2 41 ? 117.568 104.200 115.261 1.00 23.55 41 VAL C O 1
ATOM 11963 N N . GLY C 2 42 ? 117.091 105.557 113.520 1.00 21.81 42 GLY C N 1
ATOM 11964 C CA . GLY C 2 42 ? 116.254 106.459 114.277 1.00 19.46 42 GLY C CA 1
ATOM 11965 C C . GLY C 2 42 ? 114.818 106.470 113.780 1.00 27.07 42 GLY C C 1
ATOM 11966 O O . GLY C 2 42 ? 114.443 105.747 112.854 1.00 32.81 42 GLY C O 1
ATOM 11967 N N . THR C 2 43 ? 114.017 107.322 114.424 1.00 27.18 43 THR C N 1
ATOM 11968 C CA . THR C 2 43 ? 112.603 107.431 114.083 1.00 31.72 43 THR C CA 1
ATOM 11969 C C . THR C 2 43 ? 112.383 108.048 112.708 1.00 33.07 43 THR C C 1
ATOM 11970 O O . THR C 2 43 ? 111.305 107.875 112.130 1.00 31.48 43 THR C O 1
ATOM 11974 N N . GLY C 2 44 ? 113.376 108.747 112.164 1.00 33.19 44 GLY C N 1
ATOM 11975 C CA . GLY C 2 44 ? 113.246 109.336 110.847 1.00 29.65 44 GLY C CA 1
ATOM 11976 C C . GLY C 2 44 ? 113.335 108.358 109.699 1.00 36.53 44 GLY C C 1
ATOM 11977 O O . GLY C 2 44 ? 113.232 108.772 108.541 1.00 42.97 44 GLY C O 1
ATOM 11978 N N . VAL C 2 45 ? 113.529 107.067 109.988 1.00 33.42 45 VAL C N 1
ATOM 11979 C CA . VAL C 2 45 ? 113.575 106.045 108.950 1.00 37.60 45 VAL C CA 1
ATOM 11980 C C . VAL C 2 45 ? 112.191 105.527 108.585 1.00 44.30 45 VAL C C 1
ATOM 11981 O O . VAL C 2 45 ? 112.069 104.687 107.684 1.00 48.55 45 VAL C O 1
ATOM 11985 N N . LEU C 2 46 ? 111.138 106.021 109.239 1.00 40.21 46 LEU C N 1
ATOM 11986 C CA . LEU C 2 46 ? 109.791 105.534 108.973 1.00 40.10 46 LEU C CA 1
ATOM 11987 C C . LEU C 2 46 ? 109.263 105.969 107.613 1.00 46.60 46 LEU C C 1
ATOM 11988 O O . LEU C 2 46 ? 108.183 105.516 107.218 1.00 50.75 46 LEU C O 1
ATOM 11993 N N . ASP C 2 47 ? 109.977 106.838 106.905 1.00 45.66 47 ASP C N 1
ATOM 11994 C CA . ASP C 2 47 ? 109.642 107.124 105.518 1.00 48.00 47 ASP C CA 1
ATOM 11995 C C . ASP C 2 47 ? 109.739 105.833 104.709 1.00 50.88 47 ASP C C 1
ATOM 11996 O O . ASP C 2 47 ? 110.722 105.093 104.854 1.00 48.80 47 ASP C O 1
ATOM 12001 N N . PRO C 2 48 ? 108.746 105.518 103.871 1.00 52.25 48 PRO C N 1
ATOM 12002 C CA . PRO C 2 48 ? 108.728 104.191 103.226 1.00 51.36 48 PRO C CA 1
ATOM 12003 C C . PRO C 2 48 ? 109.972 103.882 102.410 1.00 52.36 48 PRO C C 1
ATOM 12004 O O . PRO C 2 48 ? 110.483 102.756 102.471 1.00 58.42 48 PRO C O 1
ATOM 12008 N N . GLU C 2 49 ? 110.487 104.858 101.660 1.00 47.81 49 GLU C N 1
ATOM 12009 C CA . GLU C 2 49 ? 111.719 104.638 100.911 1.00 48.69 49 GLU C CA 1
ATOM 12010 C C . GLU C 2 49 ? 112.890 104.402 101.855 1.00 49.12 49 GLU C C 1
ATOM 12011 O O . GLU C 2 49 ? 113.688 103.476 101.660 1.00 51.27 49 GLU C O 1
ATOM 12017 N N . LEU C 2 50 ? 112.996 105.228 102.898 1.00 46.20 50 LEU C N 1
ATOM 12018 C CA . LEU C 2 50 ? 114.070 105.066 103.870 1.00 44.24 50 LEU C CA 1
ATOM 12019 C C . LEU C 2 50 ? 113.957 103.735 104.599 1.00 45.59 50 LEU C C 1
ATOM 12020 O O . LEU C 2 50 ? 114.966 103.060 104.825 1.00 46.00 50 LEU C O 1
ATOM 12025 N N . LEU C 2 51 ? 112.738 103.340 104.975 1.00 47.80 51 LEU C N 1
ATOM 12026 C CA . LEU C 2 51 ? 112.560 102.069 105.670 1.00 46.04 51 LEU C CA 1
ATOM 12027 C C . LEU C 2 51 ? 112.935 100.891 104.779 1.00 44.09 51 LEU C C 1
ATOM 12028 O O . LEU C 2 51 ? 113.632 99.969 105.223 1.00 46.26 51 LEU C O 1
ATOM 12033 N N . ASP C 2 52 ? 112.492 100.904 103.520 1.00 41.19 52 ASP C N 1
ATOM 12034 C CA . ASP C 2 52 ? 112.836 99.814 102.613 1.00 45.59 52 ASP C CA 1
ATOM 12035 C C . ASP C 2 52 ? 114.340 99.739 102.385 1.00 48.62 52 ASP C C 1
ATOM 12036 O O . ASP C 2 52 ? 114.930 98.650 102.418 1.00 47.68 52 ASP C O 1
ATOM 12041 N N . ARG C 2 53 ? 114.983 100.891 102.168 1.00 46.08 53 ARG C N 1
ATOM 12042 C CA . ARG C 2 53 ? 116.423 100.897 101.932 1.00 40.23 53 ARG C CA 1
ATOM 12043 C C . ARG C 2 53 ? 117.192 100.452 103.171 1.00 41.35 53 ARG C C 1
ATOM 12044 O O . ARG C 2 53 ? 118.190 99.733 103.058 1.00 41.35 53 ARG C O 1
ATOM 12052 N N . ALA C 2 54 ? 116.743 100.862 104.360 1.00 44.58 54 ALA C N 1
ATOM 12053 C CA . ALA C 2 54 ? 117.399 100.432 105.589 1.00 41.22 54 ALA C CA 1
ATOM 12054 C C . ALA C 2 54 ? 117.262 98.930 105.792 1.00 40.59 54 ALA C C 1
ATOM 12055 O O . ALA C 2 54 ? 118.223 98.261 106.190 1.00 43.61 54 ALA C O 1
ATOM 12057 N N . VAL C 2 55 ? 116.074 98.381 105.531 1.00 38.49 55 VAL C N 1
ATOM 12058 C CA . VAL C 2 55 ? 115.884 96.941 105.671 1.00 36.92 55 VAL C CA 1
ATOM 12059 C C . VAL C 2 55 ? 116.777 96.191 104.692 1.00 38.24 55 VAL C C 1
ATOM 12060 O O . VAL C 2 55 ? 117.408 95.188 105.047 1.00 41.03 55 VAL C O 1
ATOM 12064 N N . LYS C 2 56 ? 116.857 96.673 103.448 1.00 39.90 56 LYS C N 1
ATOM 12065 C CA . LYS C 2 56 ? 117.705 96.015 102.458 1.00 39.50 56 LYS C CA 1
ATOM 12066 C C . LYS C 2 56 ? 119.178 96.088 102.847 1.00 41.34 56 LYS C C 1
ATOM 12067 O O . LYS C 2 56 ? 119.914 95.105 102.699 1.00 40.18 56 LYS C O 1
ATOM 12073 N N . ILE C 2 57 ? 119.626 97.240 103.352 1.00 42.32 57 ILE C N 1
ATOM 12074 C CA . ILE C 2 57 ? 121.021 97.383 103.765 1.00 37.30 57 ILE C CA 1
ATOM 12075 C C . ILE C 2 57 ? 121.330 96.446 104.926 1.00 38.67 57 ILE C C 1
ATOM 12076 O O . ILE C 2 57 ? 122.359 95.760 104.938 1.00 43.54 57 ILE C O 1
ATOM 12081 N N . ALA C 2 58 ? 120.440 96.404 105.921 1.00 35.97 58 ALA C N 1
ATOM 12082 C CA . ALA C 2 58 ? 120.679 95.564 107.089 1.00 34.49 58 ALA C CA 1
ATOM 12083 C C . ALA C 2 58 ? 120.684 94.087 106.721 1.00 41.52 58 ALA C C 1
ATOM 12084 O O . ALA C 2 58 ? 121.540 93.328 107.189 1.00 48.50 58 ALA C O 1
ATOM 12086 N N . LYS C 2 59 ? 119.740 93.660 105.882 1.00 41.51 59 LYS C N 1
ATOM 12087 C CA . LYS C 2 59 ? 119.653 92.256 105.505 1.00 39.78 59 LYS C CA 1
ATOM 12088 C C . LYS C 2 59 ? 120.725 91.846 104.504 1.00 45.53 59 LYS C C 1
ATOM 12089 O O . LYS C 2 59 ? 121.006 90.649 104.378 1.00 49.84 59 LYS C O 1
ATOM 12095 N N . ALA C 2 60 ? 121.320 92.800 103.785 1.00 47.12 60 ALA C N 1
ATOM 12096 C CA . ALA C 2 60 ? 122.364 92.452 102.826 1.00 46.12 60 ALA C CA 1
ATOM 12097 C C . ALA C 2 60 ? 123.591 91.881 103.524 1.00 50.56 60 ALA C C 1
ATOM 12098 O O . ALA C 2 60 ? 124.182 90.902 103.053 1.00 51.93 60 ALA C O 1
ATOM 12100 N N . LYS C 2 61 ? 123.988 92.473 104.652 1.00 46.35 61 LYS C N 1
ATOM 12101 C CA . LYS C 2 61 ? 125.177 92.051 105.381 1.00 47.90 61 LYS C CA 1
ATOM 12102 C C . LYS C 2 61 ? 124.849 91.460 106.749 1.00 50.69 61 LYS C C 1
ATOM 12103 O O . LYS C 2 61 ? 125.743 91.334 107.592 1.00 52.75 61 LYS C O 1
ATOM 12109 N N . ASN C 2 62 ? 123.586 91.095 106.984 1.00 49.87 62 ASN C N 1
ATOM 12110 C CA . ASN C 2 62 ? 123.157 90.473 108.241 1.00 48.97 62 ASN C CA 1
ATOM 12111 C C . ASN C 2 62 ? 123.497 91.351 109.445 1.00 48.03 62 ASN C C 1
ATOM 12112 O O . ASN C 2 62 ? 123.888 90.858 110.505 1.00 51.17 62 ASN C O 1
ATOM 12117 N N . ILE C 2 63 ? 123.346 92.661 109.280 1.00 41.41 63 ILE C N 1
ATOM 12118 C CA . ILE C 2 63 ? 123.712 93.632 110.309 1.00 36.39 63 ILE C CA 1
ATOM 12119 C C . ILE C 2 63 ? 122.604 93.737 111.351 1.00 37.96 63 ILE C C 1
ATOM 12120 O O . ILE C 2 63 ? 121.451 94.030 111.000 1.00 40.62 63 ILE C O 1
ATOM 12125 N N . PRO C 2 64 ? 122.895 93.507 112.630 1.00 35.89 64 PRO C N 1
ATOM 12126 C CA . PRO C 2 64 ? 121.885 93.741 113.667 1.00 35.10 64 PRO C CA 1
ATOM 12127 C C . PRO C 2 64 ? 121.583 95.224 113.810 1.00 35.16 64 PRO C C 1
ATOM 12128 O O . PRO C 2 64 ? 122.461 96.077 113.661 1.00 34.48 64 PRO C O 1
ATOM 12132 N N . ILE C 2 65 ? 120.326 95.523 114.133 1.00 33.81 65 ILE C N 1
ATOM 12133 C CA . ILE C 2 65 ? 119.807 96.887 114.129 1.00 28.13 65 ILE C CA 1
ATOM 12134 C C . ILE C 2 65 ? 119.495 97.313 115.557 1.00 29.83 65 ILE C C 1
ATOM 12135 O O . ILE C 2 65 ? 118.869 96.563 116.317 1.00 32.65 65 ILE C O 1
ATOM 12140 N N . ALA C 2 66 ? 119.949 98.509 115.921 1.00 25.60 66 ALA C N 1
ATOM 12141 C CA . ALA C 2 66 ? 119.528 99.185 117.140 1.00 21.84 66 ALA C CA 1
ATOM 12142 C C . ALA C 2 66 ? 118.534 100.267 116.737 1.00 23.31 66 ALA C C 1
ATOM 12143 O O . ALA C 2 66 ? 118.922 101.304 116.189 1.00 27.13 66 ALA C O 1
ATOM 12145 N N . ALA C 2 67 ? 117.250 100.018 116.998 1.00 21.68 67 ALA C N 1
ATOM 12146 C CA . ALA C 2 67 ? 116.177 100.912 116.564 1.00 20.58 67 ALA C CA 1
ATOM 12147 C C . ALA C 2 67 ? 115.907 101.936 117.661 1.00 21.66 67 ALA C C 1
ATOM 12148 O O . ALA C 2 67 ? 114.936 101.852 118.415 1.00 25.23 67 ALA C O 1
ATOM 12150 N N . THR C 2 68 ? 116.795 102.922 117.747 1.00 22.19 68 THR C N 1
ATOM 12151 C CA . THR C 2 68 ? 116.656 103.961 118.754 1.00 20.89 68 THR C CA 1
ATOM 12152 C C . THR C 2 68 ? 115.428 104.818 118.470 1.00 25.56 68 THR C C 1
ATOM 12153 O O . THR C 2 68 ? 115.014 104.991 117.321 1.00 29.32 68 THR C O 1
ATOM 12157 N N . GLY C 2 69 ? 114.842 105.354 119.535 1.00 26.29 69 GLY C N 1
ATOM 12158 C CA . GLY C 2 69 ? 113.616 106.103 119.375 1.00 26.51 69 GLY C CA 1
ATOM 12159 C C . GLY C 2 69 ? 112.436 105.177 119.121 1.00 29.25 69 GLY C C 1
ATOM 12160 O O . GLY C 2 69 ? 112.467 103.978 119.410 1.00 30.95 69 GLY C O 1
ATOM 12161 N N . SER C 2 70 ? 111.377 105.759 118.569 1.00 26.69 70 SER C N 1
ATOM 12162 C CA . SER C 2 70 ? 110.166 105.006 118.243 1.00 27.61 70 SER C CA 1
ATOM 12163 C C . SER C 2 70 ? 110.198 104.484 116.809 1.00 31.81 70 SER C C 1
ATOM 12164 O O . SER C 2 70 ? 109.281 104.707 116.022 1.00 40.73 70 SER C O 1
ATOM 12167 N N . SER C 2 71 ? 111.272 103.774 116.463 1.00 30.19 71 SER C N 1
ATOM 12168 C CA . SER C 2 71 ? 111.422 103.178 115.143 1.00 30.36 71 SER C CA 1
ATOM 12169 C C . SER C 2 71 ? 111.188 101.674 115.136 1.00 36.68 71 SER C C 1
ATOM 12170 O O . SER C 2 71 ? 111.180 101.070 114.059 1.00 40.41 71 SER C O 1
ATOM 12173 N N . MET C 2 72 ? 111.010 101.062 116.306 1.00 34.85 72 MET C N 1
ATOM 12174 C CA . MET C 2 72 ? 110.733 99.629 116.366 1.00 35.67 72 MET C CA 1
ATOM 12175 C C . MET C 2 72 ? 109.498 99.194 115.579 1.00 39.97 72 MET C C 1
ATOM 12176 O O . MET C 2 72 ? 109.582 98.158 114.895 1.00 41.59 72 MET C O 1
ATOM 12181 N N . PRO C 2 73 ? 108.355 99.894 115.619 1.00 38.93 73 PRO C N 1
ATOM 12182 C CA . PRO C 2 73 ? 107.168 99.385 114.908 1.00 39.73 73 PRO C CA 1
ATOM 12183 C C . PRO C 2 73 ? 107.386 99.148 113.425 1.00 43.20 73 PRO C C 1
ATOM 12184 O O . PRO C 2 73 ? 106.672 98.327 112.837 1.00 47.32 73 PRO C O 1
ATOM 12188 N N . GLY C 2 74 ? 108.339 99.838 112.800 1.00 39.29 74 GLY C N 1
ATOM 12189 C CA . GLY C 2 74 ? 108.610 99.593 111.394 1.00 40.18 74 GLY C CA 1
ATOM 12190 C C . GLY C 2 74 ? 109.183 98.213 111.131 1.00 42.79 74 GLY C C 1
ATOM 12191 O O . GLY C 2 74 ? 108.876 97.590 110.111 1.00 47.42 74 GLY C O 1
ATOM 12192 N N . PHE C 2 75 ? 110.018 97.714 112.041 1.00 43.65 75 PHE C N 1
ATOM 12193 C CA . PHE C 2 75 ? 110.752 96.474 111.818 1.00 46.10 75 PHE C CA 1
ATOM 12194 C C . PHE C 2 75 ? 110.048 95.238 112.365 1.00 50.07 75 PHE C C 1
ATOM 12195 O O . PHE C 2 75 ? 110.578 94.132 112.219 1.00 47.85 75 PHE C O 1
ATOM 12203 N N . VAL C 2 76 ? 108.880 95.391 112.991 1.00 52.37 76 VAL C N 1
ATOM 12204 C CA . VAL C 2 76 ? 108.182 94.235 113.550 1.00 54.57 76 VAL C CA 1
ATOM 12205 C C . VAL C 2 76 ? 107.743 93.290 112.438 1.00 58.70 76 VAL C C 1
ATOM 12206 O O . VAL C 2 76 ? 107.931 92.070 112.522 1.00 56.74 76 VAL C O 1
ATOM 12210 N N . ASP C 2 77 ? 107.160 93.842 111.373 1.00 60.68 77 ASP C N 1
ATOM 12211 C CA . ASP C 2 77 ? 106.723 93.021 110.250 1.00 68.14 77 ASP C CA 1
ATOM 12212 C C . ASP C 2 77 ? 107.893 92.526 109.408 1.00 68.80 77 ASP C C 1
ATOM 12213 O O . ASP C 2 77 ? 107.739 91.551 108.665 1.00 68.00 77 ASP C O 1
ATOM 12218 N N . LYS C 2 78 ? 109.055 93.163 109.521 1.00 66.12 78 LYS C N 1
ATOM 12219 C CA . LYS C 2 78 ? 110.211 92.821 108.703 1.00 60.93 78 LYS C CA 1
ATOM 12220 C C . LYS C 2 78 ? 110.906 91.585 109.272 1.00 63.67 78 LYS C C 1
ATOM 12221 O O . LYS C 2 78 ? 110.394 90.900 110.162 1.00 69.52 78 LYS C O 1
ATOM 12227 N N . ASP C 2 79 ? 112.099 91.288 108.753 1.00 56.13 79 ASP C N 1
ATOM 12228 C CA . ASP C 2 79 ? 112.863 90.117 109.155 1.00 57.31 79 ASP C CA 1
ATOM 12229 C C . ASP C 2 79 ? 114.154 90.457 109.888 1.00 57.60 79 ASP C C 1
ATOM 12230 O O . ASP C 2 79 ? 114.643 89.626 110.660 1.00 58.22 79 ASP C O 1
ATOM 12235 N N . VAL C 2 80 ? 114.691 91.663 109.693 1.00 50.56 80 VAL C N 1
ATOM 12236 C CA . VAL C 2 80 ? 115.995 92.007 110.245 1.00 47.12 80 VAL C CA 1
ATOM 12237 C C . VAL C 2 80 ? 115.962 91.971 111.768 1.00 46.31 80 VAL C C 1
ATOM 12238 O O . VAL C 2 80 ? 115.012 92.444 112.405 1.00 43.52 80 VAL C O 1
ATOM 12242 N N . ASN C 2 81 ? 117.007 91.392 112.358 1.00 45.48 81 ASN C N 1
ATOM 12243 C CA . ASN C 2 81 ? 117.147 91.316 113.811 1.00 43.22 81 ASN C CA 1
ATOM 12244 C C . ASN C 2 81 ? 117.373 92.720 114.354 1.00 46.66 81 ASN C C 1
ATOM 12245 O O . ASN C 2 81 ? 118.455 93.292 114.207 1.00 48.33 81 ASN C O 1
ATOM 12250 N N . ALA C 2 82 ? 116.347 93.278 114.990 1.00 41.85 82 ALA C N 1
ATOM 12251 C CA . ALA C 2 82 ? 116.397 94.626 115.535 1.00 35.67 82 ALA C CA 1
ATOM 12252 C C . ALA C 2 82 ? 115.978 94.602 116.996 1.00 34.33 82 ALA C C 1
ATOM 12253 O O . ALA C 2 82 ? 115.078 93.852 117.382 1.00 37.15 82 ALA C O 1
ATOM 12255 N N . LYS C 2 83 ? 116.645 95.418 117.805 1.00 35.32 83 LYS C N 1
ATOM 12256 C CA . LYS C 2 83 ? 116.306 95.582 119.211 1.00 29.77 83 LYS C CA 1
ATOM 12257 C C . LYS C 2 83 ? 116.247 97.064 119.549 1.00 28.32 83 LYS C C 1
ATOM 12258 O O . LYS C 2 83 ? 116.928 97.885 118.929 1.00 31.82 83 LYS C O 1
ATOM 12264 N N . TYR C 2 84 ? 115.421 97.400 120.534 1.00 25.04 84 TYR C N 1
ATOM 12265 C CA . TYR C 2 84 ? 115.222 98.785 120.935 1.00 22.51 84 TYR C CA 1
ATOM 12266 C C . TYR C 2 84 ? 116.216 99.179 122.019 1.00 22.36 84 TYR C C 1
ATOM 12267 O O . TYR C 2 84 ? 116.513 98.392 122.923 1.00 23.25 84 TYR C O 1
ATOM 12276 N N . ILE C 2 85 ? 116.727 100.407 121.921 1.00 19.31 85 ILE C N 1
ATOM 12277 C CA . ILE C 2 85 ? 117.625 100.957 122.930 1.00 19.05 85 ILE C CA 1
ATOM 12278 C C . ILE C 2 85 ? 117.622 102.470 122.782 1.00 20.34 85 ILE C C 1
ATOM 12279 O O . ILE C 2 85 ? 117.420 103.000 121.687 1.00 22.29 85 ILE C O 1
ATOM 12284 N N . ASN C 2 86 ? 117.824 103.169 123.896 1.00 16.11 86 ASN C N 1
ATOM 12285 C CA . ASN C 2 86 ? 117.896 104.623 123.858 1.00 16.02 86 ASN C CA 1
ATOM 12286 C C . ASN C 2 86 ? 119.210 105.070 123.231 1.00 17.87 86 ASN C C 1
ATOM 12287 O O . ASN C 2 86 ? 120.258 104.454 123.441 1.00 19.76 86 ASN C O 1
ATOM 12292 N N . LEU C 2 87 ? 119.150 106.151 122.448 1.00 16.50 87 LEU C N 1
ATOM 12293 C CA . LEU C 2 87 ? 120.352 106.645 121.786 1.00 14.43 87 LEU C CA 1
ATOM 12294 C C . LEU C 2 87 ? 121.372 107.159 122.795 1.00 16.53 87 LEU C C 1
ATOM 12295 O O . LEU C 2 87 ? 122.573 106.913 122.648 1.00 19.22 87 LEU C O 1
ATOM 12300 N N . HIS C 2 88 ? 120.915 107.887 123.816 1.00 16.55 88 HIS C N 1
ATOM 12301 C CA . HIS C 2 88 ? 121.829 108.356 124.853 1.00 18.05 88 HIS C CA 1
ATOM 12302 C C . HIS C 2 88 ? 122.421 107.187 125.632 1.00 18.25 88 HIS C C 1
ATOM 12303 O O . HIS C 2 88 ? 123.625 107.163 125.920 1.00 18.71 88 HIS C O 1
ATOM 12310 N N . GLN C 2 89 ? 121.588 106.203 125.975 1.00 20.39 89 GLN C N 1
ATOM 12311 C CA . GLN C 2 89 ? 122.086 105.015 126.659 1.00 17.05 89 GLN C CA 1
ATOM 12312 C C . GLN C 2 89 ? 123.049 104.235 125.774 1.00 17.56 89 GLN C C 1
ATOM 12313 O O . GLN C 2 89 ? 124.055 103.704 126.256 1.00 21.05 89 GLN C O 1
ATOM 12319 N N . LEU C 2 90 ? 122.755 104.151 124.474 1.00 16.10 90 LEU C N 1
ATOM 12320 C CA . LEU C 2 90 ? 123.670 103.482 123.554 1.00 15.09 90 LEU C CA 1
ATOM 12321 C C . LEU C 2 90 ? 125.007 104.208 123.479 1.00 17.16 90 LEU C C 1
ATOM 12322 O O . LEU C 2 90 ? 126.066 103.571 123.440 1.00 19.78 90 LEU C O 1
ATOM 12327 N N . GLY C 2 91 ? 124.979 105.541 123.446 1.00 16.96 91 GLY C N 1
ATOM 12328 C CA . GLY C 2 91 ? 126.220 106.298 123.451 1.00 16.18 91 GLY C CA 1
ATOM 12329 C C . GLY C 2 91 ? 127.017 106.096 124.725 1.00 16.44 91 GLY C C 1
ATOM 12330 O O . GLY C 2 91 ? 128.246 106.018 124.694 1.00 20.19 91 GLY C O 1
ATOM 12331 N N . PHE C 2 92 ? 126.326 106.019 125.864 1.00 15.58 92 PHE C N 1
ATOM 12332 C CA . PHE C 2 92 ? 127.004 105.716 127.121 1.00 16.45 92 PHE C CA 1
ATOM 12333 C C . PHE C 2 92 ? 127.618 104.319 127.097 1.00 16.89 92 PHE C C 1
ATOM 12334 O O . PHE C 2 92 ? 128.740 104.116 127.575 1.00 18.47 92 PHE C O 1
ATOM 12342 N N . TYR C 2 93 ? 126.897 103.343 126.540 1.00 16.26 93 TYR C N 1
ATOM 12343 C CA . TYR C 2 93 ? 127.367 101.961 126.567 1.00 17.28 93 TYR C CA 1
ATOM 12344 C C . TYR C 2 93 ? 128.534 101.745 125.613 1.00 19.66 93 TYR C C 1
ATOM 12345 O O . TYR C 2 93 ? 129.455 100.977 125.915 1.00 24.78 93 TYR C O 1
ATOM 12354 N N . LEU C 2 94 ? 128.514 102.407 124.454 1.00 17.54 94 LEU C N 1
ATOM 12355 C CA . LEU C 2 94 ? 129.559 102.196 123.458 1.00 17.82 94 LEU C CA 1
ATOM 12356 C C . LEU C 2 94 ? 130.927 102.646 123.949 1.00 22.08 94 LEU C C 1
ATOM 12357 O O . LEU C 2 94 ? 131.944 102.147 123.455 1.00 24.67 94 LEU C O 1
ATOM 12362 N N . THR C 2 95 ? 130.980 103.569 124.906 1.00 21.66 95 THR C N 1
ATOM 12363 C CA . THR C 2 95 ? 132.238 103.972 125.522 1.00 21.32 95 THR C CA 1
ATOM 12364 C C . THR C 2 95 ? 132.704 102.998 126.598 1.00 24.42 95 THR C C 1
ATOM 12365 O O . THR C 2 95 ? 133.611 103.332 127.367 1.00 26.44 95 THR C O 1
ATOM 12369 N N . ASP C 2 96 ? 132.106 101.815 126.669 1.00 26.21 96 ASP C N 1
ATOM 12370 C CA . ASP C 2 96 ? 132.500 100.784 127.628 1.00 27.46 96 ASP C CA 1
ATOM 12371 C C . ASP C 2 96 ? 132.948 99.545 126.869 1.00 32.40 96 ASP C C 1
ATOM 12372 O O . ASP C 2 96 ? 132.109 98.871 126.240 1.00 31.40 96 ASP C O 1
ATOM 12377 N N . PRO C 2 97 ? 134.239 99.206 126.882 1.00 33.34 97 PRO C N 1
ATOM 12378 C CA . PRO C 2 97 ? 134.695 98.019 126.138 1.00 33.63 97 PRO C CA 1
ATOM 12379 C C . PRO C 2 97 ? 134.124 96.713 126.659 1.00 36.71 97 PRO C C 1
ATOM 12380 O O . PRO C 2 97 ? 134.136 95.716 125.926 1.00 39.64 97 PRO C O 1
ATOM 12384 N N . ASP C 2 98 ? 133.624 96.683 127.892 1.00 34.69 98 ASP C N 1
ATOM 12385 C CA . ASP C 2 98 ? 133.135 95.460 128.514 1.00 33.66 98 ASP C CA 1
ATOM 12386 C C . ASP C 2 98 ? 131.648 95.218 128.293 1.00 33.63 98 ASP C C 1
ATOM 12387 O O . ASP C 2 98 ? 131.109 94.250 128.837 1.00 37.04 98 ASP C O 1
ATOM 12392 N N . TRP C 2 99 ? 130.974 96.062 127.525 1.00 31.01 99 TRP C N 1
ATOM 12393 C CA . TRP C 2 99 ? 129.536 95.909 127.327 1.00 30.70 99 TRP C CA 1
ATOM 12394 C C . TRP C 2 99 ? 129.253 94.661 126.501 1.00 33.48 99 TRP C C 1
ATOM 12395 O O . TRP C 2 99 ? 129.797 94.525 125.397 1.00 38.60 99 TRP C O 1
ATOM 12406 N N . PRO C 2 100 ? 128.436 93.725 126.991 1.00 32.08 100 PRO C N 1
ATOM 12407 C CA . PRO C 2 100 ? 128.122 92.534 126.187 1.00 35.12 100 PRO C CA 1
ATOM 12408 C C . PRO C 2 100 ? 127.439 92.849 124.868 1.00 37.88 100 PRO C C 1
ATOM 12409 O O . PRO C 2 100 ? 127.655 92.132 123.884 1.00 42.14 100 PRO C O 1
ATOM 12413 N N . GLY C 2 101 ? 126.625 93.893 124.816 1.00 38.23 101 GLY C N 1
ATOM 12414 C CA . GLY C 2 101 ? 125.886 94.228 123.617 1.00 37.91 101 GLY C CA 1
ATOM 12415 C C . GLY C 2 101 ? 124.473 93.681 123.641 1.00 43.33 101 GLY C C 1
ATOM 12416 O O . GLY C 2 101 ? 123.989 93.137 124.638 1.00 42.34 101 GLY C O 1
ATOM 12417 N N . LEU C 2 102 ? 123.797 93.845 122.502 1.00 42.64 102 LEU C N 1
ATOM 12418 C CA . LEU C 2 102 ? 122.422 93.369 122.387 1.00 43.92 102 LEU C CA 1
ATOM 12419 C C . LEU C 2 102 ? 122.361 91.846 122.377 1.00 49.39 102 LEU C C 1
ATOM 12420 O O . LEU C 2 102 ? 121.464 91.252 122.987 1.00 51.57 102 LEU C O 1
ATOM 12425 N N . ASP C 2 103 ? 123.300 91.197 121.690 1.00 51.85 103 ASP C N 1
ATOM 12426 C CA . ASP C 2 103 ? 123.352 89.743 121.637 1.00 53.37 103 ASP C CA 1
ATOM 12427 C C . ASP C 2 103 ? 124.212 89.133 122.735 1.00 53.34 103 ASP C C 1
ATOM 12428 O O . ASP C 2 103 ? 124.229 87.906 122.876 1.00 56.85 103 ASP C O 1
ATOM 12433 N N . GLY C 2 104 ? 124.925 89.949 123.508 1.00 51.03 104 GLY C N 1
ATOM 12434 C CA . GLY C 2 104 ? 125.840 89.442 124.505 1.00 47.92 104 GLY C CA 1
ATOM 12435 C C . GLY C 2 104 ? 127.157 88.939 123.960 1.00 48.24 104 GLY C C 1
ATOM 12436 O O . GLY C 2 104 ? 127.972 88.422 124.735 1.00 44.53 104 GLY C O 1
ATOM 12437 N N . ASN C 2 105 ? 127.397 89.075 122.654 1.00 48.98 105 ASN C N 1
ATOM 12438 C CA . ASN C 2 105 ? 128.611 88.566 122.030 1.00 49.52 105 ASN C CA 1
ATOM 12439 C C . ASN C 2 105 ? 129.794 89.515 122.162 1.00 46.48 105 ASN C C 1
ATOM 12440 O O . ASN C 2 105 ? 130.912 89.133 121.801 1.00 49.55 105 ASN C O 1
ATOM 12445 N N . GLY C 2 106 ? 129.583 90.727 122.659 1.00 41.49 106 GLY C N 1
ATOM 12446 C CA . GLY C 2 106 ? 130.642 91.703 122.813 1.00 41.38 106 GLY C CA 1
ATOM 12447 C C . GLY C 2 106 ? 130.246 93.055 122.251 1.00 38.07 106 GLY C C 1
ATOM 12448 O O . GLY C 2 106 ? 129.235 93.213 121.571 1.00 39.95 106 GLY C O 1
ATOM 12449 N N . ASN C 2 107 ? 131.084 94.041 122.560 1.00 31.82 107 ASN C N 1
ATOM 12450 C CA . ASN C 2 107 ? 130.849 95.395 122.086 1.00 28.73 107 ASN C CA 1
ATOM 12451 C C . ASN C 2 107 ? 131.098 95.485 120.582 1.00 30.51 107 ASN C C 1
ATOM 12452 O O . ASN C 2 107 ? 131.763 94.637 119.981 1.00 34.49 107 ASN C O 1
ATOM 12457 N N . TYR C 2 108 ? 130.552 96.532 119.977 1.00 31.57 108 TYR C N 1
ATOM 12458 C CA . TYR C 2 108 ? 130.602 96.702 118.534 1.00 29.57 108 TYR C CA 1
ATOM 12459 C C . TYR C 2 108 ? 131.817 97.532 118.125 1.00 28.51 108 TYR C C 1
ATOM 12460 O O . TYR C 2 108 ? 132.518 98.114 118.954 1.00 32.24 108 TYR C O 1
ATOM 12469 N N . ASP C 2 109 ? 132.062 97.575 116.817 1.00 29.17 109 ASP C N 1
ATOM 12470 C CA . ASP C 2 109 ? 133.221 98.250 116.246 1.00 33.28 109 ASP C CA 1
ATOM 12471 C C . ASP C 2 109 ? 132.842 99.478 115.432 1.00 33.62 109 ASP C C 1
ATOM 12472 O O . ASP C 2 109 ? 133.367 100.572 115.673 1.00 34.26 109 ASP C O 1
ATOM 12477 N N . THR C 2 110 ? 131.942 99.323 114.465 1.00 34.80 110 THR C N 1
ATOM 12478 C CA . THR C 2 110 ? 131.495 100.423 113.624 1.00 31.71 110 THR C CA 1
ATOM 12479 C C . THR C 2 110 ? 129.976 100.485 113.647 1.00 28.85 110 THR C C 1
ATOM 12480 O O . THR C 2 110 ? 129.303 99.456 113.543 1.00 30.96 110 THR C O 1
ATOM 12484 N N . ILE C 2 111 ? 129.443 101.695 113.785 1.00 26.38 111 ILE C N 1
ATOM 12485 C CA . ILE C 2 111 ? 128.005 101.924 113.856 1.00 26.13 111 ILE C CA 1
ATOM 12486 C C . ILE C 2 111 ? 127.584 102.749 112.649 1.00 26.70 111 ILE C C 1
ATOM 12487 O O . ILE C 2 111 ? 128.205 103.773 112.340 1.00 29.11 111 ILE C O 1
ATOM 12492 N N . ILE C 2 112 ? 126.536 102.296 111.966 1.00 24.32 112 ILE C N 1
ATOM 12493 C CA . ILE C 2 112 ? 125.996 102.975 110.795 1.00 23.53 112 ILE C CA 1
ATOM 12494 C C . ILE C 2 112 ? 124.758 103.753 111.217 1.00 23.80 112 ILE C C 1
ATOM 12495 O O . ILE C 2 112 ? 123.852 103.200 111.853 1.00 30.24 112 ILE C O 1
ATOM 12500 N N . LEU C 2 113 ? 124.719 105.034 110.865 1.00 23.52 113 LEU C N 1
ATOM 12501 C CA . LEU C 2 113 ? 123.694 105.959 111.326 1.00 25.65 113 LEU C CA 1
ATOM 12502 C C . LEU C 2 113 ? 122.847 106.423 110.151 1.00 29.45 113 LEU C C 1
ATOM 12503 O O . LEU C 2 113 ? 123.382 106.878 109.132 1.00 32.98 113 LEU C O 1
ATOM 12508 N N . LEU C 2 114 ? 121.528 106.327 110.308 1.00 27.31 114 LEU C N 1
ATOM 12509 C CA . LEU C 2 114 ? 120.585 106.729 109.274 1.00 28.57 114 LEU C CA 1
ATOM 12510 C C . LEU C 2 114 ? 119.281 107.153 109.932 1.00 25.69 114 LEU C C 1
ATOM 12511 O O . LEU C 2 114 ? 118.732 106.414 110.754 1.00 23.54 114 LEU C O 1
ATOM 12516 N N . GLY C 2 115 ? 118.795 108.340 109.574 1.00 28.64 115 GLY C N 1
ATOM 12517 C CA . GLY C 2 115 ? 117.516 108.818 110.061 1.00 24.98 115 GLY C CA 1
ATOM 12518 C C . GLY C 2 115 ? 117.560 109.422 111.449 1.00 22.72 115 GLY C C 1
ATOM 12519 O O . GLY C 2 115 ? 116.834 108.981 112.343 1.00 26.27 115 GLY C O 1
ATOM 12520 N N . HIS C 2 116 ? 118.397 110.438 111.644 1.00 22.41 116 HIS C N 1
ATOM 12521 C CA . HIS C 2 116 ? 118.564 111.066 112.945 1.00 20.39 116 HIS C CA 1
ATOM 12522 C C . HIS C 2 116 ? 118.527 112.580 112.806 1.00 23.01 116 HIS C C 1
ATOM 12523 O O . HIS C 2 116 ? 118.806 113.137 111.742 1.00 32.26 116 HIS C O 1
ATOM 12530 N N . LYS C 2 117 ? 118.175 113.243 113.905 1.00 18.76 117 LYS C N 1
ATOM 12531 C CA . LYS C 2 117 ? 118.263 114.693 113.979 1.00 18.39 117 LYS C CA 1
ATOM 12532 C C . LYS C 2 117 ? 119.701 115.109 114.254 1.00 18.59 117 LYS C C 1
ATOM 12533 O O . LYS C 2 117 ? 120.412 114.459 115.025 1.00 22.04 117 LYS C O 1
ATOM 12539 N N . LYS C 2 118 ? 120.129 116.199 113.614 1.00 16.60 118 LYS C N 1
ATOM 12540 C CA . LYS C 2 118 ? 121.533 116.593 113.674 1.00 16.88 118 LYS C CA 1
ATOM 12541 C C . LYS C 2 118 ? 121.957 116.938 115.097 1.00 18.82 118 LYS C C 1
ATOM 12542 O O . LYS C 2 118 ? 122.974 116.438 115.591 1.00 22.12 118 LYS C O 1
ATOM 12548 N N . TYR C 2 119 ? 121.180 117.781 115.780 1.00 16.63 119 TYR C N 1
ATOM 12549 C CA . TYR C 2 119 ? 121.559 118.255 117.106 1.00 13.57 119 TYR C CA 1
ATOM 12550 C C . TYR C 2 119 ? 121.539 117.160 118.165 1.00 19.13 119 TYR C C 1
ATOM 12551 O O . TYR C 2 119 ? 122.072 117.375 119.259 1.00 25.33 119 TYR C O 1
ATOM 12560 N N . TYR C 2 120 ? 120.945 116.004 117.875 1.00 18.27 120 TYR C N 1
ATOM 12561 C CA . TYR C 2 120 ? 120.902 114.873 118.794 1.00 17.12 120 TYR C CA 1
ATOM 12562 C C . TYR C 2 120 ? 121.995 113.853 118.501 1.00 17.94 120 TYR C C 1
ATOM 12563 O O . TYR C 2 120 ? 122.758 113.468 119.401 1.00 21.78 120 TYR C O 1
ATOM 12572 N N . ILE C 2 121 ? 122.084 113.405 117.247 1.00 17.03 121 ILE C N 1
ATOM 12573 C CA . ILE C 2 121 ? 123.109 112.438 116.885 1.00 15.80 121 ILE C CA 1
ATOM 12574 C C . ILE C 2 121 ? 124.495 113.052 117.016 1.00 16.66 121 ILE C C 1
ATOM 12575 O O . ILE C 2 121 ? 125.444 112.361 117.389 1.00 17.55 121 ILE C O 1
ATOM 12580 N N . ASN C 2 122 ? 124.644 114.350 116.733 1.00 16.70 122 ASN C N 1
ATOM 12581 C CA . ASN C 2 122 ? 125.936 114.998 116.930 1.00 17.74 122 ASN C CA 1
ATOM 12582 C C . ASN C 2 122 ? 126.321 115.021 118.403 1.00 19.57 122 ASN C C 1
ATOM 12583 O O . ASN C 2 122 ? 127.482 114.779 118.754 1.00 21.93 122 ASN C O 1
ATOM 12588 N N . GLN C 2 123 ? 125.356 115.303 119.282 1.00 18.60 123 GLN C N 1
ATOM 12589 C CA . GLN C 2 123 ? 125.645 115.325 120.712 1.00 17.76 123 GLN C CA 1
ATOM 12590 C C . GLN C 2 123 ? 126.059 113.948 121.214 1.00 19.45 123 GLN C C 1
ATOM 12591 O O . GLN C 2 123 ? 126.997 113.827 122.011 1.00 20.04 123 GLN C O 1
ATOM 12597 N N . VAL C 2 124 ? 125.369 112.897 120.766 1.00 18.94 124 VAL C N 1
ATOM 12598 C CA . VAL C 2 124 ? 125.747 111.547 121.184 1.00 15.74 124 VAL C CA 1
ATOM 12599 C C . VAL C 2 124 ? 127.105 111.160 120.600 1.00 18.63 124 VAL C C 1
ATOM 12600 O O . VAL C 2 124 ? 127.967 110.598 121.296 1.00 21.56 124 VAL C O 1
ATOM 12604 N N . LEU C 2 125 ? 127.324 111.461 119.318 1.00 18.93 125 LEU C N 1
ATOM 12605 C CA . LEU C 2 125 ? 128.584 111.143 118.667 1.00 18.48 125 LEU C CA 1
ATOM 12606 C C . LEU C 2 125 ? 129.755 111.894 119.271 1.00 19.16 125 LEU C C 1
ATOM 12607 O O . LEU C 2 125 ? 130.882 111.416 119.170 1.00 20.48 125 LEU C O 1
ATOM 12612 N N . SER C 2 126 ? 129.523 113.051 119.890 1.00 18.78 126 SER C N 1
ATOM 12613 C CA . SER C 2 126 ? 130.611 113.729 120.588 1.00 18.93 126 SER C CA 1
ATOM 12614 C C . SER C 2 126 ? 131.219 112.819 121.649 1.00 19.76 126 SER C C 1
ATOM 12615 O O . SER C 2 126 ? 132.427 112.547 121.637 1.00 23.16 126 SER C O 1
ATOM 12618 N N . ALA C 2 127 ? 130.379 112.295 122.544 1.00 17.94 127 ALA C N 1
ATOM 12619 C CA . ALA C 2 127 ? 130.858 111.367 123.561 1.00 17.74 127 ALA C CA 1
ATOM 12620 C C . ALA C 2 127 ? 131.413 110.098 122.933 1.00 18.42 127 ALA C C 1
ATOM 12621 O O . ALA C 2 127 ? 132.479 109.615 123.335 1.00 21.85 127 ALA C O 1
ATOM 12623 N N . VAL C 2 128 ? 130.714 109.555 121.932 1.00 17.03 128 VAL C N 1
ATOM 12624 C CA . VAL C 2 128 ? 131.132 108.282 121.341 1.00 19.03 128 VAL C CA 1
ATOM 12625 C C . VAL C 2 128 ? 132.521 108.404 120.721 1.00 22.34 128 VAL C C 1
ATOM 12626 O O . VAL C 2 128 ? 133.393 107.554 120.933 1.00 25.50 128 VAL C O 1
ATOM 12630 N N . LYS C 2 129 ? 132.751 109.471 119.954 1.00 21.86 129 LYS C N 1
ATOM 12631 C CA . LYS C 2 129 ? 133.999 109.663 119.232 1.00 24.43 129 LYS C CA 1
ATOM 12632 C C . LYS C 2 129 ? 135.111 110.237 120.096 1.00 25.17 129 LYS C C 1
ATOM 12633 O O . LYS C 2 129 ? 136.279 110.167 119.698 1.00 31.28 129 LYS C O 1
ATOM 12639 N N . ASN C 2 130 ? 134.791 110.805 121.258 1.00 22.18 130 ASN C N 1
ATOM 12640 C CA . ASN C 2 130 ? 135.836 111.353 122.109 1.00 20.71 130 ASN C CA 1
ATOM 12641 C C . ASN C 2 130 ? 136.266 110.415 123.225 1.00 24.83 130 ASN C C 1
ATOM 12642 O O . ASN C 2 130 ? 137.418 110.487 123.663 1.00 31.35 1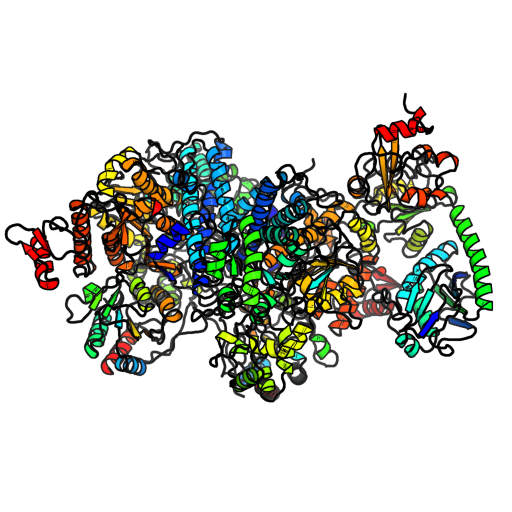30 ASN C O 1
ATOM 12647 N N . PHE C 2 131 ? 135.384 109.534 123.699 1.00 21.00 131 PHE C N 1
ATOM 12648 C CA . PHE C 2 131 ? 135.690 108.680 124.841 1.00 18.90 131 PHE C CA 1
ATOM 12649 C C . PHE C 2 131 ? 135.664 107.201 124.473 1.00 24.06 131 PHE C C 1
ATOM 12650 O O . PHE C 2 131 ? 135.415 106.349 125.328 1.00 27.05 131 PHE C O 1
ATOM 12658 N N . SER C 2 132 ? 135.924 106.879 123.210 1.00 28.05 132 SER C N 1
ATOM 12659 C CA . SER C 2 132 ? 135.960 105.493 122.758 1.00 33.44 132 SER C CA 1
ATOM 12660 C C . SER C 2 132 ? 136.662 105.449 121.408 1.00 39.06 132 SER C C 1
ATOM 12661 O O . SER C 2 132 ? 137.103 106.473 120.880 1.00 39.93 132 SER C O 1
ATOM 12664 N N . ASP C 2 133 ? 136.762 104.242 120.852 1.00 37.25 133 ASP C N 1
ATOM 12665 C CA . ASP C 2 133 ? 137.350 104.016 119.536 1.00 35.91 133 ASP C CA 1
ATOM 12666 C C . ASP C 2 133 ? 136.364 103.342 118.584 1.00 36.01 133 ASP C C 1
ATOM 12667 O O . ASP C 2 133 ? 136.766 102.657 117.642 1.00 35.67 133 ASP C O 1
ATOM 12672 N N . VAL C 2 134 ? 135.070 103.539 118.815 1.00 35.83 134 VAL C N 1
ATOM 12673 C CA . VAL C 2 134 ? 134.038 102.995 117.939 1.00 32.90 134 VAL C CA 1
ATOM 12674 C C . VAL C 2 134 ? 133.852 103.948 116.765 1.00 29.18 134 VAL C C 1
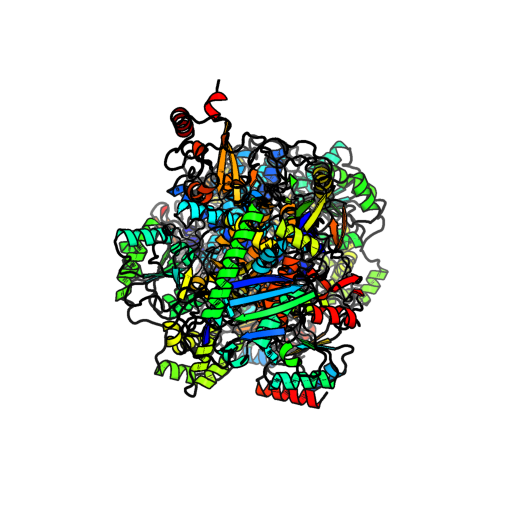ATOM 12675 O O . VAL C 2 134 ? 133.584 105.139 116.957 1.00 29.78 134 VAL C O 1
ATOM 12679 N N . LYS C 2 135 ? 134.003 103.432 115.550 1.00 31.12 135 LYS C N 1
ATOM 12680 C CA . LYS C 2 135 ? 133.874 104.266 114.365 1.00 31.85 135 LYS C CA 1
ATOM 12681 C C . LYS C 2 135 ? 132.407 104.438 113.989 1.00 28.47 135 LYS C C 1
ATOM 12682 O O . LYS C 2 135 ? 131.562 103.592 114.291 1.00 28.35 135 LYS C O 1
ATOM 12688 N N . SER C 2 136 ? 132.105 105.555 113.333 1.00 26.91 136 SER C N 1
ATOM 12689 C CA . SER C 2 136 ? 130.740 105.883 112.948 1.00 24.86 136 SER C CA 1
ATOM 12690 C C . SER C 2 136 ? 130.697 106.247 111.473 1.00 24.21 136 SER C C 1
ATOM 12691 O O . SER C 2 136 ? 131.495 107.066 111.007 1.00 25.36 136 SER C O 1
ATOM 12694 N N . ILE C 2 137 ? 129.766 105.634 110.745 1.00 22.96 137 ILE C N 1
ATOM 12695 C CA . ILE C 2 137 ? 129.539 105.916 109.333 1.00 24.28 137 ILE C CA 1
ATOM 12696 C C . ILE C 2 137 ? 128.115 106.432 109.190 1.00 25.19 137 ILE C C 1
ATOM 12697 O O . ILE C 2 137 ? 127.159 105.727 109.530 1.00 29.97 137 ILE C O 1
ATOM 12702 N N . SER C 2 138 ? 127.972 107.650 108.679 1.00 22.39 138 SER C N 1
ATOM 12703 C CA . SER C 2 138 ? 126.675 108.303 108.557 1.00 23.31 138 SER C CA 1
ATOM 12704 C C . SER C 2 138 ? 126.218 108.262 107.104 1.00 26.23 138 SER C C 1
ATOM 12705 O O . SER C 2 138 ? 126.868 108.845 106.227 1.00 29.77 138 SER C O 1
ATOM 12708 N N . ILE C 2 139 ? 125.096 107.585 106.852 1.00 26.37 139 ILE C N 1
ATOM 12709 C CA . ILE C 2 139 ? 124.554 107.499 105.501 1.00 28.40 139 ILE C CA 1
ATOM 12710 C C . ILE C 2 139 ? 123.294 108.347 105.415 1.00 31.74 139 ILE C C 1
ATOM 12711 O O . ILE C 2 139 ? 122.430 108.113 104.564 1.00 36.17 139 ILE C O 1
ATOM 12716 N N . ASP C 2 140 ? 123.180 109.332 106.298 1.00 29.67 140 ASP C N 1
ATOM 12717 C CA . ASP C 2 140 ? 122.070 110.270 106.288 1.00 30.29 140 ASP C CA 1
ATOM 12718 C C . ASP C 2 140 ? 122.337 111.383 105.282 1.00 34.79 140 ASP C C 1
ATOM 12719 O O . ASP C 2 140 ? 123.460 111.567 104.808 1.00 36.70 140 ASP C O 1
ATOM 12724 N N . ARG C 2 141 ? 121.283 112.129 104.958 1.00 31.22 141 ARG C N 1
ATOM 12725 C CA . ARG C 2 141 ? 121.396 113.205 103.982 1.00 30.64 141 ARG C CA 1
ATOM 12726 C C . ARG C 2 141 ? 121.924 114.498 104.586 1.00 31.44 141 ARG C C 1
ATOM 12727 O O . ARG C 2 141 ? 122.101 115.477 103.855 1.00 34.06 141 ARG C O 1
ATOM 12735 N N . ASN C 2 142 ? 122.180 114.526 105.890 1.00 30.01 142 ASN C N 1
ATOM 12736 C CA . ASN C 2 142 ? 122.805 115.661 106.550 1.00 27.40 142 ASN C CA 1
ATOM 12737 C C . ASN C 2 142 ? 124.266 115.339 106.830 1.00 28.42 142 ASN C C 1
ATOM 12738 O O . ASN C 2 142 ? 124.600 114.211 107.207 1.00 30.39 142 ASN C O 1
ATOM 12743 N N . TYR C 2 143 ? 125.134 116.329 106.644 1.00 29.51 143 TYR C N 1
ATOM 12744 C CA . TYR C 2 143 ? 126.556 116.151 106.913 1.00 24.99 143 TYR C CA 1
ATOM 12745 C C . TYR C 2 143 ? 126.779 116.208 108.418 1.00 23.63 143 TYR C C 1
ATOM 12746 O O . TYR C 2 143 ? 126.653 117.271 109.032 1.00 26.22 143 TYR C O 1
ATOM 12755 N N . ILE C 2 144 ? 127.104 115.065 109.012 1.00 20.58 144 ILE C N 1
ATOM 12756 C CA . ILE C 2 144 ? 127.341 114.970 110.447 1.00 18.82 144 ILE C CA 1
ATOM 12757 C C . ILE C 2 144 ? 128.824 115.194 110.700 1.00 22.23 144 ILE C C 1
ATOM 12758 O O . ILE C 2 144 ? 129.670 114.480 110.152 1.00 26.35 144 ILE C O 1
ATOM 12763 N N . GLN C 2 145 ? 129.142 116.190 111.528 1.00 18.72 145 GLN C N 1
ATOM 12764 C CA . GLN C 2 145 ? 130.537 116.540 111.772 1.00 18.78 145 GLN C CA 1
ATOM 12765 C C . GLN C 2 145 ? 131.232 115.532 112.680 1.00 23.38 145 GLN C C 1
ATOM 12766 O O . GLN C 2 145 ? 132.397 115.190 112.450 1.00 28.69 145 GLN C O 1
ATOM 12772 N N . ASN C 2 146 ? 130.541 115.042 113.708 1.00 21.79 146 ASN C N 1
ATOM 12773 C CA . ASN C 2 146 ? 131.185 114.215 114.720 1.00 21.70 146 ASN C CA 1
ATOM 12774 C C . ASN C 2 146 ? 131.324 112.754 114.314 1.00 22.38 146 ASN C C 1
ATOM 12775 O O . ASN C 2 146 ? 131.957 111.985 115.046 1.00 25.46 146 ASN C O 1
ATOM 12780 N N . ALA C 2 147 ? 130.758 112.348 113.182 1.00 21.13 147 ALA C N 1
ATOM 12781 C CA . ALA C 2 147 ? 130.966 110.992 112.702 1.00 22.61 147 ALA C CA 1
ATOM 12782 C C . ALA C 2 147 ? 132.384 110.833 112.164 1.00 27.51 147 ALA C C 1
ATOM 12783 O O . ALA C 2 147 ? 133.033 111.797 111.750 1.00 31.27 147 ALA C O 1
ATOM 12785 N N . THR C 2 148 ? 132.878 109.595 112.192 1.00 30.50 148 THR C N 1
ATOM 12786 C CA . THR C 2 148 ? 134.193 109.321 111.622 1.00 27.05 148 THR C CA 1
ATOM 12787 C C . THR C 2 148 ? 134.162 109.463 110.105 1.00 29.81 148 THR C C 1
ATOM 12788 O O . THR C 2 148 ? 135.048 110.088 109.510 1.00 31.35 148 THR C O 1
ATOM 12792 N N . MET C 2 149 ? 133.141 108.898 109.467 1.00 31.17 149 MET C N 1
ATOM 12793 C CA . MET C 2 149 ? 132.888 109.077 108.046 1.00 29.39 149 MET C CA 1
ATOM 12794 C C . MET C 2 149 ? 131.414 109.400 107.854 1.00 29.24 149 MET C C 1
ATOM 12795 O O . MET C 2 149 ? 130.560 108.916 108.598 1.00 29.05 149 MET C O 1
ATOM 12800 N N . SER C 2 150 ? 131.115 110.220 106.850 1.00 27.54 150 SER C N 1
ATOM 12801 C CA . SER C 2 150 ? 129.739 110.650 106.648 1.00 26.33 150 SER C CA 1
ATOM 12802 C C . SER C 2 150 ? 129.513 111.029 105.194 1.00 27.27 150 SER C C 1
ATOM 12803 O O . SER C 2 150 ? 130.451 111.334 104.454 1.00 31.66 150 SER C O 1
ATOM 12806 N N . PHE C 2 151 ? 128.243 111.002 104.796 1.00 30.80 151 PHE C N 1
ATOM 12807 C CA . PHE C 2 151 ? 127.835 111.576 103.526 1.00 28.71 151 PHE C CA 1
ATOM 12808 C C . PHE C 2 151 ? 127.773 113.099 103.635 1.00 29.69 151 PHE C C 1
ATOM 12809 O O . PHE C 2 151 ? 127.804 113.674 104.726 1.00 31.76 151 PHE C O 1
ATOM 12817 N N . GLY C 2 152 ? 127.685 113.758 102.479 1.00 29.42 152 GLY C N 1
ATOM 12818 C CA . GLY C 2 152 ? 127.521 115.194 102.435 1.00 30.26 152 GLY C CA 1
ATOM 12819 C C . GLY C 2 152 ? 126.059 115.604 102.463 1.00 31.98 152 GLY C C 1
ATOM 12820 O O . GLY C 2 152 ? 125.149 114.779 102.502 1.00 37.76 152 GLY C O 1
ATOM 12821 N N . ASN C 2 153 ? 125.843 116.918 102.446 1.00 32.23 153 ASN C N 1
ATOM 12822 C CA . ASN C 2 153 ? 124.488 117.456 102.418 1.00 31.09 153 ASN C CA 1
ATOM 12823 C C . ASN C 2 153 ? 123.836 117.126 101.083 1.00 34.71 153 ASN C C 1
ATOM 12824 O O . ASN C 2 153 ? 124.326 117.537 100.026 1.00 38.67 153 ASN C O 1
ATOM 12829 N N . LEU C 2 154 ? 122.725 116.395 101.128 1.00 33.45 154 LEU C N 1
ATOM 12830 C CA . LEU C 2 154 ? 122.103 115.850 99.932 1.00 34.87 154 LEU C CA 1
ATOM 12831 C C . LEU C 2 154 ? 120.621 116.187 99.901 1.00 40.98 154 LEU C C 1
ATOM 12832 O O . LEU C 2 154 ? 119.995 116.418 100.939 1.00 44.39 154 LEU C O 1
ATOM 12837 N N . SER C 2 155 ? 120.069 116.217 98.692 1.00 42.74 155 SER C N 1
ATOM 12838 C CA . SER C 2 155 ? 118.627 116.277 98.528 1.00 45.40 155 SER C CA 1
ATOM 12839 C C . SER C 2 155 ? 118.013 114.911 98.827 1.00 48.37 155 SER C C 1
ATOM 12840 O O . SER C 2 155 ? 118.697 113.884 98.848 1.00 48.54 155 SER C O 1
ATOM 12843 N N . LYS C 2 156 ? 116.701 114.909 99.073 1.00 47.23 156 LYS C N 1
ATOM 12844 C CA . LYS C 2 156 ? 116.018 113.660 99.396 1.00 49.20 156 LYS C CA 1
ATOM 12845 C C . LYS C 2 156 ? 116.086 112.675 98.235 1.00 49.61 156 LYS C C 1
ATOM 12846 O O . LYS C 2 156 ? 116.330 111.480 98.439 1.00 53.07 156 LYS C O 1
ATOM 12852 N N . ALA C 2 157 ? 115.877 113.158 97.008 1.00 45.07 157 ALA C N 1
ATOM 12853 C CA . ALA C 2 157 ? 116.043 112.301 95.840 1.00 41.94 157 ALA C CA 1
ATOM 12854 C C . ALA C 2 157 ? 117.488 111.840 95.697 1.00 44.57 157 ALA C C 1
ATOM 12855 O O . ALA C 2 157 ? 117.750 110.668 95.395 1.00 43.95 157 ALA C O 1
ATOM 12857 N N . ASP C 2 158 ? 118.441 112.751 95.912 1.00 43.40 158 ASP C N 1
ATOM 12858 C CA . ASP C 2 158 ? 119.851 112.380 95.856 1.00 42.91 158 ASP C CA 1
ATOM 12859 C C . ASP C 2 158 ? 120.198 111.368 96.940 1.00 42.93 158 ASP C C 1
ATOM 12860 O O . ASP C 2 158 ? 120.959 110.425 96.697 1.00 42.73 158 ASP C O 1
ATOM 12865 N N . HIS C 2 159 ? 119.654 111.551 98.145 1.00 41.94 159 HIS C N 1
ATOM 12866 C CA . HIS C 2 159 ? 119.899 110.594 99.219 1.00 37.21 159 HIS C CA 1
ATOM 12867 C C . HIS C 2 159 ? 119.324 109.224 98.882 1.00 41.43 159 HIS C C 1
ATOM 12868 O O . HIS C 2 159 ? 119.959 108.195 99.142 1.00 46.24 159 HIS C O 1
ATOM 12875 N N . ILE C 2 160 ? 118.124 109.191 98.300 1.00 42.58 160 ILE C N 1
ATOM 12876 C CA . ILE C 2 160 ? 117.519 107.919 97.910 1.00 43.33 160 ILE C CA 1
ATOM 12877 C C . ILE C 2 160 ? 118.369 107.230 96.849 1.00 43.56 160 ILE C C 1
ATOM 12878 O O . ILE C 2 160 ? 118.616 106.017 96.917 1.00 44.36 160 ILE C O 1
ATOM 12883 N N . ALA C 2 161 ? 118.836 107.993 95.858 1.00 40.75 161 ALA C N 1
ATOM 12884 C CA . ALA C 2 161 ? 119.682 107.420 94.817 1.00 39.34 161 ALA C CA 1
ATOM 12885 C C . ALA C 2 161 ? 120.986 106.885 95.394 1.00 43.57 161 ALA C C 1
ATOM 12886 O O . ALA C 2 161 ? 121.440 105.797 95.019 1.00 49.61 161 ALA C O 1
ATOM 12888 N N . ALA C 2 162 ? 121.604 107.636 96.308 1.00 42.99 162 ALA C N 1
ATOM 12889 C CA . ALA C 2 162 ? 122.850 107.189 96.919 1.00 40.19 162 ALA C CA 1
ATOM 12890 C C . ALA C 2 162 ? 122.642 105.916 97.728 1.00 41.92 162 ALA C C 1
ATOM 12891 O O . ALA C 2 162 ? 123.473 105.002 97.683 1.00 45.66 162 ALA C O 1
ATOM 12893 N N . LEU C 2 163 ? 121.541 105.840 98.478 1.00 44.10 163 LEU C N 1
ATOM 12894 C CA . LEU C 2 163 ? 121.252 104.629 99.240 1.00 43.66 163 LEU C CA 1
ATOM 12895 C C . LEU C 2 163 ? 121.033 103.438 98.316 1.00 48.72 163 LEU C C 1
ATOM 12896 O O . LEU C 2 163 ? 121.498 102.328 98.601 1.00 53.50 163 LEU C O 1
ATOM 12901 N N . ASP C 2 164 ? 120.329 103.648 97.201 1.00 49.45 164 ASP C N 1
ATOM 12902 C CA . ASP C 2 164 ? 120.131 102.562 96.245 1.00 50.15 164 ASP C CA 1
ATOM 12903 C C . ASP C 2 164 ? 121.460 102.089 95.664 1.00 51.73 164 ASP C C 1
ATOM 12904 O O . ASP C 2 164 ? 121.706 100.881 95.561 1.00 56.04 164 ASP C O 1
ATOM 12909 N N . GLU C 2 165 ? 122.336 103.029 95.296 1.00 48.94 165 GLU C N 1
ATOM 12910 C CA . GLU C 2 165 ? 123.646 102.654 94.768 1.00 51.07 165 GLU C CA 1
ATOM 12911 C C . GLU C 2 165 ? 124.467 101.899 95.805 1.00 50.54 165 GLU C C 1
ATOM 12912 O O . GLU C 2 165 ? 125.166 100.934 95.473 1.00 50.61 165 GLU C O 1
ATOM 12918 N N . VAL C 2 166 ? 124.401 102.327 97.067 1.00 50.81 166 VAL C N 1
ATOM 12919 C CA . VAL C 2 166 ? 125.115 101.624 98.131 1.00 48.06 166 VAL C CA 1
ATOM 12920 C C . VAL C 2 166 ? 124.568 100.211 98.291 1.00 46.63 166 VAL C C 1
ATOM 12921 O O . VAL C 2 166 ? 125.322 99.261 98.533 1.00 48.27 166 VAL C O 1
ATOM 12925 N N . ILE C 2 167 ? 123.250 100.048 98.150 1.00 47.70 167 ILE C N 1
ATOM 12926 C CA . ILE C 2 167 ? 122.655 98.715 98.218 1.00 49.93 167 ILE C CA 1
ATOM 12927 C C . ILE C 2 167 ? 123.182 97.840 97.087 1.00 54.05 167 ILE C C 1
ATOM 12928 O O . ILE C 2 167 ? 123.557 96.680 97.298 1.00 52.20 167 ILE C O 1
ATOM 12933 N N . ASP C 2 168 ? 123.224 98.382 95.868 1.00 54.18 168 ASP C N 1
ATOM 12934 C CA . ASP C 2 168 ? 123.722 97.598 94.742 1.00 56.80 168 ASP C CA 1
ATOM 12935 C C . ASP C 2 168 ? 125.219 97.327 94.821 1.00 60.82 168 ASP C C 1
ATOM 12936 O O . ASP C 2 168 ? 125.712 96.473 94.076 1.00 63.34 168 ASP C O 1
ATOM 12941 N N . LEU C 2 169 ? 125.949 98.020 95.694 1.00 58.10 169 LEU C N 1
ATOM 12942 C CA . LEU C 2 169 ? 127.387 97.830 95.833 1.00 55.15 169 LEU C CA 1
ATOM 12943 C C . LEU C 2 169 ? 127.768 97.122 97.127 1.00 55.79 169 LEU C C 1
ATOM 12944 O O . LEU C 2 169 ? 128.954 97.079 97.471 1.00 55.45 169 LEU C O 1
ATOM 12949 N N . LEU C 2 170 ? 126.801 96.570 97.852 1.00 56.25 170 LEU C N 1
ATOM 12950 C CA . LEU C 2 170 ? 127.091 95.866 99.095 1.00 53.50 170 LEU C CA 1
ATOM 12951 C C . LEU C 2 170 ? 127.415 94.401 98.827 1.00 61.86 170 LEU C C 1
ATOM 12952 O O . LEU C 2 170 ? 126.533 93.606 98.503 1.00 60.50 170 LEU C O 1
ATOM 12958 N N . VAL D 2 2 ? 157.164 126.618 94.892 1.00 65.80 2 VAL D N 1
ATOM 12959 C CA . VAL D 2 2 ? 156.597 126.529 96.232 1.00 66.44 2 VAL D CA 1
ATOM 12960 C C . VAL D 2 2 ? 155.079 126.684 96.174 1.00 62.37 2 VAL D C 1
ATOM 12961 O O . VAL D 2 2 ? 154.560 127.583 95.514 1.00 59.13 2 VAL D O 1
ATOM 12965 N N . ASP D 2 3 ? 154.369 125.793 96.860 1.00 64.51 3 ASP D N 1
ATOM 12966 C CA . ASP D 2 3 ? 152.915 125.828 96.935 1.00 63.68 3 ASP D CA 1
ATOM 12967 C C . ASP D 2 3 ? 152.506 126.257 98.337 1.00 60.76 3 ASP D C 1
ATOM 12968 O O . ASP D 2 3 ? 152.860 125.596 99.320 1.00 57.64 3 ASP D O 1
ATOM 12973 N N . THR D 2 4 ? 151.761 127.356 98.425 1.00 55.43 4 THR D N 1
ATOM 12974 C CA . THR D 2 4 ? 151.357 127.929 99.701 1.00 54.72 4 THR D CA 1
ATOM 12975 C C . THR D 2 4 ? 149.978 127.471 100.156 1.00 56.31 4 THR D C 1
ATOM 12976 O O . THR D 2 4 ? 149.525 127.893 101.223 1.00 55.91 4 THR D O 1
ATOM 12980 N N . THR D 2 5 ? 149.301 126.622 99.383 1.00 53.74 5 THR D N 1
ATOM 12981 C CA . THR D 2 5 ? 147.951 126.195 99.733 1.00 55.08 5 THR D CA 1
ATOM 12982 C C . THR D 2 5 ? 147.872 124.687 99.927 1.00 59.68 5 THR D C 1
ATOM 12983 O O . THR D 2 5 ? 146.938 124.043 99.438 1.00 65.42 5 THR D O 1
ATOM 12987 N N . LYS D 2 6 ? 148.841 124.114 100.634 1.00 57.14 6 LYS D N 1
ATOM 12988 C CA . LYS D 2 6 ? 148.835 122.689 100.931 1.00 59.79 6 LYS D CA 1
ATOM 12989 C C . LYS D 2 6 ? 148.712 122.374 102.413 1.00 53.68 6 LYS D C 1
ATOM 12990 O O . LYS D 2 6 ? 148.161 121.327 102.760 1.00 49.98 6 LYS D O 1
ATOM 12996 N N . ASN D 2 7 ? 149.201 123.247 103.291 1.00 51.09 7 ASN D N 1
ATOM 12997 C CA . ASN D 2 7 ? 149.131 123.048 104.736 1.00 45.28 7 ASN D CA 1
ATOM 12998 C C . ASN D 2 7 ? 148.261 124.148 105.330 1.00 43.27 7 ASN D C 1
ATOM 12999 O O . ASN D 2 7 ? 148.663 125.316 105.358 1.00 46.63 7 ASN D O 1
ATOM 13004 N N . THR D 2 8 ? 147.069 123.776 105.796 1.00 37.50 8 THR D N 1
ATOM 13005 C CA . THR D 2 8 ? 146.160 124.694 106.472 1.00 35.14 8 THR D CA 1
ATOM 13006 C C . THR D 2 8 ? 145.779 124.169 107.852 1.00 35.23 8 THR D C 1
ATOM 13007 O O . THR D 2 8 ? 144.666 124.398 108.327 1.00 36.43 8 THR D O 1
ATOM 13011 N N . LYS D 2 9 ? 146.698 123.460 108.501 1.00 33.49 9 LYS D N 1
ATOM 13012 C CA . LYS D 2 9 ? 146.417 122.876 109.805 1.00 30.06 9 LYS D CA 1
ATOM 13013 C C . LYS D 2 9 ? 146.282 123.958 110.869 1.00 30.01 9 LYS D C 1
ATOM 13014 O O . LYS D 2 9 ? 147.034 124.936 110.887 1.00 32.24 9 LYS D O 1
ATOM 13020 N N . LEU D 2 10 ? 145.313 123.774 111.761 1.00 28.47 10 LEU D N 1
ATOM 13021 C CA . LEU D 2 10 ? 145.070 124.686 112.867 1.00 27.78 10 LEU D CA 1
ATOM 13022 C C . LEU D 2 10 ? 145.003 123.899 114.167 1.00 32.22 10 LEU D C 1
ATOM 13023 O O . LEU D 2 10 ? 144.742 122.694 114.176 1.00 40.00 10 LEU D O 1
ATOM 13028 N N . PHE D 2 11 ? 145.248 124.599 115.274 1.00 28.28 11 PHE D N 1
ATOM 13029 C CA . PHE D 2 11 ? 145.069 124.011 116.595 1.00 25.72 11 PHE D CA 1
ATOM 13030 C C . PHE D 2 11 ? 143.642 124.201 117.095 1.00 30.28 11 PHE D C 1
ATOM 13031 O O . PHE D 2 11 ? 143.024 123.258 117.599 1.00 36.44 11 PHE D O 1
ATOM 13039 N N . THR D 2 12 ? 143.111 125.413 116.959 1.00 29.50 12 THR D N 1
ATOM 13040 C CA . THR D 2 12 ? 141.733 125.727 117.300 1.00 26.25 12 THR D CA 1
ATOM 13041 C C . THR D 2 12 ? 141.091 126.462 116.131 1.00 27.82 12 THR D C 1
ATOM 13042 O O . THR D 2 12 ? 141.766 126.895 115.194 1.00 33.36 12 THR D O 1
ATOM 13046 N N . SER D 2 13 ? 139.769 126.600 116.191 1.00 27.50 13 SER D N 1
ATOM 13047 C CA . SER D 2 13 ? 139.003 127.248 115.137 1.00 26.40 13 SER D CA 1
ATOM 13048 C C . SER D 2 13 ? 138.063 128.274 115.748 1.00 28.68 13 SER D C 1
ATOM 13049 O O . SER D 2 13 ? 137.396 127.991 116.748 1.00 37.12 13 SER D O 1
ATOM 13052 N N . TYR D 2 14 ? 138.015 129.465 115.147 1.00 25.41 14 TYR D N 1
ATOM 13053 C CA . TYR D 2 14 ? 137.061 130.476 115.590 1.00 22.82 14 TYR D CA 1
ATOM 13054 C C . TYR D 2 14 ? 135.634 130.097 115.220 1.00 26.09 14 TYR D C 1
ATOM 13055 O O . TYR D 2 14 ? 134.698 130.409 115.964 1.00 24.85 14 TYR D O 1
ATOM 13064 N N . GLY D 2 15 ? 135.451 129.427 114.090 1.00 28.37 15 GLY D N 1
ATOM 13065 C CA . GLY D 2 15 ? 134.120 129.058 113.657 1.00 23.84 15 GLY D CA 1
ATOM 13066 C C . GLY D 2 15 ? 134.165 128.400 112.299 1.00 20.47 15 GLY D C 1
ATOM 13067 O O . GLY D 2 15 ? 135.214 127.928 111.856 1.00 24.95 15 GLY D O 1
ATOM 13068 N N . VAL D 2 16 ? 133.007 128.372 111.638 1.00 20.56 16 VAL D N 1
ATOM 13069 C CA . VAL D 2 16 ? 132.915 127.731 110.330 1.00 22.31 16 VAL D CA 1
ATOM 13070 C C . VAL D 2 16 ? 133.658 128.541 109.275 1.00 22.96 16 VAL D C 1
ATOM 13071 O O . VAL D 2 16 ? 134.371 127.983 108.434 1.00 22.38 16 VAL D O 1
ATOM 13075 N N . LYS D 2 17 ? 133.503 129.863 109.299 1.00 22.31 17 LYS D N 1
ATOM 13076 C CA . LYS D 2 17 ? 134.097 130.721 108.278 1.00 22.89 17 LYS D CA 1
ATOM 13077 C C . LYS D 2 17 ? 135.609 130.766 108.459 1.00 27.06 17 LYS D C 1
ATOM 13078 O O . LYS D 2 17 ? 136.113 131.407 109.386 1.00 28.65 17 LYS D O 1
ATOM 13084 N N . THR D 2 18 ? 136.333 130.091 107.571 1.00 28.58 18 THR D N 1
ATOM 13085 C CA . THR D 2 18 ? 137.785 130.045 107.599 1.00 30.50 18 THR D CA 1
ATOM 13086 C C . THR D 2 18 ? 138.365 130.871 106.457 1.00 30.60 18 THR D C 1
ATOM 13087 O O . THR D 2 18 ? 137.683 131.194 105.481 1.00 31.04 18 THR D O 1
ATOM 13091 N N . SER D 2 19 ? 139.642 131.213 106.599 1.00 34.22 19 SER D N 1
ATOM 13092 C CA . SER D 2 19 ? 140.331 131.997 105.586 1.00 33.22 19 SER D CA 1
ATOM 13093 C C . SER D 2 19 ? 140.566 131.173 104.326 1.00 37.85 19 SER D C 1
ATOM 13094 O O . SER D 2 19 ? 140.827 129.968 104.380 1.00 39.56 19 SER D O 1
ATOM 13097 N N . LYS D 2 20 ? 140.475 131.841 103.180 1.00 37.24 20 LYS D N 1
ATOM 13098 C CA . LYS D 2 20 ? 140.742 131.199 101.901 1.00 36.57 20 LYS D CA 1
ATOM 13099 C C . LYS D 2 20 ? 142.244 131.074 101.679 1.00 44.70 20 LYS D C 1
ATOM 13100 O O . LYS D 2 20 ? 142.984 132.054 101.807 1.00 43.89 20 LYS D O 1
ATOM 13106 N N . ALA D 2 21 ? 142.693 129.866 101.347 1.00 43.77 21 ALA D N 1
ATOM 13107 C CA . ALA D 2 21 ? 144.093 129.645 101.015 1.00 38.24 21 ALA D CA 1
ATOM 13108 C C . ALA D 2 21 ? 144.370 130.156 99.607 1.00 42.14 21 ALA D C 1
ATOM 13109 O O . ALA D 2 21 ? 143.675 129.786 98.656 1.00 46.06 21 ALA D O 1
ATOM 13111 N N . ILE D 2 22 ? 145.389 131.005 99.475 1.00 43.49 22 ILE D N 1
ATOM 13112 C CA . ILE D 2 22 ? 145.685 131.678 98.219 1.00 43.57 22 ILE D CA 1
ATOM 13113 C C . ILE D 2 22 ? 147.135 131.424 97.833 1.00 47.41 22 ILE D C 1
ATOM 13114 O O . ILE D 2 22 ? 147.987 131.125 98.672 1.00 46.80 22 ILE D O 1
ATOM 13119 N N . THR D 2 23 ? 147.403 131.554 96.537 1.00 48.49 23 THR D N 1
ATOM 13120 C CA . THR D 2 23 ? 148.726 131.318 95.987 1.00 46.35 23 THR D CA 1
ATOM 13121 C C . THR D 2 23 ? 149.506 132.628 95.904 1.00 47.77 23 THR D C 1
ATOM 13122 O O . THR D 2 23 ? 149.031 133.695 96.299 1.00 54.17 23 THR D O 1
ATOM 13126 N N . THR D 2 24 ? 150.731 132.542 95.383 1.00 47.87 24 THR D N 1
ATOM 13127 C CA . THR D 2 24 ? 151.552 133.737 95.219 1.00 52.99 24 THR D CA 1
ATOM 13128 C C . THR D 2 24 ? 151.002 134.642 94.123 1.00 55.17 24 THR D C 1
ATOM 13129 O O . THR D 2 24 ? 150.953 135.867 94.287 1.00 56.21 24 THR D O 1
ATOM 13133 N N . GLU D 2 25 ? 150.586 134.056 92.997 1.00 56.37 25 GLU D N 1
ATOM 13134 C CA . GLU D 2 25 ? 150.041 134.850 91.900 1.00 56.36 25 GLU D CA 1
ATOM 13135 C C . GLU D 2 25 ? 148.759 135.558 92.316 1.00 57.61 25 GLU D C 1
ATOM 13136 O O . GLU D 2 25 ? 148.543 136.727 91.969 1.00 59.64 25 GLU D O 1
ATOM 13142 N N . VAL D 2 26 ? 147.892 134.863 93.056 1.00 52.76 26 VAL D N 1
ATOM 13143 C CA . VAL D 2 26 ? 146.647 135.469 93.516 1.00 49.20 26 VAL D CA 1
ATOM 13144 C C . VAL D 2 26 ? 146.935 136.638 94.448 1.00 47.62 26 VAL D C 1
ATOM 13145 O O . VAL D 2 26 ? 146.318 137.704 94.339 1.00 51.21 26 VAL D O 1
ATOM 13149 N N . ALA D 2 27 ? 147.880 136.461 95.374 1.00 46.82 27 ALA D N 1
ATOM 13150 C CA . ALA D 2 27 ? 148.235 137.542 96.287 1.00 49.11 27 ALA D CA 1
ATOM 13151 C C . ALA D 2 27 ? 148.814 138.733 95.534 1.00 52.31 27 ALA D C 1
ATOM 13152 O O . ALA D 2 27 ? 148.495 139.888 95.845 1.00 53.48 27 ALA D O 1
ATOM 13154 N N . ALA D 2 28 ? 149.671 138.473 94.544 1.00 53.08 28 ALA D N 1
ATOM 13155 C CA . ALA D 2 28 ? 150.232 139.561 93.750 1.00 53.73 28 ALA D CA 1
ATOM 13156 C C . ALA D 2 28 ? 149.140 140.316 93.003 1.00 54.13 28 ALA D C 1
ATOM 13157 O O . ALA D 2 28 ? 149.145 141.553 92.964 1.00 52.33 28 ALA D O 1
ATOM 13159 N N . LYS D 2 29 ? 148.187 139.589 92.415 1.00 53.72 29 LYS D N 1
ATOM 13160 C CA . LYS D 2 29 ? 147.083 140.239 91.716 1.00 54.23 29 LYS D CA 1
ATOM 13161 C C . LYS D 2 29 ? 146.238 141.074 92.671 1.00 55.03 29 LYS D C 1
ATOM 13162 O O . LYS D 2 29 ? 145.836 142.195 92.336 1.00 54.28 29 LYS D O 1
ATOM 13168 N N . LEU D 2 30 ? 145.957 140.546 93.867 1.00 53.39 30 LEU D N 1
ATOM 13169 C CA . LEU D 2 30 ? 145.160 141.290 94.839 1.00 50.87 30 LEU D CA 1
ATOM 13170 C C . LEU D 2 30 ? 145.871 142.560 95.285 1.00 49.75 30 LEU D C 1
ATOM 13171 O O . LEU D 2 30 ? 145.241 143.612 95.441 1.00 47.75 30 LEU D O 1
ATOM 13176 N N . ILE D 2 31 ? 147.183 142.479 95.514 1.00 51.30 31 ILE D N 1
ATOM 13177 C CA . ILE D 2 31 ? 147.924 143.662 95.935 1.00 51.95 31 ILE D CA 1
ATOM 13178 C C . ILE D 2 31 ? 147.995 144.684 94.807 1.00 51.81 31 ILE D C 1
ATOM 13179 O O . ILE D 2 31 ? 147.914 145.894 95.051 1.00 53.78 31 ILE D O 1
ATOM 13184 N N . SER D 2 32 ? 148.131 144.227 93.560 1.00 51.05 32 SER D N 1
ATOM 13185 C CA . SER D 2 32 ? 148.165 145.158 92.436 1.00 54.61 32 SER D CA 1
ATOM 13186 C C . SER D 2 32 ? 146.815 145.836 92.230 1.00 56.27 32 SER D C 1
ATOM 13187 O O . SER D 2 32 ? 146.755 147.035 91.933 1.00 57.05 32 SER D O 1
ATOM 13190 N N . LYS D 2 33 ? 145.721 145.088 92.382 1.00 54.28 33 LYS D N 1
ATOM 13191 C CA . LYS D 2 33 ? 144.388 145.624 92.138 1.00 52.86 33 LYS D CA 1
ATOM 13192 C C . LYS D 2 33 ? 143.911 146.547 93.255 1.00 54.94 33 LYS D C 1
ATOM 13193 O O . LYS D 2 33 ? 143.040 147.390 93.015 1.00 54.14 33 LYS D O 1
ATOM 13199 N N . ALA D 2 34 ? 144.483 146.429 94.452 1.00 55.63 34 ALA D N 1
ATOM 13200 C CA . ALA D 2 34 ? 144.029 147.214 95.593 1.00 53.95 34 ALA D CA 1
ATOM 13201 C C . ALA D 2 34 ? 144.140 148.710 95.318 1.00 56.02 34 ALA D C 1
ATOM 13202 O O . ALA D 2 34 ? 145.121 149.183 94.737 1.00 55.39 34 ALA D O 1
ATOM 13204 N N . LYS D 2 35 ? 143.121 149.457 95.747 1.00 48.49 35 LYS D N 1
ATOM 13205 C CA . LYS D 2 35 ? 143.051 150.882 95.439 1.00 47.81 35 LYS D CA 1
ATOM 13206 C C . LYS D 2 35 ? 143.827 151.717 96.451 1.00 52.43 35 LYS D C 1
ATOM 13207 O O . LYS D 2 35 ? 144.674 152.534 96.071 1.00 54.33 35 LYS D O 1
ATOM 13213 N N . ARG D 2 36 ? 143.550 151.536 97.740 1.00 50.95 36 ARG D N 1
ATOM 13214 C CA . ARG D 2 36 ? 144.223 152.270 98.812 1.00 48.23 36 ARG D CA 1
ATOM 13215 C C . ARG D 2 36 ? 144.676 151.284 99.881 1.00 43.69 36 ARG D C 1
ATOM 13216 O O . ARG D 2 36 ? 144.115 151.237 100.983 1.00 47.05 36 ARG D O 1
ATOM 13224 N N . PRO D 2 37 ? 145.694 150.482 99.590 1.00 41.00 37 PRO D N 1
ATOM 13225 C CA . PRO D 2 37 ? 146.119 149.451 100.538 1.00 40.07 37 PRO D CA 1
ATOM 13226 C C . PRO D 2 37 ? 146.941 150.028 101.681 1.00 43.60 37 PRO D C 1
ATOM 13227 O O . PRO D 2 37 ? 147.428 151.159 101.636 1.00 44.73 37 PRO D O 1
ATOM 13231 N N . LEU D 2 38 ? 147.078 149.215 102.726 1.00 41.25 38 LEU D N 1
ATOM 13232 C CA . LEU D 2 38 ? 147.924 149.514 103.871 1.00 35.51 38 LEU D CA 1
ATOM 13233 C C . LEU D 2 38 ? 148.721 148.268 104.223 1.00 37.67 38 LEU D C 1
ATOM 13234 O O . LEU D 2 38 ? 148.185 147.157 104.207 1.00 41.12 38 LEU D O 1
ATOM 13239 N N . PHE D 2 39 ? 150.001 148.451 104.537 1.00 36.22 39 PHE D N 1
ATOM 13240 C CA . PHE D 2 39 ? 150.890 147.344 104.882 1.00 34.82 39 PHE D CA 1
ATOM 13241 C C . PHE D 2 39 ? 151.084 147.367 106.392 1.00 36.99 39 PHE D C 1
ATOM 13242 O O . PHE D 2 39 ? 151.898 148.131 106.910 1.00 38.93 39 PHE D O 1
ATOM 13250 N N . VAL D 2 40 ? 150.330 146.533 107.100 1.00 34.22 40 VAL D N 1
ATOM 13251 C CA . VAL D 2 40 ? 150.401 146.472 108.555 1.00 33.17 40 VAL D CA 1
ATOM 13252 C C . VAL D 2 40 ? 151.474 145.459 108.931 1.00 33.33 40 VAL D C 1
ATOM 13253 O O . VAL D 2 40 ? 151.252 144.248 108.854 1.00 29.82 40 VAL D O 1
ATOM 13257 N N . VAL D 2 41 ? 152.638 145.952 109.340 1.00 36.90 41 VAL D N 1
ATOM 13258 C CA . VAL D 2 41 ? 153.748 145.095 109.730 1.00 32.98 41 VAL D CA 1
ATOM 13259 C C . VAL D 2 41 ? 153.904 145.154 111.242 1.00 34.27 41 VAL D C 1
ATOM 13260 O O . VAL D 2 41 ? 153.651 146.185 111.875 1.00 37.65 41 VAL D O 1
ATOM 13264 N N . GLY D 2 42 ? 154.290 144.019 111.824 1.00 32.97 42 GLY D N 1
ATOM 13265 C CA . GLY D 2 42 ? 154.532 143.919 113.245 1.00 35.35 42 GLY D CA 1
ATOM 13266 C C . GLY D 2 42 ? 156.013 143.861 113.569 1.00 41.91 42 GLY D C 1
ATOM 13267 O O . GLY D 2 42 ? 156.880 143.978 112.701 1.00 47.79 42 GLY D O 1
ATOM 13268 N N . THR D 2 43 ? 156.301 143.654 114.851 1.00 40.37 43 THR D N 1
ATOM 13269 C CA . THR D 2 43 ? 157.689 143.632 115.318 1.00 41.98 43 THR D CA 1
ATOM 13270 C C . THR D 2 43 ? 158.475 142.429 114.816 1.00 42.48 43 THR D C 1
ATOM 13271 O O . THR D 2 43 ? 159.653 142.303 115.168 1.00 39.73 43 THR D O 1
ATOM 13275 N N . GLY D 2 44 ? 157.878 141.545 114.022 1.00 42.11 44 GLY D N 1
ATOM 13276 C CA . GLY D 2 44 ? 158.570 140.413 113.449 1.00 42.29 44 GLY D CA 1
ATOM 13277 C C . GLY D 2 44 ? 159.156 140.647 112.075 1.00 46.04 44 GLY D C 1
ATOM 13278 O O . GLY D 2 44 ? 159.633 139.690 111.453 1.00 47.71 44 GLY D O 1
ATOM 13279 N N . VAL D 2 45 ? 159.138 141.882 111.575 1.00 47.27 45 VAL D N 1
ATOM 13280 C CA . VAL D 2 45 ? 159.713 142.189 110.270 1.00 43.21 45 VAL D CA 1
ATOM 13281 C C . VAL D 2 45 ? 161.109 142.762 110.465 1.00 50.97 45 VAL D C 1
ATOM 13282 O O . VAL D 2 45 ? 161.677 143.367 109.550 1.00 57.47 45 VAL D O 1
ATOM 13286 N N . LEU D 2 46 ? 161.670 142.580 111.656 1.00 49.33 46 LEU D N 1
ATOM 13287 C CA . LEU D 2 46 ? 163.056 142.945 111.911 1.00 47.86 46 LEU D CA 1
ATOM 13288 C C . LEU D 2 46 ? 164.023 141.836 111.528 1.00 54.58 46 LEU D C 1
ATOM 13289 O O . LEU D 2 46 ? 165.231 141.983 111.738 1.00 58.86 46 LEU D O 1
ATOM 13294 N N . ASP D 2 47 ? 163.515 140.733 110.986 1.00 56.54 47 ASP D N 1
ATOM 13295 C CA . ASP D 2 47 ? 164.368 139.688 110.453 1.00 61.93 47 ASP D CA 1
ATOM 13296 C C . ASP D 2 47 ? 165.193 140.244 109.292 1.00 63.85 47 ASP D C 1
ATOM 13297 O O . ASP D 2 47 ? 164.724 141.110 108.547 1.00 62.08 47 ASP D O 1
ATOM 13302 N N . PRO D 2 48 ? 166.436 139.784 109.129 1.00 66.68 48 PRO D N 1
ATOM 13303 C CA . PRO D 2 48 ? 167.261 140.295 108.022 1.00 69.08 48 PRO D CA 1
ATOM 13304 C C . PRO D 2 48 ? 166.647 140.082 106.648 1.00 69.98 48 PRO D C 1
ATOM 13305 O O . PRO D 2 48 ? 166.909 140.876 105.736 1.00 68.84 48 PRO D O 1
ATOM 13309 N N . GLU D 2 49 ? 165.836 139.040 106.470 1.00 68.42 49 GLU D N 1
ATOM 13310 C CA . GLU D 2 49 ? 165.228 138.729 105.181 1.00 70.94 49 GLU D CA 1
ATOM 13311 C C . GLU D 2 49 ? 163.821 139.299 105.040 1.00 66.68 49 GLU D C 1
ATOM 13312 O O . GLU D 2 49 ? 163.479 139.855 103.988 1.00 71.11 49 GLU D O 1
ATOM 13318 N N . LEU D 2 50 ? 162.994 139.163 106.080 1.00 58.30 50 LEU D N 1
ATOM 13319 C CA . LEU D 2 50 ? 161.632 139.680 106.017 1.00 54.52 50 LEU D CA 1
ATOM 13320 C C . LEU D 2 50 ? 161.615 141.191 105.850 1.00 55.96 50 LEU D C 1
ATOM 13321 O O . LEU D 2 50 ? 160.735 141.726 105.169 1.00 54.97 50 LEU D O 1
ATOM 13326 N N . LEU D 2 51 ? 162.569 141.896 106.464 1.00 57.05 51 LEU D N 1
ATOM 13327 C CA . LEU D 2 51 ? 162.647 143.341 106.278 1.00 54.52 51 LEU D CA 1
ATOM 13328 C C . LEU D 2 51 ? 162.914 143.693 104.821 1.00 61.20 51 LEU D C 1
ATOM 13329 O O . LEU D 2 51 ? 162.289 144.608 104.271 1.00 63.08 51 LEU D O 1
ATOM 13334 N N . ASP D 2 52 ? 163.833 142.970 104.176 1.00 65.23 52 ASP D N 1
ATOM 13335 C CA . ASP D 2 52 ? 164.112 143.215 102.765 1.00 63.50 52 ASP D CA 1
ATOM 13336 C C . ASP D 2 52 ? 162.886 142.934 101.904 1.00 59.56 52 ASP D C 1
ATOM 13337 O O . ASP D 2 52 ? 162.550 143.724 101.011 1.00 62.59 52 ASP D O 1
ATOM 13342 N N . ARG D 2 53 ? 162.201 141.817 102.164 1.00 58.00 53 ARG D N 1
ATOM 13343 C CA . ARG D 2 53 ? 161.010 141.498 101.379 1.00 60.00 53 ARG D CA 1
ATOM 13344 C C . ARG D 2 53 ? 159.931 142.559 101.559 1.00 58.02 53 ARG D C 1
ATOM 13345 O O . ARG D 2 53 ? 159.295 142.979 100.585 1.00 54.36 53 ARG D O 1
ATOM 13353 N N . ALA D 2 54 ? 159.711 143.004 102.799 1.00 57.88 54 ALA D N 1
ATOM 13354 C CA . ALA D 2 54 ? 158.690 144.013 103.060 1.00 49.42 54 ALA D CA 1
ATOM 13355 C C . ALA D 2 54 ? 159.040 145.341 102.405 1.00 48.09 54 ALA D C 1
ATOM 13356 O O . ALA D 2 54 ? 158.162 146.017 101.857 1.00 50.52 54 ALA D O 1
ATOM 13358 N N . VAL D 2 55 ? 160.315 145.736 102.456 1.00 51.21 55 VAL D N 1
ATOM 13359 C CA . VAL D 2 55 ? 160.730 146.981 101.816 1.00 52.08 55 VAL D CA 1
ATOM 13360 C C . VAL D 2 55 ? 160.517 146.901 100.311 1.00 52.47 55 VAL D C 1
ATOM 13361 O O . VAL D 2 55 ? 160.023 147.850 99.688 1.00 53.28 55 VAL D O 1
ATOM 13365 N N . LYS D 2 56 ? 160.874 145.766 99.703 1.00 52.71 56 LYS D N 1
ATOM 13366 C CA . LYS D 2 56 ? 160.657 145.604 98.268 1.00 49.71 56 LYS D CA 1
ATOM 13367 C C . LYS D 2 56 ? 159.173 145.655 97.922 1.00 50.55 56 LYS D C 1
ATOM 13368 O O . LYS D 2 56 ? 158.778 146.304 96.945 1.00 49.96 56 LYS D O 1
ATOM 13374 N N . ILE D 2 57 ? 158.334 144.988 98.720 1.00 52.72 57 ILE D N 1
ATOM 13375 C CA . ILE D 2 57 ? 156.895 144.988 98.465 1.00 47.18 57 ILE D CA 1
ATOM 13376 C C . ILE D 2 57 ? 156.338 146.403 98.558 1.00 47.85 57 ILE D C 1
ATOM 13377 O O . ILE D 2 57 ? 155.552 146.838 97.708 1.00 45.54 57 ILE D O 1
ATOM 13382 N N . ALA D 2 58 ? 156.738 147.142 99.595 1.00 49.92 58 ALA D N 1
ATOM 13383 C CA . ALA D 2 58 ? 156.242 148.502 99.772 1.00 46.15 58 ALA D CA 1
ATOM 13384 C C . ALA D 2 58 ? 156.702 149.416 98.645 1.00 52.87 58 ALA D C 1
ATOM 13385 O O . ALA D 2 58 ? 155.928 150.247 98.159 1.00 56.35 58 ALA D O 1
ATOM 13387 N N . LYS D 2 59 ? 157.958 149.280 98.215 1.00 50.61 59 LYS D N 1
ATOM 13388 C CA . LYS D 2 59 ? 158.465 150.141 97.153 1.00 51.31 59 LYS D CA 1
ATOM 13389 C C . LYS D 2 59 ? 157.861 149.790 95.801 1.00 54.19 59 LYS D C 1
ATOM 13390 O O . LYS D 2 59 ? 157.775 150.656 94.922 1.00 58.13 59 LYS D O 1
ATOM 13396 N N . ALA D 2 60 ? 157.447 148.534 95.607 1.00 51.82 60 ALA D N 1
ATOM 13397 C CA . ALA D 2 60 ? 156.904 148.132 94.314 1.00 52.23 60 ALA D CA 1
ATOM 13398 C C . ALA D 2 60 ? 155.617 148.880 93.983 1.00 53.65 60 ALA D C 1
ATOM 13399 O O . ALA D 2 60 ? 155.434 149.341 92.851 1.00 50.31 60 ALA D O 1
ATOM 13401 N N . LYS D 2 61 ? 154.716 149.017 94.956 1.00 51.49 61 LYS D N 1
ATOM 13402 C CA . LYS D 2 61 ? 153.410 149.624 94.718 1.00 47.86 61 LYS D CA 1
ATOM 13403 C C . LYS D 2 61 ? 153.161 150.865 95.568 1.00 52.34 61 LYS D C 1
ATOM 13404 O O . LYS D 2 61 ? 152.016 151.327 95.640 1.00 50.87 61 LYS D O 1
ATOM 13410 N N . ASN D 2 62 ? 154.196 151.416 96.205 1.00 53.57 62 ASN D N 1
ATOM 13411 C CA . ASN D 2 62 ? 154.077 152.633 97.014 1.00 55.74 62 ASN D CA 1
ATOM 13412 C C . ASN D 2 62 ? 153.013 152.481 98.100 1.00 55.76 62 ASN D C 1
ATOM 13413 O O . ASN D 2 62 ? 152.250 153.407 98.384 1.00 53.70 62 ASN D O 1
ATOM 13418 N N . ILE D 2 63 ? 152.959 151.305 98.709 1.00 50.76 63 ILE D N 1
ATOM 13419 C CA . ILE D 2 63 ? 151.979 151.039 99.764 1.00 41.88 63 ILE D CA 1
ATOM 13420 C C . ILE D 2 63 ? 152.456 151.695 101.056 1.00 44.99 63 ILE D C 1
ATOM 13421 O O . ILE D 2 63 ? 153.598 151.456 101.476 1.00 48.01 63 ILE D O 1
ATOM 13426 N N . PRO D 2 64 ? 151.636 152.525 101.700 1.00 43.00 64 PRO D N 1
ATOM 13427 C CA . PRO D 2 64 ? 152.017 153.059 103.010 1.00 41.53 64 PRO D CA 1
ATOM 13428 C C . PRO D 2 64 ? 152.088 151.954 104.051 1.00 39.53 64 PRO D C 1
ATOM 13429 O O . PRO D 2 64 ? 151.311 150.996 104.027 1.00 41.00 64 PRO D O 1
ATOM 13433 N N . ILE D 2 65 ? 153.024 152.112 104.984 1.00 41.11 65 ILE D N 1
ATOM 13434 C CA . ILE D 2 65 ? 153.339 151.096 105.981 1.00 41.36 65 ILE D CA 1
ATOM 13435 C C . ILE D 2 65 ? 152.877 151.585 107.346 1.00 43.13 65 ILE D C 1
ATOM 13436 O O . ILE D 2 65 ? 153.157 152.726 107.731 1.00 44.63 65 ILE D O 1
ATOM 13441 N N . ALA D 2 66 ? 152.164 150.727 108.068 1.00 41.54 66 ALA D N 1
ATOM 13442 C CA . ALA D 2 66 ? 151.818 150.943 109.467 1.00 39.05 66 ALA D CA 1
ATOM 13443 C C . ALA D 2 66 ? 152.626 149.950 110.293 1.00 40.19 66 ALA D C 1
ATOM 13444 O O . ALA D 2 66 ? 152.389 148.738 110.226 1.00 40.70 66 ALA D O 1
ATOM 13446 N N . ALA D 2 67 ? 153.583 150.463 111.059 1.00 35.93 67 ALA D N 1
ATOM 13447 C CA . ALA D 2 67 ? 154.462 149.640 111.878 1.00 33.33 67 ALA D CA 1
ATOM 13448 C C . ALA D 2 67 ? 153.904 149.578 113.293 1.00 34.09 67 ALA D C 1
ATOM 13449 O O . ALA D 2 67 ? 153.700 150.616 113.929 1.00 37.32 67 ALA D O 1
ATOM 13451 N N . THR D 2 68 ? 153.656 148.365 113.778 1.00 29.41 68 THR D N 1
ATOM 13452 C CA . THR D 2 68 ? 153.105 148.141 115.104 1.00 31.84 68 THR D CA 1
ATOM 13453 C C . THR D 2 68 ? 154.136 147.435 115.972 1.00 38.67 68 THR D C 1
ATOM 13454 O O . THR D 2 68 ? 154.849 146.542 115.505 1.00 45.40 68 THR D O 1
ATOM 13458 N N . GLY D 2 69 ? 154.212 147.837 117.225 1.00 36.11 69 GLY D N 1
ATOM 13459 C CA . GLY D 2 69 ? 155.167 147.249 118.159 1.00 38.00 69 GLY D CA 1
ATOM 13460 C C . GLY D 2 69 ? 156.510 147.963 118.101 1.00 43.20 69 GLY D C 1
ATOM 13461 O O . GLY D 2 69 ? 156.586 149.160 118.373 1.00 49.12 69 GLY D O 1
ATOM 13462 N N . SER D 2 70 ? 157.560 147.223 117.744 1.00 40.32 70 SER D N 1
ATOM 13463 C CA . SER D 2 70 ? 158.911 147.762 117.671 1.00 45.70 70 SER D CA 1
ATOM 13464 C C . SER D 2 70 ? 159.505 147.655 116.271 1.00 50.85 70 SER D C 1
ATOM 13465 O O . SER D 2 70 ? 160.730 147.599 116.123 1.00 57.29 70 SER D O 1
ATOM 13468 N N . SER D 2 71 ? 158.663 147.616 115.240 1.00 45.39 71 SER D N 1
ATOM 13469 C CA . SER D 2 71 ? 159.139 147.539 113.865 1.00 40.74 71 SER D CA 1
ATOM 13470 C C . SER D 2 71 ? 159.469 148.901 113.272 1.00 42.46 71 SER D C 1
ATOM 13471 O O . SER D 2 71 ? 160.036 148.959 112.176 1.00 47.21 71 SER D O 1
ATOM 13474 N N . MET D 2 72 ? 159.119 149.987 113.957 1.00 41.32 72 MET D N 1
ATOM 13475 C CA . MET D 2 72 ? 159.447 151.318 113.457 1.00 46.90 72 MET D CA 1
ATOM 13476 C C . MET D 2 72 ? 160.944 151.548 113.267 1.00 49.50 72 MET D C 1
ATOM 13477 O O . MET D 2 72 ? 161.317 152.141 112.239 1.00 53.54 72 MET D O 1
ATOM 13482 N N . PRO D 2 73 ? 161.839 151.140 114.180 1.00 42.86 73 PRO D N 1
ATOM 13483 C CA . PRO D 2 73 ? 163.274 151.365 113.932 1.00 40.84 73 PRO D CA 1
ATOM 13484 C C . PRO D 2 73 ? 163.786 150.711 112.663 1.00 46.11 73 PRO D C 1
ATOM 13485 O O . PRO D 2 73 ? 164.769 151.192 112.087 1.00 49.22 73 PRO D O 1
ATOM 13489 N N . GLY D 2 74 ? 163.154 149.633 112.207 1.00 42.80 74 GLY D N 1
ATOM 13490 C CA . GLY D 2 74 ? 163.549 149.015 110.957 1.00 40.41 74 GLY D CA 1
ATOM 13491 C C . GLY D 2 74 ? 163.174 149.795 109.718 1.00 48.95 74 GLY D C 1
ATOM 13492 O O . GLY D 2 74 ? 163.483 149.355 108.608 1.00 53.63 74 GLY D O 1
ATOM 13493 N N . PHE D 2 75 ? 162.508 150.942 109.879 1.00 48.29 75 PHE D N 1
ATOM 13494 C CA . PHE D 2 75 ? 162.138 151.800 108.760 1.00 48.83 75 PHE D CA 1
ATOM 13495 C C . PHE D 2 75 ? 162.592 153.240 108.979 1.00 53.87 75 PHE D C 1
ATOM 13496 O O . PHE D 2 75 ? 162.093 154.149 108.307 1.00 57.88 75 PHE D O 1
ATOM 13504 N N . VAL D 2 76 ? 163.522 153.467 109.909 1.00 55.72 76 VAL D N 1
ATOM 13505 C CA . VAL D 2 76 ? 163.961 154.828 110.210 1.00 63.72 76 VAL D CA 1
ATOM 13506 C C . VAL D 2 76 ? 164.673 155.438 109.009 1.00 69.17 76 VAL D C 1
ATOM 13507 O O . VAL D 2 76 ? 164.414 156.587 108.630 1.00 70.57 76 VAL D O 1
ATOM 13511 N N . ASP D 2 77 ? 165.578 154.679 108.386 1.00 69.53 77 ASP D N 1
ATOM 13512 C CA . ASP D 2 77 ? 166.261 155.104 107.162 1.00 73.11 77 ASP D CA 1
ATOM 13513 C C . ASP D 2 77 ? 166.128 153.973 106.144 1.00 74.83 77 ASP D C 1
ATOM 13514 O O . ASP D 2 77 ? 167.026 153.140 105.995 1.00 76.11 77 ASP D O 1
ATOM 13519 N N . LYS D 2 78 ? 164.994 153.954 105.437 1.00 71.22 78 LYS D N 1
ATOM 13520 C CA . LYS D 2 78 ? 164.764 152.984 104.375 1.00 66.56 78 LYS D CA 1
ATOM 13521 C C . LYS D 2 78 ? 164.077 153.610 103.167 1.00 66.30 78 LYS D C 1
ATOM 13522 O O . LYS D 2 78 ? 163.819 152.899 102.188 1.00 66.68 78 LYS D O 1
ATOM 13528 N N . ASP D 2 79 ? 163.769 154.907 103.213 1.00 63.30 79 ASP D N 1
ATOM 13529 C CA . ASP D 2 79 ? 163.109 155.619 102.118 1.00 63.05 79 ASP D CA 1
ATOM 13530 C C . ASP D 2 79 ? 161.739 155.016 101.808 1.00 61.78 79 ASP D C 1
ATOM 13531 O O . ASP D 2 79 ? 161.425 154.673 100.667 1.00 59.32 79 ASP D O 1
ATOM 13536 N N . VAL D 2 80 ? 160.916 154.888 102.848 1.00 64.07 80 VAL D N 1
ATOM 13537 C CA . VAL D 2 80 ? 159.547 154.415 102.733 1.00 60.65 80 VAL D CA 1
ATOM 13538 C C . VAL D 2 80 ? 158.632 155.404 103.449 1.00 55.59 80 VAL D C 1
ATOM 13539 O O . VAL D 2 80 ? 159.076 156.423 103.975 1.00 57.14 80 VAL D O 1
ATOM 13543 N N . ASN D 2 81 ? 157.339 155.089 103.462 1.00 48.77 81 ASN D N 1
ATOM 13544 C CA . ASN D 2 81 ? 156.319 155.924 104.090 1.00 50.95 81 ASN D CA 1
ATOM 13545 C C . ASN D 2 81 ? 155.785 155.269 105.362 1.00 51.80 81 ASN D C 1
ATOM 13546 O O . ASN D 2 81 ? 154.588 155.311 105.651 1.00 51.76 81 ASN D O 1
ATOM 13551 N N . ALA D 2 82 ? 156.674 154.648 106.131 1.00 49.04 82 ALA D N 1
ATOM 13552 C CA . ALA D 2 82 ? 156.261 153.946 107.337 1.00 42.01 82 ALA D CA 1
ATOM 13553 C C . ALA D 2 82 ? 155.906 154.924 108.450 1.00 45.02 82 ALA D C 1
ATOM 13554 O O . ALA D 2 82 ? 156.617 155.902 108.696 1.00 47.11 82 ALA D O 1
ATOM 13556 N N . LYS D 2 83 ? 154.795 154.647 109.126 1.00 45.10 83 LYS D N 1
ATOM 13557 C CA . LYS D 2 83 ? 154.339 155.425 110.266 1.00 39.97 83 LYS D CA 1
ATOM 13558 C C . LYS D 2 83 ? 153.957 154.477 111.393 1.00 39.53 83 LYS D C 1
ATOM 13559 O O . LYS D 2 83 ? 153.486 153.362 111.153 1.00 37.79 83 LYS D O 1
ATOM 13565 N N . TYR D 2 84 ? 154.167 154.926 112.626 1.00 39.52 84 TYR D N 1
ATOM 13566 C CA . TYR D 2 84 ? 153.910 154.100 113.796 1.00 36.44 84 TYR D CA 1
ATOM 13567 C C . TYR D 2 84 ? 152.455 154.201 114.234 1.00 37.30 84 TYR D C 1
ATOM 13568 O O . TYR D 2 84 ? 151.857 155.280 114.207 1.00 38.05 84 TYR D O 1
ATOM 13577 N N . ILE D 2 85 ? 151.895 153.063 114.644 1.00 35.23 85 ILE D N 1
ATOM 13578 C CA . ILE D 2 85 ? 150.547 153.011 115.196 1.00 31.63 85 ILE D CA 1
ATOM 13579 C C . ILE D 2 85 ? 150.422 151.718 115.987 1.00 31.50 85 ILE D C 1
ATOM 13580 O O . ILE D 2 85 ? 151.024 150.699 115.637 1.00 30.74 85 ILE D O 1
ATOM 13585 N N . ASN D 2 86 ? 149.657 151.768 117.075 1.00 28.80 86 ASN D N 1
ATOM 13586 C CA . ASN D 2 86 ? 149.389 150.569 117.854 1.00 23.83 86 ASN D CA 1
ATOM 13587 C C . ASN D 2 86 ? 148.419 149.665 117.103 1.00 25.00 86 ASN D C 1
ATOM 13588 O O . ASN D 2 86 ? 147.424 150.130 116.542 1.00 28.54 86 ASN D O 1
ATOM 13593 N N . LEU D 2 87 ? 148.720 148.364 117.087 1.00 23.08 87 LEU D N 1
ATOM 13594 C CA . LEU D 2 87 ? 147.917 147.428 116.305 1.00 22.36 87 LEU D CA 1
ATOM 13595 C C . LEU D 2 87 ? 146.482 147.363 116.811 1.00 22.36 87 LEU D C 1
ATOM 13596 O O . LEU D 2 87 ? 145.541 147.294 116.014 1.00 27.61 87 LEU D O 1
ATOM 13601 N N . HIS D 2 88 ? 146.293 147.366 118.132 1.00 22.87 88 HIS D N 1
ATOM 13602 C CA . HIS D 2 88 ? 144.941 147.373 118.685 1.00 20.61 88 HIS D CA 1
ATOM 13603 C C . HIS D 2 88 ? 144.199 148.647 118.297 1.00 22.13 88 HIS D C 1
ATOM 13604 O O . HIS D 2 88 ? 143.020 148.602 117.920 1.00 21.70 88 HIS D O 1
ATOM 13611 N N . GLN D 2 89 ? 144.881 149.792 118.373 1.00 24.70 89 GLN D N 1
ATOM 13612 C CA . GLN D 2 89 ? 144.272 151.053 117.965 1.00 22.30 89 GLN D CA 1
ATOM 13613 C C . GLN D 2 89 ? 143.932 151.047 116.481 1.00 22.32 89 GLN D C 1
ATOM 13614 O O . GLN D 2 89 ? 142.870 151.534 116.079 1.00 28.67 89 GLN D O 1
ATOM 13620 N N . LEU D 2 90 ? 144.824 150.504 115.651 1.00 20.34 90 LEU D N 1
ATOM 13621 C CA . LEU D 2 90 ? 144.547 150.413 114.222 1.00 20.08 90 LEU D CA 1
ATOM 13622 C C . LEU D 2 90 ? 143.351 149.512 113.946 1.00 23.93 90 LEU D C 1
ATOM 13623 O O . LEU D 2 90 ? 142.514 149.820 113.090 1.00 29.71 90 LEU D O 1
ATOM 13628 N N . GLY D 2 91 ? 143.259 148.386 114.654 1.00 20.62 91 GLY D N 1
ATOM 13629 C CA . GLY D 2 91 ? 142.127 147.497 114.477 1.00 19.72 91 GLY D CA 1
ATOM 13630 C C . GLY D 2 91 ? 140.817 148.115 114.912 1.00 23.41 91 GLY D C 1
ATOM 13631 O O . GLY D 2 91 ? 139.772 147.846 114.314 1.00 28.22 91 GLY D O 1
ATOM 13632 N N . PHE D 2 92 ? 140.847 148.938 115.962 1.00 24.93 92 PHE D N 1
ATOM 13633 C CA . PHE D 2 92 ? 139.645 149.667 116.355 1.00 25.40 92 PHE D CA 1
ATOM 13634 C C . PHE D 2 92 ? 139.287 150.738 115.331 1.00 26.10 92 PHE D C 1
ATOM 13635 O O . PHE D 2 92 ? 138.108 150.937 115.019 1.00 26.99 92 PHE D O 1
ATOM 13643 N N . TYR D 2 93 ? 140.291 151.434 114.793 1.00 24.95 93 TYR D N 1
ATOM 13644 C CA . TYR D 2 93 ? 140.026 152.548 113.889 1.00 22.59 93 TYR D CA 1
ATOM 13645 C C . TYR D 2 93 ? 139.577 152.074 112.515 1.00 25.34 93 TYR D C 1
ATOM 13646 O O . TYR D 2 93 ? 138.842 152.790 111.826 1.00 29.63 93 TYR D O 1
ATOM 13655 N N . LEU D 2 94 ? 140.009 150.883 112.094 1.00 22.87 94 LEU D N 1
ATOM 13656 C CA . LEU D 2 94 ? 139.603 150.368 110.792 1.00 26.42 94 LEU D CA 1
ATOM 13657 C C . LEU D 2 94 ? 138.115 150.050 110.731 1.00 29.41 94 LEU D C 1
ATOM 13658 O O . LEU D 2 94 ? 137.559 149.963 109.632 1.00 33.53 94 LEU D O 1
ATOM 13663 N N . THR D 2 95 ? 137.460 149.877 111.877 1.00 25.46 95 THR D N 1
ATOM 13664 C CA . THR D 2 95 ? 136.021 149.653 111.905 1.00 28.16 95 THR D CA 1
ATOM 13665 C C . THR D 2 95 ? 135.222 150.948 111.876 1.00 33.63 95 THR D C 1
ATOM 13666 O O . THR D 2 95 ? 133.988 150.893 111.834 1.00 39.20 95 THR D O 1
ATOM 13670 N N . ASP D 2 96 ? 135.886 152.100 111.894 1.00 32.72 96 ASP D N 1
ATOM 13671 C CA . ASP D 2 96 ? 135.209 153.389 111.826 1.00 36.22 96 ASP D CA 1
ATOM 13672 C C . ASP D 2 96 ? 135.387 153.977 110.435 1.00 39.38 96 ASP D C 1
ATOM 13673 O O . ASP D 2 96 ? 136.507 154.376 110.077 1.00 37.84 96 ASP D O 1
ATOM 13678 N N . PRO D 2 97 ? 134.334 154.047 109.617 1.00 41.74 97 PRO D N 1
ATOM 13679 C CA . PRO D 2 97 ? 134.494 154.578 108.253 1.00 44.04 97 PRO D CA 1
ATOM 13680 C C . PRO D 2 97 ? 134.889 156.043 108.208 1.00 48.76 97 PRO D C 1
ATOM 13681 O O . PRO D 2 97 ? 135.384 156.502 107.171 1.00 52.18 97 PRO D O 1
ATOM 13685 N N . ASP D 2 98 ? 134.687 156.791 109.291 1.00 45.79 98 ASP D N 1
ATOM 13686 C CA . ASP D 2 98 ? 135.014 158.208 109.339 1.00 43.82 98 ASP D CA 1
ATOM 13687 C C . ASP D 2 98 ? 136.440 158.468 109.811 1.00 44.87 98 ASP D C 1
ATOM 13688 O O . ASP D 2 98 ? 136.725 159.557 110.323 1.00 43.93 98 ASP D O 1
ATOM 13693 N N . TRP D 2 99 ? 137.335 157.499 109.655 1.00 44.29 99 TRP D N 1
ATOM 13694 C CA . TRP D 2 99 ? 138.715 157.660 110.095 1.00 38.73 99 TRP D CA 1
ATOM 13695 C C . TRP D 2 99 ? 139.518 158.414 109.042 1.00 42.54 99 TRP D C 1
ATOM 13696 O O . TRP D 2 99 ? 139.542 157.994 107.880 1.00 46.09 99 TRP D O 1
ATOM 13707 N N . PRO D 2 100 ? 140.169 159.525 109.392 1.00 41.54 100 PRO D N 1
ATOM 13708 C CA . PRO D 2 100 ? 141.038 160.203 108.416 1.00 39.05 100 PRO D CA 1
ATOM 13709 C C . PRO D 2 100 ? 142.188 159.343 107.922 1.00 42.30 100 PRO D C 1
ATOM 13710 O O . PRO D 2 100 ? 142.665 159.549 106.800 1.00 49.35 100 PRO D O 1
ATOM 13714 N N . GLY D 2 101 ? 142.656 158.394 108.727 1.00 40.81 101 GLY D N 1
ATOM 13715 C CA . GLY D 2 101 ? 143.747 157.526 108.339 1.00 39.70 101 GLY D CA 1
ATOM 13716 C C . GLY D 2 101 ? 145.110 158.088 108.704 1.00 41.67 101 GLY D C 1
ATOM 13717 O O . GLY D 2 101 ? 145.260 159.227 109.153 1.00 44.51 101 GLY D O 1
ATOM 13718 N N . LEU D 2 102 ? 146.130 157.249 108.508 1.00 38.65 102 LEU D N 1
ATOM 13719 C CA . LEU D 2 102 ? 147.497 157.656 108.817 1.00 44.18 102 LEU D CA 1
ATOM 13720 C C . LEU D 2 102 ? 147.962 158.785 107.906 1.00 51.75 102 LEU D C 1
ATOM 13721 O O . LEU D 2 102 ? 148.561 159.760 108.374 1.00 51.03 102 LEU D O 1
ATOM 13726 N N . ASP D 2 103 ? 147.697 158.670 106.603 1.00 55.84 103 ASP D N 1
ATOM 13727 C CA . ASP D 2 103 ? 148.145 159.693 105.662 1.00 58.13 103 ASP D CA 1
ATOM 13728 C C . ASP D 2 103 ? 147.360 160.988 105.832 1.00 61.53 103 ASP D C 1
ATOM 13729 O O . ASP D 2 103 ? 147.921 162.082 105.704 1.00 62.84 103 ASP D O 1
ATOM 13734 N N . GLY D 2 104 ? 146.066 160.886 106.120 1.00 59.82 104 GLY D N 1
ATOM 13735 C CA . GLY D 2 104 ? 145.208 162.044 106.243 1.00 58.92 104 GLY D CA 1
ATOM 13736 C C . GLY D 2 104 ? 144.149 162.181 105.171 1.00 60.23 104 GLY D C 1
ATOM 13737 O O . GLY D 2 104 ? 143.447 163.198 105.149 1.00 56.18 104 GLY D O 1
ATOM 13738 N N . ASN D 2 105 ? 144.011 161.198 104.283 1.00 59.66 105 ASN D N 1
ATOM 13739 C CA . ASN D 2 105 ? 143.026 161.235 103.209 1.00 57.94 105 ASN D CA 1
ATOM 13740 C C . ASN D 2 105 ? 141.732 160.517 103.575 1.00 51.60 105 ASN D C 1
ATOM 13741 O O . ASN D 2 105 ? 140.644 161.050 103.343 1.00 55.98 105 ASN D O 1
ATOM 13746 N N . GLY D 2 106 ? 141.853 159.337 104.195 1.00 46.36 106 GLY D N 1
ATOM 13747 C CA . GLY D 2 106 ? 140.663 158.566 104.613 1.00 45.74 106 GLY D CA 1
ATOM 13748 C C . GLY D 2 106 ? 141.021 157.186 105.138 1.00 45.97 106 GLY D C 1
ATOM 13749 O O . GLY D 2 106 ? 142.194 156.973 105.484 1.00 50.92 106 GLY D O 1
ATOM 13750 N N . ASN D 2 107 ? 140.050 156.274 105.188 1.00 37.60 107 ASN D N 1
ATOM 13751 C CA . ASN D 2 107 ? 140.298 154.905 105.710 1.00 34.50 107 ASN D CA 1
ATOM 13752 C C . ASN D 2 107 ? 140.855 154.049 104.566 1.00 38.27 107 ASN D C 1
ATOM 13753 O O . ASN D 2 107 ? 141.276 154.638 103.560 1.00 43.98 107 ASN D O 1
ATOM 13758 N N . TYR D 2 108 ? 140.861 152.718 104.708 1.00 39.00 108 TYR D N 1
ATOM 13759 C CA . TYR D 2 108 ? 141.491 151.852 103.676 1.00 38.31 108 TYR D CA 1
ATOM 13760 C C . TYR D 2 108 ? 140.534 150.750 103.207 1.00 33.16 108 TYR D C 1
ATOM 13761 O O . TYR D 2 108 ? 139.437 150.626 103.780 1.00 35.34 108 TYR D O 1
ATOM 13770 N N . ASP D 2 109 ? 140.932 149.993 102.182 1.00 32.73 109 ASP D N 1
ATOM 13771 C CA . ASP D 2 109 ? 140.104 148.931 101.622 1.00 40.50 109 ASP D CA 1
ATOM 13772 C C . ASP D 2 109 ? 140.606 147.535 101.950 1.00 38.41 109 ASP D C 1
ATOM 13773 O O . ASP D 2 109 ? 139.799 146.644 102.223 1.00 35.60 109 ASP D O 1
ATOM 13778 N N . THR D 2 110 ? 141.918 147.320 101.924 1.00 39.04 110 THR D N 1
ATOM 13779 C CA . THR D 2 110 ? 142.501 146.031 102.262 1.00 39.04 110 THR D CA 1
ATOM 13780 C C . THR D 2 110 ? 143.868 146.251 102.890 1.00 37.96 110 THR D C 1
ATOM 13781 O O . THR D 2 110 ? 144.602 147.168 102.515 1.00 38.14 110 THR D O 1
ATOM 13785 N N . ILE D 2 111 ? 144.198 145.398 103.854 1.00 35.10 111 ILE D N 1
ATOM 13786 C CA . ILE D 2 111 ? 145.443 145.498 104.606 1.00 36.62 111 ILE D CA 1
ATOM 13787 C C . ILE D 2 111 ? 146.211 144.192 104.459 1.00 37.89 111 ILE D C 1
ATOM 13788 O O . ILE D 2 111 ? 145.623 143.107 104.529 1.00 39.51 111 ILE D O 1
ATOM 13793 N N . ILE D 2 112 ? 147.518 144.299 104.235 1.00 33.51 112 ILE D N 1
ATOM 13794 C CA . ILE D 2 112 ? 148.397 143.146 104.085 1.00 30.72 112 ILE D CA 1
ATOM 13795 C C . ILE D 2 112 ? 149.172 142.961 105.380 1.00 34.15 112 ILE D C 1
ATOM 13796 O O . ILE D 2 112 ? 149.723 143.923 105.929 1.00 37.72 112 ILE D O 1
ATOM 13801 N N . LEU D 2 113 ? 149.214 141.726 105.868 1.00 34.07 113 LEU D N 1
ATOM 13802 C CA . LEU D 2 113 ? 149.786 141.405 107.167 1.00 34.41 113 LEU D CA 1
ATOM 13803 C C . LEU D 2 113 ? 151.044 140.562 107.011 1.00 36.65 113 LEU D C 1
ATOM 13804 O O . LEU D 2 113 ? 151.068 139.595 106.241 1.00 40.26 113 LEU D O 1
ATOM 13809 N N . LEU D 2 114 ? 152.081 140.937 107.758 1.00 34.69 114 LEU D N 1
ATOM 13810 C CA . LEU D 2 114 ? 153.358 140.238 107.753 1.00 36.24 114 LEU D CA 1
ATOM 13811 C C . LEU D 2 114 ? 154.073 140.529 109.065 1.00 37.49 114 LEU D C 1
ATOM 13812 O O . LEU D 2 114 ? 153.954 141.630 109.609 1.00 34.15 114 LEU D O 1
ATOM 13817 N N . GLY D 2 115 ? 154.812 139.541 109.565 1.00 41.02 115 GLY D N 1
ATOM 13818 C CA . GLY D 2 115 ? 155.563 139.699 110.796 1.00 39.61 115 GLY D CA 1
ATOM 13819 C C . GLY D 2 115 ? 154.708 139.871 112.035 1.00 36.79 115 GLY D C 1
ATOM 13820 O O . GLY D 2 115 ? 154.988 140.736 112.869 1.00 37.90 115 GLY D O 1
ATOM 13821 N N . HIS D 2 116 ? 153.666 139.054 112.171 1.00 32.33 116 HIS D N 1
ATOM 13822 C CA . HIS D 2 116 ? 152.748 139.135 113.296 1.00 28.12 116 HIS D CA 1
ATOM 13823 C C . HIS D 2 116 ? 152.728 137.808 114.045 1.00 27.34 116 HIS D C 1
ATOM 13824 O O . HIS D 2 116 ? 153.028 136.748 113.490 1.00 34.56 116 HIS D O 1
ATOM 13831 N N . LYS D 2 117 ? 152.368 137.880 115.325 1.00 22.03 117 LYS D N 1
ATOM 13832 C CA . LYS D 2 117 ? 152.123 136.694 116.134 1.00 20.56 117 LYS D CA 1
ATOM 13833 C C . LYS D 2 117 ? 150.703 136.209 115.879 1.00 22.86 117 LYS D C 1
ATOM 13834 O O . LYS D 2 117 ? 149.771 137.016 115.820 1.00 26.28 117 LYS D O 1
ATOM 13840 N N . LYS D 2 118 ? 150.542 134.890 115.737 1.00 19.57 118 LYS D N 1
ATOM 13841 C CA . LYS D 2 118 ? 149.281 134.342 115.245 1.00 20.89 118 LYS D CA 1
ATOM 13842 C C . LYS D 2 118 ? 148.106 134.703 116.145 1.00 21.17 118 LYS D C 1
ATOM 13843 O O . LYS D 2 118 ? 147.068 135.168 115.661 1.00 22.71 118 LYS D O 1
ATOM 13849 N N . TYR D 2 119 ? 148.246 134.501 117.456 1.00 19.95 119 TYR D N 1
ATOM 13850 C CA . TYR D 2 119 ? 147.127 134.754 118.359 1.00 16.73 119 TYR D CA 1
ATOM 13851 C C . TYR D 2 119 ? 146.769 136.234 118.416 1.00 17.19 119 TYR D C 1
ATOM 13852 O O . TYR D 2 119 ? 145.585 136.590 118.367 1.00 19.61 119 TYR D O 1
ATOM 13861 N N . TYR D 2 120 ? 147.774 137.108 118.500 1.00 16.79 120 TYR D N 1
ATOM 13862 C CA . TYR D 2 120 ? 147.510 138.540 118.594 1.00 16.20 120 TYR D CA 1
ATOM 13863 C C . TYR D 2 120 ? 146.849 139.064 117.326 1.00 16.60 120 TYR D C 1
ATOM 13864 O O . TYR D 2 120 ? 145.850 139.793 117.388 1.00 17.16 120 TYR D O 1
ATOM 13873 N N . ILE D 2 121 ? 147.387 138.693 116.163 1.00 17.65 121 ILE D N 1
ATOM 13874 C CA . ILE D 2 121 ? 146.823 139.179 114.910 1.00 15.72 121 ILE D CA 1
ATOM 13875 C C . ILE D 2 121 ? 145.439 138.584 114.680 1.00 16.22 121 ILE D C 1
ATOM 13876 O O . ILE D 2 121 ? 144.550 139.253 114.151 1.00 17.39 121 ILE D O 1
ATOM 13881 N N . ASN D 2 122 ? 145.226 137.329 115.087 1.00 14.69 122 ASN D N 1
ATOM 13882 C CA . ASN D 2 122 ? 143.906 136.725 114.938 1.00 13.72 122 ASN D CA 1
ATOM 13883 C C . ASN D 2 122 ? 142.875 137.435 115.807 1.00 15.31 122 ASN D C 1
ATOM 13884 O O . ASN D 2 122 ? 141.757 137.719 115.357 1.00 19.86 122 ASN D O 1
ATOM 13889 N N . GLN D 2 123 ? 143.237 137.742 117.056 1.00 14.95 123 GLN D N 1
ATOM 13890 C CA . GLN D 2 123 ? 142.316 138.458 117.931 1.00 15.33 123 GLN D CA 1
ATOM 13891 C C . GLN D 2 123 ? 142.024 139.855 117.402 1.00 15.52 123 GLN D C 1
ATOM 13892 O O . GLN D 2 123 ? 140.876 140.310 117.434 1.00 15.57 123 GLN D O 1
ATOM 13898 N N . VAL D 2 124 ? 143.050 140.553 116.908 1.00 14.75 124 VAL D N 1
ATOM 13899 C CA . VAL D 2 124 ? 142.837 141.894 116.370 1.00 14.87 124 VAL D CA 1
ATOM 13900 C C . VAL D 2 124 ? 141.982 141.836 115.108 1.00 16.50 124 VAL D C 1
ATOM 13901 O O . VAL D 2 124 ? 141.134 142.706 114.875 1.00 17.35 124 VAL D O 1
ATOM 13905 N N . LEU D 2 125 ? 142.171 140.802 114.288 1.00 17.66 125 LEU D N 1
ATOM 13906 C CA . LEU D 2 125 ? 141.425 140.662 113.046 1.00 17.43 125 LEU D CA 1
ATOM 13907 C C . LEU D 2 125 ? 139.999 140.184 113.256 1.00 18.09 125 LEU D C 1
ATOM 13908 O O . LEU D 2 125 ? 139.184 140.325 112.344 1.00 21.67 125 LEU D O 1
ATOM 13913 N N . SER D 2 126 ? 139.688 139.591 114.409 1.00 17.04 126 SER D N 1
ATOM 13914 C CA . SER D 2 126 ? 138.306 139.200 114.674 1.00 18.41 126 SER D CA 1
ATOM 13915 C C . SER D 2 126 ? 137.371 140.402 114.577 1.00 19.81 126 SER D C 1
ATOM 13916 O O . SER D 2 126 ? 136.331 140.347 113.907 1.00 23.54 126 SER D O 1
ATOM 13919 N N . ALA D 2 127 ? 137.745 141.508 115.226 1.00 18.98 127 ALA D N 1
ATOM 13920 C CA . ALA D 2 127 ? 136.922 142.713 115.193 1.00 21.21 127 ALA D CA 1
ATOM 13921 C C . ALA D 2 127 ? 136.826 143.288 113.786 1.00 23.85 127 ALA D C 1
ATOM 13922 O O . ALA D 2 127 ? 135.751 143.717 113.357 1.00 26.08 127 ALA D O 1
ATOM 13924 N N . VAL D 2 128 ? 137.941 143.311 113.055 1.00 20.99 128 VAL D N 1
ATOM 13925 C CA . VAL D 2 128 ? 137.934 143.866 111.705 1.00 20.17 128 VAL D CA 1
ATOM 13926 C C . VAL D 2 128 ? 137.060 143.025 110.782 1.00 20.92 128 VAL D C 1
ATOM 13927 O O . VAL D 2 128 ? 136.295 143.558 109.970 1.00 26.47 128 VAL D O 1
ATOM 13931 N N . LYS D 2 129 ? 137.149 141.700 110.900 1.00 19.23 129 LYS D N 1
ATOM 13932 C CA . LYS D 2 129 ? 136.387 140.813 110.029 1.00 23.06 129 LYS D CA 1
ATOM 13933 C C . LYS D 2 129 ? 134.898 140.863 110.343 1.00 25.25 129 LYS D C 1
ATOM 13934 O O . LYS D 2 129 ? 134.067 140.849 109.427 1.00 29.16 129 LYS D O 1
ATOM 13940 N N . ASN D 2 130 ? 134.534 140.927 111.623 1.00 24.08 130 ASN D N 1
ATOM 13941 C CA . ASN D 2 130 ? 133.134 140.844 112.009 1.00 24.10 130 ASN D CA 1
ATOM 13942 C C . ASN D 2 130 ? 132.470 142.201 112.207 1.00 28.84 130 ASN D C 1
ATOM 13943 O O . ASN D 2 130 ? 131.268 142.246 112.481 1.00 33.07 130 ASN D O 1
ATOM 13948 N N . PHE D 2 131 ? 133.207 143.307 112.065 1.00 27.31 131 PHE D N 1
ATOM 13949 C CA . PHE D 2 131 ? 132.615 144.614 112.324 1.00 24.35 131 PHE D CA 1
ATOM 13950 C C . PHE D 2 131 ? 133.002 145.657 111.280 1.00 28.05 131 PHE D C 1
ATOM 13951 O O . PHE D 2 131 ? 132.806 146.855 111.516 1.00 35.42 131 PHE D O 1
ATOM 13959 N N . SER D 2 132 ? 133.540 145.243 110.135 1.00 26.10 132 SER D N 1
ATOM 13960 C CA . SER D 2 132 ? 133.944 146.178 109.096 1.00 28.55 132 SER D CA 1
ATOM 13961 C C . SER D 2 132 ? 133.882 145.473 107.747 1.00 33.41 132 SER D C 1
ATOM 13962 O O . SER D 2 132 ? 133.450 144.321 107.643 1.00 36.49 132 SER D O 1
ATOM 13965 N N . ASP D 2 133 ? 134.319 146.180 106.705 1.00 33.19 133 ASP D N 1
ATOM 13966 C CA . ASP D 2 133 ? 134.356 145.653 105.346 1.00 37.23 133 ASP D CA 1
ATOM 13967 C C . ASP D 2 133 ? 135.762 145.724 104.758 1.00 36.31 133 ASP D C 1
ATOM 13968 O O . ASP D 2 133 ? 135.930 145.814 103.541 1.00 39.11 133 ASP D O 1
ATOM 13973 N N . VAL D 2 134 ? 136.778 145.688 105.612 1.00 33.59 134 VAL D N 1
ATOM 13974 C CA . VAL D 2 134 ? 138.167 145.784 105.180 1.00 32.90 134 VAL D CA 1
ATOM 13975 C C . VAL D 2 134 ? 138.689 144.386 104.885 1.00 30.61 134 VAL D C 1
ATOM 13976 O O . VAL D 2 134 ? 138.603 143.489 105.731 1.00 36.02 134 VAL D O 1
ATOM 13980 N N . LYS D 2 135 ? 139.227 144.197 103.684 1.00 28.88 135 LYS D N 1
ATOM 13981 C CA . LYS D 2 135 ? 139.783 142.907 103.309 1.00 32.88 135 LYS D CA 1
ATOM 13982 C C . LYS D 2 135 ? 141.172 142.730 103.917 1.00 36.06 135 LYS D C 1
ATOM 13983 O O . LYS D 2 135 ? 141.883 143.695 104.203 1.00 35.34 135 LYS D O 1
ATOM 13989 N N . SER D 2 136 ? 141.556 141.472 104.118 1.00 38.22 136 SER D N 1
ATOM 13990 C CA . SER D 2 136 ? 142.817 141.148 104.769 1.00 34.70 136 SER D CA 1
ATOM 13991 C C . SER D 2 136 ? 143.589 140.143 103.929 1.00 33.58 136 SER D C 1
ATOM 13992 O O . SER D 2 136 ? 143.041 139.114 103.523 1.00 34.76 136 SER D O 1
ATOM 13995 N N . ILE D 2 137 ? 144.862 140.445 103.679 1.00 33.64 137 ILE D N 1
ATOM 13996 C CA . ILE D 2 137 ? 145.755 139.548 102.956 1.00 33.76 137 ILE D CA 1
ATOM 13997 C C . ILE D 2 137 ? 146.941 139.221 103.850 1.00 33.64 137 ILE D C 1
ATOM 13998 O O . ILE D 2 137 ? 147.878 140.015 103.971 1.00 35.88 137 ILE D O 1
ATOM 14003 N N . SER D 2 138 ? 146.905 138.063 104.500 1.00 31.86 138 SER D N 1
ATOM 14004 C CA . SER D 2 138 ? 148.022 137.667 105.346 1.00 31.89 138 SER D CA 1
ATOM 14005 C C . SER D 2 138 ? 149.044 136.890 104.528 1.00 37.05 138 SER D C 1
ATOM 14006 O O . SER D 2 138 ? 148.745 135.819 103.992 1.00 34.75 138 SER D O 1
ATOM 14009 N N . ILE D 2 139 ? 150.250 137.446 104.411 1.00 38.56 139 ILE D N 1
ATOM 14010 C CA . ILE D 2 139 ? 151.329 136.800 103.680 1.00 33.53 139 ILE D CA 1
ATOM 14011 C C . ILE D 2 139 ? 152.374 136.212 104.618 1.00 39.27 139 ILE D C 1
ATOM 14012 O O . ILE D 2 139 ? 153.479 135.886 104.184 1.00 43.63 139 ILE D O 1
ATOM 14017 N N . ASP D 2 140 ? 152.038 136.057 105.895 1.00 35.72 140 ASP D N 1
ATOM 14018 C CA . ASP D 2 140 ? 152.991 135.594 106.889 1.00 38.39 140 ASP D CA 1
ATOM 14019 C C . ASP D 2 140 ? 153.205 134.087 106.765 1.00 40.33 140 ASP D C 1
ATOM 14020 O O . ASP D 2 140 ? 152.619 133.408 105.917 1.00 41.06 140 ASP D O 1
ATOM 14025 N N . ARG D 2 141 ? 154.068 133.561 107.635 1.00 39.30 141 ARG D N 1
ATOM 14026 C CA . ARG D 2 141 ? 154.388 132.139 107.619 1.00 38.57 141 ARG D CA 1
ATOM 14027 C C . ARG D 2 141 ? 153.249 131.280 108.150 1.00 42.16 141 ARG D C 1
ATOM 14028 O O . ARG D 2 141 ? 153.179 130.092 107.817 1.00 46.22 141 ARG D O 1
ATOM 14036 N N . ASN D 2 142 ? 152.361 131.845 108.959 1.00 41.74 142 ASN D N 1
ATOM 14037 C CA . ASN D 2 142 ? 151.281 131.097 109.581 1.00 36.70 142 ASN D CA 1
ATOM 14038 C C . ASN D 2 142 ? 149.992 131.239 108.780 1.00 36.80 142 ASN D C 1
ATOM 14039 O O . ASN D 2 142 ? 149.859 132.094 107.902 1.00 36.03 142 ASN D O 1
ATOM 14044 N N . TYR D 2 143 ? 149.032 130.375 109.099 1.00 35.88 143 TYR D N 1
ATOM 14045 C CA . TYR D 2 143 ? 147.717 130.377 108.462 1.00 29.47 143 TYR D CA 1
ATOM 14046 C C . TYR D 2 143 ? 146.748 131.099 109.393 1.00 29.25 143 TYR D C 1
ATOM 14047 O O . TYR D 2 143 ? 146.185 130.508 110.315 1.00 35.33 143 TYR D O 1
ATOM 14056 N N . ILE D 2 144 ? 146.556 132.390 109.148 1.00 27.04 144 ILE D N 1
ATOM 14057 C CA . ILE D 2 144 ? 145.643 133.191 109.955 1.00 26.59 144 ILE D CA 1
ATOM 14058 C C . ILE D 2 144 ? 144.219 132.908 109.497 1.00 25.13 144 ILE D C 1
ATOM 14059 O O . ILE D 2 144 ? 143.886 133.092 108.322 1.00 28.49 144 ILE D O 1
ATOM 14064 N N . GLN D 2 145 ? 143.375 132.454 110.425 1.00 20.80 145 GLN D N 1
ATOM 14065 C CA . GLN D 2 145 ? 142.001 132.111 110.080 1.00 25.01 145 GLN D CA 1
ATOM 14066 C C . GLN D 2 145 ? 141.136 133.349 109.876 1.00 27.30 145 GLN D C 1
ATOM 14067 O O . GLN D 2 145 ? 140.302 133.382 108.966 1.00 29.05 145 GLN D O 1
ATOM 14073 N N . ASN D 2 146 ? 141.321 134.376 110.706 1.00 26.70 146 ASN D N 1
ATOM 14074 C CA . ASN D 2 146 ? 140.447 135.543 110.661 1.00 23.33 146 ASN D CA 1
ATOM 14075 C C . ASN D 2 146 ? 140.717 136.446 109.465 1.00 23.98 146 ASN D C 1
ATOM 14076 O O . ASN D 2 146 ? 139.922 137.358 109.213 1.00 27.01 146 ASN D O 1
ATOM 14081 N N . ALA D 2 147 ? 141.805 136.227 108.733 1.00 25.53 147 ALA D N 1
ATOM 14082 C CA . ALA D 2 147 ? 142.061 137.009 107.535 1.00 28.15 147 ALA D CA 1
ATOM 14083 C C . ALA D 2 147 ? 141.124 136.580 106.411 1.00 33.61 147 ALA D C 1
ATOM 14084 O O . ALA D 2 147 ? 140.592 135.467 106.398 1.00 39.04 147 ALA D O 1
ATOM 14086 N N . THR D 2 148 ? 140.914 137.489 105.459 1.00 29.01 148 THR D N 1
ATOM 14087 C CA . THR D 2 148 ? 140.104 137.171 104.291 1.00 30.65 148 THR D CA 1
ATOM 14088 C C . THR D 2 148 ? 140.815 136.128 103.439 1.00 36.15 148 THR D C 1
ATOM 14089 O O . THR D 2 148 ? 140.265 135.058 103.163 1.00 37.48 148 THR D O 1
ATOM 14093 N N . MET D 2 149 ? 142.040 136.433 103.024 1.00 36.95 149 MET D N 1
ATOM 14094 C CA . MET D 2 149 ? 142.883 135.509 102.282 1.00 33.87 149 MET D CA 1
ATOM 14095 C C . MET D 2 149 ? 144.231 135.395 102.981 1.00 34.72 149 MET D C 1
ATOM 14096 O O . MET D 2 149 ? 144.780 136.396 103.451 1.00 37.07 149 MET D O 1
ATOM 14101 N N . SER D 2 150 ? 144.759 134.176 103.058 1.00 33.89 150 SER D N 1
ATOM 14102 C CA . SER D 2 150 ? 145.934 133.928 103.880 1.00 31.44 150 SER D CA 1
ATOM 14103 C C . SER D 2 150 ? 146.812 132.862 103.247 1.00 33.22 150 SER D C 1
ATOM 14104 O O . SER D 2 150 ? 146.319 131.918 102.622 1.00 36.36 150 SER D O 1
ATOM 14107 N N . PHE D 2 151 ? 148.121 133.025 103.417 1.00 37.31 151 PHE D N 1
ATOM 14108 C CA . PHE D 2 151 ? 149.058 131.971 103.055 1.00 37.07 151 PHE D CA 1
ATOM 14109 C C . PHE D 2 151 ? 148.941 130.808 104.031 1.00 37.61 151 PHE D C 1
ATOM 14110 O O . PHE D 2 151 ? 148.723 131.003 105.229 1.00 39.12 151 PHE D O 1
ATOM 14118 N N . GLY D 2 152 ? 149.089 129.594 103.515 1.00 37.91 152 GLY D N 1
ATOM 14119 C CA . GLY D 2 152 ? 149.075 128.417 104.356 1.00 37.75 152 GLY D CA 1
ATOM 14120 C C . GLY D 2 152 ? 150.360 128.286 105.152 1.00 39.48 152 GLY D C 1
ATOM 14121 O O . GLY D 2 152 ? 151.308 129.059 105.012 1.00 49.24 152 GLY D O 1
ATOM 14122 N N . ASN D 2 153 ? 150.379 127.278 106.021 1.00 37.12 153 ASN D N 1
ATOM 14123 C CA . ASN D 2 153 ? 151.561 127.017 106.832 1.00 40.60 153 ASN D CA 1
ATOM 14124 C C . ASN D 2 153 ? 152.750 126.677 105.942 1.00 43.85 153 ASN D C 1
ATOM 14125 O O . ASN D 2 153 ? 152.635 125.875 105.011 1.00 46.87 153 ASN D O 1
ATOM 14130 N N . LEU D 2 154 ? 153.894 127.291 106.233 1.00 39.87 154 LEU D N 1
ATOM 14131 C CA . LEU D 2 154 ? 155.095 127.118 105.429 1.00 42.39 154 LEU D CA 1
ATOM 14132 C C . LEU D 2 154 ? 156.317 127.108 106.336 1.00 47.48 154 LEU D C 1
ATOM 14133 O O . LEU D 2 154 ? 156.271 127.565 107.480 1.00 47.46 154 LEU D O 1
ATOM 14138 N N . SER D 2 155 ? 157.413 126.567 105.811 1.00 47.92 155 SER D N 1
ATOM 14139 C CA . SER D 2 155 ? 158.700 126.688 106.474 1.00 43.27 155 SER D CA 1
ATOM 14140 C C . SER D 2 155 ? 159.305 128.059 106.181 1.00 48.83 155 SER D C 1
ATOM 14141 O O . SER D 2 155 ? 158.841 128.798 105.309 1.00 51.56 155 SER D O 1
ATOM 14144 N N . LYS D 2 156 ? 160.355 128.402 106.930 1.00 49.66 156 LYS D N 1
ATOM 14145 C CA . LYS D 2 156 ? 160.990 129.706 106.751 1.00 46.46 156 LYS D CA 1
ATOM 14146 C C . LYS D 2 156 ? 161.581 129.849 105.354 1.00 46.58 156 LYS D C 1
ATOM 14147 O O . LYS D 2 156 ? 161.433 130.897 104.713 1.00 49.34 156 LYS D O 1
ATOM 14153 N N . ALA D 2 157 ? 162.252 128.804 104.863 1.00 43.08 157 ALA D N 1
ATOM 14154 C CA . ALA D 2 157 ? 162.795 128.846 103.509 1.00 43.44 157 ALA D CA 1
ATOM 14155 C C . ALA D 2 157 ? 161.685 128.968 102.474 1.00 48.47 157 ALA D C 1
ATOM 14156 O O . ALA D 2 157 ? 161.786 129.763 101.532 1.00 52.77 157 ALA D O 1
ATOM 14158 N N . ASP D 2 158 ? 160.609 128.194 102.637 1.00 48.32 158 ASP D N 1
ATOM 14159 C CA . ASP D 2 158 ? 159.483 128.298 101.717 1.00 47.28 158 ASP D CA 1
ATOM 14160 C C . ASP D 2 158 ? 158.770 129.635 101.854 1.00 45.06 158 ASP D C 1
ATOM 14161 O O . ASP D 2 158 ? 158.261 130.165 100.864 1.00 47.63 158 ASP D O 1
ATOM 14166 N N . HIS D 2 159 ? 158.727 130.194 103.065 1.00 45.11 159 HIS D N 1
ATOM 14167 C CA . HIS D 2 159 ? 158.156 131.525 103.254 1.00 44.97 159 HIS D CA 1
ATOM 14168 C C . HIS D 2 159 ? 158.947 132.572 102.479 1.00 47.98 159 HIS D C 1
ATOM 14169 O O . HIS D 2 159 ? 158.371 133.424 101.788 1.00 53.87 159 HIS D O 1
ATOM 14176 N N . ILE D 2 160 ? 160.278 132.509 102.571 1.00 47.51 160 ILE D N 1
ATOM 14177 C CA . ILE D 2 160 ? 161.128 133.439 101.832 1.00 48.76 160 ILE D CA 1
ATOM 14178 C C . ILE D 2 160 ? 160.955 133.245 100.331 1.00 50.74 160 ILE D C 1
ATOM 14179 O O . ILE D 2 160 ? 160.884 134.217 99.568 1.00 53.81 160 ILE D O 1
ATOM 14184 N N . ALA D 2 161 ? 160.893 131.989 99.882 1.00 48.17 161 ALA D N 1
ATOM 14185 C CA . ALA D 2 161 ? 160.710 131.720 98.459 1.00 48.57 161 ALA D CA 1
ATOM 14186 C C . ALA D 2 161 ? 159.377 132.264 97.958 1.00 53.95 161 ALA D C 1
ATOM 14187 O O . ALA D 2 161 ? 159.308 132.853 96.874 1.00 55.69 161 ALA D O 1
ATOM 14189 N N . ALA D 2 162 ? 158.308 132.075 98.734 1.00 50.07 162 ALA D N 1
ATOM 14190 C CA . ALA D 2 162 ? 157.000 132.581 98.337 1.00 45.56 162 ALA D CA 1
ATOM 14191 C C . ALA D 2 162 ? 156.984 134.102 98.290 1.00 47.97 162 ALA D C 1
ATOM 14192 O O . ALA D 2 162 ? 156.404 134.694 97.372 1.00 55.37 162 ALA D O 1
ATOM 14194 N N . LEU D 2 163 ? 157.614 134.756 99.268 1.00 45.87 163 LEU D N 1
ATOM 14195 C CA . LEU D 2 163 ? 157.668 136.215 99.248 1.00 47.81 163 LEU D CA 1
ATOM 14196 C C . LEU D 2 163 ? 158.472 136.724 98.056 1.00 52.61 163 LEU D C 1
ATOM 14197 O O . LEU D 2 163 ? 158.083 137.706 97.411 1.00 53.61 163 LEU D O 1
ATOM 14202 N N . ASP D 2 164 ? 159.591 136.066 97.741 1.00 55.21 164 ASP D N 1
ATOM 14203 C CA . ASP D 2 164 ? 160.375 136.467 96.576 1.00 58.65 164 ASP D CA 1
ATOM 14204 C C . ASP D 2 164 ? 159.590 136.261 95.286 1.00 58.19 164 ASP D C 1
ATOM 14205 O O . ASP D 2 164 ? 159.663 137.086 94.367 1.00 61.66 164 ASP D O 1
ATOM 14210 N N . GLU D 2 165 ? 158.839 135.161 95.198 1.00 53.80 165 GLU D N 1
ATOM 14211 C CA . GLU D 2 165 ? 158.013 134.917 94.020 1.00 54.85 165 GLU D CA 1
ATOM 14212 C C . GLU D 2 165 ? 156.919 135.968 93.887 1.00 55.39 165 GLU D C 1
ATOM 14213 O O . GLU D 2 165 ? 156.600 136.407 92.776 1.00 59.29 165 GLU D O 1
ATOM 14219 N N . VAL D 2 166 ? 156.324 136.377 95.010 1.00 56.76 166 VAL D N 1
ATOM 14220 C CA . VAL D 2 166 ? 155.320 137.438 94.980 1.00 52.96 166 VAL D CA 1
ATOM 14221 C C . VAL D 2 166 ? 155.941 138.745 94.505 1.00 53.40 166 VAL D C 1
ATOM 14222 O O . VAL D 2 166 ? 155.362 139.459 93.676 1.00 55.41 166 VAL D O 1
ATOM 14226 N N . ILE D 2 167 ? 157.129 139.078 95.018 1.00 54.75 167 ILE D N 1
ATOM 14227 C CA . ILE D 2 167 ? 157.786 140.324 94.626 1.00 55.14 167 ILE D CA 1
ATOM 14228 C C . ILE D 2 167 ? 158.122 140.310 93.140 1.00 58.39 167 ILE D C 1
ATOM 14229 O O . ILE D 2 167 ? 157.906 141.301 92.431 1.00 56.39 167 ILE D O 1
ATOM 14234 N N . ASP D 2 168 ? 158.651 139.191 92.643 1.00 57.82 168 ASP D N 1
ATOM 14235 C CA . ASP D 2 168 ? 159.018 139.101 91.235 1.00 59.59 168 ASP D CA 1
ATOM 14236 C C . ASP D 2 168 ? 157.811 139.063 90.308 1.00 58.74 168 ASP D C 1
ATOM 14237 O O . ASP D 2 168 ? 157.983 139.195 89.093 1.00 60.03 168 ASP D O 1
ATOM 14242 N N . LEU D 2 169 ? 156.603 138.883 90.845 1.00 59.58 169 LEU D N 1
ATOM 14243 C CA . LEU D 2 169 ? 155.391 138.898 90.041 1.00 61.12 169 LEU D CA 1
ATOM 14244 C C . LEU D 2 169 ? 154.569 140.168 90.203 1.00 58.11 169 LEU D C 1
ATOM 14245 O O . LEU D 2 169 ? 153.564 140.326 89.504 1.00 52.81 169 LEU D O 1
ATOM 14250 N N . LEU D 2 170 ? 154.964 141.067 91.099 1.00 59.11 170 LEU D N 1
ATOM 14251 C CA . LEU D 2 170 ? 154.257 142.326 91.294 1.00 59.83 170 LEU D CA 1
ATOM 14252 C C . LEU D 2 170 ? 154.668 143.345 90.238 1.00 65.73 170 LEU D C 1
ATOM 14253 O O . LEU D 2 170 ? 154.137 144.455 90.187 1.00 65.60 170 LEU D O 1
ATOM 14259 N N . PRO E 3 5 ? 86.876 89.847 120.845 1.00 38.46 5 PRO E N 1
ATOM 14260 C CA . PRO E 3 5 ? 85.892 90.858 121.245 1.00 35.19 5 PRO E CA 1
ATOM 14261 C C . PRO E 3 5 ? 86.529 92.219 121.513 1.00 35.11 5 PRO E C 1
ATOM 14262 O O . PRO E 3 5 ? 87.058 92.841 120.593 1.00 32.37 5 PRO E O 1
ATOM 14266 N N . PHE E 3 6 ? 86.473 92.668 122.762 1.00 37.46 6 PHE E N 1
ATOM 14267 C CA . PHE E 3 6 ? 87.062 93.928 123.177 1.00 35.91 6 PHE E CA 1
ATOM 14268 C C . PHE E 3 6 ? 88.407 93.668 123.851 1.00 36.68 6 PHE E C 1
ATOM 14269 O O . PHE E 3 6 ? 88.912 92.541 123.871 1.00 33.98 6 PHE E O 1
ATOM 14277 N N . GLU E 3 7 ? 89.000 94.719 124.412 1.00 37.38 7 GLU E N 1
ATOM 14278 C CA . GLU E 3 7 ? 90.281 94.632 125.098 1.00 41.22 7 GLU E CA 1
ATOM 14279 C C . GLU E 3 7 ? 90.097 95.008 126.561 1.00 37.08 7 GLU E C 1
ATOM 14280 O O . GLU E 3 7 ? 89.515 96.053 126.869 1.00 37.73 7 GLU E O 1
ATOM 14286 N N . ILE E 3 8 ? 90.594 94.160 127.454 1.00 32.20 8 ILE E N 1
ATOM 14287 C CA . ILE E 3 8 ? 90.487 94.383 128.890 1.00 28.16 8 ILE E CA 1
ATOM 14288 C C . ILE E 3 8 ? 91.736 95.108 129.367 1.00 32.71 8 ILE E C 1
ATOM 14289 O O . ILE E 3 8 ? 92.861 94.657 129.118 1.00 40.55 8 ILE E O 1
ATOM 14294 N N . SER E 3 9 ? 91.543 96.233 130.053 1.00 32.46 9 SER E N 1
ATOM 14295 C CA . SER E 3 9 ? 92.657 97.024 130.556 1.00 33.09 9 SER E CA 1
ATOM 14296 C C . SER E 3 9 ? 92.142 97.956 131.638 1.00 35.11 9 SER E C 1
ATOM 14297 O O . SER E 3 9 ? 91.000 98.422 131.555 1.00 38.59 9 SER E O 1
ATOM 14300 N N . PRO E 3 10 ? 92.950 98.247 132.662 1.00 34.56 10 PRO E N 1
ATOM 14301 C CA . PRO E 3 10 ? 92.542 99.237 133.670 1.00 35.56 10 PRO E CA 1
ATOM 14302 C C . PRO E 3 10 ? 92.582 100.672 133.174 1.00 42.46 10 PRO E C 1
ATOM 14303 O O . PRO E 3 10 ? 92.251 101.581 133.943 1.00 47.77 10 PRO E O 1
ATOM 14307 N N . MET E 3 11 ? 92.994 100.914 131.929 1.00 40.81 11 MET E N 1
ATOM 14308 C CA . MET E 3 11 ? 92.950 102.270 131.391 1.00 40.76 11 MET E CA 1
ATOM 14309 C C . MET E 3 11 ? 91.513 102.748 131.223 1.00 49.31 11 MET E C 1
ATOM 14310 O O . MET E 3 11 ? 91.202 103.911 131.508 1.00 53.17 11 MET E O 1
ATOM 14315 N N . PHE E 3 12 ? 90.621 101.865 130.772 1.00 49.96 12 PHE E N 1
ATOM 14316 C CA . PHE E 3 12 ? 89.245 102.248 130.479 1.00 45.78 12 PHE E CA 1
ATOM 14317 C C . PHE E 3 12 ? 88.376 102.263 131.729 1.00 46.64 12 PHE E C 1
ATOM 14318 O O . PHE E 3 12 ? 87.290 101.676 131.738 1.00 53.51 12 PHE E O 1
ATOM 14326 N N . GLU E 3 13 ? 88.830 102.938 132.783 1.00 44.56 13 GLU E N 1
ATOM 14327 C CA . GLU E 3 13 ? 88.023 103.112 133.985 1.00 43.78 13 GLU E CA 1
ATOM 14328 C C . GLU E 3 13 ? 87.276 104.434 134.009 1.00 48.95 13 GLU E C 1
ATOM 14329 O O . GLU E 3 13 ? 86.165 104.496 134.546 1.00 50.59 13 GLU E O 1
ATOM 14335 N N . GLY E 3 14 ? 87.856 105.486 133.442 1.00 51.55 14 GLY E N 1
ATOM 14336 C CA . GLY E 3 14 ? 87.181 106.757 133.303 1.00 56.33 14 GLY E CA 1
ATOM 14337 C C . GLY E 3 14 ? 86.325 106.890 132.069 1.00 56.30 14 GLY E C 1
ATOM 14338 O O . GLY E 3 14 ? 85.781 107.968 131.815 1.00 56.36 14 GLY E O 1
ATOM 14339 N N . GLU E 3 15 ? 86.196 105.822 131.285 1.00 51.77 15 GLU E N 1
ATOM 14340 C CA . GLU E 3 15 ? 85.374 105.845 130.080 1.00 52.88 15 GLU E CA 1
ATOM 14341 C C . GLU E 3 15 ? 83.908 105.978 130.469 1.00 60.93 15 GLU E C 1
ATOM 14342 O O . GLU E 3 15 ? 83.315 105.042 131.015 1.00 63.29 15 GLU E O 1
ATOM 14348 N N . ARG E 3 16 ? 83.322 107.138 130.192 1.00 58.85 16 ARG E N 1
ATOM 14349 C CA . ARG E 3 16 ? 81.916 107.403 130.471 1.00 56.96 16 ARG E CA 1
ATOM 14350 C C . ARG E 3 16 ? 81.159 107.359 129.151 1.00 55.49 16 ARG E C 1
ATOM 14351 O O . ARG E 3 16 ? 81.341 108.229 128.294 1.00 62.56 16 ARG E O 1
ATOM 14359 N N . VAL E 3 17 ? 80.313 106.343 128.989 1.00 52.26 17 VAL E N 1
ATOM 14360 C CA . VAL E 3 17 ? 79.511 106.188 127.778 1.00 55.13 17 VAL E CA 1
ATOM 14361 C C . VAL E 3 17 ? 78.304 107.111 127.918 1.00 56.41 17 VAL E C 1
ATOM 14362 O O . VAL E 3 17 ? 77.376 106.829 128.675 1.00 59.73 17 VAL E O 1
ATOM 14366 N N . ARG E 3 18 ? 78.318 108.223 127.187 1.00 55.18 18 ARG E N 1
ATOM 14367 C CA . ARG E 3 18 ? 77.245 109.200 127.275 1.00 60.93 18 ARG E CA 1
ATOM 14368 C C . ARG E 3 18 ? 75.984 108.682 126.588 1.00 63.71 18 ARG E C 1
ATOM 14369 O O . ARG E 3 18 ? 76.009 107.707 125.831 1.00 58.49 18 ARG E O 1
ATOM 14377 N N . LYS E 3 19 ? 74.863 109.353 126.867 1.00 65.48 19 LYS E N 1
ATOM 14378 C CA . LYS E 3 19 ? 73.583 108.912 126.322 1.00 59.24 19 LYS E CA 1
ATOM 14379 C C . LYS E 3 19 ? 73.533 109.081 124.808 1.00 58.27 19 LYS E C 1
ATOM 14380 O O . LYS E 3 19 ? 72.852 108.316 124.115 1.00 55.49 19 LYS E O 1
ATOM 14386 N N . GLU E 3 20 ? 74.244 110.076 124.274 1.00 61.57 20 GLU E N 1
ATOM 14387 C CA . GLU E 3 20 ? 74.291 110.248 122.827 1.00 60.91 20 GLU E CA 1
ATOM 14388 C C . GLU E 3 20 ? 75.203 109.233 122.152 1.00 59.50 20 GLU E C 1
ATOM 14389 O O . GLU E 3 20 ? 75.186 109.133 120.920 1.00 56.31 20 GLU E O 1
ATOM 14395 N N . GLY E 3 21 ? 76.020 108.526 122.939 1.00 57.23 21 GLY E N 1
ATOM 14396 C CA . GLY E 3 21 ? 76.991 107.581 122.352 1.00 56.30 21 GLY E CA 1
ATOM 14397 C C . GLY E 3 21 ? 76.938 106.220 123.020 1.00 54.05 21 GLY E C 1
ATOM 14398 O O . GLY E 3 21 ? 78.015 105.669 123.321 1.00 51.86 21 GLY E O 1
ATOM 14399 N N . MET E 3 22 ? 75.730 105.693 123.238 1.00 50.65 22 MET E N 1
ATOM 14400 C CA . MET E 3 22 ? 75.568 104.373 123.902 1.00 48.15 22 MET E CA 1
ATOM 14401 C C . MET E 3 22 ? 74.499 103.565 123.160 1.00 46.97 22 MET E C 1
ATOM 14402 O O . MET E 3 22 ? 73.527 104.178 122.675 1.00 50.30 22 MET E O 1
ATOM 14407 N N . PHE E 3 23 ? 74.677 102.244 123.079 1.00 44.06 23 PHE E N 1
ATOM 14408 C CA . PHE E 3 23 ? 73.671 101.377 122.411 1.00 43.06 23 PHE E CA 1
ATOM 14409 C C . PHE E 3 23 ? 72.485 101.148 123.351 1.00 48.80 23 PHE E C 1
ATOM 14410 O O . PHE E 3 23 ? 71.347 101.479 122.963 1.00 61.63 23 PHE E O 1
ATOM 14418 N N . VAL E 3 24 ? 72.741 100.603 124.544 1.00 45.06 24 VAL E N 1
ATOM 14419 C CA . VAL E 3 24 ? 71.649 100.293 125.459 1.00 44.68 24 VAL E CA 1
ATOM 14420 C C . VAL E 3 24 ? 72.071 100.664 126.872 1.00 37.89 24 VAL E C 1
ATOM 14421 O O . VAL E 3 24 ? 73.233 100.489 127.253 1.00 43.65 24 VAL E O 1
ATOM 14425 N N . GLU E 3 25 ? 71.124 101.184 127.648 1.00 38.82 25 GLU E N 1
ATOM 14426 C CA . GLU E 3 25 ? 71.339 101.503 129.052 1.00 40.72 25 GLU E CA 1
ATOM 14427 C C . GLU E 3 25 ? 70.735 100.391 129.899 1.00 48.30 25 GLU E C 1
ATOM 14428 O O . GLU E 3 25 ? 69.558 100.054 129.738 1.00 52.25 25 GLU E O 1
ATOM 14434 N N . LEU E 3 26 ? 71.538 99.821 130.790 1.00 45.46 26 LEU E N 1
ATOM 14435 C CA . LEU E 3 26 ? 71.130 98.692 131.616 1.00 42.65 26 LEU E CA 1
ATOM 14436 C C . LEU E 3 26 ? 71.008 99.154 133.061 1.00 43.50 26 LEU E C 1
ATOM 14437 O O . LEU E 3 26 ? 71.968 99.686 133.630 1.00 47.61 26 LEU E O 1
ATOM 14442 N N . GLY E 3 27 ? 69.834 98.945 133.654 1.00 47.87 27 GLY E N 1
ATOM 14443 C CA . GLY E 3 27 ? 69.600 99.419 135.003 1.00 51.80 27 GLY E CA 1
ATOM 14444 C C . GLY E 3 27 ? 69.524 100.936 135.056 1.00 51.30 27 GLY E C 1
ATOM 14445 O O . GLY E 3 27 ? 69.249 101.612 134.061 1.00 57.50 27 GLY E O 1
ATOM 14446 N N . GLY E 3 28 ? 69.777 101.479 136.243 1.00 46.76 28 GLY E N 1
ATOM 14447 C CA . GLY E 3 28 ? 69.793 102.909 136.431 1.00 50.25 28 GLY E CA 1
ATOM 14448 C C . GLY E 3 28 ? 68.649 103.407 137.290 1.00 62.96 28 GLY E C 1
ATOM 14449 O O . GLY E 3 28 ? 67.978 102.636 137.982 1.00 71.08 28 GLY E O 1
ATOM 14450 N N . PRO E 3 29 ? 68.417 104.721 137.272 1.00 67.46 29 PRO E N 1
ATOM 14451 C CA . PRO E 3 29 ? 67.336 105.293 138.088 1.00 66.63 29 PRO E CA 1
ATOM 14452 C C . PRO E 3 29 ? 65.948 104.936 137.580 1.00 70.04 29 PRO E C 1
ATOM 14453 O O . PRO E 3 29 ? 65.073 104.562 138.368 1.00 73.89 29 PRO E O 1
ATOM 14457 N N . LYS E 3 30 ? 65.732 105.055 136.268 1.00 67.84 30 LYS E N 1
ATOM 14458 C CA . LYS E 3 30 ? 64.403 104.821 135.711 1.00 66.16 30 LYS E CA 1
ATOM 14459 C C . LYS E 3 30 ? 64.004 103.355 135.829 1.00 68.05 30 LYS E C 1
ATOM 14460 O O . LYS E 3 30 ? 62.890 103.035 136.260 1.00 76.82 30 LYS E O 1
ATOM 14466 N N . SER E 3 31 ? 64.899 102.449 135.448 1.00 64.32 31 SER E N 1
ATOM 14467 C CA . SER E 3 31 ? 64.653 101.025 135.591 1.00 65.18 31 SER E CA 1
ATOM 14468 C C . SER E 3 31 ? 65.150 100.555 136.955 1.00 65.04 31 SER E C 1
ATOM 14469 O O . SER E 3 31 ? 65.539 101.351 137.812 1.00 67.23 31 SER E O 1
ATOM 14472 N N . LEU E 3 32 ? 65.126 99.245 137.170 1.00 64.26 32 LEU E N 1
ATOM 14473 C CA . LEU E 3 32 ? 65.631 98.643 138.397 1.00 65.76 32 LEU E CA 1
ATOM 14474 C C . LEU E 3 32 ? 66.789 97.715 138.047 1.00 67.13 32 LEU E C 1
ATOM 14475 O O . LEU E 3 32 ? 66.621 96.767 137.273 1.00 65.12 32 LEU E O 1
ATOM 14480 N N . GLY E 3 33 ? 67.962 97.998 138.606 1.00 59.67 33 GLY E N 1
ATOM 14481 C CA . GLY E 3 33 ? 69.156 97.224 138.328 1.00 52.58 33 GLY E CA 1
ATOM 14482 C C . GLY E 3 33 ? 69.659 96.536 139.581 1.00 56.10 33 GLY E C 1
ATOM 14483 O O . GLY E 3 33 ? 69.449 97.015 140.697 1.00 61.08 33 GLY E O 1
ATOM 14484 N N . LEU E 3 34 ? 70.329 95.402 139.389 1.00 51.80 34 LEU E N 1
ATOM 14485 C CA . LEU E 3 34 ? 70.782 94.602 140.516 1.00 51.50 34 LEU E CA 1
ATOM 14486 C C . LEU E 3 34 ? 71.976 93.749 140.113 1.00 50.32 34 LEU E C 1
ATOM 14487 O O . LEU E 3 34 ? 72.047 93.260 138.983 1.00 54.27 34 LEU E O 1
ATOM 14492 N N . GLU E 3 35 ? 72.910 93.581 141.048 1.00 47.58 35 GLU E N 1
ATOM 14493 C CA . GLU E 3 35 ? 74.006 92.633 140.920 1.00 43.13 35 GLU E CA 1
ATOM 14494 C C . GLU E 3 35 ? 74.116 91.836 142.213 1.00 45.44 35 GLU E C 1
ATOM 14495 O O . GLU E 3 35 ? 73.801 92.338 143.295 1.00 51.90 35 GLU E O 1
ATOM 14501 N N . LEU E 3 36 ? 74.551 90.584 142.093 1.00 40.92 36 LEU E N 1
ATOM 14502 C CA . LEU E 3 36 ? 74.591 89.702 143.250 1.00 41.14 36 LEU E CA 1
ATOM 14503 C C . LEU E 3 36 ? 75.594 88.584 143.012 1.00 42.48 36 LEU E C 1
ATOM 14504 O O . LEU E 3 36 ? 75.805 88.152 141.876 1.00 46.55 36 LEU E O 1
ATOM 14509 N N . VAL E 3 37 ? 76.205 88.124 144.101 1.00 38.84 37 VAL E N 1
ATOM 14510 C CA . VAL E 3 37 ? 77.129 86.997 144.087 1.00 32.69 37 VAL E CA 1
ATOM 14511 C C . VAL E 3 37 ? 76.669 85.999 145.140 1.00 40.61 37 VAL E C 1
ATOM 14512 O O . VAL E 3 37 ? 76.506 86.359 146.311 1.00 46.35 37 VAL E O 1
ATOM 14516 N N . ARG E 3 38 ? 76.461 84.750 144.727 1.00 41.38 38 ARG E N 1
ATOM 14517 C CA . ARG E 3 38 ? 75.977 83.703 145.616 1.00 45.29 38 ARG E CA 1
ATOM 14518 C C . ARG E 3 38 ? 76.935 82.523 145.587 1.00 49.37 38 ARG E C 1
ATOM 14519 O O . ARG E 3 38 ? 77.411 82.125 144.521 1.00 56.01 38 ARG E O 1
ATOM 14527 N N . ALA E 3 39 ? 77.211 81.964 146.762 1.00 44.79 39 ALA E N 1
ATOM 14528 C CA . ALA E 3 39 ? 78.130 80.843 146.905 1.00 44.34 39 ALA E CA 1
ATOM 14529 C C . ALA E 3 39 ? 77.346 79.540 146.963 1.00 49.41 39 ALA E C 1
ATOM 14530 O O . ALA E 3 39 ? 76.379 79.424 147.724 1.00 57.35 39 ALA E O 1
ATOM 14532 N N . LYS E 3 40 ? 77.761 78.569 146.162 1.00 46.71 40 LYS E N 1
ATOM 14533 C CA . LYS E 3 40 ? 77.132 77.262 146.073 1.00 54.86 40 LYS E CA 1
ATOM 14534 C C . LYS E 3 40 ? 78.201 76.182 146.102 1.00 60.30 40 LYS E C 1
ATOM 14535 O O . LYS E 3 40 ? 79.363 76.439 145.766 1.00 62.32 40 LYS E O 1
ATOM 14541 N N . PRO E 3 41 ? 77.846 74.962 146.508 1.00 62.59 41 PRO E N 1
ATOM 14542 C CA . PRO E 3 41 ? 78.828 73.872 146.497 1.00 66.05 41 PRO E CA 1
ATOM 14543 C C . PRO E 3 41 ? 79.285 73.552 145.081 1.00 71.71 41 PRO E C 1
ATOM 14544 O O . PRO E 3 41 ? 78.556 73.752 144.107 1.00 69.75 41 PRO E O 1
ATOM 14548 N N . MET E 3 42 ? 80.514 73.046 144.977 1.00 75.24 42 MET E N 1
ATOM 14549 C CA . MET E 3 42 ? 81.148 72.842 143.680 1.00 74.29 42 MET E CA 1
ATOM 14550 C C . MET E 3 42 ? 80.681 71.551 143.014 1.00 72.13 42 MET E C 1
ATOM 14551 O O . MET E 3 42 ? 81.499 70.715 142.618 1.00 68.37 42 MET E O 1
ATOM 14556 N N . ASP E 3 43 ? 79.364 71.378 142.895 1.00 73.41 43 ASP E N 1
ATOM 14557 C CA . ASP E 3 43 ? 78.792 70.306 142.093 1.00 74.20 43 ASP E CA 1
ATOM 14558 C C . ASP E 3 43 ? 77.625 70.759 141.230 1.00 72.42 43 ASP E C 1
ATOM 14559 O O . ASP E 3 43 ? 77.236 70.022 140.317 1.00 67.74 43 ASP E O 1
ATOM 14564 N N . GLU E 3 44 ? 77.055 71.937 141.486 1.00 73.42 44 GLU E N 1
ATOM 14565 C CA . GLU E 3 44 ? 76.020 72.513 140.638 1.00 71.40 44 GLU E CA 1
ATOM 14566 C C . GLU E 3 44 ? 76.516 73.737 139.880 1.00 72.85 44 GLU E C 1
ATOM 14567 O O . GLU E 3 44 ? 75.711 74.436 139.255 1.00 77.15 44 GLU E O 1
ATOM 14573 N N . ILE E 3 45 ? 77.817 74.014 139.919 1.00 69.57 45 ILE E N 1
ATOM 14574 C CA . ILE E 3 45 ? 78.406 75.192 139.293 1.00 65.07 45 ILE E CA 1
ATOM 14575 C C . ILE E 3 45 ? 79.159 74.751 138.047 1.00 69.01 45 ILE E C 1
ATOM 14576 O O . ILE E 3 45 ? 79.984 73.831 138.105 1.00 68.93 45 ILE E O 1
ATOM 14581 N N . GLU E 3 46 ? 78.876 75.406 136.925 1.00 72.34 46 GLU E N 1
ATOM 14582 C CA . GLU E 3 46 ? 79.533 75.125 135.655 1.00 72.67 46 GLU E CA 1
ATOM 14583 C C . GLU E 3 46 ? 80.406 76.315 135.280 1.00 67.53 46 GLU E C 1
ATOM 14584 O O . GLU E 3 46 ? 79.901 77.430 135.111 1.00 69.85 46 GLU E O 1
ATOM 14590 N N . ASP E 3 47 ? 81.709 76.078 135.155 1.00 58.27 47 ASP E N 1
ATOM 14591 C CA . ASP E 3 47 ? 82.626 77.139 134.766 1.00 61.72 47 ASP E CA 1
ATOM 14592 C C . ASP E 3 47 ? 82.450 77.449 133.283 1.00 69.84 47 ASP E C 1
ATOM 14593 O O . ASP E 3 47 ? 82.158 76.562 132.476 1.00 72.08 47 ASP E O 1
ATOM 14598 N N . GLY E 3 48 ? 82.631 78.717 132.929 1.00 65.74 48 GLY E N 1
ATOM 14599 C CA . GLY E 3 48 ? 82.502 79.142 131.547 1.00 62.63 48 GLY E CA 1
ATOM 14600 C C . GLY E 3 48 ? 81.102 79.026 130.985 1.00 65.39 48 GLY E C 1
ATOM 14601 O O . GLY E 3 48 ? 80.939 78.678 129.809 1.00 72.40 48 GLY E O 1
ATOM 14602 N N . LYS E 3 49 ? 80.085 79.312 131.796 1.00 57.71 49 LYS E N 1
ATOM 14603 C CA . LYS E 3 49 ? 78.695 79.226 131.369 1.00 59.41 49 LYS E CA 1
ATOM 14604 C C . LYS E 3 49 ? 77.980 80.522 131.718 1.00 57.57 49 LYS E C 1
ATOM 14605 O O . LYS E 3 49 ? 78.135 81.039 132.828 1.00 60.92 49 LYS E O 1
ATOM 14611 N N . VAL E 3 50 ? 77.207 81.044 130.768 1.00 53.21 50 VAL E N 1
ATOM 14612 C CA . VAL E 3 50 ? 76.361 82.210 130.988 1.00 54.12 50 VAL E CA 1
ATOM 14613 C C . VAL E 3 50 ? 74.957 81.882 130.499 1.00 59.18 50 VAL E C 1
ATOM 14614 O O . VAL E 3 50 ? 74.777 81.454 129.354 1.00 61.25 50 VAL E O 1
ATOM 14618 N N . THR E 3 51 ? 73.969 82.067 131.369 1.00 57.18 51 THR E N 1
ATOM 14619 C CA . THR E 3 51 ? 72.568 81.857 131.030 1.00 54.31 51 THR E CA 1
ATOM 14620 C C . THR E 3 51 ? 71.888 83.215 130.928 1.00 53.53 51 THR E C 1
ATOM 14621 O O . THR E 3 51 ? 71.926 84.004 131.878 1.00 53.23 51 THR E O 1
ATOM 14625 N N . ILE E 3 52 ? 71.278 83.485 129.778 1.00 54.46 52 ILE E N 1
ATOM 14626 C CA . ILE E 3 52 ? 70.595 84.745 129.517 1.00 57.92 52 ILE E CA 1
ATOM 14627 C C . ILE E 3 52 ? 69.136 84.439 129.215 1.00 61.83 52 ILE E C 1
ATOM 14628 O O . ILE E 3 52 ? 68.837 83.646 128.314 1.00 66.35 52 ILE E O 1
ATOM 14633 N N . VAL E 3 53 ? 68.233 85.065 129.965 1.00 58.53 53 VAL E N 1
ATOM 14634 C CA . VAL E 3 53 ? 66.798 84.841 129.834 1.00 63.04 53 VAL E CA 1
ATOM 14635 C C . VAL E 3 53 ? 66.163 86.086 129.228 1.00 67.28 53 VAL E C 1
ATOM 14636 O O . VAL E 3 53 ? 66.416 87.209 129.682 1.00 67.46 53 VAL E O 1
ATOM 14640 N N . GLY E 3 54 ? 65.365 85.888 128.183 1.00 69.68 54 GLY E N 1
ATOM 14641 C CA . GLY E 3 54 ? 64.676 86.977 127.534 1.00 74.84 54 GLY E CA 1
ATOM 14642 C C . GLY E 3 54 ? 65.479 87.587 126.403 1.00 78.14 54 GLY E C 1
ATOM 14643 O O . GLY E 3 54 ? 66.156 86.889 125.642 1.00 74.39 54 GLY E O 1
ATOM 14644 N N . PRO E 3 55 ? 65.509 88.938 126.289 1.00 79.23 55 PRO E N 1
ATOM 14645 C CA . PRO E 3 55 ? 66.288 89.610 125.240 1.00 78.91 55 PRO E CA 1
ATOM 14646 C C . PRO E 3 55 ? 67.808 89.499 125.438 1.00 76.88 55 PRO E C 1
ATOM 14647 O O . PRO E 3 55 ? 68.239 89.433 126.572 1.00 71.24 55 PRO E O 1
ATOM 14651 N N . ASP E 3 56 ? 68.572 89.480 124.340 1.00 75.22 56 ASP E N 1
ATOM 14652 C CA . ASP E 3 56 ? 70.058 89.418 124.421 1.00 72.17 56 ASP E CA 1
ATOM 14653 C C . ASP E 3 56 ? 70.631 90.698 123.799 1.00 73.78 56 ASP E C 1
ATOM 14654 O O . ASP E 3 56 ? 69.847 91.644 123.602 1.00 77.85 56 ASP E O 1
ATOM 14659 N N . LEU E 3 57 ? 71.935 90.733 123.499 1.00 72.47 57 LEU E N 1
ATOM 14660 C CA . LEU E 3 57 ? 72.574 91.978 122.982 1.00 71.74 57 LEU E CA 1
ATOM 14661 C C . LEU E 3 57 ? 72.062 92.286 121.574 1.00 74.47 57 LEU E C 1
ATOM 14662 O O . LEU E 3 57 ? 71.895 93.477 121.254 1.00 69.80 57 LEU E O 1
ATOM 14667 N N . LYS E 3 58 ? 71.830 91.251 120.768 1.00 71.00 58 LYS E N 1
ATOM 14668 C CA . LYS E 3 58 ? 71.365 91.425 119.399 1.00 70.66 58 LYS E CA 1
ATOM 14669 C C . LYS E 3 58 ? 69.857 91.613 119.309 1.00 71.44 58 LYS E C 1
ATOM 14670 O O . LYS E 3 58 ? 69.349 91.907 118.222 1.00 70.18 58 LYS E O 1
ATOM 14676 N N . ASP E 3 59 ? 69.136 91.453 120.416 1.00 71.44 59 ASP E N 1
ATOM 14677 C CA . ASP E 3 59 ? 67.686 91.608 120.459 1.00 69.33 59 ASP E CA 1
ATOM 14678 C C . ASP E 3 59 ? 67.284 92.821 121.294 1.00 66.69 59 ASP E C 1
ATOM 14679 O O . ASP E 3 59 ? 66.305 92.785 122.042 1.00 63.53 59 ASP E O 1
ATOM 14684 N N . MET E 3 60 ? 68.040 93.909 121.171 1.00 68.87 60 MET E N 1
ATOM 14685 C CA . MET E 3 60 ? 67.778 95.136 121.905 1.00 65.84 60 MET E CA 1
ATOM 14686 C C . MET E 3 60 ? 67.756 96.312 120.938 1.00 66.32 60 MET E C 1
ATOM 14687 O O . MET E 3 60 ? 68.340 96.263 119.853 1.00 65.45 60 MET E O 1
ATOM 14692 N N . GLU E 3 61 ? 67.070 97.375 121.347 1.00 66.99 61 GLU E N 1
ATOM 14693 C CA . GLU E 3 61 ? 66.945 98.586 120.550 1.00 66.52 61 GLU E CA 1
ATOM 14694 C C . GLU E 3 61 ? 67.734 99.720 121.190 1.00 61.22 61 GLU E C 1
ATOM 14695 O O . GLU E 3 61 ? 67.903 99.772 122.412 1.00 61.24 61 GLU E O 1
ATOM 14701 N N . GLU E 3 62 ? 68.214 100.631 120.348 1.00 53.43 62 GLU E N 1
ATOM 14702 C CA . GLU E 3 62 ? 69.040 101.733 120.817 1.00 53.66 62 GLU E CA 1
ATOM 14703 C C . GLU E 3 62 ? 68.232 102.706 121.669 1.00 57.27 62 GLU E C 1
ATOM 14704 O O . GLU E 3 62 ? 67.026 102.884 121.478 1.00 65.85 62 GLU E O 1
ATOM 14710 N N . GLY E 3 63 ? 68.917 103.340 122.615 1.00 54.14 63 GLY E N 1
ATOM 14711 C CA . GLY E 3 63 ? 68.302 104.376 123.433 1.00 61.10 63 GLY E CA 1
ATOM 14712 C C . GLY E 3 63 ? 67.165 103.901 124.310 1.00 61.25 63 GLY E C 1
ATOM 14713 O O . GLY E 3 63 ? 66.129 104.572 124.395 1.00 60.94 63 GLY E O 1
ATOM 14714 N N . LYS E 3 64 ? 67.332 102.757 124.969 1.00 60.37 64 LYS E N 1
ATOM 14715 C CA . LYS E 3 64 ? 66.313 102.203 125.850 1.00 61.63 64 LYS E CA 1
ATOM 14716 C C . LYS E 3 64 ? 66.926 101.922 127.217 1.00 59.01 64 LYS E C 1
ATOM 14717 O O . LYS E 3 64 ? 68.104 102.193 127.464 1.00 60.70 64 LYS E O 1
ATOM 14723 N N . THR E 3 65 ? 66.108 101.374 128.113 1.00 57.92 65 THR E N 1
ATOM 14724 C CA . THR E 3 65 ? 66.542 101.031 129.460 1.00 59.70 65 THR E CA 1
ATOM 14725 C C . THR E 3 65 ? 65.961 99.676 129.832 1.00 62.10 65 THR E C 1
ATOM 14726 O O . THR E 3 65 ? 64.770 99.431 129.618 1.00 65.15 65 THR E O 1
ATOM 14730 N N . TYR E 3 66 ? 66.798 98.805 130.385 1.00 58.14 66 TYR E N 1
ATOM 14731 C CA . TYR E 3 66 ? 66.406 97.448 130.729 1.00 57.03 66 TYR E CA 1
ATOM 14732 C C . TYR E 3 66 ? 66.775 97.146 132.173 1.00 55.33 66 TYR E C 1
ATOM 14733 O O . TYR E 3 66 ? 67.707 97.745 132.719 1.00 57.67 66 TYR E O 1
ATOM 14742 N N . PRO E 3 67 ? 66.050 96.226 132.819 1.00 55.46 67 PRO E N 1
ATOM 14743 C CA . PRO E 3 67 ? 66.333 95.948 134.240 1.00 57.84 67 PRO E CA 1
ATOM 14744 C C . PRO E 3 67 ? 67.737 95.418 134.494 1.00 56.97 67 PRO E C 1
ATOM 14745 O O . PRO E 3 67 ? 68.461 95.978 135.328 1.00 58.11 67 PRO E O 1
ATOM 14749 N N . TRP E 3 68 ? 68.146 94.355 133.797 1.00 55.74 68 TRP E N 1
ATOM 14750 C CA . TRP E 3 68 ? 69.533 93.881 133.793 1.00 55.47 68 TRP E CA 1
ATOM 14751 C C . TRP E 3 68 ? 70.013 93.494 135.198 1.00 53.04 68 TRP E C 1
ATOM 14752 O O . TRP E 3 68 ? 70.853 94.152 135.812 1.00 54.51 68 TRP E O 1
ATOM 14763 N N . ALA E 3 69 ? 69.429 92.413 135.704 1.00 49.93 69 ALA E N 1
ATOM 14764 C CA . ALA E 3 69 ? 69.930 91.784 136.920 1.00 48.56 69 ALA E CA 1
ATOM 14765 C C . ALA E 3 69 ? 71.054 90.810 136.584 1.00 48.11 69 ALA E C 1
ATOM 14766 O O . ALA E 3 69 ? 70.977 90.070 135.600 1.00 50.57 69 ALA E O 1
ATOM 14768 N N . MET E 3 70 ? 72.103 90.822 137.403 1.00 44.31 70 MET E N 1
ATOM 14769 C CA . MET E 3 70 ? 73.246 89.932 137.241 1.00 38.78 70 MET E CA 1
ATOM 14770 C C . MET E 3 70 ? 73.415 89.098 138.502 1.00 43.25 70 MET E C 1
ATOM 14771 O O . MET E 3 70 ? 73.468 89.646 139.608 1.00 47.17 70 MET E O 1
ATOM 14776 N N . ILE E 3 71 ? 73.503 87.779 138.339 1.00 43.81 71 ILE E N 1
ATOM 14777 C CA . ILE E 3 71 ? 73.646 86.855 139.459 1.00 40.14 71 ILE E CA 1
ATOM 14778 C C . ILE E 3 71 ? 74.880 85.997 139.221 1.00 45.13 71 ILE E C 1
ATOM 14779 O O . ILE E 3 71 ? 75.032 85.404 138.148 1.00 51.98 71 ILE E O 1
ATOM 14784 N N . PHE E 3 72 ? 75.761 85.935 140.215 1.00 42.66 72 PHE E N 1
ATOM 14785 C CA . PHE E 3 72 ? 77.004 85.180 140.119 1.00 38.05 72 PHE E CA 1
ATOM 14786 C C . PHE E 3 72 ? 76.968 84.002 141.081 1.00 42.77 72 PHE E C 1
ATOM 14787 O O . PHE E 3 72 ? 76.676 84.173 142.269 1.00 44.38 72 PHE E O 1
ATOM 14795 N N . HIS E 3 73 ? 77.266 82.814 140.566 1.00 43.23 73 HIS E N 1
ATOM 14796 C CA . HIS E 3 73 ? 77.345 81.593 141.356 1.00 48.18 73 HIS E CA 1
ATOM 14797 C C . HIS E 3 73 ? 78.794 81.131 141.381 1.00 52.47 73 HIS E C 1
ATOM 14798 O O . HIS E 3 73 ? 79.346 80.755 140.341 1.00 61.58 73 HIS E O 1
ATOM 14805 N N . VAL E 3 74 ? 79.407 81.162 142.559 1.00 49.69 74 VAL E N 1
ATOM 14806 C CA . VAL E 3 74 ? 80.803 80.782 142.716 1.00 47.37 74 VAL E CA 1
ATOM 14807 C C . VAL E 3 74 ? 80.878 79.459 143.465 1.00 48.25 74 VAL E C 1
ATOM 14808 O O . VAL E 3 74 ? 79.968 79.076 144.207 1.00 54.59 74 VAL E O 1
ATOM 14812 N N . GLY E 3 75 ? 81.982 78.748 143.256 1.00 50.31 75 GLY E N 1
ATOM 14813 C CA . GLY E 3 75 ? 82.189 77.473 143.913 1.00 54.98 75 GLY E CA 1
ATOM 14814 C C . GLY E 3 75 ? 83.652 77.113 144.054 1.00 57.48 75 GLY E C 1
ATOM 14815 O O . GLY E 3 75 ? 84.422 77.213 143.093 1.00 65.10 75 GLY E O 1
ATOM 14816 N N . GLY E 3 76 ? 84.044 76.692 145.251 1.00 51.27 76 GLY E N 1
ATOM 14817 C CA . GLY E 3 76 ? 85.426 76.332 145.510 1.00 59.35 76 GLY E CA 1
ATOM 14818 C C . GLY E 3 76 ? 85.542 75.621 146.838 1.00 64.78 76 GLY E C 1
ATOM 14819 O O . GLY E 3 76 ? 84.613 75.612 147.650 1.00 65.63 76 GLY E O 1
ATOM 14820 N N . GLU E 3 77 ? 86.713 75.014 147.046 1.00 69.79 77 GLU E N 1
ATOM 14821 C CA . GLU E 3 77 ? 86.950 74.261 148.274 1.00 71.39 77 GLU E CA 1
ATOM 14822 C C . GLU E 3 77 ? 86.942 75.168 149.499 1.00 67.83 77 GLU E C 1
ATOM 14823 O O . GLU E 3 77 ? 86.371 74.811 150.537 1.00 63.54 77 GLU E O 1
ATOM 14829 N N . LEU E 3 78 ? 87.562 76.341 149.401 1.00 63.59 78 LEU E N 1
ATOM 14830 C CA . LEU E 3 78 ? 87.718 77.255 150.527 1.00 61.22 78 LEU E CA 1
ATOM 14831 C C . LEU E 3 78 ? 86.880 78.519 150.351 1.00 62.08 78 LEU E C 1
ATOM 14832 O O . LEU E 3 78 ? 87.314 79.622 150.686 1.00 67.08 78 LEU E O 1
ATOM 14837 N N . VAL E 3 79 ? 85.666 78.370 149.826 1.00 53.07 79 VAL E N 1
ATOM 14838 C CA . VAL E 3 79 ? 84.758 79.487 149.594 1.00 49.57 79 VAL E CA 1
ATOM 14839 C C . VAL E 3 79 ? 83.599 79.380 150.574 1.00 56.57 79 VAL E C 1
ATOM 14840 O O . VAL E 3 79 ? 82.930 78.342 150.643 1.00 58.00 79 VAL E O 1
ATOM 14844 N N . GLU E 3 80 ? 83.363 80.449 151.328 1.00 59.77 80 GLU E N 1
ATOM 14845 C CA . GLU E 3 80 ? 82.241 80.529 152.248 1.00 51.13 80 GLU E CA 1
ATOM 14846 C C . GLU E 3 80 ? 81.475 81.821 152.007 1.00 49.48 80 GLU E C 1
ATOM 14847 O O . GLU E 3 80 ? 82.041 82.797 151.504 1.00 51.61 80 GLU E O 1
ATOM 14853 N N . PRO E 3 81 ? 80.183 81.853 152.345 1.00 48.31 81 PRO E N 1
ATOM 14854 C CA . PRO E 3 81 ? 79.359 83.023 151.993 1.00 54.34 81 PRO E CA 1
ATOM 14855 C C . PRO E 3 81 ? 79.818 84.328 152.623 1.00 53.65 81 PRO E C 1
ATOM 14856 O O . PRO E 3 81 ? 79.444 85.396 152.124 1.00 53.19 81 PRO E O 1
ATOM 14860 N N . ASP E 3 82 ? 80.615 84.281 153.694 1.00 52.21 82 ASP E N 1
ATOM 14861 C CA . ASP E 3 82 ? 81.037 85.510 154.358 1.00 47.18 82 ASP E CA 1
ATOM 14862 C C . ASP E 3 82 ? 81.835 86.416 153.429 1.00 50.15 82 ASP E C 1
ATOM 14863 O O . ASP E 3 82 ? 81.871 87.635 153.633 1.00 49.01 82 ASP E O 1
ATOM 14868 N N . LEU E 3 83 ? 82.475 85.849 152.409 1.00 51.52 83 LEU E N 1
ATOM 14869 C CA . LEU E 3 83 ? 83.250 86.624 151.449 1.00 47.72 83 LEU E CA 1
ATOM 14870 C C . LEU E 3 83 ? 82.448 87.037 150.224 1.00 49.04 83 LEU E C 1
ATOM 14871 O O . LEU E 3 83 ? 82.998 87.717 149.350 1.00 48.82 83 LEU E O 1
ATOM 14876 N N . GLU E 3 84 ? 81.170 86.651 150.139 1.00 47.38 84 GLU E N 1
ATOM 14877 C CA . GLU E 3 84 ? 80.367 86.987 148.967 1.00 43.70 84 GLU E CA 1
ATOM 14878 C C . GLU E 3 84 ? 80.380 88.487 148.709 1.00 39.62 84 GLU E C 1
ATOM 14879 O O . GLU E 3 84 ? 80.715 88.938 147.606 1.00 41.11 84 GLU E O 1
ATOM 14885 N N . SER E 3 85 ? 80.053 89.276 149.735 1.00 39.28 85 SER E N 1
ATOM 14886 C CA . SER E 3 85 ? 80.086 90.727 149.598 1.00 43.80 85 SER E CA 1
ATOM 14887 C C . SER E 3 85 ? 81.456 91.204 149.137 1.00 43.62 85 SER E C 1
ATOM 14888 O O . SER E 3 85 ? 81.555 92.103 148.293 1.00 47.85 85 SER E O 1
ATOM 14891 N N . VAL E 3 86 ? 82.523 90.588 149.656 1.00 43.58 86 VAL E N 1
ATOM 14892 C CA . VAL E 3 86 ? 83.873 90.951 149.233 1.00 43.61 86 VAL E CA 1
ATOM 14893 C C . VAL E 3 86 ? 83.999 90.822 147.722 1.00 40.60 86 VAL E C 1
ATOM 14894 O O . VAL E 3 86 ? 84.478 91.737 147.040 1.00 38.95 86 VAL E O 1
ATOM 14898 N N . ILE E 3 87 ? 83.524 89.702 147.172 1.00 42.50 87 ILE E N 1
ATOM 14899 C CA . ILE E 3 87 ? 83.557 89.521 145.725 1.00 38.30 87 ILE E CA 1
ATOM 14900 C C . ILE E 3 87 ? 82.750 90.617 145.043 1.00 39.38 87 ILE E C 1
ATOM 14901 O O . ILE E 3 87 ? 83.194 91.211 144.052 1.00 41.65 87 ILE E O 1
ATOM 14906 N N . GLU E 3 88 ? 81.569 90.929 145.588 1.00 36.63 88 GLU E N 1
ATOM 14907 C CA . GLU E 3 88 ? 80.766 92.012 145.033 1.00 35.88 88 GLU E CA 1
ATOM 14908 C C . GLU E 3 88 ? 81.546 93.319 145.026 1.00 40.55 88 GLU E C 1
ATOM 14909 O O . GLU E 3 88 ? 81.451 94.103 144.073 1.00 44.50 88 GLU E O 1
ATOM 14915 N N . ARG E 3 89 ? 82.367 93.542 146.055 1.00 42.82 89 ARG E N 1
ATOM 14916 C CA . ARG E 3 89 ? 83.113 94.788 146.155 1.00 43.23 89 ARG E CA 1
ATOM 14917 C C . ARG E 3 89 ? 84.117 94.954 145.025 1.00 44.50 89 ARG E C 1
ATOM 14918 O O . ARG E 3 89 ? 84.632 96.061 144.835 1.00 47.81 89 ARG E O 1
ATOM 14926 N N . ARG E 3 90 ? 84.407 93.890 144.274 1.00 42.13 90 ARG E N 1
ATOM 14927 C CA . ARG E 3 90 ? 85.284 94.003 143.119 1.00 38.54 90 ARG E CA 1
ATOM 14928 C C . ARG E 3 90 ? 84.531 94.104 141.801 1.00 35.46 90 ARG E C 1
ATOM 14929 O O . ARG E 3 90 ? 85.110 94.583 140.817 1.00 38.32 90 ARG E O 1
ATOM 14937 N N . VAL E 3 91 ? 83.251 93.711 141.773 1.00 36.06 91 VAL E N 1
ATOM 14938 C CA . VAL E 3 91 ? 82.536 93.565 140.504 1.00 35.08 91 VAL E CA 1
ATOM 14939 C C . VAL E 3 91 ? 82.611 94.859 139.707 1.00 35.07 91 VAL E C 1
ATOM 14940 O O . VAL E 3 91 ? 82.992 94.864 138.528 1.00 38.62 91 VAL E O 1
ATOM 14944 N N . HIS E 3 92 ? 82.295 95.979 140.363 1.00 35.29 92 HIS E N 1
ATOM 14945 C CA . HIS E 3 92 ? 82.389 97.300 139.758 1.00 31.91 92 HIS E CA 1
ATOM 14946 C C . HIS E 3 92 ? 83.679 97.453 138.963 1.00 36.37 92 HIS E C 1
ATOM 14947 O O . HIS E 3 92 ? 83.654 97.662 137.743 1.00 40.91 92 HIS E O 1
ATOM 14954 N N . ASP E 3 93 ? 84.818 97.284 139.642 1.00 33.40 93 ASP E N 1
ATOM 14955 C CA . ASP E 3 93 ? 86.104 97.498 138.989 1.00 31.56 93 ASP E CA 1
ATOM 14956 C C . ASP E 3 93 ? 86.237 96.616 137.758 1.00 36.05 93 ASP E C 1
ATOM 14957 O O . ASP E 3 93 ? 86.638 97.082 136.684 1.00 40.03 93 ASP E O 1
ATOM 14962 N N . PHE E 3 94 ? 85.855 95.343 137.882 1.00 35.37 94 PHE E N 1
ATOM 14963 C CA . PHE E 3 94 ? 86.000 94.431 136.755 1.00 30.75 94 PHE E CA 1
ATOM 14964 C C . PHE E 3 94 ? 85.131 94.868 135.587 1.00 33.09 94 PHE E C 1
ATOM 14965 O O . PHE E 3 94 ? 85.549 94.778 134.426 1.00 37.37 94 PHE E O 1
ATOM 14973 N N . ILE E 3 95 ? 83.930 95.376 135.874 1.00 34.19 95 ILE E N 1
ATOM 14974 C CA . ILE E 3 95 ? 83.079 95.856 134.792 1.00 32.15 95 ILE E CA 1
ATOM 14975 C C . ILE E 3 95 ? 83.733 97.050 134.116 1.00 31.42 95 ILE E C 1
ATOM 14976 O O . ILE E 3 95 ? 83.619 97.227 132.897 1.00 38.34 95 ILE E O 1
ATOM 14981 N N . ASN E 3 96 ? 84.445 97.873 134.882 1.00 32.01 96 ASN E N 1
ATOM 14982 C CA . ASN E 3 96 ? 85.167 99.000 134.314 1.00 33.80 96 ASN E CA 1
ATOM 14983 C C . ASN E 3 96 ? 86.513 98.599 133.722 1.00 36.63 96 ASN E C 1
ATOM 14984 O O . ASN E 3 96 ? 87.310 99.478 133.383 1.00 34.66 96 ASN E O 1
ATOM 14989 N N . TYR E 3 97 ? 86.788 97.299 133.599 1.00 39.15 97 TYR E N 1
ATOM 14990 C CA . TYR E 3 97 ? 87.971 96.842 132.881 1.00 33.17 97 TYR E CA 1
ATOM 14991 C C . TYR E 3 97 ? 87.682 96.516 131.425 1.00 29.46 97 TYR E C 1
ATOM 14992 O O . TYR E 3 97 ? 88.618 96.449 130.621 1.00 37.66 97 TYR E O 1
ATOM 15001 N N . CYS E 3 98 ? 86.417 96.317 131.067 1.00 25.60 98 CYS E N 1
ATOM 15002 C CA . CYS E 3 98 ? 86.029 96.076 129.686 1.00 27.83 98 CYS E CA 1
ATOM 15003 C C . CYS E 3 98 ? 85.801 97.410 128.988 1.00 30.68 98 CYS E C 1
ATOM 15004 O O . CYS E 3 98 ? 85.027 98.243 129.469 1.00 36.51 98 CYS E O 1
ATOM 15007 N N . GLN E 3 99 ? 86.480 97.608 127.860 1.00 28.65 99 GLN E N 1
ATOM 15008 C CA . GLN E 3 99 ? 86.386 98.871 127.140 1.00 35.16 99 GLN E CA 1
ATOM 15009 C C . GLN E 3 99 ? 84.967 99.105 126.639 1.00 37.50 99 GLN E C 1
ATOM 15010 O O . GLN E 3 99 ? 84.341 98.210 126.064 1.00 41.77 99 GLN E O 1
ATOM 15016 N N . GLY E 3 100 ? 84.466 100.318 126.853 1.00 36.41 100 GLY E N 1
ATOM 15017 C CA . GLY E 3 100 ? 83.138 100.681 126.405 1.00 33.72 100 GLY E CA 1
ATOM 15018 C C . GLY E 3 100 ? 82.010 100.264 127.318 1.00 36.72 100 GLY E C 1
ATOM 15019 O O . GLY E 3 100 ? 80.844 100.461 126.960 1.00 41.51 100 GLY E O 1
ATOM 15020 N N . ILE E 3 101 ? 82.309 99.693 128.480 1.00 36.59 101 ILE E N 1
ATOM 15021 C CA . ILE E 3 101 ? 81.297 99.276 129.443 1.00 29.11 101 ILE E CA 1
ATOM 15022 C C . ILE E 3 101 ? 81.442 100.147 130.681 1.00 32.18 101 ILE E C 1
ATOM 15023 O O . ILE E 3 101 ? 82.516 100.199 131.292 1.00 40.25 101 ILE E O 1
ATOM 15028 N N . MET E 3 102 ? 80.362 100.827 131.050 1.00 30.15 102 MET E N 1
ATOM 15029 C CA . MET E 3 102 ? 80.347 101.730 132.193 1.00 36.78 102 MET E CA 1
ATOM 15030 C C . MET E 3 102 ? 79.520 101.119 133.313 1.00 36.00 102 MET E C 1
ATOM 15031 O O . MET E 3 102 ? 78.392 100.673 133.082 1.00 44.29 102 MET E O 1
ATOM 15036 N N . HIS E 3 103 ? 80.079 101.111 134.520 1.00 33.95 103 HIS E N 1
ATOM 15037 C CA . HIS E 3 103 ? 79.401 100.631 135.715 1.00 36.48 103 HIS E CA 1
ATOM 15038 C C . HIS E 3 103 ? 79.361 101.739 136.756 1.00 40.05 103 HIS E C 1
ATOM 15039 O O . HIS E 3 103 ? 80.348 102.453 136.954 1.00 43.13 103 HIS E O 1
ATOM 15046 N N . LEU E 3 104 ? 78.216 101.878 137.419 1.00 38.06 104 LEU E N 1
ATOM 15047 C CA . LEU E 3 104 ? 78.049 102.881 138.460 1.00 37.81 104 LEU E CA 1
ATOM 15048 C C . LEU E 3 104 ? 77.325 102.272 139.650 1.00 47.24 104 LEU E C 1
ATOM 15049 O O . LEU E 3 104 ? 76.352 101.529 139.484 1.00 50.94 104 LEU E O 1
ATOM 15054 N N . ASN E 3 105 ? 77.819 102.593 140.849 1.00 48.26 105 ASN E N 1
ATOM 15055 C CA . ASN E 3 105 ? 77.247 102.160 142.121 1.00 46.71 105 ASN E CA 1
ATOM 15056 C C . ASN E 3 105 ? 77.298 100.647 142.294 1.00 49.60 105 ASN E C 1
ATOM 15057 O O . ASN E 3 105 ? 77.781 99.926 141.415 1.00 47.05 105 ASN E O 1
ATOM 15062 N N . GLN E 3 106 ? 76.804 100.161 143.431 1.00 51.70 106 GLN E N 1
ATOM 15063 C CA . GLN E 3 106 ? 76.872 98.750 143.778 1.00 48.94 106 GLN E CA 1
ATOM 15064 C C . GLN E 3 106 ? 75.538 98.319 144.373 1.00 49.49 106 GLN E C 1
ATOM 15065 O O . GLN E 3 106 ? 74.594 99.109 144.473 1.00 52.12 106 GLN E O 1
ATOM 15071 N N . ARG E 3 107 ? 75.470 97.046 144.765 1.00 50.87 107 ARG E N 1
ATOM 15072 C CA . ARG E 3 107 ? 74.307 96.457 145.436 1.00 53.62 107 ARG E CA 1
ATOM 15073 C C . ARG E 3 107 ? 73.105 96.570 144.506 1.00 53.15 107 ARG E C 1
ATOM 15074 O O . ARG E 3 107 ? 73.145 95.992 143.406 1.00 52.66 107 ARG E O 1
ATOM 15082 N N . TYR E 3 108 ? 72.040 97.277 144.878 1.00 55.93 108 TYR E N 1
ATOM 15083 C CA . TYR E 3 108 ? 70.845 97.389 144.053 1.00 58.43 108 TYR E CA 1
ATOM 15084 C C . TYR E 3 108 ? 70.744 98.731 143.338 1.00 58.27 108 TYR E C 1
ATOM 15085 O O . TYR E 3 108 ? 69.691 99.044 142.774 1.00 58.93 108 TYR E O 1
ATOM 15094 N N . ASP E 3 109 ? 71.810 99.531 143.348 1.00 55.52 109 ASP E N 1
ATOM 15095 C CA . ASP E 3 109 ? 71.833 100.815 142.661 1.00 56.80 109 ASP E CA 1
ATOM 15096 C C . ASP E 3 109 ? 72.685 100.778 141.398 1.00 59.12 109 ASP E C 1
ATOM 15097 O O . ASP E 3 109 ? 73.119 101.829 140.918 1.00 58.08 109 ASP E O 1
ATOM 15102 N N . VAL E 3 110 ? 72.929 99.586 140.846 1.00 55.62 110 VAL E N 1
ATOM 15103 C CA . VAL E 3 110 ? 73.850 99.465 139.721 1.00 47.01 110 VAL E CA 1
ATOM 15104 C C . VAL E 3 110 ? 73.302 100.204 138.503 1.00 43.54 110 VAL E C 1
ATOM 15105 O O . VAL E 3 110 ? 72.089 100.356 138.311 1.00 49.29 110 VAL E O 1
ATOM 15109 N N . TRP E 3 111 ? 74.233 100.614 137.637 1.00 41.98 111 TRP E N 1
ATOM 15110 C CA . TRP E 3 111 ? 73.869 101.359 136.407 1.00 42.85 111 TRP E CA 1
ATOM 15111 C C . TRP E 3 111 ? 74.903 101.025 135.332 1.00 42.48 111 TRP E C 1
ATOM 15112 O O . TRP E 3 111 ? 75.902 101.756 135.245 1.00 47.51 111 TRP E O 1
ATOM 15123 N N . MET E 3 112 ? 74.678 99.966 134.551 1.00 40.46 112 MET E N 1
ATOM 15124 C CA . MET E 3 112 ? 75.696 99.526 133.558 1.00 39.75 112 MET E CA 1
ATOM 15125 C C . MET E 3 112 ? 75.287 99.958 132.146 1.00 39.21 112 MET E C 1
ATOM 15126 O O . MET E 3 112 ? 74.172 99.610 131.731 1.00 44.02 112 MET E O 1
ATOM 15131 N N . ARG E 3 113 ? 76.163 100.683 131.439 1.00 40.21 113 ARG E N 1
ATOM 15132 C CA . ARG E 3 113 ? 75.888 101.087 130.033 1.00 39.35 113 ARG E CA 1
ATOM 15133 C C . ARG E 3 113 ? 76.812 100.332 129.074 1.00 36.62 113 ARG E C 1
ATOM 15134 O O . ARG E 3 113 ? 77.754 99.683 129.558 1.00 44.17 113 ARG E O 1
ATOM 15142 N N . ILE E 3 114 ? 76.553 100.415 127.769 1.00 27.58 114 ILE E N 1
ATOM 15143 C CA . ILE E 3 114 ? 77.363 99.765 126.745 1.00 32.07 114 ILE E CA 1
ATOM 15144 C C . ILE E 3 114 ? 77.529 100.733 125.581 1.00 40.27 114 ILE E C 1
ATOM 15145 O O . ILE E 3 114 ? 76.583 101.432 125.204 1.00 44.54 114 ILE E O 1
ATOM 15150 N N . SER E 3 115 ? 78.735 100.782 125.021 1.00 42.70 115 SER E N 1
ATOM 15151 C CA . SER E 3 115 ? 79.044 101.717 123.951 1.00 48.20 115 SER E CA 1
ATOM 15152 C C . SER E 3 115 ? 78.596 101.172 122.597 1.00 46.93 115 SER E C 1
ATOM 15153 O O . SER E 3 115 ? 78.342 99.977 122.429 1.00 40.49 115 SER E O 1
ATOM 15156 N N . LYS E 3 116 ? 78.500 102.081 121.622 1.00 51.75 116 LYS E N 1
ATOM 15157 C CA . LYS E 3 116 ? 78.068 101.698 120.281 1.00 54.04 116 LYS E CA 1
ATOM 15158 C C . LYS E 3 116 ? 79.053 100.730 119.638 1.00 58.29 116 LYS E C 1
ATOM 15159 O O . LYS E 3 116 ? 78.660 99.679 119.117 1.00 61.36 116 LYS E O 1
ATOM 15165 N N . ASP E 3 117 ? 80.342 101.074 119.657 1.00 55.87 117 ASP E N 1
ATOM 15166 C CA . ASP E 3 117 ? 81.348 100.228 119.024 1.00 59.39 117 ASP E CA 1
ATOM 15167 C C . ASP E 3 117 ? 81.443 98.878 119.718 1.00 59.96 117 ASP E C 1
ATOM 15168 O O . ASP E 3 117 ? 81.515 97.830 119.064 1.00 65.37 117 ASP E O 1
ATOM 15173 N N . THR E 3 118 ? 81.435 98.883 121.051 1.00 60.31 118 THR E N 1
ATOM 15174 C CA . THR E 3 118 ? 81.518 97.630 121.792 1.00 55.20 118 THR E CA 1
ATOM 15175 C C . THR E 3 118 ? 80.308 96.747 121.509 1.00 57.14 118 THR E C 1
ATOM 15176 O O . THR E 3 118 ? 80.447 95.543 121.270 1.00 54.19 118 THR E O 1
ATOM 15180 N N . ALA E 3 119 ? 79.108 97.335 121.510 1.00 56.31 119 ALA E N 1
ATOM 15181 C CA . ALA E 3 119 ? 77.908 96.551 121.235 1.00 59.41 119 ALA E CA 1
ATOM 15182 C C . ALA E 3 119 ? 77.925 95.993 119.819 1.00 60.95 119 ALA E C 1
ATOM 15183 O O . ALA E 3 119 ? 77.552 94.836 119.595 1.00 63.31 119 ALA E O 1
ATOM 15185 N N . ALA E 3 120 ? 78.351 96.803 118.848 1.00 56.98 120 ALA E N 1
ATOM 15186 C CA . ALA E 3 120 ? 78.435 96.329 117.474 1.00 59.51 120 ALA E CA 1
ATOM 15187 C C . ALA E 3 120 ? 79.516 95.272 117.292 1.00 61.26 120 ALA E C 1
ATOM 15188 O O . ALA E 3 120 ? 79.440 94.485 116.343 1.00 62.89 120 ALA E O 1
ATOM 15190 N N . LYS E 3 121 ? 80.516 95.237 118.173 1.00 60.88 121 LYS E N 1
ATOM 15191 C CA . LYS E 3 121 ? 81.595 94.265 118.046 1.00 57.39 121 LYS E CA 1
ATOM 15192 C C . LYS E 3 121 ? 81.289 92.938 118.732 1.00 60.92 121 LYS E C 1
ATOM 15193 O O . LYS E 3 121 ? 81.546 91.875 118.156 1.00 62.81 121 LYS E O 1
ATOM 15199 N N . MET E 3 122 ? 80.754 92.970 119.952 1.00 63.82 122 MET E N 1
ATOM 15200 C CA . MET E 3 122 ? 80.455 91.744 120.687 1.00 68.25 122 MET E CA 1
ATOM 15201 C C . MET E 3 122 ? 79.352 90.926 120.022 1.00 66.32 122 MET E C 1
ATOM 15202 O O . MET E 3 122 ? 79.560 89.755 119.690 1.00 62.33 122 MET E O 1
ATOM 15207 N N . ASP E 3 123 ? 78.177 91.529 119.843 1.00 64.02 123 ASP E N 1
ATOM 15208 C CA . ASP E 3 123 ? 76.966 90.961 119.238 1.00 68.66 123 ASP E CA 1
ATOM 15209 C C . ASP E 3 123 ? 76.282 89.953 120.157 1.00 70.86 123 ASP E C 1
ATOM 15210 O O . ASP E 3 123 ? 75.292 89.342 119.737 1.00 69.47 123 ASP E O 1
ATOM 15215 N N . SER E 3 124 ? 76.761 89.762 121.382 1.00 70.42 124 SER E N 1
ATOM 15216 C CA . SER E 3 124 ? 76.138 88.862 122.350 1.00 64.54 124 SER E CA 1
ATOM 15217 C C . SER E 3 124 ? 76.702 89.204 123.724 1.00 61.72 124 SER E C 1
ATOM 15218 O O . SER E 3 124 ? 77.588 90.052 123.857 1.00 61.24 124 SER E O 1
ATOM 15221 N N . PHE E 3 125 ? 76.178 88.537 124.752 1.00 56.33 125 PHE E N 1
ATOM 15222 C CA . PHE E 3 125 ? 76.620 88.745 126.125 1.00 49.95 125 PHE E CA 1
ATOM 15223 C C . PHE E 3 125 ? 77.571 87.662 126.615 1.00 51.23 125 PHE E C 1
ATOM 15224 O O . PHE E 3 125 ? 78.096 87.775 127.727 1.00 51.71 125 PHE E O 1
ATOM 15232 N N . GLU E 3 126 ? 77.795 86.618 125.819 1.00 54.63 126 GLU E N 1
ATOM 15233 C CA . GLU E 3 126 ? 78.678 85.527 126.230 1.00 53.24 126 GLU E CA 1
ATOM 15234 C C . GLU E 3 126 ? 80.115 85.978 126.479 1.00 50.75 126 GLU E C 1
ATOM 15235 O O . GLU E 3 126 ? 80.647 85.694 127.570 1.00 48.58 126 GLU E O 1
ATOM 15241 N N . PRO E 3 127 ? 80.795 86.673 125.555 1.00 50.79 127 PRO E N 1
ATOM 15242 C CA . PRO E 3 127 ? 82.203 87.020 125.812 1.00 49.55 127 PRO E CA 1
ATOM 15243 C C . PRO E 3 127 ? 82.403 87.966 126.982 1.00 51.99 127 PRO E C 1
ATOM 15244 O O . PRO E 3 127 ? 83.413 87.853 127.684 1.00 55.17 127 PRO E O 1
ATOM 15248 N N . PHE E 3 128 ? 81.475 88.895 127.222 1.00 44.63 128 PHE E N 1
ATOM 15249 C CA . PHE E 3 128 ? 81.645 89.838 128.324 1.00 41.88 128 PHE E CA 1
ATOM 15250 C C . PHE E 3 128 ? 81.581 89.125 129.670 1.00 48.74 128 PHE E C 1
ATOM 15251 O O . PHE E 3 128 ? 82.437 89.334 130.541 1.00 54.62 128 PHE E O 1
ATOM 15259 N N . GLY E 3 129 ? 80.565 88.282 129.858 1.00 46.59 129 GLY E N 1
ATOM 15260 C CA . GLY E 3 129 ? 80.488 87.499 131.078 1.00 40.55 129 GLY E CA 1
ATOM 15261 C C . GLY E 3 129 ? 81.670 86.565 131.235 1.00 38.54 129 GLY E C 1
ATOM 15262 O O . GLY E 3 129 ? 82.178 86.371 132.342 1.00 36.23 129 GLY E O 1
ATOM 15263 N N . LYS E 3 130 ? 82.130 85.978 130.126 1.00 42.77 130 LYS E N 1
ATOM 15264 C CA . LYS E 3 130 ? 83.300 85.107 130.194 1.00 41.05 130 LYS E CA 1
ATOM 15265 C C . LYS E 3 130 ? 84.538 85.876 130.638 1.00 36.84 130 LYS E C 1
ATOM 15266 O O . LYS E 3 130 ? 85.325 85.379 131.451 1.00 38.03 130 LYS E O 1
ATOM 15272 N N . ALA E 3 131 ? 84.730 87.088 130.113 1.00 34.93 131 ALA E N 1
ATOM 15273 C CA . ALA E 3 131 ? 85.871 87.901 130.518 1.00 34.44 131 ALA E CA 1
ATOM 15274 C C . ALA E 3 131 ? 85.778 88.293 131.987 1.00 36.38 131 ALA E C 1
ATOM 15275 O O . ALA E 3 131 ? 86.787 88.278 132.704 1.00 38.91 131 ALA E O 1
ATOM 15277 N N . VAL E 3 132 ? 84.578 88.649 132.452 1.00 37.64 132 VAL E N 1
ATOM 15278 C CA . VAL E 3 132 ? 84.406 88.990 133.863 1.00 37.65 132 VAL E CA 1
ATOM 15279 C C . VAL E 3 132 ? 84.740 87.793 134.747 1.00 36.55 132 VAL E C 1
ATOM 15280 O O . VAL E 3 132 ? 85.443 87.925 135.758 1.00 35.19 132 VAL E O 1
ATOM 15284 N N . MET E 3 133 ? 84.250 86.607 134.377 1.00 36.23 133 MET E N 1
ATOM 15285 C CA . MET E 3 133 ? 84.533 85.410 135.165 1.00 33.75 133 MET E CA 1
ATOM 15286 C C . MET E 3 133 ? 86.017 85.063 135.143 1.00 35.91 133 MET E C 1
ATOM 15287 O O . MET E 3 133 ? 86.574 84.642 136.162 1.00 38.25 133 MET E O 1
ATOM 15292 N N . MET E 3 134 ? 86.670 85.220 133.989 1.00 36.65 134 MET E N 1
ATOM 15293 C CA . MET E 3 134 ? 88.102 84.952 133.910 1.00 34.73 134 MET E CA 1
ATOM 15294 C C . MET E 3 134 ? 88.888 85.911 134.794 1.00 34.42 134 MET E C 1
ATOM 15295 O O . MET E 3 134 ? 89.825 85.501 135.489 1.00 37.72 134 MET E O 1
ATOM 15300 N N . LEU E 3 135 ? 88.517 87.189 134.829 1.00 31.84 135 LEU E N 1
ATOM 15301 C CA . LEU E 3 135 ? 89.224 88.133 135.738 1.00 28.26 135 LEU E CA 1
ATOM 15302 C C . LEU E 3 135 ? 89.030 87.705 137.198 1.00 30.36 135 LEU E C 1
ATOM 15303 O O . LEU E 3 135 ? 90.037 87.643 137.923 1.00 33.13 135 LEU E O 1
ATOM 15308 N N . PHE E 3 136 ? 87.796 87.405 137.606 1.00 32.68 136 PHE E N 1
ATOM 15309 C CA . PHE E 3 136 ? 87.503 87.052 139.023 1.00 34.01 136 PHE E CA 1
ATOM 15310 C C . PHE E 3 136 ? 88.233 85.764 139.421 1.00 34.48 136 PHE E C 1
ATOM 15311 O O . PHE E 3 136 ? 88.566 85.607 140.608 1.00 35.22 136 PHE E O 1
ATOM 15319 N N . LYS E 3 137 ? 88.452 84.861 138.466 1.00 34.00 137 LYS E N 1
ATOM 15320 C CA . LYS E 3 137 ? 89.209 83.616 138.768 1.00 31.66 137 LYS E CA 1
ATOM 15321 C C . LYS E 3 137 ? 90.705 83.946 138.824 1.00 33.94 137 LYS E C 1
ATOM 15322 O O . LYS E 3 137 ? 91.399 83.370 139.679 1.00 38.58 137 LYS E O 1
ATOM 15328 N N . THR E 3 138 ? 91.168 84.870 137.980 1.00 29.19 138 THR E N 1
ATOM 15329 C CA . THR E 3 138 ? 92.573 85.262 138.039 1.00 25.06 138 THR E CA 1
ATOM 15330 C C . THR E 3 138 ? 92.878 86.055 139.306 1.00 30.36 138 THR E C 1
ATOM 15331 O O . THR E 3 138 ? 93.906 85.827 139.955 1.00 37.96 138 THR E O 1
ATOM 15335 N N . GLU E 3 139 ? 91.996 86.985 139.679 1.00 29.09 139 GLU E N 1
ATOM 15336 C CA . GLU E 3 139 ? 92.229 87.806 140.864 1.00 28.95 139 GLU E CA 1
ATOM 15337 C C . GLU E 3 139 ? 92.191 86.963 142.132 1.00 36.23 139 GLU E C 1
ATOM 15338 O O . GLU E 3 139 ? 93.168 86.909 142.888 1.00 37.47 139 GLU E O 1
ATOM 15344 N N . LEU E 3 140 ? 91.068 86.297 142.381 1.00 41.17 140 LEU E N 1
ATOM 15345 C CA . LEU E 3 140 ? 90.928 85.416 143.532 1.00 41.08 140 LEU E CA 1
ATOM 15346 C C . LEU E 3 140 ? 91.056 83.970 143.072 1.00 42.59 140 LEU E C 1
ATOM 15347 O O . LEU E 3 140 ? 90.063 83.360 142.656 1.00 42.41 140 LEU E O 1
ATOM 15352 N N . PRO E 3 141 ? 92.258 83.389 143.131 1.00 45.85 141 PRO E N 1
ATOM 15353 C CA . PRO E 3 141 ? 92.459 82.058 142.537 1.00 45.00 141 PRO E CA 1
ATOM 15354 C C . PRO E 3 141 ? 91.736 80.937 143.262 1.00 49.58 141 PRO E C 1
ATOM 15355 O O . PRO E 3 141 ? 91.588 79.853 142.685 1.00 49.18 141 PRO E O 1
ATOM 15359 N N . PHE E 3 142 ? 91.283 81.151 144.500 1.00 48.19 142 PHE E N 1
ATOM 15360 C CA . PHE E 3 142 ? 90.579 80.092 145.215 1.00 46.95 142 PHE E CA 1
ATOM 15361 C C . PHE E 3 142 ? 89.220 79.780 144.602 1.00 48.61 142 PHE E C 1
ATOM 15362 O O . PHE E 3 142 ? 88.659 78.716 144.884 1.00 47.02 142 PHE E O 1
ATOM 15370 N N . ILE E 3 143 ? 88.682 80.673 143.773 1.00 49.62 143 ILE E N 1
ATOM 15371 C CA . ILE E 3 143 ? 87.415 80.430 143.094 1.00 49.15 143 ILE E CA 1
ATOM 15372 C C . ILE E 3 143 ? 87.654 79.455 141.950 1.00 53.29 143 ILE E C 1
ATOM 15373 O O . ILE E 3 143 ? 88.105 79.847 140.868 1.00 50.15 143 ILE E O 1
ATOM 15378 N N . GLU E 3 144 ? 87.358 78.175 142.183 1.00 56.48 144 GLU E N 1
ATOM 15379 C CA . GLU E 3 144 ? 87.638 77.159 141.174 1.00 56.47 144 GLU E CA 1
ATOM 15380 C C . GLU E 3 144 ? 86.636 77.215 140.027 1.00 56.54 144 GLU E C 1
ATOM 15381 O O . GLU E 3 144 ? 87.014 77.076 138.858 1.00 59.74 144 GLU E O 1
ATOM 15387 N N . LYS E 3 145 ? 85.356 77.414 140.337 1.00 52.07 145 LYS E N 1
ATOM 15388 C CA . LYS E 3 145 ? 84.304 77.434 139.331 1.00 54.65 145 LYS E CA 1
ATOM 15389 C C . LYS E 3 145 ? 83.450 78.679 139.511 1.00 55.92 145 LYS E C 1
ATOM 15390 O O . LYS E 3 145 ? 83.174 79.093 140.640 1.00 60.27 145 LYS E O 1
ATOM 15396 N N . MET E 3 146 ? 83.030 79.270 138.395 1.00 51.59 146 MET E N 1
ATOM 15397 C CA . MET E 3 146 ? 82.199 80.463 138.439 1.00 49.34 146 MET E CA 1
ATOM 15398 C C . MET E 3 146 ? 81.238 80.455 137.260 1.00 53.85 146 MET E C 1
ATOM 15399 O O . MET E 3 146 ? 81.613 80.081 136.146 1.00 58.04 146 MET E O 1
ATOM 15404 N N . GLN E 3 147 ? 79.999 80.869 137.519 1.00 54.35 147 GLN E N 1
ATOM 15405 C CA . GLN E 3 147 ? 78.955 80.929 136.507 1.00 50.14 147 GLN E CA 1
ATOM 15406 C C . GLN E 3 147 ? 78.172 82.220 136.700 1.00 52.68 147 GLN E C 1
ATOM 15407 O O . GLN E 3 147 ? 78.099 82.754 137.808 1.00 53.50 147 GLN E O 1
ATOM 15413 N N . VAL E 3 148 ? 77.597 82.730 135.613 1.00 49.42 148 VAL E N 1
ATOM 15414 C CA . VAL E 3 148 ? 76.847 83.979 135.643 1.00 45.06 148 VAL E CA 1
ATOM 15415 C C . VAL E 3 148 ? 75.499 83.772 134.966 1.00 54.50 148 VAL E C 1
ATOM 15416 O O . VAL E 3 148 ? 75.390 83.026 133.986 1.00 59.09 148 VAL E O 1
ATOM 15420 N N . THR E 3 149 ? 74.467 84.411 135.513 1.00 51.45 149 THR E N 1
ATOM 15421 C CA . THR E 3 149 ? 73.133 84.431 134.933 1.00 50.54 149 THR E CA 1
ATOM 15422 C C . THR E 3 149 ? 72.695 85.879 134.773 1.00 49.23 149 THR E C 1
ATOM 15423 O O . THR E 3 149 ? 72.808 86.675 135.713 1.00 50.64 149 THR E O 1
ATOM 15427 N N . PHE E 3 150 ? 72.203 86.216 133.586 1.00 50.82 150 PHE E N 1
ATOM 15428 C CA . PHE E 3 150 ? 71.767 87.567 133.262 1.00 51.17 150 PHE E CA 1
ATOM 15429 C C . PHE E 3 150 ? 70.268 87.567 133.000 1.00 59.22 150 PHE E C 1
ATOM 15430 O O . PHE E 3 150 ? 69.774 86.774 132.191 1.00 64.26 150 PHE E O 1
ATOM 15438 N N . TYR E 3 151 ? 69.550 88.456 133.682 1.00 54.93 151 TYR E N 1
ATOM 15439 C CA . TYR E 3 151 ? 68.107 88.582 133.547 1.00 55.76 151 TYR E CA 1
ATOM 15440 C C . TYR E 3 151 ? 67.790 89.949 132.963 1.00 60.06 151 TYR E C 1
ATOM 15441 O O . TYR E 3 151 ? 68.276 90.968 133.464 1.00 61.33 151 TYR E O 1
ATOM 15450 N N . THR E 3 152 ? 66.973 89.969 131.911 1.00 61.32 152 THR E N 1
ATOM 15451 C CA . THR E 3 152 ? 66.574 91.209 131.265 1.00 65.18 152 THR E CA 1
ATOM 15452 C C . THR E 3 152 ? 65.067 91.420 131.248 1.00 70.18 152 THR E C 1
ATOM 15453 O O . THR E 3 152 ? 64.609 92.461 130.761 1.00 73.55 152 THR E O 1
ATOM 15457 N N . ASP E 3 153 ? 64.285 90.471 131.754 1.00 71.36 153 ASP E N 1
ATOM 15458 C CA . ASP E 3 153 ? 62.846 90.644 131.887 1.00 73.45 153 ASP E CA 1
ATOM 15459 C C . ASP E 3 153 ? 62.538 91.396 133.174 1.00 74.45 153 ASP E C 1
ATOM 15460 O O . ASP E 3 153 ? 63.196 91.191 134.197 1.00 80.24 153 ASP E O 1
ATOM 15465 N N . GLN E 3 154 ? 61.528 92.267 133.119 1.00 70.08 154 GLN E N 1
ATOM 15466 C CA . GLN E 3 154 ? 61.198 93.089 134.280 1.00 68.36 154 GLN E CA 1
ATOM 15467 C C . GLN E 3 154 ? 60.739 92.230 135.454 1.00 72.44 154 GLN E C 1
ATOM 15468 O O . GLN E 3 154 ? 61.167 92.439 136.596 1.00 75.45 154 GLN E O 1
ATOM 15474 N N . ALA E 3 155 ? 59.877 91.246 135.187 1.00 69.00 155 ALA E N 1
ATOM 15475 C CA . ALA E 3 155 ? 59.315 90.436 136.265 1.00 71.25 155 ALA E CA 1
ATOM 15476 C C . ALA E 3 155 ? 60.388 89.597 136.948 1.00 71.97 155 ALA E C 1
ATOM 15477 O O . ALA E 3 155 ? 60.476 89.568 138.183 1.00 69.75 155 ALA E O 1
ATOM 15479 N N . GLU E 3 156 ? 61.215 88.909 136.157 1.00 73.35 156 GLU E N 1
ATOM 15480 C CA . GLU E 3 156 ? 62.271 88.080 136.727 1.00 73.80 156 GLU E CA 1
ATOM 15481 C C . GLU E 3 156 ? 63.243 88.921 137.539 1.00 71.16 156 GLU E C 1
ATOM 15482 O O . GLU E 3 156 ? 63.711 88.495 138.603 1.00 72.48 156 GLU E O 1
ATOM 15488 N N . VAL E 3 157 ? 63.558 90.122 137.051 1.00 69.23 157 VAL E N 1
ATOM 15489 C CA . VAL E 3 157 ? 64.457 91.000 137.787 1.00 67.19 157 VAL E CA 1
ATOM 15490 C C . VAL E 3 157 ? 63.814 91.472 139.085 1.00 70.53 157 VAL E C 1
ATOM 15491 O O . VAL E 3 157 ? 64.503 91.614 140.097 1.00 69.79 157 VAL E O 1
ATOM 15495 N N . GLU E 3 158 ? 62.499 91.711 139.099 1.00 66.90 158 GLU E N 1
ATOM 15496 C CA . GLU E 3 158 ? 61.857 92.069 140.363 1.00 67.85 158 GLU E CA 1
ATOM 15497 C C . GLU E 3 158 ? 61.910 90.918 141.364 1.00 71.36 158 GLU E C 1
ATOM 15498 O O . GLU E 3 158 ? 62.138 91.138 142.561 1.00 71.30 158 GLU E O 1
ATOM 15504 N N . LYS E 3 159 ? 61.694 89.683 140.901 1.00 71.03 159 LYS E N 1
ATOM 15505 C CA . LYS E 3 159 ? 61.827 88.541 141.808 1.00 69.91 159 LYS E CA 1
ATOM 15506 C C . LYS E 3 159 ? 63.247 88.443 142.360 1.00 68.68 159 LYS E C 1
ATOM 15507 O O . LYS E 3 159 ? 63.450 88.291 143.575 1.00 69.33 159 LYS E O 1
ATOM 15513 N N . GLN E 3 160 ? 64.244 88.532 141.475 1.00 64.70 160 GLN E N 1
ATOM 15514 C CA . GLN E 3 160 ? 65.632 88.478 141.918 1.00 65.10 160 GLN E CA 1
ATOM 15515 C C . GLN E 3 160 ? 65.959 89.627 142.860 1.00 69.25 160 GLN E C 1
ATOM 15516 O O . GLN E 3 160 ? 66.756 89.458 143.786 1.00 70.81 160 GLN E O 1
ATOM 15522 N N . MET E 3 161 ? 65.342 90.791 142.656 1.00 67.49 161 MET E N 1
ATOM 15523 C CA . MET E 3 161 ? 65.600 91.933 143.523 1.00 66.82 161 MET E CA 1
ATOM 15524 C C . MET E 3 161 ? 64.980 91.736 144.899 1.00 63.96 161 MET E C 1
ATOM 15525 O O . MET E 3 161 ? 65.559 92.153 145.904 1.00 65.19 161 MET E O 1
ATOM 15530 N N . ALA E 3 162 ? 63.806 91.108 144.969 1.00 62.43 162 ALA E N 1
ATOM 15531 C CA . ALA E 3 162 ? 63.235 90.775 146.273 1.00 64.49 162 ALA E CA 1
ATOM 15532 C C . ALA E 3 162 ? 64.123 89.785 147.023 1.00 66.80 162 ALA E C 1
ATOM 15533 O O . ALA E 3 162 ? 64.407 89.956 148.222 1.00 65.40 162 ALA E O 1
ATOM 15535 N N . GLU E 3 163 ? 64.586 88.744 146.321 1.00 67.33 163 GLU E N 1
ATOM 15536 C CA . GLU E 3 163 ? 65.501 87.795 146.950 1.00 64.66 163 GLU E CA 1
ATOM 15537 C C . GLU E 3 163 ? 66.783 88.487 147.398 1.00 58.83 163 GLU E C 1
ATOM 15538 O O . GLU E 3 163 ? 67.306 88.205 148.482 1.00 59.41 163 GLU E O 1
ATOM 15544 N N . ALA E 3 164 ? 67.296 89.406 146.579 1.00 57.01 164 ALA E N 1
ATOM 15545 C CA . ALA E 3 164 ? 68.499 90.142 146.942 1.00 57.66 164 ALA E CA 1
ATOM 15546 C C . ALA E 3 164 ? 68.259 91.050 148.139 1.00 60.39 164 ALA E C 1
ATOM 15547 O O . ALA E 3 164 ? 69.152 91.230 148.965 1.00 59.49 164 ALA E O 1
ATOM 15549 N N . MET E 3 165 ? 67.071 91.650 148.241 1.00 58.41 165 MET E N 1
ATOM 15550 C CA . MET E 3 165 ? 66.750 92.456 149.415 1.00 54.33 165 MET E CA 1
ATOM 15551 C C . MET E 3 165 ? 66.812 91.614 150.679 1.00 57.14 165 MET E C 1
ATOM 15552 O O . MET E 3 165 ? 67.425 92.012 151.679 1.00 58.25 165 MET E O 1
ATOM 15557 N N . GLU E 3 166 ? 66.186 90.435 150.649 1.00 56.74 166 GLU E N 1
ATOM 15558 C CA . GLU E 3 166 ? 66.226 89.577 151.833 1.00 54.42 166 GLU E CA 1
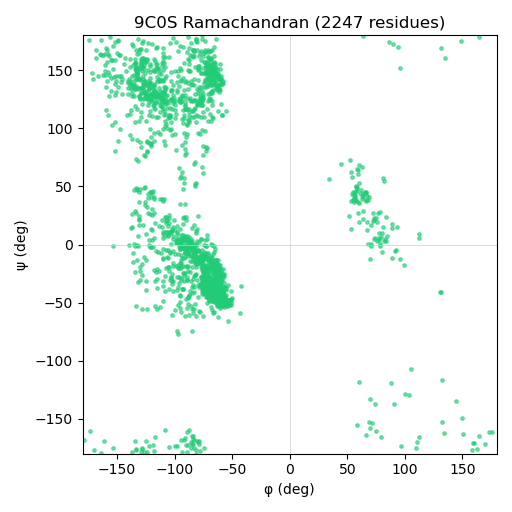ATOM 15559 C C . GLU E 3 166 ? 67.658 89.136 152.138 1.00 56.98 166 GLU E C 1
ATOM 15560 O O . GLU E 3 166 ? 68.077 89.115 153.305 1.00 60.14 166 GLU E O 1
ATOM 15566 N N . ILE E 3 167 ? 68.437 88.828 151.097 1.00 54.76 167 ILE E N 1
ATOM 15567 C CA . ILE E 3 167 ? 69.818 88.395 151.292 1.00 49.04 167 ILE E CA 1
ATOM 15568 C C . ILE E 3 167 ? 70.662 89.523 151.874 1.00 46.45 167 ILE E C 1
ATOM 15569 O O . ILE E 3 167 ? 71.477 89.301 152.774 1.00 48.55 167 ILE E O 1
ATOM 15574 N N . PHE E 3 168 ? 70.492 90.743 151.362 1.00 48.26 168 PHE E N 1
ATOM 15575 C CA . PHE E 3 168 ? 71.256 91.880 151.860 1.00 50.36 168 PHE E CA 1
ATOM 15576 C C . PHE E 3 168 ? 70.901 92.186 153.306 1.00 53.28 168 PHE E C 1
ATOM 15577 O O . PHE E 3 168 ? 71.782 92.517 154.106 1.00 56.64 168 PHE E O 1
ATOM 15585 N N . LYS E 3 169 ? 69.616 92.098 153.657 1.00 56.06 169 LYS E N 1
ATOM 15586 C CA . LYS E 3 169 ? 69.234 92.312 155.049 1.00 57.58 169 LYS E CA 1
ATOM 15587 C C . LYS E 3 169 ? 69.873 91.267 155.956 1.00 49.66 169 LYS E C 1
ATOM 15588 O O . LYS E 3 169 ? 70.414 91.602 157.020 1.00 45.06 169 LYS E O 1
ATOM 15594 N N . ALA E 3 170 ? 69.840 89.997 155.540 1.00 51.38 170 ALA E N 1
ATOM 15595 C CA . ALA E 3 170 ? 70.472 88.947 156.335 1.00 50.08 170 ALA E CA 1
ATOM 15596 C C . ALA E 3 170 ? 71.971 89.182 156.473 1.00 47.36 170 ALA E C 1
ATOM 15597 O O . ALA E 3 170 ? 72.538 89.009 157.559 1.00 49.40 170 ALA E O 1
ATOM 15599 N N . ARG E 3 171 ? 72.629 89.580 155.382 1.00 50.05 171 ARG E N 1
ATOM 15600 C CA . ARG E 3 171 ? 74.070 89.814 155.410 1.00 49.53 171 ARG E CA 1
ATOM 15601 C C . ARG E 3 171 ? 74.429 90.980 156.323 1.00 48.13 171 ARG E C 1
ATOM 15602 O O . ARG E 3 171 ? 75.391 90.896 157.094 1.00 47.42 171 ARG E O 1
ATOM 15610 N N . ASP E 3 172 ? 73.673 92.077 156.243 1.00 50.92 172 ASP E N 1
ATOM 15611 C CA . ASP E 3 172 ? 73.933 93.223 157.108 1.00 48.53 172 ASP E CA 1
ATOM 15612 C C . ASP E 3 172 ? 73.724 92.864 158.572 1.00 47.72 172 ASP E C 1
ATOM 15613 O O . ASP E 3 172 ? 74.517 93.259 159.436 1.00 46.76 172 ASP E O 1
ATOM 15618 N N . ALA E 3 173 ? 72.661 92.111 158.873 1.00 50.53 173 ALA E N 1
ATOM 15619 C CA . ALA E 3 173 ? 72.438 91.681 160.249 1.00 50.46 173 ALA E CA 1
ATOM 15620 C C . ALA E 3 173 ? 73.582 90.803 160.743 1.00 53.10 173 ALA E C 1
ATOM 15621 O O . ALA E 3 173 ? 74.084 90.994 161.857 1.00 56.56 173 ALA E O 1
ATOM 15623 N N . ARG E 3 174 ? 74.020 89.846 159.920 1.00 50.00 174 ARG E N 1
ATOM 15624 C CA . ARG E 3 174 ? 75.117 88.973 160.322 1.00 48.65 174 ARG E CA 1
ATOM 15625 C C . ARG E 3 174 ? 76.394 89.769 160.560 1.00 48.84 174 ARG E C 1
ATOM 15626 O O . ARG E 3 174 ? 77.119 89.519 161.530 1.00 50.52 174 ARG E O 1
ATOM 15634 N N . THR E 3 175 ? 76.684 90.736 159.686 1.00 49.12 175 THR E N 1
ATOM 15635 C CA . THR E 3 175 ? 77.870 91.566 159.866 1.00 49.29 175 THR E CA 1
ATOM 15636 C C . THR E 3 175 ? 77.785 92.377 161.155 1.00 49.98 175 THR E C 1
ATOM 15637 O O . THR E 3 175 ? 78.776 92.504 161.883 1.00 44.75 175 THR E O 1
ATOM 15641 N N . LYS E 3 176 ? 76.607 92.930 161.456 1.00 51.05 176 LYS E N 1
ATOM 15642 C CA . LYS E 3 176 ? 76.458 93.715 162.678 1.00 50.93 176 LYS E CA 1
ATOM 15643 C C . LYS E 3 176 ? 76.626 92.855 163.926 1.00 55.55 176 LYS E C 1
ATOM 15644 O O . LYS E 3 176 ? 77.293 93.268 164.882 1.00 60.46 176 LYS E O 1
ATOM 15650 N N . ASP E 3 177 ? 76.033 91.659 163.941 1.00 58.80 177 ASP E N 1
ATOM 15651 C CA . ASP E 3 177 ? 76.103 90.823 165.136 1.00 55.67 177 ASP E CA 1
ATOM 15652 C C . ASP E 3 177 ? 77.472 90.191 165.357 1.00 56.61 177 ASP E C 1
ATOM 15653 O O . ASP E 3 177 ? 77.693 89.607 166.424 1.00 58.98 177 ASP E O 1
ATOM 15658 N N . LEU E 3 178 ? 78.388 90.281 164.397 1.00 55.07 178 LEU E N 1
ATOM 15659 C CA . LEU E 3 178 ? 79.720 89.728 164.598 1.00 52.09 178 LEU E CA 1
ATOM 15660 C C . LEU E 3 178 ? 80.494 90.556 165.617 1.00 53.83 178 LEU E C 1
ATOM 15661 O O . LEU E 3 178 ? 80.452 91.789 165.602 1.00 56.97 178 LEU E O 1
ATOM 15666 N N . HIS E 3 179 ? 81.209 89.867 166.505 1.00 48.32 179 HIS E N 1
ATOM 15667 C CA . HIS E 3 179 ? 81.984 90.513 167.554 1.00 51.53 179 HIS E CA 1
ATOM 15668 C C . HIS E 3 179 ? 83.372 89.887 167.597 1.00 50.91 179 HIS E C 1
ATOM 15669 O O . HIS E 3 179 ? 83.714 89.025 166.782 1.00 54.79 179 HIS E O 1
ATOM 15676 N N . ASP E 3 180 ? 84.181 90.331 168.560 1.00 49.65 180 ASP E N 1
ATOM 15677 C CA . ASP E 3 180 ? 85.537 89.817 168.706 1.00 51.22 180 ASP E CA 1
ATOM 15678 C C . ASP E 3 180 ? 85.590 88.454 169.381 1.00 53.67 180 ASP E C 1
ATOM 15679 O O . ASP E 3 180 ? 86.622 87.781 169.293 1.00 53.60 180 ASP E O 1
ATOM 15684 N N . GLU E 3 181 ? 84.506 88.048 170.038 1.00 53.39 181 GLU E N 1
ATOM 15685 C CA . GLU E 3 181 ? 84.501 86.744 170.748 1.00 57.35 181 GLU E CA 1
ATOM 15686 C C . GLU E 3 181 ? 83.907 85.674 169.824 1.00 59.41 181 GLU E C 1
ATOM 15687 O O . GLU E 3 181 ? 83.979 84.483 170.177 1.00 65.51 181 GLU E O 1
ATOM 15693 N N . ASP E 3 182 ? 83.348 86.086 168.685 1.00 56.11 182 ASP E N 1
ATOM 15694 C CA . ASP E 3 182 ? 82.740 85.129 167.725 1.00 52.36 182 ASP E CA 1
ATOM 15695 C C . ASP E 3 182 ? 83.832 84.639 166.779 1.00 50.28 182 ASP E C 1
ATOM 15696 O O . ASP E 3 182 ? 83.510 83.866 165.860 1.00 50.04 182 ASP E O 1
ATOM 15701 N N . VAL E 3 183 ? 85.075 85.071 167.002 1.00 48.29 183 VAL E N 1
ATOM 15702 C CA . VAL E 3 183 ? 86.179 84.712 166.065 1.00 48.67 183 VAL E CA 1
ATOM 15703 C C . VAL E 3 183 ? 87.403 84.272 166.867 1.00 51.05 183 VAL E C 1
ATOM 15704 O O . VAL E 3 183 ? 87.491 84.629 168.058 1.00 54.99 183 VAL E O 1
ATOM 15708 N N . ASP E 3 184 ? 88.313 83.533 166.231 1.00 49.57 184 ASP E N 1
ATOM 15709 C CA . ASP E 3 184 ? 89.544 83.130 166.892 1.00 50.03 184 ASP E CA 1
ATOM 15710 C C . ASP E 3 184 ? 90.793 83.710 166.246 1.00 48.51 184 ASP E C 1
ATOM 15711 O O . ASP E 3 184 ? 91.890 83.516 166.780 1.00 45.32 184 ASP E O 1
ATOM 15716 N N . VAL E 3 185 ? 90.663 84.399 165.113 1.00 48.10 185 VAL E N 1
ATOM 15717 C CA . VAL E 3 185 ? 91.802 84.974 164.410 1.00 38.76 185 VAL E CA 1
ATOM 15718 C C . VAL E 3 185 ? 91.508 86.429 164.071 1.00 32.61 185 VAL E C 1
ATOM 15719 O O . VAL E 3 185 ? 90.369 86.806 163.779 1.00 35.76 185 VAL E O 1
ATOM 15723 N N . PHE E 3 186 ? 92.546 87.255 164.155 1.00 28.92 186 PHE E N 1
ATOM 15724 C CA . PHE E 3 186 ? 92.536 88.603 163.614 1.00 29.90 186 PHE E CA 1
ATOM 15725 C C . PHE E 3 186 ? 93.294 88.587 162.291 1.00 29.48 186 PHE E C 1
ATOM 15726 O O . PHE E 3 186 ? 93.841 87.562 161.880 1.00 30.13 186 PHE E O 1
ATOM 15734 N N . TYR E 3 187 ? 93.352 89.729 161.611 1.00 27.47 187 TYR E N 1
ATOM 15735 C CA . TYR E 3 187 ? 94.066 89.767 160.343 1.00 22.47 187 TYR E CA 1
ATOM 15736 C C . TYR E 3 187 ? 95.027 90.944 160.309 1.00 21.94 187 TYR E C 1
ATOM 15737 O O . TYR E 3 187 ? 94.639 92.082 160.582 1.00 24.08 187 TYR E O 1
ATOM 15746 N N . GLY E 3 188 ? 96.282 90.658 159.986 1.00 21.05 188 GLY E N 1
ATOM 15747 C CA . GLY E 3 188 ? 97.318 91.671 159.919 1.00 19.49 188 GLY E CA 1
ATOM 15748 C C . GLY E 3 188 ? 97.541 92.137 158.491 1.00 23.79 188 GLY E C 1
ATOM 15749 O O . GLY E 3 188 ? 97.529 91.341 157.552 1.00 29.71 188 GLY E O 1
ATOM 15750 N N . CYS E 3 189 ? 97.745 93.442 158.350 1.00 23.32 189 CYS E N 1
ATOM 15751 C CA . CYS E 3 189 ? 98.028 94.085 157.078 1.00 22.44 189 CYS E CA 1
ATOM 15752 C C . CYS E 3 189 ? 99.327 94.863 157.207 1.00 25.00 189 CYS E C 1
ATOM 15753 O O . CYS E 3 189 ? 99.524 95.598 158.183 1.00 28.38 189 CYS E O 1
ATOM 15756 N N . THR E 3 190 ? 100.214 94.682 156.224 1.00 21.10 190 THR E N 1
ATOM 15757 C CA . THR E 3 190 ? 101.486 95.392 156.160 1.00 16.07 190 THR E CA 1
ATOM 15758 C C . THR E 3 190 ? 101.723 95.996 154.780 1.00 17.50 190 THR E C 1
ATOM 15759 O O . THR E 3 190 ? 102.873 96.249 154.412 1.00 21.07 190 THR E O 1
ATOM 15763 N N . LEU E 3 191 ? 100.659 96.221 154.003 1.00 16.43 191 LEU E N 1
ATOM 15764 C CA . LEU E 3 191 ? 100.822 96.779 152.664 1.00 13.34 191 LEU E CA 1
ATOM 15765 C C . LEU E 3 191 ? 101.379 98.196 152.702 1.00 13.48 191 LEU E C 1
ATOM 15766 O O . LEU E 3 191 ? 102.035 98.627 151.748 1.00 14.85 191 LEU E O 1
ATOM 15771 N N . CYS E 3 192 ? 101.131 98.933 153.785 1.00 14.06 192 CYS E N 1
ATOM 15772 C CA . CYS E 3 192 ? 101.630 100.297 153.896 1.00 13.16 192 CYS E CA 1
ATOM 15773 C C . CYS E 3 192 ? 103.123 100.360 154.184 1.00 15.74 192 CYS E C 1
ATOM 15774 O O . CYS E 3 192 ? 103.701 101.451 154.126 1.00 22.71 192 CYS E O 1
ATOM 15777 N N . GLN E 3 193 ? 103.760 99.226 154.480 1.00 15.23 193 GLN E N 1
ATOM 15778 C CA . GLN E 3 193 ? 105.190 99.207 154.764 1.00 14.73 193 GLN E CA 1
ATOM 15779 C C . GLN E 3 193 ? 106.039 99.610 153.568 1.00 15.04 193 GLN E C 1
ATOM 15780 O O . GLN E 3 193 ? 107.264 99.693 153.705 1.00 19.25 193 GLN E O 1
ATOM 15786 N N . SER E 3 194 ? 105.428 99.853 152.408 1.00 13.17 194 SER E N 1
ATOM 15787 C CA . SER E 3 194 ? 106.164 100.445 151.298 1.00 14.30 194 SER E CA 1
ATOM 15788 C C . SER E 3 194 ? 106.554 101.883 151.612 1.00 14.61 194 SER E C 1
ATOM 15789 O O . SER E 3 194 ? 107.622 102.346 151.197 1.00 14.28 194 SER E O 1
ATOM 15792 N N . PHE E 3 195 ? 105.701 102.604 152.341 1.00 12.44 195 PHE E N 1
ATOM 15793 C CA . PHE E 3 195 ? 105.987 103.974 152.737 1.00 13.54 195 PHE E CA 1
ATOM 15794 C C . PHE E 3 195 ? 106.125 104.168 154.239 1.00 16.67 195 PHE E C 1
ATOM 15795 O O . PHE E 3 195 ? 106.735 105.157 154.658 1.00 21.69 195 PHE E O 1
ATOM 15803 N N . ALA E 3 196 ? 105.586 103.262 155.056 1.00 15.60 196 ALA E N 1
ATOM 15804 C CA . ALA E 3 196 ? 105.728 103.302 156.511 1.00 18.19 196 ALA E CA 1
ATOM 15805 C C . ALA E 3 196 ? 106.323 101.974 156.957 1.00 22.93 196 ALA E C 1
ATOM 15806 O O . ALA E 3 196 ? 105.583 101.032 157.282 1.00 24.33 196 ALA E O 1
ATOM 15808 N N . PRO E 3 197 ? 107.655 101.860 157.007 1.00 21.89 197 PRO E N 1
ATOM 15809 C CA . PRO E 3 197 ? 108.292 100.544 157.167 1.00 21.63 197 PRO E CA 1
ATOM 15810 C C . PRO E 3 197 ? 107.908 99.818 158.446 1.00 25.17 197 PRO E C 1
ATOM 15811 O O . PRO E 3 197 ? 107.446 98.674 158.399 1.00 24.77 197 PRO E O 1
ATOM 15815 N N . THR E 3 198 ? 108.092 100.467 159.593 1.00 24.82 198 THR E N 1
ATOM 15816 C CA . THR E 3 198 ? 107.805 99.842 160.884 1.00 26.86 198 THR E CA 1
ATOM 15817 C C . THR E 3 198 ? 106.368 100.137 161.318 1.00 31.89 198 THR E C 1
ATOM 15818 O O . THR E 3 198 ? 106.105 100.682 162.388 1.00 36.75 198 THR E O 1
ATOM 15822 N N . ASN E 3 199 ? 105.427 99.760 160.455 1.00 27.35 199 ASN E N 1
ATOM 15823 C CA . ASN E 3 199 ? 104.003 99.965 160.705 1.00 20.48 199 ASN E CA 1
ATOM 15824 C C . ASN E 3 199 ? 103.259 98.675 160.399 1.00 23.36 199 ASN E C 1
ATOM 15825 O O . ASN E 3 199 ? 103.245 98.220 159.251 1.00 25.40 199 ASN E O 1
ATOM 15830 N N . VAL E 3 200 ? 102.639 98.093 161.418 1.00 25.01 200 VAL E N 1
ATOM 15831 C CA . VAL E 3 200 ? 101.772 96.935 161.253 1.00 25.53 200 VAL E CA 1
ATOM 15832 C C . VAL E 3 200 ? 100.349 97.355 161.591 1.00 24.13 200 VAL E C 1
ATOM 15833 O O . VAL E 3 200 ? 100.121 98.237 162.428 1.00 25.29 200 VAL E O 1
ATOM 15837 N N . CYS E 3 201 ? 99.385 96.743 160.909 1.00 24.50 201 CYS E N 1
ATOM 15838 C CA . CYS E 3 201 ? 97.976 97.001 161.166 1.00 22.10 201 CYS E CA 1
ATOM 15839 C C . CYS E 3 201 ? 97.281 95.697 161.519 1.00 22.46 201 CYS E C 1
ATOM 15840 O O . CYS E 3 201 ? 97.544 94.663 160.905 1.00 26.67 201 CYS E O 1
ATOM 15843 N N . VAL E 3 202 ? 96.403 95.741 162.515 1.00 24.50 202 VAL E N 1
ATOM 15844 C CA . VAL E 3 202 ? 95.621 94.583 162.927 1.00 21.10 202 VAL E CA 1
ATOM 15845 C C . VAL E 3 202 ? 94.148 94.953 162.846 1.00 23.32 202 VAL E C 1
ATOM 15846 O O . VAL E 3 202 ? 93.725 95.962 163.422 1.00 28.51 202 VAL E O 1
ATOM 15850 N N . VAL E 3 203 ? 93.371 94.141 162.135 1.00 25.30 203 VAL E N 1
ATOM 15851 C CA . VAL E 3 203 ? 91.940 94.355 161.980 1.00 26.69 203 VAL E CA 1
ATOM 15852 C C . VAL E 3 203 ? 91.205 93.164 162.579 1.00 29.52 203 VAL E C 1
ATOM 15853 O O . VAL E 3 203 ? 91.591 92.004 162.378 1.00 30.44 203 VAL E O 1
ATOM 15857 N N . SER E 3 204 ? 90.164 93.469 163.339 1.00 27.27 204 SER E N 1
ATOM 15858 C CA . SER E 3 204 ? 89.301 92.528 164.030 1.00 29.77 204 SER E CA 1
ATOM 15859 C C . SER E 3 204 ? 87.860 92.849 163.669 1.00 37.80 204 SER E C 1
ATOM 15860 O O . SER E 3 204 ? 87.564 93.954 163.203 1.00 45.47 204 SER E O 1
ATOM 15863 N N . PRO E 3 205 ? 86.938 91.899 163.854 1.00 37.50 205 PRO E N 1
ATOM 15864 C CA . PRO E 3 205 ? 85.529 92.197 163.545 1.00 36.95 205 PRO E CA 1
ATOM 15865 C C . PRO E 3 205 ? 84.969 93.356 164.348 1.00 34.47 205 PRO E C 1
ATOM 15866 O O . PRO E 3 205 ? 84.019 94.007 163.897 1.00 35.01 205 PRO E O 1
ATOM 15870 N N . ASP E 3 206 ? 85.529 93.635 165.523 1.00 34.44 206 ASP E N 1
ATOM 15871 C CA . ASP E 3 206 ? 85.089 94.740 166.362 1.00 37.35 206 ASP E CA 1
ATOM 15872 C C . ASP E 3 206 ? 85.959 95.981 166.206 1.00 30.66 206 ASP E C 1
ATOM 15873 O O . ASP E 3 206 ? 85.829 96.918 166.998 1.00 32.99 206 ASP E O 1
ATOM 15878 N N . ARG E 3 207 ? 86.844 96.008 165.212 1.00 30.05 207 ARG E N 1
ATOM 15879 C CA . ARG E 3 207 ? 87.665 97.187 164.951 1.00 30.14 207 ARG E CA 1
ATOM 15880 C C . ARG E 3 207 ? 88.007 97.206 163.468 1.00 32.84 207 ARG E C 1
ATOM 15881 O O . ARG E 3 207 ? 88.846 96.423 163.014 1.00 33.31 207 ARG E O 1
ATOM 15889 N N . VAL E 3 208 ? 87.358 98.102 162.722 1.00 34.26 208 VAL E N 1
ATOM 15890 C CA . VAL E 3 208 ? 87.639 98.238 161.299 1.00 30.78 208 VAL E CA 1
ATOM 15891 C C . VAL E 3 208 ? 89.061 98.761 161.108 1.00 28.76 208 VAL E C 1
ATOM 15892 O O . VAL E 3 208 ? 89.647 99.395 161.993 1.00 27.99 208 VAL E O 1
ATOM 15896 N N . SER E 3 209 ? 89.625 98.482 159.935 1.00 32.33 209 SER E N 1
ATOM 15897 C CA . SER E 3 209 ? 91.000 98.852 159.641 1.00 31.39 209 SER E CA 1
ATOM 15898 C C . SER E 3 209 ? 91.166 100.371 159.644 1.00 24.23 209 SER E C 1
ATOM 15899 O O . SER E 3 209 ? 90.214 101.139 159.809 1.00 23.49 209 SER E O 1
ATOM 15902 N N . LEU E 3 210 ? 92.411 100.799 159.447 1.00 21.52 210 LEU E N 1
ATOM 15903 C CA . LEU E 3 210 ? 92.753 102.210 159.571 1.00 22.76 210 LEU E CA 1
ATOM 15904 C C . LEU E 3 210 ? 92.178 103.038 158.429 1.00 24.03 210 LEU E C 1
ATOM 15905 O O . LEU E 3 210 ? 91.646 104.131 158.653 1.00 24.89 210 LEU E O 1
ATOM 15910 N N . CYS E 3 211 ? 92.278 102.538 157.201 1.00 22.13 211 CYS E N 1
ATOM 15911 C CA . CYS E 3 211 ? 91.949 103.317 156.018 1.00 18.83 211 CYS E CA 1
ATOM 15912 C C . CYS E 3 211 ? 90.499 103.177 155.577 1.00 23.62 211 CYS E C 1
ATOM 15913 O O . CYS E 3 211 ? 90.077 103.894 154.664 1.00 23.54 211 CYS E O 1
ATOM 15916 N N . GLY E 3 212 ? 89.733 102.279 156.190 1.00 27.96 212 GLY E N 1
ATOM 15917 C CA . GLY E 3 212 ? 88.356 102.063 155.808 1.00 27.08 212 GLY E CA 1
ATOM 15918 C C . GLY E 3 212 ? 88.159 101.187 154.593 1.00 33.89 212 GLY E C 1
ATOM 15919 O O . GLY E 3 212 ? 87.012 100.851 154.272 1.00 46.26 212 GLY E O 1
ATOM 15920 N N . ALA E 3 213 ? 89.232 100.805 153.903 1.00 32.57 213 ALA E N 1
ATOM 15921 C CA . ALA E 3 213 ? 89.137 99.936 152.740 1.00 31.53 213 ALA E CA 1
ATOM 15922 C C . ALA E 3 213 ? 89.261 98.459 153.086 1.00 37.66 213 ALA E C 1
ATOM 15923 O O . ALA E 3 213 ? 89.078 97.615 152.202 1.00 49.54 213 ALA E O 1
ATOM 15925 N N . ILE E 3 214 ? 89.565 98.127 154.338 1.00 31.71 214 ILE E N 1
ATOM 15926 C CA . ILE E 3 214 ? 89.765 96.748 154.767 1.00 32.02 214 ILE E CA 1
ATOM 15927 C C . ILE E 3 214 ? 88.874 96.478 155.969 1.00 33.55 214 ILE E C 1
ATOM 15928 O O . ILE E 3 214 ? 88.797 97.300 156.888 1.00 36.00 214 ILE E O 1
ATOM 15933 N N . ASN E 3 215 ? 88.194 95.341 155.954 1.00 33.82 215 ASN E N 1
ATOM 15934 C CA . ASN E 3 215 ? 87.425 94.849 157.086 1.00 33.67 215 ASN E CA 1
ATOM 15935 C C . ASN E 3 215 ? 87.957 93.468 157.464 1.00 38.78 215 ASN E C 1
ATOM 15936 O O . ASN E 3 215 ? 88.973 93.007 156.937 1.00 44.07 215 ASN E O 1
ATOM 15941 N N . TRP E 3 216 ? 87.270 92.806 158.398 1.00 37.60 216 TRP E N 1
ATOM 15942 C CA . TRP E 3 216 ? 87.664 91.448 158.753 1.00 34.21 216 TRP E CA 1
ATOM 15943 C C . TRP E 3 216 ? 87.492 90.502 157.572 1.00 36.30 216 TRP E C 1
ATOM 15944 O O . TRP E 3 216 ? 88.354 89.653 157.315 1.00 34.99 216 TRP E O 1
ATOM 15955 N N . PHE E 3 217 ? 86.390 90.641 156.832 1.00 38.18 217 PHE E N 1
ATOM 15956 C CA . PHE E 3 217 ? 86.152 89.772 155.685 1.00 36.44 217 PHE E CA 1
ATOM 15957 C C . PHE E 3 217 ? 87.127 90.063 154.551 1.00 39.80 217 PHE E C 1
ATOM 15958 O O . PHE E 3 217 ? 87.599 89.137 153.879 1.00 43.88 217 PHE E O 1
ATOM 15966 N N . ASP E 3 218 ? 87.438 91.339 154.316 1.00 39.38 218 ASP E N 1
ATOM 15967 C CA . ASP E 3 218 ? 88.392 91.687 153.267 1.00 36.88 218 ASP E CA 1
ATOM 15968 C C . ASP E 3 218 ? 89.769 91.108 153.569 1.00 39.29 218 ASP E C 1
ATOM 15969 O O . ASP E 3 218 ? 90.400 90.483 152.707 1.00 39.95 218 ASP E O 1
ATOM 15974 N N . GLY E 3 219 ? 90.247 91.301 154.800 1.00 39.97 219 GLY E N 1
ATOM 15975 C CA . GLY E 3 219 ? 91.526 90.729 155.185 1.00 31.27 219 GLY E CA 1
ATOM 15976 C C . GLY E 3 219 ? 91.514 89.214 155.163 1.00 34.82 219 GLY E C 1
ATOM 15977 O O . GLY E 3 219 ? 92.511 88.582 154.811 1.00 40.89 219 GLY E O 1
ATOM 15978 N N . ARG E 3 220 ? 90.382 88.611 155.534 1.00 35.27 220 ARG E N 1
ATOM 15979 C CA . ARG E 3 220 ? 90.269 87.156 155.504 1.00 33.80 220 ARG E CA 1
ATOM 15980 C C . ARG E 3 220 ? 90.375 86.621 154.082 1.00 37.14 220 ARG E C 1
ATOM 15981 O O . ARG E 3 220 ? 91.089 85.643 153.829 1.00 38.32 220 ARG E O 1
ATOM 15989 N N . ALA E 3 221 ? 89.679 87.256 153.137 1.00 37.30 221 ALA E N 1
ATOM 15990 C CA . ALA E 3 221 ? 89.771 86.836 151.742 1.00 36.59 221 ALA E CA 1
ATOM 15991 C C . ALA E 3 221 ? 91.177 87.049 151.194 1.00 39.56 221 ALA E C 1
ATOM 15992 O O . ALA E 3 221 ? 91.702 86.203 150.458 1.00 42.96 221 ALA E O 1
ATOM 15994 N N . ALA E 3 222 ? 91.805 88.175 151.546 1.00 39.76 222 ALA E N 1
ATOM 15995 C CA . ALA E 3 222 ? 93.168 88.432 151.092 1.00 39.56 222 ALA E CA 1
ATOM 15996 C C . ALA E 3 222 ? 94.142 87.396 151.640 1.00 40.86 222 ALA E C 1
ATOM 15997 O O . ALA E 3 222 ? 95.052 86.952 150.930 1.00 44.44 222 ALA E O 1
ATOM 15999 N N . ALA E 3 223 ? 93.973 87.005 152.906 1.00 35.40 223 ALA E N 1
ATOM 16000 C CA . ALA E 3 223 ? 94.832 85.979 153.487 1.00 36.90 223 ALA E CA 1
ATOM 16001 C C . ALA E 3 223 ? 94.578 84.621 152.850 1.00 41.34 223 ALA E C 1
ATOM 16002 O O . ALA E 3 223 ? 95.508 83.824 152.683 1.00 45.20 223 ALA E O 1
ATOM 16004 N N . LYS E 3 224 ? 93.323 84.333 152.497 1.00 41.41 224 LYS E N 1
ATOM 16005 C CA . LYS E 3 224 ? 93.031 83.102 151.771 1.00 43.30 224 LYS E CA 1
ATOM 16006 C C . LYS E 3 224 ? 93.713 83.094 150.409 1.00 48.47 224 LYS E C 1
ATOM 16007 O O . LYS E 3 224 ? 94.170 82.045 149.941 1.00 50.72 224 LYS E O 1
ATOM 16013 N N . VAL E 3 225 ? 93.783 84.255 149.753 1.00 49.14 225 VAL E N 1
ATOM 16014 C CA . VAL E 3 225 ? 94.436 84.333 148.448 1.00 45.97 225 VAL E CA 1
ATOM 16015 C C . VAL E 3 225 ? 95.915 83.982 148.568 1.00 50.88 225 VAL E C 1
ATOM 16016 O O . VAL E 3 225 ? 96.450 83.188 147.784 1.00 51.10 225 VAL E O 1
ATOM 16020 N N . ASP E 3 226 ? 96.597 84.556 149.560 1.00 52.54 226 ASP E N 1
ATOM 16021 C CA . ASP E 3 226 ? 98.026 84.319 149.763 1.00 51.89 226 ASP E CA 1
ATOM 16022 C C . ASP E 3 226 ? 98.320 84.385 151.255 1.00 54.21 226 ASP E C 1
ATOM 16023 O O . ASP E 3 226 ? 98.448 85.478 151.827 1.00 53.90 226 ASP E O 1
ATOM 16028 N N . PRO E 3 227 ? 98.430 83.234 151.924 1.00 54.69 227 PRO E N 1
ATOM 16029 C CA . PRO E 3 227 ? 98.640 83.248 153.382 1.00 52.28 227 PRO E CA 1
ATOM 16030 C C . PRO E 3 227 ? 99.918 83.941 153.822 1.00 56.10 227 PRO E C 1
ATOM 16031 O O . PRO E 3 227 ? 99.935 84.558 154.894 1.00 51.64 227 PRO E O 1
ATOM 16035 N N . GLU E 3 228 ? 100.990 83.863 153.033 1.00 62.00 228 GLU E N 1
ATOM 16036 C CA . GLU E 3 228 ? 102.290 84.387 153.429 1.00 56.95 228 GLU E CA 1
ATOM 16037 C C . GLU E 3 228 ? 102.596 85.742 152.800 1.00 48.94 228 GLU E C 1
ATOM 16038 O O . GLU E 3 228 ? 103.766 86.128 152.715 1.00 46.21 228 GLU E O 1
ATOM 16044 N N . GLY E 3 229 ? 101.574 86.468 152.357 1.00 48.99 229 GLY E N 1
ATOM 16045 C CA . GLY E 3 229 ? 101.767 87.775 151.779 1.00 47.78 229 GLY E CA 1
ATOM 16046 C C . GLY E 3 229 ? 101.717 88.875 152.819 1.00 46.47 229 GLY E C 1
ATOM 16047 O O . GLY E 3 229 ? 101.868 88.634 154.021 1.00 47.30 229 GLY E O 1
ATOM 16048 N N . PRO E 3 230 ? 101.507 90.116 152.372 1.00 36.06 230 PRO E N 1
ATOM 16049 C CA . PRO E 3 230 ? 101.394 91.233 153.322 1.00 27.64 230 PRO E CA 1
ATOM 16050 C C . PRO E 3 230 ? 100.074 91.263 154.076 1.00 25.50 230 PRO E C 1
ATOM 16051 O O . PRO E 3 230 ? 99.937 92.061 155.012 1.00 24.12 230 PRO E O 1
ATOM 16055 N N . GLN E 3 231 ? 99.104 90.436 153.695 1.00 27.70 231 GLN E N 1
ATOM 16056 C CA . GLN E 3 231 ? 97.846 90.289 154.418 1.00 28.22 231 GLN E CA 1
ATOM 16057 C C . GLN E 3 231 ? 97.805 88.870 154.970 1.00 29.19 231 GLN E C 1
ATOM 16058 O O . GLN E 3 231 ? 97.664 87.906 154.211 1.00 40.93 231 GLN E O 1
ATOM 16064 N N . PHE E 3 232 ? 97.929 88.747 156.288 1.00 22.29 232 PHE E N 1
ATOM 16065 C CA . PHE E 3 232 ? 98.139 87.464 156.942 1.00 24.14 232 PHE E CA 1
ATOM 16066 C C . PHE E 3 232 ? 97.134 87.283 158.071 1.00 27.39 232 PHE E C 1
ATOM 16067 O O . PHE E 3 232 ? 96.444 88.219 158.478 1.00 30.55 232 PHE E O 1
ATOM 16075 N N . ALA E 3 233 ? 97.059 86.056 158.578 1.00 28.48 233 ALA E N 1
ATOM 16076 C CA . ALA E 3 233 ? 96.170 85.705 159.676 1.00 26.34 233 ALA E CA 1
ATOM 16077 C C . ALA E 3 233 ? 96.955 85.627 160.978 1.00 27.87 233 ALA E C 1
ATOM 16078 O O . ALA E 3 233 ? 98.064 85.087 161.013 1.00 31.06 233 ALA E O 1
ATOM 16080 N N . ILE E 3 234 ? 96.376 86.168 162.048 1.00 28.20 234 ILE E N 1
ATOM 16081 C CA . ILE E 3 234 ? 96.999 86.194 163.365 1.00 28.27 234 ILE E CA 1
ATOM 16082 C C . ILE E 3 234 ? 96.126 85.399 164.323 1.00 34.68 234 ILE E C 1
ATOM 16083 O O . ILE E 3 234 ? 94.904 85.584 164.356 1.00 38.29 234 ILE E O 1
ATOM 16088 N N . GLU E 3 235 ? 96.749 84.518 165.098 1.00 34.12 235 GLU E N 1
ATOM 16089 C CA . GLU E 3 235 ? 96.053 83.774 166.138 1.00 36.45 235 GLU E CA 1
ATOM 16090 C C . GLU E 3 235 ? 96.114 84.576 167.431 1.00 37.42 235 GLU E C 1
ATOM 16091 O O . GLU E 3 235 ? 97.202 84.819 167.965 1.00 41.08 235 GLU E O 1
ATOM 16097 N N . LYS E 3 236 ? 94.948 84.993 167.928 1.00 35.12 236 LYS E N 1
ATOM 16098 C CA . LYS E 3 236 ? 94.912 85.819 169.131 1.00 36.51 236 LYS E CA 1
ATOM 16099 C C . LYS E 3 236 ? 95.457 85.063 170.336 1.00 46.98 236 LYS E C 1
ATOM 16100 O O . LYS E 3 236 ? 96.161 85.641 171.173 1.00 45.09 236 LYS E O 1
ATOM 16106 N N . GLY E 3 237 ? 95.148 83.775 170.439 1.00 50.14 237 GLY E N 1
ATOM 16107 C CA . GLY E 3 237 ? 95.680 82.981 171.535 1.00 45.87 237 GLY E CA 1
ATOM 16108 C C . GLY E 3 237 ? 95.065 83.379 172.862 1.00 50.20 237 GLY E C 1
ATOM 16109 O O . GLY E 3 237 ? 93.845 83.533 172.987 1.00 49.49 237 GLY E O 1
ATOM 16110 N N . GLU E 3 238 ? 95.917 83.553 173.869 1.00 51.11 238 GLU E N 1
ATOM 16111 C CA . GLU E 3 238 ? 95.462 83.839 175.223 1.00 54.48 238 GLU E CA 1
ATOM 16112 C C . GLU E 3 238 ? 95.163 85.325 175.372 1.00 55.57 238 GLU E C 1
ATOM 16113 O O . GLU E 3 238 ? 96.062 86.162 175.235 1.00 53.15 238 GLU E O 1
ATOM 16119 N N . LEU E 3 239 ? 93.904 85.651 175.655 1.00 53.46 239 LEU E N 1
ATOM 16120 C CA . LEU E 3 239 ? 93.522 87.034 175.907 1.00 49.36 239 LEU E CA 1
ATOM 16121 C C . LEU E 3 239 ? 94.148 87.516 177.210 1.00 48.53 239 LEU E C 1
ATOM 16122 O O . LEU E 3 239 ? 94.070 86.835 178.238 1.00 52.76 239 LEU E O 1
ATOM 16127 N N . LEU E 3 240 ? 94.767 88.694 177.169 1.00 47.48 240 LEU E N 1
ATOM 16128 C CA . LEU E 3 240 ? 95.434 89.251 178.338 1.00 47.87 240 LEU E CA 1
ATOM 16129 C C . LEU E 3 240 ? 94.647 90.363 179.013 1.00 46.78 240 LEU E C 1
ATOM 16130 O O . LEU E 3 240 ? 94.793 90.561 180.223 1.00 49.74 240 LEU E O 1
ATOM 16135 N N . ASP E 3 241 ? 93.818 91.093 178.267 1.00 46.06 241 ASP E N 1
ATOM 16136 C CA . ASP E 3 241 ? 93.013 92.164 178.853 1.00 47.08 241 ASP E CA 1
ATOM 16137 C C . ASP E 3 241 ? 91.822 92.414 177.938 1.00 43.51 241 ASP E C 1
ATOM 16138 O O . ASP E 3 241 ? 91.996 92.904 176.819 1.00 45.42 241 ASP E O 1
ATOM 16143 N N . ALA E 3 242 ? 90.622 92.075 178.413 1.00 41.73 242 ALA E N 1
ATOM 16144 C CA . ALA E 3 242 ? 89.424 92.293 177.608 1.00 42.33 242 ALA E CA 1
ATOM 16145 C C . ALA E 3 242 ? 89.073 93.773 177.533 1.00 39.94 242 ALA E C 1
ATOM 16146 O O . ALA E 3 242 ? 88.582 94.249 176.502 1.00 37.89 242 ALA E O 1
ATOM 16148 N N . LYS E 3 243 ? 89.307 94.511 178.619 1.00 40.78 243 LYS E N 1
ATOM 16149 C CA . LYS E 3 243 ? 89.033 95.944 178.618 1.00 43.69 243 LYS E CA 1
ATOM 16150 C C . LYS E 3 243 ? 89.917 96.675 177.616 1.00 44.36 243 LYS E C 1
ATOM 16151 O O . LYS E 3 243 ? 89.447 97.558 176.890 1.00 43.83 243 LYS E O 1
ATOM 16157 N N . THR E 3 244 ? 91.199 96.317 177.557 1.00 43.20 244 THR E N 1
ATOM 16158 C CA . THR E 3 244 ? 92.168 97.016 176.725 1.00 39.35 244 THR E CA 1
ATOM 16159 C C . THR E 3 244 ? 92.516 96.238 175.460 1.00 39.18 244 THR E C 1
ATOM 16160 O O . THR E 3 244 ? 93.460 96.607 174.753 1.00 42.87 244 THR E O 1
ATOM 16164 N N . GLY E 3 245 ? 91.782 95.168 175.160 1.00 39.08 245 GLY E N 1
ATOM 16165 C CA . GLY E 3 245 ? 91.956 94.438 173.918 1.00 39.29 245 GLY E CA 1
ATOM 16166 C C . GLY E 3 245 ? 93.349 93.891 173.681 1.00 41.70 245 GLY E C 1
ATOM 16167 O O . GLY E 3 245 ? 93.896 94.036 172.584 1.00 43.75 245 GLY E O 1
ATOM 16168 N N . GLU E 3 246 ? 93.934 93.262 174.694 1.00 43.19 246 GLU E N 1
ATOM 16169 C CA . GLU E 3 246 ? 95.275 92.703 174.597 1.00 43.69 246 GLU E CA 1
ATOM 16170 C C . GLU E 3 246 ? 95.206 91.222 174.248 1.00 44.29 246 GLU E C 1
ATOM 16171 O O . GLU E 3 246 ? 94.383 90.481 174.793 1.00 51.88 246 GLU E O 1
ATOM 16177 N N . TYR E 3 247 ? 96.070 90.799 173.328 1.00 39.90 247 TYR E N 1
ATOM 16178 C CA . TYR E 3 247 ? 96.152 89.405 172.918 1.00 41.53 247 TYR E CA 1
ATOM 16179 C C . TYR E 3 247 ? 97.615 89.020 172.760 1.00 47.12 247 TYR E C 1
ATOM 16180 O O . TYR E 3 247 ? 98.408 89.783 172.202 1.00 47.49 247 TYR E O 1
ATOM 16189 N N . SER E 3 248 ? 97.966 87.831 173.259 1.00 47.32 248 SER E N 1
ATOM 16190 C CA . SER E 3 248 ? 99.361 87.400 173.237 1.00 43.98 248 SER E CA 1
ATOM 16191 C C . SER E 3 248 ? 99.868 87.212 171.811 1.00 41.74 248 SER E C 1
ATOM 16192 O O . SER E 3 248 ? 100.977 87.648 171.477 1.00 40.99 248 SER E O 1
ATOM 16195 N N . GLY E 3 249 ? 99.074 86.560 170.960 1.00 44.44 249 GLY E N 1
ATOM 16196 C CA . GLY E 3 249 ? 99.493 86.355 169.583 1.00 42.18 249 GLY E CA 1
ATOM 16197 C C . GLY E 3 249 ? 99.655 87.657 168.823 1.00 41.88 249 GLY E C 1
ATOM 16198 O O . GLY E 3 249 ? 100.619 87.836 168.075 1.00 36.85 249 GLY E O 1
ATOM 16199 N N . VAL E 3 250 ? 98.715 88.586 169.010 1.00 43.07 250 VAL E N 1
ATOM 16200 C CA . VAL E 3 250 ? 98.827 89.896 168.377 1.00 36.48 250 VAL E CA 1
ATOM 16201 C C . VAL E 3 250 ? 100.067 90.621 168.880 1.00 38.40 250 VAL E C 1
ATOM 16202 O O . VAL E 3 250 ? 100.795 91.249 168.103 1.00 42.63 250 VAL E O 1
ATOM 16206 N N . ASN E 3 251 ? 100.330 90.541 170.186 1.00 36.95 251 ASN E N 1
ATOM 16207 C CA . ASN E 3 251 ? 101.503 91.197 170.754 1.00 36.85 251 ASN E CA 1
ATOM 16208 C C . ASN E 3 251 ? 102.789 90.651 170.143 1.00 37.73 251 ASN E C 1
ATOM 16209 O O . ASN E 3 251 ? 103.672 91.417 169.735 1.00 41.89 251 ASN E O 1
ATOM 16214 N N . GLU E 3 252 ? 102.907 89.323 170.061 1.00 35.38 252 GLU E N 1
ATOM 16215 C CA . GLU E 3 252 ? 104.135 88.735 169.536 1.00 38.15 252 GLU E CA 1
ATOM 16216 C C . GLU E 3 252 ? 104.286 89.004 168.042 1.00 39.17 252 GLU E C 1
ATOM 16217 O O . GLU E 3 252 ? 105.399 89.252 167.564 1.00 38.68 252 GLU E O 1
ATOM 16223 N N . VAL E 3 253 ? 103.182 88.987 167.289 1.00 38.26 253 VAL E N 1
ATOM 16224 C CA . VAL E 3 253 ? 103.276 89.257 165.858 1.00 33.23 253 VAL E CA 1
ATOM 16225 C C . VAL E 3 253 ? 103.645 90.718 165.616 1.00 32.44 253 VAL E C 1
ATOM 16226 O O . VAL E 3 253 ? 104.401 91.032 164.689 1.00 31.99 253 VAL E O 1
ATOM 16230 N N . ALA E 3 254 ? 103.143 91.629 166.455 1.00 33.23 254 ALA E N 1
ATOM 16231 C CA . ALA E 3 254 ? 103.512 93.035 166.333 1.00 30.20 254 ALA E CA 1
ATOM 16232 C C . ALA E 3 254 ? 104.982 93.240 166.665 1.00 37.23 254 ALA E C 1
ATOM 16233 O O . ALA E 3 254 ? 105.687 93.991 165.982 1.00 40.53 254 ALA E O 1
ATOM 16235 N N . LYS E 3 255 ? 105.465 92.569 167.715 1.00 37.08 255 LYS E N 1
ATOM 16236 C CA . LYS E 3 255 ? 106.880 92.658 168.058 1.00 36.03 255 LYS E CA 1
ATOM 16237 C C . LYS E 3 255 ? 107.754 92.115 166.934 1.00 34.67 255 LYS E C 1
ATOM 16238 O O . LYS E 3 255 ? 108.823 92.667 166.646 1.00 35.54 255 LYS E O 1
ATOM 16244 N N . LYS E 3 256 ? 107.318 91.032 166.289 1.00 36.03 256 LYS E N 1
ATOM 16245 C CA . LYS E 3 256 ? 108.111 90.440 165.217 1.00 35.04 256 LYS E CA 1
ATOM 16246 C C . LYS E 3 256 ? 108.130 91.330 163.978 1.00 34.92 256 LYS E C 1
ATOM 16247 O O . LYS E 3 256 ? 109.193 91.577 163.397 1.00 35.96 256 LYS E O 1
ATOM 16253 N N . LEU E 3 257 ? 106.967 91.827 163.559 1.00 32.92 257 LEU E N 1
ATOM 16254 C CA . LEU E 3 257 ? 106.853 92.557 162.303 1.00 30.11 257 LEU E CA 1
ATOM 16255 C C . LEU E 3 257 ? 107.076 94.058 162.447 1.00 32.10 257 LEU E C 1
ATOM 16256 O O . LEU E 3 257 ? 107.019 94.773 161.441 1.00 29.31 257 LEU E O 1
ATOM 16261 N N . SER E 3 258 ? 107.324 94.555 163.656 1.00 37.29 258 SER E N 1
ATOM 16262 C CA . SER E 3 258 ? 107.530 95.979 163.878 1.00 37.26 258 SER E CA 1
ATOM 16263 C C . SER E 3 258 ? 108.997 96.377 163.916 1.00 41.31 258 SER E C 1
ATOM 16264 O O . SER E 3 258 ? 109.296 97.549 164.163 1.00 41.13 258 SER E O 1
ATOM 16267 N N . SER E 3 259 ? 109.913 95.434 163.682 1.00 42.22 259 SER E N 1
ATOM 16268 C CA . SER E 3 259 ? 111.350 95.682 163.797 1.00 42.15 259 SER E CA 1
ATOM 16269 C C . SER E 3 259 ? 111.706 96.213 165.183 1.00 46.01 259 SER E C 1
ATOM 16270 O O . SER E 3 259 ? 112.584 97.064 165.339 1.00 48.74 259 SER E O 1
ATOM 16273 N N . GLY E 3 260 ? 111.010 95.709 166.198 1.00 41.78 260 GLY E N 1
ATOM 16274 C CA . GLY E 3 260 ? 111.292 96.092 167.572 1.00 47.34 260 GLY E CA 1
ATOM 16275 C C . GLY E 3 260 ? 111.064 97.555 167.884 1.00 50.79 260 GLY E C 1
ATOM 16276 O O . GLY E 3 260 ? 111.869 98.164 168.599 1.00 51.79 260 GLY E O 1
ATOM 16277 N N . GLU E 3 261 ? 109.983 98.138 167.365 1.00 49.97 261 GLU E N 1
ATOM 16278 C CA . GLU E 3 261 ? 109.621 99.512 167.693 1.00 45.39 261 GLU E CA 1
ATOM 16279 C C . GLU E 3 261 ? 108.602 99.591 168.823 1.00 44.00 261 GLU E C 1
ATOM 16280 O O . GLU E 3 261 ? 108.799 100.345 169.780 1.00 49.25 261 GLU E O 1
ATOM 16286 N N . PHE E 3 262 ? 107.513 98.831 168.736 1.00 44.29 262 PHE E N 1
ATOM 16287 C CA . PHE E 3 262 ? 106.527 98.761 169.807 1.00 45.89 262 PHE E CA 1
ATOM 16288 C C . PHE E 3 262 ? 106.374 97.309 170.240 1.00 46.86 262 PHE E C 1
ATOM 16289 O O . PHE E 3 262 ? 106.167 96.423 169.404 1.00 43.83 262 PHE E O 1
ATOM 16297 N N . ASP E 3 263 ? 106.534 97.061 171.540 1.00 50.23 263 ASP E N 1
ATOM 16298 C CA . ASP E 3 263 ? 106.417 95.703 172.057 1.00 47.54 263 ASP E CA 1
ATOM 16299 C C . ASP E 3 263 ? 104.966 95.263 172.188 1.00 44.88 263 ASP E C 1
ATOM 16300 O O . ASP E 3 263 ? 104.661 94.083 171.984 1.00 43.31 263 ASP E O 1
ATOM 16305 N N . LYS E 3 264 ? 104.067 96.184 172.520 1.00 44.14 264 LYS E N 1
ATOM 16306 C CA . LYS E 3 264 ? 102.669 95.863 172.753 1.00 39.19 264 LYS E CA 1
ATOM 16307 C C . LYS E 3 264 ? 101.782 96.751 171.896 1.00 43.23 264 LYS E C 1
ATOM 16308 O O . LYS E 3 264 ? 102.142 97.883 171.562 1.00 49.09 264 LYS E O 1
ATOM 16314 N N . ILE E 3 265 ? 100.617 96.218 171.538 1.00 40.76 265 ILE E N 1
ATOM 16315 C CA . ILE E 3 265 ? 99.590 96.962 170.818 1.00 38.62 265 ILE E CA 1
ATOM 16316 C C . ILE E 3 265 ? 98.243 96.582 171.424 1.00 37.52 265 ILE E C 1
ATOM 16317 O O . ILE E 3 265 ? 97.803 95.433 171.302 1.00 36.99 265 ILE E O 1
ATOM 16322 N N . LYS E 3 266 ? 97.603 97.532 172.099 1.00 34.77 266 LYS E N 1
ATOM 16323 C CA . LYS E 3 266 ? 96.354 97.296 172.813 1.00 33.00 266 LYS E CA 1
ATOM 16324 C C . LYS E 3 266 ? 95.211 97.889 172.001 1.00 36.36 266 LYS E C 1
ATOM 16325 O O . LYS E 3 266 ? 95.086 99.114 171.895 1.00 38.77 266 LYS E O 1
ATOM 16331 N N . LEU E 3 267 ? 94.382 97.021 171.430 1.00 32.38 267 LEU E N 1
ATOM 16332 C CA . LEU E 3 267 ? 93.234 97.468 170.658 1.00 26.93 267 LEU E CA 1
ATOM 16333 C C . LEU E 3 267 ? 92.211 98.140 171.567 1.00 29.43 267 LEU E C 1
ATOM 16334 O O . LEU E 3 267 ? 92.103 97.827 172.755 1.00 36.58 267 LEU E O 1
ATOM 16339 N N . HIS E 3 268 ? 91.453 99.073 170.991 1.00 26.15 268 HIS E N 1
ATOM 16340 C CA . HIS E 3 268 ? 90.421 99.814 171.721 1.00 26.93 268 HIS E CA 1
ATOM 16341 C C . HIS E 3 268 ? 91.004 100.532 172.936 1.00 26.70 268 HIS E C 1
ATOM 16342 O O . HIS E 3 268 ? 90.423 100.528 174.022 1.00 25.35 268 HIS E O 1
ATOM 16349 N N . SER E 3 269 ? 92.167 101.152 172.750 1.00 30.71 269 SER E N 1
ATOM 16350 C CA . SER E 3 269 ? 92.820 101.917 173.801 1.00 30.69 269 SER E CA 1
ATOM 16351 C C . SER E 3 269 ? 93.331 103.226 173.220 1.00 33.61 269 SER E C 1
ATOM 16352 O O . SER E 3 269 ? 93.594 103.330 172.020 1.00 35.63 269 SER E O 1
ATOM 16355 N N . PHE E 3 270 ? 93.469 104.226 174.085 1.00 34.36 270 PHE E N 1
ATOM 16356 C CA . PHE E 3 270 ? 93.876 105.559 173.667 1.00 37.32 270 PHE E CA 1
ATOM 16357 C C . PHE E 3 270 ? 95.204 106.012 174.253 1.00 39.61 270 PHE E C 1
ATOM 16358 O O . PHE E 3 270 ? 95.919 106.773 173.597 1.00 39.28 270 PHE E O 1
ATOM 16366 N N . PHE E 3 271 ? 95.557 105.570 175.461 1.00 38.77 271 PHE E N 1
ATOM 16367 C CA . PHE E 3 271 ? 96.800 105.979 176.099 1.00 40.41 271 PHE E CA 1
ATOM 16368 C C . PHE E 3 271 ? 97.769 104.840 176.368 1.00 43.41 271 PHE E C 1
ATOM 16369 O O . PHE E 3 271 ? 98.967 105.102 176.519 1.00 47.83 271 PHE E O 1
ATOM 16377 N N . ASP E 3 272 ? 97.299 103.598 176.434 1.00 41.27 272 ASP E N 1
ATOM 16378 C CA . ASP E 3 272 ? 98.148 102.450 176.744 1.00 42.33 272 ASP E CA 1
ATOM 16379 C C . ASP E 3 272 ? 98.426 101.699 175.448 1.00 37.68 272 ASP E C 1
ATOM 16380 O O . ASP E 3 272 ? 97.597 100.910 174.989 1.00 37.14 272 ASP E O 1
ATOM 16385 N N . ALA E 3 273 ? 99.603 101.950 174.863 1.00 36.86 273 ALA E N 1
ATOM 16386 C CA . ALA E 3 273 ? 100.079 101.302 173.644 1.00 33.50 273 ALA E CA 1
ATOM 16387 C C . ALA E 3 273 ? 98.985 101.237 172.586 1.00 35.41 273 ALA E C 1
ATOM 16388 O O . ALA E 3 273 ? 98.478 100.148 172.286 1.00 36.40 273 ALA E O 1
ATOM 16390 N N . PRO E 3 274 ? 98.591 102.362 172.006 1.00 35.40 274 PRO E N 1
ATOM 16391 C CA . PRO E 3 274 ? 97.470 102.370 171.064 1.00 33.86 274 PRO E CA 1
ATOM 16392 C C . PRO E 3 274 ? 97.888 101.807 169.710 1.00 27.21 274 PRO E C 1
ATOM 16393 O O . PRO E 3 274 ? 99.042 101.452 169.480 1.00 28.61 274 PRO E O 1
ATOM 16397 N N . HIS E 3 275 ? 96.912 101.721 168.810 1.00 24.97 275 HIS E N 1
ATOM 16398 C CA . HIS E 3 275 ? 97.180 101.283 167.450 1.00 24.78 275 HIS E CA 1
ATOM 16399 C C . HIS E 3 275 ? 98.051 102.305 166.730 1.00 27.02 275 HIS E C 1
ATOM 16400 O O . HIS E 3 275 ? 98.009 103.505 167.017 1.00 32.02 275 HIS E O 1
ATOM 16407 N N . THR E 3 276 ? 98.848 101.819 165.785 1.00 28.83 276 THR E N 1
ATOM 16408 C CA . THR E 3 276 ? 99.845 102.636 165.109 1.00 30.88 276 THR E CA 1
ATOM 16409 C C . THR E 3 276 ? 99.353 103.021 163.721 1.00 33.07 276 THR E C 1
ATOM 16410 O O . THR E 3 276 ? 98.882 102.167 162.963 1.00 41.74 276 THR E O 1
ATOM 16414 N N . SER E 3 277 ? 99.465 104.305 163.396 1.00 26.78 277 SER E N 1
ATOM 16415 C CA . SER E 3 277 ? 98.953 104.861 162.153 1.00 24.11 277 SER E CA 1
ATOM 16416 C C . SER E 3 277 ? 100.101 105.375 161.300 1.00 28.06 277 SER E C 1
ATOM 16417 O O . SER E 3 277 ? 101.064 105.942 161.823 1.00 34.04 277 SER E O 1
ATOM 16420 N N . CYS E 3 278 ? 100.014 105.157 159.987 1.00 28.90 278 CYS E N 1
ATOM 16421 C CA . CYS E 3 278 ? 101.074 105.647 159.116 1.00 29.00 278 CYS E CA 1
ATOM 16422 C C . CYS E 3 278 ? 100.864 107.101 158.710 1.00 28.99 278 CYS E C 1
ATOM 16423 O O . CYS E 3 278 ? 101.554 107.993 159.212 1.00 33.91 278 CYS E O 1
ATOM 16426 N N . GLY E 3 279 ? 99.922 107.356 157.803 1.00 25.55 279 GLY E N 1
ATOM 16427 C CA . GLY E 3 279 ? 99.447 108.699 157.541 1.00 22.44 279 GLY E CA 1
ATOM 16428 C C . GLY E 3 279 ? 98.030 108.711 157.013 1.00 20.35 279 GLY E C 1
ATOM 16429 O O . GLY E 3 279 ? 97.456 109.775 156.761 1.00 18.04 279 GLY E O 1
ATOM 16430 N N . CYS E 3 280 ? 97.454 107.522 156.849 1.00 23.60 280 CYS E N 1
ATOM 16431 C CA . CYS E 3 280 ? 96.316 107.317 155.961 1.00 17.63 280 CYS E CA 1
ATOM 16432 C C . CYS E 3 280 ? 94.986 107.207 156.692 1.00 23.10 280 CYS E C 1
ATOM 16433 O O . CYS E 3 280 ? 93.995 106.791 156.085 1.00 27.10 280 CYS E O 1
ATOM 16436 N N . PHE E 3 281 ? 94.938 107.560 157.972 1.00 22.72 281 PHE E N 1
ATOM 16437 C CA . PHE E 3 281 ? 93.705 107.421 158.732 1.00 20.46 281 PHE E CA 1
ATOM 16438 C C . PHE E 3 281 ? 92.636 108.374 158.211 1.00 23.57 281 PHE E C 1
ATOM 16439 O O . PHE E 3 281 ? 92.918 109.525 157.866 1.00 22.34 281 PHE E O 1
ATOM 16447 N N . GLU E 3 282 ? 91.398 107.879 158.145 1.00 23.01 282 GLU E N 1
ATOM 16448 C CA . GLU E 3 282 ? 90.283 108.728 157.741 1.00 20.18 282 GLU E CA 1
ATOM 16449 C C . GLU E 3 282 ? 89.931 109.735 158.825 1.00 21.91 282 GLU E C 1
ATOM 16450 O O . GLU E 3 282 ? 89.426 110.821 158.522 1.00 23.20 282 GLU E O 1
ATOM 16456 N N . VAL E 3 283 ? 90.189 109.394 160.084 1.00 26.12 283 VAL E N 1
ATOM 16457 C CA . VAL E 3 283 ? 89.840 110.222 161.227 1.00 22.42 283 VAL E CA 1
ATOM 16458 C C . VAL E 3 283 ? 91.022 110.297 162.178 1.00 22.17 283 VAL E C 1
ATOM 16459 O O . VAL E 3 283 ? 91.726 109.304 162.381 1.00 22.74 283 VAL E O 1
ATOM 16463 N N . VAL E 3 284 ? 91.241 111.472 162.763 1.00 23.81 284 VAL E N 1
ATOM 16464 C CA . VAL E 3 284 ? 92.275 111.638 163.774 1.00 21.15 284 VAL E CA 1
ATOM 16465 C C . VAL E 3 284 ? 91.603 112.024 165.083 1.00 24.79 284 VAL E C 1
ATOM 16466 O O . VAL E 3 284 ? 90.535 112.645 165.096 1.00 30.82 284 VAL E O 1
ATOM 16470 N N . GLY E 3 285 ? 92.221 111.624 166.189 1.00 23.82 285 GLY E N 1
ATOM 16471 C CA . GLY E 3 285 ? 91.677 111.913 167.497 1.00 25.05 285 GLY E CA 1
ATOM 16472 C C . GLY E 3 285 ? 92.697 112.525 168.427 1.00 30.12 285 GLY E C 1
ATOM 16473 O O . GLY E 3 285 ? 93.771 111.959 168.651 1.00 36.63 285 GLY E O 1
ATOM 16474 N N . PHE E 3 286 ? 92.361 113.684 168.978 1.00 26.43 286 PHE E N 1
ATOM 16475 C CA . PHE E 3 286 ? 93.238 114.424 169.867 1.00 30.82 286 PHE E CA 1
ATOM 16476 C C . PHE E 3 286 ? 92.668 114.403 171.277 1.00 31.13 286 PHE E C 1
ATOM 16477 O O . PHE E 3 286 ? 91.458 114.260 171.475 1.00 36.67 286 PHE E O 1
ATOM 16485 N N . TYR E 3 287 ? 93.555 114.536 172.254 1.00 32.43 287 TYR E N 1
ATOM 16486 C CA . TYR E 3 287 ? 93.188 114.526 173.663 1.00 34.06 287 TYR E CA 1
ATOM 16487 C C . TYR E 3 287 ? 93.388 115.928 174.222 1.00 41.15 287 TYR E C 1
ATOM 16488 O O . TYR E 3 287 ? 94.514 116.435 174.254 1.00 48.72 287 TYR E O 1
ATOM 16497 N N . ILE E 3 288 ? 92.299 116.549 174.658 1.00 38.66 288 ILE E N 1
ATOM 16498 C CA . ILE E 3 288 ? 92.348 117.841 175.331 1.00 46.13 288 ILE E CA 1
ATOM 16499 C C . ILE E 3 288 ? 92.559 117.577 176.819 1.00 53.01 288 ILE E C 1
ATOM 16500 O O . ILE E 3 288 ? 91.671 116.990 177.462 1.00 57.72 288 ILE E O 1
ATOM 16505 N N . PRO E 3 289 ? 93.697 117.974 177.396 1.00 56.58 289 PRO E N 1
ATOM 16506 C CA . PRO E 3 289 ? 93.976 117.627 178.795 1.00 58.54 289 PRO E CA 1
ATOM 16507 C C . PRO E 3 289 ? 93.389 118.622 179.782 1.00 67.99 289 PRO E C 1
ATOM 16508 O O . PRO E 3 289 ? 93.156 118.283 180.946 1.00 67.73 289 PRO E O 1
ATOM 16512 N N . GLU E 3 290 ? 93.154 119.856 179.330 1.00 63.78 290 GLU E N 1
ATOM 16513 C CA . GLU E 3 290 ? 92.499 120.838 180.186 1.00 65.35 290 GLU E CA 1
ATOM 16514 C C . GLU E 3 290 ? 91.071 120.419 180.502 1.00 66.94 290 GLU E C 1
ATOM 16515 O O . GLU E 3 290 ? 90.602 120.582 181.634 1.00 73.40 290 GLU E O 1
ATOM 16521 N N . VAL E 3 291 ? 90.367 119.874 179.513 1.00 64.05 291 VAL E N 1
ATOM 16522 C CA . VAL E 3 291 ? 88.999 119.403 179.671 1.00 60.58 291 VAL E CA 1
ATOM 16523 C C . VAL E 3 291 ? 88.954 117.899 179.917 1.00 59.72 291 VAL E C 1
ATOM 16524 O O . VAL E 3 291 ? 87.893 117.356 180.245 1.00 65.51 291 VAL E O 1
ATOM 16528 N N . ASP E 3 292 ? 90.093 117.216 179.794 1.00 63.43 292 ASP E N 1
ATOM 16529 C CA . ASP E 3 292 ? 90.186 115.770 179.995 1.00 63.07 292 ASP E CA 1
ATOM 16530 C C . ASP E 3 292 ? 89.220 115.028 179.074 1.00 62.42 292 ASP E C 1
ATOM 16531 O O . ASP E 3 292 ? 88.511 114.107 179.481 1.00 66.50 292 ASP E O 1
ATOM 16536 N N . GLY E 3 293 ? 89.197 115.443 177.806 1.00 55.34 293 GLY E N 1
ATOM 16537 C CA . GLY E 3 293 ? 88.282 114.884 176.833 1.00 46.01 293 GLY E CA 1
ATOM 16538 C C . GLY E 3 293 ? 88.995 114.508 175.546 1.00 40.49 293 GLY E C 1
ATOM 16539 O O . GLY E 3 293 ? 90.194 114.736 175.387 1.00 41.54 293 GLY E O 1
ATOM 16540 N N . ILE E 3 294 ? 88.224 113.926 174.633 1.00 36.51 294 ILE E N 1
ATOM 16541 C CA . ILE E 3 294 ? 88.724 113.501 173.332 1.00 30.34 294 ILE E CA 1
ATOM 16542 C C . ILE E 3 294 ? 87.905 114.186 172.249 1.00 33.67 294 ILE E C 1
ATOM 16543 O O . ILE E 3 294 ? 86.670 114.183 172.302 1.00 40.41 294 ILE E O 1
ATOM 16548 N N . GLY E 3 295 ? 88.593 114.781 171.280 1.00 29.60 295 GLY E N 1
ATOM 16549 C CA . GLY E 3 295 ? 87.940 115.313 170.101 1.00 29.02 295 GLY E CA 1
ATOM 16550 C C . GLY E 3 295 ? 88.419 114.596 168.858 1.00 29.92 295 GLY E C 1
ATOM 16551 O O . GLY E 3 295 ? 89.500 114.004 168.869 1.00 35.09 295 GLY E O 1
ATOM 16552 N N . TRP E 3 296 ? 87.634 114.623 167.785 1.00 25.57 296 TRP E N 1
ATOM 16553 C CA . TRP E 3 296 ? 87.991 113.932 166.555 1.00 25.39 296 TRP E CA 1
ATOM 16554 C C . TRP E 3 296 ? 87.787 114.860 165.367 1.00 29.13 296 TRP E C 1
ATOM 16555 O O . TRP E 3 296 ? 86.875 115.688 165.358 1.00 35.91 296 TRP E O 1
ATOM 16566 N N . VAL E 3 297 ? 88.651 114.715 164.366 1.00 26.83 297 VAL E N 1
ATOM 16567 C CA . VAL E 3 297 ? 88.601 115.532 163.157 1.00 26.19 297 VAL E CA 1
ATOM 16568 C C . VAL E 3 297 ? 88.816 114.633 161.947 1.00 27.21 297 VAL E C 1
ATOM 16569 O O . VAL E 3 297 ? 89.785 113.868 161.897 1.00 32.34 297 VAL E O 1
ATOM 16573 N N . ASN E 3 298 ? 87.911 114.722 160.976 1.00 25.63 298 ASN E N 1
ATOM 16574 C CA . ASN E 3 298 ? 88.023 113.955 159.746 1.00 26.50 298 ASN E CA 1
ATOM 16575 C C . ASN E 3 298 ? 88.925 114.679 158.747 1.00 30.12 298 ASN E C 1
ATOM 16576 O O . ASN E 3 298 ? 89.262 115.853 158.907 1.00 30.06 298 ASN E O 1
ATOM 16581 N N . ARG E 3 299 ? 89.314 113.951 157.698 1.00 33.52 299 ARG E N 1
ATOM 16582 C CA . ARG E 3 299 ? 90.287 114.464 156.739 1.00 30.74 299 ARG E CA 1
ATOM 16583 C C . ARG E 3 299 ? 89.777 115.665 155.954 1.00 35.64 299 ARG E C 1
ATOM 16584 O O . ARG E 3 299 ? 90.589 116.468 155.481 1.00 36.78 299 ARG E O 1
ATOM 16592 N N . GLU E 3 300 ? 88.463 115.813 155.805 1.00 40.06 300 GLU E N 1
ATOM 16593 C CA . GLU E 3 300 ? 87.892 116.832 154.934 1.00 39.42 300 GLU E CA 1
ATOM 16594 C C . GLU E 3 300 ? 87.562 118.134 155.653 1.00 38.59 300 GLU E C 1
ATOM 16595 O O . GLU E 3 300 ? 87.001 119.039 155.028 1.00 42.34 300 GLU E O 1
ATOM 16601 N N . TYR E 3 301 ? 87.893 118.259 156.935 1.00 37.34 301 TYR E N 1
ATOM 16602 C CA . TYR E 3 301 ? 87.534 119.437 157.715 1.00 35.65 301 TYR E CA 1
ATOM 16603 C C . TYR E 3 301 ? 88.569 120.535 157.498 1.00 35.90 301 TYR E C 1
ATOM 16604 O O . TYR E 3 301 ? 89.735 120.380 157.877 1.00 36.31 301 TYR E O 1
ATOM 16613 N N . GLN E 3 302 ? 88.141 121.641 156.893 1.00 36.14 302 GLN E N 1
ATOM 16614 C CA . GLN E 3 302 ? 89.018 122.778 156.648 1.00 38.10 302 GLN E CA 1
ATOM 16615 C C . GLN E 3 302 ? 89.041 123.775 157.797 1.00 43.24 302 GLN E C 1
ATOM 16616 O O . GLN E 3 302 ? 89.827 124.728 157.754 1.00 49.46 302 GLN E O 1
ATOM 16622 N N . GLY E 3 303 ? 88.203 123.588 158.813 1.00 45.60 303 GLY E N 1
ATOM 16623 C CA . GLY E 3 303 ? 88.219 124.434 159.984 1.00 43.10 303 GLY E CA 1
ATOM 16624 C C . GLY E 3 303 ? 89.266 123.983 160.983 1.00 40.68 303 GLY E C 1
ATOM 16625 O O . GLY E 3 303 ? 90.095 123.111 160.720 1.00 40.80 303 GLY E O 1
ATOM 16626 N N . MET E 3 304 ? 89.219 124.599 162.161 1.00 39.99 304 MET E N 1
ATOM 16627 C CA . MET E 3 304 ? 90.170 124.310 163.221 1.00 42.90 304 MET E CA 1
ATOM 16628 C C . MET E 3 304 ? 89.443 123.842 164.475 1.00 49.78 304 MET E C 1
ATOM 16629 O O . MET E 3 304 ? 88.314 124.255 164.754 1.00 49.20 304 MET E O 1
ATOM 16634 N N . ALA E 3 305 ? 90.110 122.967 165.223 1.00 47.89 305 ALA E N 1
ATOM 16635 C CA . ALA E 3 305 ? 89.592 122.452 166.475 1.00 43.65 305 ALA E CA 1
ATOM 16636 C C . ALA E 3 305 ? 89.692 123.533 167.551 1.00 50.55 305 ALA E C 1
ATOM 16637 O O . ALA E 3 305 ? 90.388 124.534 167.370 1.00 52.40 305 ALA E O 1
ATOM 16639 N N . PRO E 3 306 ? 88.989 123.369 168.679 1.00 50.83 306 PRO E N 1
ATOM 16640 C CA . PRO E 3 306 ? 89.051 124.405 169.727 1.00 47.07 306 PRO E CA 1
ATOM 16641 C C . PRO E 3 306 ? 90.456 124.691 170.228 1.00 51.61 306 PRO E C 1
ATOM 16642 O O . PRO E 3 306 ? 90.721 125.810 170.685 1.00 57.55 306 PRO E O 1
ATOM 16646 N N . ASN E 3 307 ? 91.368 123.720 170.160 1.00 50.22 307 ASN E N 1
ATOM 16647 C CA . ASN E 3 307 ? 92.757 123.980 170.515 1.00 47.98 307 ASN E CA 1
ATOM 16648 C C . ASN E 3 307 ? 93.475 124.854 169.495 1.00 50.26 307 ASN E C 1
ATOM 16649 O O . ASN E 3 307 ? 94.605 125.279 169.758 1.00 53.74 307 ASN E O 1
ATOM 16654 N N . GLY E 3 308 ? 92.858 125.131 168.349 1.00 47.20 308 GLY E N 1
ATOM 16655 C CA . GLY E 3 308 ? 93.456 125.987 167.348 1.00 49.37 308 GLY E CA 1
ATOM 16656 C C . GLY E 3 308 ? 94.247 125.281 166.272 1.00 48.53 308 GLY E C 1
ATOM 16657 O O . GLY E 3 308 ? 95.015 125.940 165.561 1.00 47.50 308 GLY E O 1
ATOM 16658 N N . LEU E 3 309 ? 94.090 123.968 166.126 1.00 44.66 309 LEU E N 1
ATOM 16659 C CA . LEU E 3 309 ? 94.828 123.192 165.141 1.00 39.46 309 LEU E CA 1
ATOM 16660 C C . LEU E 3 309 ? 93.861 122.485 164.203 1.00 38.26 309 LEU E C 1
ATOM 16661 O O . LEU E 3 309 ? 92.826 121.970 164.635 1.00 38.04 309 LEU E O 1
ATOM 16666 N N . GLY E 3 310 ? 94.207 122.465 162.917 1.00 38.34 310 GLY E N 1
ATOM 16667 C CA . GLY E 3 310 ? 93.434 121.760 161.919 1.00 34.69 310 GLY E CA 1
ATOM 16668 C C . GLY E 3 310 ? 93.833 120.301 161.816 1.00 29.53 310 GLY E C 1
ATOM 16669 O O . GLY E 3 310 ? 94.585 119.767 162.634 1.00 31.59 310 GLY E O 1
ATOM 16670 N N . PHE E 3 311 ? 93.310 119.645 160.778 1.00 26.76 311 PHE E N 1
ATOM 16671 C CA . PHE E 3 311 ? 93.586 118.224 160.595 1.00 24.07 311 PHE E CA 1
ATOM 16672 C C . PHE E 3 311 ? 95.053 117.976 160.270 1.00 28.25 311 PHE E C 1
ATOM 16673 O O . PHE E 3 311 ? 95.635 116.992 160.734 1.00 33.19 311 PHE E O 1
ATOM 16681 N N . SER E 3 312 ? 95.663 118.845 159.460 1.00 27.68 312 SER E N 1
ATOM 16682 C CA . SER E 3 312 ? 97.039 118.613 159.029 1.00 25.08 312 SER E CA 1
ATOM 16683 C C . SER E 3 312 ? 98.009 118.677 160.204 1.00 28.06 312 SER E C 1
ATOM 16684 O O . SER E 3 312 ? 98.846 117.784 160.380 1.00 33.17 312 SER E O 1
ATOM 16687 N N . THR E 3 313 ? 97.911 119.729 161.021 1.00 28.70 313 THR E N 1
ATOM 16688 C CA . THR E 3 313 ? 98.816 119.866 162.156 1.00 33.57 313 THR E CA 1
ATOM 16689 C C . THR E 3 313 ? 98.602 118.755 163.174 1.00 31.86 313 THR E C 1
ATOM 16690 O O . THR E 3 313 ? 99.567 118.183 163.695 1.00 37.34 313 THR E O 1
ATOM 16694 N N . MET E 3 314 ? 97.345 118.424 163.462 1.00 30.82 314 MET E N 1
ATOM 16695 C CA . MET E 3 314 ? 97.051 117.424 164.476 1.00 35.08 314 MET E CA 1
ATOM 16696 C C . MET E 3 314 ? 97.265 116.003 163.974 1.00 35.04 314 MET E C 1
ATOM 16697 O O . MET E 3 314 ? 97.300 115.070 164.784 1.00 45.29 314 MET E O 1
ATOM 16702 N N . ALA E 3 315 ? 97.408 115.821 162.662 1.00 27.32 315 ALA E N 1
ATOM 16703 C CA . ALA E 3 315 ? 97.774 114.542 162.075 1.00 23.68 315 ALA E CA 1
ATOM 16704 C C . ALA E 3 315 ? 99.268 114.421 161.818 1.00 27.35 315 ALA E C 1
ATOM 16705 O O . ALA E 3 315 ? 99.755 113.307 161.603 1.00 28.45 315 ALA E O 1
ATOM 16707 N N . GLY E 3 316 ? 100.000 115.533 161.837 1.00 32.98 316 GLY E N 1
ATOM 16708 C CA . GLY E 3 316 ? 101.439 115.514 161.712 1.00 31.80 316 GLY E CA 1
ATOM 16709 C C . GLY E 3 316 ? 102.177 115.109 162.964 1.00 32.94 316 GLY E C 1
ATOM 16710 O O . GLY E 3 316 ? 103.410 115.141 162.986 1.00 39.35 316 GLY E O 1
ATOM 16711 N N . GLN E 3 317 ? 101.454 114.726 164.016 1.00 35.55 317 GLN E N 1
ATOM 16712 C CA . GLN E 3 317 ? 102.053 114.282 165.264 1.00 37.86 317 GLN E CA 1
ATOM 16713 C C . GLN E 3 317 ? 101.681 112.852 165.624 1.00 38.66 317 GLN E C 1
ATOM 16714 O O . GLN E 3 317 ? 102.061 112.381 166.702 1.00 42.58 317 GLN E O 1
ATOM 16720 N N . THR E 3 318 ? 100.948 112.150 164.760 1.00 36.05 318 THR E N 1
ATOM 16721 C CA . THR E 3 318 ? 100.579 110.752 164.989 1.00 37.79 318 THR E CA 1
ATOM 16722 C C . THR E 3 318 ? 100.756 109.997 163.674 1.00 34.46 318 THR E C 1
ATOM 16723 O O . THR E 3 318 ? 99.830 109.910 162.863 1.00 41.34 318 THR E O 1
ATOM 16727 N N . GLY E 3 319 ? 101.944 109.447 163.467 1.00 26.65 319 GLY E N 1
ATOM 16728 C CA . GLY E 3 319 ? 102.217 108.770 162.218 1.00 27.02 319 GLY E CA 1
ATOM 16729 C C . GLY E 3 319 ? 103.612 108.189 162.203 1.00 32.83 319 GLY E C 1
ATOM 16730 O O . GLY E 3 319 ? 104.291 108.120 163.229 1.00 39.43 319 GLY E O 1
ATOM 16731 N N . GLY E 3 320 ? 104.028 107.766 161.012 1.00 29.61 320 GLY E N 1
ATOM 16732 C CA . GLY E 3 320 ? 105.344 107.197 160.829 1.00 32.41 320 GLY E CA 1
ATOM 16733 C C . GLY E 3 320 ? 105.499 105.773 161.305 1.00 39.58 320 GLY E C 1
ATOM 16734 O O . GLY E 3 320 ? 106.630 105.273 161.351 1.00 45.68 320 GLY E O 1
ATOM 16735 N N . GLY E 3 321 ? 104.407 105.102 161.661 1.00 32.73 321 GLY E N 1
ATOM 16736 C CA . GLY E 3 321 ? 104.480 103.769 162.214 1.00 31.10 321 GLY E CA 1
ATOM 16737 C C . GLY E 3 321 ? 104.901 103.707 163.663 1.00 32.97 321 GLY E C 1
ATOM 16738 O O . GLY E 3 321 ? 105.094 102.604 164.188 1.00 34.73 321 GLY E O 1
ATOM 16739 N N . LYS E 3 322 ? 105.049 104.850 164.327 1.00 36.11 322 LYS E N 1
ATOM 16740 C CA . LYS E 3 322 ? 105.488 104.889 165.714 1.00 39.50 322 LYS E CA 1
ATOM 16741 C C . LYS E 3 322 ? 104.280 104.728 166.634 1.00 42.97 322 LYS E C 1
ATOM 16742 O O . LYS E 3 322 ? 103.150 104.514 166.187 1.00 41.74 322 LYS E O 1
ATOM 16748 N N . GLN E 3 323 ? 104.505 104.836 167.940 1.00 42.14 323 GLN E N 1
ATOM 16749 C CA . GLN E 3 323 ? 103.474 104.607 168.947 1.00 39.62 323 GLN E CA 1
ATOM 16750 C C . GLN E 3 323 ? 103.437 105.756 169.945 1.00 43.62 323 GLN E C 1
ATOM 16751 O O . GLN E 3 323 ? 103.415 105.560 171.162 1.00 48.03 323 GLN E O 1
ATOM 16757 N N . ILE E 3 324 ? 103.433 106.985 169.430 1.00 45.92 324 ILE E N 1
ATOM 16758 C CA . ILE E 3 324 ? 103.371 108.160 170.291 1.00 50.76 324 ILE E CA 1
ATOM 16759 C C . ILE E 3 324 ? 102.013 108.212 170.978 1.00 47.79 324 ILE E C 1
ATOM 16760 O O . ILE E 3 324 ? 100.966 108.087 170.330 1.00 46.88 324 ILE E O 1
ATOM 16765 N N . VAL E 3 325 ? 102.026 108.401 172.294 1.00 44.03 325 VAL E N 1
ATOM 16766 C CA . VAL E 3 325 ? 100.797 108.454 173.078 1.00 43.75 325 VAL E CA 1
ATOM 16767 C C . VAL E 3 325 ? 100.160 109.827 172.919 1.00 41.10 325 VAL E C 1
ATOM 16768 O O . VAL E 3 325 ? 100.840 110.857 172.990 1.00 36.41 325 VAL E O 1
ATOM 16772 N N . GLY E 3 326 ? 98.846 109.843 172.706 1.00 42.99 326 GLY E N 1
ATOM 16773 C CA . GLY E 3 326 ? 98.133 111.075 172.435 1.00 39.41 326 GLY E CA 1
ATOM 16774 C C . GLY E 3 326 ? 97.204 110.949 171.246 1.00 33.19 326 GLY E C 1
ATOM 16775 O O . GLY E 3 326 ? 96.248 110.170 171.283 1.00 35.61 326 GLY E O 1
ATOM 16776 N N . PHE E 3 327 ? 97.468 111.717 170.191 1.00 31.30 327 PHE E N 1
ATOM 16777 C CA . PHE E 3 327 ? 96.657 111.634 168.984 1.00 33.37 327 PHE E CA 1
ATOM 16778 C C . PHE E 3 327 ? 96.692 110.219 168.419 1.00 36.51 327 PHE E C 1
ATOM 16779 O O . PHE E 3 327 ? 97.740 109.570 168.389 1.00 41.98 327 PHE E O 1
ATOM 16787 N N . LEU E 3 328 ? 95.532 109.738 167.975 1.00 31.18 328 LEU E N 1
ATOM 16788 C CA . LEU E 3 328 ? 95.391 108.383 167.456 1.00 29.96 328 LEU E CA 1
ATOM 16789 C C . LEU E 3 328 ? 94.596 108.419 166.161 1.00 27.89 328 LEU E C 1
ATOM 16790 O O . LEU E 3 328 ? 93.563 109.088 166.082 1.00 32.81 328 LEU E O 1
ATOM 16795 N N . GLY E 3 329 ? 95.076 107.702 165.146 1.00 22.08 329 GLY E N 1
ATOM 16796 C CA . GLY E 3 329 ? 94.368 107.608 163.884 1.00 20.95 329 GLY E CA 1
ATOM 16797 C C . GLY E 3 329 ? 93.436 106.414 163.876 1.00 22.87 329 GLY E C 1
ATOM 16798 O O . GLY E 3 329 ? 93.819 105.313 164.280 1.00 26.51 329 GLY E O 1
ATOM 16799 N N . ILE E 3 330 ? 92.199 106.642 163.431 1.00 23.62 330 ILE E N 1
ATOM 16800 C CA . ILE E 3 330 ? 91.193 105.594 163.299 1.00 25.69 330 ILE E CA 1
ATOM 16801 C C . ILE E 3 330 ? 90.467 105.785 161.974 1.00 26.15 330 ILE E C 1
ATOM 16802 O O . ILE E 3 330 ? 90.657 106.778 161.270 1.00 29.35 330 ILE E O 1
ATOM 16807 N N . GLY E 3 331 ? 89.620 104.817 161.645 1.00 25.81 331 GLY E N 1
ATOM 16808 C CA . GLY E 3 331 ? 88.796 104.873 160.456 1.00 26.99 331 GLY E CA 1
ATOM 16809 C C . GLY E 3 331 ? 87.486 105.590 160.704 1.00 29.75 331 GLY E C 1
ATOM 16810 O O . GLY E 3 331 ? 87.337 106.367 161.650 1.00 32.12 331 GLY E O 1
ATOM 16811 N N . ILE E 3 332 ? 86.518 105.321 159.829 1.00 28.85 332 ILE E N 1
ATOM 16812 C CA . ILE E 3 332 ? 85.202 105.924 159.937 1.00 27.58 332 ILE E CA 1
ATOM 16813 C C . ILE E 3 332 ? 84.162 104.962 160.505 1.00 27.30 332 ILE E C 1
ATOM 16814 O O . ILE E 3 332 ? 83.207 105.413 161.148 1.00 31.26 332 ILE E O 1
ATOM 16819 N N . ASN E 3 333 ? 84.321 103.653 160.303 1.00 28.04 333 ASN E N 1
ATOM 16820 C CA . ASN E 3 333 ? 83.385 102.680 160.849 1.00 31.01 333 ASN E CA 1
ATOM 16821 C C . ASN E 3 333 ? 83.720 102.275 162.277 1.00 33.35 333 ASN E C 1
ATOM 16822 O O . ASN E 3 333 ? 82.990 101.467 162.860 1.00 36.18 333 ASN E O 1
ATOM 16827 N N . TYR E 3 334 ? 84.804 102.805 162.847 1.00 30.94 334 TYR E N 1
ATOM 16828 C CA . TYR E 3 334 ? 85.179 102.455 164.211 1.00 29.24 334 TYR E CA 1
ATOM 16829 C C . TYR E 3 334 ? 84.226 103.042 165.241 1.00 32.91 334 TYR E C 1
ATOM 16830 O O . TYR E 3 334 ? 84.141 102.520 166.357 1.00 36.35 334 TYR E O 1
ATOM 16839 N N . PHE E 3 335 ? 83.506 104.111 164.893 1.00 29.73 335 PHE E N 1
ATOM 16840 C CA . PHE E 3 335 ? 82.531 104.677 165.818 1.00 32.90 335 PHE E CA 1
ATOM 16841 C C . PHE E 3 335 ? 81.374 103.720 166.067 1.00 34.17 335 PHE E C 1
ATOM 16842 O O . PHE E 3 335 ? 80.767 103.748 167.143 1.00 37.23 335 PHE E O 1
ATOM 16850 N N . TYR E 3 336 ? 81.057 102.869 165.094 1.00 32.39 336 TYR E N 1
ATOM 16851 C CA . TYR E 3 336 ? 79.989 101.890 165.236 1.00 36.45 336 TYR E CA 1
ATOM 16852 C C . TYR E 3 336 ? 80.424 100.653 166.007 1.00 36.15 336 TYR E C 1
ATOM 16853 O O . TYR E 3 336 ? 79.586 99.787 166.280 1.00 36.31 336 TYR E O 1
ATOM 16862 N N . SER E 3 337 ? 81.699 100.547 166.354 1.00 35.72 337 SER E N 1
ATOM 16863 C CA . SER E 3 337 ? 82.174 99.396 167.108 1.00 36.69 337 SER E CA 1
ATOM 16864 C C . SER E 3 337 ? 81.656 99.461 168.540 1.00 40.04 337 SER E C 1
ATOM 16865 O O . SER E 3 337 ? 81.783 100.504 169.192 1.00 41.00 337 SER E O 1
ATOM 16868 N N . PRO E 3 338 ? 81.052 98.386 169.056 1.00 38.20 338 PRO E N 1
ATOM 16869 C CA . PRO E 3 338 ? 80.632 98.398 170.468 1.00 34.95 338 PRO E CA 1
ATOM 16870 C C . PRO E 3 338 ? 81.772 98.680 171.429 1.00 34.47 338 PRO E C 1
ATOM 16871 O O . PRO E 3 338 ? 81.580 99.399 172.418 1.00 30.58 338 PRO E O 1
ATOM 16875 N N . LYS E 3 339 ? 82.959 98.141 171.163 1.00 36.39 339 LYS E N 1
ATOM 16876 C CA . LYS E 3 339 ? 84.134 98.400 171.994 1.00 35.41 339 LYS E CA 1
ATOM 16877 C C . LYS E 3 339 ? 84.963 99.545 171.408 1.00 33.35 339 LYS E C 1
ATOM 16878 O O . LYS E 3 339 ? 86.146 99.412 171.101 1.00 36.75 339 LYS E O 1
ATOM 16884 N N . PHE E 3 340 ? 84.305 100.692 171.258 1.00 31.38 340 PHE E N 1
ATOM 16885 C CA . PHE E 3 340 ? 84.954 101.892 170.744 1.00 34.29 340 PHE E CA 1
ATOM 16886 C C . PHE E 3 340 ? 85.678 102.596 171.885 1.00 33.05 340 PHE E C 1
ATOM 16887 O O . PHE E 3 340 ? 85.035 103.060 172.833 1.00 32.60 340 PHE E O 1
ATOM 16895 N N . ILE E 3 341 ? 87.009 102.684 171.776 1.00 30.61 341 ILE E N 1
ATOM 16896 C CA . ILE E 3 341 ? 87.918 103.173 172.817 1.00 29.08 341 ILE E CA 1
ATOM 16897 C C . ILE E 3 341 ? 87.398 102.799 174.202 1.00 36.28 341 ILE E C 1
ATOM 16898 O O . ILE E 3 341 ? 87.216 103.659 175.071 1.00 41.18 341 ILE E O 1
ATOM 16903 N N . GLN E 3 342 ? 87.178 101.499 174.413 1.00 35.80 342 GLN E N 1
ATOM 16904 C CA . GLN E 3 342 ? 86.541 101.026 175.639 1.00 32.71 342 GLN E CA 1
ATOM 16905 C C . GLN E 3 342 ? 87.384 101.345 176.868 1.00 38.38 342 GLN E C 1
ATOM 16906 O O . GLN E 3 342 ? 86.853 101.737 177.914 1.00 44.99 342 GLN E O 1
ATOM 16912 N N . ALA E 3 343 ? 88.699 101.150 176.790 1.00 42.37 343 ALA E N 1
ATOM 16913 C CA . ALA E 3 343 ? 89.543 101.339 177.998 1.00 43.34 343 ALA E CA 1
ATOM 16914 C C . ALA E 3 343 ? 89.656 102.824 178.347 1.00 41.60 343 ALA E C 1
ATOM 16915 O O . ALA E 3 343 ? 90.393 103.149 179.289 1.00 39.30 343 ALA E O 1
ATOM 16917 N N . ASP E 3 344 ? 88.945 103.682 177.615 1.00 45.19 344 ASP E N 1
ATOM 16918 C CA . ASP E 3 344 ? 89.046 105.149 177.831 1.00 49.01 344 ASP E CA 1
ATOM 16919 C C . ASP E 3 344 ? 87.680 105.674 178.261 1.00 52.13 344 ASP E C 1
ATOM 16920 O O . ASP E 3 344 ? 87.537 106.907 178.394 1.00 49.99 344 ASP E O 1
ATOM 16925 N N . GLY E 3 345 ? 86.724 104.767 178.473 1.00 53.47 345 GLY E N 1
ATOM 16926 C CA . GLY E 3 345 ? 85.357 105.178 178.840 1.00 52.07 345 GLY E CA 1
ATOM 16927 C C . GLY E 3 345 ? 84.460 105.158 177.623 1.00 48.19 345 GLY E C 1
ATOM 16928 O O . GLY E 3 345 ? 83.228 105.137 177.799 1.00 53.21 345 GLY E O 1
ATOM 16929 N N . GLY E 3 346 ? 85.057 105.154 176.430 1.00 39.91 346 GLY E N 1
ATOM 16930 C CA . GLY E 3 346 ? 84.274 105.138 175.212 1.00 34.27 346 GLY E CA 1
ATOM 16931 C C . GLY E 3 346 ? 83.616 106.465 174.897 1.00 38.13 346 GLY E C 1
ATOM 16932 O O . GLY E 3 346 ? 84.230 107.526 175.046 1.00 39.95 346 GLY E O 1
ATOM 16933 N N . TRP E 3 347 ? 82.350 106.411 174.475 1.00 39.69 347 TRP E N 1
ATOM 16934 C CA . TRP E 3 347 ? 81.633 107.616 174.074 1.00 42.91 347 TRP E CA 1
ATOM 16935 C C . TRP E 3 347 ? 81.490 108.614 175.215 1.00 47.05 347 TRP E C 1
ATOM 16936 O O . TRP E 3 347 ? 81.206 109.790 174.964 1.00 47.86 347 TRP E O 1
ATOM 16947 N N . ASN E 3 348 ? 81.680 108.175 176.460 1.00 46.28 348 ASN E N 1
ATOM 16948 C CA . ASN E 3 348 ? 81.638 109.083 177.598 1.00 45.22 348 ASN E CA 1
ATOM 16949 C C . ASN E 3 348 ? 82.813 110.050 177.624 1.00 47.75 348 ASN E C 1
ATOM 16950 O O . ASN E 3 348 ? 82.785 111.006 178.405 1.00 56.64 348 ASN E O 1
ATOM 16955 N N . ARG E 3 349 ? 83.840 109.828 176.801 1.00 43.11 349 ARG E N 1
ATOM 16956 C CA . ARG E 3 349 ? 85.000 110.710 176.775 1.00 43.29 349 ARG E CA 1
ATOM 16957 C C . ARG E 3 349 ? 84.995 111.684 175.605 1.00 42.78 349 ARG E C 1
ATOM 16958 O O . ARG E 3 349 ? 85.747 112.664 175.635 1.00 43.93 349 ARG E O 1
ATOM 16966 N N . VAL E 3 350 ? 84.174 111.442 174.582 1.00 41.22 350 VAL E N 1
ATOM 16967 C CA . VAL E 3 350 ? 84.118 112.342 173.437 1.00 38.21 350 VAL E CA 1
ATOM 16968 C C . VAL E 3 350 ? 83.458 113.648 173.857 1.00 45.80 350 VAL E C 1
ATOM 16969 O O . VAL E 3 350 ? 82.338 113.655 174.384 1.00 49.74 350 VAL E O 1
ATOM 16973 N N . VAL E 3 351 ? 84.153 114.763 173.625 1.00 44.07 351 VAL E N 1
ATOM 16974 C CA . VAL E 3 351 ? 83.708 116.072 174.079 1.00 45.72 351 VAL E CA 1
ATOM 16975 C C . VAL E 3 351 ? 83.390 117.007 172.919 1.00 48.16 351 VAL E C 1
ATOM 16976 O O . VAL E 3 351 ? 82.440 117.794 172.996 1.00 54.28 351 VAL E O 1
ATOM 16980 N N . TRP E 3 352 ? 84.165 116.944 171.837 1.00 41.18 352 TRP E N 1
ATOM 16981 C CA . TRP E 3 352 ? 84.006 117.854 170.711 1.00 39.90 352 TRP E CA 1
ATOM 16982 C C . TRP E 3 352 ? 83.996 117.074 169.405 1.00 37.79 352 TRP E C 1
ATOM 16983 O O . TRP E 3 352 ? 84.626 116.021 169.286 1.00 44.24 352 TRP E O 1
ATOM 16994 N N . LEU E 3 353 ? 83.271 117.612 168.419 1.00 38.22 353 LEU E N 1
ATOM 16995 C CA . LEU E 3 353 ? 83.138 116.986 167.111 1.00 39.88 353 LEU E CA 1
ATOM 16996 C C . LEU E 3 353 ? 82.729 118.042 166.102 1.00 42.58 353 LEU E C 1
ATOM 16997 O O . LEU E 3 353 ? 81.916 118.912 166.439 1.00 48.43 353 LEU E O 1
ATOM 17002 N N . PRO E 3 354 ? 83.257 118.011 164.882 1.00 39.07 354 PRO E N 1
ATOM 17003 C CA . PRO E 3 354 ? 82.752 118.909 163.840 1.00 45.87 354 PRO E CA 1
ATOM 17004 C C . PRO E 3 354 ? 81.343 118.519 163.424 1.00 45.35 354 PRO E C 1
ATOM 17005 O O . PRO E 3 354 ? 80.906 117.378 163.589 1.00 44.40 354 PRO E O 1
ATOM 17009 N N . SER E 3 355 ? 80.623 119.504 162.881 1.00 44.04 355 SER E N 1
ATOM 17010 C CA . SER E 3 355 ? 79.217 119.299 162.547 1.00 48.39 355 SER E CA 1
ATOM 17011 C C . SER E 3 355 ? 79.043 118.219 161.486 1.00 48.00 355 SER E C 1
ATOM 17012 O O . SER E 3 355 ? 78.135 117.384 161.584 1.00 45.18 355 SER E O 1
ATOM 17015 N N . MET E 3 356 ? 79.900 118.219 160.462 1.00 49.65 356 MET E N 1
ATOM 17016 C CA . MET E 3 356 ? 79.779 117.226 159.398 1.00 47.96 356 MET E CA 1
ATOM 17017 C C . MET E 3 356 ? 80.004 115.813 159.925 1.00 47.60 356 MET E C 1
ATOM 17018 O O . MET E 3 356 ? 79.270 114.885 159.565 1.00 49.11 356 MET E O 1
ATOM 17023 N N . LEU E 3 357 ? 81.002 115.632 160.794 1.00 46.41 357 LEU E N 1
ATOM 17024 C CA . LEU E 3 357 ? 81.265 114.305 161.342 1.00 46.92 357 LEU E CA 1
ATOM 17025 C C . LEU E 3 357 ? 80.101 113.822 162.196 1.00 47.36 357 LEU E C 1
ATOM 17026 O O . LEU E 3 357 ? 79.727 112.645 162.139 1.00 49.33 357 LEU E O 1
ATOM 17031 N N . LYS E 3 358 ? 79.523 114.713 163.003 1.00 49.19 358 LYS E N 1
ATOM 17032 C CA . LYS E 3 358 ? 78.375 114.338 163.823 1.00 47.40 358 LYS E CA 1
ATOM 17033 C C . LYS E 3 358 ? 77.185 113.951 162.953 1.00 48.01 358 LYS E C 1
ATOM 17034 O O . LYS E 3 358 ? 76.533 112.925 163.186 1.00 48.32 358 LYS E O 1
ATOM 17040 N N . GLU E 3 359 ? 76.889 114.763 161.935 1.00 48.84 359 GLU E N 1
ATOM 17041 C CA . GLU E 3 359 ? 75.791 114.446 161.030 1.00 55.62 359 GLU E CA 1
ATOM 17042 C C . GLU E 3 359 ? 76.058 113.179 160.229 1.00 48.48 359 GLU E C 1
ATOM 17043 O O . GLU E 3 359 ? 75.111 112.559 159.734 1.00 49.92 359 GLU E O 1
ATOM 17049 N N . LYS E 3 360 ? 77.324 112.786 160.089 1.00 45.60 360 LYS E N 1
ATOM 17050 C CA . LYS E 3 360 ? 77.643 111.549 159.386 1.00 47.54 360 LYS E CA 1
ATOM 17051 C C . LYS E 3 360 ? 77.508 110.328 160.291 1.00 48.03 360 LYS E C 1
ATOM 17052 O O . LYS E 3 360 ? 76.998 109.288 159.858 1.00 49.06 360 LYS E O 1
ATOM 17058 N N . ILE E 3 361 ? 77.949 110.431 161.542 1.00 48.16 361 ILE E N 1
ATOM 17059 C CA . ILE E 3 361 ? 78.047 109.276 162.427 1.00 47.42 361 ILE E CA 1
ATOM 17060 C C . ILE E 3 361 ? 76.963 109.290 163.506 1.00 49.73 361 ILE E C 1
ATOM 17061 O O . ILE E 3 361 ? 77.095 108.606 164.520 1.00 47.82 361 ILE E O 1
ATOM 17066 N N . ASP E 3 362 ? 75.896 110.068 163.306 1.00 48.41 362 ASP E N 1
ATOM 17067 C CA . ASP E 3 362 ? 74.735 110.058 164.194 1.00 48.51 362 ASP E CA 1
ATOM 17068 C C . ASP E 3 362 ? 74.295 108.661 164.625 1.00 52.95 362 ASP E C 1
ATOM 17069 O O . ASP E 3 362 ? 73.856 108.473 165.764 1.00 57.17 362 ASP E O 1
ATOM 17074 N N . GLU E 3 363 ? 74.404 107.674 163.732 1.00 53.29 363 GLU E N 1
ATOM 17075 C CA . GLU E 3 363 ? 73.968 106.322 164.065 1.00 52.44 363 GLU E CA 1
ATOM 17076 C C . GLU E 3 363 ? 74.822 105.674 165.147 1.00 49.65 363 GLU E C 1
ATOM 17077 O O . GLU E 3 363 ? 74.391 104.682 165.745 1.00 47.68 363 GLU E O 1
ATOM 17083 N N . ALA E 3 364 ? 76.014 106.203 165.415 1.00 49.80 364 ALA E N 1
ATOM 17084 C CA . ALA E 3 364 ? 76.906 105.621 166.409 1.00 50.12 364 ALA E CA 1
ATOM 17085 C C . ALA E 3 364 ? 76.804 106.279 167.776 1.00 52.44 364 ALA E C 1
ATOM 17086 O O . ALA E 3 364 ? 77.067 105.620 168.787 1.00 57.11 364 ALA E O 1
ATOM 17088 N N . ILE E 3 365 ? 76.434 107.550 167.836 1.00 48.96 365 ILE E N 1
ATOM 17089 C CA . ILE E 3 365 ? 76.337 108.251 169.118 1.00 48.27 365 ILE E CA 1
ATOM 17090 C C . ILE E 3 365 ? 75.058 107.812 169.825 1.00 52.17 365 ILE E C 1
ATOM 17091 O O . ILE E 3 365 ? 73.971 107.897 169.230 1.00 52.91 365 ILE E O 1
ATOM 17096 N N . PRO E 3 366 ? 75.139 107.341 171.067 1.00 51.31 366 PRO E N 1
ATOM 17097 C CA . PRO E 3 366 ? 73.928 106.924 171.781 1.00 61.25 366 PRO E CA 1
ATOM 17098 C C . PRO E 3 366 ? 72.996 108.099 172.039 1.00 64.85 366 PRO E C 1
ATOM 17099 O O . PRO E 3 366 ? 73.405 109.262 172.080 1.00 66.33 366 PRO E O 1
ATOM 17103 N N . ASP E 3 367 ? 71.712 107.766 172.205 1.00 67.51 367 ASP E N 1
ATOM 17104 C CA . ASP E 3 367 ? 70.677 108.789 172.324 1.00 65.74 367 ASP E CA 1
ATOM 17105 C C . ASP E 3 367 ? 70.920 109.716 173.508 1.00 63.30 367 ASP E C 1
ATOM 17106 O O . ASP E 3 367 ? 70.603 110.909 173.434 1.00 62.84 367 ASP E O 1
ATOM 17111 N N . ASP E 3 368 ? 71.593 109.206 174.539 1.00 63.89 368 ASP E N 1
ATOM 17112 C CA . ASP E 3 368 ? 71.848 110.016 175.758 1.00 66.33 368 ASP E CA 1
ATOM 17113 C C . ASP E 3 368 ? 73.050 110.945 175.566 1.00 66.10 368 ASP E C 1
ATOM 17114 O O . ASP E 3 368 ? 73.098 111.979 176.262 1.00 63.71 368 ASP E O 1
ATOM 17119 N N . MET E 3 369 ? 73.987 110.606 174.676 1.00 66.57 369 MET E N 1
ATOM 17120 C CA . MET E 3 369 ? 75.233 111.418 174.561 1.00 59.58 369 MET E CA 1
ATOM 17121 C C . MET E 3 369 ? 75.163 112.356 173.349 1.00 60.35 369 MET E C 1
ATOM 17122 O O . MET E 3 369 ? 76.160 113.049 173.088 1.00 60.90 369 MET E O 1
ATOM 17127 N N . LYS E 3 370 ? 74.028 112.400 172.649 1.00 58.28 370 LYS E N 1
ATOM 17128 C CA . LYS E 3 370 ? 73.961 113.215 171.405 1.00 54.15 370 LYS E CA 1
ATOM 17129 C C . LYS E 3 370 ? 73.955 114.701 171.774 1.00 65.31 370 LYS E C 1
ATOM 17130 O O . LYS E 3 370 ? 74.615 115.484 171.068 1.00 67.54 370 LYS E O 1
ATOM 17136 N N . ASP E 3 371 ? 73.244 115.071 172.839 1.00 68.46 371 ASP E N 1
ATOM 17137 C CA . ASP E 3 371 ? 73.214 116.459 173.286 1.00 66.07 371 ASP E CA 1
ATOM 17138 C C . ASP E 3 371 ? 74.308 116.728 174.315 1.00 62.91 371 ASP E C 1
ATOM 17139 O O . ASP E 3 371 ? 74.133 117.517 175.244 1.00 64.47 371 ASP E O 1
ATOM 17144 N N . LYS E 3 372 ? 75.455 116.067 174.154 1.00 61.91 372 LYS E N 1
ATOM 17145 C CA . LYS E 3 372 ? 76.567 116.229 175.078 1.00 65.23 372 LYS E CA 1
ATOM 17146 C C . LYS E 3 372 ? 77.901 116.469 174.385 1.00 68.75 372 LYS E C 1
ATOM 17147 O O . LYS E 3 372 ? 78.932 116.474 175.064 1.00 71.25 372 LYS E O 1
ATOM 17153 N N . ILE E 3 373 ? 77.920 116.662 173.069 1.00 67.10 373 ILE E N 1
ATOM 17154 C CA . ILE E 3 373 ? 79.149 116.838 172.305 1.00 59.46 373 ILE E CA 1
ATOM 17155 C C . ILE E 3 373 ? 79.110 118.203 171.633 1.00 53.62 373 ILE E C 1
ATOM 17156 O O . ILE E 3 373 ? 78.128 118.546 170.964 1.00 55.09 373 ILE E O 1
ATOM 17161 N N . ALA E 3 374 ? 80.177 118.977 171.811 1.00 52.83 374 ALA E N 1
ATOM 17162 C CA . ALA E 3 374 ? 80.253 120.313 171.248 1.00 51.13 374 ALA E CA 1
ATOM 17163 C C . ALA E 3 374 ? 80.556 120.260 169.753 1.00 46.33 374 ALA E C 1
ATOM 17164 O O . ALA E 3 374 ? 81.082 119.274 169.229 1.00 50.86 374 ALA E O 1
ATOM 17166 N N . THR E 3 375 ? 80.216 121.347 169.067 1.00 43.52 375 THR E N 1
ATOM 17167 C CA . THR E 3 375 ? 80.501 121.517 167.651 1.00 50.03 375 THR E CA 1
ATOM 17168 C C . THR E 3 375 ? 81.147 122.880 167.440 1.00 55.60 375 THR E C 1
ATOM 17169 O O . THR E 3 375 ? 81.158 123.732 168.333 1.00 60.43 375 THR E O 1
ATOM 17173 N N . GLU E 3 376 ? 81.700 123.079 166.240 1.00 52.91 376 GLU E N 1
ATOM 17174 C CA . GLU E 3 376 ? 82.359 124.346 165.937 1.00 52.12 376 GLU E CA 1
ATOM 17175 C C . GLU E 3 376 ? 81.378 125.511 165.970 1.00 58.46 376 GLU E C 1
ATOM 17176 O O . GLU E 3 376 ? 81.778 126.651 166.232 1.00 58.36 376 GLU E O 1
ATOM 17182 N N . LYS E 3 377 ? 80.096 125.249 165.704 1.00 60.97 377 LYS E N 1
ATOM 17183 C CA . LYS E 3 377 ? 79.086 126.296 165.822 1.00 59.80 377 LYS E CA 1
ATOM 17184 C C . LYS E 3 377 ? 78.900 126.721 167.272 1.00 58.87 377 LYS E C 1
ATOM 17185 O O . LYS E 3 377 ? 78.752 127.914 167.563 1.00 62.17 377 LYS E O 1
ATOM 17191 N N . ASP E 3 378 ? 78.902 125.759 168.196 1.00 56.40 378 ASP E N 1
ATOM 17192 C CA . ASP E 3 378 ? 78.608 126.058 169.592 1.00 60.09 378 ASP E CA 1
ATOM 17193 C C . ASP E 3 378 ? 79.834 126.574 170.336 1.00 59.94 378 ASP E C 1
ATOM 17194 O O . ASP E 3 378 ? 79.715 127.455 171.194 1.00 67.62 378 ASP E O 1
ATOM 17199 N N . VAL E 3 379 ? 81.012 126.043 170.024 1.00 57.44 379 VAL E N 1
ATOM 17200 C CA . VAL E 3 379 ? 82.228 126.325 170.776 1.00 57.08 379 VAL E CA 1
ATOM 17201 C C . VAL E 3 379 ? 83.303 126.804 169.811 1.00 60.53 379 VAL E C 1
ATOM 17202 O O . VAL E 3 379 ? 83.540 126.173 168.776 1.00 62.39 379 VAL E O 1
ATOM 17206 N N . THR E 3 380 ? 83.949 127.917 170.151 1.00 60.93 380 THR E N 1
ATOM 17207 C CA . THR E 3 380 ? 85.048 128.464 169.364 1.00 62.69 380 THR E CA 1
ATOM 17208 C C . THR E 3 380 ? 86.399 128.351 170.052 1.00 64.76 380 THR E C 1
ATOM 17209 O O . THR E 3 380 ? 87.408 128.124 169.380 1.00 69.58 380 THR E O 1
ATOM 17213 N N . ASP E 3 381 ? 86.449 128.502 171.372 1.00 62.10 381 ASP E N 1
ATOM 17214 C CA . ASP E 3 381 ? 87.693 128.455 172.125 1.00 58.11 381 ASP E CA 1
ATOM 17215 C C . ASP E 3 381 ? 87.564 127.457 173.271 1.00 57.86 381 ASP E C 1
ATOM 17216 O O . ASP E 3 381 ? 86.498 126.886 173.514 1.00 61.12 381 ASP E O 1
ATOM 17221 N N . ILE E 3 382 ? 88.676 127.250 173.979 1.00 56.30 382 ILE E N 1
ATOM 17222 C CA . ILE E 3 382 ? 88.714 126.244 175.037 1.00 55.27 382 ILE E CA 1
ATOM 17223 C C . ILE E 3 382 ? 87.837 126.659 176.215 1.00 58.28 382 ILE E C 1
ATOM 17224 O O . ILE E 3 382 ? 87.189 125.817 176.849 1.00 58.24 382 ILE E O 1
ATOM 17229 N N . GLU E 3 383 ? 87.802 127.957 176.531 1.00 62.01 383 GLU E N 1
ATOM 17230 C CA . GLU E 3 383 ? 86.929 128.432 177.602 1.00 62.08 383 GLU E CA 1
ATOM 17231 C C . GLU E 3 383 ? 85.463 128.235 177.238 1.00 61.57 383 GLU E C 1
ATOM 17232 O O . GLU E 3 383 ? 84.644 127.880 178.095 1.00 63.12 383 GLU E O 1
ATOM 17238 N N . SER E 3 384 ? 85.116 128.463 175.970 1.00 57.41 384 SER E N 1
ATOM 17239 C CA . SER E 3 384 ? 83.757 128.193 175.517 1.00 55.71 384 SER E CA 1
ATOM 17240 C C . SER E 3 384 ? 83.426 126.712 175.640 1.00 58.91 384 SER E C 1
ATOM 17241 O O . SER E 3 384 ? 82.301 126.349 175.997 1.00 60.61 384 SER E O 1
ATOM 17244 N N . LEU E 3 385 ? 84.395 125.840 175.349 1.00 59.03 385 LEU E N 1
ATOM 17245 C CA . LEU E 3 385 ? 84.176 124.407 175.519 1.00 55.90 385 LEU E CA 1
ATOM 17246 C C . LEU E 3 385 ? 83.944 124.055 176.982 1.00 58.41 385 LEU E C 1
ATOM 17247 O O . LEU E 3 385 ? 83.064 123.246 177.304 1.00 63.39 385 LEU E O 1
ATOM 17252 N N . LYS E 3 386 ? 84.727 124.653 177.883 1.00 54.19 386 LYS E N 1
ATOM 17253 C CA . LYS E 3 386 ? 84.533 124.411 179.308 1.00 56.25 386 LYS E CA 1
ATOM 17254 C C . LYS E 3 386 ? 83.148 124.860 179.757 1.00 62.39 386 LYS E C 1
ATOM 17255 O O . LYS E 3 386 ? 82.457 124.136 180.483 1.00 64.20 386 LYS E O 1
ATOM 17261 N N . THR E 3 387 ? 82.721 126.047 179.321 1.00 62.91 387 THR E N 1
ATOM 17262 C CA . THR E 3 387 ? 81.398 126.541 179.692 1.00 58.93 387 THR E CA 1
ATOM 17263 C C . THR E 3 387 ? 80.295 125.658 179.115 1.00 57.06 387 THR E C 1
ATOM 17264 O O . THR E 3 387 ? 79.293 125.384 179.785 1.00 62.96 387 THR E O 1
ATOM 17268 N N . PHE E 3 388 ? 80.466 125.202 177.872 1.00 55.64 388 PHE E N 1
ATOM 17269 C CA . PHE E 3 388 ? 79.468 124.346 177.241 1.00 55.23 388 PHE E CA 1
ATOM 17270 C C . PHE E 3 388 ? 79.339 123.015 177.969 1.00 58.75 388 PHE E C 1
ATOM 17271 O O . PHE E 3 388 ? 78.228 122.510 178.163 1.00 61.32 388 PHE E O 1
ATOM 17279 N N . LEU E 3 389 ? 80.466 122.427 178.377 1.00 60.91 389 LEU E N 1
ATOM 17280 C CA . LEU E 3 389 ? 80.403 121.157 179.092 1.00 64.84 389 LEU E CA 1
ATOM 17281 C C . LEU E 3 389 ? 79.966 121.345 180.539 1.00 66.15 389 LEU E C 1
ATOM 17282 O O . LEU E 3 389 ? 79.519 120.386 181.178 1.00 66.59 389 LEU E O 1
ATOM 17287 N N . LYS E 3 390 ? 80.098 122.558 181.078 1.00 68.89 390 LYS E N 1
ATOM 17288 C CA . LYS E 3 390 ? 79.530 122.844 182.390 1.00 65.37 390 LYS E CA 1
ATOM 17289 C C . LYS E 3 390 ? 78.021 123.037 182.324 1.00 61.01 390 LYS E C 1
ATOM 17290 O O . LYS E 3 390 ? 77.313 122.675 183.270 1.00 57.59 390 LYS E O 1
ATOM 17296 N N . GLU E 3 391 ? 77.514 123.600 181.226 1.00 57.73 391 GLU E N 1
ATOM 17297 C CA . GLU E 3 391 ? 76.074 123.788 181.084 1.00 58.16 391 GLU E CA 1
ATOM 17298 C C . GLU E 3 391 ? 75.382 122.466 180.772 1.00 63.44 391 GLU E C 1
ATOM 17299 O O . GLU E 3 391 ? 74.538 121.994 181.542 1.00 69.93 391 GLU E O 1
ATOM 17305 N N . LYS E 3 392 ? 75.728 121.852 179.644 1.00 61.27 392 LYS E N 1
ATOM 17306 C CA . LYS E 3 392 ? 75.219 120.528 179.312 1.00 56.34 392 LYS E CA 1
ATOM 17307 C C . LYS E 3 392 ? 76.000 119.495 180.114 1.00 62.60 392 LYS E C 1
ATOM 17308 O O . LYS E 3 392 ? 77.223 119.391 179.976 1.00 66.92 392 LYS E O 1
ATOM 17314 N N . ASN E 3 393 ? 75.294 118.724 180.942 1.00 65.90 393 ASN E N 1
ATOM 17315 C CA . ASN E 3 393 ? 75.933 117.900 181.968 1.00 64.35 393 ASN E CA 1
ATOM 17316 C C . ASN E 3 393 ? 76.631 116.710 181.316 1.00 70.57 393 ASN E C 1
ATOM 17317 O O . ASN E 3 393 ? 76.126 115.585 181.277 1.00 73.08 393 ASN E O 1
ATOM 17322 N N . HIS E 3 394 ? 77.825 116.974 180.795 1.00 71.15 394 HIS E N 1
ATOM 17323 C CA . HIS E 3 394 ? 78.693 115.924 180.283 1.00 65.50 394 HIS E CA 1
ATOM 17324 C C . HIS E 3 394 ? 79.287 115.137 181.451 1.00 66.74 394 HIS E C 1
ATOM 17325 O O . HIS E 3 394 ? 79.635 115.724 182.479 1.00 67.03 394 HIS E O 1
ATOM 17332 N N . PRO E 3 395 ? 79.410 113.811 181.328 1.00 65.32 395 PRO E N 1
ATOM 17333 C CA . PRO E 3 395 ? 79.971 113.015 182.433 1.00 64.97 395 PRO E CA 1
ATOM 17334 C C . PRO E 3 395 ? 81.417 113.347 182.766 1.00 66.74 395 PRO E C 1
ATOM 17335 O O . PRO E 3 395 ? 81.871 112.998 183.864 1.00 68.34 395 PRO E O 1
ATOM 17339 N N . VAL E 3 396 ? 82.152 114.004 181.866 1.00 65.29 396 VAL E N 1
ATOM 17340 C CA . VAL E 3 396 ? 83.529 114.396 182.151 1.00 64.92 396 VAL E CA 1
ATOM 17341 C C . VAL E 3 396 ? 83.624 115.453 183.241 1.00 70.62 396 VAL E C 1
ATOM 17342 O O . VAL E 3 396 ? 84.731 115.765 183.696 1.00 72.53 396 VAL E O 1
ATOM 17346 N N . VAL E 3 397 ? 82.491 116.009 183.677 1.00 69.50 397 VAL E N 1
ATOM 17347 C CA . VAL E 3 397 ? 82.505 117.010 184.741 1.00 70.89 397 VAL E CA 1
ATOM 17348 C C . VAL E 3 397 ? 82.993 116.394 186.047 1.00 76.97 397 VAL E C 1
ATOM 17349 O O . VAL E 3 397 ? 83.706 117.039 186.828 1.00 75.44 397 VAL E O 1
ATOM 17353 N N . ALA E 3 398 ? 82.637 115.130 186.294 1.00 76.80 398 ALA E N 1
ATOM 17354 C CA . ALA E 3 398 ? 82.980 114.487 187.559 1.00 75.81 398 ALA E CA 1
ATOM 17355 C C . ALA E 3 398 ? 84.490 114.402 187.758 1.00 76.43 398 ALA E C 1
ATOM 17356 O O . ALA E 3 398 ? 84.982 114.539 188.884 1.00 76.45 398 ALA E O 1
ATOM 17358 N N . ASN E 3 399 ? 85.242 114.172 186.678 1.00 73.17 399 ASN E N 1
ATOM 17359 C CA . ASN E 3 399 ? 86.690 114.044 186.798 1.00 72.65 399 ASN E CA 1
ATOM 17360 C C . ASN E 3 399 ? 87.360 115.342 187.231 1.00 75.09 399 ASN E C 1
ATOM 17361 O O . ASN E 3 399 ? 88.512 115.309 187.675 1.00 77.76 399 ASN E O 1
ATOM 17366 N N . TRP E 3 400 ? 86.676 116.478 187.112 1.00 76.24 400 TRP E N 1
ATOM 17367 C CA . TRP E 3 400 ? 87.219 117.746 187.581 1.00 82.00 400 TRP E CA 1
ATOM 17368 C C . TRP E 3 400 ? 86.901 117.910 189.062 1.00 81.41 400 TRP E C 1
ATOM 17369 O O . TRP E 3 400 ? 85.732 117.854 189.462 1.00 77.82 400 TRP E O 1
ATOM 17380 N N . ALA E 3 401 ? 87.934 118.111 189.873 1.00 81.20 401 ALA E N 1
ATOM 17381 C CA . ALA E 3 401 ? 87.754 118.271 191.311 1.00 79.76 401 ALA E CA 1
ATOM 17382 C C . ALA E 3 401 ? 87.851 119.738 191.714 1.00 77.00 401 ALA E C 1
ATOM 17383 O O . ALA E 3 401 ? 86.858 120.465 191.690 1.00 73.99 401 ALA E O 1
#

Nearest PDB structures (foldseek):
  9c0t-assembly1_D  TM=1.002E+00  e=4.247E-33  Methanosarcina thermophila
  3cf4-assembly1_G  TM=9.857E-01  e=6.504E-28  Methanosarcina barkeri
  8riu-assembly1_F  TM=9.468E-01  e=1.265E-18  Candidatus Methanoperedenaceae archaeon GB50
  1ytl-assembly3_C  TM=9.161E-01  e=1.031E-15  Archaeoglobus fulgidus
  1ozg-assembly1_B  TM=6.368E-01  e=1.439E-03  Klebsiella pneumoniae

Organism: Methanosarcina thermophila (NCBI:txid2210)

B-factor: mean 41.26, std 16.49, range [9.9, 122.95]

GO terms:
  GO:0043885 anaerobic carbon-monoxide dehydrogenase activity (F, IDA)

Solvent-accessible surface area: 72569 Å² total; per-residue (Å²): 122,104,116,17,83,20,50,67,1,31,8,24,62,4,7,108,7,0,52,47,2,10,93,25,2,39,25,9,16,3,5,10,40,1,14,15,28,23,23,0,18,4,14,10,8,2,22,43,59,64,51,3,8,38,1,6,27,1,74,0,15,2,1,5,29,8,0,2,6,0,0,1,0,0,0,1,3,6,5,5,0,17,41,1,0,62,31,1,22,88,96,87,32,92,114,64,89,19,86,2,23,62,16,64,19,37,2,3,0,0,22,0,0,1,9,118,100,5,126,40,0,13,56,0,75,59,0,2,63,23,0,16,58,10,6,1,34,5,2,0,2,2,0,5,8,1,4,10,20,15,62,0,1,1,0,2,0,0,0,0,0,0,0,0,0,0,0,0,0,0,0,0,0,0,0,0,12,13,16,12,0,0,46,10,10,31,107,2,11,53,3,77,1,0,25,27,12,12,64,74,100,67,21,0,0,0,1,0,0,12,5,1,2,7,3,6,48,1,1,49,59,0,58,115,80,109,28,46,109,100,4,13,2,0,0,0,3,5,0,0,0,1,0,0,0,20,92,33,71,70,120,130,116,20,63,1,31,0,2,4,0,23,10,24,0,0,1,2,1,17,30,9,38,0,11,0,0,2,0,10,0,2,11,5,10,4,2,0,33,87,9,0,104,142,14,102,4,7,1,0,0,8,11,64,11,1,0,19,32,9,52,67,41,25,146,60,87,10,80,41,0,5,77,54,14,57,100,59,191,27,34,0,0,0,0,40,56,35,120,60,1,2,58,0,0,0,76,0,0,50,58,9,20,89,90,10,143,83,48,54,34,49,15,66,95,134,88,2,48,54,9,7,70,87,28,107,65,72,28,52,18,28,34,0,13,10,1,47,13,68,3,21,63,2,5,109,39,1,73,154,68,66,79,91,27,0,44,143,6,12,52,29,16,14,2,11,45,17,16,21,43,29,24,109,81,130,6,40,5,3,3,1,4,6,48,6,0,72,146,33,18,64,112,46,83,4,52,0,25,0,0,2,0,6,5,10,1,20,22,3,2,41,2,8,25,41,22,7,48,16,56,0,0,0,19,0,11,0,19,14,17,4,0,7,15,52,3,12,77,4,1,17,91,0,0,50,18,0,2,59,4,21,0,0,0,4,0,0,4,15,0,0,0,7,0,0,26,42,87,56,108,121,41,104,1,0,1,59,88,33,60,2,90,13,56,73,9,5,0,1,1,0,0,1,20,4,0,6,0,4,25,0,0,15,7,1,4,14,0,25,12,11,4,30,71,43,5,9,0,11,4,14,29,0,2,4,7,2,4,4,8,7,2,9,1,11,0,5,2,1,2,8,1,1,3,11,6,0,4,7,0,0,20,1,0,1,0,11,0,7,0,15,0,2,1,3,3,8,10,7,12,2,0,1,0,36,40,45,38,122,125,67,14,74,1,66,11,22,63,104,19,61,105,45,62,16,5,16,2,4,12,5,0,10,2,2,0,21,23,38,41,2,0,0,5,14,0,0,24,0,0,0,1,16,12,9,2,14,62,1,0,15,20,4,1,12,3,3,3,43,0,2,65,112,26,4,39,50,44,15,137,32,12,52,55,0,4,18,36,19,31,0,1,7,29,45,60,36,90,82,0,0,110,58,2,61,87,136,60,58,24,112,21,60,102,203,115,68,48,19,123,60,26,37,157,38,164,25,50,17,18,22,18,14,12,18,20,144,128,52,38,154,99,108,83,15,79,11,74,58,0,38,9,30,54,2,11,118,10,0,55,39,1,8,95,17,2,39,30,7,14,5,3,10,32,2,18,16,34,13,19,2,16,5,18,11,14,4,22,41,52,53,49,3,8,29,0,5,28,2,76,1,10,0,1,4,26,9,0,8,9,0,0,2,0,0,0,0,3,0,0,1,0,18,44,1,1,53,28,1,30,93,91,89,33,100,112,59,92,22,66,0,30,73,28,103,21,35,7,6,0,0,26,0,0,1,13,111,99,12,144,38,0,7,70,0,78,57,2,0,64,21,0,1,49,19,4,7,39,5,1,0,0,1,0,6,7,1,4,18,14,20,64,0,0,1,0,2,0,0,0,0,0,0,0,0,0,0,0,0,0,0,0,0,2,0,0,0,4,11,18,20,0,1,59,9,17,50,110,3,12,56,2,84,1,0,30,27,20,22,56,73,105,58,21,0,0,2,0,2,0,7,3,1,1,2,1,7,46,1,1,62,52,0,69,107,68,103,16,45,100,122,3,9,2,0,0,0,2,4,0,0,0,0,0,1,0,14,102,22,96,60,122,127,106,23,44,3,46,0,3,6,2,21,13,28,2,0,4,5,2,12,34,10,53,0,9,0,1,1,0,2,0,1,9,3,11,7,2,1,22,68,8,0,109,121,14,94,4,6,0,0,0,5,9,53,10,0,0,20,25,6,52,63,35,24,145,54,83,23,81,47,0,8,98,25,12,63,69,62,153,34,60,0,0,0,1,56,53,29,126,59,0,2,62,0,0,0,51,0,0,72,76,10,19,95,84,11,144,87,61,55,31,46,12,58,100,140,87,5,58,62,12,5,64,93,20,93,58,68,24,59,14,32,32,1,18,9,3,56,16,64,4,20,83,3,4,76,22,5,77,136,52,67,73,90,27,0,56,154,17,10,54,32,21,14,3,10,49,14,15,19,42,26,26,104,63,146,4,37,2,2,3,1,5,7,52,18,0,66,190,44,24,68,132,37,106,0,29,0,33,0,0,2,0,8,5,16,30,63,25,0,124,61,0,0,98,38,6,9,57,0,54,2,2,0,10,0,12,1,22,13,18,2,0,7,3,47,6,19,80,6,1,14,73,0,0,46,28,0,4,95,44,60,0,0,0,3,0,0,2,12,0,0,1,17,0,0,36,50,82,52,113,122,34,76,0,0,0,57,70,37,59,2,111,8,59,125,11,8,0,4,1,2,0,0,18,1,0,5,0,7,21,4,0,11,11,1,5,0,0,14,37,90,35,61,64,52,4,8,0,12,2,12,23,0,1,4,8,1,8,5,19,2,1,5,0,8,1,6,4,1,3,8,2,2,8,15,6,0,6,6,1,0,17,1,0,1,0,9,0,7,0,17,2,1,2,6,4,19,12,8,11,5,0,4,0,40,41,59,49,119,123,58,15,81,0,57,9,34,111,110,20,54,118,33,43,15,7,12,2,4,17,6,0,14,3,4,0,3,25,40,41,1,0,0,9,11,0,0,14,0,0,0,1,19,23,2,31,31,113,0,0,8,52,3,0,24,22,6,0,57,0,2,72,124,30,4,28,44,34,11,88,29,9,84,75,0,1,16,57,22,28,0,0,5,144,107,57,56,99,104,0,0,97,95,0,62,89,121,65,58,28,103,13,43,92,176,127,73,83,12,76,47,36,22,149,31,137,63,66,119,58,28,58,2,1,24,18,118,141,57,56,87,63,1,56,150,57,70,78,34,28,19,17,17,8,56,104,80,6,128,19,7,51,15,96,57,0,3,126,56,3,51,162,25,183,60,22,0,0,1,0,0,27,44,0,79,60,105,85,26,24,74,45,0,15,95,0,0,99,50,93,136,2,20,1,0,0,1,1,8,0,15,60,11,6,78,125,80,110,14,71,15,80,65,14,12,5,6,34,4,2,15,8,4,36,21,121,123,12,52,14,35,66,46,110,24,32,10,47,11,5,1,4,0,6,17,82,28,20,2,3,11,2,6,0,0,2,1,28,9,35,42,127,10,102,0,2,1,0,11,77,35,1,3,4,0,4,44,26,0,0,0,26,22,59,125,73,64,6,30,42,0,0,60,70,0,30,109,78,53,89,88,3,45,176,54,59,90,38,24,27,13,21,5,48,133,74,7,130,26,4,49,6,111,61,0,3,129,16,2,50,111,18,189,58,16,0,0,0,0,0,27,35,0,81,43,121,83,23,25,68,40,0,14,87,0,4,123,55,76,129,4,17,1,0,0,0,0,9,0,13,53,9,9,85,127,86,142,43,68,14,60,44,16,10,5,5,23,1,4,18,7,3,36,23,112,113,14,57,13,36,60,50,122,18,32,17,49,9,4,0,2,0,7,16,61,31,19,1,1,10,2,6,2,0,2,1,45,6,37,34,146,14,78,3,1,0,0,12,72,34,10,3,4,3,4,56,34,0,0,0,29,25,57,119,75,58,4,25,44,0,0,48,67,0,28,123,98,53,112,21,99,28,6,17,37,12,46,54,67,156,12,152,152,132,31,15,22,0,18,0,0,14,107,164,24,40,2,0,1,8,0,64,25,70,91,74,111,106,11,97,63,27,63,22,44,49,50,56,31,27,4,148,92,15,98,106,70,96,39,29,10,0,0,1,8,2,37,0,0,14,139,108,28,39,80,31,0,3,34,13,1,11,119,81,0,57,60,6,0,7,31,0,48,5,2,8,2,42,83,81,78,100,86,2,58,1,23,2,14,88,108,7,8,77,116,18,73,31,0,69,35,4,0,82,8,0,1,67,0,0,50,26,42,4,58,22,2,91,61,0,14,0,12,1,40,4,55,96,50,63,0,76,121,45,24,55,78,0,77,93,31,7,155,64,31,72,52,111,72,174,100,18,58,4,124,92,20,104,25,0,15,1,17,2,5,24,2,0,16,0,7,27,2,0,21,2,5,1,32,4,5,12,8,5,16,27,24,9,54,13,23,18,1,54,3,25,8,57,41,18,72,149,12,13,23,27,53,6,114,22,56,132,86,98,61,72,109,15,3,13,12,43,10,1,17,113,18,0,96,151,39,0,27,48,74,4,85,95,0,31,0,5,3,0,68,81,19,2,11,1,5,1,0,4,0,51,0,0,0,3,59,10,100,109,0,21,0,0,0,0,1,12,38,122,26,156,31,112,0,9,62,37,62,22,7,10,47,0,2,34,90,9,21,2,0,76,46,111,83,12,48,4,0,0,1,26,64,2,2,93,13,88,42,5,0,75,33,12,45,6,31,79,49,0,0,1,0,0,26,86,0,46,139,116,0,65,132,16,4,59,123,126,14,58,105,50,3,0,13,45,161,77,3,103,78,45,116,31,0,58,76,38,0,114,120,70,111,1,60,9,51,91,104,56,154

InterPro domains:
  IPR004137 Hydroxylamine reductase/Ni-containing CO dehydrogenase [PF03063] (75-128)
  IPR004137 Hydroxylamine reductase/Ni-containing CO dehydrogenase [PF03063] (160-670)
  IPR004137 Hydroxylamine reductase/Ni-containing CO dehydrogenase [PTHR30109] (18-760)
  IPR004460 Acetyl-CoA decarbonylase/synthase complex subunit alpha [MF_01137] (2-797)
  IPR004460 Acetyl-CoA decarbonylase/synthase complex subunit alpha [TIGR00314] (7-796)
  IPR011254 Prismane-like superfamily [SSF56821] (13-742)
  IPR016099 Prismane-like, alpha/beta-sandwich [G3DSA:3.40.50.2030] (218-409)
  IPR016099 Prismane-like, alpha/beta-sandwich [G3DSA:3.40.50.2030] (482-673)
  IPR017896 4Fe-4S ferredoxin-type, iron-sulphur binding domain [PS51379] (405-433)
  IPR017896 4Fe-4S ferredoxin-type, iron-sulphur binding domain [PS51379] (443-472)
  IPR017900 4Fe-4S ferredoxin, iron-sulphur binding, conserved site [PS00198] (414-425)

Foldseek 3Di:
DDFDDAALHALVPCLVLLVLQCLFFPKDFDAPDQFCPADPQDRAGQPPQRAGPLRAHVLQVLLLLLLVLLLVLLVVLLVLLVVLLVVLCVVPNFFAFQDQAFADQLQLLCCQHNVDRDTTSNSLVVLSVSLVVSSVVSVVCSDRPNDHDSSSSLSSSLVSLSSSLNSLSSSLRSLCSRQVFARQDLLFAKAKEAQLPQDLVAQEEEEEEAHCLLVVLLVVLCVVVVVLVGYAYEYEWQNRLSNQRGNRNVRDGDSHHYHAYLLCQVVSLQFLSHQEYEYEADSHDLCSVVSNVQLLYAYEYAYPNPFSPFAACQPHDLVVQLVCSQPHDGSYHYHPDSNSSSVNRVVSSVSRSVVSPPGHNQDDPVRLLVLLVQDDLPCQLLVQAPLSDPLSVQSVCCNVPDLVSLLQCLQQHSNPQRSQVRGPSNRSSNSSSCNSNVVVSSVFMFMFGRANFAHHPVLLVVAVVCLQQQNALAEEEEEAHAQANRGLCLLLVLVVLQLVSFYFYEYEISNRSSNRGDADPVRHGQCVVATQHRGTSHYHYNGHLSSVSRVLSSLLVNCCPPVVDRSRNPLSPQLQCSQAPHQYEYEHRRHDHSSRSSNLSNSLSSNHAYEYHPVCSNSRIFTFGDQVPQVSQWFAFQEARDIAGFQCAPGTRYYYDYHSLRVSLNSLRRSDHRLRDLSNLASSLVSNQVSCCVSPVDGDPCSLSSDQWLSNHHDPCSVVVVVCCCPVVVFDADDVVSTGPGDHPHHDDNSTDGGSDSVSHD/DDFDDAALHALVSCVVLLVLLCLFWPKDFDAPDQFDDQDPQDRAGQPPQNAGPLRAHPLQVLLLLLLVLLLVLLVVLLVLLVVLLVLLCVPVNWFQFFALDAADQLQQLCCQNNVDRDTTSNSCVVVSVSLVVNSVVSVVCSDRPNDHDSSSSLSSSLVSLSSSLNSLRSSLRSLCRRQPFFRLDLQAAKAKEELQVADALAQEEEEEEAHCPLVVLLVVLCVVVVNLPRHAYEYEWQNRLSSQRGNRNVRDGDSHHYYAYLLCVVVVLQFLRHQEYEYEAPSDDLCSLVSCVLQLYEYEYQYDRDFSPFEEQQVPDLVVQLVCSLVPVGSYYYHNDSNSSSVNRVVSSRVRSVVRPPGHNQDDPVVLLVLLVLDPQPCQLLVQAPLNQPLSVQSVCVPVVDNVSLLQVLQQRSHPQSSQVRDPSNRSSNSSSCNSNVVVSNVQIFIFGRANQAAHLVLLQVCLCCFQQQVALAEEEEEAHPQANRGLCLLLVLVVLQLVLQHEYEYEINNRSSNGRDADPVRHGLPVVATAHSGTSHYHYRGHCSSVSNVVSSLLCSLPVPVPDRSRNNLSQQLQCCQAGGQYEYEHNRHDRSSVSSNLSNCLSSNHAYEYEPVCSNSRIFIFGDQPDQVSAWFAWLVPLDIAGFFCAPRGRYYYDHGSLVVSLNSLRRRDHRQHDLNSLASSLVSNQVSCCVRVVDGDPCSLQSDAKLSNHHPVCSVVVVVVCCPPQNFAADPVPGITPGRHDHHDDNPTDTGRDSVND/DFFQPAQDDDDDPDDQWAAADALLVLLVCLLPFPAEEAEEEPQCPPVLSLVLSLLSCVVNLHEYAYAYPRVVSCPPPDRHYDYDHLLVLLVQLLPQQRCPPVRVGHGAEYEYERDDQVVNLVSLVSNQPRHRRAYEYLYLDRHTSHRHYTHNHDPVRSSVSSVVSSVSD/DFQQDAADDDDDPDDQFAAADALLVLLVCLVPFDQEEEEEEPQCPPPQSLVLVLLSCVVRVHEYEYADPCVVSVPPSPHNYDYDHLLVLLVQLLPQQRCDPVRNGHGAEYEYERDDQVVVLVSLQCCQVRHRHAYEYLYQDRRTSHRHYGHHDDPVVSSVSSVSSSVND/DFAFALVQLPPDQDLVFFFEKEAADVAWEFEFEDEDEPPPFAALAEAEPDAWLLRDGGNYYFHKYKYKYFYADPDDCLCRVVLQVCLQSRQSRTHQWHWDDGGTRIIITGGPVRSVPPVGCSVVVNSSSVVSCVVQVRGPGMYMYIYGDRVVSVVVSVVSVVVVVVSVVVLLPDDQVNDFKWKKADPCCVPQVLAIWIEGSLAQTFQNPDHRSRLVSVCVSPQPDRIHIWGQDDADDPQQQFGPRVQVVSCVRRVNQQNGETDLAQADRHHAAAQRGQKKKFADVVLRAIEMAGPPDPDADQVGHHPVVRSVVGHSNHRDHGMDGGYLCNLQRPSHSRNSVRLLRAAEYEPVSCVVVVVRRDPLCNQRHHYCVQDRHPVSSVVSCVVVVRVSVVVPD